Protein 9QC7 (pdb70)

Foldseek 3Di:
DWDFDDDFLPDDAPVPFWFWWQAQLNLPPDPTFIWGDRTQQEIEGEAAPCFQHDPVLLADDLWDFFAAAWFFHDNCQRDDSVNSRQVVVVVNLLLLLQCLALVSVVLVQLQNLLQFFQDDPPDDLAEGHNLDSFFKIKTWDDDPPDDTDIFIFGHQEYEYEYYSTRADKDKDFWDFPNHGQLQQQGAGHIYMYHHQWKWWKAFDLLDAQAQDLQHTQIFTFHSSLVVLLRSLVSSSRSRSLPHFDQWWAWDDPDLQAFHGDTHTLQNQLQADFLSNLLAFQVVVVVSVVSNVVSVVSNQSSLQNHDYYDQFPVDDNVVVSVSVCVSQVWDADPVGGTDDDVVRNLQVVLCSRQQNHSVVSCVVLVTDDDPHPLHFIDHIWGFPHQVDCVQQPSNRGQQDLVQLCVPPNVSGRCVRVVPGTGDDDPVRIAFAWEWEDECPIDIDTSSLGFTATDPSRHDDPQADEAEFFLDDDQDGDASHDDNVVVSVPGDPPDDDDDDGGIGGHHDRSRTDGDHGDIDRRYHYYYDNDCFQVNLQVLLDADPVDLAAAEDCDSVVSSPDRRYGYDLFDPVLRVLLRDADALVCLLVSLVVSLVVLLVRQLDKAADDPADQAGIGDFRLCCRTCAAPSCNDDGNVVVCVVPPLNRRFNDDDDADAHQRYYYDYDDDPQPLSRLVSSLVRVLVNLVSSQSSRLSSLSSNLVRHPVRRLSSSLVSVLSSSVSVLVVSLSSSVSSLVVDDPVSSVPHDDDSVLSSSSSSSSSSSSSSVSSSRSVSRSVSCCVPPGVVVRVVSSLVNLVVVLVVSLVSCVVCVVSCVVHSVVSNVVSVVSSPDDDDDDCVSSRVDDHLLRQFQFFFQQDDPQDTATPNSQGKDKDAFPLWDDDNVSKIKAFQDPRRKMKIFGDPPDDARFAWDFKKKKWKKFFFADDPVCVVCLQAWKWWFKDFDDPRFAWTWIDHRQKTKIKGAHPVGDIDIKIAGFAQADQDGPHRGAMWMWMWGDTCFKIWIDTLLHTGIIDGDNPRGTGDTHTMMMGHTGTPDDNPGMMMIGRITMGNHGDDSVSSNVVSFVVLDDQFAAFPRGHFDFAPAWWAKAWLQQRQWGWAQDPPFQFIFIDGFAKDPPDDPRHIYTDGPDHWIKGWAAPPPPDGTGHGAFGKIWIWTDDPHAIKTKWDAPDDPDQKDTIGIDHDDDDPGTFGIKGKHDLAPGRDNWIWIFTDPDPPDPDGDFTFFWDQPVHTIGRMGGNVVVVQSPDPPGDSNDRGIMGIHDDDPSDDD/DFDDPDFPPPDADVPAWAWFADFPDPDIFIWGAGDAQAIETLAADPQDDLDDDPQQDDFQFFGDPCPSVDSVVSRLVVVLVSQLLLLLVVFPVSLLLVLLQNLLAFAWPVVTAGLQWTAGSVNPATGGHAEYEYEHYNTRPDKDKDFQDDQCLALQRAGHIYIYARRWKWFADDQFIAFRSLVVVLRSLLSSSRSRSLDDDPPQKDFFFFPQVDPATKTFIDHLSCQQAAAFQLVCLQVDPPGQDDDVSVVVSQVSLVVSVVVLVVVLDDPFCLNSVSVVLNNVDGVVVSSNHYSLVVCVRLVGFDDHGSNLQVQQQDRTFMWTDGPPVQQGSNGGDVDGRPRDTHTDPSRVDGHHDAQEKEFAQEPVGDGLDIFGGHGSPGDMDNDDPQAADEGDQVGRPSSPSPSSVPRDRDDHGRHDPDSGDRDDDDTDGRDYYYYYDHADFLRRLLVQLDDDDLAAAEDCDPVCCSPPDVNRYGYDDLVQLNVVVVVCPPPDADQDLLVLLVVVLSNLLSLLCRLQDWDWDQDPLGIFTHNFCLCSNRPQCVPDDGDVVVCVVVHLLSRFDDRDDDHQYHYDDPLAPPAPDPLEPCVVVVLVVSLVSVLVSLVSSVSSLVSCLVRYPVSRLVSSLSSVLSSLVSVLVVSLSVSVVSLVVNVPHDDDPVSNVQSVVLSVVVNVVSVVSSVSSSVSSVRNSVSRSLVCCVVPSQVVSLVVVVVVQVVNLVSHLVNLVVHDSYDPVVSVVVSVVRHDDSVSSDDDDSVVVVVSVDRVSNVSVVVQDDFFPFWWDWDDDDVDTDTFGPNNNGWDKDWDPVFDWDDDQQGTWTKPQAAWTKMKTFDPPQFPWFAFWKKKKWKKAWAQQDADKWFFKDFADPQFAWGWIDHGAWIWIKHAAPVGDIDIDTDHDHHHGAMWIWMWTAASSQQWIWIDIQQDTDDIDGNVSRRTGGGHRMMMGHGHGIIMIMGGIIMGRHGDDNVVRNCVRLVSLPDFFAAFPRNHFDWAPDKKWKAAPVGRLWTWAWDCDDVWIFIFTAFPPVSVDDHWIKGWDAPDPPGITDTAFGKTWMWTDDPAIWTWAADDVFRFITIDRDPVRHAIWGKDDDSVPSNKIWTDDPNFTWFWDDDDPRGTTTGRDDDPVDDPSRGIMHID

B-factor: mean 72.14, std 57.05, range [3.31, 403.81]

Sequence (2404 aa):
PVTINNFNYNDPIDNNNIIMMEPPFARGTGRYYKAFKITDRIWIIPERYTFGYKPEDFNKSSGIFNRDVCEYYDPDYLNTNDKKNIFLQTMIKLFNRIKSKPLGEKLLEMIINGIPYLGDRRVPLEEFNTNIASVTVNKLISNPGEVERKKGIFANLIIFGPGPVLNENETIDIGIQNHFASREGFGGIMQMKFCPEYVSVFNNVQENKGASIFNRRGYFSDPALILMHQLIYVLHGLYGIKVDDLPIVPNEKKFFMQSTDAIQAEELYTFGGQDPSIITPSTDKSIYDKVLQNFRGIVDRLNKVLVCISDPNININIYKNKFKDKYKFVEDSEGKYSIDVESFDKLYKSLMFGFTETNIAENYKIKTRASYFSDSLPPVKIKNLLDNEIYTIEEGFNISDKDMEKEYRGQNKAINKQAYEEISKEHLAVYKIQMCKSICIDVDNEDLFFIADKNSFSDDLSKNERIEYNTQSNYIENDFPINELILDTDLISKIELPSENTESLTDFNVDVPVYEKQPAIKKIFTDENTIFQYLYSQTFPLDIRDISLTSSFDDALLFSNKVYSFFSMDYIKTANKVVEAGLFAGWVKQIVNDFVIEANKSNTMDKIADISLIVPYIGLALNVGNETAKGNFENAFEIAGASILLEFIPELLIPVVGAFLLESYIDNKNKIIKTIDNALTKRNEKWSDMYGLIVAQWLSTVNTQFYTIKEGMYKALNYQAQALEEIIKYRYNIYSEKEKSNINIDFNDINSKLNEGINQAIDNINNFINGCSVSYLMKKMIPLAVEKLLDFDNTLKKNLLNYIDENKLYLIGSAEYEKSKVNKYLKTIMPFDLSIYTNDTSEILNNIILNLRYKDNNLIDLSGYGAKVEVYDGVELNDKNQFKLTSSANSKIRVTQNQNIIFNSVFLDFSVSFWIRIPKYKNDGIQNYIHNEYTIINCMKNNSGWKISIRGNRIIWTLIDINGKTKSVFFEYNIREDISEYINRWFFVTITNNLNNAKIYINGKLESNTDIKDIREVIANGEIIFKLDGDIDRTQFIWMKYFSIFNTELSQSNIEERYKIQSYSEYLKDFWGNPLMYNKEYYMFNAGNKNSYIKLKKDSPVGEILTRSKYNQNSKYINYRDLYIGEKFIIRRKSNSQDDIVRKEDYIYLDFFNLNQEWRVYTYKYFKKEEEKLFLAPISDSDEFYNTIQIKEYDEQPTYSCQLLFKKDEESTDEIGLIGIHRFYYKDYFCISKWYLKEVKRKPYNLKLGCNWQFIPKDEGWTENINDNLSINSPVDNKNVVVVRARKTDTVFKAFKVAPNIWVAPERYYGESLSIDEEYKVDGGIYDSNFLSQDSEKDKFLQAIITLLKRINSTNAGEKLLSLISTAIPFPYGGYRETNYLSSEDNKSFYASNIVIFGPGANIVENNTVFYKKEDAENGMGTMTEIWFQPFLTYKYDEFYIDPAIELIKCLIKSLYFLYGIKPSDDLVIPYRLRSELENIEYSQLNIVDLLVSGGIDPKFINTDPYWFTDNYFSNAKKVFEDHRNIYETQIEGIGNDIKLRLKQKFRININDIWELNLNYFSKEFSIMMPDRFNNALKHFYRKQYYKIDYPENYSINGFVNGQINVQLSLSDRNQDIINKPEEIINLLNGNNVSLMRSNIYGDGLKSTVDDFYSNYKIPYNRLDNVNIGVIDNIPEIIDVNPYKENCDKFSPVQKITSTREINTNIPWPINYLQAQNTNNEKFSLSSDFVEVVSSKDKSLVYSFLSNVMFYLDSIKDNSPIDTDKKYYLWLREIFRNYSFDITATQEINTDCGINKVVTWFGKALNILNTSDSFVEEFQNLGPISLINKKENLSMPIIEIYGIPNMLGLPLNDLNEKLFNIYLKNILYFKKVYFNFLDQWWTEYYSQYFDLICMAKQSILAQEKLIKQIIQNKLQDLFKADISMDKLNLMNLATEKTFIDLSNESQIAINNINDFLNKSAICVFDTNIYPKFISFMEQCINSVNSNVTAFIQKCTNITEDEKLQLIKLNTFMNIDFEFFDIQSIKDLITSETDLIKEEKESDYNLFLFTLQEDNNKVIEDISGKNTLVKYSDSISLVYGVNGDALYLKEPDESVSFSNKAFENGLTNSFSICFWLRNLGEDIITSKLIENKADNCGWEIYFENNGLVFSIVDCNGNEENIYLSDVISKNWYYISISIDRLRNQLLIFINDKLIANQSIEQILNIYSSNTISLVNENNPIYIEGLSILNRSITSEEVVNNYFSYLNNSYIRDISGERLEYNKTYELYNYVFPENSLYEVTENNNIYLSIKDTNNLNIQGAKFKLINIDANKQYVQKWDEGVVCLLGDEEKYVDISSENNRIQLVNSKDTAKRIIFNNDIFMPNCLTFAYNNKYLSLSLRDRNYNWMICNNNDNIPKAAHLWALK

Structure (mmCIF, N/CA/C/O backbone):
data_9QC7
#
_entry.id   9QC7
#
_cell.length_a   1.00
_cell.length_b   1.00
_cell.length_c   1.00
_cell.angle_alpha   90.00
_cell.angle_beta   90.00
_cell.angle_gamma   90.00
#
_symmetry.space_group_name_H-M   'P 1'
#
loop_
_entity.id
_entity.type
_entity.pdbx_description
1 polymer 'Botulinum neurotoxin type B'
2 polymer 'Non-toxic non-hemagglutinin component'
#
loop_
_atom_site.group_PDB
_atom_site.id
_atom_site.type_symbol
_atom_site.label_atom_id
_atom_site.label_alt_id
_atom_site.label_comp_id
_atom_site.label_asym_id
_atom_site.label_entity_id
_atom_site.label_seq_id
_atom_site.pdbx_PDB_ins_code
_atom_site.Cartn_x
_atom_site.Cartn_y
_atom_site.Cartn_z
_atom_site.occupancy
_atom_site.B_iso_or_equiv
_atom_site.auth_seq_id
_atom_site.auth_comp_id
_atom_site.auth_asym_id
_atom_site.auth_atom_id
_atom_site.pdbx_PDB_model_num
ATOM 1 N N . PRO A 1 3 ? 130.999 154.329 104.539 1.00 63.76 3 PRO A N 1
ATOM 2 C CA . PRO A 1 3 ? 131.737 154.678 103.299 1.00 63.92 3 PRO A CA 1
ATOM 3 C C . PRO A 1 3 ? 132.523 153.523 102.657 1.00 60.99 3 PRO A C 1
ATOM 4 O O . PRO A 1 3 ? 132.512 153.415 101.450 1.00 68.41 3 PRO A O 1
ATOM 8 N N . VAL A 1 4 ? 133.125 152.659 103.463 1.00 56.14 4 VAL A N 1
ATOM 9 C CA . VAL A 1 4 ? 133.797 151.439 102.954 1.00 57.28 4 VAL A CA 1
ATOM 10 C C . VAL A 1 4 ? 132.751 150.335 102.835 1.00 55.12 4 VAL A C 1
ATOM 11 O O . VAL A 1 4 ? 132.018 150.072 103.806 1.00 50.73 4 VAL A O 1
ATOM 15 N N . THR A 1 5 ? 132.689 149.713 101.667 1.00 54.53 5 THR A N 1
ATOM 16 C CA . THR A 1 5 ? 131.730 148.629 101.383 1.00 56.30 5 THR A CA 1
ATOM 17 C C . THR A 1 5 ? 132.500 147.369 101.006 1.00 47.63 5 THR A C 1
ATOM 18 O O . THR A 1 5 ? 133.430 147.453 100.192 1.00 50.50 5 THR A O 1
ATOM 22 N N . ILE A 1 6 ? 132.074 146.236 101.536 1.00 40.28 6 ILE A N 1
ATOM 23 C CA . ILE A 1 6 ? 132.698 144.927 101.210 1.00 39.22 6 ILE A CA 1
ATOM 24 C C . ILE A 1 6 ? 131.729 144.164 100.313 1.00 39.40 6 ILE A C 1
ATOM 25 O O . ILE A 1 6 ? 130.540 144.032 100.669 1.00 43.91 6 ILE A O 1
ATOM 30 N N . ASN A 1 7 ? 132.234 143.661 99.200 1.00 36.28 7 ASN A N 1
ATOM 31 C CA . ASN A 1 7 ? 131.412 142.919 98.217 1.00 36.71 7 ASN A CA 1
ATOM 32 C C . ASN A 1 7 ? 131.245 141.461 98.649 1.00 38.15 7 ASN A C 1
ATOM 33 O O . ASN A 1 7 ? 131.878 141.035 99.625 1.00 39.82 7 ASN A O 1
ATOM 38 N N . ASN A 1 8 ? 130.414 140.719 97.923 1.00 38.53 8 ASN A N 1
ATOM 39 C CA . ASN A 1 8 ? 130.151 139.288 98.195 1.00 35.97 8 ASN A CA 1
ATOM 40 C C . ASN A 1 8 ? 130.283 138.486 96.914 1.00 34.27 8 ASN A C 1
ATOM 41 O O . ASN A 1 8 ? 129.929 138.979 95.851 1.00 34.09 8 ASN A O 1
ATOM 46 N N . PHE A 1 9 ? 130.791 137.271 97.025 1.00 35.83 9 PHE A N 1
ATOM 47 C CA . PHE A 1 9 ? 131.142 136.447 95.855 1.00 37.00 9 PHE A CA 1
ATOM 48 C C . PHE A 1 9 ? 131.024 134.972 96.204 1.00 36.88 9 PHE A C 1
ATOM 49 O O . PHE A 1 9 ? 130.966 134.591 97.377 1.00 41.94 9 PHE A O 1
ATOM 57 N N . ASN A 1 10 ? 131.049 134.155 95.163 1.00 35.35 10 ASN A N 1
ATOM 58 C CA . ASN A 1 10 ? 131.376 132.716 95.230 1.00 34.89 10 ASN A CA 1
ATOM 59 C C . ASN A 1 10 ? 132.339 132.408 94.099 1.00 30.07 10 ASN A C 1
ATOM 60 O O . ASN A 1 10 ? 132.168 132.929 92.997 1.00 28.07 10 ASN A O 1
ATOM 65 N N . TYR A 1 11 ? 133.291 131.525 94.348 1.00 29.12 11 TYR A N 1
ATOM 66 C CA . TYR A 1 11 ? 134.379 131.264 93.387 1.00 31.73 11 TYR A CA 1
ATOM 67 C C . TYR A 1 11 ? 133.832 130.812 92.038 1.00 37.04 11 TYR A C 1
ATOM 68 O O . TYR A 1 11 ? 134.518 131.010 91.032 1.00 39.37 11 TYR A O 1
ATOM 77 N N . ASN A 1 12 ? 132.631 130.250 91.997 1.00 47.29 12 ASN A N 1
ATOM 78 C CA . ASN A 1 12 ? 132.069 129.692 90.740 1.00 54.94 12 ASN A CA 1
ATOM 79 C C . ASN A 1 12 ? 131.220 130.707 89.968 1.00 54.00 12 ASN A C 1
ATOM 80 O O . ASN A 1 12 ? 130.623 130.300 88.950 1.00 56.69 12 ASN A O 1
ATOM 85 N N . ASP A 1 13 ? 131.195 131.967 90.381 1.00 54.85 13 ASP A N 1
ATOM 86 C CA . ASP A 1 13 ? 130.377 132.991 89.686 1.00 52.55 13 ASP A CA 1
ATOM 87 C C . ASP A 1 13 ? 130.973 133.280 88.320 1.00 53.22 13 ASP A C 1
ATOM 88 O O . ASP A 1 13 ? 132.178 133.171 88.134 1.00 54.73 13 ASP A O 1
ATOM 93 N N . PRO A 1 14 ? 130.153 133.625 87.314 1.00 57.88 14 PRO A N 1
ATOM 94 C CA . PRO A 1 14 ? 130.691 133.944 85.998 1.00 59.85 14 PRO A CA 1
ATOM 95 C C . PRO A 1 14 ? 131.488 135.254 85.989 1.00 59.42 14 PRO A C 1
ATOM 96 O O . PRO A 1 14 ? 131.300 136.115 86.841 1.00 55.35 14 PRO A O 1
ATOM 100 N N . ILE A 1 15 ? 132.356 135.374 84.996 1.00 62.12 15 ILE A N 1
ATOM 101 C CA . ILE A 1 15 ? 133.112 136.625 84.747 1.00 62.17 15 ILE A CA 1
ATOM 102 C C . ILE A 1 15 ? 132.134 137.684 84.243 1.00 63.86 15 ILE A C 1
ATOM 103 O O . ILE A 1 15 ? 131.407 137.427 83.274 1.00 70.92 15 ILE A O 1
ATOM 108 N N . ASP A 1 16 ? 132.144 138.847 84.877 1.00 66.03 16 ASP A N 1
ATOM 109 C CA . ASP A 1 16 ? 131.258 139.976 84.502 1.00 73.12 16 ASP A CA 1
ATOM 110 C C . ASP A 1 16 ? 132.066 141.183 84.002 1.00 70.51 16 ASP A C 1
ATOM 111 O O . ASP A 1 16 ? 131.440 142.183 83.605 1.00 66.72 16 ASP A O 1
ATOM 116 N N . ASN A 1 17 ? 133.395 141.149 84.112 1.00 66.88 17 ASN A N 1
ATOM 117 C CA . ASN A 1 17 ? 134.297 142.240 83.655 1.00 66.01 17 ASN A CA 1
ATOM 118 C C . ASN A 1 17 ? 134.060 143.528 84.452 1.00 63.71 17 ASN A C 1
ATOM 119 O O . ASN A 1 17 ? 134.485 144.602 83.981 1.00 61.68 17 ASN A O 1
ATOM 124 N N . ASN A 1 18 ? 133.422 143.451 85.609 1.00 61.28 18 ASN A N 1
ATOM 125 C CA . ASN A 1 18 ? 133.252 144.642 86.472 1.00 61.91 18 ASN A CA 1
ATOM 126 C C . ASN A 1 18 ? 133.749 144.333 87.884 1.00 55.31 18 ASN A C 1
ATOM 127 O O . ASN A 1 18 ? 134.393 145.190 88.503 1.00 56.82 18 ASN A O 1
ATOM 132 N N . ASN A 1 19 ? 133.406 143.162 88.407 1.00 48.56 19 ASN A N 1
ATOM 133 C CA . ASN A 1 19 ? 133.829 142.737 89.766 1.00 40.69 19 ASN A CA 1
ATOM 134 C C . ASN A 1 19 ? 134.532 141.385 89.750 1.00 33.73 19 ASN A C 1
ATOM 135 O O . ASN A 1 19 ? 135.196 141.069 90.739 1.00 37.75 19 ASN A O 1
ATOM 140 N N . ILE A 1 20 ? 134.413 140.615 88.680 1.00 24.83 20 ILE A N 1
ATOM 141 C CA . ILE A 1 20 ? 135.166 139.360 88.504 1.00 22.13 20 ILE A CA 1
ATOM 142 C C . ILE A 1 20 ? 135.803 139.426 87.136 1.00 20.88 20 ILE A C 1
ATOM 143 O O . ILE A 1 20 ? 135.077 139.573 86.151 1.00 22.95 20 ILE A O 1
ATOM 148 N N . ILE A 1 21 ? 137.115 139.284 87.082 1.00 22.28 21 ILE A N 1
ATOM 149 C CA . ILE A 1 21 ? 137.884 139.524 85.836 1.00 23.95 21 ILE A CA 1
ATOM 150 C C . ILE A 1 21 ? 138.949 138.459 85.685 1.00 24.11 21 ILE A C 1
ATOM 151 O O . ILE A 1 21 ? 139.149 137.638 86.591 1.00 24.76 21 ILE A O 1
ATOM 156 N N . MET A 1 22 ? 139.646 138.512 84.566 1.00 27.95 22 MET A N 1
ATOM 157 C CA . MET A 1 22 ? 140.899 137.755 84.372 1.00 31.40 22 MET A CA 1
ATOM 158 C C . MET A 1 22 ? 142.034 138.761 84.361 1.00 32.17 22 MET A C 1
ATOM 159 O O . MET A 1 22 ? 142.020 139.651 83.503 1.00 36.25 22 MET A O 1
ATOM 164 N N . MET A 1 23 ? 142.989 138.600 85.266 1.00 34.42 23 MET A N 1
ATOM 165 C CA . MET A 1 23 ? 144.058 139.604 85.475 1.00 35.34 23 MET A CA 1
ATOM 166 C C . MET A 1 23 ? 145.414 138.985 85.147 1.00 36.58 23 MET A C 1
ATOM 167 O O . MET A 1 23 ? 145.602 137.759 85.301 1.00 36.84 23 MET A O 1
ATOM 172 N N . GLU A 1 24 ? 146.344 139.831 84.724 1.00 40.64 24 GLU A N 1
ATOM 173 C CA . GLU A 1 24 ? 147.755 139.442 84.497 1.00 43.01 24 GLU A CA 1
ATOM 174 C C . GLU A 1 24 ? 148.617 140.197 85.492 1.00 38.75 24 GLU A C 1
ATOM 175 O O . GLU A 1 24 ? 148.938 141.366 85.285 1.00 38.13 24 GLU A O 1
ATOM 181 N N . PRO A 1 25 ? 149.021 139.576 86.615 1.00 41.14 25 PRO A N 1
ATOM 182 C CA . PRO A 1 25 ? 149.682 140.329 87.681 1.00 41.37 25 PRO A CA 1
ATOM 183 C C . PRO A 1 25 ? 151.028 140.901 87.240 1.00 40.10 25 PRO A C 1
ATOM 184 O O . PRO A 1 25 ? 151.572 140.499 86.220 1.00 39.24 25 PRO A O 1
ATOM 188 N N . PRO A 1 26 ? 151.574 141.892 87.968 1.00 38.96 26 PRO A N 1
ATOM 189 C CA . PRO A 1 26 ? 152.822 142.540 87.573 1.00 40.59 26 PRO A CA 1
ATOM 190 C C . PRO A 1 26 ? 154.012 141.613 87.281 1.00 44.89 26 PRO A C 1
ATOM 191 O O . PRO A 1 26 ? 154.700 141.833 86.289 1.00 50.50 26 PRO A O 1
ATOM 195 N N . PHE A 1 27 ? 154.227 140.574 88.080 1.00 42.73 27 PHE A N 1
ATOM 196 C CA . PHE A 1 27 ? 155.425 139.711 87.890 1.00 42.24 27 PHE A CA 1
ATOM 197 C C . PHE A 1 27 ? 155.192 138.645 86.823 1.00 44.49 27 PHE A C 1
ATOM 198 O O . PHE A 1 27 ? 156.050 137.763 86.680 1.00 43.64 27 PHE A O 1
ATOM 206 N N . ALA A 1 28 ? 154.101 138.711 86.070 1.00 52.96 28 ALA A N 1
ATOM 207 C CA . ALA A 1 28 ? 153.894 137.796 84.922 1.00 64.34 28 ALA A CA 1
ATOM 208 C C . ALA A 1 28 ? 154.647 138.321 83.692 1.00 78.76 28 ALA A C 1
ATOM 209 O O . ALA A 1 28 ? 154.744 137.575 82.707 1.00 88.01 28 ALA A O 1
ATOM 211 N N . ARG A 1 29 ? 155.133 139.568 83.720 1.00 93.78 29 ARG A N 1
ATOM 212 C CA . ARG A 1 29 ? 155.945 140.163 82.623 1.00 105.63 29 ARG A CA 1
ATOM 213 C C . ARG A 1 29 ? 155.179 140.125 81.293 1.00 103.37 29 ARG A C 1
ATOM 214 O O . ARG A 1 29 ? 155.824 140.141 80.227 1.00 101.98 29 ARG A O 1
ATOM 222 N N . GLY A 1 30 ? 153.850 140.094 81.331 1.00 103.43 30 GLY A N 1
ATOM 223 C CA . GLY A 1 30 ? 153.056 140.119 80.094 1.00 109.10 30 GLY A CA 1
ATOM 224 C C . GLY A 1 30 ? 153.220 138.862 79.252 1.00 112.04 30 GLY A C 1
ATOM 225 O O . GLY A 1 30 ? 152.966 138.936 78.045 1.00 112.86 30 GLY A O 1
ATOM 226 N N . THR A 1 31 ? 153.594 137.734 79.849 1.00 113.45 31 THR A N 1
ATOM 227 C CA . THR A 1 31 ? 153.805 136.469 79.102 1.00 114.63 31 THR A CA 1
ATOM 228 C C . THR A 1 31 ? 152.526 135.634 79.032 1.00 120.02 31 THR A C 1
ATOM 229 O O . THR A 1 31 ? 152.566 134.567 78.393 1.00 123.91 31 THR A O 1
ATOM 233 N N . GLY A 1 32 ? 151.445 136.069 79.682 1.00 119.82 32 GLY A N 1
ATOM 234 C CA . GLY A 1 32 ? 150.160 135.345 79.683 1.00 114.80 32 GLY A CA 1
ATOM 235 C C . GLY A 1 32 ? 149.865 134.708 81.027 1.00 108.70 32 GLY A C 1
ATOM 236 O O . GLY A 1 32 ? 150.239 135.274 82.074 1.00 106.84 32 GLY A O 1
ATOM 237 N N . ARG A 1 33 ? 149.170 133.575 81.014 1.00 101.06 33 ARG A N 1
ATOM 238 C CA . ARG A 1 33 ? 148.774 132.849 82.244 1.00 93.34 33 ARG A CA 1
ATOM 239 C C . ARG A 1 33 ? 147.933 133.778 83.129 1.00 84.47 33 ARG A C 1
ATOM 240 O O . ARG A 1 33 ? 148.368 134.150 84.238 1.00 88.79 33 ARG A O 1
ATOM 248 N N . TYR A 1 34 ? 146.754 134.146 82.656 1.00 68.45 34 TYR A N 1
ATOM 249 C CA . TYR A 1 34 ? 145.845 135.050 83.400 1.00 55.32 34 TYR A CA 1
ATOM 250 C C . TYR A 1 34 ? 145.256 134.317 84.602 1.00 46.65 34 TYR A C 1
ATOM 251 O O . TYR A 1 34 ? 145.103 133.089 84.582 1.00 51.07 34 TYR A O 1
ATOM 260 N N . TYR A 1 35 ? 144.916 135.076 85.630 1.00 40.99 35 TYR A N 1
ATOM 261 C CA . TYR A 1 35 ? 144.317 134.544 86.878 1.00 38.76 35 TYR A CA 1
ATOM 262 C C . TYR A 1 35 ? 142.933 135.160 87.052 1.00 34.89 35 TYR A C 1
ATOM 263 O O . TYR A 1 35 ? 142.659 136.270 86.554 1.00 37.32 35 TYR A O 1
ATOM 272 N N . LYS A 1 36 ? 142.073 134.482 87.793 1.00 30.31 36 LYS A N 1
ATOM 273 C CA . LYS A 1 36 ? 140.715 134.992 88.086 1.00 27.61 36 LYS A CA 1
ATOM 274 C C . LYS A 1 36 ? 140.741 135.760 89.406 1.00 24.36 36 LYS A C 1
ATOM 275 O O . LYS A 1 36 ? 141.255 135.248 90.414 1.00 24.64 36 LYS A O 1
ATOM 281 N N . ALA A 1 37 ? 140.221 136.970 89.399 1.00 22.86 37 ALA A N 1
ATOM 282 C CA . ALA A 1 37 ? 140.328 137.899 90.544 1.00 21.78 37 ALA A CA 1
ATOM 283 C C . ALA A 1 37 ? 138.952 138.420 90.943 1.00 18.75 37 ALA A C 1
ATOM 284 O O . ALA A 1 37 ? 138.045 138.467 90.117 1.00 18.01 37 ALA A O 1
ATOM 286 N N . PHE A 1 38 ? 138.841 138.839 92.187 1.00 16.93 38 PHE A N 1
ATOM 287 C CA . PHE A 1 38 ? 137.596 139.348 92.780 1.00 18.85 38 PHE A CA 1
ATOM 288 C C . PHE A 1 38 ? 137.879 140.688 93.429 1.00 20.18 38 PHE A C 1
ATOM 289 O O . PHE A 1 38 ? 138.873 140.820 94.121 1.00 23.82 38 PHE A O 1
ATOM 297 N N . LYS A 1 39 ? 137.004 141.657 93.229 1.00 23.41 39 LYS A N 1
ATOM 298 C CA . LYS A 1 39 ? 137.165 143.007 93.813 1.00 25.65 39 LYS A CA 1
ATOM 299 C C . LYS A 1 39 ? 136.504 143.043 95.177 1.00 21.65 39 LYS A C 1
ATOM 300 O O . LYS A 1 39 ? 135.324 143.279 95.252 1.00 21.43 39 LYS A O 1
ATOM 306 N N . ILE A 1 40 ? 137.280 142.834 96.219 1.00 24.54 40 ILE A N 1
ATOM 307 C CA . ILE A 1 40 ? 136.785 142.911 97.621 1.00 26.44 40 ILE A CA 1
ATOM 308 C C . ILE A 1 40 ? 136.274 144.322 97.884 1.00 24.52 40 ILE A C 1
ATOM 309 O O . ILE A 1 40 ? 135.303 144.473 98.587 1.00 21.34 40 ILE A O 1
ATOM 314 N N . THR A 1 41 ? 136.939 145.326 97.335 1.00 31.52 41 THR A N 1
ATOM 315 C CA . THR A 1 41 ? 136.593 146.750 97.549 1.00 36.24 41 THR A CA 1
ATOM 316 C C . THR A 1 41 ? 137.318 147.605 96.519 1.00 34.95 41 THR A C 1
ATOM 317 O O . THR A 1 41 ? 138.295 147.107 95.916 1.00 42.13 41 THR A O 1
ATOM 321 N N . ASP A 1 42 ? 136.859 148.829 96.324 1.00 36.91 42 ASP A N 1
ATOM 322 C CA . ASP A 1 42 ? 137.489 149.799 95.392 1.00 39.52 42 ASP A CA 1
ATOM 323 C C . ASP A 1 42 ? 139.008 149.749 95.487 1.00 32.76 42 ASP A C 1
ATOM 324 O O . ASP A 1 42 ? 139.556 149.962 96.578 1.00 36.06 42 ASP A O 1
ATOM 329 N N . ARG A 1 43 ? 139.649 149.417 94.374 1.00 25.83 43 ARG A N 1
ATOM 330 C CA . ARG A 1 43 ? 141.121 149.406 94.219 1.00 22.31 43 ARG A CA 1
ATOM 331 C C . ARG A 1 43 ? 141.776 148.255 95.002 1.00 18.90 43 ARG A C 1
ATOM 332 O O . ARG A 1 43 ? 142.994 148.286 95.130 1.00 21.00 43 ARG A O 1
ATOM 340 N N . ILE A 1 44 ? 141.041 147.264 95.491 1.00 16.47 44 ILE A N 1
ATOM 341 C CA . ILE A 1 44 ? 141.628 146.079 96.179 1.00 14.68 44 ILE A CA 1
ATOM 342 C C . ILE A 1 44 ? 141.103 144.801 95.539 1.00 17.28 44 ILE A C 1
ATOM 343 O O . ILE A 1 44 ? 139.885 144.706 95.298 1.00 22.76 44 ILE A O 1
ATOM 348 N N . TRP A 1 45 ? 141.993 143.856 95.245 1.00 17.13 45 TRP A N 1
ATOM 349 C CA . TRP A 1 45 ? 141.657 142.602 94.536 1.00 17.00 45 TRP A CA 1
ATOM 350 C C . TRP A 1 45 ? 142.185 141.388 95.273 1.00 16.53 45 TRP A C 1
ATOM 351 O O . TRP A 1 45 ? 143.078 141.547 96.106 1.00 18.71 45 TRP A O 1
ATOM 362 N N . ILE A 1 46 ? 141.602 140.219 95.021 1.00 15.45 46 ILE A N 1
ATOM 363 C CA . ILE A 1 46 ? 141.991 138.930 95.656 1.00 14.45 46 ILE A CA 1
ATOM 364 C C . ILE A 1 46 ? 142.119 137.846 94.597 1.00 13.64 46 ILE A C 1
ATOM 365 O O . ILE A 1 46 ? 141.228 137.725 93.765 1.00 14.03 46 ILE A O 1
ATOM 370 N N . ILE A 1 47 ? 143.214 137.109 94.630 1.00 13.72 47 ILE A N 1
ATOM 371 C CA . ILE A 1 47 ? 143.485 135.999 93.680 1.00 14.70 47 ILE A CA 1
ATOM 372 C C . ILE A 1 47 ? 143.752 134.737 94.480 1.00 16.57 47 ILE A C 1
ATOM 373 O O . ILE A 1 47 ? 144.848 134.544 94.984 1.00 17.85 47 ILE A O 1
ATOM 378 N N . PRO A 1 48 ? 142.761 133.843 94.660 1.00 20.46 48 PRO A N 1
ATOM 379 C CA . PRO A 1 48 ? 142.971 132.632 95.456 1.00 22.85 48 PRO A CA 1
ATOM 380 C C . PRO A 1 48 ? 143.863 131.595 94.746 1.00 24.07 48 PRO A C 1
ATOM 381 O O . PRO A 1 48 ? 143.404 130.677 94.113 1.00 25.55 48 PRO A O 1
ATOM 385 N N . GLU A 1 49 ? 145.161 131.791 94.855 1.00 26.75 49 GLU A N 1
ATOM 386 C CA . GLU A 1 49 ? 146.165 130.921 94.210 1.00 31.25 49 GLU A CA 1
ATOM 387 C C . GLU A 1 49 ? 147.410 130.872 95.089 1.00 31.37 49 GLU A C 1
ATOM 388 O O . GLU A 1 49 ? 147.565 131.728 95.986 1.00 31.81 49 GLU A O 1
ATOM 394 N N . ARG A 1 50 ? 148.310 129.949 94.785 1.00 29.18 50 ARG A N 1
ATOM 395 C CA . ARG A 1 50 ? 149.632 129.945 95.450 1.00 27.47 50 ARG A CA 1
ATOM 396 C C . ARG A 1 50 ? 150.534 130.981 94.782 1.00 27.27 50 ARG A C 1
ATOM 397 O O . ARG A 1 50 ? 150.603 131.019 93.554 1.00 29.90 50 ARG A O 1
ATOM 405 N N . TYR A 1 51 ? 151.229 131.765 95.591 1.00 28.23 51 TYR A N 1
ATOM 406 C CA . TYR A 1 51 ? 152.199 132.770 95.109 1.00 31.09 51 TYR A CA 1
ATOM 407 C C . TYR A 1 51 ? 153.448 132.040 94.612 1.00 29.45 51 TYR A C 1
ATOM 408 O O . TYR A 1 51 ? 154.325 131.711 95.427 1.00 37.16 51 TYR A O 1
ATOM 417 N N . THR A 1 52 ? 153.563 131.803 93.325 1.00 30.65 52 THR A N 1
ATOM 418 C CA . THR A 1 52 ? 154.664 130.963 92.792 1.00 36.54 52 THR A CA 1
ATOM 419 C C . THR A 1 52 ? 155.806 131.780 92.184 1.00 37.86 52 THR A C 1
ATOM 420 O O . THR A 1 52 ? 156.806 131.168 91.788 1.00 43.62 52 THR A O 1
ATOM 424 N N . PHE A 1 53 ? 155.677 133.091 92.096 1.00 42.23 53 PHE A N 1
ATOM 425 C CA . PHE A 1 53 ? 156.643 133.937 91.349 1.00 43.35 53 PHE A CA 1
ATOM 426 C C . PHE A 1 53 ? 157.998 133.894 92.050 1.00 46.83 53 PHE A C 1
ATOM 427 O O . PHE A 1 53 ? 158.076 134.278 93.252 1.00 49.56 53 PHE A O 1
ATOM 435 N N . GLY A 1 54 ? 159.011 133.401 91.333 1.00 45.56 54 GLY A N 1
ATOM 436 C CA . GLY A 1 54 ? 160.403 133.351 91.821 1.00 44.30 54 GLY A CA 1
ATOM 437 C C . GLY A 1 54 ? 160.689 132.169 92.739 1.00 42.02 54 GLY A C 1
ATOM 438 O O . GLY A 1 54 ? 161.792 132.113 93.257 1.00 45.98 54 GLY A O 1
ATOM 439 N N . TYR A 1 55 ? 159.781 131.215 92.885 1.00 38.62 55 TYR A N 1
ATOM 440 C CA . TYR A 1 55 ? 160.033 129.974 93.645 1.00 38.54 55 TYR A CA 1
ATOM 441 C C . TYR A 1 55 ? 160.134 128.811 92.664 1.00 50.93 55 TYR A C 1
ATOM 442 O O . TYR A 1 55 ? 159.370 128.750 91.676 1.00 55.41 55 TYR A O 1
ATOM 451 N N . LYS A 1 56 ? 161.037 127.884 92.944 1.00 62.42 56 LYS A N 1
ATOM 452 C CA . LYS A 1 56 ? 161.181 126.668 92.116 1.00 68.22 56 LYS A CA 1
ATOM 453 C C . LYS A 1 56 ? 159.996 125.753 92.393 1.00 68.80 56 LYS A C 1
ATOM 454 O O . LYS A 1 56 ? 159.492 125.702 93.518 1.00 72.55 56 LYS A O 1
ATOM 460 N N . PRO A 1 57 ? 159.489 125.011 91.388 1.00 66.17 57 PRO A N 1
ATOM 461 C CA . PRO A 1 57 ? 158.356 124.108 91.620 1.00 67.31 57 PRO A CA 1
ATOM 462 C C . PRO A 1 57 ? 158.587 123.054 92.716 1.00 71.12 57 PRO A C 1
ATOM 463 O O . PRO A 1 57 ? 157.671 122.747 93.441 1.00 68.41 57 PRO A O 1
ATOM 467 N N . GLU A 1 58 ? 159.821 122.590 92.866 1.00 78.72 58 GLU A N 1
ATOM 468 C CA . GLU A 1 58 ? 160.168 121.536 93.858 1.00 77.42 58 GLU A CA 1
ATOM 469 C C . GLU A 1 58 ? 160.284 122.133 95.262 1.00 63.98 58 GLU A C 1
ATOM 470 O O . GLU A 1 58 ? 160.351 121.353 96.218 1.00 58.82 58 GLU A O 1
ATOM 476 N N . ASP A 1 59 ? 160.307 123.455 95.402 1.00 56.57 59 ASP A N 1
ATOM 477 C CA . ASP A 1 59 ? 160.491 124.087 96.729 1.00 50.86 59 ASP A CA 1
ATOM 478 C C . ASP A 1 59 ? 159.237 123.948 97.580 1.00 42.65 59 ASP A C 1
ATOM 479 O O . ASP A 1 59 ? 159.311 124.277 98.768 1.00 44.08 59 ASP A O 1
ATOM 484 N N . PHE A 1 60 ? 158.133 123.454 97.035 1.00 39.55 60 PHE A N 1
ATOM 485 C CA . PHE A 1 60 ? 156.872 123.329 97.803 1.00 41.90 60 PHE A CA 1
ATOM 486 C C . PHE A 1 60 ? 156.876 122.091 98.697 1.00 44.16 60 PHE A C 1
ATOM 487 O O . PHE A 1 60 ? 155.935 121.948 99.502 1.00 44.09 60 PHE A O 1
ATOM 495 N N . ASN A 1 61 ? 157.876 121.222 98.565 1.00 46.95 61 ASN A N 1
ATOM 496 C CA . ASN A 1 61 ? 157.997 120.009 99.408 1.00 47.55 61 ASN A CA 1
ATOM 497 C C . ASN A 1 61 ? 159.067 120.234 100.464 1.00 46.53 61 ASN A C 1
ATOM 498 O O . ASN A 1 61 ? 160.119 120.826 100.130 1.00 42.44 61 ASN A O 1
ATOM 503 N N . LYS A 1 62 ? 158.838 119.730 101.672 1.00 47.00 62 LYS A N 1
ATOM 504 C CA . LYS A 1 62 ? 159.861 119.833 102.736 1.00 48.55 62 LYS A CA 1
ATOM 505 C C . LYS A 1 62 ? 161.114 119.054 102.325 1.00 52.85 62 LYS A C 1
ATOM 506 O O . LYS A 1 62 ? 161.012 117.997 101.659 1.00 54.75 62 LYS A O 1
ATOM 512 N N . SER A 1 63 ? 162.269 119.583 102.683 1.00 56.18 63 SER A N 1
ATOM 513 C CA . SER A 1 63 ? 163.567 118.952 102.363 1.00 61.92 63 SER A CA 1
ATOM 514 C C . SER A 1 63 ? 164.551 119.230 103.498 1.00 65.84 63 SER A C 1
ATOM 515 O O . SER A 1 63 ? 164.114 119.660 104.594 1.00 65.97 63 SER A O 1
ATOM 518 N N . SER A 1 64 ? 165.840 119.038 103.239 1.00 65.99 64 SER A N 1
ATOM 519 C CA . SER A 1 64 ? 166.918 119.341 104.209 1.00 67.47 64 SER A CA 1
ATOM 520 C C . SER A 1 64 ? 167.149 120.856 104.309 1.00 63.85 64 SER A C 1
ATOM 521 O O . SER A 1 64 ? 167.827 121.282 105.265 1.00 62.50 64 SER A O 1
ATOM 524 N N . GLY A 1 65 ? 166.633 121.641 103.356 1.00 56.09 65 GLY A N 1
ATOM 525 C CA . GLY A 1 65 ? 166.899 123.082 103.267 1.00 50.04 65 GLY A CA 1
ATOM 526 C C . GLY A 1 65 ? 166.028 123.896 104.201 1.00 42.06 65 GLY A C 1
ATOM 527 O O . GLY A 1 65 ? 165.258 123.346 105.004 1.00 38.24 65 GLY A O 1
ATOM 528 N N . ILE A 1 66 ? 166.138 125.205 104.048 1.00 42.26 66 ILE A N 1
ATOM 529 C CA . ILE A 1 66 ? 165.337 126.184 104.818 1.00 37.55 66 ILE A CA 1
ATOM 530 C C . ILE A 1 66 ? 165.406 127.530 104.099 1.00 35.74 66 ILE A C 1
ATOM 531 O O . ILE A 1 66 ? 166.373 127.789 103.370 1.00 31.38 66 ILE A O 1
ATOM 536 N N . PHE A 1 67 ? 164.417 128.371 104.326 1.00 34.57 67 PHE A N 1
ATOM 537 C CA . PHE A 1 67 ? 164.343 129.711 103.701 1.00 37.02 67 PHE A CA 1
ATOM 538 C C . PHE A 1 67 ? 164.747 130.793 104.706 1.00 40.93 67 PHE A C 1
ATOM 539 O O . PHE A 1 67 ? 165.568 131.663 104.362 1.00 48.24 67 PHE A O 1
ATOM 547 N N . ASN A 1 68 ? 164.165 130.773 105.891 1.00 41.44 68 ASN A N 1
ATOM 548 C CA . ASN A 1 68 ? 164.435 131.785 106.933 1.00 46.45 68 ASN A CA 1
ATOM 549 C C . ASN A 1 68 ? 165.143 131.112 108.109 1.00 42.18 68 ASN A C 1
ATOM 550 O O . ASN A 1 68 ? 164.912 129.920 108.379 1.00 41.49 68 ASN A O 1
ATOM 555 N N . ARG A 1 69 ? 165.944 131.889 108.819 1.00 41.80 69 ARG A N 1
ATOM 556 C CA . ARG A 1 69 ? 166.748 131.390 109.952 1.00 41.95 69 ARG A CA 1
ATOM 557 C C . ARG A 1 69 ? 166.159 131.782 111.308 1.00 38.48 69 ARG A C 1
ATOM 558 O O . ARG A 1 69 ? 166.855 131.573 112.303 1.00 40.27 69 ARG A O 1
ATOM 566 N N . ASP A 1 70 ? 164.938 132.303 111.377 1.00 39.48 70 ASP A N 1
ATOM 567 C CA . ASP A 1 70 ? 164.373 132.752 112.672 1.00 43.18 70 ASP A CA 1
ATOM 568 C C . ASP A 1 70 ? 162.919 132.329 112.811 1.00 42.85 70 ASP A C 1
ATOM 569 O O . ASP A 1 70 ? 162.177 133.004 113.532 1.00 47.04 70 ASP A O 1
ATOM 574 N N . VAL A 1 71 ? 162.526 131.228 112.190 1.00 44.52 71 VAL A N 1
ATOM 575 C CA . VAL A 1 71 ? 161.126 130.744 112.271 1.00 47.74 71 VAL A CA 1
ATOM 576 C C . VAL A 1 71 ? 161.096 129.246 112.029 1.00 40.20 71 VAL A C 1
ATOM 577 O O . VAL A 1 71 ? 161.941 128.734 111.296 1.00 36.43 71 VAL A O 1
ATOM 581 N N . CYS A 1 72 ? 160.106 128.585 112.606 1.00 42.97 72 CYS A N 1
ATOM 582 C CA . CYS A 1 72 ? 159.775 127.180 112.272 1.00 41.94 72 CYS A CA 1
ATOM 583 C C . CYS A 1 72 ? 158.890 127.209 111.030 1.00 34.53 72 CYS A C 1
ATOM 584 O O . CYS A 1 72 ? 157.819 127.844 111.072 1.00 34.75 72 CYS A O 1
ATOM 587 N N . GLU A 1 73 ? 159.317 126.544 109.967 1.00 28.50 73 GLU A N 1
ATOM 588 C CA . GLU A 1 73 ? 158.655 126.624 108.653 1.00 26.00 73 GLU A CA 1
ATOM 589 C C . GLU A 1 73 ? 157.789 125.387 108.422 1.00 25.21 73 GLU A C 1
ATOM 590 O O . GLU A 1 73 ? 158.288 124.272 108.597 1.00 26.18 73 GLU A O 1
ATOM 596 N N . TYR A 1 74 ? 156.538 125.580 108.011 1.00 24.59 74 TYR A N 1
ATOM 597 C CA . TYR A 1 74 ? 155.589 124.487 107.703 1.00 24.74 74 TYR A CA 1
ATOM 598 C C . TYR A 1 74 ? 155.353 124.404 106.200 1.00 23.11 74 TYR A C 1
ATOM 599 O O . TYR A 1 74 ? 155.082 125.427 105.580 1.00 24.82 74 TYR A O 1
ATOM 608 N N . TYR A 1 75 ? 155.437 123.214 105.635 1.00 24.23 75 TYR A N 1
ATOM 609 C CA . TYR A 1 75 ? 155.283 122.984 104.178 1.00 28.18 75 TYR A CA 1
ATOM 610 C C . TYR A 1 75 ? 154.060 122.107 103.942 1.00 33.66 75 TYR A C 1
ATOM 611 O O . TYR A 1 75 ? 153.889 121.109 104.644 1.00 43.47 75 TYR A O 1
ATOM 620 N N . ASP A 1 76 ? 153.259 122.417 102.932 1.00 40.25 76 ASP A N 1
ATOM 621 C CA . ASP A 1 76 ? 152.056 121.623 102.577 1.00 42.77 76 ASP A CA 1
ATOM 622 C C . ASP A 1 76 ? 151.702 121.903 101.130 1.00 37.66 76 ASP A C 1
ATOM 623 O O . ASP A 1 76 ? 151.117 122.938 100.826 1.00 43.21 76 ASP A O 1
ATOM 628 N N . PRO A 1 77 ? 152.102 121.042 100.180 1.00 36.34 77 PRO A N 1
ATOM 629 C CA . PRO A 1 77 ? 151.893 121.335 98.767 1.00 37.30 77 PRO A CA 1
ATOM 630 C C . PRO A 1 77 ? 150.468 121.116 98.250 1.00 41.15 77 PRO A C 1
ATOM 631 O O . PRO A 1 77 ? 150.243 121.365 97.083 1.00 44.88 77 PRO A O 1
ATOM 635 N N . ASP A 1 78 ? 149.543 120.690 99.099 1.00 49.14 78 ASP A N 1
ATOM 636 C CA . ASP A 1 78 ? 148.143 120.437 98.669 1.00 56.51 78 ASP A CA 1
ATOM 637 C C . ASP A 1 78 ? 147.190 121.545 99.105 1.00 51.29 78 ASP A C 1
ATOM 638 O O . ASP A 1 78 ? 146.055 121.534 98.625 1.00 54.24 78 ASP A O 1
ATOM 643 N N . TYR A 1 79 ? 147.610 122.469 99.959 1.00 43.61 79 TYR A N 1
ATOM 644 C CA . TYR A 1 79 ? 146.760 123.618 100.355 1.00 38.82 79 TYR A CA 1
ATOM 645 C C . TYR A 1 79 ? 146.352 124.400 99.099 1.00 40.24 79 TYR A C 1
ATOM 646 O O . TYR A 1 79 ? 147.226 124.687 98.224 1.00 44.42 79 TYR A O 1
ATOM 655 N N . LEU A 1 80 ? 145.059 124.715 98.989 1.00 35.93 80 LEU A N 1
ATOM 656 C CA . LEU A 1 80 ? 144.476 125.516 97.872 1.00 34.51 80 LEU A CA 1
ATOM 657 C C . LEU A 1 80 ? 144.769 124.839 96.533 1.00 39.77 80 LEU A C 1
ATOM 658 O O . LEU A 1 80 ? 145.548 125.390 95.725 1.00 50.63 80 LEU A O 1
ATOM 663 N N . ASN A 1 81 ? 144.226 123.658 96.303 1.00 45.32 81 ASN A N 1
ATOM 664 C CA . ASN A 1 81 ? 144.444 122.932 95.017 1.00 54.52 81 ASN A CA 1
ATOM 665 C C . ASN A 1 81 ? 143.130 122.455 94.373 1.00 56.99 81 ASN A C 1
ATOM 666 O O . ASN A 1 81 ? 143.194 121.722 93.381 1.00 53.84 81 ASN A O 1
ATOM 671 N N . THR A 1 82 ? 141.979 122.800 94.936 1.00 61.19 82 THR A N 1
ATOM 672 C CA . THR A 1 82 ? 140.659 122.448 94.362 1.00 58.44 82 THR A CA 1
ATOM 673 C C . THR A 1 82 ? 139.689 123.597 94.580 1.00 55.62 82 THR A C 1
ATOM 674 O O . THR A 1 82 ? 139.827 124.352 95.569 1.00 53.79 82 THR A O 1
ATOM 678 N N . ASN A 1 83 ? 138.712 123.704 93.695 1.00 55.08 83 ASN A N 1
ATOM 679 C CA . ASN A 1 83 ? 137.744 124.823 93.725 1.00 55.78 83 ASN A CA 1
ATOM 680 C C . ASN A 1 83 ? 137.030 124.862 95.072 1.00 52.80 83 ASN A C 1
ATOM 681 O O . ASN A 1 83 ? 136.747 125.963 95.555 1.00 54.50 83 ASN A O 1
ATOM 686 N N . ASP A 1 84 ? 136.740 123.712 95.653 1.00 57.20 84 ASP A N 1
ATOM 687 C CA . ASP A 1 84 ? 136.076 123.678 96.978 1.00 63.65 84 ASP A CA 1
ATOM 688 C C . ASP A 1 84 ? 136.968 124.391 97.998 1.00 55.02 84 ASP A C 1
ATOM 689 O O . ASP A 1 84 ? 136.470 125.251 98.735 1.00 56.03 84 ASP A O 1
ATOM 694 N N . LYS A 1 85 ? 138.246 124.035 98.051 1.00 49.54 85 LYS A N 1
ATOM 695 C CA . LYS A 1 85 ? 139.198 124.672 98.988 1.00 45.79 85 LYS A CA 1
ATOM 696 C C . LYS A 1 85 ? 139.350 126.136 98.584 1.00 38.99 85 LYS A C 1
ATOM 697 O O . LYS A 1 85 ? 139.351 127.024 99.468 1.00 35.11 85 LYS A O 1
ATOM 703 N N . LYS A 1 86 ? 139.462 126.380 97.285 1.00 31.12 86 LYS A N 1
ATOM 704 C CA . LYS A 1 86 ? 139.693 127.758 96.773 1.00 25.96 86 LYS A CA 1
ATOM 705 C C . LYS A 1 86 ? 138.537 128.683 97.169 1.00 24.05 86 LYS A C 1
ATOM 706 O O . LYS A 1 86 ? 138.765 129.832 97.436 1.00 24.86 86 LYS A O 1
ATOM 712 N N . ASN A 1 87 ? 137.323 128.176 97.244 1.00 23.90 87 ASN A N 1
ATOM 713 C CA . ASN A 1 87 ? 136.166 128.994 97.664 1.00 23.98 87 ASN A CA 1
ATOM 714 C C . ASN A 1 87 ? 136.212 129.239 99.175 1.00 22.33 87 ASN A C 1
ATOM 715 O O . ASN A 1 87 ? 135.742 130.279 99.612 1.00 19.02 87 ASN A O 1
ATOM 720 N N . ILE A 1 88 ? 136.748 128.303 99.942 1.00 24.08 88 ILE A N 1
ATOM 721 C CA . ILE A 1 88 ? 136.874 128.495 101.407 1.00 26.70 88 ILE A CA 1
ATOM 722 C C . ILE A 1 88 ? 137.805 129.684 101.680 1.00 25.32 88 ILE A C 1
ATOM 723 O O . ILE A 1 88 ? 137.576 130.421 102.661 1.00 24.05 88 ILE A O 1
ATOM 728 N N . PHE A 1 89 ? 138.802 129.888 100.831 1.00 22.46 89 PHE A N 1
ATOM 729 C CA . PHE A 1 89 ? 139.752 131.002 101.011 1.00 20.38 89 PHE A CA 1
ATOM 730 C C . PHE A 1 89 ? 139.032 132.348 100.895 1.00 18.49 89 PHE A C 1
ATOM 731 O O . PHE A 1 89 ? 139.259 133.222 101.757 1.00 17.64 89 PHE A O 1
ATOM 739 N N . LEU A 1 90 ? 138.186 132.516 99.882 1.00 16.39 90 LEU A N 1
ATOM 740 C CA . LEU A 1 90 ? 137.480 133.807 99.681 1.00 16.78 90 LEU A CA 1
ATOM 741 C C . LEU A 1 90 ? 136.546 134.096 100.864 1.00 17.59 90 LEU A C 1
ATOM 742 O O . LEU A 1 90 ? 136.516 135.233 101.356 1.00 17.95 90 LEU A O 1
ATOM 747 N N . GLN A 1 91 ? 135.812 133.101 101.324 1.00 17.66 91 GLN A N 1
ATOM 748 C CA . GLN A 1 91 ? 134.817 133.343 102.379 1.00 21.61 91 GLN A CA 1
ATOM 749 C C . GLN A 1 91 ? 135.517 133.801 103.657 1.00 20.27 91 GLN A C 1
ATOM 750 O O . GLN A 1 91 ? 135.001 134.722 104.320 1.00 21.16 91 GLN A O 1
ATOM 756 N N . THR A 1 92 ? 136.629 133.191 103.994 1.00 19.93 92 THR A N 1
ATOM 757 C CA . THR A 1 92 ? 137.370 133.599 105.198 1.00 22.09 92 THR A CA 1
ATOM 758 C C . THR A 1 92 ? 137.900 135.024 105.016 1.00 23.05 92 THR A C 1
ATOM 759 O O . THR A 1 92 ? 137.819 135.809 105.997 1.00 20.20 92 THR A O 1
ATOM 763 N N . MET A 1 93 ? 138.443 135.348 103.834 1.00 20.65 93 MET A N 1
ATOM 764 C CA . MET A 1 93 ? 138.999 136.708 103.591 1.00 19.78 93 MET A CA 1
ATOM 765 C C . MET A 1 93 ? 137.912 137.761 103.804 1.00 18.64 93 MET A C 1
ATOM 766 O O . MET A 1 93 ? 138.179 138.785 104.474 1.00 19.36 93 MET A O 1
ATOM 771 N N . ILE A 1 94 ? 136.720 137.532 103.270 1.00 16.63 94 ILE A N 1
ATOM 772 C CA . ILE A 1 94 ? 135.615 138.518 103.414 1.00 14.81 94 ILE A CA 1
ATOM 773 C C . ILE A 1 94 ? 135.276 138.677 104.890 1.00 12.77 94 ILE A C 1
ATOM 774 O O . ILE A 1 94 ? 134.996 139.804 105.297 1.00 12.39 94 ILE A O 1
ATOM 779 N N . LYS A 1 95 ? 135.321 137.596 105.655 1.00 11.59 95 LYS A N 1
ATOM 780 C CA . LYS A 1 95 ? 135.013 137.687 107.095 1.00 11.31 95 LYS A CA 1
ATOM 781 C C . LYS A 1 95 ? 136.052 138.571 107.806 1.00 11.76 95 LYS A C 1
ATOM 782 O O . LYS A 1 95 ? 135.656 139.397 108.637 1.00 10.11 95 LYS A O 1
ATOM 788 N N . LEU A 1 96 ? 137.332 138.422 107.473 1.00 11.96 96 LEU A N 1
ATOM 789 C CA . LEU A 1 96 ? 138.392 139.191 108.172 1.00 12.16 96 LEU A CA 1
ATOM 790 C C . LEU A 1 96 ? 138.258 140.682 107.848 1.00 13.73 96 LEU A C 1
ATOM 791 O O . LEU A 1 96 ? 138.382 141.503 108.796 1.00 12.92 96 LEU A O 1
ATOM 796 N N . PHE A 1 97 ? 137.944 141.033 106.603 1.00 14.01 97 PHE A N 1
ATOM 797 C CA . PHE A 1 97 ? 137.765 142.468 106.253 1.00 16.18 97 PHE A CA 1
ATOM 798 C C . PHE A 1 97 ? 136.574 143.080 106.996 1.00 16.78 97 PHE A C 1
ATOM 799 O O . PHE A 1 97 ? 136.661 144.213 107.470 1.00 15.41 97 PHE A O 1
ATOM 807 N N . ASN A 1 98 ? 135.499 142.324 107.133 1.00 18.01 98 ASN A N 1
ATOM 808 C CA . ASN A 1 98 ? 134.324 142.810 107.892 1.00 19.29 98 ASN A CA 1
ATOM 809 C C . ASN A 1 98 ? 134.703 143.041 109.354 1.00 17.22 98 ASN A C 1
ATOM 810 O O . ASN A 1 98 ? 134.170 144.002 109.942 1.00 17.83 98 ASN A O 1
ATOM 815 N N . ARG A 1 99 ? 135.583 142.225 109.913 1.00 14.94 99 ARG A N 1
ATOM 816 C CA . ARG A 1 99 ? 136.019 142.444 111.313 1.00 15.20 99 ARG A CA 1
ATOM 817 C C . ARG A 1 99 ? 136.881 143.718 111.390 1.00 16.07 99 ARG A C 1
ATOM 818 O O . ARG A 1 99 ? 136.727 144.472 112.385 1.00 14.63 99 ARG A O 1
ATOM 826 N N . ILE A 1 100 ? 137.726 143.968 110.392 1.00 13.44 100 ILE A N 1
ATOM 827 C CA . ILE A 1 100 ? 138.626 145.151 110.453 1.00 14.43 100 ILE A CA 1
ATOM 828 C C . ILE A 1 100 ? 137.787 146.429 110.501 1.00 16.21 100 ILE A C 1
ATOM 829 O O . ILE A 1 100 ? 138.064 147.287 111.329 1.00 16.86 100 ILE A O 1
ATOM 834 N N . LYS A 1 101 ? 136.786 146.548 109.649 1.00 19.18 101 LYS A N 1
ATOM 835 C CA . LYS A 1 101 ? 136.018 147.815 109.549 1.00 24.18 101 LYS A CA 1
ATOM 836 C C . LYS A 1 101 ? 134.935 147.895 110.620 1.00 22.46 101 LYS A C 1
ATOM 837 O O . LYS A 1 101 ? 134.059 148.737 110.475 1.00 23.25 101 LYS A O 1
ATOM 843 N N . SER A 1 102 ? 134.983 147.070 111.655 1.00 22.18 102 SER A N 1
ATOM 844 C CA . SER A 1 102 ? 133.976 147.108 112.738 1.00 22.84 102 SER A CA 1
ATOM 845 C C . SER A 1 102 ? 134.280 148.214 113.756 1.00 22.29 102 SER A C 1
ATOM 846 O O . SER A 1 102 ? 133.438 148.431 114.626 1.00 24.10 102 SER A O 1
ATOM 849 N N . LYS A 1 103 ? 135.434 148.869 113.690 1.00 24.13 103 LYS A N 1
ATOM 850 C CA . LYS A 1 103 ? 135.763 149.992 114.602 1.00 24.33 103 LYS A CA 1
ATOM 851 C C . LYS A 1 103 ? 136.312 151.166 113.810 1.00 22.84 103 LYS A C 1
ATOM 852 O O . LYS A 1 103 ? 136.828 151.001 112.702 1.00 25.80 103 LYS A O 1
ATOM 858 N N . PRO A 1 104 ? 136.176 152.403 114.320 1.00 21.55 104 PRO A N 1
ATOM 859 C CA . PRO A 1 104 ? 136.628 153.583 113.581 1.00 20.84 104 PRO A CA 1
ATOM 860 C C . PRO A 1 104 ? 138.106 153.520 113.191 1.00 19.90 104 PRO A C 1
ATOM 861 O O . PRO A 1 104 ? 138.443 153.914 112.102 1.00 23.15 104 PRO A O 1
ATOM 865 N N . LEU A 1 105 ? 138.967 153.022 114.059 1.00 19.22 105 LEU A N 1
ATOM 866 C CA . LEU A 1 105 ? 140.412 152.976 113.721 1.00 19.32 105 LEU A CA 1
ATOM 867 C C . LEU A 1 105 ? 140.632 152.097 112.493 1.00 18.65 105 LEU A C 1
ATOM 868 O O . LEU A 1 105 ? 141.413 152.468 111.635 1.00 20.41 105 LEU A O 1
ATOM 873 N N . GLY A 1 106 ? 139.979 150.944 112.416 1.00 19.19 106 GLY A N 1
ATOM 874 C CA . GLY A 1 106 ? 140.103 150.062 111.249 1.00 18.30 106 GLY A CA 1
ATOM 875 C C . GLY A 1 106 ? 139.542 150.719 110.005 1.00 20.53 106 GLY A C 1
ATOM 876 O O . GLY A 1 106 ? 140.134 150.555 108.937 1.00 20.11 106 GLY A O 1
ATOM 877 N N . GLU A 1 107 ? 138.441 151.456 110.117 1.00 22.69 107 GLU A N 1
ATOM 878 C CA . GLU A 1 107 ? 137.842 152.113 108.931 1.00 28.17 107 GLU A CA 1
ATOM 879 C C . GLU A 1 107 ? 138.794 153.171 108.370 1.00 24.63 107 GLU A C 1
ATOM 880 O O . GLU A 1 107 ? 138.913 153.261 107.138 1.00 21.81 107 GLU A O 1
ATOM 886 N N . LYS A 1 108 ? 139.479 153.903 109.241 1.00 21.63 108 LYS A N 1
ATOM 887 C CA . LYS A 1 108 ? 140.432 154.932 108.774 1.00 23.28 108 LYS A CA 1
ATOM 888 C C . LYS A 1 108 ? 141.580 154.288 107.996 1.00 20.91 108 LYS A C 1
ATOM 889 O O . LYS A 1 108 ? 141.962 154.812 106.942 1.00 21.30 108 LYS A O 1
ATOM 895 N N . LEU A 1 109 ? 142.078 153.164 108.478 1.00 18.26 109 LEU A N 1
ATOM 896 C CA . LEU A 1 109 ? 143.182 152.470 107.787 1.00 16.63 109 LEU A CA 1
ATOM 897 C C . LEU A 1 109 ? 142.719 152.062 106.404 1.00 15.32 109 LEU A C 1
ATOM 898 O O . LEU A 1 109 ? 143.485 152.266 105.453 1.00 17.78 109 LEU A O 1
ATOM 903 N N . LEU A 1 110 ? 141.522 151.515 106.276 1.00 16.64 110 LEU A N 1
ATOM 904 C CA . LEU A 1 110 ? 141.019 151.126 104.934 1.00 20.88 110 LEU A CA 1
ATOM 905 C C . LEU A 1 110 ? 140.767 152.369 104.097 1.00 22.73 110 LEU A C 1
ATOM 906 O O . LEU A 1 110 ? 141.061 152.330 102.888 1.00 24.48 110 LEU A O 1
ATOM 911 N N . GLU A 1 111 ? 140.266 153.427 104.713 1.00 26.60 111 GLU A N 1
ATOM 912 C CA . GLU A 1 111 ? 139.933 154.660 103.966 1.00 30.58 111 GLU A CA 1
ATOM 913 C C . GLU A 1 111 ? 141.207 155.251 103.368 1.00 25.57 111 GLU A C 1
ATOM 914 O O . GLU A 1 111 ? 141.175 155.662 102.207 1.00 26.91 111 GLU A O 1
ATOM 920 N N . MET A 1 112 ? 142.287 155.288 104.130 1.00 23.35 112 MET A N 1
ATOM 921 C CA . MET A 1 112 ? 143.566 155.860 103.646 1.00 22.43 112 MET A CA 1
ATOM 922 C C . MET A 1 112 ? 144.124 155.018 102.506 1.00 19.58 112 MET A C 1
ATOM 923 O O . MET A 1 112 ? 144.609 155.596 101.524 1.00 24.26 112 MET A O 1
ATOM 928 N N . ILE A 1 113 ? 144.006 153.715 102.593 1.00 18.15 113 ILE A N 1
ATOM 929 C CA . ILE A 1 113 ? 144.542 152.837 101.525 1.00 17.74 113 ILE A CA 1
ATOM 930 C C . ILE A 1 113 ? 143.786 153.110 100.233 1.00 17.49 113 ILE A C 1
ATOM 931 O O . ILE A 1 113 ? 144.431 153.167 99.176 1.00 17.52 113 ILE A O 1
ATOM 936 N N . ILE A 1 114 ? 142.471 153.252 100.296 1.00 19.06 114 ILE A N 1
ATOM 937 C CA . ILE A 1 114 ? 141.663 153.486 99.060 1.00 20.98 114 ILE A CA 1
ATOM 938 C C . ILE A 1 114 ? 142.023 154.852 98.462 1.00 22.66 114 ILE A C 1
ATOM 939 O O . ILE A 1 114 ? 142.238 154.941 97.235 1.00 21.86 114 ILE A O 1
ATOM 944 N N . ASN A 1 115 ? 142.128 155.876 99.299 1.00 23.38 115 ASN A N 1
ATOM 945 C CA . ASN A 1 115 ? 142.365 157.246 98.790 1.00 25.14 115 ASN A CA 1
ATOM 946 C C . ASN A 1 115 ? 143.810 157.408 98.321 1.00 24.58 115 ASN A C 1
ATOM 947 O O . ASN A 1 115 ? 144.055 158.259 97.452 1.00 26.12 115 ASN A O 1
ATOM 952 N N . GLY A 1 116 ? 144.740 156.640 98.878 1.00 22.92 116 GLY A N 1
ATOM 953 C CA . GLY A 1 116 ? 146.169 156.811 98.578 1.00 22.09 116 GLY A CA 1
ATOM 954 C C . GLY A 1 116 ? 146.533 156.330 97.188 1.00 20.19 116 GLY A C 1
ATOM 955 O O . GLY A 1 116 ? 147.357 155.410 97.079 1.00 19.79 116 GLY A O 1
ATOM 956 N N . ILE A 1 117 ? 145.952 156.906 96.154 1.00 20.28 117 ILE A N 1
ATOM 957 C CA . ILE A 1 117 ? 146.259 156.457 94.772 1.00 22.01 117 ILE A CA 1
ATOM 958 C C . ILE A 1 117 ? 147.734 156.713 94.499 1.00 21.70 117 ILE A C 1
ATOM 959 O O . ILE A 1 117 ? 148.265 157.744 94.892 1.00 23.94 117 ILE A O 1
ATOM 964 N N . PRO A 1 118 ? 148.458 155.819 93.821 1.00 22.33 118 PRO A N 1
ATOM 965 C CA . PRO A 1 118 ? 149.804 156.137 93.375 1.00 25.75 118 PRO A CA 1
ATOM 966 C C . PRO A 1 118 ? 149.836 157.310 92.384 1.00 29.64 118 PRO A C 1
ATOM 967 O O . PRO A 1 118 ? 148.950 157.450 91.563 1.00 34.81 118 PRO A O 1
ATOM 971 N N . TYR A 1 119 ? 150.848 158.152 92.512 1.00 30.35 119 TYR A N 1
ATOM 972 C CA . TYR A 1 119 ? 151.071 159.288 91.596 1.00 31.41 119 TYR A CA 1
ATOM 973 C C . TYR A 1 119 ? 151.284 158.753 90.185 1.00 36.97 119 TYR A C 1
ATOM 974 O O . TYR A 1 119 ? 152.051 157.781 89.995 1.00 38.66 119 TYR A O 1
ATOM 983 N N . LEU A 1 120 ? 150.649 159.383 89.208 1.00 42.52 120 LEU A N 1
ATOM 984 C CA . LEU A 1 120 ? 150.721 158.899 87.800 1.00 46.33 120 LEU A CA 1
ATOM 985 C C . LEU A 1 120 ? 152.061 159.316 87.199 1.00 52.54 120 LEU A C 1
ATOM 986 O O . LEU A 1 120 ? 152.073 160.089 86.228 1.00 55.41 120 LEU A O 1
ATOM 991 N N . GLY A 1 121 ? 153.155 158.813 87.750 1.00 62.87 121 GLY A N 1
ATOM 992 C CA . GLY A 1 121 ? 154.492 159.200 87.284 1.00 67.35 121 GLY A CA 1
ATOM 993 C C . GLY A 1 121 ? 155.567 158.353 87.905 1.00 73.09 121 GLY A C 1
ATOM 994 O O . GLY A 1 121 ? 155.256 157.420 88.671 1.00 74.76 121 GLY A O 1
ATOM 995 N N . ASP A 1 122 ? 156.803 158.697 87.591 1.00 86.27 122 ASP A N 1
ATOM 996 C CA . ASP A 1 122 ? 157.993 157.960 88.053 1.00 88.99 122 ASP A CA 1
ATOM 997 C C . ASP A 1 122 ? 159.200 158.873 87.886 1.00 89.80 122 ASP A C 1
ATOM 998 O O . ASP A 1 122 ? 159.126 159.863 87.126 1.00 96.74 122 ASP A O 1
ATOM 1003 N N . ARG A 1 123 ? 160.293 158.525 88.548 1.00 89.66 123 ARG A N 1
ATOM 1004 C CA . ARG A 1 123 ? 161.495 159.391 88.558 1.00 92.14 123 ARG A CA 1
ATOM 1005 C C . ARG A 1 123 ? 162.017 159.603 87.130 1.00 88.42 123 ARG A C 1
ATOM 1006 O O . ARG A 1 123 ? 162.708 160.604 86.914 1.00 89.65 123 ARG A O 1
ATOM 1014 N N . ARG A 1 124 ? 161.701 158.717 86.194 1.00 83.56 124 ARG A N 1
ATOM 1015 C CA . ARG A 1 124 ? 162.176 158.856 84.794 1.00 88.05 124 ARG A CA 1
ATOM 1016 C C . ARG A 1 124 ? 161.251 159.734 83.947 1.00 79.48 124 ARG A C 1
ATOM 1017 O O . ARG A 1 124 ? 161.550 159.893 82.755 1.00 76.59 124 ARG A O 1
ATOM 1025 N N . VAL A 1 125 ? 160.183 160.284 84.514 1.00 79.81 125 VAL A N 1
ATOM 1026 C CA . VAL A 1 125 ? 159.199 161.069 83.722 1.00 78.33 125 VAL A CA 1
ATOM 1027 C C . VAL A 1 125 ? 159.578 162.540 83.797 1.00 82.64 125 VAL A C 1
ATOM 1028 O O . VAL A 1 125 ? 160.039 163.002 84.837 1.00 95.65 125 VAL A O 1
ATOM 1032 N N . PRO A 1 126 ? 159.388 163.330 82.722 1.00 79.11 126 PRO A N 1
ATOM 1033 C CA . PRO A 1 126 ? 159.558 164.777 82.814 1.00 76.54 126 PRO A CA 1
ATOM 1034 C C . PRO A 1 126 ? 158.588 165.396 83.825 1.00 77.28 126 PRO A C 1
ATOM 1035 O O . PRO A 1 126 ? 157.503 164.877 84.050 1.00 89.72 126 PRO A O 1
ATOM 1039 N N . LEU A 1 127 ? 158.989 166.515 84.409 1.00 81.35 127 LEU A N 1
ATOM 1040 C CA . LEU A 1 127 ? 158.217 167.159 85.501 1.00 87.04 127 LEU A CA 1
ATOM 1041 C C . LEU A 1 127 ? 156.914 167.781 84.986 1.00 90.48 127 LEU A C 1
ATOM 1042 O O . LEU A 1 127 ? 156.092 168.173 85.824 1.00 91.39 127 LEU A O 1
ATOM 1047 N N . GLU A 1 128 ? 156.703 167.863 83.673 1.00 94.62 128 GLU A N 1
ATOM 1048 C CA . GLU A 1 128 ? 155.584 168.662 83.116 1.00 97.87 128 GLU A CA 1
ATOM 1049 C C . GLU A 1 128 ? 154.413 167.770 82.696 1.00 86.08 128 GLU A C 1
ATOM 1050 O O . GLU A 1 128 ? 153.519 168.280 81.994 1.00 86.96 128 GLU A O 1
ATOM 1056 N N . GLU A 1 129 ? 154.386 166.501 83.089 1.00 78.57 129 GLU A N 1
ATOM 1057 C CA . GLU A 1 129 ? 153.378 165.581 82.522 1.00 76.78 129 GLU A CA 1
ATOM 1058 C C . GLU A 1 129 ? 153.100 164.416 83.460 1.00 64.38 129 GLU A C 1
ATOM 1059 O O . GLU A 1 129 ? 153.875 164.162 84.381 1.00 61.06 129 GLU A O 1
ATOM 1065 N N . PHE A 1 130 ? 152.004 163.730 83.179 1.00 55.53 130 PHE A N 1
ATOM 1066 C CA . PHE A 1 130 ? 151.669 162.411 83.750 1.00 46.23 130 PHE A CA 1
ATOM 1067 C C . PHE A 1 130 ? 152.012 161.328 82.739 1.00 46.01 130 PHE A C 1
ATOM 1068 O O . PHE A 1 130 ? 152.220 161.606 81.544 1.00 48.46 130 PHE A O 1
ATOM 1076 N N . ASN A 1 131 ? 152.074 160.098 83.229 1.00 49.35 131 ASN A N 1
ATOM 1077 C CA . ASN A 1 131 ? 152.292 158.909 82.380 1.00 53.86 131 ASN A CA 1
ATOM 1078 C C . ASN A 1 131 ? 151.713 157.692 83.093 1.00 56.17 131 ASN A C 1
ATOM 1079 O O . ASN A 1 131 ? 151.730 157.646 84.337 1.00 58.37 131 ASN A O 1
ATOM 1084 N N . THR A 1 132 ? 151.238 156.724 82.319 1.00 54.96 132 THR A N 1
ATOM 1085 C CA . THR A 1 132 ? 150.531 155.544 82.873 1.00 55.42 132 THR A CA 1
ATOM 1086 C C . THR A 1 132 ? 151.020 154.225 82.285 1.00 50.81 132 THR A C 1
ATOM 1087 O O . THR A 1 132 ? 150.492 153.194 82.712 1.00 53.92 132 THR A O 1
ATOM 1091 N N . ASN A 1 133 ? 151.997 154.213 81.390 1.00 51.68 133 ASN A N 1
ATOM 1092 C CA . ASN A 1 133 ? 152.549 152.930 80.888 1.00 60.33 133 ASN A CA 1
ATOM 1093 C C . ASN A 1 133 ? 153.684 152.481 81.802 1.00 60.39 133 ASN A C 1
ATOM 1094 O O . ASN A 1 133 ? 154.793 152.232 81.303 1.00 70.02 133 ASN A O 1
ATOM 1099 N N . ILE A 1 134 ? 153.412 152.357 83.091 1.00 55.64 134 ILE A N 1
ATOM 1100 C CA . ILE A 1 134 ? 154.433 151.948 84.091 1.00 54.49 134 ILE A CA 1
ATOM 1101 C C . ILE A 1 134 ? 153.866 150.760 84.853 1.00 52.64 134 ILE A C 1
ATOM 1102 O O . ILE A 1 134 ? 152.704 150.820 85.304 1.00 52.11 134 ILE A O 1
ATOM 1107 N N . ALA A 1 135 ? 154.671 149.719 85.016 1.00 48.27 135 ALA A N 1
ATOM 1108 C CA . ALA A 1 135 ? 154.229 148.457 85.648 1.00 44.23 135 ALA A CA 1
ATOM 1109 C C . ALA A 1 135 ? 153.771 148.713 87.082 1.00 39.71 135 ALA A C 1
ATOM 1110 O O . ALA A 1 135 ? 153.063 147.855 87.611 1.00 42.62 135 ALA A O 1
ATOM 1112 N N . SER A 1 136 ? 154.148 149.833 87.690 1.00 36.96 136 SER A N 1
ATOM 1113 C CA . SER A 1 136 ? 153.795 150.137 89.096 1.00 39.41 136 SER A CA 1
ATOM 1114 C C . SER A 1 136 ? 152.470 150.904 89.206 1.00 39.55 136 SER A C 1
ATOM 1115 O O . SER A 1 136 ? 152.115 151.300 90.316 1.00 36.73 136 SER A O 1
ATOM 1118 N N . VAL A 1 137 ? 151.779 151.145 88.095 1.00 42.78 137 VAL A N 1
ATOM 1119 C CA . VAL A 1 137 ? 150.535 151.966 88.095 1.00 40.66 137 VAL A CA 1
ATOM 1120 C C . VAL A 1 137 ? 149.377 151.149 87.527 1.00 38.59 137 VAL A C 1
ATOM 1121 O O . VAL A 1 137 ? 148.284 151.219 88.106 1.00 36.71 137 VAL A O 1
ATOM 1125 N N . THR A 1 138 ? 149.590 150.447 86.413 1.00 34.53 138 THR A N 1
ATOM 1126 C CA . THR A 1 138 ? 148.502 149.811 85.650 1.00 33.03 138 THR A CA 1
ATOM 1127 C C . THR A 1 138 ? 148.672 148.297 85.634 1.00 32.27 138 THR A C 1
ATOM 1128 O O . THR A 1 138 ? 149.822 147.810 85.626 1.00 31.06 138 THR A O 1
ATOM 1132 N N . VAL A 1 139 ? 147.555 147.587 85.518 1.00 31.30 139 VAL A N 1
ATOM 1133 C CA . VAL A 1 139 ? 147.542 146.113 85.309 1.00 33.86 139 VAL A CA 1
ATOM 1134 C C . VAL A 1 139 ? 146.548 145.804 84.202 1.00 33.87 139 VAL A C 1
ATOM 1135 O O . VAL A 1 139 ? 145.485 146.428 84.142 1.00 32.18 139 VAL A O 1
ATOM 1139 N N . ASN A 1 140 ? 146.864 144.821 83.377 1.00 37.57 140 ASN A N 1
ATOM 1140 C CA . ASN A 1 140 ? 145.992 144.425 82.245 1.00 37.04 140 ASN A CA 1
ATOM 1141 C C . ASN A 1 140 ? 144.889 143.470 82.705 1.00 36.02 140 ASN A C 1
ATOM 1142 O O . ASN A 1 140 ? 145.091 142.691 83.660 1.00 36.62 140 ASN A O 1
ATOM 1147 N N . LYS A 1 141 ? 143.752 143.529 82.026 1.00 35.67 141 LYS A N 1
ATOM 1148 C CA . LYS A 1 141 ? 142.658 142.546 82.190 1.00 35.84 141 LYS A CA 1
ATOM 1149 C C . LYS A 1 141 ? 142.223 142.027 80.825 1.00 40.08 141 LYS A C 1
ATOM 1150 O O . LYS A 1 141 ? 142.351 142.755 79.812 1.00 42.00 141 LYS A O 1
ATOM 1156 N N . LEU A 1 142 ? 141.715 140.802 80.796 1.00 45.13 142 LEU A N 1
ATOM 1157 C CA . LEU A 1 142 ? 141.323 140.150 79.524 1.00 53.14 142 LEU A CA 1
ATOM 1158 C C . LEU A 1 142 ? 139.826 140.326 79.306 1.00 62.02 142 LEU A C 1
ATOM 1159 O O . LEU A 1 142 ? 139.037 140.076 80.243 1.00 59.99 142 LEU A O 1
ATOM 1164 N N . ILE A 1 143 ? 139.458 140.753 78.107 1.00 74.72 143 ILE A N 1
ATOM 1165 C CA . ILE A 1 143 ? 138.041 141.062 77.768 1.00 87.36 143 ILE A CA 1
ATOM 1166 C C . ILE A 1 143 ? 137.510 139.985 76.832 1.00 94.23 143 ILE A C 1
ATOM 1167 O O . ILE A 1 143 ? 136.325 139.621 76.962 1.00 89.42 143 ILE A O 1
ATOM 1172 N N . SER A 1 144 ? 138.342 139.516 75.909 1.00 105.41 144 SER A N 1
ATOM 1173 C CA . SER A 1 144 ? 137.926 138.532 74.890 1.00 115.64 144 SER A CA 1
ATOM 1174 C C . SER A 1 144 ? 137.455 137.246 75.570 1.00 134.61 144 SER A C 1
ATOM 1175 O O . SER A 1 144 ? 137.965 136.880 76.654 1.00 133.55 144 SER A O 1
ATOM 1178 N N . ASN A 1 145 ? 136.525 136.565 74.924 1.00 159.64 145 ASN A N 1
ATOM 1179 C CA . ASN A 1 145 ? 136.032 135.253 75.403 1.00 174.20 145 ASN A CA 1
ATOM 1180 C C . ASN A 1 145 ? 137.113 134.210 75.148 1.00 189.34 145 ASN A C 1
ATOM 1181 O O . ASN A 1 145 ? 138.011 134.412 74.330 1.00 193.08 145 ASN A O 1
ATOM 1186 N N . PRO A 1 146 ? 137.062 133.051 75.834 1.00 205.68 146 PRO A N 1
ATOM 1187 C CA . PRO A 1 146 ? 138.103 132.034 75.672 1.00 213.75 146 PRO A CA 1
ATOM 1188 C C . PRO A 1 146 ? 138.288 131.572 74.216 1.00 218.07 146 PRO A C 1
ATOM 1189 O O . PRO A 1 146 ? 139.406 131.299 73.815 1.00 210.50 146 PRO A O 1
ATOM 1193 N N . GLY A 1 147 ? 137.194 131.521 73.455 1.00 226.96 147 GLY A N 1
ATOM 1194 C CA . GLY A 1 147 ? 137.204 131.107 72.040 1.00 233.41 147 GLY A CA 1
ATOM 1195 C C . GLY A 1 147 ? 137.317 132.291 71.101 1.00 235.89 147 GLY A C 1
ATOM 1196 O O . GLY A 1 147 ? 136.656 132.263 70.050 1.00 238.61 147 GLY A O 1
ATOM 1197 N N . GLU A 1 148 ? 138.109 133.303 71.447 1.00 234.03 148 GLU A N 1
ATOM 1198 C CA . GLU A 1 148 ? 138.237 134.524 70.616 1.00 232.13 148 GLU A CA 1
ATOM 1199 C C . GLU A 1 148 ? 139.673 135.026 70.691 1.00 220.32 148 GLU A C 1
ATOM 1200 O O . GLU A 1 148 ? 140.379 134.742 71.680 1.00 219.70 148 GLU A O 1
ATOM 1206 N N . VAL A 1 149 ? 140.072 135.772 69.673 1.00 207.61 149 VAL A N 1
ATOM 1207 C CA . VAL A 1 149 ? 141.371 136.491 69.663 1.00 199.38 149 VAL A CA 1
ATOM 1208 C C . VAL A 1 149 ? 141.474 137.359 70.921 1.00 191.79 149 VAL A C 1
ATOM 1209 O O . VAL A 1 149 ? 140.466 137.954 71.355 1.00 194.11 149 VAL A O 1
ATOM 1213 N N . GLU A 1 150 ? 142.672 137.434 71.476 1.00 178.54 150 GLU A N 1
ATOM 1214 C CA . GLU A 1 150 ? 142.904 138.146 72.758 1.00 168.15 150 GLU A CA 1
ATOM 1215 C C . GLU A 1 150 ? 142.556 139.629 72.599 1.00 146.86 150 GLU A C 1
ATOM 1216 O O . GLU A 1 150 ? 142.908 140.237 71.576 1.00 143.37 150 GLU A O 1
ATOM 1222 N N . ARG A 1 151 ? 141.875 140.181 73.589 1.00 127.30 151 ARG A N 1
ATOM 1223 C CA . ARG A 1 151 ? 141.626 141.637 73.692 1.00 114.55 151 ARG A CA 1
ATOM 1224 C C . ARG A 1 151 ? 141.853 142.046 75.139 1.00 99.34 151 ARG A C 1
ATOM 1225 O O . ARG A 1 151 ? 141.324 141.380 76.055 1.00 104.32 151 ARG A O 1
ATOM 1233 N N . LYS A 1 152 ? 142.611 143.115 75.341 1.00 84.33 152 LYS A N 1
ATOM 1234 C CA . LYS A 1 152 ? 143.079 143.496 76.689 1.00 75.30 152 LYS A CA 1
ATOM 1235 C C . LYS A 1 152 ? 142.625 144.906 77.028 1.00 64.47 152 LYS A C 1
ATOM 1236 O O . LYS A 1 152 ? 142.360 145.714 76.120 1.00 67.83 152 LYS A O 1
ATOM 1242 N N . LYS A 1 153 ? 142.557 145.179 78.320 1.00 59.47 153 LYS A N 1
ATOM 1243 C CA . LYS A 1 153 ? 142.242 146.526 78.830 1.00 59.90 153 LYS A CA 1
ATOM 1244 C C . LYS A 1 153 ? 143.008 146.755 80.124 1.00 51.01 153 LYS A C 1
ATOM 1245 O O . LYS A 1 153 ? 143.323 145.774 80.838 1.00 56.54 153 LYS A O 1
ATOM 1251 N N . GLY A 1 154 ? 143.292 148.019 80.412 1.00 40.52 154 GLY A N 1
ATOM 1252 C CA . GLY A 1 154 ? 144.054 148.407 81.611 1.00 36.55 154 GLY A CA 1
ATOM 1253 C C . GLY A 1 154 ? 143.166 148.929 82.713 1.00 33.65 154 GLY A C 1
ATOM 1254 O O . GLY A 1 154 ? 142.056 149.423 82.430 1.00 38.35 154 GLY A O 1
ATOM 1255 N N . ILE A 1 155 ? 143.648 148.850 83.945 1.00 32.21 155 ILE A N 1
ATOM 1256 C CA . ILE A 1 155 ? 142.906 149.377 85.119 1.00 33.66 155 ILE A CA 1
ATOM 1257 C C . ILE A 1 155 ? 143.904 149.899 86.142 1.00 32.97 155 ILE A C 1
ATOM 1258 O O . ILE A 1 155 ? 145.045 149.438 86.176 1.00 33.22 155 ILE A O 1
ATOM 1263 N N . PHE A 1 156 ? 143.439 150.785 87.004 1.00 33.81 156 PHE A N 1
ATOM 1264 C CA . PHE A 1 156 ? 144.204 151.239 88.186 1.00 30.87 156 PHE A CA 1
ATOM 1265 C C . PHE A 1 156 ? 143.913 150.313 89.351 1.00 26.97 156 PHE A C 1
ATOM 1266 O O . PHE A 1 156 ? 142.805 149.802 89.486 1.00 30.40 156 PHE A O 1
ATOM 1274 N N . ALA A 1 157 ? 144.901 150.123 90.208 1.00 25.63 157 ALA A N 1
ATOM 1275 C CA . ALA A 1 157 ? 144.744 149.329 91.442 1.00 23.64 157 ALA A CA 1
ATOM 1276 C C . ALA A 1 157 ? 145.718 149.817 92.503 1.00 20.33 157 ALA A C 1
ATOM 1277 O O . ALA A 1 157 ? 146.664 150.544 92.185 1.00 24.25 157 ALA A O 1
ATOM 1279 N N . ASN A 1 158 ? 145.478 149.419 93.728 1.00 17.17 158 ASN A N 1
ATOM 1280 C CA . ASN A 1 158 ? 146.357 149.753 94.873 1.00 15.98 158 ASN A CA 1
ATOM 1281 C C . ASN A 1 158 ? 146.937 148.480 95.481 1.00 14.78 158 ASN A C 1
ATOM 1282 O O . ASN A 1 158 ? 148.125 148.471 95.756 1.00 16.63 158 ASN A O 1
ATOM 1287 N N . LEU A 1 159 ? 146.119 147.465 95.750 1.00 12.67 159 LEU A N 1
ATOM 1288 C CA . LEU A 1 159 ? 146.565 146.248 96.471 1.00 10.52 159 LEU A CA 1
ATOM 1289 C C . LEU A 1 159 ? 146.103 144.990 95.731 1.00 10.49 159 LEU A C 1
ATOM 1290 O O . LEU A 1 159 ? 145.029 144.992 95.177 1.00 11.32 159 LEU A O 1
ATOM 1295 N N . ILE A 1 160 ? 146.939 143.967 95.709 1.00 9.92 160 ILE A N 1
ATOM 1296 C CA . ILE A 1 160 ? 146.593 142.615 95.209 1.00 9.36 160 ILE A CA 1
ATOM 1297 C C . ILE A 1 160 ? 147.039 141.585 96.244 1.00 9.94 160 ILE A C 1
ATOM 1298 O O . ILE A 1 160 ? 148.185 141.653 96.710 1.00 10.83 160 ILE A O 1
ATOM 1303 N N . ILE A 1 161 ? 146.159 140.667 96.606 1.00 10.41 161 ILE A N 1
ATOM 1304 C CA . ILE A 1 161 ? 146.393 139.680 97.699 1.00 10.20 161 ILE A CA 1
ATOM 1305 C C . ILE A 1 161 ? 146.389 138.275 97.104 1.00 11.39 161 ILE A C 1
ATOM 1306 O O . ILE A 1 161 ? 145.459 137.921 96.377 1.00 14.61 161 ILE A O 1
ATOM 1311 N N . PHE A 1 162 ? 147.426 137.503 97.389 1.00 11.72 162 PHE A N 1
ATOM 1312 C CA . PHE A 1 162 ? 147.620 136.137 96.872 1.00 11.70 162 PHE A CA 1
ATOM 1313 C C . PHE A 1 162 ? 147.513 135.142 98.019 1.00 14.29 162 PHE A C 1
ATOM 1314 O O . PHE A 1 162 ? 147.274 135.538 99.192 1.00 13.82 162 PHE A O 1
ATOM 1322 N N . GLY A 1 163 ? 147.694 133.864 97.696 1.00 15.66 163 GLY A N 1
ATOM 1323 C CA . GLY A 1 163 ? 147.825 132.825 98.721 1.00 16.59 163 GLY A CA 1
ATOM 1324 C C . GLY A 1 163 ? 149.277 132.654 99.141 1.00 17.00 163 GLY A C 1
ATOM 1325 O O . GLY A 1 163 ? 150.196 133.264 98.591 1.00 19.68 163 GLY A O 1
ATOM 1326 N N . PRO A 1 164 ? 149.519 131.790 100.133 1.00 17.20 164 PRO A N 1
ATOM 1327 C CA . PRO A 1 164 ? 150.857 131.619 100.662 1.00 17.95 164 PRO A CA 1
ATOM 1328 C C . PRO A 1 164 ? 151.804 131.001 99.636 1.00 20.44 164 PRO A C 1
ATOM 1329 O O . PRO A 1 164 ? 151.384 130.291 98.743 1.00 22.16 164 PRO A O 1
ATOM 1333 N N . GLY A 1 165 ? 153.096 131.273 99.792 1.00 22.92 165 GLY A N 1
ATOM 1334 C CA . GLY A 1 165 ? 154.151 130.637 98.972 1.00 21.21 165 GLY A CA 1
ATOM 1335 C C . GLY A 1 165 ? 154.490 129.261 99.549 1.00 21.13 165 GLY A C 1
ATOM 1336 O O . GLY A 1 165 ? 153.635 128.574 100.117 1.00 23.93 165 GLY A O 1
ATOM 1337 N N . PRO A 1 166 ? 155.740 128.798 99.411 1.00 19.13 166 PRO A N 1
ATOM 1338 C CA . PRO A 1 166 ? 156.122 127.488 99.929 1.00 18.58 166 PRO A CA 1
ATOM 1339 C C . PRO A 1 166 ? 155.972 127.340 101.447 1.00 18.10 166 PRO A C 1
ATOM 1340 O O . PRO A 1 166 ? 155.639 126.277 101.886 1.00 20.35 166 PRO A O 1
ATOM 1344 N N . VAL A 1 167 ? 156.116 128.418 102.196 1.00 18.83 167 VAL A N 1
ATOM 1345 C CA . VAL A 1 167 ? 155.922 128.371 103.674 1.00 19.47 167 VAL A CA 1
ATOM 1346 C C . VAL A 1 167 ? 154.581 129.012 104.018 1.00 18.90 167 VAL A C 1
ATOM 1347 O O . VAL A 1 167 ? 154.331 130.138 103.581 1.00 23.74 167 VAL A O 1
ATOM 1351 N N . LEU A 1 168 ? 153.760 128.324 104.781 1.00 18.91 168 LEU A N 1
ATOM 1352 C CA . LEU A 1 168 ? 152.369 128.778 105.002 1.00 19.46 168 LEU A CA 1
ATOM 1353 C C . LEU A 1 168 ? 152.303 129.742 106.177 1.00 20.41 168 LEU A C 1
ATOM 1354 O O . LEU A 1 168 ? 151.345 130.534 106.204 1.00 25.27 168 LEU A O 1
ATOM 1359 N N . ASN A 1 169 ? 153.228 129.702 107.119 1.00 20.60 169 ASN A N 1
ATOM 1360 C CA . ASN A 1 169 ? 153.112 130.538 108.338 1.00 23.50 169 ASN A CA 1
ATOM 1361 C C . ASN A 1 169 ? 153.996 131.789 108.238 1.00 29.42 169 ASN A C 1
ATOM 1362 O O . ASN A 1 169 ? 154.262 132.404 109.297 1.00 34.67 169 ASN A O 1
ATOM 1367 N N . GLU A 1 170 ? 154.422 132.183 107.043 1.00 32.10 170 GLU A N 1
ATOM 1368 C CA . GLU A 1 170 ? 155.189 133.439 106.860 1.00 36.23 170 GLU A CA 1
ATOM 1369 C C . GLU A 1 170 ? 154.506 134.301 105.806 1.00 31.09 170 GLU A C 1
ATOM 1370 O O . GLU A 1 170 ? 154.202 133.803 104.734 1.00 36.18 170 GLU A O 1
ATOM 1376 N N . ASN A 1 171 ? 154.262 135.558 106.125 1.00 28.49 171 ASN A N 1
ATOM 1377 C CA . ASN A 1 171 ? 153.535 136.503 105.248 1.00 23.61 171 ASN A CA 1
ATOM 1378 C C . ASN A 1 171 ? 154.426 137.685 104.922 1.00 23.17 171 ASN A C 1
ATOM 1379 O O . ASN A 1 171 ? 155.302 138.036 105.717 1.00 27.42 171 ASN A O 1
ATOM 1384 N N . GLU A 1 172 ? 154.217 138.266 103.765 1.00 24.59 172 GLU A N 1
ATOM 1385 C CA . GLU A 1 172 ? 155.098 139.328 103.263 1.00 29.52 172 GLU A CA 1
ATOM 1386 C C . GLU A 1 172 ? 154.290 140.316 102.437 1.00 24.39 172 GLU A C 1
ATOM 1387 O O . GLU A 1 172 ? 153.225 140.002 101.932 1.00 23.27 172 GLU A O 1
ATOM 1393 N N . THR A 1 173 ? 154.851 141.498 102.295 1.00 21.81 173 THR A N 1
ATOM 1394 C CA . THR A 1 173 ? 154.378 142.528 101.366 1.00 19.60 173 THR A CA 1
ATOM 1395 C C . THR A 1 173 ? 155.531 142.865 100.454 1.00 18.30 173 THR A C 1
ATOM 1396 O O . THR A 1 173 ? 156.580 143.235 100.950 1.00 22.72 173 THR A O 1
ATOM 1400 N N . ILE A 1 174 ? 155.301 142.801 99.168 1.00 22.75 174 ILE A N 1
ATOM 1401 C CA . ILE A 1 174 ? 156.373 142.973 98.156 1.00 29.77 174 ILE A CA 1
ATOM 1402 C C . ILE A 1 174 ? 156.120 144.276 97.405 1.00 32.11 174 ILE A C 1
ATOM 1403 O O . ILE A 1 174 ? 154.995 144.553 97.033 1.00 33.56 174 ILE A O 1
ATOM 1408 N N . ASP A 1 175 ? 157.183 145.016 97.152 1.00 36.89 175 ASP A N 1
ATOM 1409 C CA . ASP A 1 175 ? 157.144 146.237 96.324 1.00 36.69 175 ASP A CA 1
ATOM 1410 C C . ASP A 1 175 ? 157.624 145.915 94.908 1.00 33.92 175 ASP A C 1
ATOM 1411 O O . ASP A 1 175 ? 158.272 144.877 94.684 1.00 35.65 175 ASP A O 1
ATOM 1416 N N . ILE A 1 176 ? 157.335 146.812 93.980 1.00 32.52 176 ILE A N 1
ATOM 1417 C CA . ILE A 1 176 ? 157.746 146.677 92.565 1.00 32.94 176 ILE A CA 1
ATOM 1418 C C . ILE A 1 176 ? 158.912 147.630 92.324 1.00 38.19 176 ILE A C 1
ATOM 1419 O O . ILE A 1 176 ? 158.751 148.860 92.551 1.00 36.55 176 ILE A O 1
ATOM 1424 N N . GLY A 1 177 ? 160.026 147.069 91.851 1.00 40.51 177 GLY A N 1
ATOM 1425 C CA . GLY A 1 177 ? 161.258 147.808 91.530 1.00 44.10 177 GLY A CA 1
ATOM 1426 C C . GLY A 1 177 ? 161.551 147.753 90.051 1.00 48.13 177 GLY A C 1
ATOM 1427 O O . GLY A 1 177 ? 161.564 146.640 89.508 1.00 47.49 177 GLY A O 1
ATOM 1428 N N . ILE A 1 178 ? 161.823 148.899 89.430 1.00 54.88 178 ILE A N 1
ATOM 1429 C CA . ILE A 1 178 ? 162.200 148.977 87.992 1.00 61.16 178 ILE A CA 1
ATOM 1430 C C . ILE A 1 178 ? 163.584 149.600 87.896 1.00 69.05 178 ILE A C 1
ATOM 1431 O O . ILE A 1 178 ? 163.809 150.670 88.492 1.00 80.34 178 ILE A O 1
ATOM 1436 N N . GLN A 1 179 ? 164.483 148.954 87.160 1.00 75.30 179 GLN A N 1
ATOM 1437 C CA . GLN A 1 179 ? 165.882 149.427 86.992 1.00 80.46 179 GLN A CA 1
ATOM 1438 C C . GLN A 1 179 ? 166.525 149.639 88.366 1.00 74.35 179 GLN A C 1
ATOM 1439 O O . GLN A 1 179 ? 167.276 150.614 88.546 1.00 76.70 179 GLN A O 1
ATOM 1445 N N . ASN A 1 180 ? 166.218 148.758 89.313 1.00 77.24 180 ASN A N 1
ATOM 1446 C CA . ASN A 1 180 ? 166.810 148.754 90.676 1.00 86.11 180 ASN A CA 1
ATOM 1447 C C . ASN A 1 180 ? 166.374 149.997 91.457 1.00 82.57 180 ASN A C 1
ATOM 1448 O O . ASN A 1 180 ? 167.055 150.351 92.433 1.00 84.30 180 ASN A O 1
ATOM 1453 N N . HIS A 1 181 ? 165.280 150.634 91.060 1.00 76.28 181 HIS A N 1
ATOM 1454 C CA . HIS A 1 181 ? 164.705 151.785 91.794 1.00 68.67 181 HIS A CA 1
ATOM 1455 C C . HIS A 1 181 ? 163.254 151.482 92.133 1.00 56.31 181 HIS A C 1
ATOM 1456 O O . HIS A 1 181 ? 162.526 150.929 91.298 1.00 58.46 181 HIS A O 1
ATOM 1463 N N . PHE A 1 182 ? 162.853 151.840 93.337 1.00 45.41 182 PHE A N 1
ATOM 1464 C CA . PHE A 1 182 ? 161.504 151.564 93.857 1.00 40.42 182 PHE A CA 1
ATOM 1465 C C . PHE A 1 182 ? 160.733 152.862 93.979 1.00 34.58 182 PHE A C 1
ATOM 1466 O O . PHE A 1 182 ? 161.190 153.752 94.684 1.00 36.75 182 PHE A O 1
ATOM 1474 N N . ALA A 1 183 ? 159.592 152.964 93.315 1.00 33.04 183 ALA A N 1
ATOM 1475 C CA . ALA A 1 183 ? 158.711 154.151 93.415 1.00 31.70 183 ALA A CA 1
ATOM 1476 C C . ALA A 1 183 ? 158.115 154.308 94.823 1.00 26.29 183 ALA A C 1
ATOM 1477 O O . ALA A 1 183 ? 157.744 155.428 95.159 1.00 22.88 183 ALA A O 1
ATOM 1479 N N . SER A 1 184 ? 158.046 153.250 95.615 1.00 27.03 184 SER A N 1
ATOM 1480 C CA . SER A 1 184 ? 157.496 153.321 96.991 1.00 30.02 184 SER A CA 1
ATOM 1481 C C . SER A 1 184 ? 158.508 153.903 97.981 1.00 34.71 184 SER A C 1
ATOM 1482 O O . SER A 1 184 ? 158.132 154.119 99.125 1.00 28.19 184 SER A O 1
ATOM 1485 N N . ARG A 1 185 ? 159.762 154.103 97.576 1.00 42.21 185 ARG A N 1
ATOM 1486 C CA . ARG A 1 185 ? 160.791 154.688 98.469 1.00 40.72 185 ARG A CA 1
ATOM 1487 C C . ARG A 1 185 ? 161.199 156.071 97.961 1.00 41.56 185 ARG A C 1
ATOM 1488 O O . ARG A 1 185 ? 162.269 156.547 98.363 1.00 49.68 185 ARG A O 1
ATOM 1496 N N . GLU A 1 186 ? 160.415 156.689 97.086 1.00 39.02 186 GLU A N 1
ATOM 1497 C CA . GLU A 1 186 ? 160.785 157.987 96.485 1.00 35.97 186 GLU A CA 1
ATOM 1498 C C . GLU A 1 186 ? 159.600 158.944 96.475 1.00 32.12 186 GLU A C 1
ATOM 1499 O O . GLU A 1 186 ? 159.658 159.898 95.698 1.00 37.90 186 GLU A O 1
ATOM 1505 N N . GLY A 1 187 ? 158.589 158.740 97.325 1.00 29.69 187 GLY A N 1
ATOM 1506 C CA . GLY A 1 187 ? 157.467 159.684 97.512 1.00 27.53 187 GLY A CA 1
ATOM 1507 C C . GLY A 1 187 ? 156.320 159.500 96.528 1.00 30.08 187 GLY A C 1
ATOM 1508 O O . GLY A 1 187 ? 155.295 160.133 96.756 1.00 30.03 187 GLY A O 1
ATOM 1509 N N . PHE A 1 188 ? 156.439 158.670 95.489 1.00 27.56 188 PHE A N 1
ATOM 1510 C CA . PHE A 1 188 ? 155.367 158.500 94.485 1.00 27.62 188 PHE A CA 1
ATOM 1511 C C . PHE A 1 188 ? 154.346 157.444 94.915 1.00 29.17 188 PHE A C 1
ATOM 1512 O O . PHE A 1 188 ? 153.157 157.713 94.897 1.00 34.17 188 PHE A O 1
ATOM 1520 N N . GLY A 1 189 ? 154.795 156.258 95.301 1.00 29.08 189 GLY A N 1
ATOM 1521 C CA . GLY A 1 189 ? 153.921 155.125 95.624 1.00 24.83 189 GLY A CA 1
ATOM 1522 C C . GLY A 1 189 ? 153.738 154.228 94.418 1.00 26.05 189 GLY A C 1
ATOM 1523 O O . GLY A 1 189 ? 154.124 154.585 93.277 1.00 29.47 189 GLY A O 1
ATOM 1524 N N . GLY A 1 190 ? 153.134 153.073 94.638 1.00 23.59 190 GLY A N 1
ATOM 1525 C CA . GLY A 1 190 ? 152.891 152.119 93.549 1.00 23.63 190 GLY A CA 1
ATOM 1526 C C . GLY A 1 190 ? 152.064 150.952 94.020 1.00 22.23 190 GLY A C 1
ATOM 1527 O O . GLY A 1 190 ? 151.840 150.811 95.232 1.00 21.83 190 GLY A O 1
ATOM 1528 N N . ILE A 1 191 ? 151.670 150.112 93.080 1.00 21.29 191 ILE A N 1
ATOM 1529 C CA . ILE A 1 191 ? 150.882 148.902 93.399 1.00 20.55 191 ILE A CA 1
ATOM 1530 C C . ILE A 1 191 ? 151.681 148.046 94.376 1.00 19.09 191 ILE A C 1
ATOM 1531 O O . ILE A 1 191 ? 152.906 147.881 94.209 1.00 24.80 191 ILE A O 1
ATOM 1536 N N . MET A 1 192 ? 150.997 147.479 95.341 1.00 15.27 192 MET A N 1
ATOM 1537 C CA . MET A 1 192 ? 151.624 146.590 96.333 1.00 14.83 192 MET A CA 1
ATOM 1538 C C . MET A 1 192 ? 151.017 145.194 96.230 1.00 14.03 192 MET A C 1
ATOM 1539 O O . MET A 1 192 ? 149.837 145.056 95.842 1.00 16.03 192 MET A O 1
ATOM 1544 N N . GLN A 1 193 ? 151.806 144.188 96.561 1.00 12.63 193 GLN A N 1
ATOM 1545 C CA . GLN A 1 193 ? 151.357 142.780 96.576 1.00 12.07 193 GLN A CA 1
ATOM 1546 C C . GLN A 1 193 ? 151.610 142.174 97.947 1.00 11.88 193 GLN A C 1
ATOM 1547 O O . GLN A 1 193 ? 152.547 142.587 98.654 1.00 12.53 193 GLN A O 1
ATOM 1553 N N . MET A 1 194 ? 150.777 141.224 98.320 1.00 12.16 194 MET A N 1
ATOM 1554 C CA . MET A 1 194 ? 150.880 140.566 99.643 1.00 12.77 194 MET A CA 1
ATOM 1555 C C . MET A 1 194 ? 150.554 139.091 99.500 1.00 12.29 194 MET A C 1
ATOM 1556 O O . MET A 1 194 ? 149.610 138.761 98.794 1.00 13.58 194 MET A O 1
ATOM 1561 N N . LYS A 1 195 ? 151.351 138.253 100.153 1.00 13.29 195 LYS A N 1
ATOM 1562 C CA . LYS A 1 195 ? 151.073 136.807 100.266 1.00 14.35 195 LYS A CA 1
ATOM 1563 C C . LYS A 1 195 ? 150.568 136.528 101.662 1.00 12.08 195 LYS A C 1
ATOM 1564 O O . LYS A 1 195 ? 151.195 136.929 102.601 1.00 11.42 195 LYS A O 1
ATOM 1570 N N . PHE A 1 196 ? 149.448 135.846 101.764 1.00 13.03 196 PHE A N 1
ATOM 1571 C CA . PHE A 1 196 ? 148.705 135.744 103.034 1.00 15.16 196 PHE A CA 1
ATOM 1572 C C . PHE A 1 196 ? 148.123 134.337 103.190 1.00 16.69 196 PHE A C 1
ATOM 1573 O O . PHE A 1 196 ? 147.686 133.736 102.228 1.00 17.32 196 PHE A O 1
ATOM 1581 N N . CYS A 1 197 ? 148.061 133.874 104.423 1.00 19.83 197 CYS A N 1
ATOM 1582 C CA . CYS A 1 197 ? 147.392 132.606 104.782 1.00 23.54 197 CYS A CA 1
ATOM 1583 C C . CYS A 1 197 ? 146.722 132.766 106.136 1.00 23.08 197 CYS A C 1
ATOM 1584 O O . CYS A 1 197 ? 147.401 132.914 107.147 1.00 26.98 197 CYS A O 1
ATOM 1587 N N . PRO A 1 198 ? 145.380 132.742 106.211 1.00 24.26 198 PRO A N 1
ATOM 1588 C CA . PRO A 1 198 ? 144.695 132.989 107.468 1.00 27.24 198 PRO A CA 1
ATOM 1589 C C . PRO A 1 198 ? 144.483 131.758 108.365 1.00 34.15 198 PRO A C 1
ATOM 1590 O O . PRO A 1 198 ? 143.876 131.906 109.412 1.00 37.48 198 PRO A O 1
ATOM 1594 N N . GLU A 1 199 ? 144.954 130.580 107.976 1.00 42.44 199 GLU A N 1
ATOM 1595 C CA . GLU A 1 199 ? 144.648 129.325 108.712 1.00 49.98 199 GLU A CA 1
ATOM 1596 C C . GLU A 1 199 ? 145.720 128.994 109.753 1.00 40.50 199 GLU A C 1
ATOM 1597 O O . GLU A 1 199 ? 145.346 128.721 110.897 1.00 40.84 199 GLU A O 1
ATOM 1603 N N . TYR A 1 200 ? 146.988 129.012 109.384 1.00 33.46 200 TYR A N 1
ATOM 1604 C CA . TYR A 1 200 ? 148.100 128.671 110.303 1.00 30.90 200 TYR A CA 1
ATOM 1605 C C . TYR A 1 200 ? 148.646 129.958 110.907 1.00 27.79 200 TYR A C 1
ATOM 1606 O O . TYR A 1 200 ? 148.976 130.900 110.169 1.00 33.16 200 TYR A O 1
ATOM 1615 N N . VAL A 1 201 ? 148.728 130.004 112.219 1.00 23.84 201 VAL A N 1
ATOM 1616 C CA . VAL A 1 201 ? 149.024 131.252 112.966 1.00 21.53 201 VAL A CA 1
ATOM 1617 C C . VAL A 1 201 ? 150.179 130.998 113.922 1.00 20.42 201 VAL A C 1
ATOM 1618 O O . VAL A 1 201 ? 150.465 129.838 114.262 1.00 22.64 201 VAL A O 1
ATOM 1622 N N . SER A 1 202 ? 150.777 132.080 114.378 1.00 19.90 202 SER A N 1
ATOM 1623 C CA . SER A 1 202 ? 151.977 132.038 115.236 1.00 18.95 202 SER A CA 1
ATOM 1624 C C . SER A 1 202 ? 151.561 131.928 116.695 1.00 16.32 202 SER A C 1
ATOM 1625 O O . SER A 1 202 ? 150.440 132.316 117.069 1.00 14.81 202 SER A O 1
ATOM 1628 N N . VAL A 1 203 ? 152.483 131.395 117.482 1.00 14.15 203 VAL A N 1
ATOM 1629 C CA . VAL A 1 203 ? 152.276 131.175 118.928 1.00 12.67 203 VAL A CA 1
ATOM 1630 C C . VAL A 1 203 ? 153.360 131.935 119.674 1.00 11.08 203 VAL A C 1
ATOM 1631 O O . VAL A 1 203 ? 154.530 131.875 119.263 1.00 10.98 203 VAL A O 1
ATOM 1635 N N . PHE A 1 204 ? 152.974 132.582 120.757 1.00 9.82 204 PHE A N 1
ATOM 1636 C CA . PHE A 1 204 ? 153.925 133.327 121.593 1.00 10.65 204 PHE A CA 1
ATOM 1637 C C . PHE A 1 204 ? 153.658 133.069 123.056 1.00 13.09 204 PHE A C 1
ATOM 1638 O O . PHE A 1 204 ? 152.835 132.250 123.400 1.00 15.73 204 PHE A O 1
ATOM 1646 N N . ASN A 1 205 ? 154.392 133.760 123.905 1.00 16.17 205 ASN A N 1
ATOM 1647 C CA . ASN A 1 205 ? 154.280 133.610 125.366 1.00 17.71 205 ASN A CA 1
ATOM 1648 C C . ASN A 1 205 ? 154.514 134.952 126.034 1.00 19.30 205 ASN A C 1
ATOM 1649 O O . ASN A 1 205 ? 155.043 135.880 125.390 1.00 25.63 205 ASN A O 1
ATOM 1654 N N . ASN A 1 206 ? 154.160 135.048 127.309 1.00 19.80 206 ASN A N 1
ATOM 1655 C CA . ASN A 1 206 ? 154.167 136.332 128.045 1.00 21.11 206 ASN A CA 1
ATOM 1656 C C . ASN A 1 206 ? 154.963 136.151 129.325 1.00 22.18 206 ASN A C 1
ATOM 1657 O O . ASN A 1 206 ? 154.497 136.552 130.403 1.00 19.19 206 ASN A O 1
ATOM 1662 N N . VAL A 1 207 ? 156.165 135.618 129.197 1.00 29.39 207 VAL A N 1
ATOM 1663 C CA . VAL A 1 207 ? 157.017 135.294 130.378 1.00 35.53 207 VAL A CA 1
ATOM 1664 C C . VAL A 1 207 ? 157.235 136.539 131.252 1.00 38.21 207 VAL A C 1
ATOM 1665 O O . VAL A 1 207 ? 157.371 136.396 132.451 1.00 37.93 207 VAL A O 1
ATOM 1669 N N . GLN A 1 208 ? 157.216 137.730 130.682 1.00 48.17 208 GLN A N 1
ATOM 1670 C CA . GLN A 1 208 ? 157.573 138.975 131.408 1.00 50.99 208 GLN A CA 1
ATOM 1671 C C . GLN A 1 208 ? 156.358 139.600 132.104 1.00 48.49 208 GLN A C 1
ATOM 1672 O O . GLN A 1 208 ? 156.525 140.658 132.719 1.00 48.21 208 GLN A O 1
ATOM 1678 N N . GLU A 1 209 ? 155.182 138.998 132.016 1.00 61.35 209 GLU A N 1
ATOM 1679 C CA . GLU A 1 209 ? 153.957 139.595 132.600 1.00 77.94 209 GLU A CA 1
ATOM 1680 C C . GLU A 1 209 ? 153.713 138.969 133.974 1.00 77.13 209 GLU A C 1
ATOM 1681 O O . GLU A 1 209 ? 153.640 137.729 134.084 1.00 76.97 209 GLU A O 1
ATOM 1687 N N . ASN A 1 210 ? 153.587 139.805 134.990 1.00 76.19 210 ASN A N 1
ATOM 1688 C CA . ASN A 1 210 ? 153.411 139.336 136.386 1.00 78.98 210 ASN A CA 1
ATOM 1689 C C . ASN A 1 210 ? 151.932 139.373 136.745 1.00 85.09 210 ASN A C 1
ATOM 1690 O O . ASN A 1 210 ? 151.320 140.452 136.657 1.00 101.10 210 ASN A O 1
ATOM 1695 N N . LYS A 1 211 ? 151.375 138.236 137.144 1.00 91.71 211 LYS A N 1
ATOM 1696 C CA . LYS A 1 211 ? 149.972 138.178 137.620 1.00 96.68 211 LYS A CA 1
ATOM 1697 C C . LYS A 1 211 ? 149.837 137.255 138.825 1.00 102.31 211 LYS A C 1
ATOM 1698 O O . LYS A 1 211 ? 148.708 136.832 139.121 1.00 105.44 211 LYS A O 1
ATOM 1704 N N . GLY A 1 212 ? 150.932 136.988 139.536 1.00 106.85 212 GLY A N 1
ATOM 1705 C CA . GLY A 1 212 ? 150.905 136.197 140.777 1.00 103.65 212 GLY A CA 1
ATOM 1706 C C . GLY A 1 212 ? 150.673 134.722 140.523 1.00 97.82 212 GLY A C 1
ATOM 1707 O O . GLY A 1 212 ? 150.818 134.242 139.373 1.00 106.90 212 GLY A O 1
ATOM 1708 N N . ALA A 1 213 ? 150.326 134.005 141.582 1.00 86.37 213 ALA A N 1
ATOM 1709 C CA . ALA A 1 213 ? 150.116 132.545 141.536 1.00 77.57 213 ALA A CA 1
ATOM 1710 C C . ALA A 1 213 ? 148.868 132.239 140.701 1.00 74.12 213 ALA A C 1
ATOM 1711 O O . ALA A 1 213 ? 147.753 132.416 141.209 1.00 83.60 213 ALA A O 1
ATOM 1713 N N . SER A 1 214 ? 149.042 131.824 139.455 1.00 67.15 214 SER A N 1
ATOM 1714 C CA . SER A 1 214 ? 147.914 131.524 138.543 1.00 68.63 214 SER A CA 1
ATOM 1715 C C . SER A 1 214 ? 148.174 130.197 137.843 1.00 62.22 214 SER A C 1
ATOM 1716 O O . SER A 1 214 ? 149.301 129.956 137.417 1.00 67.50 214 SER A O 1
ATOM 1719 N N . ILE A 1 215 ? 147.141 129.395 137.679 1.00 61.62 215 ILE A N 1
ATOM 1720 C CA . ILE A 1 215 ? 147.292 128.050 137.064 1.00 65.09 215 ILE A CA 1
ATOM 1721 C C . ILE A 1 215 ? 147.579 128.206 135.568 1.00 60.31 215 ILE A C 1
ATOM 1722 O O . ILE A 1 215 ? 148.400 127.459 135.044 1.00 57.09 215 ILE A O 1
ATOM 1727 N N . PHE A 1 216 ? 146.923 129.143 134.895 1.00 62.26 216 PHE A N 1
ATOM 1728 C CA . PHE A 1 216 ? 146.938 129.204 133.411 1.00 63.38 216 PHE A CA 1
ATOM 1729 C C . PHE A 1 216 ? 147.829 130.322 132.881 1.00 53.36 216 PHE A C 1
ATOM 1730 O O . PHE A 1 216 ? 148.009 130.387 131.657 1.00 46.29 216 PHE A O 1
ATOM 1738 N N . ASN A 1 217 ? 148.358 131.181 133.743 1.00 50.86 217 ASN A N 1
ATOM 1739 C CA . ASN A 1 217 ? 149.274 132.245 133.271 1.00 50.61 217 ASN A CA 1
ATOM 1740 C C . ASN A 1 217 ? 150.510 131.601 132.639 1.00 46.06 217 ASN A C 1
ATOM 1741 O O . ASN A 1 217 ? 150.999 130.584 133.146 1.00 59.55 217 ASN A O 1
ATOM 1746 N N . ARG A 1 218 ? 151.023 132.196 131.580 1.00 40.61 218 ARG A N 1
ATOM 1747 C CA . ARG A 1 218 ? 152.280 131.745 130.927 1.00 39.37 218 ARG A CA 1
ATOM 1748 C C . ARG A 1 218 ? 152.146 130.295 130.466 1.00 38.60 218 ARG A C 1
ATOM 1749 O O . ARG A 1 218 ? 152.884 129.437 130.949 1.00 46.23 218 ARG A O 1
ATOM 1757 N N . ARG A 1 219 ? 151.217 130.033 129.562 1.00 39.60 219 ARG A N 1
ATOM 1758 C CA . ARG A 1 219 ? 151.011 128.679 129.000 1.00 37.66 219 ARG A CA 1
ATOM 1759 C C . ARG A 1 219 ? 150.961 128.693 127.475 1.00 35.05 219 ARG A C 1
ATOM 1760 O O . ARG A 1 219 ? 150.788 127.590 126.911 1.00 38.36 219 ARG A O 1
ATOM 1768 N N . GLY A 1 220 ? 151.076 129.856 126.818 1.00 27.26 220 GLY A N 1
ATOM 1769 C CA . GLY A 1 220 ? 151.111 129.951 125.349 1.00 20.13 220 GLY A CA 1
ATOM 1770 C C . GLY A 1 220 ? 149.826 130.530 124.809 1.00 16.27 220 GLY A C 1
ATOM 1771 O O . GLY A 1 220 ? 148.733 130.200 125.291 1.00 16.84 220 GLY A O 1
ATOM 1772 N N . TYR A 1 221 ? 149.951 131.404 123.822 1.00 14.66 221 TYR A N 1
ATOM 1773 C CA . TYR A 1 221 ? 148.813 132.058 123.149 1.00 13.31 221 TYR A CA 1
ATOM 1774 C C . TYR A 1 221 ? 149.005 131.954 121.654 1.00 12.85 221 TYR A C 1
ATOM 1775 O O . TYR A 1 221 ? 150.143 132.020 121.173 1.00 14.85 221 TYR A O 1
ATOM 1784 N N . PHE A 1 222 ? 147.906 131.872 120.923 1.00 12.40 222 PHE A N 1
ATOM 1785 C CA . PHE A 1 222 ? 147.941 131.926 119.445 1.00 12.91 222 PHE A CA 1
ATOM 1786 C C . PHE A 1 222 ? 147.359 133.259 118.983 1.00 11.54 222 PHE A C 1
ATOM 1787 O O . PHE A 1 222 ? 146.507 133.817 119.614 1.00 9.12 222 PHE A O 1
ATOM 1795 N N . SER A 1 223 ? 147.860 133.723 117.854 1.00 12.95 223 SER A N 1
ATOM 1796 C CA . SER A 1 223 ? 147.545 135.049 117.274 1.00 14.76 223 SER A CA 1
ATOM 1797 C C . SER A 1 223 ? 146.137 135.054 116.670 1.00 16.20 223 SER A C 1
ATOM 1798 O O . SER A 1 223 ? 145.689 134.002 116.117 1.00 18.30 223 SER A O 1
ATOM 1801 N N . ASP A 1 224 ? 145.514 136.219 116.697 1.00 14.66 224 ASP A N 1
ATOM 1802 C CA . ASP A 1 224 ? 144.283 136.494 115.935 1.00 13.30 224 ASP A CA 1
ATOM 1803 C C . ASP A 1 224 ? 144.626 136.819 114.488 1.00 11.32 224 ASP A C 1
ATOM 1804 O O . ASP A 1 224 ? 145.346 137.780 114.218 1.00 11.02 224 ASP A O 1
ATOM 1809 N N . PRO A 1 225 ? 144.101 136.060 113.509 1.00 10.65 225 PRO A N 1
ATOM 1810 C CA . PRO A 1 225 ? 144.445 136.323 112.106 1.00 11.21 225 PRO A CA 1
ATOM 1811 C C . PRO A 1 225 ? 144.038 137.717 111.588 1.00 10.91 225 PRO A C 1
ATOM 1812 O O . PRO A 1 225 ? 144.664 138.207 110.679 1.00 10.52 225 PRO A O 1
ATOM 1816 N N . ALA A 1 226 ? 143.051 138.350 112.209 1.00 10.76 226 ALA A N 1
ATOM 1817 C CA . ALA A 1 226 ? 142.676 139.733 111.835 1.00 10.96 226 ALA A CA 1
ATOM 1818 C C . ALA A 1 226 ? 143.858 140.685 112.113 1.00 10.96 226 ALA A C 1
ATOM 1819 O O . ALA A 1 226 ? 144.142 141.532 111.272 1.00 9.98 226 ALA A O 1
ATOM 1821 N N . LEU A 1 227 ? 144.526 140.559 113.255 1.00 10.75 227 LEU A N 1
ATOM 1822 C CA . LEU A 1 227 ? 145.670 141.452 113.571 1.00 9.99 227 LEU A CA 1
ATOM 1823 C C . LEU A 1 227 ? 146.835 141.144 112.651 1.00 9.46 227 LEU A C 1
ATOM 1824 O O . LEU A 1 227 ? 147.576 142.058 112.324 1.00 9.80 227 LEU A O 1
ATOM 1829 N N . ILE A 1 228 ? 147.000 139.905 112.218 1.00 9.99 228 ILE A N 1
ATOM 1830 C CA . ILE A 1 228 ? 148.078 139.596 111.242 1.00 10.10 228 ILE A CA 1
ATOM 1831 C C . ILE A 1 228 ? 147.811 140.381 109.952 1.00 9.60 228 ILE A C 1
ATOM 1832 O O . ILE A 1 228 ? 148.774 140.960 109.381 1.00 10.28 228 ILE A O 1
ATOM 1837 N N . LEU A 1 229 ? 146.577 140.365 109.458 1.00 8.39 229 LEU A N 1
ATOM 1838 C CA . LEU A 1 229 ? 146.262 141.096 108.212 1.00 7.89 229 LEU A CA 1
ATOM 1839 C C . LEU A 1 229 ? 146.509 142.599 108.404 1.00 6.96 229 LEU A C 1
ATOM 1840 O O . LEU A 1 229 ? 147.106 143.208 107.550 1.00 6.41 229 LEU A O 1
ATOM 1845 N N . MET A 1 230 ? 146.056 143.179 109.502 1.00 7.91 230 MET A N 1
ATOM 1846 C CA . MET A 1 230 ? 146.242 144.632 109.758 1.00 9.78 230 MET A CA 1
ATOM 1847 C C . MET A 1 230 ? 147.730 144.979 109.786 1.00 10.41 230 MET A C 1
ATOM 1848 O O . MET A 1 230 ? 148.141 145.938 109.126 1.00 9.21 230 MET A O 1
ATOM 1853 N N . HIS A 1 231 ? 148.513 144.195 110.502 1.00 12.34 231 HIS A N 1
ATOM 1854 C CA . HIS A 1 231 ? 149.970 144.422 110.571 1.00 14.15 231 HIS A CA 1
ATOM 1855 C C . HIS A 1 231 ? 150.555 144.497 109.160 1.00 11.53 231 HIS A C 1
ATOM 1856 O O . HIS A 1 231 ? 151.419 145.327 108.927 1.00 11.50 231 HIS A O 1
ATOM 1863 N N . GLN A 1 232 ? 150.099 143.644 108.266 1.00 10.36 232 GLN A N 1
ATOM 1864 C CA . GLN A 1 232 ? 150.572 143.681 106.874 1.00 10.67 232 GLN A CA 1
ATOM 1865 C C . GLN A 1 232 ? 149.984 144.883 106.126 1.00 9.16 232 GLN A C 1
ATOM 1866 O O . GLN A 1 232 ? 150.608 145.346 105.185 1.00 8.25 232 GLN A O 1
ATOM 1872 N N . LEU A 1 233 ? 148.799 145.350 106.495 1.00 8.47 233 LEU A N 1
ATOM 1873 C CA . LEU A 1 233 ? 148.187 146.502 105.794 1.00 8.07 233 LEU A CA 1
ATOM 1874 C C . LEU A 1 233 ? 148.936 147.789 106.143 1.00 8.23 233 LEU A C 1
ATOM 1875 O O . LEU A 1 233 ? 148.947 148.680 105.304 1.00 8.48 233 LEU A O 1
ATOM 1880 N N . ILE A 1 234 ? 149.568 147.874 107.309 1.00 7.75 234 ILE A N 1
ATOM 1881 C CA . ILE A 1 234 ? 150.397 149.057 107.640 1.00 7.51 234 ILE A CA 1
ATOM 1882 C C . ILE A 1 234 ? 151.589 149.150 106.680 1.00 8.22 234 ILE A C 1
ATOM 1883 O O . ILE A 1 234 ? 151.922 150.242 106.254 1.00 7.72 234 ILE A O 1
ATOM 1888 N N . TYR A 1 235 ? 152.200 148.039 106.317 1.00 10.19 235 TYR A N 1
ATOM 1889 C CA . TYR A 1 235 ? 153.279 148.050 105.314 1.00 11.75 235 TYR A CA 1
ATOM 1890 C C . TYR A 1 235 ? 152.737 148.549 103.982 1.00 10.53 235 TYR A C 1
ATOM 1891 O O . TYR A 1 235 ? 153.465 149.246 103.272 1.00 11.33 235 TYR A O 1
ATOM 1900 N N . VAL A 1 236 ? 151.500 148.223 103.645 1.00 9.20 236 VAL A N 1
ATOM 1901 C CA . VAL A 1 236 ? 150.901 148.689 102.372 1.00 9.08 236 VAL A CA 1
ATOM 1902 C C . VAL A 1 236 ? 150.769 150.199 102.433 1.00 7.72 236 VAL A C 1
ATOM 1903 O O . VAL A 1 236 ? 151.081 150.858 101.431 1.00 6.54 236 VAL A O 1
ATOM 1907 N N . LEU A 1 237 ? 150.316 150.716 103.575 1.00 7.78 237 LEU A N 1
ATOM 1908 C CA . LEU A 1 237 ? 150.091 152.172 103.722 1.00 8.24 237 LEU A CA 1
ATOM 1909 C C . LEU A 1 237 ? 151.403 152.924 103.516 1.00 8.73 237 LEU A C 1
ATOM 1910 O O . LEU A 1 237 ? 151.389 153.934 102.800 1.00 9.96 237 LEU A O 1
ATOM 1915 N N . HIS A 1 238 ? 152.506 152.442 104.062 1.00 8.81 238 HIS A N 1
ATOM 1916 C CA . HIS A 1 238 ? 153.821 153.080 103.841 1.00 9.00 238 HIS A CA 1
ATOM 1917 C C . HIS A 1 238 ? 154.172 153.048 102.353 1.00 8.66 238 HIS A C 1
ATOM 1918 O O . HIS A 1 238 ? 154.646 154.079 101.833 1.00 8.23 238 HIS A O 1
ATOM 1925 N N . GLY A 1 239 ? 153.956 151.929 101.693 1.00 8.47 239 GLY A N 1
ATOM 1926 C CA . GLY A 1 239 ? 154.359 151.812 100.281 1.00 9.88 239 GLY A CA 1
ATOM 1927 C C . GLY A 1 239 ? 153.536 152.713 99.367 1.00 10.99 239 GLY A C 1
ATOM 1928 O O . GLY A 1 239 ? 154.064 153.242 98.421 1.00 11.12 239 GLY A O 1
ATOM 1929 N N . LEU A 1 240 ? 152.261 152.913 99.670 1.00 13.14 240 LEU A N 1
ATOM 1930 C CA . LEU A 1 240 ? 151.396 153.726 98.789 1.00 14.54 240 LEU A CA 1
ATOM 1931 C C . LEU A 1 240 ? 151.768 155.203 98.904 1.00 17.20 240 LEU A C 1
ATOM 1932 O O . LEU A 1 240 ? 151.736 155.894 97.875 1.00 17.30 240 LEU A O 1
ATOM 1937 N N . TYR A 1 241 ? 152.161 155.641 100.094 1.00 18.74 241 TYR A N 1
ATOM 1938 C CA . TYR A 1 241 ? 152.538 157.054 100.334 1.00 20.24 241 TYR A CA 1
ATOM 1939 C C . TYR A 1 241 ? 154.000 157.298 99.990 1.00 21.67 241 TYR A C 1
ATOM 1940 O O . TYR A 1 241 ? 154.430 158.444 100.086 1.00 25.98 241 TYR A O 1
ATOM 1949 N N . GLY A 1 242 ? 154.753 156.291 99.581 1.00 22.35 242 GLY A N 1
ATOM 1950 C CA . GLY A 1 242 ? 156.147 156.509 99.169 1.00 23.35 242 GLY A CA 1
ATOM 1951 C C . GLY A 1 242 ? 157.063 156.960 100.309 1.00 23.00 242 GLY A C 1
ATOM 1952 O O . GLY A 1 242 ? 157.898 157.824 100.070 1.00 25.84 242 GLY A O 1
ATOM 1953 N N . ILE A 1 243 ? 156.957 156.374 101.489 1.00 22.60 243 ILE A N 1
ATOM 1954 C CA . ILE A 1 243 ? 157.830 156.717 102.637 1.00 23.45 243 ILE A CA 1
ATOM 1955 C C . ILE A 1 243 ? 158.514 155.452 103.128 1.00 27.31 243 ILE A C 1
ATOM 1956 O O . ILE A 1 243 ? 158.820 155.363 104.313 1.00 27.92 243 ILE A O 1
ATOM 1961 N N . LYS A 1 244 ? 158.791 154.519 102.229 1.00 38.09 244 LYS A N 1
ATOM 1962 C CA . LYS A 1 244 ? 159.462 153.242 102.577 1.00 45.44 244 LYS A CA 1
ATOM 1963 C C . LYS A 1 244 ? 160.958 153.389 102.320 1.00 48.66 244 LYS A C 1
ATOM 1964 O O . LYS A 1 244 ? 161.535 152.587 101.560 1.00 55.08 244 LYS A O 1
ATOM 1970 N N . VAL A 1 245 ? 161.580 154.357 102.971 1.00 62.94 245 VAL A N 1
ATOM 1971 C CA . VAL A 1 245 ? 163.006 154.693 102.701 1.00 76.12 245 VAL A CA 1
ATOM 1972 C C . VAL A 1 245 ? 163.918 153.640 103.335 1.00 78.97 245 VAL A C 1
ATOM 1973 O O . VAL A 1 245 ? 163.526 152.961 104.302 1.00 78.01 245 VAL A O 1
ATOM 1977 N N . ASP A 1 246 ? 165.123 153.550 102.799 1.00 80.91 246 ASP A N 1
ATOM 1978 C CA . ASP A 1 246 ? 166.204 152.699 103.348 1.00 85.60 246 ASP A CA 1
ATOM 1979 C C . ASP A 1 246 ? 167.267 153.594 103.963 1.00 79.15 246 ASP A C 1
ATOM 1980 O O . ASP A 1 246 ? 167.588 154.639 103.380 1.00 84.69 246 ASP A O 1
ATOM 1985 N N . ASP A 1 247 ? 167.819 153.161 105.082 1.00 73.97 247 ASP A N 1
ATOM 1986 C CA . ASP A 1 247 ? 168.924 153.854 105.768 1.00 70.68 247 ASP A CA 1
ATOM 1987 C C . ASP A 1 247 ? 169.642 152.851 106.670 1.00 59.03 247 ASP A C 1
ATOM 1988 O O . ASP A 1 247 ? 169.544 151.642 106.423 1.00 68.87 247 ASP A O 1
ATOM 1993 N N . LEU A 1 248 ? 170.360 153.327 107.677 1.00 44.97 248 LEU A N 1
ATOM 1994 C CA . LEU A 1 248 ? 171.249 152.459 108.476 1.00 39.15 248 LEU A CA 1
ATOM 1995 C C . LEU A 1 248 ? 170.446 151.401 109.241 1.00 33.55 248 LEU A C 1
ATOM 1996 O O . LEU A 1 248 ? 169.599 151.732 110.076 1.00 34.48 248 LEU A O 1
ATOM 2001 N N . PRO A 1 249 ? 170.655 150.093 108.969 1.00 26.54 249 PRO A N 1
ATOM 2002 C CA . PRO A 1 249 ? 169.902 149.047 109.660 1.00 25.60 249 PRO A CA 1
ATOM 2003 C C . PRO A 1 249 ? 170.572 148.521 110.933 1.00 24.30 249 PRO A C 1
ATOM 2004 O O . PRO A 1 249 ? 171.675 148.872 111.230 1.00 24.74 249 PRO A O 1
ATOM 2008 N N . ILE A 1 250 ? 169.875 147.634 111.621 1.00 25.94 250 ILE A N 1
ATOM 2009 C CA . ILE A 1 250 ? 170.423 146.865 112.777 1.00 26.43 250 ILE A CA 1
ATOM 2010 C C . ILE A 1 250 ? 171.011 145.561 112.263 1.00 28.47 250 ILE A C 1
ATOM 2011 O O . ILE A 1 250 ? 170.321 144.831 111.547 1.00 34.17 250 ILE A O 1
ATOM 2016 N N . VAL A 1 251 ? 172.268 145.307 112.564 1.00 31.44 251 VAL A N 1
ATOM 2017 C CA . VAL A 1 251 ? 173.002 144.114 112.067 1.00 32.95 251 VAL A CA 1
ATOM 2018 C C . VAL A 1 251 ? 173.436 143.328 113.284 1.00 32.06 251 VAL A C 1
ATOM 2019 O O . VAL A 1 251 ? 174.077 143.880 114.179 1.00 38.87 251 VAL A O 1
ATOM 2023 N N . PRO A 1 252 ? 173.137 142.020 113.352 1.00 36.22 252 PRO A N 1
ATOM 2024 C CA . PRO A 1 252 ? 173.557 141.228 114.503 1.00 35.31 252 PRO A CA 1
ATOM 2025 C C . PRO A 1 252 ? 175.057 140.934 114.490 1.00 33.30 252 PRO A C 1
ATOM 2026 O O . PRO A 1 252 ? 175.722 141.029 113.456 1.00 33.74 252 PRO A O 1
ATOM 2030 N N . ASN A 1 253 ? 175.556 140.592 115.667 1.00 34.39 253 ASN A N 1
ATOM 2031 C CA . ASN A 1 253 ? 176.967 140.204 115.873 1.00 37.75 253 ASN A CA 1
ATOM 2032 C C . ASN A 1 253 ? 177.074 138.681 115.791 1.00 41.90 253 ASN A C 1
ATOM 2033 O O . ASN A 1 253 ? 176.278 137.978 116.474 1.00 41.92 253 ASN A O 1
ATOM 2038 N N . GLU A 1 254 ? 178.019 138.185 115.001 1.00 48.62 254 GLU A N 1
ATOM 2039 C CA . GLU A 1 254 ? 178.124 136.724 114.755 1.00 59.36 254 GLU A CA 1
ATOM 2040 C C . GLU A 1 254 ? 179.570 136.256 114.900 1.00 60.53 254 GLU A C 1
ATOM 2041 O O . GLU A 1 254 ? 180.008 135.438 114.087 1.00 65.20 254 GLU A O 1
ATOM 2047 N N . LYS A 1 255 ? 180.281 136.728 115.916 1.00 62.98 255 LYS A N 1
ATOM 2048 C CA . LYS A 1 255 ? 181.718 136.406 116.090 1.00 67.38 255 LYS A CA 1
ATOM 2049 C C . LYS A 1 255 ? 181.916 135.379 117.204 1.00 65.55 255 LYS A C 1
ATOM 2050 O O . LYS A 1 255 ? 183.075 135.139 117.576 1.00 72.25 255 LYS A O 1
ATOM 2056 N N . LYS A 1 256 ? 180.849 134.800 117.743 1.00 58.10 256 LYS A N 1
ATOM 2057 C CA . LYS A 1 256 ? 180.980 133.789 118.817 1.00 56.16 256 LYS A CA 1
ATOM 2058 C C . LYS A 1 256 ? 179.912 132.723 118.651 1.00 52.86 256 LYS A C 1
ATOM 2059 O O . LYS A 1 256 ? 178.867 132.985 118.035 1.00 54.95 256 LYS A O 1
ATOM 2065 N N . PHE A 1 257 ? 180.187 131.538 119.171 1.00 51.11 257 PHE A N 1
ATOM 2066 C CA . PHE A 1 257 ? 179.330 130.346 118.950 1.00 48.48 257 PHE A CA 1
ATOM 2067 C C . PHE A 1 257 ? 177.933 130.530 119.570 1.00 46.01 257 PHE A C 1
ATOM 2068 O O . PHE A 1 257 ? 177.014 129.862 119.093 1.00 43.70 257 PHE A O 1
ATOM 2076 N N . PHE A 1 258 ? 177.771 131.392 120.575 1.00 34.99 258 PHE A N 1
ATOM 2077 C CA . PHE A 1 258 ? 176.486 131.528 121.288 1.00 31.23 258 PHE A CA 1
ATOM 2078 C C . PHE A 1 258 ? 175.704 132.751 120.802 1.00 30.37 258 PHE A C 1
ATOM 2079 O O . PHE A 1 258 ? 174.734 133.116 121.475 1.00 25.18 258 PHE A O 1
ATOM 2087 N N . MET A 1 259 ? 176.066 133.344 119.664 1.00 29.46 259 MET A N 1
ATOM 2088 C CA . MET A 1 259 ? 175.320 134.497 119.108 1.00 26.90 259 MET A CA 1
ATOM 2089 C C . MET A 1 259 ? 174.236 134.000 118.151 1.00 23.74 259 MET A C 1
ATOM 2090 O O . MET A 1 259 ? 174.396 132.952 117.508 1.00 25.03 259 MET A O 1
ATOM 2095 N N . GLN A 1 260 ? 173.156 134.747 118.059 1.00 22.88 260 GLN A N 1
ATOM 2096 C CA . GLN A 1 260 ? 172.052 134.467 117.121 1.00 23.34 260 GLN A CA 1
ATOM 2097 C C . GLN A 1 260 ? 172.341 135.110 115.767 1.00 25.97 260 GLN A C 1
ATOM 2098 O O . GLN A 1 260 ? 172.852 136.233 115.696 1.00 26.51 260 GLN A O 1
ATOM 2104 N N . SER A 1 261 ? 172.030 134.399 114.705 1.00 33.22 261 SER A N 1
ATOM 2105 C CA . SER A 1 261 ? 172.304 134.814 113.306 1.00 39.82 261 SER A CA 1
ATOM 2106 C C . SER A 1 261 ? 170.996 135.204 112.634 1.00 44.43 261 SER A C 1
ATOM 2107 O O . SER A 1 261 ? 170.011 134.477 112.767 1.00 45.62 261 SER A O 1
ATOM 2110 N N . THR A 1 262 ? 170.988 136.328 111.938 1.00 54.98 262 THR A N 1
ATOM 2111 C CA . THR A 1 262 ? 169.767 136.871 111.305 1.00 59.65 262 THR A CA 1
ATOM 2112 C C . THR A 1 262 ? 170.157 137.867 110.224 1.00 56.89 262 THR A C 1
ATOM 2113 O O . THR A 1 262 ? 171.307 138.322 110.200 1.00 62.65 262 THR A O 1
ATOM 2117 N N . ASP A 1 263 ? 169.214 138.196 109.361 1.00 59.10 263 ASP A N 1
ATOM 2118 C CA . ASP A 1 263 ? 169.404 139.255 108.346 1.00 64.09 263 ASP A CA 1
ATOM 2119 C C . ASP A 1 263 ? 169.185 140.638 108.972 1.00 57.25 263 ASP A C 1
ATOM 2120 O O . ASP A 1 263 ? 168.614 140.750 110.083 1.00 52.94 263 ASP A O 1
ATOM 2125 N N . ALA A 1 264 ? 169.607 141.673 108.261 1.00 47.30 264 ALA A N 1
ATOM 2126 C CA . ALA A 1 264 ? 169.558 143.056 108.777 1.00 42.01 264 ALA A CA 1
ATOM 2127 C C . ALA A 1 264 ? 168.103 143.481 109.001 1.00 34.56 264 ALA A C 1
ATOM 2128 O O . ALA A 1 264 ? 167.204 143.045 108.264 1.00 36.44 264 ALA A O 1
ATOM 2130 N N . ILE A 1 265 ? 167.895 144.324 109.991 1.00 29.45 265 ILE A N 1
ATOM 2131 C CA . ILE A 1 265 ? 166.550 144.841 110.355 1.00 28.23 265 ILE A CA 1
ATOM 2132 C C . ILE A 1 265 ? 166.503 146.318 109.991 1.00 29.61 265 ILE A C 1
ATOM 2133 O O . ILE A 1 265 ? 167.420 147.075 110.363 1.00 33.89 265 ILE A O 1
ATOM 2138 N N . GLN A 1 266 ? 165.436 146.709 109.310 1.00 28.38 266 GLN A N 1
ATOM 2139 C CA . GLN A 1 266 ? 165.242 148.098 108.853 1.00 27.18 266 GLN A CA 1
ATOM 2140 C C . GLN A 1 266 ? 164.397 148.875 109.852 1.00 24.01 266 GLN A C 1
ATOM 2141 O O . GLN A 1 266 ? 163.543 148.292 110.512 1.00 23.20 266 GLN A O 1
ATOM 2147 N N . ALA A 1 267 ? 164.634 150.175 109.946 1.00 23.94 267 ALA A N 1
ATOM 2148 C CA . ALA A 1 267 ? 163.976 151.025 110.962 1.00 27.68 267 ALA A CA 1
ATOM 2149 C C . ALA A 1 267 ? 162.453 151.012 110.799 1.00 32.55 267 ALA A C 1
ATOM 2150 O O . ALA A 1 267 ? 161.751 151.120 111.804 1.00 25.88 267 ALA A O 1
ATOM 2152 N N . GLU A 1 268 ? 161.966 150.849 109.571 1.00 39.45 268 GLU A N 1
ATOM 2153 C CA . GLU A 1 268 ? 160.511 150.804 109.314 1.00 41.05 268 GLU A CA 1
ATOM 2154 C C . GLU A 1 268 ? 159.881 149.647 110.092 1.00 39.99 268 GLU A C 1
ATOM 2155 O O . GLU A 1 268 ? 158.810 149.856 110.678 1.00 43.38 268 GLU A O 1
ATOM 2161 N N . GLU A 1 269 ? 160.506 148.478 110.100 1.00 34.74 269 GLU A N 1
ATOM 2162 C CA . GLU A 1 269 ? 159.930 147.300 110.798 1.00 31.42 269 GLU A CA 1
ATOM 2163 C C . GLU A 1 269 ? 159.762 147.633 112.277 1.00 21.33 269 GLU A C 1
ATOM 2164 O O . GLU A 1 269 ? 158.761 147.233 112.860 1.00 21.18 269 GLU A O 1
ATOM 2170 N N . LEU A 1 270 ? 160.718 148.320 112.882 1.00 18.49 270 LEU A N 1
ATOM 2171 C CA . LEU A 1 270 ? 160.623 148.625 114.332 1.00 18.54 270 LEU A CA 1
ATOM 2172 C C . LEU A 1 270 ? 159.587 149.720 114.579 1.00 16.38 270 LEU A C 1
ATOM 2173 O O . LEU A 1 270 ? 158.880 149.646 115.580 1.00 12.53 270 LEU A O 1
ATOM 2178 N N . TYR A 1 271 ? 159.478 150.685 113.671 1.00 16.67 271 TYR A N 1
ATOM 2179 C CA . TYR A 1 271 ? 158.427 151.728 113.764 1.00 15.44 271 TYR A CA 1
ATOM 2180 C C . TYR A 1 271 ? 157.061 151.066 113.705 1.00 15.29 271 TYR A C 1
ATOM 2181 O O . TYR A 1 271 ? 156.195 151.430 114.521 1.00 15.07 271 TYR A O 1
ATOM 2190 N N . THR A 1 272 ? 156.880 150.123 112.790 1.00 15.52 272 THR A N 1
ATOM 2191 C CA . THR A 1 272 ? 155.574 149.471 112.571 1.00 16.54 272 THR A CA 1
ATOM 2192 C C . THR A 1 272 ? 155.137 148.713 113.816 1.00 15.06 272 THR A C 1
ATOM 2193 O O . THR A 1 272 ? 153.967 148.763 114.173 1.00 16.02 272 THR A O 1
ATOM 2197 N N . PHE A 1 273 ? 156.053 148.042 114.471 1.00 15.60 273 PHE A N 1
ATOM 2198 C CA . PHE A 1 273 ? 155.711 147.219 115.647 1.00 15.52 273 PHE A CA 1
ATOM 2199 C C . PHE A 1 273 ? 155.223 148.110 116.784 1.00 14.00 273 PHE A C 1
ATOM 2200 O O . PHE A 1 273 ? 154.269 147.775 117.468 1.00 13.24 273 PHE A O 1
ATOM 2208 N N . GLY A 1 274 ? 155.883 149.232 117.009 1.00 14.97 274 GLY A N 1
ATOM 2209 C CA . GLY A 1 274 ? 155.543 150.129 118.127 1.00 16.19 274 GLY A CA 1
ATOM 2210 C C . GLY A 1 274 ? 156.063 149.639 119.455 1.00 18.54 274 GLY A C 1
ATOM 2211 O O . GLY A 1 274 ? 156.941 148.765 119.508 1.00 19.02 274 GLY A O 1
ATOM 2212 N N . GLY A 1 275 ? 155.539 150.214 120.528 1.00 24.85 275 GLY A N 1
ATOM 2213 C CA . GLY A 1 275 ? 156.010 149.964 121.902 1.00 30.37 275 GLY A CA 1
ATOM 2214 C C . GLY A 1 275 ? 157.300 150.730 122.159 1.00 37.37 275 GLY A C 1
ATOM 2215 O O . GLY A 1 275 ? 157.379 151.919 121.761 1.00 41.63 275 GLY A O 1
ATOM 2216 N N . GLN A 1 276 ? 158.288 150.096 122.794 1.00 38.88 276 GLN A N 1
ATOM 2217 C CA . GLN A 1 276 ? 159.606 150.727 123.037 1.00 38.59 276 GLN A CA 1
ATOM 2218 C C . GLN A 1 276 ? 160.605 150.339 121.939 1.00 33.15 276 GLN A C 1
ATOM 2219 O O . GLN A 1 276 ? 161.783 150.707 122.031 1.00 32.88 276 GLN A O 1
ATOM 2225 N N . ASP A 1 277 ? 160.174 149.631 120.923 1.00 32.59 277 ASP A N 1
ATOM 2226 C CA . ASP A 1 277 ? 161.092 149.231 119.824 1.00 38.02 277 ASP A CA 1
ATOM 2227 C C . ASP A 1 277 ? 161.657 150.415 119.050 1.00 29.55 277 ASP A C 1
ATOM 2228 O O . ASP A 1 277 ? 162.852 150.430 118.766 1.00 29.12 277 ASP A O 1
ATOM 2233 N N . PRO A 1 278 ? 160.875 151.472 118.730 1.00 25.05 278 PRO A N 1
ATOM 2234 C CA . PRO A 1 278 ? 161.464 152.628 118.044 1.00 21.25 278 PRO A CA 1
ATOM 2235 C C . PRO A 1 278 ? 162.546 153.353 118.868 1.00 17.53 278 PRO A C 1
ATOM 2236 O O . PRO A 1 278 ? 163.325 154.065 118.293 1.00 17.01 278 PRO A O 1
ATOM 2240 N N . SER A 1 279 ? 162.623 153.088 120.172 1.00 13.84 279 SER A N 1
ATOM 2241 C CA . SER A 1 279 ? 163.729 153.586 121.017 1.00 12.25 279 SER A CA 1
ATOM 2242 C C . SER A 1 279 ? 165.057 152.959 120.628 1.00 11.26 279 SER A C 1
ATOM 2243 O O . SER A 1 279 ? 166.075 153.498 121.040 1.00 13.31 279 SER A O 1
ATOM 2246 N N . ILE A 1 280 ? 165.068 151.896 119.846 1.00 11.20 280 ILE A N 1
ATOM 2247 C CA . ILE A 1 280 ? 166.336 151.264 119.394 1.00 11.29 280 ILE A CA 1
ATOM 2248 C C . ILE A 1 280 ? 166.901 152.050 118.223 1.00 13.53 280 ILE A C 1
ATOM 2249 O O . ILE A 1 280 ? 168.069 151.826 117.868 1.00 16.25 280 ILE A O 1
ATOM 2254 N N . ILE A 1 281 ? 166.122 152.921 117.600 1.00 13.98 281 ILE A N 1
ATOM 2255 C CA . ILE A 1 281 ? 166.650 153.800 116.523 1.00 13.59 281 ILE A CA 1
ATOM 2256 C C . ILE A 1 281 ? 167.078 155.095 117.197 1.00 14.92 281 ILE A C 1
ATOM 2257 O O . ILE A 1 281 ? 166.227 155.797 117.817 1.00 14.70 281 ILE A O 1
ATOM 2262 N N . THR A 1 282 ? 168.344 155.448 117.042 1.00 15.81 282 THR A N 1
ATOM 2263 C CA . THR A 1 282 ? 168.912 156.650 117.708 1.00 13.99 282 THR A CA 1
ATOM 2264 C C . THR A 1 282 ? 168.261 157.885 117.125 1.00 14.21 282 THR A C 1
ATOM 2265 O O . THR A 1 282 ? 167.910 157.897 115.937 1.00 13.92 282 THR A O 1
ATOM 2269 N N . PRO A 1 283 ? 168.113 158.957 117.932 1.00 14.79 283 PRO A N 1
ATOM 2270 C CA . PRO A 1 283 ? 167.590 160.243 117.448 1.00 14.72 283 PRO A CA 1
ATOM 2271 C C . PRO A 1 283 ? 168.323 160.791 116.216 1.00 16.46 283 PRO A C 1
ATOM 2272 O O . PRO A 1 283 ? 167.723 161.476 115.445 1.00 15.65 283 PRO A O 1
ATOM 2276 N N . SER A 1 284 ? 169.587 160.440 116.034 1.00 20.67 284 SER A N 1
ATOM 2277 C CA . SER A 1 284 ? 170.346 160.888 114.857 1.00 27.07 284 SER A CA 1
ATOM 2278 C C . SER A 1 284 ? 169.707 160.304 113.604 1.00 26.74 284 SER A C 1
ATOM 2279 O O . SER A 1 284 ? 169.553 161.042 112.611 1.00 28.94 284 SER A O 1
ATOM 2282 N N . THR A 1 285 ? 169.356 159.031 113.629 1.00 25.52 285 THR A N 1
ATOM 2283 C CA . THR A 1 285 ? 168.754 158.373 112.441 1.00 25.74 285 THR A CA 1
ATOM 2284 C C . THR A 1 285 ? 167.284 158.789 112.308 1.00 21.85 285 THR A C 1
ATOM 2285 O O . THR A 1 285 ? 166.786 158.804 111.197 1.00 20.72 285 THR A O 1
ATOM 2289 N N . ASP A 1 286 ? 166.610 159.081 113.406 1.00 19.91 286 ASP A N 1
ATOM 2290 C CA . ASP A 1 286 ? 165.239 159.635 113.326 1.00 20.54 286 ASP A CA 1
ATOM 2291 C C . ASP A 1 286 ? 165.223 160.916 112.483 1.00 22.06 286 ASP A C 1
ATOM 2292 O O . ASP A 1 286 ? 164.340 161.075 111.631 1.00 24.20 286 ASP A O 1
ATOM 2297 N N . LYS A 1 287 ? 166.140 161.831 112.740 1.00 21.40 287 LYS A N 1
ATOM 2298 C CA . LYS A 1 287 ? 166.202 163.098 112.003 1.00 21.25 287 LYS A CA 1
ATOM 2299 C C . LYS A 1 287 ? 166.615 162.800 110.573 1.00 20.20 287 LYS A C 1
ATOM 2300 O O . LYS A 1 287 ? 166.212 163.575 109.674 1.00 24.17 287 LYS A O 1
ATOM 2306 N N . SER A 1 288 ? 167.444 161.790 110.349 1.00 16.82 288 SER A N 1
ATOM 2307 C CA . SER A 1 288 ? 167.905 161.458 108.980 1.00 15.84 288 SER A CA 1
ATOM 2308 C C . SER A 1 288 ? 166.718 161.030 108.113 1.00 14.09 288 SER A C 1
ATOM 2309 O O . SER A 1 288 ? 166.590 161.533 106.989 1.00 14.56 288 SER A O 1
ATOM 2312 N N . ILE A 1 289 ? 165.878 160.144 108.620 1.00 13.96 289 ILE A N 1
ATOM 2313 C CA . ILE A 1 289 ? 164.709 159.636 107.866 1.00 14.58 289 ILE A CA 1
ATOM 2314 C C . ILE A 1 289 ? 163.743 160.790 107.640 1.00 15.13 289 ILE A C 1
ATOM 2315 O O . ILE A 1 289 ? 163.261 160.944 106.506 1.00 14.02 289 ILE A O 1
ATOM 2320 N N . TYR A 1 290 ? 163.474 161.581 108.673 1.00 17.69 290 TYR A N 1
ATOM 2321 C CA . TYR A 1 290 ? 162.526 162.717 108.578 1.00 21.45 290 TYR A CA 1
ATOM 2322 C C . TYR A 1 290 ? 162.948 163.652 107.446 1.00 22.69 290 TYR A C 1
ATOM 2323 O O . TYR A 1 290 ? 162.098 164.207 106.778 1.00 23.19 290 TYR A O 1
ATOM 2332 N N . ASP A 1 291 ? 164.235 163.815 107.226 1.00 28.13 291 ASP A N 1
ATOM 2333 C CA . ASP A 1 291 ? 164.710 164.780 106.223 1.00 34.26 291 ASP A CA 1
ATOM 2334 C C . ASP A 1 291 ? 164.527 164.208 104.822 1.00 33.83 291 ASP A C 1
ATOM 2335 O O . ASP A 1 291 ? 164.131 164.960 103.916 1.00 33.29 291 ASP A O 1
ATOM 2340 N N . LYS A 1 292 ? 164.818 162.933 104.617 1.00 33.98 292 LYS A N 1
ATOM 2341 C CA . LYS A 1 292 ? 164.623 162.315 103.275 1.00 34.71 292 LYS A CA 1
ATOM 2342 C C . LYS A 1 292 ? 163.143 162.377 102.874 1.00 30.40 292 LYS A C 1
ATOM 2343 O O . LYS A 1 292 ? 162.850 162.716 101.728 1.00 30.69 292 LYS A O 1
ATOM 2349 N N . VAL A 1 293 ? 162.237 162.097 103.792 1.00 25.30 293 VAL A N 1
ATOM 2350 C CA . VAL A 1 293 ? 160.793 162.146 103.471 1.00 25.28 293 VAL A CA 1
ATOM 2351 C C . VAL A 1 293 ? 160.411 163.568 103.074 1.00 27.05 293 VAL A C 1
ATOM 2352 O O . VAL A 1 293 ? 159.672 163.735 102.087 1.00 36.65 293 VAL A O 1
ATOM 2356 N N . LEU A 1 294 ? 160.898 164.566 103.791 1.00 25.98 294 LEU A N 1
ATOM 2357 C CA . LEU A 1 294 ? 160.541 165.970 103.501 1.00 24.59 294 LEU A CA 1
ATOM 2358 C C . LEU A 1 294 ? 161.021 166.335 102.109 1.00 25.83 294 LEU A C 1
ATOM 2359 O O . LEU A 1 294 ? 160.253 166.980 101.384 1.00 29.66 294 LEU A O 1
ATOM 2364 N N . GLN A 1 295 ? 162.223 165.924 101.736 1.00 29.28 295 GLN A N 1
ATOM 2365 C CA . GLN A 1 295 ? 162.769 166.287 100.412 1.00 37.20 295 GLN A CA 1
ATOM 2366 C C . GLN A 1 295 ? 161.909 165.680 99.313 1.00 36.57 295 GLN A C 1
ATOM 2367 O O . GLN A 1 295 ? 161.665 166.357 98.302 1.00 40.41 295 GLN A O 1
ATOM 2373 N N . ASN A 1 296 ? 161.475 164.449 99.485 1.00 36.33 296 ASN A N 1
ATOM 2374 C CA . ASN A 1 296 ? 160.661 163.773 98.450 1.00 36.24 296 ASN A CA 1
ATOM 2375 C C . ASN A 1 296 ? 159.349 164.528 98.246 1.00 33.18 296 ASN A C 1
ATOM 2376 O O . ASN A 1 296 ? 158.960 164.735 97.089 1.00 28.36 296 ASN A O 1
ATOM 2381 N N . PHE A 1 297 ? 158.706 164.954 99.327 1.00 31.33 297 PHE A N 1
ATOM 2382 C CA . PHE A 1 297 ? 157.442 165.724 99.219 1.00 30.79 297 PHE A CA 1
ATOM 2383 C C . PHE A 1 297 ? 157.695 167.065 98.532 1.00 34.10 297 PHE A C 1
ATOM 2384 O O . PHE A 1 297 ? 156.861 167.486 97.725 1.00 38.73 297 PHE A O 1
ATOM 2392 N N . ARG A 1 298 ? 158.823 167.698 98.808 1.00 35.22 298 ARG A N 1
ATOM 2393 C CA . ARG A 1 298 ? 159.194 168.939 98.097 1.00 37.60 298 ARG A CA 1
ATOM 2394 C C . ARG A 1 298 ? 159.290 168.654 96.598 1.00 39.25 298 ARG A C 1
ATOM 2395 O O . ARG A 1 298 ? 158.938 169.549 95.805 1.00 43.46 298 ARG A O 1
ATOM 2403 N N . GLY A 1 299 ? 159.754 167.467 96.217 1.00 35.22 299 GLY A N 1
ATOM 2404 C CA . GLY A 1 299 ? 159.804 167.077 94.796 1.00 36.58 299 GLY A CA 1
ATOM 2405 C C . GLY A 1 299 ? 158.420 167.014 94.186 1.00 34.86 299 GLY A C 1
ATOM 2406 O O . GLY A 1 299 ? 158.244 167.497 93.058 1.00 41.34 299 GLY A O 1
ATOM 2407 N N . ILE A 1 300 ? 157.463 166.455 94.907 1.00 32.12 300 ILE A N 1
ATOM 2408 C CA . ILE A 1 300 ? 156.098 166.255 94.363 1.00 31.53 300 ILE A CA 1
ATOM 2409 C C . ILE A 1 300 ? 155.466 167.621 94.133 1.00 34.09 300 ILE A C 1
ATOM 2410 O O . ILE A 1 300 ? 154.854 167.817 93.067 1.00 37.42 300 ILE A O 1
ATOM 2415 N N . VAL A 1 301 ? 155.625 168.544 95.070 1.00 38.15 301 VAL A N 1
ATOM 2416 C CA . VAL A 1 301 ? 154.993 169.887 94.942 1.00 41.16 301 VAL A CA 1
ATOM 2417 C C . VAL A 1 301 ? 155.482 170.547 93.650 1.00 40.14 301 VAL A C 1
ATOM 2418 O O . VAL A 1 301 ? 154.664 171.141 92.929 1.00 40.93 301 VAL A O 1
ATOM 2422 N N . ASP A 1 302 ? 156.761 170.423 93.349 1.00 44.26 302 ASP A N 1
ATOM 2423 C CA . ASP A 1 302 ? 157.309 171.055 92.134 1.00 56.51 302 ASP A CA 1
ATOM 2424 C C . ASP A 1 302 ? 156.544 170.558 90.905 1.00 56.15 302 ASP A C 1
ATOM 2425 O O . ASP A 1 302 ? 156.297 171.352 89.983 1.00 61.84 302 ASP A O 1
ATOM 2430 N N . ARG A 1 303 ? 156.192 169.283 90.871 1.00 51.12 303 ARG A N 1
ATOM 2431 C CA . ARG A 1 303 ? 155.482 168.721 89.699 1.00 46.89 303 ARG A CA 1
ATOM 2432 C C . ARG A 1 303 ? 154.053 169.258 89.619 1.00 40.56 303 ARG A C 1
ATOM 2433 O O . ARG A 1 303 ? 153.635 169.631 88.511 1.00 39.51 303 ARG A O 1
ATOM 2441 N N . LEU A 1 304 ? 153.344 169.342 90.743 1.00 36.64 304 LEU A N 1
ATOM 2442 C CA . LEU A 1 304 ? 151.926 169.794 90.725 1.00 38.75 304 LEU A CA 1
ATOM 2443 C C . LEU A 1 304 ? 151.838 171.237 90.217 1.00 47.63 304 LEU A C 1
ATOM 2444 O O . LEU A 1 304 ? 150.794 171.611 89.678 1.00 50.54 304 LEU A O 1
ATOM 2449 N N . ASN A 1 305 ? 152.908 172.011 90.346 1.00 49.81 305 ASN A N 1
ATOM 2450 C CA . ASN A 1 305 ? 152.934 173.401 89.845 1.00 50.04 305 ASN A CA 1
ATOM 2451 C C . ASN A 1 305 ? 153.368 173.455 88.381 1.00 55.24 305 ASN A C 1
ATOM 2452 O O . ASN A 1 305 ? 153.447 174.576 87.846 1.00 60.64 305 ASN A O 1
ATOM 2457 N N . LYS A 1 306 ? 153.665 172.319 87.755 1.00 55.42 306 LYS A N 1
ATOM 2458 C CA . LYS A 1 306 ? 154.249 172.322 86.393 1.00 61.44 306 LYS A CA 1
ATOM 2459 C C . LYS A 1 306 ? 153.574 171.314 85.465 1.00 64.28 306 LYS A C 1
ATOM 2460 O O . LYS A 1 306 ? 153.972 171.255 84.290 1.00 64.17 306 LYS A O 1
ATOM 2466 N N . VAL A 1 307 ? 152.595 170.556 85.946 1.00 70.22 307 VAL A N 1
ATOM 2467 C CA . VAL A 1 307 ? 151.938 169.513 85.116 1.00 73.68 307 VAL A CA 1
ATOM 2468 C C . VAL A 1 307 ? 150.912 170.199 84.220 1.00 74.71 307 VAL A C 1
ATOM 2469 O O . VAL A 1 307 ? 150.052 170.930 84.731 1.00 76.62 307 VAL A O 1
ATOM 2473 N N . LEU A 1 308 ? 151.007 169.969 82.922 1.00 85.75 308 LEU A N 1
ATOM 2474 C CA . LEU A 1 308 ? 150.113 170.638 81.939 1.00 101.30 308 LEU A CA 1
ATOM 2475 C C . LEU A 1 308 ? 149.464 169.631 80.990 1.00 105.90 308 LEU A C 1
ATOM 2476 O O . LEU A 1 308 ? 148.332 169.892 80.552 1.00 106.08 308 LEU A O 1
ATOM 2481 N N . VAL A 1 309 ? 150.151 168.550 80.640 1.00 115.11 309 VAL A N 1
ATOM 2482 C CA . VAL A 1 309 ? 149.676 167.626 79.577 1.00 124.04 309 VAL A CA 1
ATOM 2483 C C . VAL A 1 309 ? 149.755 166.184 80.067 1.00 126.92 309 VAL A C 1
ATOM 2484 O O . VAL A 1 309 ? 150.536 165.873 80.989 1.00 133.32 309 VAL A O 1
ATOM 2488 N N . CYS A 1 310 ? 148.987 165.330 79.414 1.00 133.20 310 CYS A N 1
ATOM 2489 C CA . CYS A 1 310 ? 149.029 163.867 79.608 1.00 137.96 310 CYS A CA 1
ATOM 2490 C C . CYS A 1 310 ? 149.228 163.205 78.250 1.00 143.82 310 CYS A C 1
ATOM 2491 O O . CYS A 1 310 ? 148.600 163.631 77.264 1.00 146.20 310 CYS A O 1
ATOM 2494 N N . ILE A 1 311 ? 150.048 162.167 78.218 1.00 151.13 311 ILE A N 1
ATOM 2495 C CA . ILE A 1 311 ? 150.443 161.493 76.953 1.00 162.91 311 ILE A CA 1
ATOM 2496 C C . ILE A 1 311 ? 149.773 160.123 76.868 1.00 171.69 311 ILE A C 1
ATOM 2497 O O . ILE A 1 311 ? 149.244 159.796 75.789 1.00 171.46 311 ILE A O 1
ATOM 2502 N N . SER A 1 312 ? 149.828 159.337 77.942 1.00 179.83 312 SER A N 1
ATOM 2503 C CA . SER A 1 312 ? 149.380 157.920 77.929 1.00 178.03 312 SER A CA 1
ATOM 2504 C C . SER A 1 312 ? 147.882 157.854 77.615 1.00 177.35 312 SER A C 1
ATOM 2505 O O . SER A 1 312 ? 147.486 157.088 76.717 1.00 177.35 312 SER A O 1
ATOM 2508 N N . ASP A 1 313 ? 147.081 158.654 78.311 1.00 175.77 313 ASP A N 1
ATOM 2509 C CA . ASP A 1 313 ? 145.606 158.560 78.235 1.00 173.42 313 ASP A CA 1
ATOM 2510 C C . ASP A 1 313 ? 145.028 159.957 78.071 1.00 168.31 313 ASP A C 1
ATOM 2511 O O . ASP A 1 313 ? 145.130 160.780 78.980 1.00 171.26 313 ASP A O 1
ATOM 2516 N N . PRO A 1 314 ? 144.367 160.262 76.934 1.00 165.60 314 PRO A N 1
ATOM 2517 C CA . PRO A 1 314 ? 143.721 161.565 76.779 1.00 165.02 314 PRO A CA 1
ATOM 2518 C C . PRO A 1 314 ? 142.439 161.733 77.610 1.00 153.92 314 PRO A C 1
ATOM 2519 O O . PRO A 1 314 ? 141.963 162.849 77.717 1.00 147.11 314 PRO A O 1
ATOM 2523 N N . ASN A 1 315 ? 141.927 160.653 78.196 1.00 140.25 315 ASN A N 1
ATOM 2524 C CA . ASN A 1 315 ? 140.684 160.704 79.009 1.00 131.42 315 ASN A CA 1
ATOM 2525 C C . ASN A 1 315 ? 140.965 161.258 80.406 1.00 114.12 315 ASN A C 1
ATOM 2526 O O . ASN A 1 315 ? 139.985 161.538 81.126 1.00 111.62 315 ASN A O 1
ATOM 2531 N N . ILE A 1 316 ? 142.232 161.406 80.784 1.00 98.64 316 ILE A N 1
ATOM 2532 C CA . ILE A 1 316 ? 142.582 161.889 82.144 1.00 89.44 316 ILE A CA 1
ATOM 2533 C C . ILE A 1 316 ? 142.261 163.378 82.241 1.00 76.42 316 ILE A C 1
ATOM 2534 O O . ILE A 1 316 ? 142.752 164.160 81.420 1.00 76.13 316 ILE A O 1
ATOM 2539 N N . ASN A 1 317 ? 141.485 163.742 83.247 1.00 69.72 317 ASN A N 1
ATOM 2540 C CA . ASN A 1 317 ? 141.209 165.156 83.575 1.00 71.44 317 ASN A CA 1
ATOM 2541 C C . ASN A 1 317 ? 142.270 165.614 84.576 1.00 66.14 317 ASN A C 1
ATOM 2542 O O . ASN A 1 317 ? 142.246 165.178 85.743 1.00 63.89 317 ASN A O 1
ATOM 2547 N N . ILE A 1 318 ? 143.161 166.486 84.144 1.00 62.15 318 ILE A N 1
ATOM 2548 C CA . ILE A 1 318 ? 144.292 166.925 85.004 1.00 63.38 318 ILE A CA 1
ATOM 2549 C C . ILE A 1 318 ? 143.755 167.647 86.238 1.00 62.76 318 ILE A C 1
ATOM 2550 O O . ILE A 1 318 ? 144.252 167.388 87.340 1.00 67.02 318 ILE A O 1
ATOM 2555 N N . ASN A 1 319 ? 142.782 168.525 86.074 1.00 70.25 319 ASN A N 1
ATOM 2556 C CA . ASN A 1 319 ? 142.253 169.300 87.227 1.00 79.40 319 ASN A CA 1
ATOM 2557 C C . ASN A 1 319 ? 141.672 168.360 88.285 1.00 71.93 319 ASN A C 1
ATOM 2558 O O . ASN A 1 319 ? 141.860 168.634 89.478 1.00 65.98 319 ASN A O 1
ATOM 2563 N N . ILE A 1 320 ? 141.011 167.291 87.869 1.00 69.20 320 ILE A N 1
ATOM 2564 C CA . ILE A 1 320 ? 140.432 166.316 88.834 1.00 69.81 320 ILE A CA 1
ATOM 2565 C C . ILE A 1 320 ? 141.564 165.669 89.629 1.00 59.72 320 ILE A C 1
ATOM 2566 O O . ILE A 1 320 ? 141.452 165.610 90.870 1.00 53.08 320 ILE A O 1
ATOM 2571 N N . TYR A 1 321 ? 142.604 165.211 88.940 1.00 52.28 321 TYR A N 1
ATOM 2572 C CA . TYR A 1 321 ? 143.719 164.483 89.588 1.00 43.77 321 TYR A CA 1
ATOM 2573 C C . TYR A 1 321 ? 144.474 165.413 90.527 1.00 42.86 321 TYR A C 1
ATOM 2574 O O . TYR A 1 321 ? 144.793 165.001 91.663 1.00 48.85 321 TYR A O 1
ATOM 2583 N N . LYS A 1 322 ? 144.732 166.638 90.090 1.00 40.82 322 LYS A N 1
ATOM 2584 C CA . LYS A 1 322 ? 145.547 167.582 90.895 1.00 40.95 322 LYS A CA 1
ATOM 2585 C C . LYS A 1 322 ? 144.925 167.730 92.278 1.00 39.09 322 LYS A C 1
ATOM 2586 O O . LYS A 1 322 ? 145.680 167.824 93.260 1.00 39.85 322 LYS A O 1
ATOM 2592 N N . ASN A 1 323 ? 143.604 167.752 92.356 1.00 42.12 323 ASN A N 1
ATOM 2593 C CA . ASN A 1 323 ? 142.922 167.917 93.657 1.00 51.69 323 ASN A CA 1
ATOM 2594 C C . ASN A 1 323 ? 143.078 166.656 94.500 1.00 43.59 323 ASN A C 1
ATOM 2595 O O . ASN A 1 323 ? 143.164 166.778 95.727 1.00 42.05 323 ASN A O 1
ATOM 2600 N N . LYS A 1 324 ? 143.096 165.490 93.880 1.00 42.37 324 LYS A N 1
ATOM 2601 C CA . LYS A 1 324 ? 143.254 164.229 94.643 1.00 45.75 324 LYS A CA 1
ATOM 2602 C C . LYS A 1 324 ? 144.613 164.219 95.339 1.00 40.43 324 LYS A C 1
ATOM 2603 O O . LYS A 1 324 ? 144.657 163.953 96.560 1.00 36.29 324 LYS A O 1
ATOM 2609 N N . PHE A 1 325 ? 145.679 164.515 94.599 1.00 35.25 325 PHE A N 1
ATOM 2610 C CA . PHE A 1 325 ? 147.047 164.518 95.169 1.00 32.25 325 PHE A CA 1
ATOM 2611 C C . PHE A 1 325 ? 147.178 165.627 96.201 1.00 32.79 325 PHE A C 1
ATOM 2612 O O . PHE A 1 325 ? 147.808 165.413 97.236 1.00 35.18 325 PHE A O 1
ATOM 2620 N N . LYS A 1 326 ? 146.570 166.771 95.947 1.00 36.58 326 LYS A N 1
ATOM 2621 C CA . LYS A 1 326 ? 146.589 167.876 96.932 1.00 41.23 326 LYS A CA 1
ATOM 2622 C C . LYS A 1 326 ? 146.021 167.379 98.265 1.00 39.21 326 LYS A C 1
ATOM 2623 O O . LYS A 1 326 ? 146.575 167.739 99.315 1.00 38.87 326 LYS A O 1
ATOM 2629 N N . ASP A 1 327 ? 144.970 166.574 98.222 1.00 40.75 327 ASP A N 1
ATOM 2630 C CA . ASP A 1 327 ? 144.372 166.025 99.454 1.00 44.48 327 ASP A CA 1
ATOM 2631 C C . ASP A 1 327 ? 145.252 164.896 99.996 1.00 37.90 327 ASP A C 1
ATOM 2632 O O . ASP A 1 327 ? 145.344 164.777 101.241 1.00 34.96 327 ASP A O 1
ATOM 2637 N N . LYS A 1 328 ? 145.850 164.085 99.117 1.00 27.61 328 LYS A N 1
ATOM 2638 C CA . LYS A 1 328 ? 146.638 162.914 99.565 1.00 20.93 328 LYS A CA 1
ATOM 2639 C C . LYS A 1 328 ? 147.809 163.374 100.431 1.00 20.90 328 LYS A C 1
ATOM 2640 O O . LYS A 1 328 ? 147.964 162.866 101.558 1.00 20.73 328 LYS A O 1
ATOM 2646 N N . TYR A 1 329 ? 148.573 164.346 99.953 1.00 20.89 329 TYR A N 1
ATOM 2647 C CA . TYR A 1 329 ? 149.794 164.817 100.638 1.00 21.10 329 TYR A CA 1
ATOM 2648 C C . TYR A 1 329 ? 149.507 166.015 101.528 1.00 23.68 329 TYR A C 1
ATOM 2649 O O . TYR A 1 329 ? 150.465 166.525 102.128 1.00 26.75 329 TYR A O 1
ATOM 2658 N N . LYS A 1 330 ? 148.256 166.467 101.617 1.00 29.66 330 LYS A N 1
ATOM 2659 C CA . LYS A 1 330 ? 147.857 167.577 102.531 1.00 30.98 330 LYS A CA 1
ATOM 2660 C C . LYS A 1 330 ? 148.635 168.859 102.205 1.00 28.40 330 LYS A C 1
ATOM 2661 O O . LYS A 1 330 ? 148.998 169.576 103.127 1.00 25.63 330 LYS A O 1
ATOM 2667 N N . PHE A 1 331 ? 148.850 169.145 100.926 1.00 30.26 331 PHE A N 1
ATOM 2668 C CA . PHE A 1 331 ? 149.424 170.436 100.500 1.00 33.63 331 PHE A CA 1
ATOM 2669 C C . PHE A 1 331 ? 148.445 171.567 100.804 1.00 43.14 331 PHE A C 1
ATOM 2670 O O . PHE A 1 331 ? 147.298 171.347 101.257 1.00 42.87 331 PHE A O 1
ATOM 2678 N N . VAL A 1 332 ? 148.928 172.787 100.605 1.00 51.70 332 VAL A N 1
ATOM 2679 C CA . VAL A 1 332 ? 148.122 174.019 100.797 1.00 57.58 332 VAL A CA 1
ATOM 2680 C C . VAL A 1 332 ? 148.104 174.785 99.486 1.00 65.08 332 VAL A C 1
ATOM 2681 O O . VAL A 1 332 ? 149.099 174.753 98.740 1.00 63.33 332 VAL A O 1
ATOM 2685 N N . GLU A 1 333 ? 146.999 175.473 99.233 1.00 84.38 333 GLU A N 1
ATOM 2686 C CA . GLU A 1 333 ? 146.779 176.203 97.967 1.00 100.64 333 GLU A CA 1
ATOM 2687 C C . GLU A 1 333 ? 146.534 177.679 98.261 1.00 105.41 333 GLU A C 1
ATOM 2688 O O . GLU A 1 333 ? 145.805 177.997 99.210 1.00 99.35 333 GLU A O 1
ATOM 2694 N N . ASP A 1 334 ? 147.085 178.541 97.419 1.00 120.92 334 ASP A N 1
ATOM 2695 C CA . ASP A 1 334 ? 146.881 180.008 97.511 1.00 132.82 334 ASP A CA 1
ATOM 2696 C C . ASP A 1 334 ? 145.932 180.458 96.398 1.00 143.62 334 ASP A C 1
ATOM 2697 O O . ASP A 1 334 ? 145.608 179.658 95.484 1.00 146.66 334 ASP A O 1
ATOM 2702 N N . SER A 1 335 ? 145.544 181.726 96.441 1.00 151.85 335 SER A N 1
ATOM 2703 C CA . SER A 1 335 ? 144.594 182.328 95.471 1.00 155.73 335 SER A CA 1
ATOM 2704 C C . SER A 1 335 ? 145.153 182.217 94.049 1.00 153.06 335 SER A C 1
ATOM 2705 O O . SER A 1 335 ? 144.404 181.809 93.143 1.00 151.46 335 SER A O 1
ATOM 2708 N N . GLU A 1 336 ? 146.439 182.507 93.875 1.00 153.79 336 GLU A N 1
ATOM 2709 C CA . GLU A 1 336 ? 147.067 182.561 92.532 1.00 158.09 336 GLU A CA 1
ATOM 2710 C C . GLU A 1 336 ? 147.022 181.179 91.875 1.00 150.30 336 GLU A C 1
ATOM 2711 O O . GLU A 1 336 ? 147.029 181.130 90.637 1.00 142.00 336 GLU A O 1
ATOM 2717 N N . GLY A 1 337 ? 146.978 180.104 92.656 1.00 141.75 337 GLY A N 1
ATOM 2718 C CA . GLY A 1 337 ? 146.932 178.736 92.107 1.00 128.63 337 GLY A CA 1
ATOM 2719 C C . GLY A 1 337 ? 148.259 178.019 92.265 1.00 112.47 337 GLY A C 1
ATOM 2720 O O . GLY A 1 337 ? 148.592 177.175 91.414 1.00 105.62 337 GLY A O 1
ATOM 2721 N N . LYS A 1 338 ? 148.987 178.313 93.338 1.00 96.31 338 LYS A N 1
ATOM 2722 C CA . LYS A 1 338 ? 150.296 177.698 93.622 1.00 85.68 338 LYS A CA 1
ATOM 2723 C C . LYS A 1 338 ? 150.179 176.836 94.873 1.00 75.95 338 LYS A C 1
ATOM 2724 O O . LYS A 1 338 ? 149.691 177.309 95.908 1.00 75.80 338 LYS A O 1
ATOM 2730 N N . TYR A 1 339 ? 150.640 175.599 94.782 1.00 68.86 339 TYR A N 1
ATOM 2731 C CA . TYR A 1 339 ? 150.672 174.672 95.931 1.00 67.37 339 TYR A CA 1
ATOM 2732 C C . TYR A 1 339 ? 151.965 174.877 96.712 1.00 65.62 339 TYR A C 1
ATOM 2733 O O . TYR A 1 339 ? 152.999 175.247 96.149 1.00 65.87 339 TYR A O 1
ATOM 2742 N N . SER A 1 340 ? 151.912 174.611 98.006 1.00 59.84 340 SER A N 1
ATOM 2743 C CA . SER A 1 340 ? 153.093 174.730 98.886 1.00 60.76 340 SER A CA 1
ATOM 2744 C C . SER A 1 340 ? 152.959 173.783 100.076 1.00 58.06 340 SER A C 1
ATOM 2745 O O . SER A 1 340 ? 151.849 173.319 100.372 1.00 52.92 340 SER A O 1
ATOM 2748 N N . ILE A 1 341 ? 154.066 173.582 100.775 1.00 54.89 341 ILE A N 1
ATOM 2749 C CA . ILE A 1 341 ? 154.118 172.771 102.018 1.00 51.69 341 ILE A CA 1
ATOM 2750 C C . ILE A 1 341 ? 154.139 173.713 103.214 1.00 56.79 341 ILE A C 1
ATOM 2751 O O . ILE A 1 341 ? 154.962 174.651 103.240 1.00 61.30 341 ILE A O 1
ATOM 2756 N N . ASP A 1 342 ? 153.299 173.426 104.191 1.00 60.98 342 ASP A N 1
ATOM 2757 C CA . ASP A 1 342 ? 153.380 174.079 105.520 1.00 70.01 342 ASP A CA 1
ATOM 2758 C C . ASP A 1 342 ? 153.863 173.033 106.512 1.00 65.89 342 ASP A C 1
ATOM 2759 O O . ASP A 1 342 ? 153.272 171.953 106.584 1.00 75.21 342 ASP A O 1
ATOM 2764 N N . VAL A 1 343 ? 154.912 173.350 107.245 1.00 67.51 343 VAL A N 1
ATOM 2765 C CA . VAL A 1 343 ? 155.595 172.359 108.121 1.00 70.82 343 VAL A CA 1
ATOM 2766 C C . VAL A 1 343 ? 154.615 171.804 109.159 1.00 64.06 343 VAL A C 1
ATOM 2767 O O . VAL A 1 343 ? 154.682 170.603 109.448 1.00 60.65 343 VAL A O 1
ATOM 2771 N N . GLU A 1 344 ? 153.712 172.628 109.668 1.00 68.52 344 GLU A N 1
ATOM 2772 C CA . GLU A 1 344 ? 152.753 172.172 110.704 1.00 80.42 344 GLU A CA 1
ATOM 2773 C C . GLU A 1 344 ? 151.906 171.030 110.139 1.00 70.72 344 GLU A C 1
ATOM 2774 O O . GLU A 1 344 ? 151.698 170.026 110.848 1.00 72.43 344 GLU A O 1
ATOM 2780 N N . SER A 1 345 ? 151.416 171.178 108.915 1.00 62.85 345 SER A N 1
ATOM 2781 C CA . SER A 1 345 ? 150.579 170.137 108.277 1.00 58.61 345 SER A CA 1
ATOM 2782 C C . SER A 1 345 ? 151.429 168.890 108.029 1.00 50.29 345 SER A C 1
ATOM 2783 O O . SER A 1 345 ? 150.978 167.779 108.372 1.00 46.60 345 SER A O 1
ATOM 2786 N N . PHE A 1 346 ? 152.613 169.062 107.451 1.00 42.84 346 PHE A N 1
ATOM 2787 C CA . PHE A 1 346 ? 153.499 167.920 107.107 1.00 38.65 346 PHE A CA 1
ATOM 2788 C C . PHE A 1 346 ? 153.884 167.163 108.384 1.00 37.39 346 PHE A C 1
ATOM 2789 O O . PHE A 1 346 ? 153.919 165.934 108.382 1.00 38.00 346 PHE A O 1
ATOM 2797 N N . ASP A 1 347 ? 154.129 167.889 109.461 1.00 38.35 347 ASP A N 1
ATOM 2798 C CA . ASP A 1 347 ? 154.562 167.263 110.727 1.00 41.76 347 ASP A CA 1
ATOM 2799 C C . ASP A 1 347 ? 153.464 166.334 111.238 1.00 42.09 347 ASP A C 1
ATOM 2800 O O . ASP A 1 347 ? 153.776 165.210 111.654 1.00 42.46 347 ASP A O 1
ATOM 2805 N N . LYS A 1 348 ? 152.218 166.783 111.219 1.00 44.50 348 LYS A N 1
ATOM 2806 C CA . LYS A 1 348 ? 151.096 165.952 111.715 1.00 44.93 348 LYS A CA 1
ATOM 2807 C C . LYS A 1 348 ? 150.916 164.736 110.802 1.00 36.23 348 LYS A C 1
ATOM 2808 O O . LYS A 1 348 ? 150.655 163.635 111.312 1.00 34.00 348 LYS A O 1
ATOM 2814 N N . LEU A 1 349 ? 151.069 164.916 109.500 1.00 26.21 349 LEU A N 1
ATOM 2815 C CA . LEU A 1 349 ? 150.899 163.780 108.578 1.00 24.59 349 LEU A CA 1
ATOM 2816 C C . LEU A 1 349 ? 151.983 162.747 108.879 1.00 24.32 349 LEU A C 1
ATOM 2817 O O . LEU A 1 349 ? 151.667 161.551 108.997 1.00 24.66 349 LEU A O 1
ATOM 2822 N N . TYR A 1 350 ? 153.233 163.179 108.961 1.00 23.11 350 TYR A N 1
ATOM 2823 C CA . TYR A 1 350 ? 154.369 162.242 109.092 1.00 21.12 350 TYR A CA 1
ATOM 2824 C C . TYR A 1 350 ? 154.223 161.445 110.391 1.00 19.59 350 TYR A C 1
ATOM 2825 O O . TYR A 1 350 ? 154.406 160.242 110.403 1.00 19.61 350 TYR A O 1
ATOM 2834 N N . LYS A 1 351 ? 153.919 162.110 111.481 1.00 20.89 351 LYS A N 1
ATOM 2835 C CA . LYS A 1 351 ? 153.846 161.423 112.788 1.00 24.22 351 LYS A CA 1
ATOM 2836 C C . LYS A 1 351 ? 152.652 160.468 112.844 1.00 24.54 351 LYS A C 1
ATOM 2837 O O . LYS A 1 351 ? 152.713 159.498 113.610 1.00 24.98 351 LYS A O 1
ATOM 2843 N N . SER A 1 352 ? 151.599 160.712 112.076 1.00 26.88 352 SER A N 1
ATOM 2844 C CA . SER A 1 352 ? 150.405 159.830 112.068 1.00 26.98 352 SER A CA 1
ATOM 2845 C C . SER A 1 352 ? 150.787 158.505 111.410 1.00 24.95 352 SER A C 1
ATOM 2846 O O . SER A 1 352 ? 150.454 157.434 111.965 1.00 25.70 352 SER A O 1
ATOM 2849 N N . LEU A 1 353 ? 151.456 158.577 110.264 1.00 20.13 353 LEU A N 1
ATOM 2850 C CA . LEU A 1 353 ? 151.793 157.366 109.490 1.00 18.84 353 LEU A CA 1
ATOM 2851 C C . LEU A 1 353 ? 152.845 156.552 110.238 1.00 20.18 353 LEU A C 1
ATOM 2852 O O . LEU A 1 353 ? 152.753 155.322 110.222 1.00 27.85 353 LEU A O 1
ATOM 2857 N N . MET A 1 354 ? 153.815 157.177 110.877 1.00 20.42 354 MET A N 1
ATOM 2858 C CA . MET A 1 354 ? 154.967 156.428 111.442 1.00 21.25 354 MET A CA 1
ATOM 2859 C C . MET A 1 354 ? 154.642 155.956 112.865 1.00 18.31 354 MET A C 1
ATOM 2860 O O . MET A 1 354 ? 154.768 154.778 113.143 1.00 19.95 354 MET A O 1
ATOM 2865 N N . PHE A 1 355 ? 154.196 156.832 113.733 1.00 17.94 355 PHE A N 1
ATOM 2866 C CA . PHE A 1 355 ? 153.998 156.503 115.163 1.00 19.20 355 PHE A CA 1
ATOM 2867 C C . PHE A 1 355 ? 152.522 156.382 115.529 1.00 16.66 355 PHE A C 1
ATOM 2868 O O . PHE A 1 355 ? 152.261 155.996 116.683 1.00 14.46 355 PHE A O 1
ATOM 2876 N N . GLY A 1 356 ? 151.610 156.692 114.607 1.00 16.65 356 GLY A N 1
ATOM 2877 C CA . GLY A 1 356 ? 150.175 156.551 114.879 1.00 15.90 356 GLY A CA 1
ATOM 2878 C C . GLY A 1 356 ? 149.722 155.113 114.703 1.00 16.12 356 GLY A C 1
ATOM 2879 O O . GLY A 1 356 ? 149.236 154.512 115.658 1.00 14.96 356 GLY A O 1
ATOM 2880 N N . PHE A 1 357 ? 149.804 154.594 113.486 1.00 15.25 357 PHE A N 1
ATOM 2881 C CA . PHE A 1 357 ? 149.365 153.215 113.180 1.00 14.63 357 PHE A CA 1
ATOM 2882 C C . PHE A 1 357 ? 150.481 152.234 113.503 1.00 14.08 357 PHE A C 1
ATOM 2883 O O . PHE A 1 357 ? 151.523 152.238 112.809 1.00 14.37 357 PHE A O 1
ATOM 2891 N N . THR A 1 358 ? 150.319 151.489 114.580 1.00 14.18 358 THR A N 1
ATOM 2892 C CA . THR A 1 358 ? 151.325 150.516 115.056 1.00 13.77 358 THR A CA 1
ATOM 2893 C C . THR A 1 358 ? 150.608 149.307 115.597 1.00 15.65 358 THR A C 1
ATOM 2894 O O . THR A 1 358 ? 149.501 149.458 116.184 1.00 16.68 358 THR A O 1
ATOM 2898 N N . GLU A 1 359 ? 151.230 148.148 115.455 1.00 19.38 359 GLU A N 1
ATOM 2899 C CA . GLU A 1 359 ? 150.635 146.872 115.921 1.00 22.72 359 GLU A CA 1
ATOM 2900 C C . GLU A 1 359 ? 150.244 146.992 117.389 1.00 16.75 359 GLU A C 1
ATOM 2901 O O . GLU A 1 359 ? 149.259 146.392 117.772 1.00 15.38 359 GLU A O 1
ATOM 2907 N N . THR A 1 360 ? 151.015 147.714 118.177 1.00 16.08 360 THR A N 1
ATOM 2908 C CA . THR A 1 360 ? 150.730 147.844 119.612 1.00 16.15 360 THR A CA 1
ATOM 2909 C C . THR A 1 360 ? 149.491 148.709 119.832 1.00 15.59 360 THR A C 1
ATOM 2910 O O . THR A 1 360 ? 148.695 148.397 120.730 1.00 14.64 360 THR A O 1
ATOM 2914 N N . ASN A 1 361 ? 149.329 149.769 119.056 1.00 16.76 361 ASN A N 1
ATOM 2915 C CA . ASN A 1 361 ? 148.125 150.633 119.171 1.00 16.20 361 ASN A CA 1
ATOM 2916 C C . ASN A 1 361 ? 146.902 149.886 118.649 1.00 16.09 361 ASN A C 1
ATOM 2917 O O . ASN A 1 361 ? 145.859 149.934 119.329 1.00 16.04 361 ASN A O 1
ATOM 2922 N N . ILE A 1 362 ? 147.033 149.206 117.519 1.00 14.84 362 ILE A N 1
ATOM 2923 C CA . ILE A 1 362 ? 145.869 148.524 116.904 1.00 14.10 362 ILE A CA 1
ATOM 2924 C C . ILE A 1 362 ? 145.393 147.451 117.875 1.00 12.50 362 ILE A C 1
ATOM 2925 O O . ILE A 1 362 ? 144.185 147.327 118.070 1.00 12.07 362 ILE A O 1
ATOM 2930 N N . ALA A 1 363 ? 146.304 146.659 118.423 1.00 12.76 363 ALA A N 1
ATOM 2931 C CA . ALA A 1 363 ? 145.944 145.530 119.311 1.00 13.77 363 ALA A CA 1
ATOM 2932 C C . ALA A 1 363 ? 145.224 146.039 120.546 1.00 14.58 363 ALA A C 1
ATOM 2933 O O . ALA A 1 363 ? 144.216 145.411 120.953 1.00 15.11 363 ALA A O 1
ATOM 2935 N N . GLU A 1 364 ? 145.709 147.135 121.105 1.00 19.68 364 GLU A N 1
ATOM 2936 C CA . GLU A 1 364 ? 145.105 147.709 122.335 1.00 24.52 364 GLU A CA 1
ATOM 2937 C C . GLU A 1 364 ? 143.653 148.109 122.054 1.00 22.26 364 GLU A C 1
ATOM 2938 O O . GLU A 1 364 ? 142.751 147.678 122.784 1.00 22.28 364 GLU A O 1
ATOM 2944 N N . ASN A 1 365 ? 143.431 148.813 120.967 1.00 22.04 365 ASN A N 1
ATOM 2945 C CA . ASN A 1 365 ? 142.082 149.313 120.601 1.00 23.28 365 ASN A CA 1
ATOM 2946 C C . ASN A 1 365 ? 141.097 148.159 120.397 1.00 21.98 365 ASN A C 1
ATOM 2947 O O . ASN A 1 365 ? 139.985 148.236 120.955 1.00 22.51 365 ASN A O 1
ATOM 2952 N N . TYR A 1 366 ? 141.508 147.100 119.708 1.00 20.00 366 TYR A N 1
ATOM 2953 C CA . TYR A 1 366 ? 140.627 145.940 119.418 1.00 18.10 366 TYR A CA 1
ATOM 2954 C C . TYR A 1 366 ? 140.572 144.960 120.590 1.00 18.62 366 TYR A C 1
ATOM 2955 O O . TYR A 1 366 ? 139.791 143.984 120.487 1.00 18.70 366 TYR A O 1
ATOM 2964 N N . LYS A 1 367 ? 141.377 145.158 121.635 1.00 20.52 367 LYS A N 1
ATOM 2965 C CA . LYS A 1 367 ? 141.454 144.195 122.771 1.00 23.07 367 LYS A CA 1
ATOM 2966 C C . LYS A 1 367 ? 141.865 142.803 122.270 1.00 17.80 367 LYS A C 1
ATOM 2967 O O . LYS A 1 367 ? 141.129 141.844 122.432 1.00 16.89 367 LYS A O 1
ATOM 2973 N N . ILE A 1 368 ? 143.044 142.730 121.682 1.00 14.27 368 ILE A N 1
ATOM 2974 C CA . ILE A 1 368 ? 143.702 141.470 121.278 1.00 12.61 368 ILE A CA 1
ATOM 2975 C C . ILE A 1 368 ? 145.040 141.385 122.000 1.00 13.58 368 ILE A C 1
ATOM 2976 O O . ILE A 1 368 ? 145.604 142.411 122.393 1.00 19.85 368 ILE A O 1
ATOM 2981 N N . LYS A 1 369 ? 145.547 140.193 122.180 1.00 13.39 369 LYS A N 1
ATOM 2982 C CA . LYS A 1 369 ? 146.858 139.975 122.803 1.00 14.34 369 LYS A CA 1
ATOM 2983 C C . LYS A 1 369 ? 147.906 139.769 121.721 1.00 13.04 369 LYS A C 1
ATOM 2984 O O . LYS A 1 369 ? 147.640 138.974 120.772 1.00 14.31 369 LYS A O 1
ATOM 2990 N N . THR A 1 370 ? 149.071 140.373 121.881 1.00 11.94 370 THR A N 1
ATOM 2991 C CA . THR A 1 370 ? 150.168 140.162 120.909 1.00 13.70 370 THR A CA 1
ATOM 2992 C C . THR A 1 370 ? 151.503 140.095 121.639 1.00 14.34 370 THR A C 1
ATOM 2993 O O . THR A 1 370 ? 151.520 140.289 122.865 1.00 12.47 370 THR A O 1
ATOM 2997 N N . ARG A 1 371 ? 152.569 139.881 120.873 1.00 18.48 371 ARG A N 1
ATOM 2998 C CA . ARG A 1 371 ? 153.949 139.795 121.416 1.00 23.01 371 ARG A CA 1
ATOM 2999 C C . ARG A 1 371 ? 154.340 141.088 122.126 1.00 23.84 371 ARG A C 1
ATOM 3000 O O . ARG A 1 371 ? 153.889 142.169 121.740 1.00 26.76 371 ARG A O 1
ATOM 3008 N N . ALA A 1 372 ? 155.179 140.965 123.141 1.00 26.42 372 ALA A N 1
ATOM 3009 C CA . ALA A 1 372 ? 155.669 142.115 123.930 1.00 27.51 372 ALA A CA 1
ATOM 3010 C C . ALA A 1 372 ? 156.668 142.940 123.119 1.00 25.77 372 ALA A C 1
ATOM 3011 O O . ALA A 1 372 ? 156.703 144.138 123.319 1.00 30.32 372 ALA A O 1
ATOM 3013 N N . SER A 1 373 ? 157.490 142.324 122.286 1.00 26.36 373 SER A N 1
ATOM 3014 C CA . SER A 1 373 ? 158.580 143.023 121.577 1.00 28.02 373 SER A CA 1
ATOM 3015 C C . SER A 1 373 ? 158.918 142.299 120.287 1.00 26.61 373 SER A C 1
ATOM 3016 O O . SER A 1 373 ? 158.565 141.147 120.118 1.00 29.20 373 SER A O 1
ATOM 3019 N N . TYR A 1 374 ? 159.632 142.976 119.416 1.00 25.94 374 TYR A N 1
ATOM 3020 C CA . TYR A 1 374 ? 160.081 142.411 118.128 1.00 26.84 374 TYR A CA 1
ATOM 3021 C C . TYR A 1 374 ? 161.044 141.232 118.348 1.00 28.19 374 TYR A C 1
ATOM 3022 O O . TYR A 1 374 ? 161.063 140.329 117.521 1.00 28.09 374 TYR A O 1
ATOM 3031 N N . PHE A 1 375 ? 161.816 141.236 119.424 1.00 31.31 375 PHE A N 1
ATOM 3032 C CA . PHE A 1 375 ? 162.875 140.237 119.672 1.00 34.75 375 PHE A CA 1
ATOM 3033 C C . PHE A 1 375 ? 162.383 139.125 120.600 1.00 38.22 375 PHE A C 1
ATOM 3034 O O . PHE A 1 375 ? 163.199 138.240 120.949 1.00 43.64 375 PHE A O 1
ATOM 3042 N N . SER A 1 376 ? 161.124 139.151 121.032 1.00 39.91 376 SER A N 1
ATOM 3043 C CA . SER A 1 376 ? 160.599 138.114 121.957 1.00 40.10 376 SER A CA 1
ATOM 3044 C C . SER A 1 376 ? 160.600 136.753 121.258 1.00 42.20 376 SER A C 1
ATOM 3045 O O . SER A 1 376 ? 160.619 136.682 120.008 1.00 41.07 376 SER A O 1
ATOM 3048 N N . ASP A 1 377 ? 160.594 135.694 122.049 1.00 53.29 377 ASP A N 1
ATOM 3049 C CA . ASP A 1 377 ? 160.695 134.305 121.549 1.00 60.85 377 ASP A CA 1
ATOM 3050 C C . ASP A 1 377 ? 159.372 133.880 120.905 1.00 59.30 377 ASP A C 1
ATOM 3051 O O . ASP A 1 377 ? 158.299 134.424 121.265 1.00 62.75 377 ASP A O 1
ATOM 3056 N N . SER A 1 378 ? 159.442 132.885 120.031 1.00 56.74 378 SER A N 1
ATOM 3057 C CA . SER A 1 378 ? 158.250 132.335 119.333 1.00 55.63 378 SER A CA 1
ATOM 3058 C C . SER A 1 378 ? 158.211 130.811 119.453 1.00 50.68 378 SER A C 1
ATOM 3059 O O . SER A 1 378 ? 159.255 130.192 119.699 1.00 62.43 378 SER A O 1
ATOM 3062 N N . LEU A 1 379 ? 157.036 130.230 119.270 1.00 47.81 379 LEU A N 1
ATOM 3063 C CA . LEU A 1 379 ? 156.824 128.768 119.408 1.00 44.42 379 LEU A CA 1
ATOM 3064 C C . LEU A 1 379 ? 156.265 128.207 118.108 1.00 41.25 379 LEU A C 1
ATOM 3065 O O . LEU A 1 379 ? 155.927 128.975 117.207 1.00 45.76 379 LEU A O 1
ATOM 3070 N N . PRO A 1 380 ? 156.174 126.869 117.935 1.00 35.63 380 PRO A N 1
ATOM 3071 C CA . PRO A 1 380 ? 155.709 126.315 116.662 1.00 30.28 380 PRO A CA 1
ATOM 3072 C C . PRO A 1 380 ? 154.264 126.714 116.380 1.00 26.72 380 PRO A C 1
ATOM 3073 O O . PRO A 1 380 ? 153.474 126.934 117.309 1.00 24.32 380 PRO A O 1
ATOM 3077 N N . PRO A 1 381 ? 153.893 126.887 115.096 1.00 22.77 381 PRO A N 1
ATOM 3078 C CA . PRO A 1 381 ? 152.550 127.328 114.743 1.00 22.04 381 PRO A CA 1
ATOM 3079 C C . PRO A 1 381 ? 151.493 126.247 114.958 1.00 22.18 381 PRO A C 1
ATOM 3080 O O . PRO A 1 381 ? 151.829 125.071 115.206 1.00 27.10 381 PRO A O 1
ATOM 3084 N N . VAL A 1 382 ? 150.237 126.659 114.875 1.00 19.86 382 VAL A N 1
ATOM 3085 C CA . VAL A 1 382 ? 149.085 125.727 115.004 1.00 21.45 382 VAL A CA 1
ATOM 3086 C C . VAL A 1 382 ? 148.119 125.977 113.856 1.00 23.75 382 VAL A C 1
ATOM 3087 O O . VAL A 1 382 ? 148.228 127.002 113.198 1.00 25.69 382 VAL A O 1
ATOM 3091 N N . LYS A 1 383 ? 147.190 125.055 113.655 1.00 27.43 383 LYS A N 1
ATOM 3092 C CA . LYS A 1 383 ? 146.105 125.214 112.661 1.00 30.18 383 LYS A CA 1
ATOM 3093 C C . LYS A 1 383 ? 144.808 125.563 113.375 1.00 25.76 383 LYS A C 1
ATOM 3094 O O . LYS A 1 383 ? 144.468 124.898 114.361 1.00 31.39 383 LYS A O 1
ATOM 3100 N N . ILE A 1 384 ? 144.104 126.559 112.879 1.00 26.43 384 ILE A N 1
ATOM 3101 C CA . ILE A 1 384 ? 142.749 126.892 113.395 1.00 29.53 384 ILE A CA 1
ATOM 3102 C C . ILE A 1 384 ? 141.757 126.022 112.635 1.00 35.27 384 ILE A C 1
ATOM 3103 O O . ILE A 1 384 ? 141.765 126.032 111.387 1.00 34.18 384 ILE A O 1
ATOM 3108 N N . LYS A 1 385 ? 140.929 125.294 113.369 1.00 47.89 385 LYS A N 1
ATOM 3109 C CA . LYS A 1 385 ? 140.062 124.253 112.770 1.00 60.63 385 LYS A CA 1
ATOM 3110 C C . LYS A 1 385 ? 139.084 124.904 111.789 1.00 61.09 385 LYS A C 1
ATOM 3111 O O . LYS A 1 385 ? 139.006 124.445 110.634 1.00 61.90 385 LYS A O 1
ATOM 3117 N N . ASN A 1 386 ? 138.365 125.937 112.219 1.00 55.16 386 ASN A N 1
ATOM 3118 C CA . ASN A 1 386 ? 137.349 126.557 111.343 1.00 53.77 386 ASN A CA 1
ATOM 3119 C C . ASN A 1 386 ? 137.067 127.978 111.805 1.00 47.23 386 ASN A C 1
ATOM 3120 O O . ASN A 1 386 ? 136.575 128.153 112.925 1.00 44.71 386 ASN A O 1
ATOM 3125 N N . LEU A 1 387 ? 137.372 128.956 110.961 1.00 44.36 387 LEU A N 1
ATOM 3126 C CA . LEU A 1 387 ? 137.113 130.383 111.276 1.00 42.40 387 LEU A CA 1
ATOM 3127 C C . LEU A 1 387 ? 135.670 130.757 110.948 1.00 41.80 387 LEU A C 1
ATOM 3128 O O . LEU A 1 387 ? 135.133 131.657 111.617 1.00 41.14 387 LEU A O 1
ATOM 3133 N N . LEU A 1 388 ? 135.049 130.098 109.978 1.00 39.73 388 LEU A N 1
ATOM 3134 C CA . LEU A 1 388 ? 133.685 130.471 109.538 1.00 42.72 388 LEU A CA 1
ATOM 3135 C C . LEU A 1 388 ? 132.633 130.087 110.587 1.00 43.56 388 LEU A C 1
ATOM 3136 O O . LEU A 1 388 ? 131.488 130.547 110.451 1.00 43.63 388 LEU A O 1
ATOM 3141 N N . ASP A 1 389 ? 132.994 129.283 111.582 1.00 48.57 389 ASP A N 1
ATOM 3142 C CA . ASP A 1 389 ? 132.061 128.883 112.656 1.00 55.61 389 ASP A CA 1
ATOM 3143 C C . ASP A 1 389 ? 131.904 130.037 113.649 1.00 46.46 389 ASP A C 1
ATOM 3144 O O . ASP A 1 389 ? 132.855 130.336 114.379 1.00 41.53 389 ASP A O 1
ATOM 3149 N N . ASN A 1 390 ? 130.712 130.608 113.715 1.00 45.01 390 ASN A N 1
ATOM 3150 C CA . ASN A 1 390 ? 130.441 131.748 114.624 1.00 49.20 390 ASN A CA 1
ATOM 3151 C C . ASN A 1 390 ? 130.521 131.332 116.088 1.00 45.98 390 ASN A C 1
ATOM 3152 O O . ASN A 1 390 ? 130.592 132.223 116.932 1.00 44.04 390 ASN A O 1
ATOM 3157 N N . GLU A 1 391 ? 130.549 130.043 116.385 1.00 49.66 391 GLU A N 1
ATOM 3158 C CA . GLU A 1 391 ? 130.703 129.586 117.787 1.00 54.00 391 GLU A CA 1
ATOM 3159 C C . GLU A 1 391 ? 132.135 129.800 118.264 1.00 45.92 391 GLU A C 1
ATOM 3160 O O . GLU A 1 391 ? 132.335 129.887 119.480 1.00 46.32 391 GLU A O 1
ATOM 3166 N N . ILE A 1 392 ? 133.090 129.864 117.345 1.00 40.72 392 ILE A N 1
ATOM 3167 C CA . ILE A 1 392 ? 134.530 129.985 117.694 1.00 37.02 392 ILE A CA 1
ATOM 3168 C C . ILE A 1 392 ? 135.006 131.415 117.449 1.00 33.11 392 ILE A C 1
ATOM 3169 O O . ILE A 1 392 ? 135.671 131.964 118.343 1.00 33.24 392 ILE A O 1
ATOM 3174 N N . TYR A 1 393 ? 134.700 131.990 116.284 1.00 27.44 393 TYR A N 1
ATOM 3175 C CA . TYR A 1 393 ? 135.274 133.277 115.831 1.00 22.64 393 TYR A CA 1
ATOM 3176 C C . TYR A 1 393 ? 134.138 134.186 115.372 1.00 20.58 393 TYR A C 1
ATOM 3177 O O . TYR A 1 393 ? 133.545 133.906 114.330 1.00 23.46 393 TYR A O 1
ATOM 3186 N N . THR A 1 394 ? 133.869 135.265 116.081 1.00 19.26 394 THR A N 1
ATOM 3187 C CA . THR A 1 394 ? 132.829 136.247 115.710 1.00 22.59 394 THR A CA 1
ATOM 3188 C C . THR A 1 394 ? 133.441 137.551 115.215 1.00 23.01 394 THR A C 1
ATOM 3189 O O . THR A 1 394 ? 134.553 137.888 115.625 1.00 24.88 394 THR A O 1
ATOM 3193 N N . ILE A 1 395 ? 132.706 138.273 114.376 1.00 25.01 395 ILE A N 1
ATOM 3194 C CA . ILE A 1 395 ? 133.173 139.565 113.800 1.00 27.71 395 ILE A CA 1
ATOM 3195 C C . ILE A 1 395 ? 133.376 140.588 114.919 1.00 31.99 395 ILE A C 1
ATOM 3196 O O . ILE A 1 395 ? 134.385 141.294 114.913 1.00 36.51 395 ILE A O 1
ATOM 3201 N N . GLU A 1 396 ? 132.456 140.666 115.857 1.00 35.57 396 GLU A N 1
ATOM 3202 C CA . GLU A 1 396 ? 132.489 141.773 116.839 1.00 39.60 396 GLU A CA 1
ATOM 3203 C C . GLU A 1 396 ? 133.674 141.590 117.792 1.00 34.06 396 GLU A C 1
ATOM 3204 O O . GLU A 1 396 ? 134.326 142.603 118.086 1.00 37.48 396 GLU A O 1
ATOM 3210 N N . GLU A 1 397 ? 133.973 140.377 118.244 1.00 27.97 397 GLU A N 1
ATOM 3211 C CA . GLU A 1 397 ? 135.020 140.205 119.290 1.00 26.24 397 GLU A CA 1
ATOM 3212 C C . GLU A 1 397 ? 135.934 139.003 119.068 1.00 19.58 397 GLU A C 1
ATOM 3213 O O . GLU A 1 397 ? 136.599 138.602 120.032 1.00 16.44 397 GLU A O 1
ATOM 3219 N N . GLY A 1 398 ? 136.016 138.464 117.851 1.00 15.67 398 GLY A N 1
ATOM 3220 C CA . GLY A 1 398 ? 137.015 137.427 117.506 1.00 13.29 398 GLY A CA 1
ATOM 3221 C C . GLY A 1 398 ? 136.952 136.238 118.457 1.00 12.47 398 GLY A C 1
ATOM 3222 O O . GLY A 1 398 ? 135.843 135.813 118.851 1.00 14.62 398 GLY A O 1
ATOM 3223 N N . PHE A 1 399 ? 138.084 135.721 118.880 1.00 11.14 399 PHE A N 1
ATOM 3224 C CA . PHE A 1 399 ? 138.129 134.552 119.785 1.00 9.83 399 PHE A CA 1
ATOM 3225 C C . PHE A 1 399 ? 137.604 134.926 121.172 1.00 11.45 399 PHE A C 1
ATOM 3226 O O . PHE A 1 399 ? 136.958 134.085 121.805 1.00 14.21 399 PHE A O 1
ATOM 3234 N N . ASN A 1 400 ? 137.787 136.148 121.635 1.00 11.98 400 ASN A N 1
ATOM 3235 C CA . ASN A 1 400 ? 137.457 136.503 123.038 1.00 15.39 400 ASN A CA 1
ATOM 3236 C C . ASN A 1 400 ? 135.961 136.777 123.200 1.00 16.98 400 ASN A C 1
ATOM 3237 O O . ASN A 1 400 ? 135.563 137.895 123.570 1.00 16.09 400 ASN A O 1
ATOM 3242 N N . ILE A 1 401 ? 135.150 135.778 122.914 1.00 21.12 401 ILE A N 1
ATOM 3243 C CA . ILE A 1 401 ? 133.676 135.915 122.990 1.00 27.00 401 ILE A CA 1
ATOM 3244 C C . ILE A 1 401 ? 133.250 135.988 124.456 1.00 31.95 401 ILE A C 1
ATOM 3245 O O . ILE A 1 401 ? 133.564 135.069 125.227 1.00 33.15 401 ILE A O 1
ATOM 3250 N N . SER A 1 402 ? 132.587 137.065 124.838 1.00 44.51 402 SER A N 1
ATOM 3251 C CA . SER A 1 402 ? 132.215 137.308 126.259 1.00 62.85 402 SER A CA 1
ATOM 3252 C C . SER A 1 402 ? 131.105 136.343 126.688 1.00 76.08 402 SER A C 1
ATOM 3253 O O . SER A 1 402 ? 131.093 135.949 127.870 1.00 79.02 402 SER A O 1
ATOM 3256 N N . ASP A 1 403 ? 130.216 135.969 125.768 1.00 87.18 403 ASP A N 1
ATOM 3257 C CA . ASP A 1 403 ? 129.081 135.070 126.090 1.00 87.56 403 ASP A CA 1
ATOM 3258 C C . ASP A 1 403 ? 129.597 133.740 126.654 1.00 75.45 403 ASP A C 1
ATOM 3259 O O . ASP A 1 403 ? 128.979 133.208 127.581 1.00 73.45 403 ASP A O 1
ATOM 3264 N N . LYS A 1 404 ? 130.715 133.246 126.139 1.00 69.86 404 LYS A N 1
ATOM 3265 C CA . LYS A 1 404 ? 131.258 131.920 126.522 1.00 64.21 404 LYS A CA 1
ATOM 3266 C C . LYS A 1 404 ? 132.205 132.058 127.716 1.00 56.97 404 LYS A C 1
ATOM 3267 O O . LYS A 1 404 ? 132.797 131.029 128.106 1.00 47.27 404 LYS A O 1
ATOM 3273 N N . ASP A 1 405 ? 132.365 133.258 128.279 1.00 55.22 405 ASP A N 1
ATOM 3274 C CA . ASP A 1 405 ? 133.308 133.488 129.406 1.00 60.92 405 ASP A CA 1
ATOM 3275 C C . ASP A 1 405 ? 134.744 133.316 128.903 1.00 50.45 405 ASP A C 1
ATOM 3276 O O . ASP A 1 405 ? 135.568 132.687 129.611 1.00 48.17 405 ASP A O 1
ATOM 3281 N N . MET A 1 406 ? 135.046 133.881 127.737 1.00 37.24 406 MET A N 1
ATOM 3282 C CA . MET A 1 406 ? 136.401 133.792 127.162 1.00 32.76 406 MET A CA 1
ATOM 3283 C C . MET A 1 406 ? 137.026 135.174 127.007 1.00 35.85 406 MET A C 1
ATOM 3284 O O . MET A 1 406 ? 138.146 135.242 126.454 1.00 33.71 406 MET A O 1
ATOM 3289 N N . GLU A 1 407 ? 136.395 136.225 127.520 1.00 41.77 407 GLU A N 1
ATOM 3290 C CA . GLU A 1 407 ? 136.910 137.608 127.340 1.00 50.59 407 GLU A CA 1
ATOM 3291 C C . GLU A 1 407 ? 137.893 138.006 128.436 1.00 50.98 407 GLU A C 1
ATOM 3292 O O . GLU A 1 407 ? 138.801 138.807 128.139 1.00 55.79 407 GLU A O 1
ATOM 3298 N N . LYS A 1 408 ? 137.718 137.506 129.648 1.00 57.73 408 LYS A N 1
ATOM 3299 C CA . LYS A 1 408 ? 138.577 137.930 130.771 1.00 62.15 408 LYS A CA 1
ATOM 3300 C C . LYS A 1 408 ? 140.006 137.449 130.523 1.00 60.44 408 LYS A C 1
ATOM 3301 O O . LYS A 1 408 ? 140.196 136.243 130.202 1.00 67.27 408 LYS A O 1
ATOM 3307 N N . GLU A 1 409 ? 140.976 138.354 130.653 1.00 55.68 409 GLU A N 1
ATOM 3308 C CA . GLU A 1 409 ? 142.423 138.014 130.595 1.00 54.79 409 GLU A CA 1
ATOM 3309 C C . GLU A 1 409 ? 142.770 137.423 129.225 1.00 46.47 409 GLU A C 1
ATOM 3310 O O . GLU A 1 409 ? 143.858 136.866 129.070 1.00 49.17 409 GLU A O 1
ATOM 3316 N N . TYR A 1 410 ? 141.917 137.586 128.227 1.00 39.79 410 TYR A N 1
ATOM 3317 C CA . TYR A 1 410 ? 142.149 136.984 126.893 1.00 33.29 410 TYR A CA 1
ATOM 3318 C C . TYR A 1 410 ? 142.163 135.463 126.993 1.00 27.92 410 TYR A C 1
ATOM 3319 O O . TYR A 1 410 ? 142.968 134.827 126.301 1.00 27.48 410 TYR A O 1
ATOM 3328 N N . ARG A 1 411 ? 141.247 134.898 127.769 1.00 26.35 411 ARG A N 1
ATOM 3329 C CA . ARG A 1 411 ? 141.136 133.430 127.885 1.00 26.55 411 ARG A CA 1
ATOM 3330 C C . ARG A 1 411 ? 140.880 132.842 126.502 1.00 22.71 411 ARG A C 1
ATOM 3331 O O . ARG A 1 411 ? 141.170 131.659 126.313 1.00 25.01 411 ARG A O 1
ATOM 3339 N N . GLY A 1 412 ? 140.278 133.593 125.583 1.00 17.75 412 GLY A N 1
ATOM 3340 C CA . GLY A 1 412 ? 139.955 133.063 124.251 1.00 14.95 412 GLY A CA 1
ATOM 3341 C C . GLY A 1 412 ? 141.185 132.589 123.491 1.00 13.91 412 GLY A C 1
ATOM 3342 O O . GLY A 1 412 ? 141.093 131.583 122.748 1.00 12.36 412 GLY A O 1
ATOM 3343 N N . GLN A 1 413 ? 142.331 133.249 123.679 1.00 13.03 413 GLN A N 1
ATOM 3344 C CA . GLN A 1 413 ? 143.558 132.882 122.926 1.00 12.21 413 GLN A CA 1
ATOM 3345 C C . GLN A 1 413 ? 144.503 132.023 123.759 1.00 12.05 413 GLN A C 1
ATOM 3346 O O . GLN A 1 413 ? 145.608 131.784 123.325 1.00 11.78 413 GLN A O 1
ATOM 3352 N N . ASN A 1 414 ? 144.084 131.548 124.923 1.00 14.20 414 ASN A N 1
ATOM 3353 C CA . ASN A 1 414 ? 144.960 130.736 125.805 1.00 15.01 414 ASN A CA 1
ATOM 3354 C C . ASN A 1 414 ? 144.952 129.272 125.354 1.00 14.71 414 ASN A C 1
ATOM 3355 O O . ASN A 1 414 ? 143.878 128.669 125.204 1.00 12.36 414 ASN A O 1
ATOM 3360 N N . LYS A 1 415 ? 146.128 128.752 125.051 1.00 18.31 415 LYS A N 1
ATOM 3361 C CA . LYS A 1 415 ? 146.264 127.388 124.499 1.00 22.42 415 LYS A CA 1
ATOM 3362 C C . LYS A 1 415 ? 145.699 126.359 125.483 1.00 27.90 415 LYS A C 1
ATOM 3363 O O . LYS A 1 415 ? 145.023 125.412 125.034 1.00 31.60 415 LYS A O 1
ATOM 3369 N N . ALA A 1 416 ? 145.941 126.532 126.776 1.00 27.81 416 ALA A N 1
ATOM 3370 C CA . ALA A 1 416 ? 145.555 125.524 127.778 1.00 28.74 416 ALA A CA 1
ATOM 3371 C C . ALA A 1 416 ? 144.034 125.503 127.938 1.00 30.92 416 ALA A C 1
ATOM 3372 O O . ALA A 1 416 ? 143.501 124.443 128.291 1.00 40.99 416 ALA A O 1
ATOM 3374 N N . ILE A 1 417 ? 143.349 126.618 127.724 1.00 28.67 417 ILE A N 1
ATOM 3375 C CA . ILE A 1 417 ? 141.891 126.719 128.007 1.00 26.32 417 ILE A CA 1
ATOM 3376 C C . ILE A 1 417 ? 141.112 126.379 126.736 1.00 28.24 417 ILE A C 1
ATOM 3377 O O . ILE A 1 417 ? 140.358 125.411 126.742 1.00 38.93 417 ILE A O 1
ATOM 3382 N N . ASN A 1 418 ? 141.250 127.185 125.698 1.00 27.49 418 ASN A N 1
ATOM 3383 C CA . ASN A 1 418 ? 140.426 127.063 124.481 1.00 27.55 418 ASN A CA 1
ATOM 3384 C C . ASN A 1 418 ? 141.080 126.002 123.610 1.00 32.49 418 ASN A C 1
ATOM 3385 O O . ASN A 1 418 ? 141.658 126.316 122.549 1.00 32.99 418 ASN A O 1
ATOM 3390 N N . LYS A 1 419 ? 140.943 124.752 124.033 1.00 42.81 419 LYS A N 1
ATOM 3391 C CA . LYS A 1 419 ? 141.669 123.614 123.418 1.00 47.05 419 LYS A CA 1
ATOM 3392 C C . LYS A 1 419 ? 140.872 123.030 122.253 1.00 38.31 419 LYS A C 1
ATOM 3393 O O . LYS A 1 419 ? 141.298 122.005 121.722 1.00 40.64 419 LYS A O 1
ATOM 3399 N N . GLN A 1 420 ? 139.776 123.650 121.855 1.00 37.48 420 GLN A N 1
ATOM 3400 C CA . GLN A 1 420 ? 138.888 123.095 120.805 1.00 44.63 420 GLN A CA 1
ATOM 3401 C C . GLN A 1 420 ? 139.025 123.901 119.510 1.00 40.93 420 GLN A C 1
ATOM 3402 O O . GLN A 1 420 ? 138.471 123.459 118.488 1.00 37.07 420 GLN A O 1
ATOM 3408 N N . ALA A 1 421 ? 139.724 125.036 119.538 1.00 34.05 421 ALA A N 1
ATOM 3409 C CA . ALA A 1 421 ? 139.810 125.957 118.390 1.00 27.02 421 ALA A CA 1
ATOM 3410 C C . ALA A 1 421 ? 141.036 125.664 117.542 1.00 23.59 421 ALA A C 1
ATOM 3411 O O . ALA A 1 421 ? 141.115 126.270 116.460 1.00 25.39 421 ALA A O 1
ATOM 3413 N N . TYR A 1 422 ? 141.956 124.809 117.979 1.00 23.00 422 TYR A N 1
ATOM 3414 C CA . TYR A 1 422 ? 143.222 124.625 117.235 1.00 25.36 422 TYR A CA 1
ATOM 3415 C C . TYR A 1 422 ? 143.626 123.167 117.221 1.00 27.12 422 TYR A C 1
ATOM 3416 O O . TYR A 1 422 ? 143.060 122.363 117.954 1.00 30.89 422 TYR A O 1
ATOM 3425 N N . GLU A 1 423 ? 144.617 122.864 116.407 1.00 32.41 423 GLU A N 1
ATOM 3426 C CA . GLU A 1 423 ? 145.160 121.500 116.284 1.00 41.28 423 GLU A CA 1
ATOM 3427 C C . GLU A 1 423 ? 146.680 121.577 116.164 1.00 40.56 423 GLU A C 1
ATOM 3428 O O . GLU A 1 423 ? 147.172 122.311 115.301 1.00 40.34 423 GLU A O 1
ATOM 3434 N N . GLU A 1 424 ? 147.381 120.796 116.968 1.00 42.41 424 GLU A N 1
ATOM 3435 C CA . GLU A 1 424 ? 148.860 120.762 116.969 1.00 42.96 424 GLU A CA 1
ATOM 3436 C C . GLU A 1 424 ? 149.375 120.221 115.641 1.00 39.07 424 GLU A C 1
ATOM 3437 O O . GLU A 1 424 ? 148.752 119.334 115.052 1.00 39.61 424 GLU A O 1
ATOM 3443 N N . ILE A 1 425 ? 150.485 120.764 115.181 1.00 45.82 425 ILE A N 1
ATOM 3444 C CA . ILE A 1 425 ? 151.079 120.363 113.875 1.00 48.67 425 ILE A CA 1
ATOM 3445 C C . ILE A 1 425 ? 151.941 119.120 114.081 1.00 56.21 425 ILE A C 1
ATOM 3446 O O . ILE A 1 425 ? 152.602 118.994 115.145 1.00 49.67 425 ILE A O 1
ATOM 3451 N N . SER A 1 426 ? 151.960 118.259 113.068 1.00 66.03 426 SER A N 1
ATOM 3452 C CA . SER A 1 426 ? 152.820 117.052 113.037 1.00 76.90 426 SER A CA 1
ATOM 3453 C C . SER A 1 426 ? 154.275 117.477 112.859 1.00 81.34 426 SER A C 1
ATOM 3454 O O . SER A 1 426 ? 154.584 118.097 111.835 1.00 78.92 426 SER A O 1
ATOM 3457 N N . LYS A 1 427 ? 155.140 117.104 113.798 1.00 87.30 427 LYS A N 1
ATOM 3458 C CA . LYS A 1 427 ? 156.569 117.498 113.796 1.00 91.01 427 LYS A CA 1
ATOM 3459 C C . LYS A 1 427 ? 157.248 117.102 112.479 1.00 86.63 427 LYS A C 1
ATOM 3460 O O . LYS A 1 427 ? 158.335 117.614 112.212 1.00 81.71 427 LYS A O 1
ATOM 3466 N N . GLU A 1 428 ? 156.646 116.209 111.699 1.00 94.97 428 GLU A N 1
ATOM 3467 C CA . GLU A 1 428 ? 157.242 115.714 110.436 1.00 105.55 428 GLU A CA 1
ATOM 3468 C C . GLU A 1 428 ? 157.499 116.869 109.465 1.00 98.65 428 GLU A C 1
ATOM 3469 O O . GLU A 1 428 ? 158.589 116.898 108.870 1.00 95.02 428 GLU A O 1
ATOM 3475 N N . HIS A 1 429 ? 156.555 117.790 109.316 1.00 94.75 429 HIS A N 1
ATOM 3476 C CA . HIS A 1 429 ? 156.601 118.802 108.229 1.00 89.05 429 HIS A CA 1
ATOM 3477 C C . HIS A 1 429 ? 157.351 120.063 108.652 1.00 71.17 429 HIS A C 1
ATOM 3478 O O . HIS A 1 429 ? 157.544 120.933 107.762 1.00 66.83 429 HIS A O 1
ATOM 3485 N N . LEU A 1 430 ? 157.731 120.203 109.923 1.00 51.33 430 LEU A N 1
ATOM 3486 C CA . LEU A 1 430 ? 158.409 121.447 110.366 1.00 42.86 430 LEU A CA 1
ATOM 3487 C C . LEU A 1 430 ? 159.899 121.349 110.076 1.00 41.30 430 LEU A C 1
ATOM 3488 O O . LEU A 1 430 ? 160.506 120.299 110.361 1.00 49.60 430 LEU A O 1
ATOM 3493 N N . ALA A 1 431 ? 160.470 122.433 109.562 1.00 33.12 431 ALA A N 1
ATOM 3494 C CA . ALA A 1 431 ? 161.920 122.596 109.369 1.00 28.98 431 ALA A CA 1
ATOM 3495 C C . ALA A 1 431 ? 162.416 123.718 110.279 1.00 28.93 431 ALA A C 1
ATOM 3496 O O . ALA A 1 431 ? 161.790 124.765 110.341 1.00 29.96 431 ALA A O 1
ATOM 3498 N N . VAL A 1 432 ? 163.530 123.500 110.954 1.00 32.04 432 VAL A N 1
ATOM 3499 C CA . VAL A 1 432 ? 164.147 124.532 111.826 1.00 31.29 432 VAL A CA 1
ATOM 3500 C C . VAL A 1 432 ? 165.640 124.565 111.563 1.00 29.56 432 VAL A C 1
ATOM 3501 O O . VAL A 1 432 ? 166.243 123.536 111.248 1.00 34.36 432 VAL A O 1
ATOM 3505 N N . TYR A 1 433 ? 166.222 125.733 111.722 1.00 30.18 433 TYR A N 1
ATOM 3506 C CA . TYR A 1 433 ? 167.685 125.919 111.669 1.00 29.30 433 TYR A CA 1
ATOM 3507 C C . TYR A 1 433 ? 168.254 125.545 113.034 1.00 33.09 433 TYR A C 1
ATOM 3508 O O . TYR A 1 433 ? 167.826 126.104 114.074 1.00 30.20 433 TYR A O 1
ATOM 3517 N N . LYS A 1 434 ? 169.210 124.623 113.032 1.00 37.15 434 LYS A N 1
ATOM 3518 C CA . LYS A 1 434 ? 169.766 124.074 114.286 1.00 41.54 434 LYS A CA 1
ATOM 3519 C C . LYS A 1 434 ? 171.269 124.291 114.344 1.00 38.69 434 LYS A C 1
ATOM 3520 O O . LYS A 1 434 ? 171.944 124.265 113.314 1.00 38.39 434 LYS A O 1
ATOM 3526 N N . ILE A 1 435 ? 171.760 124.476 115.554 1.00 40.44 435 ILE A N 1
ATOM 3527 C CA . ILE A 1 435 ? 173.213 124.523 115.852 1.00 40.26 435 ILE A CA 1
ATOM 3528 C C . ILE A 1 435 ? 173.558 123.256 116.616 1.00 40.13 435 ILE A C 1
ATOM 3529 O O . ILE A 1 435 ? 172.964 122.992 117.684 1.00 43.76 435 ILE A O 1
ATOM 3534 N N . GLN A 1 436 ? 174.490 122.495 116.080 1.00 44.99 436 GLN A N 1
ATOM 3535 C CA . GLN A 1 436 ? 174.924 121.214 116.678 1.00 50.37 436 GLN A CA 1
ATOM 3536 C C . GLN A 1 436 ? 176.326 121.418 117.247 1.00 50.93 436 GLN A C 1
ATOM 3537 O O . GLN A 1 436 ? 177.289 121.535 116.459 1.00 52.05 436 GLN A O 1
ATOM 3543 N N . MET A 1 437 ? 176.430 121.433 118.569 1.00 48.24 437 MET A N 1
ATOM 3544 C CA . MET A 1 437 ? 177.711 121.734 119.251 1.00 53.58 437 MET A CA 1
ATOM 3545 C C . MET A 1 437 ? 178.234 120.482 119.942 1.00 49.19 437 MET A C 1
ATOM 3546 O O . MET A 1 437 ? 177.592 119.998 120.858 1.00 45.88 437 MET A O 1
ATOM 3551 N N . CYS A 1 438 ? 179.343 119.949 119.449 1.00 57.14 438 CYS A N 1
ATOM 3552 C CA . CYS A 1 438 ? 179.954 118.692 119.933 1.00 65.74 438 CYS A CA 1
ATOM 3553 C C . CYS A 1 438 ? 181.180 119.022 120.771 1.00 68.94 438 CYS A C 1
ATOM 3554 O O . CYS A 1 438 ? 181.951 119.924 120.408 1.00 67.69 438 CYS A O 1
ATOM 3557 N N . LYS A 1 439 ? 181.384 118.265 121.840 1.00 80.77 439 LYS A N 1
ATOM 3558 C CA . LYS A 1 439 ? 182.517 118.489 122.772 1.00 83.94 439 LYS A CA 1
ATOM 3559 C C . LYS A 1 439 ? 183.821 118.138 122.060 1.00 95.68 439 LYS A C 1
ATOM 3560 O O . LYS A 1 439 ? 183.793 117.512 120.972 1.00 96.13 439 LYS A O 1
ATOM 3566 N N . SER A 1 440 ? 184.938 118.550 122.652 1.00 122.45 440 SER A N 1
ATOM 3567 C CA . SER A 1 440 ? 186.313 118.276 122.151 1.00 139.95 440 SER A CA 1
ATOM 3568 C C . SER A 1 440 ? 186.532 118.957 120.789 1.00 147.75 440 SER A C 1
ATOM 3569 O O . SER A 1 440 ? 186.693 118.226 119.773 1.00 152.41 440 SER A O 1
ATOM 3572 N N . ILE A 1 446 ? 179.868 113.170 122.966 1.00 133.63 446 ILE A N 1
ATOM 3573 C CA . ILE A 1 446 ? 178.553 113.829 123.229 1.00 138.87 446 ILE A CA 1
ATOM 3574 C C . ILE A 1 446 ? 178.371 114.983 122.242 1.00 132.77 446 ILE A C 1
ATOM 3575 O O . ILE A 1 446 ? 179.381 115.650 121.884 1.00 137.18 446 ILE A O 1
ATOM 3580 N N . CYS A 1 447 ? 177.126 115.224 121.847 1.00 116.14 447 CYS A N 1
ATOM 3581 C CA . CYS A 1 447 ? 176.746 116.386 121.019 1.00 100.23 447 CYS A CA 1
ATOM 3582 C C . CYS A 1 447 ? 175.261 116.673 121.205 1.00 78.37 447 CYS A C 1
ATOM 3583 O O . CYS A 1 447 ? 174.478 115.725 121.288 1.00 82.48 447 CYS A O 1
ATOM 3586 N N . ILE A 1 448 ? 174.904 117.944 121.255 1.00 67.20 448 ILE A N 1
ATOM 3587 C CA . ILE A 1 448 ? 173.501 118.381 121.480 1.00 63.49 448 ILE A CA 1
ATOM 3588 C C . ILE A 1 448 ? 173.094 119.356 120.381 1.00 61.72 448 ILE A C 1
ATOM 3589 O O . ILE A 1 448 ? 173.961 119.989 119.755 1.00 64.43 448 ILE A O 1
ATOM 3594 N N . ASP A 1 449 ? 171.794 119.495 120.177 1.00 60.60 449 ASP A N 1
ATOM 3595 C CA . ASP A 1 449 ? 171.228 120.372 119.124 1.00 61.46 449 ASP A CA 1
ATOM 3596 C C . ASP A 1 449 ? 170.457 121.508 119.782 1.00 52.97 449 ASP A C 1
ATOM 3597 O O . ASP A 1 449 ? 169.613 121.236 120.662 1.00 51.81 449 ASP A O 1
ATOM 3602 N N . VAL A 1 450 ? 170.731 122.732 119.357 1.00 44.51 450 VAL A N 1
ATOM 3603 C CA . VAL A 1 450 ? 170.037 123.928 119.897 1.00 45.45 450 VAL A CA 1
ATOM 3604 C C . VAL A 1 450 ? 169.481 124.716 118.722 1.00 42.42 450 VAL A C 1
ATOM 3605 O O . VAL A 1 450 ? 170.249 125.006 117.783 1.00 37.35 450 VAL A O 1
ATOM 3609 N N . ASP A 1 451 ? 168.209 125.086 118.812 1.00 42.69 451 ASP A N 1
ATOM 3610 C CA . ASP A 1 451 ? 167.555 125.907 117.767 1.00 45.51 451 ASP A CA 1
ATOM 3611 C C . ASP A 1 451 ? 168.194 127.286 117.746 1.00 40.54 451 ASP A C 1
ATOM 3612 O O . ASP A 1 451 ? 168.472 127.838 118.814 1.00 37.38 451 ASP A O 1
ATOM 3617 N N . ASN A 1 452 ? 168.397 127.830 116.555 1.00 34.75 452 ASN A N 1
ATOM 3618 C CA . ASN A 1 452 ? 169.029 129.155 116.415 1.00 31.65 452 ASN A CA 1
ATOM 3619 C C . ASN A 1 452 ? 168.183 130.240 117.094 1.00 39.12 452 ASN A C 1
ATOM 3620 O O . ASN A 1 452 ? 168.726 131.315 117.393 1.00 40.46 452 ASN A O 1
ATOM 3625 N N . GLU A 1 453 ? 166.907 129.988 117.353 1.00 45.19 453 GLU A N 1
ATOM 3626 C CA . GLU A 1 453 ? 166.065 130.962 118.091 1.00 48.73 453 GLU A CA 1
ATOM 3627 C C . GLU A 1 453 ? 166.422 131.009 119.575 1.00 44.46 453 GLU A C 1
ATOM 3628 O O . GLU A 1 453 ? 165.957 131.935 120.237 1.00 45.08 453 GLU A O 1
ATOM 3634 N N . ASP A 1 454 ? 167.188 130.054 120.088 1.00 47.10 454 ASP A N 1
ATOM 3635 C CA . ASP A 1 454 ? 167.459 129.961 121.547 1.00 50.73 454 ASP A CA 1
ATOM 3636 C C . ASP A 1 454 ? 168.746 130.683 121.944 1.00 38.59 454 ASP A C 1
ATOM 3637 O O . ASP A 1 454 ? 168.957 130.806 123.162 1.00 37.52 454 ASP A O 1
ATOM 3642 N N . LEU A 1 455 ? 169.538 131.179 120.999 1.00 28.05 455 LEU A N 1
ATOM 3643 C CA . LEU A 1 455 ? 170.816 131.825 121.347 1.00 25.40 455 LEU A CA 1
ATOM 3644 C C . LEU A 1 455 ? 170.571 133.281 121.768 1.00 28.57 455 LEU A C 1
ATOM 3645 O O . LEU A 1 455 ? 169.404 133.738 121.849 1.00 33.69 455 LEU A O 1
ATOM 3650 N N . PHE A 1 456 ? 171.638 134.031 121.997 1.00 26.75 456 PHE A N 1
ATOM 3651 C CA . PHE A 1 456 ? 171.557 135.468 122.337 1.00 25.06 456 PHE A CA 1
ATOM 3652 C C . PHE A 1 456 ? 171.552 136.306 121.061 1.00 24.40 456 PHE A C 1
ATOM 3653 O O . PHE A 1 456 ? 172.170 135.917 120.061 1.00 27.52 456 PHE A O 1
ATOM 3661 N N . PHE A 1 457 ? 170.884 137.452 121.109 1.00 22.99 457 PHE A N 1
ATOM 3662 C CA . PHE A 1 457 ? 170.953 138.483 120.042 1.00 20.54 457 PHE A CA 1
ATOM 3663 C C . PHE A 1 457 ? 171.741 139.681 120.557 1.00 19.28 457 PHE A C 1
ATOM 3664 O O . PHE A 1 457 ? 171.384 140.230 121.608 1.00 17.72 457 PHE A O 1
ATOM 3672 N N . ILE A 1 458 ? 172.788 140.064 119.833 1.00 19.06 458 ILE A N 1
ATOM 3673 C CA . ILE A 1 458 ? 173.660 141.205 120.225 1.00 17.94 458 ILE A CA 1
ATOM 3674 C C . ILE A 1 458 ? 173.964 142.010 118.987 1.00 16.79 458 ILE A C 1
ATOM 3675 O O . ILE A 1 458 ? 174.598 141.478 118.045 1.00 18.37 458 ILE A O 1
ATOM 3680 N N . ALA A 1 459 ? 173.558 143.269 118.987 1.00 17.30 459 ALA A N 1
ATOM 3681 C CA . ALA A 1 459 ? 173.753 144.159 117.816 1.00 16.90 459 ALA A CA 1
ATOM 3682 C C . ALA A 1 459 ? 175.221 144.500 117.677 1.00 17.39 459 ALA A C 1
ATOM 3683 O O . ALA A 1 459 ? 175.952 144.552 118.667 1.00 17.13 459 ALA A O 1
ATOM 3685 N N . ASP A 1 460 ? 175.639 144.694 116.448 1.00 25.99 460 ASP A N 1
ATOM 3686 C CA . ASP A 1 460 ? 177.039 145.042 116.139 1.00 33.82 460 ASP A CA 1
ATOM 3687 C C . ASP A 1 460 ? 177.262 146.541 116.345 1.00 38.46 460 ASP A C 1
ATOM 3688 O O . ASP A 1 460 ? 176.304 147.310 116.376 1.00 42.28 460 ASP A O 1
ATOM 3693 N N . LYS A 1 461 ? 178.522 146.936 116.433 1.00 47.22 461 LYS A N 1
ATOM 3694 C CA . LYS A 1 461 ? 178.931 148.347 116.596 1.00 49.94 461 LYS A CA 1
ATOM 3695 C C . LYS A 1 461 ? 178.594 149.163 115.346 1.00 45.46 461 LYS A C 1
ATOM 3696 O O . LYS A 1 461 ? 178.610 150.388 115.451 1.00 51.44 461 LYS A O 1
ATOM 3702 N N . ASN A 1 462 ? 178.317 148.534 114.212 1.00 43.13 462 ASN A N 1
ATOM 3703 C CA . ASN A 1 462 ? 178.081 149.265 112.948 1.00 45.80 462 ASN A CA 1
ATOM 3704 C C . ASN A 1 462 ? 176.628 149.728 112.829 1.00 38.14 462 ASN A C 1
ATOM 3705 O O . ASN A 1 462 ? 176.324 150.432 111.859 1.00 49.72 462 ASN A O 1
ATOM 3710 N N . SER A 1 463 ? 175.766 149.373 113.760 1.00 30.75 463 SER A N 1
ATOM 3711 C CA . SER A 1 463 ? 174.318 149.637 113.649 1.00 29.78 463 SER A CA 1
ATOM 3712 C C . SER A 1 463 ? 173.909 150.968 114.288 1.00 28.18 463 SER A C 1
ATOM 3713 O O . SER A 1 463 ? 172.698 151.228 114.362 1.00 28.12 463 SER A O 1
ATOM 3716 N N . PHE A 1 464 ? 174.850 151.769 114.774 1.00 28.74 464 PHE A N 1
ATOM 3717 C CA . PHE A 1 464 ? 174.556 153.075 115.413 1.00 27.92 464 PHE A CA 1
ATOM 3718 C C . PHE A 1 464 ? 175.344 154.165 114.709 1.00 35.93 464 PHE A C 1
ATOM 3719 O O . PHE A 1 464 ? 176.525 153.954 114.345 1.00 43.07 464 PHE A O 1
ATOM 3727 N N . SER A 1 465 ? 174.714 155.317 114.505 1.00 40.98 465 SER A N 1
ATOM 3728 C CA . SER A 1 465 ? 175.321 156.430 113.735 1.00 44.62 465 SER A CA 1
ATOM 3729 C C . SER A 1 465 ? 176.132 157.325 114.662 1.00 51.74 465 SER A C 1
ATOM 3730 O O . SER A 1 465 ? 175.856 157.383 115.869 1.00 50.22 465 SER A O 1
ATOM 3733 N N . ASP A 1 466 ? 177.060 158.062 114.073 1.00 66.75 466 ASP A N 1
ATOM 3734 C CA . ASP A 1 466 ? 177.980 158.971 114.803 1.00 75.03 466 ASP A CA 1
ATOM 3735 C C . ASP A 1 466 ? 177.897 160.370 114.188 1.00 70.28 466 ASP A C 1
ATOM 3736 O O . ASP A 1 466 ? 178.931 160.997 113.956 1.00 68.92 466 ASP A O 1
ATOM 3741 N N . ASP A 1 467 ? 176.694 160.860 113.953 1.00 67.28 467 ASP A N 1
ATOM 3742 C CA . ASP A 1 467 ? 176.505 162.227 113.422 1.00 66.44 467 ASP A CA 1
ATOM 3743 C C . ASP A 1 467 ? 176.733 163.267 114.520 1.00 57.12 467 ASP A C 1
ATOM 3744 O O . ASP A 1 467 ? 176.812 164.459 114.179 1.00 52.71 467 ASP A O 1
ATOM 3749 N N . LEU A 1 468 ? 176.825 162.866 115.786 1.00 52.86 468 LEU A N 1
ATOM 3750 C CA . LEU A 1 468 ? 177.064 163.839 116.886 1.00 48.83 468 LEU A CA 1
ATOM 3751 C C . LEU A 1 468 ? 178.408 164.543 116.687 1.00 44.26 468 LEU A C 1
ATOM 3752 O O . LEU A 1 468 ? 178.521 165.718 117.082 1.00 44.04 468 LEU A O 1
ATOM 3757 N N . SER A 1 469 ? 179.384 163.859 116.103 1.00 43.22 469 SER A N 1
ATOM 3758 C CA . SER A 1 469 ? 180.774 164.356 116.031 1.00 50.72 469 SER A CA 1
ATOM 3759 C C . SER A 1 469 ? 181.003 165.251 114.801 1.00 58.09 469 SER A C 1
ATOM 3760 O O . SER A 1 469 ? 182.159 165.367 114.381 1.00 64.59 469 SER A O 1
ATOM 3763 N N . LYS A 1 470 ? 179.970 165.885 114.249 1.00 64.92 470 LYS A N 1
ATOM 3764 C CA . LYS A 1 470 ? 180.117 166.773 113.071 1.00 73.38 470 LYS A CA 1
ATOM 3765 C C . LYS A 1 470 ? 179.865 168.220 113.480 1.00 72.85 470 LYS A C 1
ATOM 3766 O O . LYS A 1 470 ? 179.043 168.472 114.383 1.00 77.08 470 LYS A O 1
ATOM 3772 N N . ASN A 1 471 ? 180.527 169.141 112.797 1.00 70.29 471 ASN A N 1
ATOM 3773 C CA . ASN A 1 471 ? 180.508 170.574 113.173 1.00 69.20 471 ASN A CA 1
ATOM 3774 C C . ASN A 1 471 ? 179.147 171.191 112.862 1.00 66.37 471 ASN A C 1
ATOM 3775 O O . ASN A 1 471 ? 178.426 170.703 111.986 1.00 70.38 471 ASN A O 1
ATOM 3780 N N . GLU A 1 472 ? 178.830 172.259 113.573 1.00 70.94 472 GLU A N 1
ATOM 3781 C CA . GLU A 1 472 ? 177.563 173.007 113.415 1.00 77.55 472 GLU A CA 1
ATOM 3782 C C . GLU A 1 472 ? 177.850 174.438 112.965 1.00 73.92 472 GLU A C 1
ATOM 3783 O O . GLU A 1 472 ? 178.941 174.983 113.247 1.00 81.80 472 GLU A O 1
ATOM 3789 N N . ARG A 1 473 ? 176.865 175.037 112.315 1.00 66.81 473 ARG A N 1
ATOM 3790 C CA . ARG A 1 473 ? 176.881 176.470 111.968 1.00 67.56 473 ARG A CA 1
ATOM 3791 C C . ARG A 1 473 ? 175.686 177.125 112.634 1.00 61.94 473 ARG A C 1
ATOM 3792 O O . ARG A 1 473 ? 174.547 176.742 112.327 1.00 60.51 473 ARG A O 1
ATOM 3800 N N . ILE A 1 474 ? 175.945 178.087 113.508 1.00 59.93 474 ILE A N 1
ATOM 3801 C CA . ILE A 1 474 ? 174.873 178.782 114.271 1.00 55.74 474 ILE A CA 1
ATOM 3802 C C . ILE A 1 474 ? 174.631 180.139 113.627 1.00 61.01 474 ILE A C 1
ATOM 3803 O O . ILE A 1 474 ? 175.592 180.866 113.368 1.00 63.71 474 ILE A O 1
ATOM 3808 N N . GLU A 1 475 ? 173.373 180.439 113.353 1.00 61.91 475 GLU A N 1
ATOM 3809 C CA . GLU A 1 475 ? 172.972 181.689 112.670 1.00 63.50 475 GLU A CA 1
ATOM 3810 C C . GLU A 1 475 ? 171.802 182.299 113.426 1.00 62.70 475 GLU A C 1
ATOM 3811 O O . GLU A 1 475 ? 171.233 181.655 114.322 1.00 68.97 475 GLU A O 1
ATOM 3817 N N . TYR A 1 476 ? 171.437 183.515 113.061 1.00 66.14 476 TYR A N 1
ATOM 3818 C CA . TYR A 1 476 ? 170.431 184.300 113.814 1.00 72.49 476 TYR A CA 1
ATOM 3819 C C . TYR A 1 476 ? 169.051 183.634 113.719 1.00 76.68 476 TYR A C 1
ATOM 3820 O O . TYR A 1 476 ? 168.173 184.007 114.500 1.00 72.79 476 TYR A O 1
ATOM 3829 N N . ASN A 1 477 ? 168.850 182.693 112.798 1.00 78.86 477 ASN A N 1
ATOM 3830 C CA . ASN A 1 477 ? 167.524 182.064 112.579 1.00 84.05 477 ASN A CA 1
ATOM 3831 C C . ASN A 1 477 ? 167.659 180.540 112.574 1.00 88.64 477 ASN A C 1
ATOM 3832 O O . ASN A 1 477 ? 167.093 179.877 111.694 1.00 88.68 477 ASN A O 1
ATOM 3837 N N . THR A 1 478 ? 168.379 179.994 113.539 1.00 91.95 478 THR A N 1
ATOM 3838 C CA . THR A 1 478 ? 168.580 178.536 113.666 1.00 85.83 478 THR A CA 1
ATOM 3839 C C . THR A 1 478 ? 167.561 177.973 114.651 1.00 85.67 478 THR A C 1
ATOM 3840 O O . THR A 1 478 ? 167.424 178.510 115.755 1.00 77.75 478 THR A O 1
ATOM 3844 N N . GLN A 1 479 ? 166.887 176.903 114.254 1.00 94.46 479 GLN A N 1
ATOM 3845 C CA . GLN A 1 479 ? 165.833 176.264 115.080 1.00 102.01 479 GLN A CA 1
ATOM 3846 C C . GLN A 1 479 ? 166.325 174.910 115.576 1.00 98.02 479 GLN A C 1
ATOM 3847 O O . GLN A 1 479 ? 167.058 174.215 114.843 1.00 94.42 479 GLN A O 1
ATOM 3853 N N . SER A 1 480 ? 165.904 174.539 116.777 1.00 95.52 480 SER A N 1
ATOM 3854 C CA . SER A 1 480 ? 166.263 173.245 117.396 1.00 97.36 480 SER A CA 1
ATOM 3855 C C . SER A 1 480 ? 165.203 172.218 117.011 1.00 94.59 480 SER A C 1
ATOM 3856 O O . SER A 1 480 ? 164.222 172.048 117.762 1.00 93.92 480 SER A O 1
ATOM 3859 N N . ASN A 1 481 ? 165.397 171.556 115.878 1.00 94.51 481 ASN A N 1
ATOM 3860 C CA . ASN A 1 481 ? 164.495 170.463 115.443 1.00 95.17 481 ASN A CA 1
ATOM 3861 C C . ASN A 1 481 ? 164.623 169.278 116.405 1.00 84.57 481 ASN A C 1
ATOM 3862 O O . ASN A 1 481 ? 165.734 168.967 116.860 1.00 84.79 481 ASN A O 1
ATOM 3867 N N . TYR A 1 482 ? 163.509 168.640 116.709 1.00 74.36 482 TYR A N 1
ATOM 3868 C CA . TYR A 1 482 ? 163.483 167.451 117.583 1.00 67.79 482 TYR A CA 1
ATOM 3869 C C . TYR A 1 482 ? 162.226 166.650 117.268 1.00 60.63 482 TYR A C 1
ATOM 3870 O O . TYR A 1 482 ? 161.124 167.197 117.359 1.00 67.44 482 TYR A O 1
ATOM 3879 N N . ILE A 1 483 ? 162.398 165.381 116.947 1.00 53.65 483 ILE A N 1
ATOM 3880 C CA . ILE A 1 483 ? 161.275 164.485 116.566 1.00 50.75 483 ILE A CA 1
ATOM 3881 C C . ILE A 1 483 ? 160.933 163.612 117.763 1.00 46.47 483 ILE A C 1
ATOM 3882 O O . ILE A 1 483 ? 161.797 162.855 118.228 1.00 58.53 483 ILE A O 1
ATOM 3887 N N . GLU A 1 484 ? 159.701 163.705 118.220 1.00 45.82 484 GLU A N 1
ATOM 3888 C CA . GLU A 1 484 ? 159.184 162.842 119.299 1.00 50.80 484 GLU A CA 1
ATOM 3889 C C . GLU A 1 484 ? 158.644 161.560 118.674 1.00 51.76 484 GLU A C 1
ATOM 3890 O O . GLU A 1 484 ? 157.901 161.630 117.668 1.00 53.06 484 GLU A O 1
ATOM 3896 N N . ASN A 1 485 ? 158.969 160.421 119.266 1.00 50.37 485 ASN A N 1
ATOM 3897 C CA . ASN A 1 485 ? 158.464 159.117 118.765 1.00 50.65 485 ASN A CA 1
ATOM 3898 C C . ASN A 1 485 ? 157.134 158.821 119.455 1.00 49.79 485 ASN A C 1
ATOM 3899 O O . ASN A 1 485 ? 157.054 157.889 120.269 1.00 54.59 485 ASN A O 1
ATOM 3904 N N . ASP A 1 486 ? 156.116 159.596 119.118 1.00 52.52 486 ASP A N 1
ATOM 3905 C CA . ASP A 1 486 ? 154.768 159.419 119.693 1.00 54.36 486 ASP A CA 1
ATOM 3906 C C . ASP A 1 486 ? 153.748 160.215 118.880 1.00 47.93 486 ASP A C 1
ATOM 3907 O O . ASP A 1 486 ? 154.095 161.225 118.284 1.00 51.21 486 ASP A O 1
ATOM 3912 N N . PHE A 1 487 ? 152.516 159.734 118.876 1.00 43.31 487 PHE A N 1
ATOM 3913 C CA . PHE A 1 487 ? 151.338 160.452 118.356 1.00 38.53 487 PHE A CA 1
ATOM 3914 C C . PHE A 1 487 ? 150.103 159.933 119.063 1.00 36.18 487 PHE A C 1
ATOM 3915 O O . PHE A 1 487 ? 149.800 158.747 118.969 1.00 34.58 487 PHE A O 1
ATOM 3923 N N . PRO A 1 488 ? 149.349 160.795 119.786 1.00 38.11 488 PRO A N 1
ATOM 3924 C CA . PRO A 1 488 ? 148.225 160.310 120.588 1.00 35.23 488 PRO A CA 1
ATOM 3925 C C . PRO A 1 488 ? 147.180 159.595 119.718 1.00 33.97 488 PRO A C 1
ATOM 3926 O O . PRO A 1 488 ? 146.864 160.039 118.623 1.00 31.91 488 PRO A O 1
ATOM 3930 N N . ILE A 1 489 ? 146.744 158.434 120.176 1.00 32.20 489 ILE A N 1
ATOM 3931 C CA . ILE A 1 489 ? 145.834 157.576 119.374 1.00 31.74 489 ILE A CA 1
ATOM 3932 C C . ILE A 1 489 ? 144.460 158.252 119.275 1.00 29.51 489 ILE A C 1
ATOM 3933 O O . ILE A 1 489 ? 143.852 158.199 118.189 1.00 26.09 489 ILE A O 1
ATOM 3938 N N . ASN A 1 490 ? 143.976 158.847 120.363 1.00 24.34 490 ASN A N 1
ATOM 3939 C CA . ASN A 1 490 ? 142.606 159.406 120.378 1.00 22.64 490 ASN A CA 1
ATOM 3940 C C . ASN A 1 490 ? 142.471 160.522 119.343 1.00 21.82 490 ASN A C 1
ATOM 3941 O O . ASN A 1 490 ? 141.445 160.592 118.668 1.00 22.20 490 ASN A O 1
ATOM 3946 N N . GLU A 1 491 ? 143.489 161.330 119.170 1.00 24.70 491 GLU A N 1
ATOM 3947 C CA . GLU A 1 491 ? 143.464 162.367 118.112 1.00 31.73 491 GLU A CA 1
ATOM 3948 C C . GLU A 1 491 ? 143.284 161.734 116.730 1.00 26.84 491 GLU A C 1
ATOM 3949 O O . GLU A 1 491 ? 142.619 162.339 115.896 1.00 25.22 491 GLU A O 1
ATOM 3955 N N . LEU A 1 492 ? 143.844 160.558 116.502 1.00 28.17 492 LEU A N 1
ATOM 3956 C CA . LEU A 1 492 ? 143.701 159.864 115.195 1.00 29.10 492 LEU A CA 1
ATOM 3957 C C . LEU A 1 492 ? 142.260 159.372 115.038 1.00 24.90 492 LEU A C 1
ATOM 3958 O O . LEU A 1 492 ? 141.699 159.516 113.948 1.00 22.81 492 LEU A O 1
ATOM 3963 N N . ILE A 1 493 ? 141.682 158.812 116.091 1.00 20.13 493 ILE A N 1
ATOM 3964 C CA . ILE A 1 493 ? 140.318 158.240 115.990 1.00 19.23 493 ILE A CA 1
ATOM 3965 C C . ILE A 1 493 ? 139.311 159.352 115.702 1.00 21.08 493 ILE A C 1
ATOM 3966 O O . ILE A 1 493 ? 138.490 159.154 114.784 1.00 23.53 493 ILE A O 1
ATOM 3971 N N . LEU A 1 494 ? 139.370 160.463 116.428 1.00 20.32 494 LEU A N 1
ATOM 3972 C CA . LEU A 1 494 ? 138.393 161.566 116.259 1.00 22.50 494 LEU A CA 1
ATOM 3973 C C . LEU A 1 494 ? 138.512 162.183 114.868 1.00 24.32 494 LEU A C 1
ATOM 3974 O O . LEU A 1 494 ? 137.554 162.866 114.461 1.00 23.88 494 LEU A O 1
ATOM 3979 N N . ASP A 1 495 ? 139.617 161.951 114.167 1.00 30.40 495 ASP A N 1
ATOM 3980 C CA . ASP A 1 495 ? 139.834 162.573 112.846 1.00 36.80 495 ASP A CA 1
ATOM 3981 C C . ASP A 1 495 ? 139.102 161.824 111.726 1.00 34.56 495 ASP A C 1
ATOM 3982 O O . ASP A 1 495 ? 139.100 162.334 110.601 1.00 38.43 495 ASP A O 1
ATOM 3987 N N . THR A 1 496 ? 138.530 160.655 111.984 1.00 34.72 496 THR A N 1
ATOM 3988 C CA . THR A 1 496 ? 137.857 159.868 110.929 1.00 40.77 496 THR A CA 1
ATOM 3989 C C . THR A 1 496 ? 136.418 160.345 110.740 1.00 41.88 496 THR A C 1
ATOM 3990 O O . THR A 1 496 ? 135.772 160.701 111.750 1.00 52.21 496 THR A O 1
ATOM 3994 N N . ASP A 1 497 ? 135.920 160.300 109.521 1.00 47.93 497 ASP A N 1
ATOM 3995 C CA . ASP A 1 497 ? 134.505 160.653 109.246 1.00 58.07 497 ASP A CA 1
ATOM 3996 C C . ASP A 1 497 ? 133.793 159.431 108.677 1.00 54.09 497 ASP A C 1
ATOM 3997 O O . ASP A 1 497 ? 134.177 158.944 107.624 1.00 52.30 497 ASP A O 1
ATOM 4002 N N . LEU A 1 498 ? 132.744 159.001 109.358 1.00 55.62 498 LEU A N 1
ATOM 4003 C CA . LEU A 1 498 ? 131.987 157.778 109.024 1.00 55.91 498 LEU A CA 1
ATOM 4004 C C . LEU A 1 498 ? 130.789 158.101 108.131 1.00 62.91 498 LEU A C 1
ATOM 4005 O O . LEU A 1 498 ? 130.034 157.158 107.836 1.00 67.70 498 LEU A O 1
ATOM 4010 N N . ILE A 1 499 ? 130.605 159.343 107.705 1.00 69.89 499 ILE A N 1
ATOM 4011 C CA . ILE A 1 499 ? 129.366 159.734 106.974 1.00 76.50 499 ILE A CA 1
ATOM 4012 C C . ILE A 1 499 ? 129.725 160.329 105.620 1.00 73.62 499 ILE A C 1
ATOM 4013 O O . ILE A 1 499 ? 128.921 160.182 104.692 1.00 76.56 499 ILE A O 1
ATOM 4018 N N . SER A 1 500 ? 130.858 161.012 105.504 1.00 76.88 500 SER A N 1
ATOM 4019 C CA . SER A 1 500 ? 131.277 161.639 104.228 1.00 82.67 500 SER A CA 1
ATOM 4020 C C . SER A 1 500 ? 131.442 160.548 103.170 1.00 83.22 500 SER A C 1
ATOM 4021 O O . SER A 1 500 ? 131.929 159.448 103.488 1.00 83.98 500 SER A O 1
ATOM 4024 N N . LYS A 1 501 ? 131.049 160.849 101.943 1.00 94.64 501 LYS A N 1
ATOM 4025 C CA . LYS A 1 501 ? 131.131 159.888 100.822 1.00 96.50 501 LYS A CA 1
ATOM 4026 C C . LYS A 1 501 ? 132.574 159.747 100.337 1.00 89.33 501 LYS A C 1
ATOM 4027 O O . LYS A 1 501 ? 133.428 160.601 100.652 1.00 91.65 501 LYS A O 1
ATOM 4033 N N . ILE A 1 502 ? 132.824 158.700 99.563 1.00 91.20 502 ILE A N 1
ATOM 4034 C CA . ILE A 1 502 ? 134.151 158.442 98.947 1.00 90.82 502 ILE A CA 1
ATOM 4035 C C . ILE A 1 502 ? 133.989 158.463 97.434 1.00 90.89 502 ILE A C 1
ATOM 4036 O O . ILE A 1 502 ? 133.075 157.814 96.916 1.00 92.76 502 ILE A O 1
ATOM 4041 N N . GLU A 1 503 ? 134.852 159.195 96.752 1.00 96.13 503 GLU A N 1
ATOM 4042 C CA . GLU A 1 503 ? 134.747 159.403 95.285 1.00 100.19 503 GLU A CA 1
ATOM 4043 C C . GLU A 1 503 ? 136.144 159.311 94.688 1.00 83.46 503 GLU A C 1
ATOM 4044 O O . GLU A 1 503 ? 137.093 159.878 95.252 1.00 85.86 503 GLU A O 1
ATOM 4050 N N . LEU A 1 504 ? 136.262 158.591 93.584 1.00 69.49 504 LEU A N 1
ATOM 4051 C CA . LEU A 1 504 ? 137.550 158.382 92.892 1.00 61.71 504 LEU A CA 1
ATOM 4052 C C . LEU A 1 504 ? 137.311 158.505 91.400 1.00 59.35 504 LEU A C 1
ATOM 4053 O O . LEU A 1 504 ? 136.203 158.286 90.911 1.00 63.37 504 LEU A O 1
ATOM 4058 N N . PRO A 1 505 ? 138.356 158.821 90.624 1.00 55.64 505 PRO A N 1
ATOM 4059 C CA . PRO A 1 505 ? 138.255 158.760 89.176 1.00 59.40 505 PRO A CA 1
ATOM 4060 C C . PRO A 1 505 ? 137.953 157.338 88.686 1.00 62.44 505 PRO A C 1
ATOM 4061 O O . PRO A 1 505 ? 138.000 156.386 89.446 1.00 67.47 505 PRO A O 1
ATOM 4065 N N . SER A 1 506 ? 137.625 157.215 87.409 1.00 63.25 506 SER A N 1
ATOM 4066 C CA . SER A 1 506 ? 137.369 155.896 86.783 1.00 66.50 506 SER A CA 1
ATOM 4067 C C . SER A 1 506 ? 138.666 155.082 86.762 1.00 65.40 506 SER A C 1
ATOM 4068 O O . SER A 1 506 ? 139.748 155.654 86.548 1.00 60.46 506 SER A O 1
ATOM 4071 N N . GLU A 1 507 ? 138.559 153.783 86.998 1.00 62.71 507 GLU A N 1
ATOM 4072 C CA . GLU A 1 507 ? 139.739 152.887 86.992 1.00 63.57 507 GLU A CA 1
ATOM 4073 C C . GLU A 1 507 ? 140.091 152.470 85.564 1.00 61.03 507 GLU A C 1
ATOM 4074 O O . GLU A 1 507 ? 141.276 152.229 85.302 1.00 64.81 507 GLU A O 1
ATOM 4080 N N . ASN A 1 508 ? 139.110 152.366 84.680 1.00 64.10 508 ASN A N 1
ATOM 4081 C CA . ASN A 1 508 ? 139.357 151.885 83.301 1.00 69.38 508 ASN A CA 1
ATOM 4082 C C . ASN A 1 508 ? 140.289 152.850 82.575 1.00 62.16 508 ASN A C 1
ATOM 4083 O O . ASN A 1 508 ? 140.167 154.074 82.756 1.00 58.86 508 ASN A O 1
ATOM 4088 N N . THR A 1 509 ? 141.202 152.302 81.791 1.00 60.39 509 THR A N 1
ATOM 4089 C CA . THR A 1 509 ? 142.190 153.110 81.048 1.00 65.33 509 THR A CA 1
ATOM 4090 C C . THR A 1 509 ? 142.822 152.257 79.956 1.00 62.02 509 THR A C 1
ATOM 4091 O O . THR A 1 509 ? 142.362 151.126 79.724 1.00 63.31 509 THR A O 1
ATOM 4095 N N . GLU A 1 510 ? 143.863 152.787 79.328 1.00 67.04 510 GLU A N 1
ATOM 4096 C CA . GLU A 1 510 ? 144.557 152.089 78.227 1.00 74.38 510 GLU A CA 1
ATOM 4097 C C . GLU A 1 510 ? 145.334 150.894 78.769 1.00 69.74 510 GLU A C 1
ATOM 4098 O O . GLU A 1 510 ? 145.717 150.882 79.956 1.00 75.10 510 GLU A O 1
ATOM 4104 N N . SER A 1 511 ? 145.594 149.935 77.893 1.00 67.48 511 SER A N 1
ATOM 4105 C CA . SER A 1 511 ? 146.338 148.707 78.245 1.00 64.17 511 SER A CA 1
ATOM 4106 C C . SER A 1 511 ? 147.817 149.038 78.445 1.00 61.50 511 SER A C 1
ATOM 4107 O O . SER A 1 511 ? 148.335 150.009 77.852 1.00 61.62 511 SER A O 1
ATOM 4110 N N . LEU A 1 512 ? 148.489 148.208 79.229 1.00 63.63 512 LEU A N 1
ATOM 4111 C CA . LEU A 1 512 ? 149.947 148.335 79.463 1.00 62.26 512 LEU A CA 1
ATOM 4112 C C . LEU A 1 512 ? 150.704 147.800 78.249 1.00 65.54 512 LEU A C 1
ATOM 4113 O O . LEU A 1 512 ? 150.221 146.871 77.584 1.00 67.40 512 LEU A O 1
ATOM 4118 N N . THR A 1 513 ? 151.863 148.367 77.973 1.00 78.89 513 THR A N 1
ATOM 4119 C CA . THR A 1 513 ? 152.702 147.935 76.821 1.00 87.14 513 THR A CA 1
ATOM 4120 C C . THR A 1 513 ? 154.145 147.713 77.253 1.00 90.73 513 THR A C 1
ATOM 4121 O O . THR A 1 513 ? 154.825 146.884 76.630 1.00 90.71 513 THR A O 1
ATOM 4125 N N . ASP A 1 514 ? 154.607 148.441 78.265 1.00 99.94 514 ASP A N 1
ATOM 4126 C CA . ASP A 1 514 ? 155.978 148.293 78.795 1.00 106.04 514 ASP A CA 1
ATOM 4127 C C . ASP A 1 514 ? 155.944 147.360 80.005 1.00 103.65 514 ASP A C 1
ATOM 4128 O O . ASP A 1 514 ? 155.294 147.697 81.012 1.00 100.19 514 ASP A O 1
ATOM 4133 N N . PHE A 1 515 ? 156.641 146.236 79.916 1.00 102.49 515 PHE A N 1
ATOM 4134 C CA . PHE A 1 515 ? 156.616 145.194 80.971 1.00 104.12 515 PHE A CA 1
ATOM 4135 C C . PHE A 1 515 ? 157.938 145.123 81.733 1.00 102.30 515 PHE A C 1
ATOM 4136 O O . PHE A 1 515 ? 158.148 144.119 82.430 1.00 109.78 515 PHE A O 1
ATOM 4144 N N . ASN A 1 516 ? 158.789 146.139 81.635 1.00 95.52 516 ASN A N 1
ATOM 4145 C CA . ASN A 1 516 ? 160.097 146.129 82.326 1.00 93.66 516 ASN A CA 1
ATOM 4146 C C . ASN A 1 516 ? 159.850 146.084 83.837 1.00 78.12 516 ASN A C 1
ATOM 4147 O O . ASN A 1 516 ? 159.165 146.974 84.370 1.00 71.89 516 ASN A O 1
ATOM 4152 N N . VAL A 1 517 ? 160.398 145.076 84.500 1.00 67.63 517 VAL A N 1
ATOM 4153 C CA . VAL A 1 517 ? 160.208 144.899 85.960 1.00 60.71 517 VAL A CA 1
ATOM 4154 C C . VAL A 1 517 ? 161.228 143.890 86.475 1.00 56.06 517 VAL A C 1
ATOM 4155 O O . VAL A 1 517 ? 161.676 143.027 85.717 1.00 59.27 517 VAL A O 1
ATOM 4159 N N . ASP A 1 518 ? 161.573 144.012 87.744 1.00 60.28 518 ASP A N 1
ATOM 4160 C CA . ASP A 1 518 ? 162.564 143.127 88.401 1.00 71.70 518 ASP A CA 1
ATOM 4161 C C . ASP A 1 518 ? 161.825 142.141 89.300 1.00 66.81 518 ASP A C 1
ATOM 4162 O O . ASP A 1 518 ? 161.026 142.569 90.145 1.00 61.31 518 ASP A O 1
ATOM 4167 N N . VAL A 1 519 ? 162.097 140.858 89.120 1.00 62.45 519 VAL A N 1
ATOM 4168 C CA . VAL A 1 519 ? 161.426 139.774 89.882 1.00 56.47 519 VAL A CA 1
ATOM 4169 C C . VAL A 1 519 ? 162.446 139.179 90.832 1.00 53.27 519 VAL A C 1
ATOM 4170 O O . VAL A 1 519 ? 163.492 138.717 90.383 1.00 62.83 519 VAL A O 1
ATOM 4174 N N . PRO A 1 520 ? 162.194 139.173 92.152 1.00 51.77 520 PRO A N 1
ATOM 4175 C CA . PRO A 1 520 ? 163.124 138.538 93.075 1.00 52.18 520 PRO A CA 1
ATOM 4176 C C . PRO A 1 520 ? 163.275 137.037 92.813 1.00 48.09 520 PRO A C 1
ATOM 4177 O O . PRO A 1 520 ? 162.410 136.420 92.208 1.00 50.56 520 PRO A O 1
ATOM 4181 N N . VAL A 1 521 ? 164.392 136.484 93.280 1.00 49.49 521 VAL A N 1
ATOM 4182 C CA . VAL A 1 521 ? 164.662 135.024 93.213 1.00 50.16 521 VAL A CA 1
ATOM 4183 C C . VAL A 1 521 ? 165.027 134.529 94.606 1.00 49.41 521 VAL A C 1
ATOM 4184 O O . VAL A 1 521 ? 165.743 135.233 95.327 1.00 53.72 521 VAL A O 1
ATOM 4188 N N . TYR A 1 522 ? 164.554 133.341 94.951 1.00 48.73 522 TYR A N 1
ATOM 4189 C CA . TYR A 1 522 ? 164.769 132.734 96.285 1.00 51.67 522 TYR A CA 1
ATOM 4190 C C . TYR A 1 522 ? 165.459 131.389 96.128 1.00 53.28 522 TYR A C 1
ATOM 4191 O O . TYR A 1 522 ? 165.219 130.670 95.146 1.00 57.51 522 TYR A O 1
ATOM 4200 N N . GLU A 1 523 ? 166.303 131.051 97.094 1.00 56.94 523 GLU A N 1
ATOM 4201 C CA . GLU A 1 523 ? 166.979 129.733 97.141 1.00 60.44 523 GLU A CA 1
ATOM 4202 C C . GLU A 1 523 ? 167.004 129.258 98.587 1.00 51.39 523 GLU A C 1
ATOM 4203 O O . GLU A 1 523 ? 167.008 130.099 99.506 1.00 52.46 523 GLU A O 1
ATOM 4209 N N . LYS A 1 524 ? 167.056 127.949 98.777 1.00 48.47 524 LYS A N 1
ATOM 4210 C CA . LYS A 1 524 ? 167.170 127.369 100.131 1.00 52.84 524 LYS A CA 1
ATOM 4211 C C . LYS A 1 524 ? 168.636 127.317 100.559 1.00 57.12 524 LYS A C 1
ATOM 4212 O O . LYS A 1 524 ? 169.544 127.477 99.714 1.00 63.74 524 LYS A O 1
ATOM 4218 N N . GLN A 1 525 ? 168.856 127.086 101.847 1.00 55.66 525 GLN A N 1
ATOM 4219 C CA . GLN A 1 525 ? 170.213 126.962 102.416 1.00 53.53 525 GLN A CA 1
ATOM 4220 C C . GLN A 1 525 ? 170.219 125.783 103.370 1.00 56.09 525 GLN A C 1
ATOM 4221 O O . GLN A 1 525 ? 169.175 125.370 103.874 1.00 55.07 525 GLN A O 1
ATOM 4227 N N . PRO A 1 526 ? 171.405 125.221 103.670 1.00 59.27 526 PRO A N 1
ATOM 4228 C CA . PRO A 1 526 ? 171.484 124.098 104.603 1.00 55.27 526 PRO A CA 1
ATOM 4229 C C . PRO A 1 526 ? 170.942 124.477 105.984 1.00 47.52 526 PRO A C 1
ATOM 4230 O O . PRO A 1 526 ? 171.125 125.607 106.427 1.00 50.62 526 PRO A O 1
ATOM 4234 N N . ALA A 1 527 ? 170.260 123.536 106.620 1.00 45.88 527 ALA A N 1
ATOM 4235 C CA . ALA A 1 527 ? 169.523 123.774 107.879 1.00 49.49 527 ALA A CA 1
ATOM 4236 C C . ALA A 1 527 ? 170.273 123.222 109.092 1.00 54.69 527 ALA A C 1
ATOM 4237 O O . ALA A 1 527 ? 169.661 123.122 110.162 1.00 55.45 527 ALA A O 1
ATOM 4239 N N . ILE A 1 528 ? 171.536 122.847 108.949 1.00 63.19 528 ILE A N 1
ATOM 4240 C CA . ILE A 1 528 ? 172.334 122.324 110.087 1.00 66.15 528 ILE A CA 1
ATOM 4241 C C . ILE A 1 528 ? 173.721 122.953 110.042 1.00 64.15 528 ILE A C 1
ATOM 4242 O O . ILE A 1 528 ? 174.304 123.081 108.950 1.00 64.60 528 ILE A O 1
ATOM 4247 N N . LYS A 1 529 ? 174.232 123.307 111.207 1.00 61.58 529 LYS A N 1
ATOM 4248 C CA . LYS A 1 529 ? 175.588 123.875 111.347 1.00 63.16 529 LYS A CA 1
ATOM 4249 C C . LYS A 1 529 ? 176.280 123.186 112.514 1.00 64.20 529 LYS A C 1
ATOM 4250 O O . LYS A 1 529 ? 175.666 123.022 113.589 1.00 63.82 529 LYS A O 1
ATOM 4256 N N . LYS A 1 530 ? 177.538 122.819 112.316 1.00 68.46 530 LYS A N 1
ATOM 4257 C CA . LYS A 1 530 ? 178.293 122.030 113.314 1.00 71.01 530 LYS A CA 1
ATOM 4258 C C . LYS A 1 530 ? 179.451 122.868 113.844 1.00 65.46 530 LYS A C 1
ATOM 4259 O O . LYS A 1 530 ? 180.185 123.472 113.036 1.00 67.60 530 LYS A O 1
ATOM 4265 N N . ILE A 1 531 ? 179.603 122.895 115.157 1.00 61.53 531 ILE A N 1
ATOM 4266 C CA . ILE A 1 531 ? 180.694 123.658 115.817 1.00 68.62 531 ILE A CA 1
ATOM 4267 C C . ILE A 1 531 ? 181.313 122.796 116.909 1.00 76.16 531 ILE A C 1
ATOM 4268 O O . ILE A 1 531 ? 180.694 121.813 117.347 1.00 83.03 531 ILE A O 1
ATOM 4273 N N . PHE A 1 532 ? 182.507 123.176 117.335 1.00 77.73 532 PHE A N 1
ATOM 4274 C CA . PHE A 1 532 ? 183.243 122.478 118.411 1.00 77.64 532 PHE A CA 1
ATOM 4275 C C . PHE A 1 532 ? 183.538 123.471 119.524 1.00 76.26 532 PHE A C 1
ATOM 4276 O O . PHE A 1 532 ? 184.098 124.552 119.260 1.00 74.35 532 PHE A O 1
ATOM 4284 N N . THR A 1 533 ? 183.180 123.100 120.744 1.00 75.91 533 THR A N 1
ATOM 4285 C CA . THR A 1 533 ? 183.392 123.937 121.943 1.00 81.94 533 THR A CA 1
ATOM 4286 C C . THR A 1 533 ? 183.419 123.031 123.164 1.00 84.06 533 THR A C 1
ATOM 4287 O O . THR A 1 533 ? 182.708 122.003 123.183 1.00 92.92 533 THR A O 1
ATOM 4291 N N . ASP A 1 534 ? 184.172 123.439 124.173 1.00 85.52 534 ASP A N 1
ATOM 4292 C CA . ASP A 1 534 ? 184.344 122.636 125.407 1.00 90.64 534 ASP A CA 1
ATOM 4293 C C . ASP A 1 534 ? 183.773 123.362 126.617 1.00 87.83 534 ASP A C 1
ATOM 4294 O O . ASP A 1 534 ? 183.965 122.860 127.732 1.00 91.98 534 ASP A O 1
ATOM 4299 N N . GLU A 1 535 ? 183.068 124.469 126.418 1.00 83.75 535 GLU A N 1
ATOM 4300 C CA . GLU A 1 535 ? 182.506 125.239 127.547 1.00 82.00 535 GLU A CA 1
ATOM 4301 C C . GLU A 1 535 ? 181.169 124.630 127.968 1.00 70.18 535 GLU A C 1
ATOM 4302 O O . GLU A 1 535 ? 180.363 124.239 127.098 1.00 71.11 535 GLU A O 1
ATOM 4308 N N . ASN A 1 536 ? 180.937 124.585 129.272 1.00 60.86 536 ASN A N 1
ATOM 4309 C CA . ASN A 1 536 ? 179.666 124.087 129.845 1.00 58.57 536 ASN A CA 1
ATOM 4310 C C . ASN A 1 536 ? 178.826 125.297 130.230 1.00 50.82 536 ASN A C 1
ATOM 4311 O O . ASN A 1 536 ? 178.801 125.692 131.398 1.00 41.42 536 ASN A O 1
ATOM 4316 N N . THR A 1 537 ? 178.143 125.851 129.251 1.00 51.50 537 THR A N 1
ATOM 4317 C CA . THR A 1 537 ? 177.343 127.086 129.419 1.00 52.84 537 THR A CA 1
ATOM 4318 C C . THR A 1 537 ? 175.859 126.731 129.544 1.00 46.91 537 THR A C 1
ATOM 4319 O O . THR A 1 537 ? 175.496 125.550 129.627 1.00 47.23 537 THR A O 1
ATOM 4323 N N . ILE A 1 538 ? 175.013 127.749 129.482 1.00 41.04 538 ILE A N 1
ATOM 4324 C CA . ILE A 1 538 ? 173.537 127.612 129.654 1.00 36.22 538 ILE A CA 1
ATOM 4325 C C . ILE A 1 538 ? 172.971 126.474 128.794 1.00 32.81 538 ILE A C 1
ATOM 4326 O O . ILE A 1 538 ? 172.109 125.759 129.258 1.00 31.65 538 ILE A O 1
ATOM 4331 N N . PHE A 1 539 ? 173.466 126.284 127.589 1.00 35.34 539 PHE A N 1
ATOM 4332 C CA . PHE A 1 539 ? 172.916 125.243 126.693 1.00 37.44 539 PHE A CA 1
ATOM 4333 C C . PHE A 1 539 ? 173.171 123.854 127.276 1.00 37.67 539 PHE A C 1
ATOM 4334 O O . PHE A 1 539 ? 172.264 123.008 127.245 1.00 39.97 539 PHE A O 1
ATOM 4342 N N . GLN A 1 540 ? 174.350 123.641 127.840 1.00 34.88 540 GLN A N 1
ATOM 4343 C CA . GLN A 1 540 ? 174.740 122.313 128.359 1.00 32.94 540 GLN A CA 1
ATOM 4344 C C . GLN A 1 540 ? 174.025 122.035 129.688 1.00 29.99 540 GLN A C 1
ATOM 4345 O O . GLN A 1 540 ? 173.703 120.888 129.956 1.00 30.05 540 GLN A O 1
ATOM 4351 N N . TYR A 1 541 ? 173.785 123.050 130.495 1.00 25.93 541 TYR A N 1
ATOM 4352 C CA . TYR A 1 541 ? 173.233 122.877 131.850 1.00 25.24 541 TYR A CA 1
ATOM 4353 C C . TYR A 1 541 ? 171.746 122.590 131.781 1.00 25.07 541 TYR A C 1
ATOM 4354 O O . TYR A 1 541 ? 171.252 122.101 132.770 1.00 31.19 541 TYR A O 1
ATOM 4363 N N . LEU A 1 542 ? 171.081 122.829 130.657 1.00 25.91 542 LEU A N 1
ATOM 4364 C CA . LEU A 1 542 ? 169.618 122.590 130.501 1.00 26.99 542 LEU A CA 1
ATOM 4365 C C . LEU A 1 542 ? 169.446 121.197 129.916 1.00 26.04 542 LEU A C 1
ATOM 4366 O O . LEU A 1 542 ? 168.552 120.505 130.343 1.00 26.67 542 LEU A O 1
ATOM 4371 N N . TYR A 1 543 ? 170.319 120.786 129.010 1.00 28.80 543 TYR A N 1
ATOM 4372 C CA . TYR A 1 543 ? 170.242 119.434 128.428 1.00 33.03 543 TYR A CA 1
ATOM 4373 C C . TYR A 1 543 ? 170.443 118.377 129.504 1.00 33.06 543 TYR A C 1
ATOM 4374 O O . TYR A 1 543 ? 169.922 117.262 129.352 1.00 37.61 543 TYR A O 1
ATOM 4383 N N . SER A 1 544 ? 171.172 118.706 130.567 1.00 31.92 544 SER A N 1
ATOM 4384 C CA . SER A 1 544 ? 171.438 117.745 131.665 1.00 29.62 544 SER A CA 1
ATOM 4385 C C . SER A 1 544 ? 170.182 117.498 132.505 1.00 29.21 544 SER A C 1
ATOM 4386 O O . SER A 1 544 ? 170.141 116.453 133.179 1.00 31.72 544 SER A O 1
ATOM 4389 N N . GLN A 1 545 ? 169.178 118.373 132.432 1.00 24.07 545 GLN A N 1
ATOM 4390 C CA . GLN A 1 545 ? 167.937 118.218 133.230 1.00 22.18 545 GLN A CA 1
ATOM 4391 C C . GLN A 1 545 ? 166.853 117.538 132.394 1.00 23.71 545 GLN A C 1
ATOM 4392 O O . GLN A 1 545 ? 165.672 117.806 132.624 1.00 23.29 545 GLN A O 1
ATOM 4398 N N . THR A 1 546 ? 167.222 116.662 131.475 1.00 32.24 546 THR A N 1
ATOM 4399 C CA . THR A 1 546 ? 166.248 115.944 130.615 1.00 42.39 546 THR A CA 1
ATOM 4400 C C . THR A 1 546 ? 166.528 114.450 130.655 1.00 45.06 546 THR A C 1
ATOM 4401 O O . THR A 1 546 ? 167.650 114.055 130.963 1.00 56.25 546 THR A O 1
ATOM 4405 N N . PHE A 1 547 ? 165.528 113.656 130.327 1.00 47.34 547 PHE A N 1
ATOM 4406 C CA . PHE A 1 547 ? 165.660 112.187 130.220 1.00 49.99 547 PHE A CA 1
ATOM 4407 C C . PHE A 1 547 ? 164.894 111.736 128.994 1.00 56.06 547 PHE A C 1
ATOM 4408 O O . PHE A 1 547 ? 163.878 112.335 128.646 1.00 59.66 547 PHE A O 1
ATOM 4416 N N . PRO A 1 548 ? 165.321 110.646 128.326 1.00 68.16 548 PRO A N 1
ATOM 4417 C CA . PRO A 1 548 ? 164.538 110.099 127.225 1.00 77.23 548 PRO A CA 1
ATOM 4418 C C . PRO A 1 548 ? 163.173 109.611 127.727 1.00 99.80 548 PRO A C 1
ATOM 4419 O O . PRO A 1 548 ? 163.057 109.132 128.847 1.00 115.40 548 PRO A O 1
ATOM 4423 N N . LEU A 1 549 ? 162.158 109.755 126.887 1.00 119.86 549 LEU A N 1
ATOM 4424 C CA . LEU A 1 549 ? 160.786 109.264 127.186 1.00 133.23 549 LEU A CA 1
ATOM 4425 C C . LEU A 1 549 ? 160.748 107.734 127.306 1.00 132.78 549 LEU A C 1
ATOM 4426 O O . LEU A 1 549 ? 159.759 107.233 127.834 1.00 128.96 549 LEU A O 1
ATOM 4431 N N . ASP A 1 550 ? 161.779 107.023 126.869 1.00 136.88 550 ASP A N 1
ATOM 4432 C CA . ASP A 1 550 ? 161.808 105.538 126.908 1.00 138.00 550 ASP A CA 1
ATOM 4433 C C . ASP A 1 550 ? 162.176 105.031 128.304 1.00 125.83 550 ASP A C 1
ATOM 4434 O O . ASP A 1 550 ? 161.912 103.850 128.586 1.00 122.86 550 ASP A O 1
ATOM 4439 N N . ILE A 1 551 ? 162.776 105.873 129.138 1.00 118.32 551 ILE A N 1
ATOM 4440 C CA . ILE A 1 551 ? 163.261 105.452 130.479 1.00 114.73 551 ILE A CA 1
ATOM 4441 C C . ILE A 1 551 ? 162.208 105.832 131.513 1.00 118.75 551 ILE A C 1
ATOM 4442 O O . ILE A 1 551 ? 161.721 106.971 131.494 1.00 118.24 551 ILE A O 1
ATOM 4447 N N . ARG A 1 552 ? 161.886 104.902 132.400 1.00 121.68 552 ARG A N 1
ATOM 4448 C CA . ARG A 1 552 ? 160.869 105.123 133.457 1.00 118.59 552 ARG A CA 1
ATOM 4449 C C . ARG A 1 552 ? 161.521 105.264 134.833 1.00 100.88 552 ARG A C 1
ATOM 4450 O O . ARG A 1 552 ? 160.885 105.875 135.704 1.00 92.40 552 ARG A O 1
ATOM 4458 N N . ASP A 1 553 ? 162.707 104.696 135.043 1.00 95.22 553 ASP A N 1
ATOM 4459 C CA . ASP A 1 553 ? 163.388 104.744 136.356 1.00 93.23 553 ASP A CA 1
ATOM 4460 C C . ASP A 1 553 ? 164.487 105.803 136.308 1.00 78.26 553 ASP A C 1
ATOM 4461 O O . ASP A 1 553 ? 165.420 105.668 135.500 1.00 79.08 553 ASP A O 1
ATOM 4466 N N . ILE A 1 554 ? 164.381 106.817 137.157 1.00 64.75 554 ILE A N 1
ATOM 4467 C CA . ILE A 1 554 ? 165.366 107.931 137.198 1.00 59.07 554 ILE A CA 1
ATOM 4468 C C . ILE A 1 554 ? 165.596 108.346 138.644 1.00 56.84 554 ILE A C 1
ATOM 4469 O O . ILE A 1 554 ? 164.805 107.970 139.529 1.00 57.91 554 ILE A O 1
ATOM 4474 N N . SER A 1 555 ? 166.630 109.142 138.864 1.00 54.03 555 SER A N 1
ATOM 4475 C CA . SER A 1 555 ? 166.977 109.640 140.212 1.00 55.69 555 SER A CA 1
ATOM 4476 C C . SER A 1 555 ? 167.649 111.003 140.103 1.00 49.59 555 SER A C 1
ATOM 4477 O O . SER A 1 555 ? 168.474 111.196 139.181 1.00 49.36 555 SER A O 1
ATOM 4480 N N . LEU A 1 556 ? 167.356 111.882 141.047 1.00 40.76 556 LEU A N 1
ATOM 4481 C CA . LEU A 1 556 ? 167.951 113.239 141.087 1.00 43.02 556 LEU A CA 1
ATOM 4482 C C . LEU A 1 556 ? 169.396 113.174 141.579 1.00 44.02 556 LEU A C 1
ATOM 4483 O O . LEU A 1 556 ? 169.732 112.319 142.404 1.00 53.53 556 LEU A O 1
ATOM 4488 N N . THR A 1 557 ? 170.233 114.065 141.077 1.00 45.31 557 THR A N 1
ATOM 4489 C CA . THR A 1 557 ? 171.637 114.202 141.523 1.00 46.38 557 THR A CA 1
ATOM 4490 C C . THR A 1 557 ? 172.042 115.664 141.509 1.00 50.22 557 THR A C 1
ATOM 4491 O O . THR A 1 557 ? 171.505 116.434 140.706 1.00 56.67 557 THR A O 1
ATOM 4495 N N . SER A 1 558 ? 172.976 116.024 142.380 1.00 50.44 558 SER A N 1
ATOM 4496 C CA . SER A 1 558 ? 173.588 117.376 142.426 1.00 46.99 558 SER A CA 1
ATOM 4497 C C . SER A 1 558 ? 174.888 117.399 141.626 1.00 45.29 558 SER A C 1
ATOM 4498 O O . SER A 1 558 ? 175.506 118.461 141.563 1.00 51.19 558 SER A O 1
ATOM 4501 N N . SER A 1 559 ? 175.304 116.277 141.057 1.00 47.98 559 SER A N 1
ATOM 4502 C CA . SER A 1 559 ? 176.561 116.181 140.285 1.00 52.40 559 SER A CA 1
ATOM 4503 C C . SER A 1 559 ? 176.246 116.492 138.827 1.00 55.39 559 SER A C 1
ATOM 4504 O O . SER A 1 559 ? 175.586 115.662 138.165 1.00 61.18 559 SER A O 1
ATOM 4507 N N . PHE A 1 560 ? 176.719 117.626 138.333 1.00 50.23 560 PHE A N 1
ATOM 4508 C CA . PHE A 1 560 ? 176.477 118.010 136.931 1.00 49.04 560 PHE A CA 1
ATOM 4509 C C . PHE A 1 560 ? 177.037 116.927 136.010 1.00 48.87 560 PHE A C 1
ATOM 4510 O O . PHE A 1 560 ? 176.344 116.492 135.078 1.00 50.68 560 PHE A O 1
ATOM 4518 N N . ASP A 1 561 ? 178.270 116.512 136.247 1.00 58.00 561 ASP A N 1
ATOM 4519 C CA . ASP A 1 561 ? 178.942 115.523 135.362 1.00 71.37 561 ASP A CA 1
ATOM 4520 C C . ASP A 1 561 ? 178.215 114.181 135.420 1.00 72.65 561 ASP A C 1
ATOM 4521 O O . ASP A 1 561 ? 178.026 113.559 134.360 1.00 67.84 561 ASP A O 1
ATOM 4526 N N . ASP A 1 562 ? 177.803 113.762 136.609 1.00 77.02 562 ASP A N 1
ATOM 4527 C CA . ASP A 1 562 ? 177.150 112.444 136.773 1.00 80.63 562 ASP A CA 1
ATOM 4528 C C . ASP A 1 562 ? 175.833 112.415 135.992 1.00 70.85 562 ASP A C 1
ATOM 4529 O O . ASP A 1 562 ? 175.576 111.416 135.290 1.00 64.02 562 ASP A O 1
ATOM 4534 N N . ALA A 1 563 ? 175.035 113.473 136.093 1.00 66.27 563 ALA A N 1
ATOM 4535 C CA . ALA A 1 563 ? 173.758 113.563 135.345 1.00 62.37 563 ALA A CA 1
ATOM 4536 C C . ALA A 1 563 ? 174.040 113.554 133.835 1.00 61.20 563 ALA A C 1
ATOM 4537 O O . ALA A 1 563 ? 173.301 112.886 133.090 1.00 58.08 563 ALA A O 1
ATOM 4539 N N . LEU A 1 564 ? 175.098 114.235 133.403 1.00 61.91 564 LEU A N 1
ATOM 4540 C CA . LEU A 1 564 ? 175.445 114.338 131.964 1.00 65.30 564 LEU A CA 1
ATOM 4541 C C . LEU A 1 564 ? 175.979 113.001 131.440 1.00 66.69 564 LEU A C 1
ATOM 4542 O O . LEU A 1 564 ? 176.042 112.852 130.209 1.00 60.80 564 LEU A O 1
ATOM 4547 N N . LEU A 1 565 ? 176.354 112.066 132.317 1.00 76.26 565 LEU A N 1
ATOM 4548 C CA . LEU A 1 565 ? 176.986 110.787 131.890 1.00 78.86 565 LEU A CA 1
ATOM 4549 C C . LEU A 1 565 ? 175.965 109.644 131.831 1.00 77.68 565 LEU A C 1
ATOM 4550 O O . LEU A 1 565 ? 176.041 108.850 130.887 1.00 74.33 565 LEU A O 1
ATOM 4555 N N . PHE A 1 566 ? 175.082 109.529 132.816 1.00 83.41 566 PHE A N 1
ATOM 4556 C CA . PHE A 1 566 ? 174.116 108.406 132.897 1.00 90.93 566 PHE A CA 1
ATOM 4557 C C . PHE A 1 566 ? 172.769 108.835 132.324 1.00 84.47 566 PHE A C 1
ATOM 4558 O O . PHE A 1 566 ? 172.262 109.919 132.677 1.00 86.52 566 PHE A O 1
ATOM 4566 N N . SER A 1 567 ? 172.187 107.972 131.499 1.00 78.39 567 SER A N 1
ATOM 4567 C CA . SER A 1 567 ? 170.881 108.210 130.838 1.00 73.35 567 SER A CA 1
ATOM 4568 C C . SER A 1 567 ? 169.748 108.301 131.863 1.00 67.49 567 SER A C 1
ATOM 4569 O O . SER A 1 567 ? 168.755 108.966 131.562 1.00 67.35 567 SER A O 1
ATOM 4572 N N . ASN A 1 568 ? 169.883 107.672 133.028 1.00 69.02 568 ASN A N 1
ATOM 4573 C CA . ASN A 1 568 ? 168.767 107.569 134.000 1.00 67.73 568 ASN A CA 1
ATOM 4574 C C . ASN A 1 568 ? 168.969 108.550 135.153 1.00 59.40 568 ASN A C 1
ATOM 4575 O O . ASN A 1 568 ? 168.184 108.481 136.101 1.00 62.60 568 ASN A O 1
ATOM 4580 N N . LYS A 1 569 ? 169.996 109.392 135.107 1.00 52.08 569 LYS A N 1
ATOM 4581 C CA . LYS A 1 569 ? 170.248 110.361 136.199 1.00 51.30 569 LYS A CA 1
ATOM 4582 C C . LYS A 1 569 ? 169.927 111.774 135.725 1.00 43.23 569 LYS A C 1
ATOM 4583 O O . LYS A 1 569 ? 170.278 112.119 134.590 1.00 46.63 569 LYS A O 1
ATOM 4589 N N . VAL A 1 570 ? 169.295 112.554 136.588 1.00 32.55 570 VAL A N 1
ATOM 4590 C CA . VAL A 1 570 ? 168.812 113.910 136.243 1.00 30.67 570 VAL A CA 1
ATOM 4591 C C . VAL A 1 570 ? 169.425 114.914 137.213 1.00 30.08 570 VAL A C 1
ATOM 4592 O O . VAL A 1 570 ? 169.389 114.704 138.431 1.00 31.97 570 VAL A O 1
ATOM 4596 N N . TYR A 1 571 ? 169.962 115.989 136.675 1.00 27.79 571 TYR A N 1
ATOM 4597 C CA . TYR A 1 571 ? 170.560 117.064 137.492 1.00 27.84 571 TYR A CA 1
ATOM 4598 C C . TYR A 1 571 ? 169.449 117.880 138.157 1.00 23.86 571 TYR A C 1
ATOM 4599 O O . TYR A 1 571 ? 168.370 118.024 137.613 1.00 24.33 571 TYR A O 1
ATOM 4608 N N . SER A 1 572 ? 169.735 118.407 139.334 1.00 22.36 572 SER A N 1
ATOM 4609 C CA . SER A 1 572 ? 168.805 119.261 140.097 1.00 22.14 572 SER A CA 1
ATOM 4610 C C . SER A 1 572 ? 169.578 120.300 140.887 1.00 22.27 572 SER A C 1
ATOM 4611 O O . SER A 1 572 ? 170.579 119.974 141.500 1.00 25.17 572 SER A O 1
ATOM 4614 N N . PHE A 1 573 ? 169.089 121.524 140.881 1.00 24.52 573 PHE A N 1
ATOM 4615 C CA . PHE A 1 573 ? 169.784 122.687 141.472 1.00 25.73 573 PHE A CA 1
ATOM 4616 C C . PHE A 1 573 ? 169.137 123.076 142.786 1.00 28.30 573 PHE A C 1
ATOM 4617 O O . PHE A 1 573 ? 169.479 124.122 143.322 1.00 26.80 573 PHE A O 1
ATOM 4625 N N . PHE A 1 574 ? 168.231 122.263 143.306 1.00 38.86 574 PHE A N 1
ATOM 4626 C CA . PHE A 1 574 ? 167.589 122.556 144.609 1.00 50.12 574 PHE A CA 1
ATOM 4627 C C . PHE A 1 574 ? 168.501 122.078 145.743 1.00 58.79 574 PHE A C 1
ATOM 4628 O O . PHE A 1 574 ? 169.652 121.656 145.507 1.00 61.55 574 PHE A O 1
ATOM 4636 N N . SER A 1 575 ? 167.990 122.138 146.966 1.00 68.76 575 SER A N 1
ATOM 4637 C CA . SER A 1 575 ? 168.724 121.722 148.181 1.00 77.36 575 SER A CA 1
ATOM 4638 C C . SER A 1 575 ? 168.998 120.214 148.179 1.00 79.65 575 SER A C 1
ATOM 4639 O O . SER A 1 575 ? 168.290 119.440 147.490 1.00 71.53 575 SER A O 1
ATOM 4642 N N . MET A 1 576 ? 170.008 119.825 148.942 1.00 86.27 576 MET A N 1
ATOM 4643 C CA . MET A 1 576 ? 170.325 118.399 149.184 1.00 87.92 576 MET A CA 1
ATOM 4644 C C . MET A 1 576 ? 169.135 117.742 149.892 1.00 77.41 576 MET A C 1
ATOM 4645 O O . MET A 1 576 ? 168.733 116.627 149.486 1.00 82.59 576 MET A O 1
ATOM 4650 N N . ASP A 1 577 ? 168.554 118.434 150.865 1.00 68.99 577 ASP A N 1
ATOM 4651 C CA . ASP A 1 577 ? 167.358 117.939 151.589 1.00 67.32 577 ASP A CA 1
ATOM 4652 C C . ASP A 1 577 ? 166.298 117.480 150.581 1.00 59.66 577 ASP A C 1
ATOM 4653 O O . ASP A 1 577 ? 165.790 116.354 150.713 1.00 55.67 577 ASP A O 1
ATOM 4658 N N . TYR A 1 578 ? 165.985 118.324 149.602 1.00 51.80 578 TYR A N 1
ATOM 4659 C CA . TYR A 1 578 ? 164.938 118.039 148.597 1.00 41.34 578 TYR A CA 1
ATOM 4660 C C . TYR A 1 578 ? 165.362 116.818 147.788 1.00 32.22 578 TYR A C 1
ATOM 4661 O O . TYR A 1 578 ? 164.545 115.954 147.519 1.00 30.57 578 TYR A O 1
ATOM 4670 N N . ILE A 1 579 ? 166.613 116.772 147.387 1.00 36.48 579 ILE A N 1
ATOM 4671 C CA . ILE A 1 579 ? 167.106 115.647 146.550 1.00 46.51 579 ILE A CA 1
ATOM 4672 C C . ILE A 1 579 ? 167.017 114.360 147.361 1.00 52.23 579 ILE A C 1
ATOM 4673 O O . ILE A 1 579 ? 166.606 113.322 146.802 1.00 53.25 579 ILE A O 1
ATOM 4678 N N . LYS A 1 580 ? 167.430 114.405 148.620 1.00 67.11 580 LYS A N 1
ATOM 4679 C CA . LYS A 1 580 ? 167.437 113.191 149.476 1.00 72.88 580 LYS A CA 1
ATOM 4680 C C . LYS A 1 580 ? 166.010 112.646 149.588 1.00 65.14 580 LYS A C 1
ATOM 4681 O O . LYS A 1 580 ? 165.841 111.415 149.442 1.00 64.89 580 LYS A O 1
ATOM 4687 N N . THR A 1 581 ? 165.035 113.513 149.849 1.00 51.51 581 THR A N 1
ATOM 4688 C CA . THR A 1 581 ? 163.626 113.084 150.010 1.00 45.38 581 THR A CA 1
ATOM 4689 C C . THR A 1 581 ? 163.096 112.475 148.707 1.00 45.77 581 THR A C 1
ATOM 4690 O O . THR A 1 581 ? 162.417 111.451 148.765 1.00 51.85 581 THR A O 1
ATOM 4694 N N . ALA A 1 582 ? 163.395 113.073 147.565 1.00 48.17 582 ALA A N 1
ATOM 4695 C CA . ALA A 1 582 ? 162.782 112.666 146.282 1.00 47.53 582 ALA A CA 1
ATOM 4696 C C . ALA A 1 582 ? 163.195 111.239 145.933 1.00 49.50 582 ALA A C 1
ATOM 4697 O O . ALA A 1 582 ? 162.353 110.464 145.493 1.00 51.42 582 ALA A O 1
ATOM 4699 N N . ASN A 1 583 ? 164.450 110.879 146.167 1.00 57.68 583 ASN A N 1
ATOM 4700 C CA . ASN A 1 583 ? 164.956 109.533 145.797 1.00 64.29 583 ASN A CA 1
ATOM 4701 C C . ASN A 1 583 ? 164.403 108.465 146.742 1.00 69.24 583 ASN A C 1
ATOM 4702 O O . ASN A 1 583 ? 164.582 107.270 146.423 1.00 67.50 583 ASN A O 1
ATOM 4707 N N . LYS A 1 584 ? 163.775 108.857 147.849 1.00 70.81 584 LYS A N 1
ATOM 4708 C CA . LYS A 1 584 ? 163.354 107.895 148.890 1.00 81.29 584 LYS A CA 1
ATOM 4709 C C . LYS A 1 584 ? 162.313 106.915 148.340 1.00 87.71 584 LYS A C 1
ATOM 4710 O O . LYS A 1 584 ? 161.618 107.226 147.346 1.00 98.87 584 LYS A O 1
ATOM 4716 N N . VAL A 1 585 ? 162.207 105.765 148.991 1.00 86.11 585 VAL A N 1
ATOM 4717 C CA . VAL A 1 585 ? 161.166 104.749 148.680 1.00 88.63 585 VAL A CA 1
ATOM 4718 C C . VAL A 1 585 ? 160.412 104.424 149.964 1.00 93.04 585 VAL A C 1
ATOM 4719 O O . VAL A 1 585 ? 161.063 104.197 150.994 1.00 101.32 585 VAL A O 1
ATOM 4723 N N . VAL A 1 586 ? 159.089 104.378 149.894 1.00 90.92 586 VAL A N 1
ATOM 4724 C CA . VAL A 1 586 ? 158.224 104.192 151.091 1.00 95.18 586 VAL A CA 1
ATOM 4725 C C . VAL A 1 586 ? 157.157 103.145 150.786 1.00 103.36 586 VAL A C 1
ATOM 4726 O O . VAL A 1 586 ? 157.088 102.646 149.657 1.00 98.66 586 VAL A O 1
ATOM 4730 N N . GLU A 1 587 ? 156.329 102.854 151.780 1.00 121.94 587 GLU A N 1
ATOM 4731 C CA . GLU A 1 587 ? 155.270 101.823 151.707 1.00 132.02 587 GLU A CA 1
ATOM 4732 C C . GLU A 1 587 ? 153.914 102.471 151.420 1.00 128.33 587 GLU A C 1
ATOM 4733 O O . GLU A 1 587 ? 153.772 103.719 151.479 1.00 133.33 587 GLU A O 1
ATOM 4739 N N . ALA A 1 588 ? 152.923 101.630 151.141 1.00 110.25 588 ALA A N 1
ATOM 4740 C CA . ALA A 1 588 ? 151.560 102.059 150.764 1.00 96.89 588 ALA A CA 1
ATOM 4741 C C . ALA A 1 588 ? 150.937 102.893 151.883 1.00 90.22 588 ALA A C 1
ATOM 4742 O O . ALA A 1 588 ? 150.057 103.702 151.577 1.00 94.72 588 ALA A O 1
ATOM 4744 N N . GLY A 1 589 ? 151.381 102.700 153.125 1.00 93.12 589 GLY A N 1
ATOM 4745 C CA . GLY A 1 589 ? 150.859 103.442 154.284 1.00 98.42 589 GLY A CA 1
ATOM 4746 C C . GLY A 1 589 ? 151.334 104.880 154.315 1.00 100.28 589 GLY A C 1
ATOM 4747 O O . GLY A 1 589 ? 150.749 105.676 155.073 1.00 98.60 589 GLY A O 1
ATOM 4748 N N . LEU A 1 590 ? 152.397 105.207 153.577 1.00 104.23 590 LEU A N 1
ATOM 4749 C CA . LEU A 1 590 ? 153.036 106.547 153.660 1.00 102.01 590 LEU A CA 1
ATOM 4750 C C . LEU A 1 590 ? 153.114 107.215 152.285 1.00 88.89 590 LEU A C 1
ATOM 4751 O O . LEU A 1 590 ? 153.647 108.339 152.217 1.00 98.34 590 LEU A O 1
ATOM 4756 N N . PHE A 1 591 ? 152.617 106.579 151.229 1.00 74.46 591 PHE A N 1
ATOM 4757 C CA . PHE A 1 591 ? 152.654 107.180 149.878 1.00 70.40 591 PHE A CA 1
ATOM 4758 C C . PHE A 1 591 ? 151.797 108.449 149.839 1.00 73.37 591 PHE A C 1
ATOM 4759 O O . PHE A 1 591 ? 152.227 109.457 149.257 1.00 82.89 591 PHE A O 1
ATOM 4767 N N . ALA A 1 592 ? 150.615 108.427 150.445 1.00 64.71 592 ALA A N 1
ATOM 4768 C CA . ALA A 1 592 ? 149.697 109.582 150.358 1.00 58.54 592 ALA A CA 1
ATOM 4769 C C . ALA A 1 592 ? 150.225 110.738 151.210 1.00 53.39 592 ALA A C 1
ATOM 4770 O O . ALA A 1 592 ? 149.746 111.849 151.033 1.00 59.76 592 ALA A O 1
ATOM 4772 N N . GLY A 1 593 ? 151.150 110.490 152.126 1.00 49.27 593 GLY A N 1
ATOM 4773 C CA . GLY A 1 593 ? 151.741 111.565 152.945 1.00 49.90 593 GLY A CA 1
ATOM 4774 C C . GLY A 1 593 ? 153.048 112.029 152.354 1.00 49.14 593 GLY A C 1
ATOM 4775 O O . GLY A 1 593 ? 153.343 113.219 152.443 1.00 52.01 593 GLY A O 1
ATOM 4776 N N . TRP A 1 594 ? 153.813 111.115 151.774 1.00 52.30 594 TRP A N 1
ATOM 4777 C CA . TRP A 1 594 ? 155.081 111.463 151.092 1.00 51.10 594 TRP A CA 1
ATOM 4778 C C . TRP A 1 594 ? 154.775 112.390 149.920 1.00 51.46 594 TRP A C 1
ATOM 4779 O O . TRP A 1 594 ? 155.518 113.367 149.730 1.00 54.34 594 TRP A O 1
ATOM 4790 N N . VAL A 1 595 ? 153.722 112.089 149.168 1.00 47.31 595 VAL A N 1
ATOM 4791 C CA . VAL A 1 595 ? 153.386 112.876 147.958 1.00 44.03 595 VAL A CA 1
ATOM 4792 C C . VAL A 1 595 ? 153.102 114.318 148.376 1.00 45.45 595 VAL A C 1
ATOM 4793 O O . VAL A 1 595 ? 153.651 115.240 147.749 1.00 50.34 595 VAL A O 1
ATOM 4797 N N . LYS A 1 596 ? 152.275 114.517 149.387 1.00 47.29 596 LYS A N 1
ATOM 4798 C CA . LYS A 1 596 ? 151.916 115.885 149.832 1.00 51.74 596 LYS A CA 1
ATOM 4799 C C . LYS A 1 596 ? 153.165 116.579 150.387 1.00 52.51 596 LYS A C 1
ATOM 4800 O O . LYS A 1 596 ? 153.321 117.774 150.183 1.00 57.43 596 LYS A O 1
ATOM 4806 N N . GLN A 1 597 ? 154.036 115.859 151.072 1.00 54.86 597 GLN A N 1
ATOM 4807 C CA . GLN A 1 597 ? 155.233 116.480 151.690 1.00 53.73 597 GLN A CA 1
ATOM 4808 C C . GLN A 1 597 ? 156.153 116.996 150.580 1.00 45.21 597 GLN A C 1
ATOM 4809 O O . GLN A 1 597 ? 156.553 118.161 150.628 1.00 46.07 597 GLN A O 1
ATOM 4815 N N . ILE A 1 598 ? 156.514 116.143 149.636 1.00 42.15 598 ILE A N 1
ATOM 4816 C CA . ILE A 1 598 ? 157.542 116.498 148.627 1.00 40.12 598 ILE A CA 1
ATOM 4817 C C . ILE A 1 598 ? 157.007 117.648 147.787 1.00 40.23 598 ILE A C 1
ATOM 4818 O O . ILE A 1 598 ? 157.765 118.590 147.506 1.00 46.96 598 ILE A O 1
ATOM 4823 N N . VAL A 1 599 ? 155.752 117.573 147.362 1.00 34.78 599 VAL A N 1
ATOM 4824 C CA . VAL A 1 599 ? 155.221 118.587 146.421 1.00 32.28 599 VAL A CA 1
ATOM 4825 C C . VAL A 1 599 ? 155.232 119.952 147.110 1.00 31.33 599 VAL A C 1
ATOM 4826 O O . VAL A 1 599 ? 155.506 120.955 146.435 1.00 37.84 599 VAL A O 1
ATOM 4830 N N . ASN A 1 600 ? 154.985 120.004 148.393 1.00 30.92 600 ASN A N 1
ATOM 4831 C CA . ASN A 1 600 ? 155.103 121.285 149.132 1.00 38.11 600 ASN A CA 1
ATOM 4832 C C . ASN A 1 600 ? 156.572 121.734 149.212 1.00 39.54 600 ASN A C 1
ATOM 4833 O O . ASN A 1 600 ? 156.832 122.947 149.155 1.00 36.86 600 ASN A O 1
ATOM 4838 N N . ASP A 1 601 ? 157.505 120.800 149.339 1.00 43.08 601 ASP A N 1
ATOM 4839 C CA . ASP A 1 601 ? 158.952 121.138 149.387 1.00 49.00 601 ASP A CA 1
ATOM 4840 C C . ASP A 1 601 ? 159.387 121.776 148.072 1.00 43.99 601 ASP A C 1
ATOM 4841 O O . ASP A 1 601 ? 160.118 122.780 148.117 1.00 48.30 601 ASP A O 1
ATOM 4846 N N . PHE A 1 602 ? 158.928 121.239 146.947 1.00 38.53 602 PHE A N 1
ATOM 4847 C CA . PHE A 1 602 ? 159.245 121.816 145.619 1.00 32.27 602 PHE A CA 1
ATOM 4848 C C . PHE A 1 602 ? 158.781 123.268 145.580 1.00 30.16 602 PHE A C 1
ATOM 4849 O O . PHE A 1 602 ? 159.536 124.125 145.143 1.00 30.73 602 PHE A O 1
ATOM 4857 N N . VAL A 1 603 ? 157.575 123.539 146.046 1.00 27.38 603 VAL A N 1
ATOM 4858 C CA . VAL A 1 603 ? 157.023 124.915 146.000 1.00 28.38 603 VAL A CA 1
ATOM 4859 C C . VAL A 1 603 ? 157.806 125.798 146.961 1.00 30.03 603 VAL A C 1
ATOM 4860 O O . VAL A 1 603 ? 157.990 126.968 146.650 1.00 36.34 603 VAL A O 1
ATOM 4864 N N . ILE A 1 604 ? 158.275 125.264 148.071 1.00 37.13 604 ILE A N 1
ATOM 4865 C CA . ILE A 1 604 ? 159.062 126.077 149.048 1.00 39.64 604 ILE A CA 1
ATOM 4866 C C . ILE A 1 604 ? 160.500 126.217 148.549 1.00 36.41 604 ILE A C 1
ATOM 4867 O O . ILE A 1 604 ? 161.085 127.277 148.763 1.00 32.42 604 ILE A O 1
ATOM 4872 N N . GLU A 1 605 ? 161.058 125.178 147.938 1.00 44.27 605 GLU A N 1
ATOM 4873 C CA . GLU A 1 605 ? 162.427 125.254 147.369 1.00 50.30 605 GLU A CA 1
ATOM 4874 C C . GLU A 1 605 ? 162.485 126.390 146.346 1.00 46.42 605 GLU A C 1
ATOM 4875 O O . GLU A 1 605 ? 163.361 127.228 146.457 1.00 48.36 605 GLU A O 1
ATOM 4881 N N . ALA A 1 606 ? 161.596 126.398 145.363 1.00 44.08 606 ALA A N 1
ATOM 4882 C CA . ALA A 1 606 ? 161.431 127.556 144.459 1.00 42.07 606 ALA A CA 1
ATOM 4883 C C . ALA A 1 606 ? 160.831 128.669 145.311 1.00 42.21 606 ALA A C 1
ATOM 4884 O O . ALA A 1 606 ? 160.464 128.354 146.420 1.00 45.12 606 ALA A O 1
ATOM 4886 N N . ASN A 1 607 ? 160.742 129.913 144.876 1.00 41.41 607 ASN A N 1
ATOM 4887 C CA . ASN A 1 607 ? 160.083 130.955 145.716 1.00 43.14 607 ASN A CA 1
ATOM 4888 C C . ASN A 1 607 ? 160.904 131.322 146.960 1.00 41.35 607 ASN A C 1
ATOM 4889 O O . ASN A 1 607 ? 160.329 132.001 147.844 1.00 47.04 607 ASN A O 1
ATOM 4894 N N . LYS A 1 608 ? 162.181 130.945 147.025 1.00 42.96 608 LYS A N 1
ATOM 4895 C CA . LYS A 1 608 ? 163.135 131.422 148.059 1.00 53.19 608 LYS A CA 1
ATOM 4896 C C . LYS A 1 608 ? 163.769 132.712 147.546 1.00 63.07 608 LYS A C 1
ATOM 4897 O O . LYS A 1 608 ? 164.179 132.705 146.383 1.00 64.50 608 LYS A O 1
ATOM 4899 N N . SER A 1 609 ? 163.822 133.760 148.360 1.00 69.85 609 SER A N 1
ATOM 4900 C CA . SER A 1 609 ? 164.321 135.083 147.934 1.00 74.25 609 SER A CA 1
ATOM 4901 C C . SER A 1 609 ? 165.026 135.729 149.109 1.00 78.17 609 SER A C 1
ATOM 4902 O O . SER A 1 609 ? 164.794 135.316 150.256 1.00 91.16 609 SER A O 1
ATOM 4905 N N . ASN A 1 610 ? 165.836 136.730 148.809 1.00 83.33 610 ASN A N 1
ATOM 4906 C CA . ASN A 1 610 ? 166.564 137.522 149.823 1.00 83.95 610 ASN A CA 1
ATOM 4907 C C . ASN A 1 610 ? 166.496 138.994 149.440 1.00 81.33 610 ASN A C 1
ATOM 4908 O O . ASN A 1 610 ? 166.601 139.314 148.236 1.00 78.98 610 ASN A O 1
ATOM 4913 N N . THR A 1 611 ? 166.391 139.876 150.427 1.00 86.67 611 THR A N 1
ATOM 4914 C CA . THR A 1 611 ? 166.253 141.334 150.165 1.00 94.87 611 THR A CA 1
ATOM 4915 C C . THR A 1 611 ? 167.623 141.986 149.984 1.00 92.20 611 THR A C 1
ATOM 4916 O O . THR A 1 611 ? 168.620 141.492 150.544 1.00 97.72 611 THR A O 1
ATOM 4920 N N . MET A 1 612 ? 167.645 143.076 149.235 1.00 87.75 612 MET A N 1
ATOM 4921 C CA . MET A 1 612 ? 168.859 143.888 149.020 1.00 91.98 612 MET A CA 1
ATOM 4922 C C . MET A 1 612 ? 168.642 145.262 149.644 1.00 98.99 612 MET A C 1
ATOM 4923 O O . MET A 1 612 ? 167.525 145.805 149.578 1.00 103.72 612 MET A O 1
ATOM 4928 N N . ASP A 1 613 ? 169.691 145.820 150.226 1.00 100.53 613 ASP A N 1
ATOM 4929 C CA . ASP A 1 613 ? 169.594 147.069 151.027 1.00 100.05 613 ASP A CA 1
ATOM 4930 C C . ASP A 1 613 ? 170.626 148.088 150.548 1.00 84.70 613 ASP A C 1
ATOM 4931 O O . ASP A 1 613 ? 170.321 149.283 150.538 1.00 76.77 613 ASP A O 1
ATOM 4936 N N . LYS A 1 614 ? 171.829 147.641 150.211 1.00 79.84 614 LYS A N 1
ATOM 4937 C CA . LYS A 1 614 ? 172.979 148.550 149.995 1.00 80.44 614 LYS A CA 1
ATOM 4938 C C . LYS A 1 614 ? 173.151 148.923 148.522 1.00 75.24 614 LYS A C 1
ATOM 4939 O O . LYS A 1 614 ? 174.092 149.676 148.241 1.00 76.31 614 LYS A O 1
ATOM 4945 N N . ILE A 1 615 ? 172.309 148.431 147.620 1.00 79.90 615 ILE A N 1
ATOM 4946 C CA . ILE A 1 615 ? 172.380 148.827 146.184 1.00 81.56 615 ILE A CA 1
ATOM 4947 C C . ILE A 1 615 ? 171.154 149.678 145.872 1.00 81.09 615 ILE A C 1
ATOM 4948 O O . ILE A 1 615 ? 170.037 149.305 146.294 1.00 76.41 615 ILE A O 1
ATOM 4953 N N . ALA A 1 616 ? 171.365 150.756 145.118 1.00 88.26 616 ALA A N 1
ATOM 4954 C CA . ALA A 1 616 ? 170.374 151.829 144.874 1.00 88.69 616 ALA A CA 1
ATOM 4955 C C . ALA A 1 616 ? 169.138 151.299 144.138 1.00 90.34 616 ALA A C 1
ATOM 4956 O O . ALA A 1 616 ? 168.025 151.685 144.518 1.00 102.75 616 ALA A O 1
ATOM 4958 N N . ASP A 1 617 ? 169.307 150.452 143.129 1.00 84.33 617 ASP A N 1
ATOM 4959 C CA . ASP A 1 617 ? 168.218 150.177 142.157 1.00 90.58 617 ASP A CA 1
ATOM 4960 C C . ASP A 1 617 ? 167.566 148.809 142.394 1.00 80.76 617 ASP A C 1
ATOM 4961 O O . ASP A 1 617 ? 166.371 148.671 142.112 1.00 77.49 617 ASP A O 1
ATOM 4966 N N . ILE A 1 618 ? 168.316 147.819 142.853 1.00 68.05 618 ILE A N 1
ATOM 4967 C CA . ILE A 1 618 ? 167.785 146.443 143.039 1.00 59.98 618 ILE A CA 1
ATOM 4968 C C . ILE A 1 618 ? 167.152 146.362 144.425 1.00 58.10 618 ILE A C 1
ATOM 4969 O O . ILE A 1 618 ? 167.552 147.116 145.328 1.00 63.25 618 ILE A O 1
ATOM 4974 N N . SER A 1 619 ? 166.182 145.475 144.582 1.00 55.92 619 SER A N 1
ATOM 4975 C CA . SER A 1 619 ? 165.398 145.341 145.834 1.00 58.47 619 SER A CA 1
ATOM 4976 C C . SER A 1 619 ? 165.440 143.920 146.412 1.00 56.74 619 SER A C 1
ATOM 4977 O O . SER A 1 619 ? 165.303 143.790 147.639 1.00 58.47 619 SER A O 1
ATOM 4980 N N . LEU A 1 620 ? 165.573 142.882 145.592 1.00 50.97 620 LEU A N 1
ATOM 4981 C CA . LEU A 1 620 ? 165.609 141.493 146.108 1.00 45.27 620 LEU A CA 1
ATOM 4982 C C . LEU A 1 620 ? 166.428 140.636 145.158 1.00 42.64 620 LEU A C 1
ATOM 4983 O O . LEU A 1 620 ? 166.616 141.018 143.971 1.00 42.26 620 LEU A O 1
ATOM 4988 N N . ILE A 1 621 ? 166.881 139.497 145.664 1.00 37.02 621 ILE A N 1
ATOM 4989 C CA . ILE A 1 621 ? 167.761 138.588 144.887 1.00 38.05 621 ILE A CA 1
ATOM 4990 C C . ILE A 1 621 ? 167.261 137.155 145.021 1.00 34.31 621 ILE A C 1
ATOM 4991 O O . ILE A 1 621 ? 166.828 136.769 146.109 1.00 34.32 621 ILE A O 1
ATOM 4996 N N . VAL A 1 622 ? 167.385 136.397 143.942 1.00 34.52 622 VAL A N 1
ATOM 4997 C CA . VAL A 1 622 ? 167.102 134.940 143.931 1.00 35.03 622 VAL A CA 1
ATOM 4998 C C . VAL A 1 622 ? 168.442 134.227 143.888 1.00 40.61 622 VAL A C 1
ATOM 4999 O O . VAL A 1 622 ? 169.254 134.469 142.990 1.00 39.08 622 VAL A O 1
ATOM 5003 N N . PRO A 1 623 ? 168.724 133.335 144.861 1.00 47.19 623 PRO A N 1
ATOM 5004 C CA . PRO A 1 623 ? 170.082 132.818 145.026 1.00 49.01 623 PRO A CA 1
ATOM 5005 C C . PRO A 1 623 ? 170.467 131.610 144.157 1.00 47.69 623 PRO A C 1
ATOM 5006 O O . PRO A 1 623 ? 171.649 131.346 144.026 1.00 52.14 623 PRO A O 1
ATOM 5010 N N . TYR A 1 624 ? 169.504 130.919 143.558 1.00 39.87 624 TYR A N 1
ATOM 5011 C CA . TYR A 1 624 ? 169.806 129.660 142.835 1.00 35.21 624 TYR A CA 1
ATOM 5012 C C . TYR A 1 624 ? 169.924 129.879 141.335 1.00 31.60 624 TYR A C 1
ATOM 5013 O O . TYR A 1 624 ? 169.992 128.863 140.639 1.00 30.11 624 TYR A O 1
ATOM 5022 N N . ILE A 1 625 ? 169.947 131.116 140.846 1.00 27.66 625 ILE A N 1
ATOM 5023 C CA . ILE A 1 625 ? 170.032 131.336 139.375 1.00 25.07 625 ILE A CA 1
ATOM 5024 C C . ILE A 1 625 ? 171.368 130.810 138.865 1.00 21.91 625 ILE A C 1
ATOM 5025 O O . ILE A 1 625 ? 171.408 130.272 137.755 1.00 21.73 625 ILE A O 1
ATOM 5030 N N . GLY A 1 626 ? 172.435 131.006 139.626 1.00 22.55 626 GLY A N 1
ATOM 5031 C CA . GLY A 1 626 ? 173.776 130.512 139.240 1.00 22.60 626 GLY A CA 1
ATOM 5032 C C . GLY A 1 626 ? 173.849 128.999 139.058 1.00 19.84 626 GLY A C 1
ATOM 5033 O O . GLY A 1 626 ? 174.386 128.534 138.068 1.00 15.33 626 GLY A O 1
ATOM 5034 N N . LEU A 1 627 ? 173.304 128.253 140.006 1.00 23.90 627 LEU A N 1
ATOM 5035 C CA . LEU A 1 627 ? 173.336 126.765 139.952 1.00 25.81 627 LEU A CA 1
ATOM 5036 C C . LEU A 1 627 ? 172.497 126.255 138.777 1.00 22.25 627 LEU A C 1
ATOM 5037 O O . LEU A 1 627 ? 172.936 125.316 138.127 1.00 21.14 627 LEU A O 1
ATOM 5042 N N . ALA A 1 628 ? 171.353 126.878 138.500 1.00 18.99 628 ALA A N 1
ATOM 5043 C CA . ALA A 1 628 ? 170.435 126.387 137.444 1.00 16.75 628 ALA A CA 1
ATOM 5044 C C . ALA A 1 628 ? 171.094 126.491 136.069 1.00 16.28 628 ALA A C 1
ATOM 5045 O O . ALA A 1 628 ? 170.995 125.530 135.314 1.00 15.16 628 ALA A O 1
ATOM 5047 N N . LEU A 1 629 ? 171.771 127.605 135.773 1.00 16.65 629 LEU A N 1
ATOM 5048 C CA . LEU A 1 629 ? 172.207 127.901 134.385 1.00 17.60 629 LEU A CA 1
ATOM 5049 C C . LEU A 1 629 ? 173.712 127.997 134.265 1.00 20.69 629 LEU A C 1
ATOM 5050 O O . LEU A 1 629 ? 174.194 127.676 133.184 1.00 20.31 629 LEU A O 1
ATOM 5055 N N . ASN A 1 630 ? 174.440 128.458 135.281 1.00 25.39 630 ASN A N 1
ATOM 5056 C CA . ASN A 1 630 ? 175.926 128.603 135.189 1.00 29.39 630 ASN A CA 1
ATOM 5057 C C . ASN A 1 630 ? 176.280 129.556 134.037 1.00 32.83 630 ASN A C 1
ATOM 5058 O O . ASN A 1 630 ? 177.186 129.280 133.240 1.00 33.63 630 ASN A O 1
ATOM 5063 N N . VAL A 1 631 ? 175.528 130.632 133.925 1.00 39.04 631 VAL A N 1
ATOM 5064 C CA . VAL A 1 631 ? 175.726 131.624 132.842 1.00 44.91 631 VAL A CA 1
ATOM 5065 C C . VAL A 1 631 ? 176.631 132.738 133.366 1.00 50.08 631 VAL A C 1
ATOM 5066 O O . VAL A 1 631 ? 176.501 133.136 134.539 1.00 54.22 631 VAL A O 1
ATOM 5070 N N . GLY A 1 632 ? 177.502 133.242 132.502 1.00 50.97 632 GLY A N 1
ATOM 5071 C CA . GLY A 1 632 ? 178.437 134.327 132.849 1.00 54.79 632 GLY A CA 1
ATOM 5072 C C . GLY A 1 632 ? 179.797 133.792 133.239 1.00 67.06 632 GLY A C 1
ATOM 5073 O O . GLY A 1 632 ? 180.322 132.907 132.528 1.00 72.33 632 GLY A O 1
ATOM 5074 N N . ASN A 1 633 ? 180.375 134.309 134.323 1.00 83.95 633 ASN A N 1
ATOM 5075 C CA . ASN A 1 633 ? 181.737 133.909 134.766 1.00 103.31 633 ASN A CA 1
ATOM 5076 C C . ASN A 1 633 ? 181.618 132.756 135.760 1.00 102.59 633 ASN A C 1
ATOM 5077 O O . ASN A 1 633 ? 181.966 132.915 136.951 1.00 99.48 633 ASN A O 1
ATOM 5082 N N . GLU A 1 634 ? 181.147 131.616 135.264 1.00 102.84 634 GLU A N 1
ATOM 5083 C CA . GLU A 1 634 ? 181.023 130.372 136.067 1.00 103.75 634 GLU A CA 1
ATOM 5084 C C . GLU A 1 634 ? 180.342 130.701 137.396 1.00 86.82 634 GLU A C 1
ATOM 5085 O O . GLU A 1 634 ? 180.937 130.496 138.467 1.00 83.53 634 GLU A O 1
ATOM 5091 N N . THR A 1 635 ? 179.115 131.189 137.318 1.00 75.45 635 THR A N 1
ATOM 5092 C CA . THR A 1 635 ? 178.327 131.574 138.505 1.00 72.47 635 THR A CA 1
ATOM 5093 C C . THR A 1 635 ? 177.954 130.346 139.333 1.00 70.99 635 THR A C 1
ATOM 5094 O O . THR A 1 635 ? 177.528 130.545 140.484 1.00 67.55 635 THR A O 1
ATOM 5098 N N . ALA A 1 636 ? 178.106 129.133 138.797 1.00 71.89 636 ALA A N 1
ATOM 5099 C CA . ALA A 1 636 ? 177.740 127.895 139.524 1.00 76.30 636 ALA A CA 1
ATOM 5100 C C . ALA A 1 636 ? 178.673 127.665 140.718 1.00 91.54 636 ALA A C 1
ATOM 5101 O O . ALA A 1 636 ? 178.271 126.963 141.652 1.00 100.15 636 ALA A O 1
ATOM 5103 N N . LYS A 1 637 ? 179.883 128.222 140.700 1.00 101.40 637 LYS A N 1
ATOM 5104 C CA . LYS A 1 637 ? 180.888 127.954 141.758 1.00 102.49 637 LYS A CA 1
ATOM 5105 C C . LYS A 1 637 ? 180.721 128.940 142.907 1.00 94.87 637 LYS A C 1
ATOM 5106 O O . LYS A 1 637 ? 180.320 130.100 142.679 1.00 92.39 637 LYS A O 1
ATOM 5112 N N . GLY A 1 638 ? 181.028 128.462 144.108 1.00 94.58 638 GLY A N 1
ATOM 5113 C CA . GLY A 1 638 ? 180.988 129.253 145.349 1.00 93.95 638 GLY A CA 1
ATOM 5114 C C . GLY A 1 638 ? 179.604 129.799 145.640 1.00 87.15 638 GLY A C 1
ATOM 5115 O O . GLY A 1 638 ? 178.607 129.221 145.173 1.00 93.70 638 GLY A O 1
ATOM 5116 N N . ASN A 1 639 ? 179.542 130.877 146.403 1.00 83.51 639 ASN A N 1
ATOM 5117 C CA . ASN A 1 639 ? 178.256 131.461 146.840 1.00 84.65 639 ASN A CA 1
ATOM 5118 C C . ASN A 1 639 ? 177.863 132.541 145.839 1.00 83.46 639 ASN A C 1
ATOM 5119 O O . ASN A 1 639 ? 178.630 133.505 145.668 1.00 82.25 639 ASN A O 1
ATOM 5124 N N . PHE A 1 640 ? 176.697 132.389 145.225 1.00 82.58 640 PHE A N 1
ATOM 5125 C CA . PHE A 1 640 ? 176.208 133.323 144.186 1.00 76.24 640 PHE A CA 1
ATOM 5126 C C . PHE A 1 640 ? 176.009 134.718 144.784 1.00 75.96 640 PHE A C 1
ATOM 5127 O O . PHE A 1 640 ? 176.430 135.701 144.165 1.00 81.07 640 PHE A O 1
ATOM 5135 N N . GLU A 1 641 ? 175.397 134.804 145.955 1.00 77.84 641 GLU A N 1
ATOM 5136 C CA . GLU A 1 641 ? 175.026 136.119 146.541 1.00 88.09 641 GLU A CA 1
ATOM 5137 C C . GLU A 1 641 ? 176.287 136.909 146.903 1.00 85.96 641 GLU A C 1
ATOM 5138 O O . GLU A 1 641 ? 176.323 138.119 146.647 1.00 89.01 641 GLU A O 1
ATOM 5144 N N . ASN A 1 642 ? 177.295 136.247 147.455 1.00 86.43 642 ASN A N 1
ATOM 5145 C CA . ASN A 1 642 ? 178.545 136.938 147.860 1.00 86.02 642 ASN A CA 1
ATOM 5146 C C . ASN A 1 642 ? 179.211 137.544 146.624 1.00 78.77 642 ASN A C 1
ATOM 5147 O O . ASN A 1 642 ? 179.621 138.716 146.678 1.00 78.66 642 ASN A O 1
ATOM 5152 N N . ALA A 1 643 ? 179.306 136.781 145.540 1.00 71.55 643 ALA A N 1
ATOM 5153 C CA . ALA A 1 643 ? 179.957 137.260 144.299 1.00 65.82 643 ALA A CA 1
ATOM 5154 C C . ALA A 1 643 ? 179.183 138.464 143.752 1.00 62.05 643 ALA A C 1
ATOM 5155 O O . ALA A 1 643 ? 179.819 139.374 143.202 1.00 61.22 643 ALA A O 1
ATOM 5157 N N . PHE A 1 644 ? 177.863 138.471 143.887 1.00 60.59 644 PHE A N 1
ATOM 5158 C CA . PHE A 1 644 ? 177.027 139.553 143.321 1.00 65.36 644 PHE A CA 1
ATOM 5159 C C . PHE A 1 644 ? 177.374 140.885 143.990 1.00 74.78 644 PHE A C 1
ATOM 5160 O O . PHE A 1 644 ? 177.511 141.897 143.288 1.00 74.62 644 PHE A O 1
ATOM 5168 N N . GLU A 1 645 ? 177.522 140.881 145.310 1.00 88.45 645 GLU A N 1
ATOM 5169 C CA . GLU A 1 645 ? 177.737 142.140 146.078 1.00 103.05 645 GLU A CA 1
ATOM 5170 C C . GLU A 1 645 ? 179.039 142.825 145.643 1.00 98.47 645 GLU A C 1
ATOM 5171 O O . GLU A 1 645 ? 179.029 144.057 145.459 1.00 97.47 645 GLU A O 1
ATOM 5177 N N . ILE A 1 646 ? 180.099 142.058 145.437 1.00 92.90 646 ILE A N 1
ATOM 5178 C CA . ILE A 1 646 ? 181.444 142.636 145.159 1.00 98.04 646 ILE A CA 1
ATOM 5179 C C . ILE A 1 646 ? 181.566 143.056 143.692 1.00 98.37 646 ILE A C 1
ATOM 5180 O O . ILE A 1 646 ? 182.517 143.790 143.392 1.00 104.27 646 ILE A O 1
ATOM 5185 N N . ALA A 1 647 ? 180.712 142.559 142.796 1.00 91.96 647 ALA A N 1
ATOM 5186 C CA . ALA A 1 647 ? 180.885 142.774 141.337 1.00 87.40 647 ALA A CA 1
ATOM 5187 C C . ALA A 1 647 ? 179.659 143.412 140.676 1.00 86.92 647 ALA A C 1
ATOM 5188 O O . ALA A 1 647 ? 179.821 143.946 139.557 1.00 89.44 647 ALA A O 1
ATOM 5190 N N . GLY A 1 648 ? 178.472 143.318 141.277 1.00 78.00 648 GLY A N 1
ATOM 5191 C CA . GLY A 1 648 ? 177.236 143.843 140.671 1.00 71.82 648 GLY A CA 1
ATOM 5192 C C . GLY A 1 648 ? 176.767 142.986 139.509 1.00 63.60 648 GLY A C 1
ATOM 5193 O O . GLY A 1 648 ? 177.154 141.788 139.400 1.00 59.24 648 GLY A O 1
ATOM 5194 N N . ALA A 1 649 ? 175.934 143.570 138.655 1.00 57.89 649 ALA A N 1
ATOM 5195 C CA . ALA A 1 649 ? 175.193 142.838 137.606 1.00 53.01 649 ALA A CA 1
ATOM 5196 C C . ALA A 1 649 ? 176.142 142.317 136.527 1.00 47.79 649 ALA A C 1
ATOM 5197 O O . ALA A 1 649 ? 175.728 141.434 135.773 1.00 47.17 649 ALA A O 1
ATOM 5199 N N . SER A 1 650 ? 177.383 142.793 136.483 1.00 50.67 650 SER A N 1
ATOM 5200 C CA . SER A 1 650 ? 178.338 142.402 135.418 1.00 49.79 650 SER A CA 1
ATOM 5201 C C . SER A 1 650 ? 178.552 140.883 135.406 1.00 49.95 650 SER A C 1
ATOM 5202 O O . SER A 1 650 ? 178.823 140.332 134.332 1.00 49.76 650 SER A O 1
ATOM 5205 N N . ILE A 1 651 ? 178.435 140.221 136.547 1.00 50.24 651 ILE A N 1
ATOM 5206 C CA . ILE A 1 651 ? 178.737 138.767 136.627 1.00 52.44 651 ILE A CA 1
ATOM 5207 C C . ILE A 1 651 ? 177.751 137.975 135.769 1.00 46.55 651 ILE A C 1
ATOM 5208 O O . ILE A 1 651 ? 178.139 136.910 135.260 1.00 44.41 651 ILE A O 1
ATOM 5213 N N . LEU A 1 652 ? 176.517 138.449 135.625 1.00 43.67 652 LEU A N 1
ATOM 5214 C CA . LEU A 1 652 ? 175.492 137.667 134.890 1.00 38.85 652 LEU A CA 1
ATOM 5215 C C . LEU A 1 652 ? 175.688 137.782 133.384 1.00 36.91 652 LEU A C 1
ATOM 5216 O O . LEU A 1 652 ? 175.399 136.798 132.699 1.00 40.04 652 LEU A O 1
ATOM 5221 N N . LEU A 1 653 ? 176.160 138.915 132.882 1.00 34.40 653 LEU A N 1
ATOM 5222 C CA . LEU A 1 653 ? 176.319 139.092 131.415 1.00 34.94 653 LEU A CA 1
ATOM 5223 C C . LEU A 1 653 ? 177.264 138.028 130.871 1.00 31.02 653 LEU A C 1
ATOM 5224 O O . LEU A 1 653 ? 178.352 137.840 131.448 1.00 32.39 653 LEU A O 1
ATOM 5229 N N . GLU A 1 654 ? 176.883 137.404 129.776 1.00 32.44 654 GLU A N 1
ATOM 5230 C CA . GLU A 1 654 ? 177.754 136.444 129.065 1.00 41.39 654 GLU A CA 1
ATOM 5231 C C . GLU A 1 654 ? 178.793 137.172 128.210 1.00 41.52 654 GLU A C 1
ATOM 5232 O O . GLU A 1 654 ? 179.777 136.541 127.809 1.00 48.99 654 GLU A O 1
ATOM 5238 N N . PHE A 1 655 ? 178.590 138.445 127.906 1.00 43.52 655 PHE A N 1
ATOM 5239 C CA . PHE A 1 655 ? 179.466 139.189 126.982 1.00 43.21 655 PHE A CA 1
ATOM 5240 C C . PHE A 1 655 ? 179.365 140.672 127.313 1.00 44.69 655 PHE A C 1
ATOM 5241 O O . PHE A 1 655 ? 178.287 141.235 127.192 1.00 51.07 655 PHE A O 1
ATOM 5249 N N . ILE A 1 656 ? 180.471 141.284 127.699 1.00 46.56 656 ILE A N 1
ATOM 5250 C CA . ILE A 1 656 ? 180.510 142.739 127.997 1.00 47.06 656 ILE A CA 1
ATOM 5251 C C . ILE A 1 656 ? 180.782 143.448 126.684 1.00 49.78 656 ILE A C 1
ATOM 5252 O O . ILE A 1 656 ? 181.813 143.220 126.055 1.00 54.79 656 ILE A O 1
ATOM 5257 N N . PRO A 1 657 ? 179.870 144.326 126.218 1.00 55.83 657 PRO A N 1
ATOM 5258 C CA . PRO A 1 657 ? 180.058 144.991 124.931 1.00 57.81 657 PRO A CA 1
ATOM 5259 C C . PRO A 1 657 ? 180.884 146.275 125.020 1.00 59.40 657 PRO A C 1
ATOM 5260 O O . PRO A 1 657 ? 180.975 146.893 126.071 1.00 60.23 657 PRO A O 1
ATOM 5264 N N . GLU A 1 658 ? 181.482 146.646 123.899 1.00 63.76 658 GLU A N 1
ATOM 5265 C CA . GLU A 1 658 ? 182.255 147.914 123.816 1.00 74.41 658 GLU A CA 1
ATOM 5266 C C . GLU A 1 658 ? 181.290 149.038 123.450 1.00 65.73 658 GLU A C 1
ATOM 5267 O O . GLU A 1 658 ? 180.557 148.896 122.470 1.00 68.00 658 GLU A O 1
ATOM 5273 N N . LEU A 1 659 ? 181.303 150.119 124.219 1.00 60.10 659 LEU A N 1
ATOM 5274 C CA . LEU A 1 659 ? 180.293 151.194 124.116 1.00 55.11 659 LEU A CA 1
ATOM 5275 C C . LEU A 1 659 ? 180.822 152.301 123.203 1.00 54.76 659 LEU A C 1
ATOM 5276 O O . LEU A 1 659 ? 181.973 152.748 123.378 1.00 65.75 659 LEU A O 1
ATOM 5281 N N . LEU A 1 660 ? 179.991 152.742 122.273 1.00 49.09 660 LEU A N 1
ATOM 5282 C CA . LEU A 1 660 ? 180.339 153.852 121.349 1.00 47.31 660 LEU A CA 1
ATOM 5283 C C . LEU A 1 660 ? 179.911 155.184 121.979 1.00 45.79 660 LEU A C 1
ATOM 5284 O O . LEU A 1 660 ? 178.738 155.338 122.349 1.00 45.98 660 LEU A O 1
ATOM 5289 N N . ILE A 1 661 ? 180.847 156.113 122.121 1.00 43.48 661 ILE A N 1
ATOM 5290 C CA . ILE A 1 661 ? 180.563 157.460 122.689 1.00 39.93 661 ILE A CA 1
ATOM 5291 C C . ILE A 1 661 ? 181.330 158.481 121.873 1.00 43.20 661 ILE A C 1
ATOM 5292 O O . ILE A 1 661 ? 182.531 158.644 122.056 1.00 49.53 661 ILE A O 1
ATOM 5297 N N . PRO A 1 662 ? 180.687 159.186 120.929 1.00 46.91 662 PRO A N 1
ATOM 5298 C CA . PRO A 1 662 ? 181.395 160.155 120.101 1.00 48.62 662 PRO A CA 1
ATOM 5299 C C . PRO A 1 662 ? 181.897 161.364 120.901 1.00 50.44 662 PRO A C 1
ATOM 5300 O O . PRO A 1 662 ? 181.466 161.604 122.017 1.00 52.25 662 PRO A O 1
ATOM 5304 N N . VAL A 1 663 ? 182.784 162.127 120.284 1.00 51.71 663 VAL A N 1
ATOM 5305 C CA . VAL A 1 663 ? 183.182 163.463 120.789 1.00 53.58 663 VAL A CA 1
ATOM 5306 C C . VAL A 1 663 ? 182.323 164.499 120.077 1.00 47.65 663 VAL A C 1
ATOM 5307 O O . VAL A 1 663 ? 182.435 164.615 118.837 1.00 44.58 663 VAL A O 1
ATOM 5311 N N . VAL A 1 664 ? 181.548 165.255 120.837 1.00 43.21 664 VAL A N 1
ATOM 5312 C CA . VAL A 1 664 ? 180.601 166.225 120.234 1.00 40.84 664 VAL A CA 1
ATOM 5313 C C . VAL A 1 664 ? 181.404 167.287 119.489 1.00 42.51 664 VAL A C 1
ATOM 5314 O O . VAL A 1 664 ? 182.391 167.815 120.036 1.00 42.67 664 VAL A O 1
ATOM 5318 N N . GLY A 1 665 ? 180.990 167.569 118.259 1.00 49.98 665 GLY A N 1
ATOM 5319 C CA . GLY A 1 665 ? 181.681 168.509 117.364 1.00 54.99 665 GLY A CA 1
ATOM 5320 C C . GLY A 1 665 ? 181.593 169.943 117.852 1.00 59.44 665 GLY A C 1
ATOM 5321 O O . GLY A 1 665 ? 180.731 170.263 118.715 1.00 63.89 665 GLY A O 1
ATOM 5322 N N . ALA A 1 666 ? 182.434 170.798 117.280 1.00 57.09 666 ALA A N 1
ATOM 5323 C CA . ALA A 1 666 ? 182.540 172.223 117.653 1.00 53.23 666 ALA A CA 1
ATOM 5324 C C . ALA A 1 666 ? 181.461 173.043 116.952 1.00 49.09 666 ALA A C 1
ATOM 5325 O O . ALA A 1 666 ? 181.023 172.686 115.843 1.00 51.97 666 ALA A O 1
ATOM 5327 N N . PHE A 1 667 ? 181.082 174.151 117.569 1.00 48.62 667 PHE A N 1
ATOM 5328 C CA . PHE A 1 667 ? 180.129 175.117 116.970 1.00 48.44 667 PHE A CA 1
ATOM 5329 C C . PHE A 1 667 ? 180.903 176.204 116.240 1.00 54.95 667 PHE A C 1
ATOM 5330 O O . PHE A 1 667 ? 181.949 176.649 116.737 1.00 61.54 667 PHE A O 1
ATOM 5338 N N . LEU A 1 668 ? 180.398 176.612 115.083 1.00 62.34 668 LEU A N 1
ATOM 5339 C CA . LEU A 1 668 ? 180.954 177.757 114.318 1.00 64.48 668 LEU A CA 1
ATOM 5340 C C . LEU A 1 668 ? 179.902 178.855 114.290 1.00 66.29 668 LEU A C 1
ATOM 5341 O O . LEU A 1 668 ? 178.781 178.614 113.770 1.00 74.29 668 LEU A O 1
ATOM 5346 N N . LEU A 1 669 ? 180.225 180.014 114.854 1.00 67.65 669 LEU A N 1
ATOM 5347 C CA . LEU A 1 669 ? 179.227 181.103 115.000 1.00 72.59 669 LEU A CA 1
ATOM 5348 C C . LEU A 1 669 ? 179.469 182.165 113.937 1.00 81.02 669 LEU A C 1
ATOM 5349 O O . LEU A 1 669 ? 180.633 182.523 113.685 1.00 90.93 669 LEU A O 1
ATOM 5354 N N . GLU A 1 670 ? 178.383 182.665 113.360 1.00 96.95 670 GLU A N 1
ATOM 5355 C CA . GLU A 1 670 ? 178.436 183.659 112.266 1.00 103.99 670 GLU A CA 1
ATOM 5356 C C . GLU A 1 670 ? 178.850 185.025 112.811 1.00 104.86 670 GLU A C 1
ATOM 5357 O O . GLU A 1 670 ? 178.809 185.254 114.033 1.00 97.64 670 GLU A O 1
ATOM 5363 N N . SER A 1 671 ? 179.234 185.907 111.896 1.00 112.28 671 SER A N 1
ATOM 5364 C CA . SER A 1 671 ? 179.710 187.271 112.210 1.00 113.17 671 SER A CA 1
ATOM 5365 C C . SER A 1 671 ? 178.822 188.283 111.492 1.00 110.86 671 SER A C 1
ATOM 5366 O O . SER A 1 671 ? 178.931 188.423 110.271 1.00 103.52 671 SER A O 1
ATOM 5369 N N . TYR A 1 672 ? 177.970 188.968 112.241 1.00 120.63 672 TYR A N 1
ATOM 5370 C CA . TYR A 1 672 ? 177.171 190.101 111.722 1.00 129.72 672 TYR A CA 1
ATOM 5371 C C . TYR A 1 672 ? 177.861 191.399 112.121 1.00 141.78 672 TYR A C 1
ATOM 5372 O O . TYR A 1 672 ? 178.369 191.515 113.255 1.00 153.32 672 TYR A O 1
ATOM 5381 N N . ILE A 1 673 ? 177.863 192.365 111.216 1.00 147.77 673 ILE A N 1
ATOM 5382 C CA . ILE A 1 673 ? 178.706 193.581 111.367 1.00 148.90 673 ILE A CA 1
ATOM 5383 C C . ILE A 1 673 ? 178.100 194.500 112.430 1.00 147.70 673 ILE A C 1
ATOM 5384 O O . ILE A 1 673 ? 178.774 194.747 113.440 1.00 141.48 673 ILE A O 1
ATOM 5389 N N . ASP A 1 674 ? 176.892 195.005 112.213 1.00 152.77 674 ASP A N 1
ATOM 5390 C CA . ASP A 1 674 ? 176.361 196.099 113.065 1.00 162.62 674 ASP A CA 1
ATOM 5391 C C . ASP A 1 674 ? 175.021 195.763 113.720 1.00 148.55 674 ASP A C 1
ATOM 5392 O O . ASP A 1 674 ? 174.620 196.544 114.605 1.00 148.94 674 ASP A O 1
ATOM 5397 N N . ASN A 1 675 ? 174.343 194.692 113.312 1.00 134.06 675 ASN A N 1
ATOM 5398 C CA . ASN A 1 675 ? 173.045 194.311 113.920 1.00 126.81 675 ASN A CA 1
ATOM 5399 C C . ASN A 1 675 ? 173.285 193.845 115.354 1.00 119.41 675 ASN A C 1
ATOM 5400 O O . ASN A 1 675 ? 173.671 192.681 115.554 1.00 120.78 675 ASN A O 1
ATOM 5405 N N . LYS A 1 676 ? 173.068 194.726 116.320 1.00 116.61 676 LYS A N 1
ATOM 5406 C CA . LYS A 1 676 ? 173.189 194.350 117.744 1.00 119.62 676 LYS A CA 1
ATOM 5407 C C . LYS A 1 676 ? 172.207 193.215 118.037 1.00 121.89 676 LYS A C 1
ATOM 5408 O O . LYS A 1 676 ? 172.599 192.252 118.725 1.00 134.33 676 LYS A O 1
ATOM 5414 N N . ASN A 1 677 ? 170.975 193.331 117.561 1.00 117.69 677 ASN A N 1
ATOM 5415 C CA . ASN A 1 677 ? 169.939 192.301 117.822 1.00 120.05 677 ASN A CA 1
ATOM 5416 C C . ASN A 1 677 ? 170.403 190.947 117.272 1.00 104.61 677 ASN A C 1
ATOM 5417 O O . ASN A 1 677 ? 170.236 189.931 117.964 1.00 104.22 677 ASN A O 1
ATOM 5422 N N . LYS A 1 678 ? 170.966 190.926 116.071 1.00 85.12 678 LYS A N 1
ATOM 5423 C CA . LYS A 1 678 ? 171.373 189.652 115.440 1.00 80.41 678 LYS A CA 1
ATOM 5424 C C . LYS A 1 678 ? 172.487 188.994 116.253 1.00 76.01 678 LYS A C 1
ATOM 5425 O O . LYS A 1 678 ? 172.458 187.757 116.394 1.00 82.58 678 LYS A O 1
ATOM 5431 N N . ILE A 1 679 ? 173.399 189.777 116.803 1.00 67.26 679 ILE A N 1
ATOM 5432 C CA . ILE A 1 679 ? 174.488 189.204 117.641 1.00 62.40 679 ILE A CA 1
ATOM 5433 C C . ILE A 1 679 ? 173.865 188.522 118.858 1.00 51.32 679 ILE A C 1
ATOM 5434 O O . ILE A 1 679 ? 174.297 187.411 119.206 1.00 46.27 679 ILE A O 1
ATOM 5439 N N . ILE A 1 680 ? 172.877 189.152 119.464 1.00 53.62 680 ILE A N 1
ATOM 5440 C CA . ILE A 1 680 ? 172.227 188.578 120.666 1.00 60.33 680 ILE A CA 1
ATOM 5441 C C . ILE A 1 680 ? 171.556 187.267 120.261 1.00 62.10 680 ILE A C 1
ATOM 5442 O O . ILE A 1 680 ? 171.657 186.284 121.018 1.00 65.54 680 ILE A O 1
ATOM 5447 N N . LYS A 1 681 ? 170.877 187.248 119.121 1.00 65.28 681 LYS A N 1
ATOM 5448 C CA . LYS A 1 681 ? 170.095 186.054 118.713 1.00 64.99 681 LYS A CA 1
ATOM 5449 C C . LYS A 1 681 ? 171.029 184.866 118.476 1.00 55.74 681 LYS A C 1
ATOM 5450 O O . LYS A 1 681 ? 170.680 183.745 118.878 1.00 61.42 681 LYS A O 1
ATOM 5456 N N . THR A 1 682 ? 172.182 185.094 117.873 1.00 42.55 682 THR A N 1
ATOM 5457 C CA . THR A 1 682 ? 173.127 183.991 117.610 1.00 39.88 682 THR A CA 1
ATOM 5458 C C . THR A 1 682 ? 173.578 183.354 118.932 1.00 41.47 682 THR A C 1
ATOM 5459 O O . THR A 1 682 ? 173.669 182.126 119.009 1.00 41.33 682 THR A O 1
ATOM 5463 N N . ILE A 1 683 ? 173.846 184.153 119.950 1.00 45.36 683 ILE A N 1
ATOM 5464 C CA . ILE A 1 683 ? 174.223 183.603 121.283 1.00 50.33 683 ILE A CA 1
ATOM 5465 C C . ILE A 1 683 ? 173.062 182.755 121.812 1.00 48.74 683 ILE A C 1
ATOM 5466 O O . ILE A 1 683 ? 173.305 181.647 122.312 1.00 44.85 683 ILE A O 1
ATOM 5471 N N . ASP A 1 684 ? 171.842 183.257 121.707 1.00 50.24 684 ASP A N 1
ATOM 5472 C CA . ASP A 1 684 ? 170.673 182.516 122.227 1.00 58.35 684 ASP A CA 1
ATOM 5473 C C . ASP A 1 684 ? 170.524 181.190 121.482 1.00 49.79 684 ASP A C 1
ATOM 5474 O O . ASP A 1 684 ? 170.234 180.162 122.118 1.00 44.98 684 ASP A O 1
ATOM 5479 N N . ASN A 1 685 ? 170.695 181.209 120.172 1.00 42.40 685 ASN A N 1
ATOM 5480 C CA . ASN A 1 685 ? 170.524 179.982 119.360 1.00 38.36 685 ASN A CA 1
ATOM 5481 C C . ASN A 1 685 ? 171.568 178.940 119.762 1.00 33.75 685 ASN A C 1
ATOM 5482 O O . ASN A 1 685 ? 171.232 177.751 119.803 1.00 39.21 685 ASN A O 1
ATOM 5487 N N . ALA A 1 686 ? 172.792 179.356 120.041 1.00 29.27 686 ALA A N 1
ATOM 5488 C CA . ALA A 1 686 ? 173.857 178.408 120.450 1.00 28.50 686 ALA A CA 1
ATOM 5489 C C . ALA A 1 686 ? 173.495 177.750 121.796 1.00 28.31 686 ALA A C 1
ATOM 5490 O O . ALA A 1 686 ? 173.664 176.550 121.955 1.00 25.41 686 ALA A O 1
ATOM 5492 N N . LEU A 1 687 ? 172.974 178.514 122.738 1.00 30.96 687 LEU A N 1
ATOM 5493 C CA . LEU A 1 687 ? 172.671 177.972 124.083 1.00 32.60 687 LEU A CA 1
ATOM 5494 C C . LEU A 1 687 ? 171.548 176.943 123.961 1.00 38.05 687 LEU A C 1
ATOM 5495 O O . LEU A 1 687 ? 171.644 175.879 124.609 1.00 45.76 687 LEU A O 1
ATOM 5500 N N . THR A 1 688 ? 170.529 177.222 123.161 1.00 38.27 688 THR A N 1
ATOM 5501 C CA . THR A 1 688 ? 169.409 176.269 122.982 1.00 38.83 688 THR A CA 1
ATOM 5502 C C . THR A 1 688 ? 169.915 175.032 122.248 1.00 33.64 688 THR A C 1
ATOM 5503 O O . THR A 1 688 ? 169.544 173.911 122.637 1.00 36.03 688 THR A O 1
ATOM 5507 N N . LYS A 1 689 ? 170.753 175.232 121.251 1.00 28.24 689 LYS A N 1
ATOM 5508 C CA . LYS A 1 689 ? 171.275 174.106 120.454 1.00 25.79 689 LYS A CA 1
ATOM 5509 C C . LYS A 1 689 ? 172.069 173.175 121.358 1.00 24.17 689 LYS A C 1
ATOM 5510 O O . LYS A 1 689 ? 172.115 171.972 121.063 1.00 27.94 689 LYS A O 1
ATOM 5516 N N . ARG A 1 690 ? 172.674 173.691 122.419 1.00 22.61 690 ARG A N 1
ATOM 5517 C CA . ARG A 1 690 ? 173.475 172.849 123.342 1.00 21.62 690 ARG A CA 1
ATOM 5518 C C . ARG A 1 690 ? 172.578 171.846 124.060 1.00 20.59 690 ARG A C 1
ATOM 5519 O O . ARG A 1 690 ? 172.978 170.692 124.197 1.00 19.45 690 ARG A O 1
ATOM 5527 N N . ASN A 1 691 ? 171.400 172.259 124.477 1.00 24.33 691 ASN A N 1
ATOM 5528 C CA . ASN A 1 691 ? 170.468 171.336 125.167 1.00 27.76 691 ASN A CA 1
ATOM 5529 C C . ASN A 1 691 ? 170.053 170.221 124.207 1.00 28.64 691 ASN A C 1
ATOM 5530 O O . ASN A 1 691 ? 169.718 169.137 124.681 1.00 33.24 691 ASN A O 1
ATOM 5535 N N . GLU A 1 692 ? 170.079 170.459 122.909 1.00 29.50 692 GLU A N 1
ATOM 5536 C CA . GLU A 1 692 ? 169.737 169.399 121.938 1.00 33.16 692 GLU A CA 1
ATOM 5537 C C . GLU A 1 692 ? 170.804 168.303 121.961 1.00 28.87 692 GLU A C 1
ATOM 5538 O O . GLU A 1 692 ? 170.440 167.126 121.861 1.00 30.13 692 GLU A O 1
ATOM 5544 N N . LYS A 1 693 ? 172.070 168.660 122.101 1.00 25.51 693 LYS A N 1
ATOM 5545 C CA . LYS A 1 693 ? 173.158 167.650 122.062 1.00 24.26 693 LYS A CA 1
ATOM 5546 C C . LYS A 1 693 ? 173.068 166.757 123.306 1.00 21.30 693 LYS A C 1
ATOM 5547 O O . LYS A 1 693 ? 173.465 165.600 123.220 1.00 21.74 693 LYS A O 1
ATOM 5553 N N . TRP A 1 694 ? 172.557 167.263 124.410 1.00 18.66 694 TRP A N 1
ATOM 5554 C CA . TRP A 1 694 ? 172.442 166.450 125.638 1.00 18.88 694 TRP A CA 1
ATOM 5555 C C . TRP A 1 694 ? 171.459 165.313 125.395 1.00 18.21 694 TRP A C 1
ATOM 5556 O O . TRP A 1 694 ? 171.719 164.187 125.840 1.00 20.95 694 TRP A O 1
ATOM 5567 N N . SER A 1 695 ? 170.335 165.582 124.753 1.00 17.72 695 SER A N 1
ATOM 5568 C CA . SER A 1 695 ? 169.295 164.545 124.543 1.00 17.90 695 SER A CA 1
ATOM 5569 C C . SER A 1 695 ? 169.729 163.592 123.425 1.00 16.60 695 SER A C 1
ATOM 5570 O O . SER A 1 695 ? 169.388 162.413 123.464 1.00 15.94 695 SER A O 1
ATOM 5573 N N . ASP A 1 696 ? 170.477 164.079 122.462 1.00 18.54 696 ASP A N 1
ATOM 5574 C CA . ASP A 1 696 ? 171.000 163.211 121.385 1.00 22.43 696 ASP A CA 1
ATOM 5575 C C . ASP A 1 696 ? 171.985 162.201 121.956 1.00 20.36 696 ASP A C 1
ATOM 5576 O O . ASP A 1 696 ? 172.046 161.070 121.426 1.00 24.85 696 ASP A O 1
ATOM 5581 N N . MET A 1 697 ? 172.732 162.564 122.994 1.00 16.51 697 MET A N 1
ATOM 5582 C CA . MET A 1 697 ? 173.714 161.638 123.583 1.00 14.20 697 MET A CA 1
ATOM 5583 C C . MET A 1 697 ? 172.977 160.607 124.438 1.00 11.43 697 MET A C 1
ATOM 5584 O O . MET A 1 697 ? 173.316 159.410 124.403 1.00 10.61 697 MET A O 1
ATOM 5589 N N . TYR A 1 698 ? 171.996 161.027 125.187 1.00 10.08 698 TYR A N 1
ATOM 5590 C CA . TYR A 1 698 ? 171.254 160.090 126.051 1.00 9.78 698 TYR A CA 1
ATOM 5591 C C . TYR A 1 698 ? 170.537 159.058 125.179 1.00 10.78 698 TYR A C 1
ATOM 5592 O O . TYR A 1 698 ? 170.499 157.859 125.550 1.00 13.29 698 TYR A O 1
ATOM 5601 N N . GLY A 1 699 ? 169.969 159.483 124.048 1.00 9.32 699 GLY A N 1
ATOM 5602 C CA . GLY A 1 699 ? 169.308 158.549 123.125 1.00 7.60 699 GLY A CA 1
ATOM 5603 C C . GLY A 1 699 ? 170.274 157.533 122.561 1.00 6.63 699 GLY A C 1
ATOM 5604 O O . GLY A 1 699 ? 169.889 156.382 122.384 1.00 6.83 699 GLY A O 1
ATOM 5605 N N . LEU A 1 700 ? 171.502 157.936 122.304 1.00 6.63 700 LEU A N 1
ATOM 5606 C CA . LEU A 1 700 ? 172.504 157.033 121.710 1.00 7.00 700 LEU A CA 1
ATOM 5607 C C . LEU A 1 700 ? 172.850 155.929 122.723 1.00 6.95 700 LEU A C 1
ATOM 5608 O O . LEU A 1 700 ? 173.054 154.779 122.315 1.00 7.15 700 LEU A O 1
ATOM 5613 N N . ILE A 1 701 ? 172.911 156.244 123.998 1.00 5.88 701 ILE A N 1
ATOM 5614 C CA . ILE A 1 701 ? 173.270 155.221 124.997 1.00 5.42 701 ILE A CA 1
ATOM 5615 C C . ILE A 1 701 ? 172.091 154.267 125.154 1.00 5.06 701 ILE A C 1
ATOM 5616 O O . ILE A 1 701 ? 172.296 153.048 125.225 1.00 5.80 701 ILE A O 1
ATOM 5621 N N . VAL A 1 702 ? 170.889 154.777 125.261 1.00 4.33 702 VAL A N 1
ATOM 5622 C CA . VAL A 1 702 ? 169.712 153.903 125.517 1.00 4.00 702 VAL A CA 1
ATOM 5623 C C . VAL A 1 702 ? 169.556 152.903 124.353 1.00 3.72 702 VAL A C 1
ATOM 5624 O O . VAL A 1 702 ? 169.178 151.761 124.580 1.00 3.81 702 VAL A O 1
ATOM 5628 N N . ALA A 1 703 ? 169.835 153.312 123.144 1.00 3.81 703 ALA A N 1
ATOM 5629 C CA . ALA A 1 703 ? 169.704 152.414 121.988 1.00 4.50 703 ALA A CA 1
ATOM 5630 C C . ALA A 1 703 ? 170.677 151.247 122.169 1.00 5.81 703 ALA A C 1
ATOM 5631 O O . ALA A 1 703 ? 170.309 150.089 121.849 1.00 6.25 703 ALA A O 1
ATOM 5633 N N . GLN A 1 704 ? 171.913 151.524 122.590 1.00 6.28 704 GLN A N 1
ATOM 5634 C CA . GLN A 1 704 ? 172.928 150.462 122.754 1.00 6.57 704 GLN A CA 1
ATOM 5635 C C . GLN A 1 704 ? 172.537 149.539 123.906 1.00 6.17 704 GLN A C 1
ATOM 5636 O O . GLN A 1 704 ? 172.820 148.340 123.861 1.00 6.72 704 GLN A O 1
ATOM 5642 N N . TRP A 1 705 ? 171.930 150.077 124.925 1.00 5.86 705 TRP A N 1
ATOM 5643 C CA . TRP A 1 705 ? 171.539 149.264 126.096 1.00 5.77 705 TRP A CA 1
ATOM 5644 C C . TRP A 1 705 ? 170.430 148.301 125.695 1.00 6.95 705 TRP A C 1
ATOM 5645 O O . TRP A 1 705 ? 170.450 147.146 126.160 1.00 8.00 705 TRP A O 1
ATOM 5656 N N . LEU A 1 706 ? 169.478 148.741 124.877 1.00 8.22 706 LEU A N 1
ATOM 5657 C CA . LEU A 1 706 ? 168.282 147.907 124.551 1.00 9.07 706 LEU A CA 1
ATOM 5658 C C . LEU A 1 706 ? 168.638 146.735 123.636 1.00 9.19 706 LEU A C 1
ATOM 5659 O O . LEU A 1 706 ? 167.995 145.712 123.742 1.00 10.43 706 LEU A O 1
ATOM 5664 N N . SER A 1 707 ? 169.629 146.878 122.793 1.00 10.47 707 SER A N 1
ATOM 5665 C CA . SER A 1 707 ? 169.931 145.890 121.737 1.00 11.93 707 SER A CA 1
ATOM 5666 C C . SER A 1 707 ? 171.173 145.055 122.078 1.00 13.79 707 SER A C 1
ATOM 5667 O O . SER A 1 707 ? 171.492 144.161 121.277 1.00 13.70 707 SER A O 1
ATOM 5670 N N . THR A 1 708 ? 171.861 145.308 123.188 1.00 14.56 708 THR A N 1
ATOM 5671 C CA . THR A 1 708 ? 173.085 144.529 123.510 1.00 15.39 708 THR A CA 1
ATOM 5672 C C . THR A 1 708 ? 173.035 143.989 124.934 1.00 14.18 708 THR A C 1
ATOM 5673 O O . THR A 1 708 ? 173.530 142.886 125.145 1.00 16.81 708 THR A O 1
ATOM 5677 N N . VAL A 1 709 ? 172.500 144.726 125.885 1.00 11.23 709 VAL A N 1
ATOM 5678 C CA . VAL A 1 709 ? 172.532 144.297 127.308 1.00 9.98 709 VAL A CA 1
ATOM 5679 C C . VAL A 1 709 ? 171.154 143.796 127.712 1.00 10.18 709 VAL A C 1
ATOM 5680 O O . VAL A 1 709 ? 171.062 142.761 128.344 1.00 10.74 709 VAL A O 1
ATOM 5684 N N . ASN A 1 710 ? 170.108 144.544 127.419 1.00 10.92 710 ASN A N 1
ATOM 5685 C CA . ASN A 1 710 ? 168.745 144.128 127.798 1.00 11.26 710 ASN A CA 1
ATOM 5686 C C . ASN A 1 710 ? 168.340 142.821 127.076 1.00 11.11 710 ASN A C 1
ATOM 5687 O O . ASN A 1 710 ? 167.512 142.085 127.599 1.00 12.66 710 ASN A O 1
ATOM 5692 N N . THR A 1 711 ? 168.879 142.529 125.918 1.00 10.61 711 THR A N 1
ATOM 5693 C CA . THR A 1 711 ? 168.539 141.289 125.209 1.00 11.23 711 THR A CA 1
ATOM 5694 C C . THR A 1 711 ? 169.164 140.098 125.930 1.00 11.86 711 THR A C 1
ATOM 5695 O O . THR A 1 711 ? 168.534 139.028 125.959 1.00 12.74 711 THR A O 1
ATOM 5699 N N . GLN A 1 712 ? 170.385 140.238 126.425 1.00 12.73 712 GLN A N 1
ATOM 5700 C CA . GLN A 1 712 ? 171.055 139.129 127.140 1.00 13.23 712 GLN A CA 1
ATOM 5701 C C . GLN A 1 712 ? 170.242 138.756 128.390 1.00 13.50 712 GLN A C 1
ATOM 5702 O O . GLN A 1 712 ? 170.091 137.550 128.676 1.00 12.51 712 GLN A O 1
ATOM 5708 N N . PHE A 1 713 ? 169.740 139.744 129.110 1.00 12.75 713 PHE A N 1
ATOM 5709 C CA . PHE A 1 713 ? 168.950 139.466 130.313 1.00 13.84 713 PHE A CA 1
ATOM 5710 C C . PHE A 1 713 ? 167.652 138.763 129.951 1.00 14.41 713 PHE A C 1
ATOM 5711 O O . PHE A 1 713 ? 167.192 137.903 130.715 1.00 18.08 713 PHE A O 1
ATOM 5719 N N . TYR A 1 714 ? 167.038 139.101 128.837 1.00 15.48 714 TYR A N 1
ATOM 5720 C CA . TYR A 1 714 ? 165.777 138.441 128.411 1.00 16.11 714 TYR A CA 1
ATOM 5721 C C . TYR A 1 714 ? 166.002 136.945 128.191 1.00 14.02 714 TYR A C 1
ATOM 5722 O O . TYR A 1 714 ? 165.195 136.150 128.652 1.00 14.12 714 TYR A O 1
ATOM 5731 N N . THR A 1 715 ? 167.086 136.581 127.541 1.00 14.47 715 THR A N 1
ATOM 5732 C CA . THR A 1 715 ? 167.418 135.161 127.321 1.00 16.93 715 THR A CA 1
ATOM 5733 C C . THR A 1 715 ? 167.567 134.444 128.673 1.00 19.22 715 THR A C 1
ATOM 5734 O O . THR A 1 715 ? 167.270 133.250 128.754 1.00 20.98 715 THR A O 1
ATOM 5738 N N . ILE A 1 716 ? 168.064 135.122 129.692 1.00 18.96 716 ILE A N 1
ATOM 5739 C CA . ILE A 1 716 ? 168.232 134.475 131.006 1.00 20.04 716 ILE A CA 1
ATOM 5740 C C . ILE A 1 716 ? 166.852 134.211 131.601 1.00 21.15 716 ILE A C 1
ATOM 5741 O O . ILE A 1 716 ? 166.689 133.182 132.262 1.00 23.06 716 ILE A O 1
ATOM 5746 N N . LYS A 1 717 ? 165.902 135.110 131.428 1.00 20.35 717 LYS A N 1
ATOM 5747 C CA . LYS A 1 717 ? 164.545 134.861 131.960 1.00 22.14 717 LYS A CA 1
ATOM 5748 C C . LYS A 1 717 ? 163.916 133.637 131.276 1.00 20.71 717 LYS A C 1
ATOM 5749 O O . LYS A 1 717 ? 163.323 132.813 131.941 1.00 23.04 717 LYS A O 1
ATOM 5755 N N . GLU A 1 718 ? 164.081 133.487 129.988 1.00 20.01 718 GLU A N 1
ATOM 5756 C CA . GLU A 1 718 ? 163.517 132.327 129.275 1.00 22.38 718 GLU A CA 1
ATOM 5757 C C . GLU A 1 718 ? 164.177 131.039 129.752 1.00 19.03 718 GLU A C 1
ATOM 5758 O O . GLU A 1 718 ? 163.466 130.022 129.883 1.00 20.71 718 GLU A O 1
ATOM 5764 N N . GLY A 1 719 ? 165.494 131.061 129.959 1.00 18.06 719 GLY A N 1
ATOM 5765 C CA . GLY A 1 719 ? 166.244 129.875 130.409 1.00 16.54 719 GLY A CA 1
ATOM 5766 C C . GLY A 1 719 ? 165.681 129.392 131.740 1.00 16.76 719 GLY A C 1
ATOM 5767 O O . GLY A 1 719 ? 165.498 128.171 131.909 1.00 16.23 719 GLY A O 1
ATOM 5768 N N . MET A 1 720 ? 165.417 130.316 132.658 1.00 14.19 720 MET A N 1
ATOM 5769 C CA . MET A 1 720 ? 164.974 129.942 133.999 1.00 15.53 720 MET A CA 1
ATOM 5770 C C . MET A 1 720 ? 163.592 129.325 133.922 1.00 16.47 720 MET A C 1
ATOM 5771 O O . MET A 1 720 ? 163.340 128.306 134.583 1.00 21.87 720 MET A O 1
ATOM 5776 N N . TYR A 1 721 ? 162.711 129.895 133.148 1.00 19.00 721 TYR A N 1
ATOM 5777 C CA . TYR A 1 721 ? 161.344 129.346 132.984 1.00 20.36 721 TYR A CA 1
ATOM 5778 C C . TYR A 1 721 ? 161.430 127.937 132.385 1.00 15.92 721 TYR A C 1
ATOM 5779 O O . TYR A 1 721 ? 160.732 127.057 132.826 1.00 14.92 721 TYR A O 1
ATOM 5788 N N . LYS A 1 722 ? 162.266 127.754 131.391 1.00 16.53 722 LYS A N 1
ATOM 5789 C CA . LYS A 1 722 ? 162.492 126.421 130.799 1.00 19.12 722 LYS A CA 1
ATOM 5790 C C . LYS A 1 722 ? 163.099 125.483 131.851 1.00 17.46 722 LYS A C 1
ATOM 5791 O O . LYS A 1 722 ? 162.692 124.310 131.901 1.00 14.48 722 LYS A O 1
ATOM 5797 N N . ALA A 1 723 ? 164.044 125.976 132.651 1.00 16.64 723 ALA A N 1
ATOM 5798 C CA . ALA A 1 723 ? 164.752 125.155 133.655 1.00 15.37 723 ALA A CA 1
ATOM 5799 C C . ALA A 1 723 ? 163.767 124.700 134.740 1.00 15.76 723 ALA A C 1
ATOM 5800 O O . ALA A 1 723 ? 163.790 123.493 135.098 1.00 16.07 723 ALA A O 1
ATOM 5802 N N . LEU A 1 724 ? 162.889 125.580 135.189 1.00 13.52 724 LEU A N 1
ATOM 5803 C CA . LEU A 1 724 ? 161.952 125.188 136.257 1.00 15.78 724 LEU A CA 1
ATOM 5804 C C . LEU A 1 724 ? 161.007 124.099 135.757 1.00 17.18 724 LEU A C 1
ATOM 5805 O O . LEU A 1 724 ? 160.754 123.139 136.486 1.00 25.12 724 LEU A O 1
ATOM 5810 N N . ASN A 1 725 ? 160.482 124.213 134.563 1.00 17.74 725 ASN A N 1
ATOM 5811 C CA . ASN A 1 725 ? 159.523 123.207 134.056 1.00 20.30 725 ASN A CA 1
ATOM 5812 C C . ASN A 1 725 ? 160.208 121.852 133.959 1.00 19.91 725 ASN A C 1
ATOM 5813 O O . ASN A 1 725 ? 159.565 120.840 134.171 1.00 23.45 725 ASN A O 1
ATOM 5818 N N . TYR A 1 726 ? 161.473 121.818 133.589 1.00 25.87 726 TYR A N 1
ATOM 5819 C CA . TYR A 1 726 ? 162.214 120.542 133.522 1.00 26.62 726 TYR A CA 1
ATOM 5820 C C . TYR A 1 726 ? 162.210 119.865 134.892 1.00 24.73 726 TYR A C 1
ATOM 5821 O O . TYR A 1 726 ? 162.081 118.622 134.943 1.00 23.31 726 TYR A O 1
ATOM 5830 N N . GLN A 1 727 ? 162.367 120.638 135.951 1.00 19.94 727 GLN A N 1
ATOM 5831 C CA . GLN A 1 727 ? 162.353 120.068 137.300 1.00 21.50 727 GLN A CA 1
ATOM 5832 C C . GLN A 1 727 ? 160.971 119.479 137.576 1.00 23.97 727 GLN A C 1
ATOM 5833 O O . GLN A 1 727 ? 160.910 118.348 138.150 1.00 33.40 727 GLN A O 1
ATOM 5839 N N . ALA A 1 728 ? 159.897 120.190 137.268 1.00 20.03 728 ALA A N 1
ATOM 5840 C CA . ALA A 1 728 ? 158.536 119.697 137.583 1.00 20.88 728 ALA A CA 1
ATOM 5841 C C . ALA A 1 728 ? 158.232 118.408 136.798 1.00 20.60 728 ALA A C 1
ATOM 5842 O O . ALA A 1 728 ? 157.695 117.460 137.369 1.00 24.82 728 ALA A O 1
ATOM 5844 N N . GLN A 1 729 ? 158.602 118.340 135.548 1.00 23.66 729 GLN A N 1
ATOM 5845 C CA . GLN A 1 729 ? 158.383 117.115 134.753 1.00 32.57 729 GLN A CA 1
ATOM 5846 C C . GLN A 1 729 ? 159.065 115.921 135.434 1.00 31.91 729 GLN A C 1
ATOM 5847 O O . GLN A 1 729 ? 158.462 114.835 135.488 1.00 29.09 729 GLN A O 1
ATOM 5853 N N . ALA A 1 730 ? 160.305 116.091 135.882 1.00 33.94 730 ALA A N 1
ATOM 5854 C CA . ALA A 1 730 ? 161.097 114.996 136.474 1.00 31.75 730 ALA A CA 1
ATOM 5855 C C . ALA A 1 730 ? 160.397 114.542 137.738 1.00 32.64 730 ALA A C 1
ATOM 5856 O O . ALA A 1 730 ? 160.320 113.298 137.942 1.00 36.62 730 ALA A O 1
ATOM 5858 N N . LEU A 1 731 ? 159.892 115.485 138.537 1.00 29.98 731 LEU A N 1
ATOM 5859 C CA . LEU A 1 731 ? 159.275 115.123 139.836 1.00 30.40 731 LEU A CA 1
ATOM 5860 C C . LEU A 1 731 ? 158.043 114.247 139.593 1.00 32.84 731 LEU A C 1
ATOM 5861 O O . LEU A 1 731 ? 157.893 113.215 140.271 1.00 41.23 731 LEU A O 1
ATOM 5866 N N . GLU A 1 732 ? 157.186 114.632 138.668 1.00 37.89 732 GLU A N 1
ATOM 5867 C CA . GLU A 1 732 ? 155.942 113.867 138.391 1.00 41.56 732 GLU A CA 1
ATOM 5868 C C . GLU A 1 732 ? 156.291 112.466 137.872 1.00 37.53 732 GLU A C 1
ATOM 5869 O O . GLU A 1 732 ? 155.654 111.504 138.271 1.00 37.60 732 GLU A O 1
ATOM 5875 N N . GLU A 1 733 ? 157.290 112.349 137.015 1.00 45.60 733 GLU A N 1
ATOM 5876 C CA . GLU A 1 733 ? 157.668 111.033 136.459 1.00 53.76 733 GLU A CA 1
ATOM 5877 C C . GLU A 1 733 ? 158.133 110.115 137.587 1.00 53.33 733 GLU A C 1
ATOM 5878 O O . GLU A 1 733 ? 157.822 108.904 137.542 1.00 54.70 733 GLU A O 1
ATOM 5884 N N . ILE A 1 734 ? 158.845 110.659 138.564 1.00 48.19 734 ILE A N 1
ATOM 5885 C CA . ILE A 1 734 ? 159.297 109.843 139.719 1.00 47.96 734 ILE A CA 1
ATOM 5886 C C . ILE A 1 734 ? 158.068 109.388 140.507 1.00 48.34 734 ILE A C 1
ATOM 5887 O O . ILE A 1 734 ? 158.029 108.182 140.875 1.00 51.22 734 ILE A O 1
ATOM 5892 N N . ILE A 1 735 ? 157.123 110.288 140.769 1.00 39.95 735 ILE A N 1
ATOM 5893 C CA . ILE A 1 735 ? 155.895 109.921 141.534 1.00 41.04 735 ILE A CA 1
ATOM 5894 C C . ILE A 1 735 ? 155.123 108.843 140.764 1.00 45.86 735 ILE A C 1
ATOM 5895 O O . ILE A 1 735 ? 154.735 107.822 141.353 1.00 52.92 735 ILE A O 1
ATOM 5900 N N . LYS A 1 736 ? 154.920 109.040 139.475 1.00 54.25 736 LYS A N 1
ATOM 5901 C CA . LYS A 1 736 ? 154.074 108.121 138.680 1.00 59.47 736 LYS A CA 1
ATOM 5902 C C . LYS A 1 736 ? 154.701 106.726 138.658 1.00 53.79 736 LYS A C 1
ATOM 5903 O O . LYS A 1 736 ? 153.964 105.746 138.554 1.00 56.68 736 LYS A O 1
ATOM 5909 N N . TYR A 1 737 ? 156.015 106.633 138.756 1.00 54.54 737 TYR A N 1
ATOM 5910 C CA . TYR A 1 737 ? 156.682 105.318 138.719 1.00 57.90 737 TYR A CA 1
ATOM 5911 C C . TYR A 1 737 ? 156.438 104.582 140.033 1.00 59.93 737 TYR A C 1
ATOM 5912 O O . TYR A 1 737 ? 156.071 103.394 139.998 1.00 70.15 737 TYR A O 1
ATOM 5921 N N . ARG A 1 738 ? 156.626 105.253 141.158 1.00 58.73 738 ARG A N 1
ATOM 5922 C CA . ARG A 1 738 ? 156.464 104.606 142.483 1.00 65.30 738 ARG A CA 1
ATOM 5923 C C . ARG A 1 738 ? 155.019 104.137 142.658 1.00 70.91 738 ARG A C 1
ATOM 5924 O O . ARG A 1 738 ? 154.793 103.203 143.446 1.00 77.52 738 ARG A O 1
ATOM 5932 N N . TYR A 1 739 ? 154.075 104.742 141.950 1.00 74.47 739 TYR A N 1
ATOM 5933 C CA . TYR A 1 739 ? 152.649 104.363 142.085 1.00 77.38 739 TYR A CA 1
ATOM 5934 C C . TYR A 1 739 ? 152.379 103.026 141.385 1.00 79.79 739 TYR A C 1
ATOM 5935 O O . TYR A 1 739 ? 151.618 102.210 141.920 1.00 83.36 739 TYR A O 1
ATOM 5944 N N . ASN A 1 740 ? 152.985 102.804 140.225 1.00 82.60 740 ASN A N 1
ATOM 5945 C CA . ASN A 1 740 ? 152.717 101.593 139.409 1.00 86.13 740 ASN A CA 1
ATOM 5946 C C . ASN A 1 740 ? 153.419 100.365 139.989 1.00 86.94 740 ASN A C 1
ATOM 5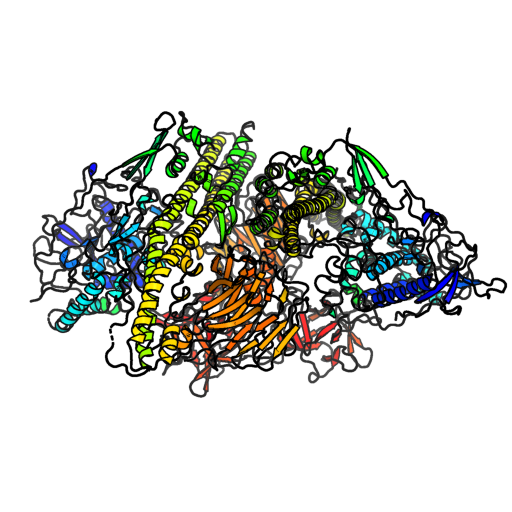947 O O . ASN A 1 740 ? 153.016 99.245 139.631 1.00 83.01 740 ASN A O 1
ATOM 5952 N N . ILE A 1 741 ? 154.419 100.546 140.839 1.00 91.59 741 ILE A N 1
ATOM 5953 C CA . ILE A 1 741 ? 155.154 99.385 141.410 1.00 98.65 741 ILE A CA 1
ATOM 5954 C C . ILE A 1 741 ? 154.237 98.626 142.371 1.00 103.27 741 ILE A C 1
ATOM 5955 O O . ILE A 1 741 ? 154.309 97.383 142.386 1.00 111.74 741 ILE A O 1
ATOM 5960 N N . TYR A 1 742 ? 153.412 99.331 143.138 1.00 96.58 742 TYR A N 1
ATOM 5961 C CA . TYR A 1 742 ? 152.536 98.678 144.138 1.00 97.55 742 TYR A CA 1
ATOM 5962 C C . TYR A 1 742 ? 151.586 97.702 143.448 1.00 109.18 742 TYR A C 1
ATOM 5963 O O . TYR A 1 742 ? 151.110 97.968 142.330 1.00 106.30 742 TYR A O 1
ATOM 5972 N N . SER A 1 743 ? 151.324 96.583 144.111 1.00 126.18 743 SER A N 1
ATOM 5973 C CA . SER A 1 743 ? 150.351 95.570 143.636 1.00 135.88 743 SER A CA 1
ATOM 5974 C C . SER A 1 743 ? 148.951 96.188 143.545 1.00 142.84 743 SER A C 1
ATOM 5975 O O . SER A 1 743 ? 148.634 97.150 144.289 1.00 144.01 743 SER A O 1
ATOM 5978 N N . GLU A 1 744 ? 148.142 95.651 142.645 1.00 150.29 744 GLU A N 1
ATOM 5979 C CA . GLU A 1 744 ? 146.789 96.187 142.368 1.00 158.86 744 GLU A CA 1
ATOM 5980 C C . GLU A 1 744 ? 146.035 96.237 143.692 1.00 155.77 744 GLU A C 1
ATOM 5981 O O . GLU A 1 744 ? 145.467 97.282 144.023 1.00 152.58 744 GLU A O 1
ATOM 5987 N N . LYS A 1 745 ? 146.072 95.147 144.445 1.00 167.67 745 LYS A N 1
ATOM 5988 C CA . LYS A 1 745 ? 145.358 95.087 145.740 1.00 180.31 745 LYS A CA 1
ATOM 5989 C C . LYS A 1 745 ? 145.766 96.295 146.589 1.00 167.84 745 LYS A C 1
ATOM 5990 O O . LYS A 1 745 ? 144.896 97.122 146.954 1.00 155.82 745 LYS A O 1
ATOM 5996 N N . GLU A 1 746 ? 147.060 96.428 146.827 1.00 161.20 746 GLU A N 1
ATOM 5997 C CA . GLU A 1 746 ? 147.632 97.526 147.636 1.00 154.57 746 GLU A CA 1
ATOM 5998 C C . GLU A 1 746 ? 147.408 98.898 146.981 1.00 142.16 746 GLU A C 1
ATOM 5999 O O . GLU A 1 746 ? 147.309 99.897 147.738 1.00 131.69 746 GLU A O 1
ATOM 6005 N N . LYS A 1 747 ? 147.393 98.975 145.652 1.00 135.37 747 LYS A N 1
ATOM 6006 C CA . LYS A 1 747 ? 147.243 100.271 144.941 1.00 130.00 747 LYS A CA 1
ATOM 6007 C C . LYS A 1 747 ? 145.837 100.837 145.162 1.00 130.90 747 LYS A C 1
ATOM 6008 O O . LYS A 1 747 ? 145.699 102.063 145.223 1.00 130.05 747 LYS A O 1
ATOM 6014 N N . SER A 1 748 ? 144.823 99.986 145.284 1.00 139.72 748 SER A N 1
ATOM 6015 C CA . SER A 1 748 ? 143.409 100.435 145.357 1.00 143.57 748 SER A CA 1
ATOM 6016 C C . SER A 1 748 ? 143.184 101.299 146.601 1.00 140.25 748 SER A C 1
ATOM 6017 O O . SER A 1 748 ? 142.181 102.012 146.644 1.00 133.98 748 SER A O 1
ATOM 6020 N N . ASN A 1 749 ? 144.082 101.240 147.581 1.00 140.47 749 ASN A N 1
ATOM 6021 C CA . ASN A 1 749 ? 143.925 101.999 148.845 1.00 150.26 749 ASN A CA 1
ATOM 6022 C C . ASN A 1 749 ? 144.662 103.338 148.787 1.00 150.56 749 ASN A C 1
ATOM 6023 O O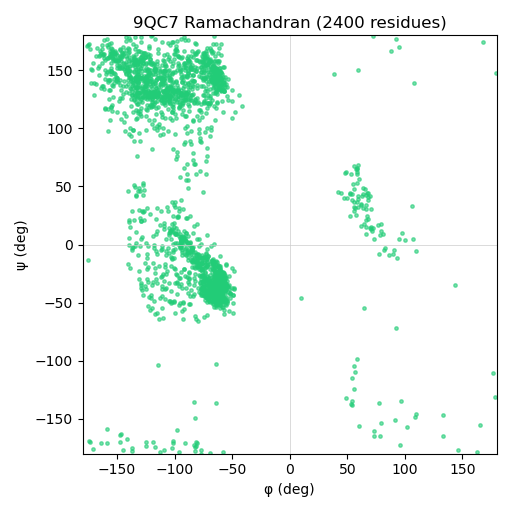 . ASN A 1 749 ? 144.658 104.055 149.805 1.00 151.14 749 ASN A O 1
ATOM 6028 N N . ILE A 1 750 ? 145.273 103.681 147.658 1.00 140.15 750 ILE A N 1
ATOM 6029 C CA . ILE A 1 750 ? 145.981 104.979 147.496 1.00 131.83 750 ILE A CA 1
ATOM 6030 C C . ILE A 1 750 ? 145.111 105.871 146.616 1.00 140.86 750 ILE A C 1
ATOM 6031 O O . ILE A 1 750 ? 144.867 105.528 145.449 1.00 138.21 750 ILE A O 1
ATOM 6036 N N . ASN A 1 751 ? 144.653 106.981 147.175 1.00 156.83 751 ASN A N 1
ATOM 6037 C CA . ASN A 1 751 ? 143.785 107.945 146.453 1.00 167.29 751 ASN A CA 1
ATOM 6038 C C . ASN A 1 751 ? 144.589 109.216 146.193 1.00 160.81 751 ASN A C 1
ATOM 6039 O O . ASN A 1 751 ? 144.717 110.040 147.120 1.00 170.78 751 ASN A O 1
ATOM 6044 N N . ILE A 1 752 ? 145.107 109.365 144.983 1.00 137.03 752 ILE A N 1
ATOM 6045 C CA . ILE A 1 752 ? 145.852 110.591 144.592 1.00 122.83 752 ILE A CA 1
ATOM 6046 C C . ILE A 1 752 ? 145.347 111.044 143.232 1.00 120.43 752 ILE A C 1
ATOM 6047 O O . ILE A 1 752 ? 145.214 110.209 142.323 1.00 119.65 752 ILE A O 1
ATOM 6052 N N . ASP A 1 753 ? 145.092 112.338 143.107 1.00 120.80 753 ASP A N 1
ATOM 6053 C CA . ASP A 1 753 ? 144.586 112.935 141.853 1.00 124.81 753 ASP A CA 1
ATOM 6054 C C . ASP A 1 753 ? 145.767 113.557 141.110 1.00 106.25 753 ASP A C 1
ATOM 6055 O O . ASP A 1 753 ? 146.285 114.597 141.545 1.00 107.16 753 ASP A O 1
ATOM 6060 N N . PHE A 1 754 ? 146.171 112.954 140.007 1.00 92.85 754 PHE A N 1
ATOM 6061 C CA . PHE A 1 754 ? 147.322 113.459 139.224 1.00 96.24 754 PHE A CA 1
ATOM 6062 C C . PHE A 1 754 ? 147.055 114.871 138.704 1.00 97.24 754 PHE A C 1
ATOM 6063 O O . PHE A 1 754 ? 148.015 115.647 138.566 1.00 107.26 754 PHE A O 1
ATOM 6071 N N . ASN A 1 755 ? 145.801 115.201 138.427 1.00 97.83 755 ASN A N 1
ATOM 6072 C CA . ASN A 1 755 ? 145.450 116.556 137.929 1.00 101.06 755 ASN A CA 1
ATOM 6073 C C . ASN A 1 755 ? 145.751 117.594 139.011 1.00 89.92 755 ASN A C 1
ATOM 6074 O O . ASN A 1 755 ? 146.289 118.654 138.684 1.00 93.23 755 ASN A O 1
ATOM 6079 N N . ASP A 1 756 ? 145.437 117.289 140.256 1.00 79.62 756 ASP A N 1
ATOM 6080 C CA . ASP A 1 756 ? 145.717 118.219 141.374 1.00 79.19 756 ASP A CA 1
ATOM 6081 C C . ASP A 1 756 ? 147.232 118.381 141.546 1.00 69.21 756 ASP A C 1
ATOM 6082 O O . ASP A 1 756 ? 147.678 119.499 141.847 1.00 71.56 756 ASP A O 1
ATOM 6087 N N . ILE A 1 757 ? 147.996 117.323 141.339 1.00 61.82 757 ILE A N 1
ATOM 6088 C CA . ILE A 1 757 ? 149.480 117.397 141.472 1.00 58.24 757 ILE A CA 1
ATOM 6089 C C . ILE A 1 757 ? 150.016 118.356 140.410 1.00 54.20 757 ILE A C 1
ATOM 6090 O O . ILE A 1 757 ? 150.811 119.246 140.746 1.00 56.93 757 ILE A O 1
ATOM 6095 N N . ASN A 1 758 ? 149.560 118.211 139.179 1.00 52.74 758 ASN A N 1
ATOM 6096 C CA . ASN A 1 758 ? 150.105 119.010 138.062 1.00 52.33 758 ASN A CA 1
ATOM 6097 C C . ASN A 1 758 ? 149.822 120.506 138.254 1.00 49.84 758 ASN A C 1
ATOM 6098 O O . ASN A 1 758 ? 150.738 121.318 138.006 1.00 59.78 758 ASN A O 1
ATOM 6103 N N . SER A 1 759 ? 148.605 120.887 138.623 1.00 44.10 759 SER A N 1
ATOM 6104 C CA . SER A 1 759 ? 148.231 122.319 138.788 1.00 44.39 759 SER A CA 1
ATOM 6105 C C . SER A 1 759 ? 148.888 122.939 140.022 1.00 40.19 759 SER A C 1
ATOM 6106 O O . SER A 1 759 ? 149.146 124.174 140.019 1.00 46.34 759 SER A O 1
ATOM 6109 N N . LYS A 1 760 ? 149.092 122.145 141.066 1.00 37.22 760 LYS A N 1
ATOM 6110 C CA . LYS A 1 760 ? 149.702 122.679 142.309 1.00 33.13 760 LYS A CA 1
ATOM 6111 C C . LYS A 1 760 ? 151.112 123.131 141.935 1.00 29.45 760 LYS A C 1
ATOM 6112 O O . LYS A 1 760 ? 151.509 124.211 142.337 1.00 27.24 760 LYS A O 1
ATOM 6118 N N . LEU A 1 761 ? 151.807 122.331 141.136 1.00 28.82 761 LEU A N 1
ATOM 6119 C CA . LEU A 1 761 ? 153.186 122.660 140.754 1.00 29.47 761 LEU A CA 1
ATOM 6120 C C . LEU A 1 761 ? 153.180 123.897 139.861 1.00 32.43 761 LEU A C 1
ATOM 6121 O O . LEU A 1 761 ? 154.032 124.774 140.073 1.00 39.24 761 LEU A O 1
ATOM 6126 N N . ASN A 1 762 ? 152.281 123.980 138.893 1.00 35.82 762 ASN A N 1
ATOM 6127 C CA . ASN A 1 762 ? 152.257 125.132 137.951 1.00 39.84 762 ASN A CA 1
ATOM 6128 C C . ASN A 1 762 ? 152.040 126.433 138.714 1.00 35.36 762 ASN A C 1
ATOM 6129 O O . ASN A 1 762 ? 152.658 127.440 138.357 1.00 39.61 762 ASN A O 1
ATOM 6134 N N . GLU A 1 763 ? 151.229 126.395 139.750 1.00 35.23 763 GLU A N 1
ATOM 6135 C CA . GLU A 1 763 ? 150.981 127.604 140.564 1.00 40.41 763 GLU A CA 1
ATOM 6136 C C . GLU A 1 763 ? 152.289 128.035 141.240 1.00 37.73 763 GLU A C 1
ATOM 6137 O O . GLU A 1 763 ? 152.568 129.223 141.334 1.00 41.22 763 GLU A O 1
ATOM 6143 N N . GLY A 1 764 ? 153.092 127.096 141.709 1.00 33.33 764 GLY A N 1
ATOM 6144 C CA . GLY A 1 764 ? 154.354 127.446 142.375 1.00 29.77 764 GLY A CA 1
ATOM 6145 C C . GLY A 1 764 ? 155.344 128.028 141.400 1.00 26.11 764 GLY A C 1
ATOM 6146 O O . GLY A 1 764 ? 156.059 128.969 141.774 1.00 26.41 764 GLY A O 1
ATOM 6147 N N . ILE A 1 765 ? 155.404 127.486 140.192 1.00 23.97 765 ILE A N 1
ATOM 6148 C CA . ILE A 1 765 ? 156.383 127.960 139.183 1.00 22.70 765 ILE A CA 1
ATOM 6149 C C . ILE A 1 765 ? 156.068 129.413 138.839 1.00 24.78 765 ILE A C 1
ATOM 6150 O O . ILE A 1 765 ? 157.005 130.204 138.713 1.00 25.73 765 ILE A O 1
ATOM 6155 N N . ASN A 1 766 ? 154.800 129.767 138.711 1.00 24.80 766 ASN A N 1
ATOM 6156 C CA . ASN A 1 766 ? 154.437 131.164 138.381 1.00 27.89 766 ASN A CA 1
ATOM 6157 C C . ASN A 1 766 ? 154.917 132.129 139.463 1.00 29.63 766 ASN A C 1
ATOM 6158 O O . ASN A 1 766 ? 155.393 133.218 139.111 1.00 31.40 766 ASN A O 1
ATOM 6163 N N . GLN A 1 767 ? 154.814 131.747 140.725 1.00 32.16 767 GLN A N 1
ATOM 6164 C CA . GLN A 1 767 ? 155.323 132.601 141.829 1.00 35.37 767 GLN A CA 1
ATOM 6165 C C . GLN A 1 767 ? 156.840 132.792 141.700 1.00 31.71 767 GLN A C 1
ATOM 6166 O O . GLN A 1 767 ? 157.317 133.907 141.901 1.00 26.59 767 GLN A O 1
ATOM 6172 N N . ALA A 1 768 ? 157.573 131.732 141.383 1.00 28.71 768 ALA A N 1
ATOM 6173 C CA . ALA A 1 768 ? 159.042 131.808 141.256 1.00 28.35 768 ALA A CA 1
ATOM 6174 C C . ALA A 1 768 ? 159.423 132.779 140.132 1.00 28.23 768 ALA A C 1
ATOM 6175 O O . ALA A 1 768 ? 160.370 133.552 140.295 1.00 27.83 768 ALA A O 1
ATOM 6177 N N . ILE A 1 769 ? 158.707 132.734 139.020 1.00 28.86 769 ILE A N 1
ATOM 6178 C CA . ILE A 1 769 ? 159.070 133.550 137.839 1.00 27.18 769 ILE A CA 1
ATOM 6179 C C . ILE A 1 769 ? 158.842 135.020 138.171 1.00 29.37 769 ILE A C 1
ATOM 6180 O O . ILE A 1 769 ? 159.649 135.848 137.710 1.00 35.12 769 ILE A O 1
ATOM 6185 N N . ASP A 1 770 ? 157.832 135.339 138.960 1.00 29.29 770 ASP A N 1
ATOM 6186 C CA . ASP A 1 770 ? 157.583 136.754 139.334 1.00 33.96 770 ASP A CA 1
ATOM 6187 C C . ASP A 1 770 ? 158.791 137.348 140.061 1.00 34.44 770 ASP A C 1
ATOM 6188 O O . ASP A 1 770 ? 159.194 138.472 139.713 1.00 36.82 770 ASP A O 1
ATOM 6193 N N . ASN A 1 771 ? 159.356 136.621 141.016 1.00 30.95 771 ASN A N 1
ATOM 6194 C CA . ASN A 1 771 ? 160.539 137.109 141.754 1.00 27.28 771 ASN A CA 1
ATOM 6195 C C . ASN A 1 771 ? 161.700 137.273 140.781 1.00 21.93 771 ASN A C 1
ATOM 6196 O O . ASN A 1 771 ? 162.421 138.268 140.891 1.00 22.81 771 ASN A O 1
ATOM 6201 N N . ILE A 1 772 ? 161.872 136.339 139.863 1.00 19.36 772 ILE A N 1
ATOM 6202 C CA . ILE A 1 772 ? 163.029 136.390 138.933 1.00 21.62 772 ILE A CA 1
ATOM 6203 C C . ILE A 1 772 ? 162.905 137.614 138.018 1.00 21.56 772 ILE A C 1
ATOM 6204 O O . ILE A 1 772 ? 163.928 138.227 137.703 1.00 20.35 772 ILE A O 1
ATOM 6209 N N . ASN A 1 773 ? 161.697 137.960 137.625 1.00 23.78 773 ASN A N 1
ATOM 6210 C CA . ASN A 1 773 ? 161.484 139.167 136.793 1.00 26.01 773 ASN A CA 1
ATOM 6211 C C . ASN A 1 773 ? 161.947 140.416 137.540 1.00 24.58 773 ASN A C 1
ATOM 6212 O O . ASN A 1 773 ? 162.713 141.217 136.946 1.00 27.09 773 ASN A O 1
ATOM 6217 N N . ASN A 1 774 ? 161.489 140.589 138.769 1.00 23.97 774 ASN A N 1
ATOM 6218 C CA . ASN A 1 774 ? 161.842 141.788 139.567 1.00 28.54 774 ASN A CA 1
ATOM 6219 C C . ASN A 1 774 ? 163.363 141.870 139.730 1.00 27.57 774 ASN A C 1
ATOM 6220 O O . ASN A 1 774 ? 163.939 142.974 139.569 1.00 34.47 774 ASN A O 1
ATOM 6225 N N . PHE A 1 775 ? 163.994 140.752 140.020 1.00 21.35 775 PHE A N 1
ATOM 6226 C CA . PHE A 1 775 ? 165.444 140.732 140.240 1.00 19.06 775 PHE A CA 1
ATOM 6227 C C . PHE A 1 775 ? 166.153 141.142 138.944 1.00 18.59 775 PHE A C 1
ATOM 6228 O O . PHE A 1 775 ? 167.050 142.006 138.955 1.00 17.75 775 PHE A O 1
ATOM 6236 N N . ILE A 1 776 ? 165.805 140.496 137.851 1.00 19.77 776 ILE A N 1
ATOM 6237 C CA . ILE A 1 776 ? 166.544 140.694 136.577 1.00 21.19 776 ILE A CA 1
ATOM 6238 C C . ILE A 1 776 ? 166.270 142.108 136.031 1.00 20.19 776 ILE A C 1
ATOM 6239 O O . ILE A 1 776 ? 167.179 142.735 135.499 1.00 19.16 776 ILE A O 1
ATOM 6244 N N . ASN A 1 777 ? 165.061 142.593 136.175 1.00 21.03 777 ASN A N 1
ATOM 6245 C CA . ASN A 1 777 ? 164.734 143.953 135.696 1.00 23.71 777 ASN A CA 1
ATOM 6246 C C . ASN A 1 777 ? 165.576 144.995 136.435 1.00 23.53 777 ASN A C 1
ATOM 6247 O O . ASN A 1 777 ? 166.061 145.950 135.798 1.00 22.91 777 ASN A O 1
ATOM 6252 N N . GLY A 1 778 ? 165.732 144.839 137.743 1.00 23.99 778 GLY A N 1
ATOM 6253 C CA . GLY A 1 778 ? 166.611 145.732 138.523 1.00 21.05 778 GLY A CA 1
ATOM 6254 C C . GLY A 1 778 ? 168.047 145.640 138.043 1.00 19.77 778 GLY A C 1
ATOM 6255 O O . GLY A 1 778 ? 168.701 146.668 137.906 1.00 21.40 778 GLY A O 1
ATOM 6256 N N . CYS A 1 779 ? 168.540 144.435 137.812 1.00 22.13 779 CYS A N 1
ATOM 6257 C CA . CYS A 1 779 ? 169.941 144.229 137.382 1.00 25.59 779 CYS A CA 1
ATOM 6258 C C . CYS A 1 779 ? 170.165 144.977 136.071 1.00 24.72 779 CYS A C 1
ATOM 6259 O O . CYS A 1 779 ? 171.206 145.609 135.884 1.00 26.57 779 CYS A O 1
ATOM 6262 N N . SER A 1 780 ? 169.226 144.872 135.147 1.00 24.04 780 SER A N 1
ATOM 6263 C CA . SER A 1 780 ? 169.372 145.468 133.795 1.00 19.18 780 SER A CA 1
ATOM 6264 C C . SER A 1 780 ? 169.466 146.989 133.924 1.00 17.34 780 SER A C 1
ATOM 6265 O O . SER A 1 780 ? 170.398 147.580 133.383 1.00 14.53 780 SER A O 1
ATOM 6268 N N . VAL A 1 781 ? 168.536 147.600 134.637 1.00 17.75 781 VAL A N 1
ATOM 6269 C CA . VAL A 1 781 ? 168.511 149.079 134.769 1.00 19.58 781 VAL A CA 1
ATOM 6270 C C . VAL A 1 781 ? 169.738 149.514 135.562 1.00 19.38 781 VAL A C 1
ATOM 6271 O O . VAL A 1 781 ? 170.414 150.459 135.158 1.00 17.44 781 VAL A O 1
ATOM 6275 N N . SER A 1 782 ? 170.040 148.792 136.630 1.00 20.95 782 SER A N 1
ATOM 6276 C CA . SER A 1 782 ? 171.192 149.134 137.491 1.00 20.19 782 SER A CA 1
ATOM 6277 C C . SER A 1 782 ? 172.443 149.253 136.609 1.00 16.58 782 SER A C 1
ATOM 6278 O O . SER A 1 782 ? 173.238 150.163 136.820 1.00 17.56 782 SER A O 1
ATOM 6281 N N . TYR A 1 783 ? 172.587 148.397 135.618 1.00 13.76 783 TYR A N 1
ATOM 6282 C CA . TYR A 1 783 ? 173.763 148.428 134.737 1.00 14.80 783 TYR A CA 1
ATOM 6283 C C . TYR A 1 783 ? 173.809 149.731 133.926 1.00 16.03 783 TYR A C 1
ATOM 6284 O O . TYR A 1 783 ? 174.892 150.319 133.748 1.00 14.24 783 TYR A O 1
ATOM 6293 N N . LEU A 1 784 ? 172.667 150.161 133.401 1.00 18.10 784 LEU A N 1
ATOM 6294 C CA . LEU A 1 784 ? 172.589 151.393 132.571 1.00 16.78 784 LEU A CA 1
ATOM 6295 C C . LEU A 1 784 ? 172.999 152.603 133.426 1.00 18.25 784 LEU A C 1
ATOM 6296 O O . LEU A 1 784 ? 173.847 153.378 132.995 1.00 17.47 784 LEU A O 1
ATOM 6301 N N . MET A 1 785 ? 172.429 152.748 134.599 1.00 21.33 785 MET A N 1
ATOM 6302 C CA . MET A 1 785 ? 172.666 153.956 135.419 1.00 26.84 785 MET A CA 1
ATOM 6303 C C . MET A 1 785 ? 174.136 154.016 135.864 1.00 28.70 785 MET A C 1
ATOM 6304 O O . MET A 1 785 ? 174.695 155.114 135.896 1.00 32.80 785 MET A O 1
ATOM 6309 N N . LYS A 1 786 ? 174.752 152.894 136.206 1.00 29.86 786 LYS A N 1
ATOM 6310 C CA . LYS A 1 786 ? 176.048 152.905 136.923 1.00 32.37 786 LYS A CA 1
ATOM 6311 C C . LYS A 1 786 ? 177.234 152.611 136.014 1.00 29.97 786 LYS A C 1
ATOM 6312 O O . LYS A 1 786 ? 178.361 152.791 136.479 1.00 30.69 786 LYS A O 1
ATOM 6318 N N . LYS A 1 787 ? 177.029 152.155 134.787 1.00 31.46 787 LYS A N 1
ATOM 6319 C CA . LYS A 1 787 ? 178.179 151.755 133.933 1.00 33.00 787 LYS A CA 1
ATOM 6320 C C . LYS A 1 787 ? 178.076 152.250 132.498 1.00 30.64 787 LYS A C 1
ATOM 6321 O O . LYS A 1 787 ? 179.028 151.982 131.748 1.00 31.81 787 LYS A O 1
ATOM 6327 N N . MET A 1 788 ? 177.005 152.932 132.113 1.00 28.59 788 MET A N 1
ATOM 6328 C CA . MET A 1 788 ? 176.876 153.471 130.736 1.00 24.88 788 MET A CA 1
ATOM 6329 C C . MET A 1 788 ? 176.646 154.980 130.785 1.00 20.60 788 MET A C 1
ATOM 6330 O O . MET A 1 788 ? 177.355 155.691 130.100 1.00 19.62 788 MET A O 1
ATOM 6335 N N . ILE A 1 789 ? 175.668 155.456 131.531 1.00 21.25 789 ILE A N 1
ATOM 6336 C CA . ILE A 1 789 ? 175.330 156.908 131.563 1.00 23.38 789 ILE A CA 1
ATOM 6337 C C . ILE A 1 789 ? 176.501 157.734 132.096 1.00 28.17 789 ILE A C 1
ATOM 6338 O O . ILE A 1 789 ? 176.879 158.697 131.445 1.00 29.41 789 ILE A O 1
ATOM 6343 N N . PRO A 1 790 ? 177.137 157.418 133.252 1.00 30.94 790 PRO A N 1
ATOM 6344 C CA . PRO A 1 790 ? 178.252 158.227 133.740 1.00 30.55 790 PRO A CA 1
ATOM 6345 C C . PRO A 1 790 ? 179.402 158.411 132.732 1.00 33.00 790 PRO A C 1
ATOM 6346 O O . PRO A 1 790 ? 179.972 159.493 132.652 1.00 33.70 790 PRO A O 1
ATOM 6350 N N . LEU A 1 791 ? 179.691 157.393 131.936 1.00 33.18 791 LEU A N 1
ATOM 6351 C CA . LEU A 1 791 ? 180.760 157.511 130.924 1.00 37.67 791 LEU A CA 1
ATOM 6352 C C . LEU A 1 791 ? 180.357 158.547 129.873 1.00 38.88 791 LEU A C 1
ATOM 6353 O O . LEU A 1 791 ? 181.238 159.113 129.228 1.00 37.75 791 LEU A O 1
ATOM 6358 N N . ALA A 1 792 ? 179.066 158.766 129.671 1.00 38.15 792 ALA A N 1
ATOM 6359 C CA . ALA A 1 792 ? 178.582 159.728 128.657 1.00 38.62 792 ALA A CA 1
ATOM 6360 C C . ALA A 1 792 ? 178.537 161.136 129.247 1.00 34.70 792 ALA A C 1
ATOM 6361 O O . ALA A 1 792 ? 178.850 162.085 128.529 1.00 34.15 792 ALA A O 1
ATOM 6363 N N . VAL A 1 793 ? 178.138 161.286 130.499 1.00 30.83 793 VAL A N 1
ATOM 6364 C CA . VAL A 1 793 ? 178.063 162.635 131.118 1.00 30.50 793 VAL A CA 1
ATOM 6365 C C . VAL A 1 793 ? 179.459 163.269 131.136 1.00 31.35 793 VAL A C 1
ATOM 6366 O O . VAL A 1 793 ? 179.565 164.479 130.921 1.00 31.02 793 VAL A O 1
ATOM 6370 N N . GLU A 1 794 ? 180.492 162.467 131.332 1.00 35.75 794 GLU A N 1
ATOM 6371 C CA . GLU A 1 794 ? 181.885 162.969 131.362 1.00 43.25 794 GLU A CA 1
ATOM 6372 C C . GLU A 1 794 ? 182.275 163.722 130.079 1.00 42.43 794 GLU A C 1
ATOM 6373 O O . GLU A 1 794 ? 182.864 164.816 130.230 1.00 47.56 794 GLU A O 1
ATOM 6379 N N . LYS A 1 795 ? 182.010 163.177 128.898 1.00 36.95 795 LYS A N 1
ATOM 6380 C CA . LYS A 1 795 ? 182.389 163.809 127.603 1.00 37.07 795 LYS A CA 1
ATOM 6381 C C . LYS A 1 795 ? 181.425 164.923 127.220 1.00 31.66 795 LYS A C 1
ATOM 6382 O O . LYS A 1 795 ? 181.737 165.690 126.284 1.00 33.42 795 LYS A O 1
ATOM 6388 N N . LEU A 1 796 ? 180.259 164.975 127.846 1.00 32.50 796 LEU A N 1
ATOM 6389 C CA . LEU A 1 796 ? 179.323 166.089 127.578 1.00 33.04 796 LEU A CA 1
ATOM 6390 C C . LEU A 1 796 ? 179.888 167.274 128.347 1.00 36.69 796 LEU A C 1
ATOM 6391 O O . LEU A 1 796 ? 179.965 168.352 127.781 1.00 37.34 796 LEU A O 1
ATOM 6396 N N . LEU A 1 797 ? 180.331 167.052 129.583 1.00 34.91 797 LEU A N 1
ATOM 6397 C CA . LEU A 1 797 ? 180.904 168.149 130.399 1.00 32.44 797 LEU A CA 1
ATOM 6398 C C . LEU A 1 797 ? 182.161 168.716 129.731 1.00 34.59 797 LEU A C 1
ATOM 6399 O O . LEU A 1 797 ? 182.371 169.943 129.842 1.00 37.15 797 LEU A O 1
ATOM 6404 N N . ASP A 1 798 ? 182.914 167.887 129.023 1.00 33.92 798 ASP A N 1
ATOM 6405 C CA . ASP A 1 798 ? 184.050 168.402 128.230 1.00 43.70 798 ASP A CA 1
ATOM 6406 C C . ASP A 1 798 ? 183.535 169.331 127.133 1.00 41.69 798 ASP A C 1
ATOM 6407 O O . ASP A 1 798 ? 184.147 170.392 126.884 1.00 48.31 798 ASP A O 1
ATOM 6412 N N . PHE A 1 799 ? 182.448 168.953 126.488 1.00 40.11 799 PHE A N 1
ATOM 6413 C CA . PHE A 1 799 ? 181.877 169.764 125.393 1.00 39.21 799 PHE A CA 1
ATOM 6414 C C . PHE A 1 799 ? 181.418 171.110 125.955 1.00 38.05 799 PHE A C 1
ATOM 6415 O O . PHE A 1 799 ? 181.586 172.132 125.290 1.00 42.14 799 PHE A O 1
ATOM 6423 N N . ASP A 1 800 ? 180.836 171.108 127.141 1.00 39.41 800 ASP A N 1
ATOM 6424 C CA . ASP A 1 800 ? 180.363 172.366 127.765 1.00 45.26 800 ASP A CA 1
ATOM 6425 C C . ASP A 1 800 ? 181.532 173.334 127.969 1.00 45.47 800 ASP A C 1
ATOM 6426 O O . ASP A 1 800 ? 181.385 174.530 127.641 1.00 44.39 800 ASP A O 1
ATOM 6431 N N . ASN A 1 801 ? 182.649 172.842 128.483 1.00 46.01 801 ASN A N 1
ATOM 6432 C CA . ASN A 1 801 ? 183.808 173.710 128.788 1.00 49.58 801 ASN A CA 1
ATOM 6433 C C . ASN A 1 801 ? 184.307 174.336 127.495 1.00 46.42 801 ASN A C 1
ATOM 6434 O O . ASN A 1 801 ? 184.589 175.557 127.492 1.00 47.85 801 ASN A O 1
ATOM 6439 N N . THR A 1 802 ? 184.450 173.536 126.446 1.00 42.12 802 THR A N 1
ATOM 6440 C CA . THR A 1 802 ? 184.966 174.036 125.149 1.00 40.96 802 THR A CA 1
ATOM 6441 C C . THR A 1 802 ? 184.024 175.112 124.603 1.00 36.87 802 THR A C 1
ATOM 6442 O O . THR A 1 802 ? 184.519 176.119 124.087 1.00 36.03 802 THR A O 1
ATOM 6446 N N . LEU A 1 803 ? 182.721 174.900 124.715 1.00 38.68 803 LEU A N 1
ATOM 6447 C CA . LEU A 1 803 ? 181.731 175.880 124.211 1.00 40.91 803 LEU A CA 1
ATOM 6448 C C . LEU A 1 803 ? 181.882 177.195 124.975 1.00 40.47 803 LEU A C 1
ATOM 6449 O O . LEU A 1 803 ? 181.807 178.258 124.343 1.00 39.13 803 LEU A O 1
ATOM 6454 N N . LYS A 1 804 ? 182.086 177.131 126.284 1.00 47.62 804 LYS A N 1
ATOM 6455 C CA . LYS A 1 804 ? 182.170 178.359 127.111 1.00 49.15 804 LYS A CA 1
ATOM 6456 C C . LYS A 1 804 ? 183.310 179.246 126.603 1.00 49.86 804 LYS A C 1
ATOM 6457 O O . LYS A 1 804 ? 183.085 180.468 126.462 1.00 55.29 804 LYS A O 1
ATOM 6463 N N . LYS A 1 805 ? 184.474 178.669 126.324 1.00 50.85 805 LYS A N 1
ATOM 6464 C CA . LYS A 1 805 ? 185.599 179.460 125.767 1.00 59.51 805 LYS A CA 1
ATOM 6465 C C . LYS A 1 805 ? 185.171 180.096 124.442 1.00 57.53 805 LYS A C 1
ATOM 6466 O O . LYS A 1 805 ? 185.453 181.289 124.230 1.00 59.79 805 LYS A O 1
ATOM 6472 N N . ASN A 1 806 ? 184.523 179.328 123.577 1.00 56.35 806 ASN A N 1
ATOM 6473 C CA . ASN A 1 806 ? 184.131 179.817 122.236 1.00 52.40 806 ASN A CA 1
ATOM 6474 C C . ASN A 1 806 ? 183.165 180.997 122.389 1.00 45.50 806 ASN A C 1
ATOM 6475 O O . ASN A 1 806 ? 183.325 181.991 121.676 1.00 40.92 806 ASN A O 1
ATOM 6480 N N . LEU A 1 807 ? 182.182 180.883 123.274 1.00 46.05 807 LEU A N 1
ATOM 6481 C CA . LEU A 1 807 ? 181.148 181.944 123.416 1.00 47.77 807 LEU A CA 1
ATOM 6482 C C . LEU A 1 807 ? 181.789 183.211 123.984 1.00 52.12 807 LEU A C 1
ATOM 6483 O O . LEU A 1 807 ? 181.558 184.300 123.429 1.00 51.74 807 LEU A O 1
ATOM 6488 N N . LEU A 1 808 ? 182.560 183.086 125.057 1.00 53.52 808 LEU A N 1
ATOM 6489 C CA . LEU A 1 808 ? 183.135 184.283 125.718 1.00 50.22 808 LEU A CA 1
ATOM 6490 C C . LEU A 1 808 ? 184.066 184.989 124.736 1.00 53.86 808 LEU A C 1
ATOM 6491 O O . LEU A 1 808 ? 184.005 186.231 124.667 1.00 59.72 808 LEU A O 1
ATOM 6496 N N . ASN A 1 809 ? 184.879 184.238 124.001 1.00 51.59 809 ASN A N 1
ATOM 6497 C CA . ASN A 1 809 ? 185.766 184.836 122.971 1.00 55.74 809 ASN A CA 1
ATOM 6498 C C . ASN A 1 809 ? 184.921 185.517 121.883 1.00 53.13 809 ASN A C 1
ATOM 6499 O O . ASN A 1 809 ? 185.317 186.566 121.380 1.00 54.23 809 ASN A O 1
ATOM 6504 N N . TYR A 1 810 ? 183.785 184.941 121.535 1.00 53.90 810 TYR A N 1
ATOM 6505 C CA . TYR A 1 810 ? 182.891 185.525 120.507 1.00 49.86 810 TYR A CA 1
ATOM 6506 C C . TYR A 1 810 ? 182.400 186.896 120.977 1.00 48.33 810 TYR A C 1
ATOM 6507 O O . TYR A 1 810 ? 182.339 187.816 120.166 1.00 47.40 810 TYR A O 1
ATOM 6516 N N . ILE A 1 811 ? 182.047 187.023 122.249 1.00 53.58 811 ILE A N 1
ATOM 6517 C CA . ILE A 1 811 ? 181.519 188.311 122.779 1.00 64.83 811 ILE A CA 1
ATOM 6518 C C . ILE A 1 811 ? 182.601 189.387 122.657 1.00 72.03 811 ILE A C 1
ATOM 6519 O O . ILE A 1 811 ? 182.281 190.509 122.223 1.00 80.76 811 ILE A O 1
ATOM 6524 N N . ASP A 1 812 ? 183.832 189.064 123.021 1.00 75.69 812 ASP A N 1
ATOM 6525 C CA . ASP A 1 812 ? 184.916 190.078 123.065 1.00 82.74 812 ASP A CA 1
ATOM 6526 C C . ASP A 1 812 ? 185.194 190.629 121.666 1.00 84.87 812 ASP A C 1
ATOM 6527 O O . ASP A 1 812 ? 185.289 191.860 121.519 1.00 91.07 812 ASP A O 1
ATOM 6532 N N . GLU A 1 813 ? 185.272 189.765 120.662 1.00 83.53 813 GLU A N 1
ATOM 6533 C CA . GLU A 1 813 ? 185.581 190.214 119.278 1.00 86.00 813 GLU A CA 1
ATOM 6534 C C . GLU A 1 813 ? 184.501 191.182 118.788 1.00 82.52 813 GLU A C 1
ATOM 6535 O O . GLU A 1 813 ? 184.820 192.051 117.968 1.00 84.63 813 GLU A O 1
ATOM 6541 N N . ASN A 1 814 ? 183.279 191.056 119.290 1.00 84.64 814 ASN A N 1
ATOM 6542 C CA . ASN A 1 814 ? 182.175 191.979 118.939 1.00 88.95 814 ASN A CA 1
ATOM 6543 C C . ASN A 1 814 ? 181.890 192.929 120.101 1.00 97.74 814 ASN A C 1
ATOM 6544 O O . ASN A 1 814 ? 180.742 193.384 120.225 1.00 105.48 814 ASN A O 1
ATOM 6549 N N . LYS A 1 815 ? 182.885 193.237 120.922 1.00 109.35 815 LYS A N 1
ATOM 6550 C CA . LYS A 1 815 ? 182.640 194.014 122.163 1.00 119.77 815 LYS A CA 1
ATOM 6551 C C . LYS A 1 815 ? 182.084 195.400 121.824 1.00 113.35 815 LYS A C 1
ATOM 6552 O O . LYS A 1 815 ? 181.158 195.852 122.515 1.00 109.95 815 LYS A O 1
ATOM 6558 N N . LEU A 1 816 ? 182.643 196.056 120.817 1.00 115.03 816 LEU A N 1
ATOM 6559 C CA . LEU A 1 816 ? 182.221 197.433 120.454 1.00 122.08 816 LEU A CA 1
ATOM 6560 C C . LEU A 1 816 ? 180.732 197.467 120.102 1.00 114.85 816 LEU A C 1
ATOM 6561 O O . LEU A 1 816 ? 180.059 198.423 120.516 1.00 118.12 816 LEU A O 1
ATOM 6566 N N . TYR A 1 817 ? 180.223 196.460 119.406 1.00 106.75 817 TYR A N 1
ATOM 6567 C CA . TYR A 1 817 ? 178.804 196.455 118.968 1.00 104.14 817 TYR A CA 1
ATOM 6568 C C . TYR A 1 817 ? 177.870 196.194 120.153 1.00 102.30 817 TYR A C 1
ATOM 6569 O O . TYR A 1 817 ? 176.681 196.521 120.034 1.00 98.47 817 TYR A O 1
ATOM 6578 N N . LEU A 1 818 ? 178.367 195.616 121.248 1.00 110.94 818 LEU A N 1
ATOM 6579 C CA . LEU A 1 818 ? 177.517 195.223 122.405 1.00 119.73 818 LEU A CA 1
ATOM 6580 C C . LEU A 1 818 ? 177.611 196.273 123.514 1.00 135.48 818 LEU A C 1
ATOM 6581 O O . LEU A 1 818 ? 177.564 195.893 124.706 1.00 141.03 818 LEU A O 1
ATOM 6586 N N . ILE A 1 819 ? 177.712 197.549 123.149 1.00 143.54 819 ILE A N 1
ATOM 6587 C CA . ILE A 1 819 ? 177.808 198.652 124.140 1.00 145.25 819 ILE A CA 1
ATOM 6588 C C . ILE A 1 819 ? 176.679 198.492 125.159 1.00 145.67 819 ILE A C 1
ATOM 6589 O O . ILE A 1 819 ? 175.503 198.424 124.761 1.00 142.07 819 ILE A O 1
ATOM 6594 N N . GLY A 1 820 ? 177.054 198.406 126.429 1.00 146.14 820 GLY A N 1
ATOM 6595 C CA . GLY A 1 820 ? 176.115 198.259 127.554 1.00 145.77 820 GLY A CA 1
ATOM 6596 C C . GLY A 1 820 ? 175.466 196.884 127.628 1.00 144.18 820 GLY A C 1
ATOM 6597 O O . GLY A 1 820 ? 174.527 196.740 128.428 1.00 146.03 820 GLY A O 1
ATOM 6598 N N . SER A 1 821 ? 175.939 195.894 126.870 1.00 135.27 821 SER A N 1
ATOM 6599 C CA . SER A 1 821 ? 175.353 194.528 126.877 1.00 127.46 821 SER A CA 1
ATOM 6600 C C . SER A 1 821 ? 176.408 193.430 127.036 1.00 121.38 821 SER A C 1
ATOM 6601 O O . SER A 1 821 ? 176.021 192.321 127.457 1.00 131.35 821 SER A O 1
ATOM 6604 N N . ALA A 1 822 ? 177.676 193.676 126.709 1.00 107.40 822 ALA A N 1
ATOM 6605 C CA . ALA A 1 822 ? 178.729 192.639 126.821 1.00 104.95 822 ALA A CA 1
ATOM 6606 C C . ALA A 1 822 ? 178.762 192.078 128.248 1.00 102.53 822 ALA A C 1
ATOM 6607 O O . ALA A 1 822 ? 178.802 190.852 128.416 1.00 104.11 822 ALA A O 1
ATOM 6609 N N . GLU A 1 823 ? 178.741 192.949 129.244 1.00 112.42 823 GLU A N 1
ATOM 6610 C CA . GLU A 1 823 ? 178.743 192.521 130.666 1.00 116.98 823 GLU A CA 1
ATOM 6611 C C . GLU A 1 823 ? 177.523 191.639 130.940 1.00 102.74 823 GLU A C 1
ATOM 6612 O O . GLU A 1 823 ? 177.641 190.712 131.751 1.00 96.70 823 GLU A O 1
ATOM 6618 N N . TYR A 1 824 ? 176.392 191.904 130.300 1.00 98.23 824 TYR A N 1
ATOM 6619 C CA . TYR A 1 824 ? 175.153 191.152 130.588 1.00 98.32 824 TYR A CA 1
ATOM 6620 C C . TYR A 1 824 ? 175.237 189.768 129.944 1.00 92.57 824 TYR A C 1
ATOM 6621 O O . TYR A 1 824 ? 174.864 188.772 130.593 1.00 92.33 824 TYR A O 1
ATOM 6630 N N . GLU A 1 825 ? 175.709 189.699 128.706 1.00 80.04 825 GLU A N 1
ATOM 6631 C CA . GLU A 1 825 ? 175.820 188.399 127.996 1.00 72.81 825 GLU A CA 1
ATOM 6632 C C . GLU A 1 825 ? 176.813 187.499 128.733 1.00 69.61 825 GLU A C 1
ATOM 6633 O O . GLU A 1 825 ? 176.514 186.304 128.916 1.00 80.02 825 GLU A O 1
ATOM 6639 N N . LYS A 1 826 ? 177.949 188.042 129.153 1.00 66.69 826 LYS A N 1
ATOM 6640 C CA . LYS A 1 826 ? 178.999 187.227 129.816 1.00 65.56 826 LYS A CA 1
ATOM 6641 C C . LYS A 1 826 ? 178.416 186.574 131.069 1.00 58.42 826 LYS A C 1
ATOM 6642 O O . LYS A 1 826 ? 178.716 185.400 131.329 1.00 48.96 826 LYS A O 1
ATOM 6648 N N . SER A 1 827 ? 177.602 187.305 131.812 1.00 66.63 827 SER A N 1
ATOM 6649 C CA . SER A 1 827 ? 176.941 186.750 133.016 1.00 73.84 827 SER A CA 1
ATOM 6650 C C . SER A 1 827 ? 176.012 185.621 132.578 1.00 67.45 827 SER A C 1
ATOM 6651 O O . SER A 1 827 ? 175.983 184.572 133.259 1.00 73.81 827 SER A O 1
ATOM 6654 N N . LYS A 1 828 ? 175.259 185.838 131.503 1.00 62.20 828 LYS A N 1
ATOM 6655 C CA . LYS A 1 828 ? 174.242 184.853 131.060 1.00 61.78 828 LYS A CA 1
ATOM 6656 C C . LYS A 1 828 ? 174.933 183.541 130.672 1.00 58.57 828 LYS A C 1
ATOM 6657 O O . LYS A 1 828 ? 174.461 182.475 131.103 1.00 61.49 828 LYS A O 1
ATOM 6663 N N . VAL A 1 829 ? 176.018 183.620 129.916 1.00 49.44 829 VAL A N 1
ATOM 6664 C CA . VAL A 1 829 ? 176.712 182.400 129.431 1.00 40.75 829 VAL A CA 1
ATOM 6665 C C . VAL A 1 829 ? 177.263 181.632 130.634 1.00 44.75 829 VAL A C 1
ATOM 6666 O O . VAL A 1 829 ? 177.106 180.408 130.674 1.00 49.92 829 VAL A O 1
ATOM 6670 N N . ASN A 1 830 ? 177.895 182.315 131.581 1.00 51.80 830 ASN A N 1
ATOM 6671 C CA . ASN A 1 830 ? 178.504 181.633 132.751 1.00 58.74 830 ASN A CA 1
ATOM 6672 C C . ASN A 1 830 ? 177.422 180.881 133.528 1.00 61.68 830 ASN A C 1
ATOM 6673 O O . ASN A 1 830 ? 177.648 179.708 133.890 1.00 62.38 830 ASN A O 1
ATOM 6678 N N . LYS A 1 831 ? 176.294 181.536 133.778 1.00 64.42 831 LYS A N 1
ATOM 6679 C CA . LYS A 1 831 ? 175.199 180.928 134.563 1.00 68.70 831 LYS A CA 1
ATOM 6680 C C . LYS A 1 831 ? 174.629 179.758 133.763 1.00 69.28 831 LYS A C 1
ATOM 6681 O O . LYS A 1 831 ? 174.336 178.700 134.373 1.00 79.01 831 LYS A O 1
ATOM 6687 N N . TYR A 1 832 ? 174.452 179.937 132.455 1.00 59.84 832 TYR A N 1
ATOM 6688 C CA . TYR A 1 832 ? 173.707 178.969 131.618 1.00 50.92 832 TYR A CA 1
ATOM 6689 C C . TYR A 1 832 ? 174.471 177.647 131.579 1.00 42.32 832 TYR A C 1
ATOM 6690 O O . TYR A 1 832 ? 173.876 176.606 131.819 1.00 48.12 832 TYR A O 1
ATOM 6699 N N . LEU A 1 833 ? 175.763 177.673 131.289 1.00 36.60 833 LEU A N 1
ATOM 6700 C CA . LEU A 1 833 ? 176.521 176.435 130.972 1.00 36.42 833 LEU A CA 1
ATOM 6701 C C . LEU A 1 833 ? 177.105 175.805 132.229 1.00 37.65 833 LEU A C 1
ATOM 6702 O O . LEU A 1 833 ? 178.103 175.072 132.101 1.00 37.09 833 LEU A O 1
ATOM 6707 N N . LYS A 1 834 ? 176.543 176.079 133.400 1.00 43.61 834 LYS A N 1
ATOM 6708 C CA . LYS A 1 834 ? 177.040 175.459 134.654 1.00 51.02 834 LYS A CA 1
ATOM 6709 C C . LYS A 1 834 ? 176.161 174.270 135.030 1.00 46.77 834 LYS A C 1
ATOM 6710 O O . LYS A 1 834 ? 176.655 173.376 135.717 1.00 51.16 834 LYS A O 1
ATOM 6716 N N . THR A 1 835 ? 174.907 174.260 134.603 1.00 41.74 835 THR A N 1
ATOM 6717 C CA . THR A 1 835 ? 173.942 173.213 134.983 1.00 38.81 835 THR A CA 1
ATOM 6718 C C . THR A 1 835 ? 174.001 172.027 134.024 1.00 34.21 835 THR A C 1
ATOM 6719 O O . THR A 1 835 ? 174.427 172.171 132.877 1.00 35.27 835 THR A O 1
ATOM 6723 N N . ILE A 1 836 ? 173.543 170.884 134.490 1.00 33.20 836 ILE A N 1
ATOM 6724 C CA . ILE A 1 836 ? 173.391 169.656 133.657 1.00 31.79 836 ILE A CA 1
ATOM 6725 C C . ILE A 1 836 ? 171.906 169.419 133.394 1.00 26.88 836 ILE A C 1
ATOM 6726 O O . ILE A 1 836 ? 171.044 169.791 134.219 1.00 25.35 836 ILE A O 1
ATOM 6731 N N . MET A 1 837 ? 171.614 168.753 132.305 1.00 24.85 837 MET A N 1
ATOM 6732 C CA . MET A 1 837 ? 170.226 168.352 131.990 1.00 25.15 837 MET A CA 1
ATOM 6733 C C . MET A 1 837 ? 170.065 166.924 132.479 1.00 19.46 837 MET A C 1
ATOM 6734 O O . MET A 1 837 ? 170.757 166.014 132.022 1.00 22.30 837 MET A O 1
ATOM 6739 N N . PRO A 1 838 ? 169.184 166.651 133.440 1.00 16.68 838 PRO A N 1
ATOM 6740 C CA . PRO A 1 838 ? 169.156 165.327 134.047 1.00 17.41 838 PRO A CA 1
ATOM 6741 C C . PRO A 1 838 ? 168.527 164.278 133.121 1.00 19.44 838 PRO A C 1
ATOM 6742 O O . PRO A 1 838 ? 167.768 164.608 132.241 1.00 20.44 838 PRO A O 1
ATOM 6746 N N . PHE A 1 839 ? 168.918 163.034 133.300 1.00 23.95 839 PHE A N 1
ATOM 6747 C CA . PHE A 1 839 ? 168.501 161.910 132.431 1.00 28.67 839 PHE A CA 1
ATOM 6748 C C . PHE A 1 839 ? 167.198 161.304 132.961 1.00 34.57 839 PHE A C 1
ATOM 6749 O O . PHE A 1 839 ? 167.107 160.985 134.169 1.00 34.12 839 PHE A O 1
ATOM 6757 N N . ASP A 1 840 ? 166.232 161.125 132.066 1.00 44.87 840 ASP A N 1
ATOM 6758 C CA . ASP A 1 840 ? 164.895 160.594 132.418 1.00 52.45 840 ASP A CA 1
ATOM 6759 C C . ASP A 1 840 ? 164.600 159.383 131.544 1.00 44.28 840 ASP A C 1
ATOM 6760 O O . ASP A 1 840 ? 164.472 159.547 130.338 1.00 44.65 840 ASP A O 1
ATOM 6765 N N . LEU A 1 841 ? 164.459 158.219 132.154 1.00 41.74 841 LEU A N 1
ATOM 6766 C CA . LEU A 1 841 ? 164.257 156.964 131.397 1.00 40.70 841 LEU A CA 1
ATOM 6767 C C . LEU A 1 841 ? 162.820 156.869 130.887 1.00 37.53 841 LEU A C 1
ATOM 6768 O O . LEU A 1 841 ? 162.606 156.221 129.859 1.00 33.18 841 LEU A O 1
ATOM 6773 N N . SER A 1 842 ? 161.865 157.502 131.558 1.00 38.98 842 SER A N 1
ATOM 6774 C CA . SER A 1 842 ? 160.428 157.374 131.213 1.00 38.81 842 SER A CA 1
ATOM 6775 C C . SER A 1 842 ? 160.175 157.848 129.779 1.00 38.72 842 SER A C 1
ATOM 6776 O O . SER A 1 842 ? 159.208 157.389 129.176 1.00 40.34 842 SER A O 1
ATOM 6779 N N . ILE A 1 843 ? 161.027 158.703 129.235 1.00 38.85 843 ILE A N 1
ATOM 6780 C CA . ILE A 1 843 ? 160.848 159.200 127.846 1.00 39.40 843 ILE A CA 1
ATOM 6781 C C . ILE A 1 843 ? 160.934 158.029 126.862 1.00 36.96 843 ILE A C 1
ATOM 6782 O O . ILE A 1 843 ? 160.243 158.061 125.851 1.00 39.52 843 ILE A O 1
ATOM 6787 N N . TYR A 1 844 ? 161.762 157.032 127.137 1.00 34.40 844 TYR A N 1
ATOM 6788 C CA . TYR A 1 844 ? 162.117 156.006 126.136 1.00 34.06 844 TYR A CA 1
ATOM 6789 C C . TYR A 1 844 ? 161.306 154.736 126.339 1.00 42.84 844 TYR A C 1
ATOM 6790 O O . TYR A 1 844 ? 161.002 154.074 125.335 1.00 44.93 844 TYR A O 1
ATOM 6799 N N . THR A 1 845 ? 160.967 154.403 127.574 1.00 50.14 845 THR A N 1
ATOM 6800 C CA . THR A 1 845 ? 160.137 153.217 127.869 1.00 58.11 845 THR A CA 1
ATOM 6801 C C . THR A 1 845 ? 158.686 153.644 128.040 1.00 78.26 845 THR A C 1
ATOM 6802 O O . THR A 1 845 ? 158.406 154.812 128.325 1.00 83.42 845 THR A O 1
ATOM 6806 N N . ASN A 1 846 ? 157.791 152.682 127.938 1.00 121.72 846 ASN A N 1
ATOM 6807 C CA . ASN A 1 846 ? 156.331 152.908 128.065 1.00 167.71 846 ASN A CA 1
ATOM 6808 C C . ASN A 1 846 ? 155.899 152.736 129.527 1.00 203.45 846 ASN A C 1
ATOM 6809 O O . ASN A 1 846 ? 154.681 152.806 129.786 1.00 213.97 846 ASN A O 1
ATOM 6814 N N . ASP A 1 847 ? 156.840 152.510 130.445 1.00 232.23 847 ASP A N 1
ATOM 6815 C CA . ASP A 1 847 ? 156.505 152.216 131.862 1.00 250.85 847 ASP A CA 1
ATOM 6816 C C . ASP A 1 847 ? 155.696 153.367 132.462 1.00 265.20 847 ASP A C 1
ATOM 6817 O O . ASP A 1 847 ? 156.001 154.531 132.184 1.00 251.65 847 ASP A O 1
ATOM 6822 N N . THR A 1 848 ? 154.675 153.025 133.240 1.00 283.95 848 THR A N 1
ATOM 6823 C CA . THR A 1 848 ? 153.810 153.983 133.978 1.00 282.34 848 THR A CA 1
ATOM 6824 C C . THR A 1 848 ? 154.647 154.730 135.026 1.00 265.59 848 THR A C 1
ATOM 6825 O O . THR A 1 848 ? 155.512 155.518 134.625 1.00 228.50 848 THR A O 1
ATOM 6829 N N . SER A 1 859 ? 146.417 144.219 140.539 1.00 171.08 859 SER A N 1
ATOM 6830 C CA . SER A 1 859 ? 146.998 143.357 141.605 1.00 183.84 859 SER A CA 1
ATOM 6831 C C . SER A 1 859 ? 145.922 142.997 142.635 1.00 192.46 859 SER A C 1
ATOM 6832 O O . SER A 1 859 ? 145.958 141.883 143.190 1.00 191.38 859 SER A O 1
ATOM 6835 N N . GLU A 1 860 ? 145.007 143.927 142.901 1.00 191.12 860 GLU A N 1
ATOM 6836 C CA . GLU A 1 860 ? 143.825 143.681 143.757 1.00 185.50 860 GLU A CA 1
ATOM 6837 C C . GLU A 1 860 ? 143.021 142.484 143.231 1.00 165.48 860 GLU A C 1
ATOM 6838 O O . GLU A 1 860 ? 142.634 141.628 144.035 1.00 154.84 860 GLU A O 1
ATOM 6844 N N . ILE A 1 861 ? 142.794 142.426 141.922 1.00 165.80 861 ILE A N 1
ATOM 6845 C CA . ILE A 1 861 ? 141.796 141.521 141.287 1.00 164.60 861 ILE A CA 1
ATOM 6846 C C . ILE A 1 861 ? 142.414 140.141 141.045 1.00 144.04 861 ILE A C 1
ATOM 6847 O O . ILE A 1 861 ? 141.691 139.244 140.562 1.00 141.09 861 ILE A O 1
ATOM 6852 N N . LEU A 1 862 ? 143.696 139.948 141.343 1.00 129.15 862 LEU A N 1
ATOM 6853 C CA . LEU A 1 862 ? 144.361 138.656 141.021 1.00 120.73 862 LEU A CA 1
ATOM 6854 C C . LEU A 1 862 ? 143.737 137.527 141.842 1.00 97.52 862 LEU A C 1
ATOM 6855 O O . LEU A 1 862 ? 143.449 137.730 143.047 1.00 91.35 862 LEU A O 1
ATOM 6860 N N . ASN A 1 863 ? 143.535 136.376 141.204 1.00 71.18 863 ASN A N 1
ATOM 6861 C CA . ASN A 1 863 ? 143.105 135.133 141.893 1.00 63.28 863 ASN A CA 1
ATOM 6862 C C . ASN A 1 863 ? 141.683 135.301 142.428 1.00 55.51 863 ASN A C 1
ATOM 6863 O O . ASN A 1 863 ? 141.434 134.957 143.584 1.00 61.88 863 ASN A O 1
ATOM 6868 N N . ASN A 1 864 ? 140.787 135.864 141.636 1.00 52.22 864 ASN A N 1
ATOM 6869 C CA . ASN A 1 864 ? 139.362 136.006 142.022 1.00 48.08 864 ASN A CA 1
ATOM 6870 C C . ASN A 1 864 ? 138.529 135.082 141.127 1.00 43.89 864 ASN A C 1
ATOM 6871 O O . ASN A 1 864 ? 138.617 135.199 139.886 1.00 47.21 864 ASN A O 1
ATOM 6876 N N . ILE A 1 865 ? 137.756 134.198 141.735 1.00 33.61 865 ILE A N 1
ATOM 6877 C CA . ILE A 1 865 ? 136.940 133.203 140.984 1.00 28.63 865 ILE A CA 1
ATOM 6878 C C . ILE A 1 865 ? 135.451 133.427 141.217 1.00 24.16 865 ILE A C 1
ATOM 6879 O O . ILE A 1 865 ? 134.664 132.732 140.582 1.00 27.74 865 ILE A O 1
ATOM 6884 N N . ILE A 1 866 ? 135.057 134.331 142.092 1.00 24.11 866 ILE A N 1
ATOM 6885 C CA . ILE A 1 866 ? 133.640 134.760 142.185 1.00 26.48 866 ILE A CA 1
ATOM 6886 C C . ILE A 1 866 ? 133.591 136.152 142.802 1.00 29.18 866 ILE A C 1
ATOM 6887 O O . ILE A 1 866 ? 134.282 136.406 143.799 1.00 27.63 866 ILE A O 1
ATOM 6892 N N . LEU A 1 867 ? 132.819 137.045 142.202 1.00 36.23 867 LEU A N 1
ATOM 6893 C CA . LEU A 1 867 ? 132.675 138.442 142.681 1.00 37.22 867 LEU A CA 1
ATOM 6894 C C . LEU A 1 867 ? 131.191 138.708 142.819 1.00 34.86 867 LEU A C 1
ATOM 6895 O O . LEU A 1 867 ? 130.679 139.685 142.254 1.00 37.36 867 LEU A O 1
ATOM 6900 N N . ASN A 1 868 ? 130.530 137.830 143.545 1.00 44.52 868 ASN A N 1
ATOM 6901 C CA . ASN A 1 868 ? 129.055 137.718 143.488 1.00 50.56 868 ASN A CA 1
ATOM 6902 C C . ASN A 1 868 ? 128.374 139.078 143.641 1.00 50.64 868 ASN A C 1
ATOM 6903 O O . ASN A 1 868 ? 127.582 139.453 142.759 1.00 63.16 868 ASN A O 1
ATOM 6908 N N . LEU A 1 869 ? 128.601 139.765 144.739 1.00 64.43 869 LEU A N 1
ATOM 6909 C CA . LEU A 1 869 ? 127.667 140.840 145.140 1.00 96.81 869 LEU A CA 1
ATOM 6910 C C . LEU A 1 869 ? 128.104 142.099 144.422 1.00 103.57 869 LEU A C 1
ATOM 6911 O O . LEU A 1 869 ? 128.845 142.933 144.985 1.00 126.11 869 LEU A O 1
ATOM 6913 N N . ARG A 1 870 ? 127.598 142.230 143.207 1.00 80.63 870 ARG A N 1
ATOM 6914 C CA . ARG A 1 870 ? 127.644 143.485 142.449 1.00 74.24 870 ARG A CA 1
ATOM 6915 C C . ARG A 1 870 ? 126.223 143.637 141.949 1.00 60.32 870 ARG A C 1
ATOM 6916 O O . ARG A 1 870 ? 125.843 142.935 141.038 1.00 61.95 870 ARG A O 1
ATOM 6924 N N . TYR A 1 871 ? 125.515 144.600 142.510 1.00 56.09 871 TYR A N 1
ATOM 6925 C CA . TYR A 1 871 ? 124.130 144.922 142.138 1.00 55.25 871 TYR A CA 1
ATOM 6926 C C . TYR A 1 871 ? 124.079 145.427 140.696 1.00 60.49 871 TYR A C 1
ATOM 6927 O O . TYR A 1 871 ? 124.949 146.200 140.265 1.00 63.59 871 TYR A O 1
ATOM 6936 N N . LYS A 1 872 ? 123.048 145.009 139.976 1.00 72.37 872 LYS A N 1
ATOM 6937 C CA . LYS A 1 872 ? 122.765 145.508 138.611 1.00 77.72 872 LYS A CA 1
ATOM 6938 C C . LYS A 1 872 ? 121.306 145.212 138.271 1.00 81.88 872 LYS A C 1
ATOM 6939 O O . LYS A 1 872 ? 120.932 144.025 138.218 1.00 92.56 872 LYS A O 1
ATOM 6945 N N . ASP A 1 873 ? 120.518 146.257 138.045 1.00 84.74 873 ASP A N 1
ATOM 6946 C CA . ASP A 1 873 ? 119.115 146.130 137.567 1.00 92.79 873 ASP A CA 1
ATOM 6947 C C . ASP A 1 873 ? 118.319 145.218 138.505 1.00 85.60 873 ASP A C 1
ATOM 6948 O O . ASP A 1 873 ? 117.690 144.247 138.040 1.00 87.96 873 ASP A O 1
ATOM 6953 N N . ASN A 1 874 ? 118.358 145.507 139.799 1.00 88.89 874 ASN A N 1
ATOM 6954 C CA . ASN A 1 874 ? 117.566 144.768 140.818 1.00 94.10 874 ASN A CA 1
ATOM 6955 C C . ASN A 1 874 ? 117.923 143.280 140.787 1.00 86.54 874 ASN A C 1
ATOM 6956 O O . ASN A 1 874 ? 117.017 142.432 140.959 1.00 81.26 874 ASN A O 1
ATOM 6961 N N . ASN A 1 875 ? 119.192 142.965 140.556 1.00 79.12 875 ASN A N 1
ATOM 6962 C CA . ASN A 1 875 ? 119.665 141.562 140.584 1.00 76.37 875 ASN A CA 1
ATOM 6963 C C . ASN A 1 875 ? 121.142 141.542 140.948 1.00 58.06 875 ASN A C 1
ATOM 6964 O O . ASN A 1 875 ? 121.841 142.537 140.722 1.00 64.24 875 ASN A O 1
ATOM 6969 N N . LEU A 1 876 ? 121.604 140.409 141.441 1.00 43.08 876 LEU A N 1
ATOM 6970 C CA . LEU A 1 876 ? 123.046 140.167 141.606 1.00 39.17 876 LEU A CA 1
ATOM 6971 C C . LEU A 1 876 ? 123.594 139.488 140.358 1.00 35.93 876 LEU A C 1
ATOM 6972 O O . LEU A 1 876 ? 122.856 138.784 139.652 1.00 41.76 876 LEU A O 1
ATOM 6977 N N . ILE A 1 877 ? 124.887 139.644 140.138 1.00 34.68 877 ILE A N 1
ATOM 6978 C CA . ILE A 1 877 ? 125.574 138.993 138.996 1.00 37.76 877 ILE A CA 1
ATOM 6979 C C . ILE A 1 877 ? 127.010 138.729 139.405 1.00 35.50 877 ILE A C 1
ATOM 6980 O O . ILE A 1 877 ? 127.542 139.440 140.264 1.00 36.31 877 ILE A O 1
ATOM 6985 N N . ASP A 1 878 ? 127.638 137.786 138.731 1.00 39.35 878 ASP A N 1
ATOM 6986 C CA . ASP A 1 878 ? 129.060 137.476 138.969 1.00 40.30 878 ASP A CA 1
ATOM 6987 C C . ASP A 1 878 ? 129.906 138.279 137.974 1.00 41.53 878 ASP A C 1
ATOM 6988 O O . ASP A 1 878 ? 129.885 137.977 136.785 1.00 35.57 878 ASP A O 1
ATOM 6993 N N . LEU A 1 879 ? 130.672 139.236 138.479 1.00 47.14 879 LEU A N 1
ATOM 6994 C CA . LEU A 1 879 ? 131.619 140.015 137.638 1.00 47.08 879 LEU A CA 1
ATOM 6995 C C . LEU A 1 879 ? 132.960 139.306 137.476 1.00 44.31 879 LEU A C 1
ATOM 6996 O O . LEU A 1 879 ? 133.803 139.855 136.748 1.00 47.02 879 LEU A O 1
ATOM 7001 N N . SER A 1 880 ? 133.163 138.153 138.109 1.00 48.92 880 SER A N 1
ATOM 7002 C CA . SER A 1 880 ? 134.456 137.423 138.046 1.00 48.75 880 SER A CA 1
ATOM 7003 C C . SER A 1 880 ? 134.893 137.233 136.589 1.00 45.40 880 SER A C 1
ATOM 7004 O O . SER A 1 880 ? 136.088 137.398 136.307 1.00 43.18 880 SER A O 1
ATOM 7007 N N . GLY A 1 881 ? 133.954 136.896 135.703 1.00 47.68 881 GLY A N 1
ATOM 7008 C CA . GLY A 1 881 ? 134.254 136.577 134.297 1.00 47.89 881 GLY A CA 1
ATOM 7009 C C . GLY A 1 881 ? 134.366 135.087 134.030 1.00 50.89 881 GLY A C 1
ATOM 7010 O O . GLY A 1 881 ? 134.711 134.728 132.898 1.00 51.44 881 GLY A O 1
ATOM 7011 N N . TYR A 1 882 ? 134.005 134.232 134.983 1.00 54.71 882 TYR A N 1
ATOM 7012 C CA . TYR A 1 882 ? 133.892 132.767 134.755 1.00 54.00 882 TYR A CA 1
ATOM 7013 C C . TYR A 1 882 ? 132.434 132.348 134.576 1.00 49.79 882 TYR A C 1
ATOM 7014 O O . TYR A 1 882 ? 132.195 131.140 134.395 1.00 50.61 882 TYR A O 1
ATOM 7023 N N . GLY A 1 883 ? 131.496 133.290 134.637 1.00 47.97 883 GLY A N 1
ATOM 7024 C CA . GLY A 1 883 ? 130.092 133.055 134.260 1.00 55.03 883 GLY A CA 1
ATOM 7025 C C . GLY A 1 883 ? 129.336 132.144 135.212 1.00 50.03 883 GLY A C 1
ATOM 7026 O O . GLY A 1 883 ? 128.515 131.323 134.742 1.00 56.03 883 GLY A O 1
ATOM 7027 N N . ALA A 1 884 ? 129.533 132.304 136.508 1.00 46.34 884 ALA A N 1
ATOM 7028 C CA . ALA A 1 884 ? 128.683 131.641 137.515 1.00 47.33 884 ALA A CA 1
ATOM 7029 C C . ALA A 1 884 ? 127.229 132.104 137.352 1.00 46.99 884 ALA A C 1
ATOM 7030 O O . ALA A 1 884 ? 126.983 133.284 137.065 1.00 53.96 884 ALA A O 1
ATOM 7032 N N . LYS A 1 885 ? 126.297 131.194 137.562 1.00 45.42 885 LYS A N 1
ATOM 7033 C CA . LYS A 1 885 ? 124.855 131.507 137.506 1.00 47.54 885 LYS A CA 1
ATOM 7034 C C . LYS A 1 885 ? 124.335 131.858 138.899 1.00 40.94 885 LYS A C 1
ATOM 7035 O O . LYS A 1 885 ? 124.643 131.146 139.873 1.00 42.98 885 LYS A O 1
ATOM 7041 N N . VAL A 1 886 ? 123.551 132.917 138.978 1.00 32.63 886 VAL A N 1
ATOM 7042 C CA . VAL A 1 886 ? 123.014 133.416 140.262 1.00 29.96 886 VAL A CA 1
ATOM 7043 C C . VAL A 1 886 ? 121.499 133.412 140.165 1.00 32.39 886 VAL A C 1
ATOM 7044 O O . VAL A 1 886 ? 120.950 133.939 139.189 1.00 39.48 886 VAL A O 1
ATOM 7048 N N . GLU A 1 887 ? 120.848 132.834 141.156 1.00 36.76 887 GLU A N 1
ATOM 7049 C CA . GLU A 1 887 ? 119.372 132.807 141.240 1.00 43.26 887 GLU A CA 1
ATOM 7050 C C . GLU A 1 887 ? 118.974 133.497 142.531 1.00 37.76 887 GLU A C 1
ATOM 7051 O O . GLU A 1 887 ? 119.330 132.980 143.592 1.00 45.66 887 GLU A O 1
ATOM 7057 N N . VAL A 1 888 ? 118.238 134.590 142.440 1.00 32.63 888 VAL A N 1
ATOM 7058 C CA . VAL A 1 888 ? 117.751 135.305 143.637 1.00 31.82 888 VAL A CA 1
ATOM 7059 C C . VAL A 1 888 ? 116.249 135.126 143.701 1.00 34.91 888 VAL A C 1
ATOM 7060 O O . VAL A 1 888 ? 115.548 135.430 142.734 1.00 45.89 888 VAL A O 1
ATOM 7064 N N . TYR A 1 889 ? 115.770 134.666 144.834 1.00 42.34 889 TYR A N 1
ATOM 7065 C CA . TYR A 1 889 ? 114.327 134.428 145.057 1.00 51.09 889 TYR A CA 1
ATOM 7066 C C . TYR A 1 889 ? 113.681 135.684 145.631 1.00 53.66 889 TYR A C 1
ATOM 7067 O O . TYR A 1 889 ? 114.335 136.505 146.288 1.00 51.57 889 TYR A O 1
ATOM 7076 N N . ASP A 1 890 ? 112.383 135.789 145.414 1.00 63.16 890 ASP A N 1
ATOM 7077 C CA . ASP A 1 890 ? 111.598 137.011 145.715 1.00 71.73 890 ASP A CA 1
ATOM 7078 C C . ASP A 1 890 ? 111.651 137.364 147.203 1.00 61.53 890 ASP A C 1
ATOM 7079 O O . ASP A 1 890 ? 111.172 138.451 147.539 1.00 60.60 890 ASP A O 1
ATOM 7084 N N . GLY A 1 891 ? 112.179 136.492 148.064 1.00 55.42 891 GLY A N 1
ATOM 7085 C CA . GLY A 1 891 ? 112.274 136.782 149.507 1.00 51.76 891 GLY A CA 1
ATOM 7086 C C . GLY A 1 891 ? 113.503 137.596 149.892 1.00 45.04 891 GLY A C 1
ATOM 7087 O O . GLY A 1 891 ? 113.637 137.898 151.086 1.00 45.27 891 GLY A O 1
ATOM 7088 N N . VAL A 1 892 ? 114.374 137.936 148.947 1.00 39.24 892 VAL A N 1
ATOM 7089 C CA . VAL A 1 892 ? 115.653 138.611 149.266 1.00 40.36 892 VAL A CA 1
ATOM 7090 C C . VAL A 1 892 ? 115.504 140.092 148.952 1.00 47.45 892 VAL A C 1
ATOM 7091 O O . VAL A 1 892 ? 114.986 140.423 147.845 1.00 59.33 892 VAL A O 1
ATOM 7095 N N . GLU A 1 893 ? 115.974 140.943 149.862 1.00 40.73 893 GLU A N 1
ATOM 7096 C CA . GLU A 1 893 ? 115.904 142.408 149.665 1.00 43.29 893 GLU A CA 1
ATOM 7097 C C . GLU A 1 893 ? 117.253 142.939 149.182 1.00 41.71 893 GLU A C 1
ATOM 7098 O O . GLU A 1 893 ? 118.265 142.626 149.785 1.00 42.31 893 GLU A O 1
ATOM 7104 N N . LEU A 1 894 ? 117.235 143.739 148.122 1.00 41.73 894 LEU A N 1
ATOM 7105 C CA . LEU A 1 894 ? 118.456 144.307 147.510 1.00 40.41 894 LEU A CA 1
ATOM 7106 C C . LEU A 1 894 ? 118.316 145.813 147.361 1.00 45.09 894 LEU A C 1
ATOM 7107 O O . LEU A 1 894 ? 117.168 146.330 147.342 1.00 54.35 894 LEU A O 1
ATOM 7112 N N . ASN A 1 895 ? 119.450 146.486 147.253 1.00 42.94 895 ASN A N 1
ATOM 7113 C CA . ASN A 1 895 ? 119.476 147.932 146.957 1.00 46.59 895 ASN A CA 1
ATOM 7114 C C . ASN A 1 895 ? 120.770 148.264 146.228 1.00 49.36 895 ASN A C 1
ATOM 7115 O O . ASN A 1 895 ? 121.716 147.501 146.279 1.00 49.03 895 ASN A O 1
ATOM 7120 N N . ASP A 1 896 ? 120.814 149.422 145.608 1.00 62.29 896 ASP A N 1
ATOM 7121 C CA . ASP A 1 896 ? 121.962 149.845 144.770 1.00 68.15 896 ASP A CA 1
ATOM 7122 C C . ASP A 1 896 ? 123.218 150.090 145.620 1.00 66.15 896 ASP A C 1
ATOM 7123 O O . ASP A 1 896 ? 124.253 150.405 145.017 1.00 62.11 896 ASP A O 1
ATOM 7128 N N . LYS A 1 897 ? 123.159 149.928 146.946 1.00 56.38 897 LYS A N 1
ATOM 7129 C CA . LYS A 1 897 ? 124.371 150.010 147.801 1.00 51.46 897 LYS A CA 1
ATOM 7130 C C . LYS A 1 897 ? 125.068 148.655 147.980 1.00 44.30 897 LYS A C 1
ATOM 7131 O O . LYS A 1 897 ? 126.012 148.598 148.794 1.00 48.93 897 LYS A O 1
ATOM 7137 N N . ASN A 1 898 ? 124.680 147.625 147.235 1.00 35.37 898 ASN A N 1
ATOM 7138 C CA . ASN A 1 898 ? 125.295 146.284 147.294 1.00 31.48 898 ASN A CA 1
ATOM 7139 C C . ASN A 1 898 ? 125.012 145.700 148.679 1.00 25.54 898 ASN A C 1
ATOM 7140 O O . ASN A 1 898 ? 125.925 145.125 149.269 1.00 30.17 898 ASN A O 1
ATOM 7145 N N . GLN A 1 899 ? 123.774 145.758 149.143 1.00 22.79 899 GLN A N 1
ATOM 7146 C CA . GLN A 1 899 ? 123.399 145.272 150.500 1.00 25.16 899 GLN A CA 1
ATOM 7147 C C . GLN A 1 899 ? 122.169 144.356 150.381 1.00 29.76 899 GLN A C 1
ATOM 7148 O O . GLN A 1 899 ? 121.044 144.879 150.446 1.00 41.12 899 GLN A O 1
ATOM 7154 N N . PHE A 1 900 ? 122.337 143.040 150.313 1.00 24.26 900 PHE A N 1
ATOM 7155 C CA . PHE A 1 900 ? 121.179 142.128 150.209 1.00 21.38 900 PHE A CA 1
ATOM 7156 C C . PHE A 1 900 ? 120.875 141.650 151.607 1.00 18.26 900 PHE A C 1
ATOM 7157 O O . PHE A 1 900 ? 121.770 141.693 152.388 1.00 18.32 900 PHE A O 1
ATOM 7165 N N . LYS A 1 901 ? 119.648 141.263 151.913 1.00 20.23 901 LYS A N 1
ATOM 7166 C CA . LYS A 1 901 ? 119.240 140.832 153.278 1.00 22.33 901 LYS A CA 1
ATOM 7167 C C . LYS A 1 901 ? 118.604 139.434 153.238 1.00 24.30 901 LYS A C 1
ATOM 7168 O O . LYS A 1 901 ? 117.704 139.242 152.426 1.00 27.68 901 LYS A O 1
ATOM 7174 N N . LEU A 1 902 ? 119.031 138.527 154.110 1.00 23.59 902 LEU A N 1
ATOM 7175 C CA . LEU A 1 902 ? 118.507 137.152 154.184 1.00 24.35 902 LEU A CA 1
ATOM 7176 C C . LEU A 1 902 ? 117.602 137.037 155.398 1.00 28.58 902 LEU A C 1
ATOM 7177 O O . LEU A 1 902 ? 117.884 137.717 156.368 1.00 31.65 902 LEU A O 1
ATOM 7182 N N . THR A 1 903 ? 116.519 136.259 155.327 1.00 40.00 903 THR A N 1
ATOM 7183 C CA . THR A 1 903 ? 115.467 136.200 156.383 1.00 47.74 903 THR A CA 1
ATOM 7184 C C . THR A 1 903 ? 115.086 134.743 156.637 1.00 42.29 903 THR A C 1
ATOM 7185 O O . THR A 1 903 ? 115.533 133.854 155.893 1.00 34.46 903 THR A O 1
ATOM 7189 N N . SER A 1 904 ? 114.277 134.526 157.658 1.00 46.87 904 SER A N 1
ATOM 7190 C CA . SER A 1 904 ? 113.828 133.178 158.064 1.00 63.76 904 SER A CA 1
ATOM 7191 C C . SER A 1 904 ? 112.755 132.631 157.121 1.00 71.29 904 SER A C 1
ATOM 7192 O O . SER A 1 904 ? 112.448 131.429 157.256 1.00 73.89 904 SER A O 1
ATOM 7195 N N . SER A 1 905 ? 112.197 133.443 156.219 1.00 71.43 905 SER A N 1
ATOM 7196 C CA . SER A 1 905 ? 111.172 132.953 155.257 1.00 71.72 905 SER A CA 1
ATOM 7197 C C . SER A 1 905 ? 111.784 131.914 154.311 1.00 74.45 905 SER A C 1
ATOM 7198 O O . SER A 1 905 ? 113.009 131.953 154.061 1.00 74.51 905 SER A O 1
ATOM 7201 N N . ALA A 1 906 ? 110.964 131.000 153.808 1.00 72.16 906 ALA A N 1
ATOM 7202 C CA . ALA A 1 906 ? 111.434 129.867 152.969 1.00 72.99 906 ALA A CA 1
ATOM 7203 C C . ALA A 1 906 ? 112.019 130.360 151.639 1.00 68.06 906 ALA A C 1
ATOM 7204 O O . ALA A 1 906 ? 112.938 129.733 151.125 1.00 66.23 906 ALA A O 1
ATOM 7206 N N . ASN A 1 907 ? 111.515 131.461 151.105 1.00 66.95 907 ASN A N 1
ATOM 7207 C CA . ASN A 1 907 ? 111.914 131.948 149.760 1.00 63.35 907 ASN A CA 1
ATOM 7208 C C . ASN A 1 907 ? 113.069 132.962 149.857 1.00 58.50 907 ASN A C 1
ATOM 7209 O O . ASN A 1 907 ? 113.526 133.400 148.792 1.00 53.05 907 ASN A O 1
ATOM 7214 N N . SER A 1 908 ? 113.513 133.353 151.057 1.00 44.62 908 SER A N 1
ATOM 7215 C CA . SER A 1 908 ? 114.688 134.249 151.208 1.00 35.88 908 SER A CA 1
ATOM 7216 C C . SER A 1 908 ? 115.940 133.412 150.974 1.00 33.99 908 SER A C 1
ATOM 7217 O O . SER A 1 908 ? 116.499 132.843 151.936 1.00 39.23 908 SER A O 1
ATOM 7220 N N . LYS A 1 909 ? 116.358 133.311 149.725 1.00 30.89 909 LYS A N 1
ATOM 7221 C CA . LYS A 1 909 ? 117.405 132.341 149.364 1.00 30.52 909 LYS A CA 1
ATOM 7222 C C . LYS A 1 909 ? 118.125 132.798 148.103 1.00 27.05 909 LYS A C 1
ATOM 7223 O O . LYS A 1 909 ? 117.514 133.442 147.253 1.00 31.58 909 LYS A O 1
ATOM 7229 N N . ILE A 1 910 ? 119.388 132.448 148.001 1.00 22.91 910 ILE A N 1
ATOM 7230 C CA . ILE A 1 910 ? 120.189 132.672 146.785 1.00 22.03 910 ILE A CA 1
ATOM 7231 C C . ILE A 1 910 ? 120.949 131.391 146.482 1.00 24.30 910 ILE A C 1
ATOM 7232 O O . ILE A 1 910 ? 121.387 130.697 147.412 1.00 27.75 910 ILE A O 1
ATOM 7237 N N . ARG A 1 911 ? 121.119 131.090 145.211 1.00 26.41 911 ARG A N 1
ATOM 7238 C CA . ARG A 1 911 ? 121.785 129.851 144.770 1.00 32.32 911 ARG A CA 1
ATOM 7239 C C . ARG A 1 911 ? 122.813 130.199 143.698 1.00 29.94 911 ARG A C 1
ATOM 7240 O O . ARG A 1 911 ? 122.454 130.815 142.691 1.00 32.83 911 ARG A O 1
ATOM 7248 N N . VAL A 1 912 ? 124.047 129.776 143.904 1.00 27.00 912 VAL A N 1
ATOM 7249 C CA . VAL A 1 912 ? 125.147 130.037 142.957 1.00 27.73 912 VAL A CA 1
ATOM 7250 C C . VAL A 1 912 ? 125.716 128.709 142.508 1.00 30.50 912 VAL A C 1
ATOM 7251 O O . VAL A 1 912 ? 126.115 127.913 143.371 1.00 36.75 912 VAL A O 1
ATOM 7255 N N . THR A 1 913 ? 125.761 128.488 141.203 1.00 38.73 913 THR A N 1
ATOM 7256 C CA . THR A 1 913 ? 126.280 127.233 140.604 1.00 47.79 913 THR A CA 1
ATOM 7257 C C . THR A 1 913 ? 127.585 127.545 139.897 1.00 48.68 913 THR A C 1
ATOM 7258 O O . THR A 1 913 ? 127.562 128.195 138.848 1.00 44.35 913 THR A O 1
ATOM 7262 N N . GLN A 1 914 ? 128.685 127.071 140.459 1.00 63.42 914 GLN A N 1
ATOM 7263 C CA . GLN A 1 914 ? 130.035 127.433 139.980 1.00 78.76 914 GLN A CA 1
ATOM 7264 C C . GLN A 1 914 ? 130.320 126.635 138.714 1.00 87.20 914 GLN A C 1
ATOM 7265 O O . GLN A 1 914 ? 129.940 125.453 138.632 1.00 90.84 914 GLN A O 1
ATOM 7271 N N . ASN A 1 915 ? 131.020 127.256 137.777 1.00 104.92 915 ASN A N 1
ATOM 7272 C CA . ASN A 1 915 ? 131.433 126.572 136.533 1.00 125.57 915 ASN A CA 1
ATOM 7273 C C . ASN A 1 915 ? 132.314 125.364 136.864 1.00 132.35 915 ASN A C 1
ATOM 7274 O O . ASN A 1 915 ? 133.163 125.449 137.772 1.00 130.61 915 ASN A O 1
ATOM 7279 N N . GLN A 1 916 ? 132.138 124.287 136.113 1.00 148.86 916 GLN A N 1
ATOM 7280 C CA . GLN A 1 916 ? 132.902 123.033 136.336 1.00 165.74 916 GLN A CA 1
ATOM 7281 C C . GLN A 1 916 ? 134.394 123.223 136.015 1.00 168.31 916 GLN A C 1
ATOM 7282 O O . GLN A 1 916 ? 135.189 122.385 136.467 1.00 168.25 916 GLN A O 1
ATOM 7288 N N . ASN A 1 917 ? 134.769 124.235 135.230 1.00 166.63 917 ASN A N 1
ATOM 7289 C CA . ASN A 1 917 ? 136.144 124.312 134.670 1.00 165.07 917 ASN A CA 1
ATOM 7290 C C . ASN A 1 917 ? 137.161 124.532 135.792 1.00 163.02 917 ASN A C 1
ATOM 7291 O O . ASN A 1 917 ? 138.227 123.906 135.753 1.00 157.21 917 ASN A O 1
ATOM 7296 N N . ILE A 1 918 ? 136.855 125.396 136.757 1.00 163.77 918 ILE A N 1
ATOM 7297 C CA . ILE A 1 918 ? 137.832 125.710 137.838 1.00 156.17 918 ILE A CA 1
ATOM 7298 C C . ILE A 1 918 ? 137.175 125.545 139.204 1.00 141.77 918 ILE A C 1
ATOM 7299 O O . ILE A 1 918 ? 136.041 126.003 139.402 1.00 134.48 918 ILE A O 1
ATOM 7304 N N . ILE A 1 919 ? 137.884 124.884 140.108 1.00 139.09 919 ILE A N 1
ATOM 7305 C CA . ILE A 1 919 ? 137.509 124.732 141.539 1.00 141.16 919 ILE A CA 1
ATOM 7306 C C . ILE A 1 919 ? 138.806 124.626 142.335 1.00 136.78 919 ILE A C 1
ATOM 7307 O O . ILE A 1 919 ? 139.840 124.168 141.781 1.00 150.03 919 ILE A O 1
ATOM 7312 N N . PHE A 1 920 ? 138.754 125.006 143.604 1.00 113.33 920 PHE A N 1
ATOM 7313 C CA . PHE A 1 920 ? 139.931 124.945 144.494 1.00 99.79 920 PHE A CA 1
ATOM 7314 C C . PHE A 1 920 ? 140.432 123.498 144.571 1.00 96.14 920 PHE A C 1
ATOM 7315 O O . PHE A 1 920 ? 139.633 122.547 144.491 1.00 93.18 920 PHE A O 1
ATOM 7323 N N . ASN A 1 921 ? 141.740 123.348 144.707 1.00 91.58 921 ASN A N 1
ATOM 7324 C CA . ASN A 1 921 ? 142.400 122.019 144.782 1.00 87.56 921 ASN A CA 1
ATOM 7325 C C . ASN A 1 921 ? 141.915 121.267 146.021 1.00 78.41 921 ASN A C 1
ATOM 7326 O O . ASN A 1 921 ? 141.889 121.852 147.101 1.00 69.43 921 ASN A O 1
ATOM 7331 N N . SER A 1 922 ? 141.550 120.005 145.853 1.00 73.87 922 SER A N 1
ATOM 7332 C CA . SER A 1 922 ? 141.038 119.161 146.963 1.00 71.89 922 SER A CA 1
ATOM 7333 C C . SER A 1 922 ? 142.174 118.734 147.906 1.00 62.35 922 SER A C 1
ATOM 7334 O O . SER A 1 922 ? 141.936 118.534 149.105 1.00 60.39 922 SER A O 1
ATOM 7337 N N . VAL A 1 923 ? 143.375 118.564 147.386 1.00 57.75 923 VAL A N 1
ATOM 7338 C CA . VAL A 1 923 ? 144.468 117.929 148.166 1.00 55.77 923 VAL A CA 1
ATOM 7339 C C . VAL A 1 923 ? 145.214 118.982 148.982 1.00 47.39 923 VAL A C 1
ATOM 7340 O O . VAL A 1 923 ? 145.752 118.625 150.027 1.00 50.41 923 VAL A O 1
ATOM 7344 N N . PHE A 1 924 ? 145.283 120.222 148.526 1.00 46.44 924 PHE A N 1
ATOM 7345 C CA . PHE A 1 924 ? 146.150 121.250 149.158 1.00 48.12 924 PHE A CA 1
ATOM 7346 C C . PHE A 1 924 ? 145.374 122.429 149.738 1.00 50.37 924 PHE A C 1
ATOM 7347 O O . PHE A 1 924 ? 145.964 123.131 150.577 1.00 55.98 924 PHE A O 1
ATOM 7355 N N . LEU A 1 925 ? 144.140 122.669 149.307 1.00 52.19 925 LEU A N 1
ATOM 7356 C CA . LEU A 1 925 ? 143.230 123.625 149.980 1.00 58.66 925 LEU A CA 1
ATOM 7357 C C . LEU A 1 925 ? 143.879 125.011 150.005 1.00 58.80 925 LEU A C 1
ATOM 7358 O O . LEU A 1 925 ? 144.177 125.519 151.108 1.00 68.09 925 LEU A O 1
ATOM 7363 N N . ASP A 1 926 ? 144.079 125.618 148.844 1.00 57.24 926 ASP A N 1
ATOM 7364 C CA . ASP A 1 926 ? 144.542 127.029 148.765 1.00 61.27 926 ASP A CA 1
ATOM 7365 C C . ASP A 1 926 ? 143.374 127.918 148.345 1.00 51.59 926 ASP A C 1
ATOM 7366 O O . ASP A 1 926 ? 143.084 127.957 147.126 1.00 53.60 926 ASP A O 1
ATOM 7371 N N . PHE A 1 927 ? 142.713 128.562 149.302 1.00 33.94 927 PHE A N 1
ATOM 7372 C CA . PHE A 1 927 ? 141.622 129.501 148.971 1.00 28.41 927 PHE A CA 1
ATOM 7373 C C . PHE A 1 927 ? 141.214 130.319 150.185 1.00 21.45 927 PHE A C 1
ATOM 7374 O O . PHE A 1 927 ? 141.528 129.947 151.295 1.00 19.08 927 PHE A O 1
ATOM 7382 N N . SER A 1 928 ? 140.528 131.425 149.916 1.00 19.08 928 SER A N 1
ATOM 7383 C CA . SER A 1 928 ? 140.110 132.413 150.932 1.00 17.74 928 SER A CA 1
ATOM 7384 C C . SER A 1 928 ? 138.722 132.935 150.610 1.00 13.55 928 SER A C 1
ATOM 7385 O O . SER A 1 928 ? 138.264 132.833 149.466 1.00 10.64 928 SER A O 1
ATOM 7388 N N . VAL A 1 929 ? 138.091 133.489 151.631 1.00 12.17 929 VAL A N 1
ATOM 7389 C CA . VAL A 1 929 ? 136.725 134.054 151.539 1.00 11.46 929 VAL A CA 1
ATOM 7390 C C . VAL A 1 929 ? 136.742 135.396 152.246 1.00 11.89 929 VAL A C 1
ATOM 7391 O O . VAL A 1 929 ? 137.557 135.596 153.176 1.00 13.05 929 VAL A O 1
ATOM 7395 N N . SER A 1 930 ? 135.848 136.288 151.832 1.00 12.80 930 SER A N 1
ATOM 7396 C CA . SER A 1 930 ? 135.762 137.662 152.373 1.00 13.22 930 SER A CA 1
ATOM 7397 C C . SER A 1 930 ? 134.397 138.277 152.123 1.00 10.33 930 SER A C 1
ATOM 7398 O O . SER A 1 930 ? 133.775 137.975 151.141 1.00 9.33 930 SER A O 1
ATOM 7401 N N . PHE A 1 931 ? 133.984 139.133 153.030 1.00 8.19 931 PHE A N 1
ATOM 7402 C CA . PHE A 1 931 ? 132.686 139.815 152.933 1.00 7.62 931 PHE A CA 1
ATOM 7403 C C . PHE A 1 931 ? 132.566 140.808 154.084 1.00 6.73 931 PHE A C 1
ATOM 7404 O O . PHE A 1 931 ? 133.410 140.783 154.987 1.00 6.94 931 PHE A O 1
ATOM 7412 N N . TRP A 1 932 ? 131.528 141.643 154.035 1.00 4.99 932 TRP A N 1
ATOM 7413 C CA . TRP A 1 932 ? 131.106 142.458 155.172 1.00 4.70 932 TRP A CA 1
ATOM 7414 C C . TRP A 1 932 ? 129.846 141.845 155.757 1.00 5.94 932 TRP A C 1
ATOM 7415 O O . TRP A 1 932 ? 129.141 141.122 155.067 1.00 6.38 932 TRP A O 1
ATOM 7426 N N . ILE A 1 933 ? 129.510 142.189 156.981 1.00 7.99 933 ILE A N 1
ATOM 7427 C CA . ILE A 1 933 ? 128.329 141.591 157.657 1.00 10.99 933 ILE A CA 1
ATOM 7428 C C . ILE A 1 933 ? 127.804 142.543 158.734 1.00 8.96 933 ILE A C 1
ATOM 7429 O O . ILE A 1 933 ? 128.577 143.314 159.271 1.00 9.36 933 ILE A O 1
ATOM 7434 N N . ARG A 1 934 ? 126.545 142.395 159.065 1.00 8.25 934 ARG A N 1
ATOM 7435 C CA . ARG A 1 934 ? 125.903 143.201 160.107 1.00 9.66 934 ARG A CA 1
ATOM 7436 C C . ARG A 1 934 ? 124.940 142.290 160.859 1.00 10.24 934 ARG A C 1
ATOM 7437 O O . ARG A 1 934 ? 123.932 141.894 160.291 1.00 12.45 934 ARG A O 1
ATOM 7445 N N . ILE A 1 935 ? 125.250 141.973 162.100 1.00 9.31 935 ILE A N 1
ATOM 7446 C CA . ILE A 1 935 ? 124.448 141.011 162.885 1.00 9.39 935 ILE A CA 1
ATOM 7447 C C . ILE A 1 935 ? 123.627 141.832 163.871 1.00 9.94 935 ILE A C 1
ATOM 7448 O O . ILE A 1 935 ? 124.168 142.599 164.657 1.00 10.21 935 ILE A O 1
ATOM 7453 N N . PRO A 1 936 ? 122.296 141.716 163.869 1.00 11.21 936 PRO A N 1
ATOM 7454 C CA . PRO A 1 936 ? 121.489 142.485 164.800 1.00 14.12 936 PRO A CA 1
ATOM 7455 C C . PRO A 1 936 ? 121.854 142.222 166.257 1.00 20.37 936 PRO A C 1
ATOM 7456 O O . PRO A 1 936 ? 122.701 141.373 166.546 1.00 28.82 936 PRO A O 1
ATOM 7460 N N . LYS A 1 937 ? 121.133 142.860 167.167 1.00 22.30 937 LYS A N 1
ATOM 7461 C CA . LYS A 1 937 ? 121.405 142.701 168.610 1.00 26.82 937 LYS A CA 1
ATOM 7462 C C . LYS A 1 937 ? 120.548 141.556 169.161 1.00 31.36 937 LYS A C 1
ATOM 7463 O O . LYS A 1 937 ? 119.432 141.319 168.658 1.00 38.13 937 LYS A O 1
ATOM 7469 N N . TYR A 1 938 ? 121.000 140.957 170.243 1.00 32.17 938 TYR A N 1
ATOM 7470 C CA . TYR A 1 938 ? 120.202 139.969 170.999 1.00 34.65 938 TYR A CA 1
ATOM 7471 C C . TYR A 1 938 ? 118.960 140.626 171.605 1.00 40.40 938 TYR A C 1
ATOM 7472 O O . TYR A 1 938 ? 118.979 141.787 171.989 1.00 48.66 938 TYR A O 1
ATOM 7481 N N . LYS A 1 939 ? 117.893 139.868 171.734 1.00 50.01 939 LYS A N 1
ATOM 7482 C CA . LYS A 1 939 ? 116.690 140.323 172.475 1.00 57.38 939 LYS A CA 1
ATOM 7483 C C . LYS A 1 939 ? 116.970 140.259 173.975 1.00 57.81 939 LYS A C 1
ATOM 7484 O O . LYS A 1 939 ? 117.651 139.321 174.430 1.00 57.07 939 LYS A O 1
ATOM 7490 N N . ASN A 1 940 ? 116.455 141.221 174.719 1.00 69.65 940 ASN A N 1
ATOM 7491 C CA . ASN A 1 940 ? 116.689 141.299 176.187 1.00 80.87 940 ASN A CA 1
ATOM 7492 C C . ASN A 1 940 ? 116.108 140.073 176.898 1.00 86.71 940 ASN A C 1
ATOM 7493 O O . ASN A 1 940 ? 116.806 139.482 177.745 1.00 79.38 940 ASN A O 1
ATOM 7498 N N . ASP A 1 941 ? 114.895 139.680 176.541 1.00 95.21 941 ASP A N 1
ATOM 7499 C CA . ASP A 1 941 ? 114.204 138.566 177.235 1.00 100.69 941 ASP A CA 1
ATOM 7500 C C . ASP A 1 941 ? 114.669 137.228 176.656 1.00 97.10 941 ASP A C 1
ATOM 7501 O O . ASP A 1 941 ? 114.890 136.291 177.439 1.00 103.77 941 ASP A O 1
ATOM 7506 N N . GLY A 1 942 ? 114.801 137.131 175.330 1.00 86.95 942 GLY A N 1
ATOM 7507 C CA . GLY A 1 942 ? 115.194 135.891 174.638 1.00 80.67 942 GLY A CA 1
ATOM 7508 C C . GLY A 1 942 ? 116.675 135.589 174.779 1.00 73.37 942 GLY A C 1
ATOM 7509 O O . GLY A 1 942 ? 117.290 135.245 173.769 1.00 69.83 942 GLY A O 1
ATOM 7510 N N . ILE A 1 943 ? 117.234 135.716 175.975 1.00 77.13 943 ILE A N 1
ATOM 7511 C CA . ILE A 1 943 ? 118.695 135.534 176.190 1.00 79.76 943 ILE A CA 1
ATOM 7512 C C . ILE A 1 943 ? 119.064 134.060 176.017 1.00 79.40 943 ILE A C 1
ATOM 7513 O O . ILE A 1 943 ? 120.080 133.779 175.355 1.00 81.92 943 ILE A O 1
ATOM 7518 N N . GLN A 1 944 ? 118.284 133.148 176.584 1.00 76.71 944 GLN A N 1
ATOM 7519 C CA . GLN A 1 944 ? 118.683 131.717 176.596 1.00 74.83 944 GLN A CA 1
ATOM 7520 C C . GLN A 1 944 ? 118.740 131.192 175.158 1.00 67.44 944 GLN A C 1
ATOM 7521 O O . GLN A 1 944 ? 119.708 130.491 174.811 1.00 62.77 944 GLN A O 1
ATOM 7527 N N . ASN A 1 945 ? 117.744 131.522 174.346 1.00 67.55 945 ASN A N 1
ATOM 7528 C CA . ASN A 1 945 ? 117.708 131.062 172.932 1.00 70.36 945 ASN A CA 1
ATOM 7529 C C . ASN A 1 945 ? 118.928 131.609 172.194 1.00 59.13 945 ASN A C 1
ATOM 7530 O O . ASN A 1 945 ? 119.500 130.888 171.357 1.00 50.84 945 ASN A O 1
ATOM 7535 N N . TYR A 1 946 ? 119.314 132.838 172.502 1.00 61.67 946 TYR A N 1
ATOM 7536 C CA . TYR A 1 946 ? 120.437 133.508 171.808 1.00 63.63 946 TYR A CA 1
ATOM 7537 C C . TYR A 1 946 ? 121.720 132.718 172.031 1.00 59.75 946 TYR A C 1
ATOM 7538 O O . TYR A 1 946 ? 122.474 132.527 171.050 1.00 58.69 946 TYR A O 1
ATOM 7547 N N . ILE A 1 947 ? 121.944 132.264 173.261 1.00 58.66 947 ILE A N 1
ATOM 7548 C CA . ILE A 1 947 ? 123.265 131.705 173.663 1.00 63.75 947 ILE A CA 1
ATOM 7549 C C . ILE A 1 947 ? 123.406 130.273 173.143 1.00 61.40 947 ILE A C 1
ATOM 7550 O O . ILE A 1 947 ? 124.541 129.824 172.958 1.00 63.18 947 ILE A O 1
ATOM 7555 N N . HIS A 1 948 ? 122.308 129.562 172.925 1.00 60.88 948 HIS A N 1
ATOM 7556 C CA . HIS A 1 948 ? 122.369 128.114 172.589 1.00 63.19 948 HIS A CA 1
ATOM 7557 C C . HIS A 1 948 ? 122.194 127.845 171.097 1.00 62.89 948 HIS A C 1
ATOM 7558 O O . HIS A 1 948 ? 122.979 127.045 170.552 1.00 64.59 948 HIS A O 1
ATOM 7565 N N . ASN A 1 949 ? 121.171 128.430 170.481 1.00 58.73 949 ASN A N 1
ATOM 7566 C CA . ASN A 1 949 ? 120.820 128.108 169.076 1.00 55.69 949 ASN A CA 1
ATOM 7567 C C . ASN A 1 949 ? 121.990 128.441 168.151 1.00 45.27 949 ASN A C 1
ATOM 7568 O O . ASN A 1 949 ? 122.672 129.449 168.368 1.00 48.02 949 ASN A O 1
ATOM 7573 N N . GLU A 1 950 ? 122.208 127.604 167.157 1.00 37.29 950 GLU A N 1
ATOM 7574 C CA . GLU A 1 950 ? 123.184 127.868 166.092 1.00 36.66 950 GLU A CA 1
ATOM 7575 C C . GLU A 1 950 ? 122.522 127.607 164.744 1.00 39.74 950 GLU A C 1
ATOM 7576 O O . GLU A 1 950 ? 121.787 126.604 164.600 1.00 43.88 950 GLU A O 1
ATOM 7582 N N . TYR A 1 951 ? 122.807 128.468 163.778 1.00 35.04 951 TYR A N 1
ATOM 7583 C CA . TYR A 1 951 ? 122.260 128.355 162.416 1.00 30.31 951 TYR A CA 1
ATOM 7584 C C . TYR A 1 951 ? 123.362 128.580 161.397 1.00 24.95 951 TYR A C 1
ATOM 7585 O O . TYR A 1 951 ? 124.330 129.254 161.665 1.00 23.85 951 TYR A O 1
ATOM 7594 N N . THR A 1 952 ? 123.164 128.024 160.221 1.00 24.59 952 THR A N 1
ATOM 7595 C CA . THR A 1 952 ? 124.060 128.246 159.083 1.00 25.19 952 THR A CA 1
ATOM 7596 C C . THR A 1 952 ? 123.578 129.460 158.283 1.00 27.16 952 THR A C 1
ATOM 7597 O O . THR A 1 952 ? 122.344 129.751 158.254 1.00 28.80 952 THR A O 1
ATOM 7601 N N . ILE A 1 953 ? 124.518 130.136 157.629 1.00 24.72 953 ILE A N 1
ATOM 7602 C CA . ILE A 1 953 ? 124.196 131.270 156.714 1.00 24.25 953 ILE A CA 1
ATOM 7603 C C . ILE A 1 953 ? 124.696 130.954 155.326 1.00 19.13 953 ILE A C 1
ATOM 7604 O O . ILE A 1 953 ? 123.976 131.234 154.379 1.00 26.65 953 ILE A O 1
ATOM 7609 N N . ILE A 1 954 ? 125.889 130.416 155.191 1.00 17.81 954 ILE A N 1
ATOM 7610 C CA . ILE A 1 954 ? 126.399 129.972 153.872 1.00 21.51 954 ILE A CA 1
ATOM 7611 C C . ILE A 1 954 ? 126.831 128.512 153.980 1.00 21.20 954 ILE A C 1
ATOM 7612 O O . ILE A 1 954 ? 127.392 128.120 154.996 1.00 19.07 954 ILE A O 1
ATOM 7617 N N . ASN A 1 955 ? 126.592 127.748 152.927 1.00 24.72 955 ASN A N 1
ATOM 7618 C CA . ASN A 1 955 ? 126.885 126.299 152.897 1.00 29.31 955 ASN A CA 1
ATOM 7619 C C . ASN A 1 955 ? 127.344 125.884 151.512 1.00 26.50 955 ASN A C 1
ATOM 7620 O O . ASN A 1 955 ? 126.646 126.190 150.543 1.00 32.96 955 ASN A O 1
ATOM 7625 N N . CYS A 1 956 ? 128.453 125.180 151.437 1.00 34.62 956 CYS A N 1
ATOM 7626 C CA . CYS A 1 956 ? 128.935 124.512 150.199 1.00 50.42 956 CYS A CA 1
ATOM 7627 C C . CYS A 1 956 ? 129.396 123.097 150.564 1.00 53.62 956 CYS A C 1
ATOM 7628 O O . CYS A 1 956 ? 130.562 122.924 150.927 1.00 57.88 956 CYS A O 1
ATOM 7631 N N . MET A 1 957 ? 128.487 122.135 150.516 1.00 62.39 957 MET A N 1
ATOM 7632 C CA . MET A 1 957 ? 128.761 120.755 150.990 1.00 67.87 957 MET A CA 1
ATOM 7633 C C . MET A 1 957 ? 128.030 119.748 150.116 1.00 71.00 957 MET A C 1
ATOM 7634 O O . MET A 1 957 ? 126.860 119.957 149.798 1.00 72.27 957 MET A O 1
ATOM 7639 N N . LYS A 1 958 ? 128.722 118.676 149.759 1.00 90.23 958 LYS A N 1
ATOM 7640 C CA . LYS A 1 958 ? 128.185 117.570 148.936 1.00 101.49 958 LYS A CA 1
ATOM 7641 C C . LYS A 1 958 ? 128.609 116.259 149.583 1.00 103.37 958 LYS A C 1
ATOM 7642 O O . LYS A 1 958 ? 129.832 116.032 149.752 1.00 101.53 958 LYS A O 1
ATOM 7648 N N . ASN A 1 959 ? 127.639 115.406 149.898 1.00 102.82 959 ASN A N 1
ATOM 7649 C CA . ASN A 1 959 ? 127.875 114.112 150.595 1.00 101.58 959 ASN A CA 1
ATOM 7650 C C . ASN A 1 959 ? 128.543 114.366 151.950 1.00 92.71 959 ASN A C 1
ATOM 7651 O O . ASN A 1 959 ? 129.316 113.509 152.411 1.00 88.44 959 ASN A O 1
ATOM 7656 N N . ASN A 1 960 ? 128.230 115.498 152.581 1.00 95.61 960 ASN A N 1
ATOM 7657 C CA . ASN A 1 960 ? 128.722 115.856 153.938 1.00 98.67 960 ASN A CA 1
ATOM 7658 C C . ASN A 1 960 ? 130.241 116.071 153.922 1.00 85.29 960 ASN A C 1
ATOM 7659 O O . ASN A 1 960 ? 130.894 115.759 154.924 1.00 91.53 960 ASN A O 1
ATOM 7664 N N . SER A 1 961 ? 130.786 116.598 152.832 1.00 63.79 961 SER A N 1
ATOM 7665 C CA . SER A 1 961 ? 132.217 116.950 152.723 1.00 49.99 961 SER A CA 1
ATOM 7666 C C . SER A 1 961 ? 132.350 118.342 152.117 1.00 50.65 961 SER A C 1
ATOM 7667 O O . SER A 1 961 ? 132.109 118.492 150.888 1.00 54.14 961 SER A O 1
ATOM 7670 N N . GLY A 1 962 ? 132.734 119.327 152.928 1.00 43.56 962 GLY A N 1
ATOM 7671 C CA . GLY A 1 962 ? 132.912 120.713 152.457 1.00 35.61 962 GLY A CA 1
ATOM 7672 C C . GLY A 1 962 ? 133.006 121.721 153.571 1.00 30.51 962 GLY A C 1
ATOM 7673 O O . GLY A 1 962 ? 133.399 121.348 154.671 1.00 35.20 962 GLY A O 1
ATOM 7674 N N . TRP A 1 963 ? 132.665 122.972 153.287 1.00 24.48 963 TRP A N 1
ATOM 7675 C CA . TRP A 1 963 ? 132.809 124.079 154.262 1.00 21.48 963 TRP A CA 1
ATOM 7676 C C . TRP A 1 963 ? 131.482 124.787 154.448 1.00 16.53 963 TRP A C 1
ATOM 7677 O O . TRP A 1 963 ? 130.625 124.664 153.594 1.00 16.57 963 TRP A O 1
ATOM 7688 N N . LYS A 1 964 ? 131.378 125.525 155.536 1.00 14.65 964 LYS A N 1
ATOM 7689 C CA . LYS A 1 964 ? 130.191 126.304 155.841 1.00 16.96 964 LYS A CA 1
ATOM 7690 C C . LYS A 1 964 ? 130.510 127.382 156.879 1.00 18.51 964 LYS A C 1
ATOM 7691 O O . LYS A 1 964 ? 131.526 127.269 157.598 1.00 19.70 964 LYS A O 1
ATOM 7697 N N . ILE A 1 965 ? 129.653 128.399 156.950 1.00 15.44 965 ILE A N 1
ATOM 7698 C CA . ILE A 1 965 ? 129.802 129.527 157.891 1.00 14.52 965 ILE A CA 1
ATOM 7699 C C . ILE A 1 965 ? 128.536 129.611 158.693 1.00 15.20 965 ILE A C 1
ATOM 7700 O O . ILE A 1 965 ? 127.439 129.643 158.123 1.00 19.72 965 ILE A O 1
ATOM 7705 N N . SER A 1 966 ? 128.665 129.620 160.000 1.00 17.50 966 SER A N 1
ATOM 7706 C CA . SER A 1 966 ? 127.502 129.572 160.924 1.00 20.39 966 SER A CA 1
ATOM 7707 C C . SER A 1 966 ? 127.691 130.616 162.011 1.00 18.72 966 SER A C 1
ATOM 7708 O O . SER A 1 966 ? 128.848 130.989 162.292 1.00 17.08 966 SER A O 1
ATOM 7711 N N . ILE A 1 967 ? 126.590 131.033 162.586 1.00 18.41 967 ILE A N 1
ATOM 7712 C CA . ILE A 1 967 ? 126.610 132.022 163.670 1.00 23.91 967 ILE A CA 1
ATOM 7713 C C . ILE A 1 967 ? 125.988 131.337 164.870 1.00 28.63 967 ILE A C 1
ATOM 7714 O O . ILE A 1 967 ? 124.748 131.244 164.945 1.00 34.24 967 ILE A O 1
ATOM 7719 N N . ARG A 1 968 ? 126.808 130.923 165.814 1.00 32.67 968 ARG A N 1
ATOM 7720 C CA . ARG A 1 968 ? 126.287 130.522 167.135 1.00 37.60 968 ARG A CA 1
ATOM 7721 C C . ARG A 1 968 ? 126.080 131.793 167.952 1.00 35.62 968 ARG A C 1
ATOM 7722 O O . ARG A 1 968 ? 126.552 132.862 167.553 1.00 41.61 968 ARG A O 1
ATOM 7730 N N . GLY A 1 969 ? 125.343 131.699 169.047 1.00 34.39 969 GLY A N 1
ATOM 7731 C CA . GLY A 1 969 ? 125.058 132.888 169.851 1.00 36.70 969 GLY A CA 1
ATOM 7732 C C . GLY A 1 969 ? 126.334 133.661 170.079 1.00 41.72 969 GLY A C 1
ATOM 7733 O O . GLY A 1 969 ? 127.251 133.156 170.803 1.00 54.87 969 GLY A O 1
ATOM 7734 N N . ASN A 1 970 ? 126.411 134.870 169.522 1.00 44.19 970 ASN A N 1
ATOM 7735 C CA . ASN A 1 970 ? 127.523 135.827 169.805 1.00 45.31 970 ASN A CA 1
ATOM 7736 C C . ASN A 1 970 ? 128.829 135.406 169.143 1.00 34.59 970 ASN A C 1
ATOM 7737 O O . ASN A 1 970 ? 129.811 136.049 169.375 1.00 27.67 970 ASN A O 1
ATOM 7742 N N . ARG A 1 971 ? 128.827 134.355 168.342 1.00 35.44 971 ARG A N 1
ATOM 7743 C CA . ARG A 1 971 ? 130.072 133.766 167.814 1.00 34.21 971 ARG A CA 1
ATOM 7744 C C . ARG A 1 971 ? 129.890 133.535 166.311 1.00 30.35 971 ARG A C 1
ATOM 7745 O O . ARG A 1 971 ? 128.818 132.993 165.910 1.00 32.22 971 ARG A O 1
ATOM 7753 N N . ILE A 1 972 ? 130.901 133.891 165.537 1.00 22.11 972 ILE A N 1
ATOM 7754 C CA . ILE A 1 972 ? 130.907 133.613 164.090 1.00 23.70 972 ILE A CA 1
ATOM 7755 C C . ILE A 1 972 ? 131.932 132.526 163.823 1.00 22.44 972 ILE A C 1
ATOM 7756 O O . ILE A 1 972 ? 133.069 132.653 164.295 1.00 26.67 972 ILE A O 1
ATOM 7761 N N . ILE A 1 973 ? 131.548 131.482 163.084 1.00 18.07 973 ILE A N 1
ATOM 7762 C CA . ILE A 1 973 ? 132.337 130.215 163.027 1.00 14.84 973 ILE A CA 1
ATOM 7763 C C . ILE A 1 973 ? 132.620 129.842 161.588 1.00 12.73 973 ILE A C 1
ATOM 7764 O O . ILE A 1 973 ? 131.918 130.311 160.702 1.00 15.19 973 ILE A O 1
ATOM 7769 N N . TRP A 1 974 ? 133.624 129.011 161.384 1.00 12.57 974 TRP A N 1
ATOM 7770 C CA . TRP A 1 974 ? 134.020 128.521 160.046 1.00 15.79 974 TRP A CA 1
ATOM 7771 C C . TRP A 1 974 ? 134.491 127.065 160.162 1.00 16.17 974 TRP A C 1
ATOM 7772 O O . TRP A 1 974 ? 135.579 126.849 160.631 1.00 15.50 974 TRP A O 1
ATOM 7783 N N . THR A 1 975 ? 133.686 126.112 159.717 1.00 18.09 975 THR A N 1
ATOM 7784 C CA . THR A 1 975 ? 133.928 124.666 159.911 1.00 20.05 975 THR A CA 1
ATOM 7785 C C . THR A 1 975 ? 134.361 124.041 158.598 1.00 19.87 975 THR A C 1
ATOM 7786 O O . THR A 1 975 ? 134.225 124.641 157.562 1.00 18.75 975 THR A O 1
ATOM 7790 N N . LEU A 1 976 ? 134.928 122.855 158.670 1.00 28.85 976 LEU A N 1
ATOM 7791 C CA . LEU A 1 976 ? 135.574 122.204 157.502 1.00 39.24 976 LEU A CA 1
ATOM 7792 C C . LEU A 1 976 ? 135.536 120.690 157.708 1.00 43.33 976 LEU A C 1
ATOM 7793 O O . LEU A 1 976 ? 136.150 120.192 158.670 1.00 50.95 976 LEU A O 1
ATOM 7798 N N . ILE A 1 977 ? 134.799 119.990 156.859 1.00 45.64 977 ILE A N 1
ATOM 7799 C CA . ILE A 1 977 ? 134.541 118.532 157.020 1.00 43.71 977 ILE A CA 1
ATOM 7800 C C . ILE A 1 977 ? 135.142 117.813 155.836 1.00 41.84 977 ILE A C 1
ATOM 7801 O O . ILE A 1 977 ? 134.859 118.199 154.702 1.00 40.61 977 ILE A O 1
ATOM 7806 N N . ASP A 1 978 ? 135.942 116.793 156.104 1.00 52.35 978 ASP A N 1
ATOM 7807 C CA . ASP A 1 978 ? 136.624 116.009 155.041 1.00 67.60 978 ASP A CA 1
ATOM 7808 C C . ASP A 1 978 ? 135.784 114.778 154.686 1.00 69.00 978 ASP A C 1
ATOM 7809 O O . ASP A 1 978 ? 134.741 114.508 155.329 1.00 64.36 978 ASP A O 1
ATOM 7814 N N . ILE A 1 979 ? 136.247 114.031 153.698 1.00 74.18 979 ILE A N 1
ATOM 7815 C CA . ILE A 1 979 ? 135.498 112.865 153.144 1.00 80.09 979 ILE A CA 1
ATOM 7816 C C . ILE A 1 979 ? 135.282 111.800 154.224 1.00 84.98 979 ILE A C 1
ATOM 7817 O O . ILE A 1 979 ? 134.301 111.068 154.131 1.00 91.11 979 ILE A O 1
ATOM 7822 N N . ASN A 1 980 ? 136.155 111.721 155.221 1.00 86.12 980 ASN A N 1
ATOM 7823 C CA . ASN A 1 980 ? 136.080 110.661 156.257 1.00 90.51 980 ASN A CA 1
ATOM 7824 C C . ASN A 1 980 ? 135.291 111.122 157.485 1.00 88.36 980 ASN A C 1
ATOM 7825 O O . ASN A 1 980 ? 135.260 110.368 158.478 1.00 85.92 980 ASN A O 1
ATOM 7830 N N . GLY A 1 981 ? 134.694 112.314 157.450 1.00 83.23 981 GLY A N 1
ATOM 7831 C CA . GLY A 1 981 ? 133.816 112.804 158.528 1.00 77.23 981 GLY A CA 1
ATOM 7832 C C . GLY A 1 981 ? 134.556 113.590 159.594 1.00 76.42 981 GLY A C 1
ATOM 7833 O O . GLY A 1 981 ? 133.867 114.151 160.481 1.00 79.43 981 GLY A O 1
ATOM 7834 N N . LYS A 1 982 ? 135.884 113.685 159.526 1.00 74.05 982 LYS A N 1
ATOM 7835 C CA . LYS A 1 982 ? 136.645 114.484 160.511 1.00 79.96 982 LYS A CA 1
ATOM 7836 C C . LYS A 1 982 ? 136.243 115.957 160.394 1.00 75.17 982 LYS A C 1
ATOM 7837 O O . LYS A 1 982 ? 135.969 116.450 159.283 1.00 83.95 982 LYS A O 1
ATOM 7843 N N . THR A 1 983 ? 136.215 116.650 161.518 1.00 64.93 983 THR A N 1
ATOM 7844 C CA . THR A 1 983 ? 135.766 118.058 161.588 1.00 62.81 983 THR A CA 1
ATOM 7845 C C . THR A 1 983 ? 136.859 118.920 162.210 1.00 60.34 983 THR A C 1
ATOM 7846 O O . THR A 1 983 ? 137.545 118.470 163.132 1.00 70.18 983 THR A O 1
ATOM 7850 N N . LYS A 1 984 ? 136.957 120.151 161.742 1.00 62.46 984 LYS A N 1
ATOM 7851 C CA . LYS A 1 984 ? 137.770 121.218 162.374 1.00 62.47 984 LYS A CA 1
ATOM 7852 C C . LYS A 1 984 ? 136.883 122.446 162.535 1.00 52.99 984 LYS A C 1
ATOM 7853 O O . LYS A 1 984 ? 135.713 122.436 162.099 1.00 57.48 984 LYS A O 1
ATOM 7859 N N . SER A 1 985 ? 137.423 123.504 163.104 1.00 42.43 985 SER A N 1
ATOM 7860 C CA . SER A 1 985 ? 136.674 124.765 163.242 1.00 37.29 985 SER A CA 1
ATOM 7861 C C . SER A 1 985 ? 137.595 125.875 163.723 1.00 39.49 985 SER A C 1
ATOM 7862 O O . SER A 1 985 ? 138.624 125.596 164.344 1.00 46.91 985 SER A O 1
ATOM 7865 N N . VAL A 1 986 ? 137.210 127.103 163.426 1.00 39.21 986 VAL A N 1
ATOM 7866 C CA . VAL A 1 986 ? 137.890 128.339 163.894 1.00 35.86 986 VAL A CA 1
ATOM 7867 C C . VAL A 1 986 ? 136.843 129.441 163.955 1.00 27.11 986 VAL A C 1
ATOM 7868 O O . VAL A 1 986 ? 135.992 129.490 163.057 1.00 33.45 986 VAL A O 1
ATOM 7872 N N . PHE A 1 987 ? 136.913 130.309 164.936 1.00 23.57 987 PHE A N 1
ATOM 7873 C CA . PHE A 1 987 ? 135.826 131.290 165.136 1.00 24.72 987 PHE A CA 1
ATOM 7874 C C . PHE A 1 987 ? 136.327 132.579 165.757 1.00 22.00 987 PHE A C 1
ATOM 7875 O O . PHE A 1 987 ? 137.451 132.625 166.248 1.00 23.93 987 PHE A O 1
ATOM 7883 N N . PHE A 1 988 ? 135.494 133.613 165.688 1.00 21.34 988 PHE A N 1
ATOM 7884 C CA . PHE A 1 988 ? 135.763 134.935 166.290 1.00 23.54 988 PHE A CA 1
ATOM 7885 C C . PHE A 1 988 ? 134.631 135.268 167.222 1.00 22.21 988 PHE A C 1
ATOM 7886 O O . PHE A 1 988 ? 133.496 134.988 166.914 1.00 29.36 988 PHE A O 1
ATOM 7894 N N . GLU A 1 989 ? 134.950 135.857 168.356 1.00 26.23 989 GLU A N 1
ATOM 7895 C CA . GLU A 1 989 ? 133.974 136.112 169.433 1.00 31.63 989 GLU A CA 1
ATOM 7896 C C . GLU A 1 989 ? 134.145 137.555 169.882 1.00 36.57 989 GLU A C 1
ATOM 7897 O O . GLU A 1 989 ? 135.296 137.947 170.248 1.00 52.01 989 GLU A O 1
ATOM 7903 N N . TYR A 1 990 ? 133.057 138.307 169.905 1.00 31.12 990 TYR A N 1
ATOM 7904 C CA . TYR A 1 990 ? 133.096 139.732 170.283 1.00 34.47 990 TYR A CA 1
ATOM 7905 C C . TYR A 1 990 ? 132.401 139.941 171.603 1.00 34.91 990 TYR A C 1
ATOM 7906 O O . TYR A 1 990 ? 131.383 139.313 171.859 1.00 34.05 990 TYR A O 1
ATOM 7915 N N . ASN A 1 991 ? 132.954 140.856 172.390 1.00 41.30 991 ASN A N 1
ATOM 7916 C CA . ASN A 1 991 ? 132.477 141.107 173.765 1.00 45.31 991 ASN A CA 1
ATOM 7917 C C . ASN A 1 991 ? 131.033 141.586 173.715 1.00 42.45 991 ASN A C 1
ATOM 7918 O O . ASN A 1 991 ? 130.671 142.331 172.790 1.00 46.08 991 ASN A O 1
ATOM 7923 N N . ILE A 1 992 ? 130.252 141.197 174.708 1.00 45.32 992 ILE A N 1
ATOM 7924 C CA . ILE A 1 992 ? 128.834 141.627 174.827 1.00 49.30 992 ILE A CA 1
ATOM 7925 C C . ILE A 1 992 ? 128.624 142.228 176.207 1.00 51.39 992 ILE A C 1
ATOM 7926 O O . ILE A 1 992 ? 127.503 142.167 176.717 1.00 46.92 992 ILE A O 1
ATOM 7931 N N . ARG A 1 993 ? 129.670 142.809 176.779 1.00 57.99 993 ARG A N 1
ATOM 7932 C CA . ARG A 1 993 ? 129.574 143.511 178.084 1.00 64.44 993 ARG A CA 1
ATOM 7933 C C . ARG A 1 993 ? 130.057 144.960 177.996 1.00 67.68 993 ARG A C 1
ATOM 7934 O O . ARG A 1 993 ? 129.857 145.692 178.976 1.00 62.27 993 ARG A O 1
ATOM 7942 N N . GLU A 1 994 ? 130.636 145.383 176.876 1.00 77.89 994 GLU A N 1
ATOM 7943 C CA . GLU A 1 994 ? 131.157 146.762 176.731 1.00 76.42 994 GLU A CA 1
ATOM 7944 C C . GLU A 1 994 ? 129.998 147.754 176.789 1.00 72.72 994 GLU A C 1
ATOM 7945 O O . GLU A 1 994 ? 128.900 147.441 176.286 1.00 75.30 994 GLU A O 1
ATOM 7951 N N . ASP A 1 995 ? 130.251 148.915 177.372 1.00 72.92 995 ASP A N 1
ATOM 7952 C CA . ASP A 1 995 ? 129.267 150.024 177.402 1.00 74.04 995 ASP A CA 1
ATOM 7953 C C . ASP A 1 995 ? 128.903 150.411 175.970 1.00 62.05 995 ASP A C 1
ATOM 7954 O O . ASP A 1 995 ? 127.717 150.554 175.666 1.00 60.30 995 ASP A O 1
ATOM 7959 N N . ILE A 1 996 ? 129.905 150.568 175.115 1.00 46.51 996 ILE A N 1
ATOM 7960 C CA . ILE A 1 996 ? 129.677 150.866 173.682 1.00 38.90 996 ILE A CA 1
ATOM 7961 C C . ILE A 1 996 ? 130.483 149.864 172.881 1.00 32.93 996 ILE A C 1
ATOM 7962 O O . ILE A 1 996 ? 131.715 149.881 172.984 1.00 34.12 996 ILE A O 1
ATOM 7967 N N . SER A 1 997 ? 129.807 149.037 172.100 1.00 33.48 997 SER A N 1
ATOM 7968 C CA . SER A 1 997 ? 130.457 147.933 171.356 1.00 37.89 997 SER A CA 1
ATOM 7969 C C . SER A 1 997 ? 130.859 148.393 169.949 1.00 36.22 997 SER A C 1
ATOM 7970 O O . SER A 1 997 ? 130.113 149.135 169.314 1.00 39.25 997 SER A O 1
ATOM 7973 N N . GLU A 1 998 ? 131.975 147.890 169.465 1.00 36.06 998 GLU A N 1
ATOM 7974 C CA . GLU A 1 998 ? 132.488 148.207 168.114 1.00 39.36 998 GLU A CA 1
ATOM 7975 C C . GLU A 1 998 ? 131.971 147.193 167.096 1.00 39.42 998 GLU A C 1
ATOM 7976 O O . GLU A 1 998 ? 132.371 147.313 165.916 1.00 40.68 998 GLU A O 1
ATOM 7982 N N . TYR A 1 999 ? 131.066 146.287 167.481 1.00 30.85 999 TYR A N 1
ATOM 7983 C CA . TYR A 1 999 ? 130.607 145.226 166.564 1.00 26.87 999 TYR A CA 1
ATOM 7984 C C . TYR A 1 999 ? 129.117 144.921 166.652 1.00 25.70 999 TYR A C 1
ATOM 7985 O O . TYR A 1 999 ? 128.676 144.247 165.737 1.00 35.18 999 TYR A O 1
ATOM 7994 N N . ILE A 1 1000 ? 128.380 145.304 167.681 1.00 24.64 1000 ILE A N 1
ATOM 7995 C CA . ILE A 1 1000 ? 127.105 144.588 167.983 1.00 23.63 1000 ILE A CA 1
ATOM 7996 C C . ILE A 1 1000 ? 126.078 144.748 166.868 1.00 26.52 1000 ILE A C 1
ATOM 7997 O O . ILE A 1 1000 ? 125.459 143.713 166.591 1.00 39.90 1000 ILE A O 1
ATOM 8002 N N . ASN A 1 1001 ? 125.828 145.918 166.285 1.00 22.49 1001 ASN A N 1
ATOM 8003 C CA . ASN A 1 1001 ? 124.874 146.013 165.135 1.00 19.15 1001 ASN A CA 1
ATOM 8004 C C . ASN A 1 1001 ? 125.527 146.857 164.044 1.00 16.02 1001 ASN A C 1
ATOM 8005 O O . ASN A 1 1001 ? 124.870 147.718 163.515 1.00 18.16 1001 ASN A O 1
ATOM 8010 N N . ARG A 1 1002 ? 126.797 146.668 163.789 1.00 13.37 1002 ARG A N 1
ATOM 8011 C CA . ARG A 1 1002 ? 127.575 147.637 163.002 1.00 12.86 1002 ARG A CA 1
ATOM 8012 C C . ARG A 1 1002 ? 128.258 146.851 161.910 1.00 12.31 1002 ARG A C 1
ATOM 8013 O O . ARG A 1 1002 ? 128.494 145.636 162.131 1.00 17.92 1002 ARG A O 1
ATOM 8021 N N . TRP A 1 1003 ? 128.583 147.490 160.814 1.00 8.91 1003 TRP A N 1
ATOM 8022 C CA . TRP A 1 1003 ? 129.187 146.788 159.676 1.00 7.81 1003 TRP A CA 1
ATOM 8023 C C . TRP A 1 1003 ? 130.626 146.515 160.042 1.00 6.39 1003 TRP A C 1
ATOM 8024 O O . TRP A 1 1003 ? 131.234 147.433 160.579 1.00 7.58 1003 TRP A O 1
ATOM 8035 N N . PHE A 1 1004 ? 131.132 145.320 159.773 1.00 5.41 1004 PHE A N 1
ATOM 8036 C CA . PHE A 1 1004 ? 132.563 145.019 159.950 1.00 5.57 1004 PHE A CA 1
ATOM 8037 C C . PHE A 1 1004 ? 133.030 144.062 158.897 1.00 4.72 1004 PHE A C 1
ATOM 8038 O O . PHE A 1 1004 ? 132.227 143.406 158.282 1.00 5.54 1004 PHE A O 1
ATOM 8046 N N . PHE A 1 1005 ? 134.320 143.978 158.750 1.00 4.29 1005 PHE A N 1
ATOM 8047 C CA . PHE A 1 1005 ? 134.936 143.296 157.586 1.00 5.07 1005 PHE A CA 1
ATOM 8048 C C . PHE A 1 1005 ? 135.499 141.927 158.049 1.00 5.40 1005 PHE A C 1
ATOM 8049 O O . PHE A 1 1005 ? 136.192 141.893 159.109 1.00 6.37 1005 PHE A O 1
ATOM 8057 N N . VAL A 1 1006 ? 135.215 140.868 157.305 1.00 4.52 1006 VAL A N 1
ATOM 8058 C CA . VAL A 1 1006 ? 135.668 139.503 157.661 1.00 4.88 1006 VAL A CA 1
ATOM 8059 C C . VAL A 1 1006 ? 136.503 138.907 156.539 1.00 5.30 1006 VAL A C 1
ATOM 8060 O O . VAL A 1 1006 ? 136.269 139.244 155.342 1.00 6.42 1006 VAL A O 1
ATOM 8064 N N . THR A 1 1007 ? 137.475 138.088 156.887 1.00 5.52 1007 THR A N 1
ATOM 8065 C CA . THR A 1 1007 ? 138.289 137.379 155.879 1.00 7.03 1007 THR A CA 1
ATOM 8066 C C . THR A 1 1007 ? 138.861 136.078 156.452 1.00 7.97 1007 THR A C 1
ATOM 8067 O O . THR A 1 1007 ? 139.415 136.126 157.580 1.00 8.30 1007 THR A O 1
ATOM 8071 N N . ILE A 1 1008 ? 138.622 134.978 155.741 1.00 8.80 1008 ILE A N 1
ATOM 8072 C CA . ILE A 1 1008 ? 139.043 133.635 156.181 1.00 11.25 1008 ILE A CA 1
ATOM 8073 C C . ILE A 1 1008 ? 140.041 133.088 155.189 1.00 12.21 1008 ILE A C 1
ATOM 8074 O O . ILE A 1 1008 ? 139.921 133.386 153.992 1.00 15.09 1008 ILE A O 1
ATOM 8079 N N . THR A 1 1009 ? 140.987 132.310 155.686 1.00 14.62 1009 THR A N 1
ATOM 8080 C CA . THR A 1 1009 ? 142.122 131.861 154.867 1.00 19.16 1009 THR A CA 1
ATOM 8081 C C . THR A 1 1009 ? 142.582 130.460 155.257 1.00 16.69 1009 THR A C 1
ATOM 8082 O O . THR A 1 1009 ? 142.759 130.209 156.422 1.00 15.31 1009 THR A O 1
ATOM 8086 N N . ASN A 1 1010 ? 142.787 129.611 154.270 1.00 20.49 1010 ASN A N 1
ATOM 8087 C CA . ASN A 1 1010 ? 143.139 128.189 154.486 1.00 26.97 1010 ASN A CA 1
ATOM 8088 C C . ASN A 1 1010 ? 144.334 127.825 153.607 1.00 29.11 1010 ASN A C 1
ATOM 8089 O O . ASN A 1 1010 ? 144.304 128.100 152.422 1.00 27.27 1010 ASN A O 1
ATOM 8094 N N . ASN A 1 1011 ? 145.336 127.189 154.199 1.00 35.48 1011 ASN A N 1
ATOM 8095 C CA . ASN A 1 1011 ? 146.411 126.487 153.456 1.00 42.71 1011 ASN A CA 1
ATOM 8096 C C . ASN A 1 1011 ? 146.474 125.042 153.952 1.00 44.54 1011 ASN A C 1
ATOM 8097 O O . ASN A 1 1011 ? 145.614 124.623 154.735 1.00 42.71 1011 ASN A O 1
ATOM 8102 N N . LEU A 1 1012 ? 147.502 124.306 153.568 1.00 46.11 1012 LEU A N 1
ATOM 8103 C CA . LEU A 1 1012 ? 147.646 122.893 154.003 1.00 53.43 1012 LEU A CA 1
ATOM 8104 C C . LEU A 1 1012 ? 148.008 122.788 155.492 1.00 47.00 1012 LEU A C 1
ATOM 8105 O O . LEU A 1 1012 ? 147.973 121.673 156.017 1.00 46.32 1012 LEU A O 1
ATOM 8110 N N . ASN A 1 1013 ? 148.343 123.883 156.152 1.00 44.97 1013 ASN A N 1
ATOM 8111 C CA . ASN A 1 1013 ? 148.843 123.843 157.547 1.00 49.23 1013 ASN A CA 1
ATOM 8112 C C . ASN A 1 1013 ? 147.855 124.484 158.522 1.00 42.70 1013 ASN A C 1
ATOM 8113 O O . ASN A 1 1013 ? 147.624 123.900 159.585 1.00 42.35 1013 ASN A O 1
ATOM 8118 N N . ASN A 1 1014 ? 147.316 125.652 158.205 1.00 40.31 1014 ASN A N 1
ATOM 8119 C CA . ASN A 1 1014 ? 146.517 126.412 159.189 1.00 39.81 1014 ASN A CA 1
ATOM 8120 C C . ASN A 1 1014 ? 145.302 127.046 158.531 1.00 34.03 1014 ASN A C 1
ATOM 8121 O O . ASN A 1 1014 ? 145.306 127.268 157.312 1.00 33.60 1014 ASN A O 1
ATOM 8126 N N . ALA A 1 1015 ? 144.312 127.347 159.367 1.00 27.80 1015 ALA A N 1
ATOM 8127 C CA . ALA A 1 1015 ? 143.152 128.183 159.031 1.00 24.40 1015 ALA A CA 1
ATOM 8128 C C . ALA A 1 1015 ? 143.163 129.426 159.916 1.00 23.07 1015 ALA A C 1
ATOM 8129 O O . ALA A 1 1015 ? 143.452 129.335 161.091 1.00 23.48 1015 ALA A O 1
ATOM 8131 N N . LYS A 1 1016 ? 142.840 130.569 159.343 1.00 25.25 1016 LYS A N 1
ATOM 8132 C CA . LYS A 1 1016 ? 142.920 131.868 160.049 1.00 27.59 1016 LYS A CA 1
ATOM 8133 C C . LYS A 1 1016 ? 141.673 132.691 159.786 1.00 22.65 1016 LYS A C 1
ATOM 8134 O O . LYS A 1 1016 ? 141.005 132.478 158.748 1.00 26.40 1016 LYS A O 1
ATOM 8140 N N . ILE A 1 1017 ? 141.382 133.596 160.701 1.00 17.68 1017 ILE A N 1
ATOM 8141 C CA . ILE A 1 1017 ? 140.251 134.526 160.535 1.00 17.89 1017 ILE A CA 1
ATOM 8142 C C . ILE A 1 1017 ? 140.705 135.929 160.898 1.00 17.94 1017 ILE A C 1
ATOM 8143 O O . ILE A 1 1017 ? 141.280 136.133 161.980 1.00 15.85 1017 ILE A O 1
ATOM 8148 N N . TYR A 1 1018 ? 140.472 136.884 160.004 1.00 18.32 1018 TYR A N 1
ATOM 8149 C CA . TYR A 1 1018 ? 140.831 138.315 160.232 1.00 16.41 1018 TYR A CA 1
ATOM 8150 C C . TYR A 1 1018 ? 139.570 139.162 160.424 1.00 13.71 1018 TYR A C 1
ATOM 8151 O O . TYR A 1 1018 ? 138.560 138.894 159.735 1.00 15.10 1018 TYR A O 1
ATOM 8160 N N . ILE A 1 1019 ? 139.622 140.128 161.320 1.00 9.87 1019 ILE A N 1
ATOM 8161 C CA . ILE A 1 1019 ? 138.506 141.066 161.508 1.00 10.50 1019 ILE A CA 1
ATOM 8162 C C . ILE A 1 1019 ? 139.012 142.486 161.335 1.00 11.56 1019 ILE A C 1
ATOM 8163 O O . ILE A 1 1019 ? 139.877 142.930 162.133 1.00 13.54 1019 ILE A O 1
ATOM 8168 N N . ASN A 1 1020 ? 138.525 143.183 160.306 1.00 12.43 1020 ASN A N 1
ATOM 8169 C CA . ASN A 1 1020 ? 138.989 144.566 159.933 1.00 12.72 1020 ASN A CA 1
ATOM 8170 C C . ASN A 1 1020 ? 140.510 144.585 159.685 1.00 13.08 1020 ASN A C 1
ATOM 8171 O O . ASN A 1 1020 ? 141.170 145.535 160.029 1.00 13.50 1020 ASN A O 1
ATOM 8176 N N . GLY A 1 1021 ? 141.082 143.500 159.209 1.00 15.93 1021 GLY A N 1
ATOM 8177 C CA . GLY A 1 1021 ? 142.502 143.483 158.829 1.00 19.07 1021 GLY A CA 1
ATOM 8178 C C . GLY A 1 1021 ? 143.412 142.975 159.925 1.00 21.54 1021 GLY A C 1
ATOM 8179 O O . GLY A 1 1021 ? 144.625 143.025 159.718 1.00 20.84 1021 GLY A O 1
ATOM 8180 N N . LYS A 1 1022 ? 142.878 142.510 161.049 1.00 28.40 1022 LYS A N 1
ATOM 8181 C CA . LYS A 1 1022 ? 143.719 142.065 162.200 1.00 31.17 1022 LYS A CA 1
ATOM 8182 C C . LYS A 1 1022 ? 143.492 140.587 162.470 1.00 29.24 1022 LYS A C 1
ATOM 8183 O O . LYS A 1 1022 ? 142.326 140.207 162.650 1.00 38.50 1022 LYS A O 1
ATOM 8189 N N . LEU A 1 1023 ? 144.553 139.798 162.525 1.00 26.98 1023 LEU A N 1
ATOM 8190 C CA . LEU A 1 1023 ? 144.442 138.351 162.816 1.00 24.39 1023 LEU A CA 1
ATOM 8191 C C . LEU A 1 1023 ? 143.799 138.151 164.165 1.00 25.21 1023 LEU A C 1
ATOM 8192 O O . LEU A 1 1023 ? 144.205 138.818 165.126 1.00 27.81 1023 LEU A O 1
ATOM 8197 N N . GLU A 1 1024 ? 142.824 137.253 164.234 1.00 30.25 1024 GLU A N 1
ATOM 8198 C CA . GLU A 1 1024 ? 142.023 137.061 165.480 1.00 34.24 1024 GLU A CA 1
ATOM 8199 C C . GLU A 1 1024 ? 142.144 135.645 166.038 1.00 28.66 1024 GLU A C 1
ATOM 8200 O O . GLU A 1 1024 ? 142.080 135.503 167.255 1.00 30.68 1024 GLU A O 1
ATOM 8206 N N . SER A 1 1025 ? 142.251 134.632 165.195 1.00 24.51 1025 SER A N 1
ATOM 8207 C CA . SER A 1 1025 ? 142.272 133.238 165.671 1.00 26.14 1025 SER A CA 1
ATOM 8208 C C . SER A 1 1025 ? 143.008 132.369 164.688 1.00 24.98 1025 SER A C 1
ATOM 8209 O O . SER A 1 1025 ? 143.244 132.771 163.537 1.00 26.67 1025 SER A O 1
ATOM 8212 N N . ASN A 1 1026 ? 143.358 131.184 165.144 1.00 28.50 1026 ASN A N 1
ATOM 8213 C CA . ASN A 1 1026 ? 144.128 130.231 164.315 1.00 32.94 1026 ASN A CA 1
ATOM 8214 C C . ASN A 1 1026 ? 143.850 128.820 164.805 1.00 29.41 1026 ASN A C 1
ATOM 8215 O O . ASN A 1 1026 ? 143.658 128.637 166.016 1.00 36.81 1026 ASN A O 1
ATOM 8220 N N . THR A 1 1027 ? 143.876 127.859 163.904 1.00 30.18 1027 THR A N 1
ATOM 8221 C CA . THR A 1 1027 ? 143.732 126.441 164.274 1.00 38.09 1027 THR A CA 1
ATOM 8222 C C . THR A 1 1027 ? 144.534 125.578 163.331 1.00 41.65 1027 THR A C 1
ATOM 8223 O O . THR A 1 1027 ? 144.724 125.966 162.177 1.00 37.37 1027 THR A O 1
ATOM 8227 N N . ASP A 1 1028 ? 144.972 124.431 163.843 1.00 51.41 1028 ASP A N 1
ATOM 8228 C CA . ASP A 1 1028 ? 145.827 123.492 163.092 1.00 57.24 1028 ASP A CA 1
ATOM 8229 C C . ASP A 1 1028 ? 144.950 122.467 162.381 1.00 50.83 1028 ASP A C 1
ATOM 8230 O O . ASP A 1 1028 ? 144.104 121.845 163.036 1.00 56.36 1028 ASP A O 1
ATOM 8235 N N . ILE A 1 1029 ? 145.208 122.255 161.099 1.00 46.86 1029 ILE A N 1
ATOM 8236 C CA . ILE A 1 1029 ? 144.378 121.351 160.260 1.00 49.77 1029 ILE A CA 1
ATOM 8237 C C . ILE A 1 1029 ? 145.268 120.351 159.540 1.00 50.75 1029 ILE A C 1
ATOM 8238 O O . ILE A 1 1029 ? 144.855 119.896 158.471 1.00 52.74 1029 ILE A O 1
ATOM 8243 N N . LYS A 1 1030 ? 146.421 119.995 160.101 1.00 70.08 1030 LYS A N 1
ATOM 8244 C CA . LYS A 1 1030 ? 147.374 119.080 159.411 1.00 86.37 1030 LYS A CA 1
ATOM 8245 C C . LYS A 1 1030 ? 146.754 117.707 159.131 1.00 83.77 1030 LYS A C 1
ATOM 8246 O O . LYS A 1 1030 ? 147.121 117.102 158.116 1.00 71.48 1030 LYS A O 1
ATOM 8252 N N . ASP A 1 1031 ? 145.815 117.272 159.958 1.00 94.73 1031 ASP A N 1
ATOM 8253 C CA . ASP A 1 1031 ? 145.264 115.897 159.891 1.00 98.46 1031 ASP A CA 1
ATOM 8254 C C . ASP A 1 1031 ? 144.309 115.772 158.707 1.00 90.00 1031 ASP A C 1
ATOM 8255 O O . ASP A 1 1031 ? 144.281 114.670 158.102 1.00 91.06 1031 ASP A O 1
ATOM 8260 N N . ILE A 1 1032 ? 143.535 116.823 158.412 1.00 80.32 1032 ILE A N 1
ATOM 8261 C CA . ILE A 1 1032 ? 142.458 116.757 157.383 1.00 74.36 1032 ILE A CA 1
ATOM 8262 C C . ILE A 1 1032 ? 143.001 116.024 156.159 1.00 74.35 1032 ILE A C 1
ATOM 8263 O O . ILE A 1 1032 ? 144.068 116.421 155.638 1.00 76.74 1032 ILE A O 1
ATOM 8268 N N . ARG A 1 1033 ? 142.270 115.021 155.697 1.00 78.12 1033 ARG A N 1
ATOM 8269 C CA . ARG A 1 1033 ? 142.716 114.176 154.560 1.00 90.00 1033 ARG A CA 1
ATOM 8270 C C . ARG A 1 1033 ? 142.397 114.872 153.237 1.00 84.49 1033 ARG A C 1
ATOM 8271 O O . ARG A 1 1033 ? 143.347 115.151 152.466 1.00 91.28 1033 ARG A O 1
ATOM 8279 N N . GLU A 1 1034 ? 141.120 115.117 152.970 1.00 82.47 1034 GLU A N 1
ATOM 8280 C CA . GLU A 1 1034 ? 140.681 115.586 151.641 1.00 81.94 1034 GLU A CA 1
ATOM 8281 C C . GLU A 1 1034 ? 139.268 116.143 151.735 1.00 74.45 1034 GLU A C 1
ATOM 8282 O O . GLU A 1 1034 ? 138.411 115.513 152.362 1.00 77.82 1034 GLU A O 1
ATOM 8288 N N . VAL A 1 1035 ? 139.063 117.299 151.126 1.00 72.91 1035 VAL A N 1
ATOM 8289 C CA . VAL A 1 1035 ? 137.746 117.980 151.092 1.00 72.91 1035 VAL A CA 1
ATOM 8290 C C . VAL A 1 1035 ? 137.307 118.005 149.639 1.00 78.26 1035 VAL A C 1
ATOM 8291 O O . VAL A 1 1035 ? 138.072 118.495 148.785 1.00 74.50 1035 VAL A O 1
ATOM 8295 N N . ILE A 1 1036 ? 136.104 117.512 149.375 1.00 90.46 1036 ILE A N 1
ATOM 8296 C CA . ILE A 1 1036 ? 135.648 117.242 147.985 1.00 106.93 1036 ILE A CA 1
ATOM 8297 C C . ILE A 1 1036 ? 134.389 118.045 147.678 1.00 112.38 1036 ILE A C 1
ATOM 8298 O O . ILE A 1 1036 ? 133.629 117.615 146.791 1.00 116.82 1036 ILE A O 1
ATOM 8303 N N . ALA A 1 1037 ? 134.181 119.180 148.338 1.00 126.62 1037 ALA A N 1
ATOM 8304 C CA . ALA A 1 1037 ? 133.036 120.069 148.032 1.00 144.50 1037 ALA A CA 1
ATOM 8305 C C . ALA A 1 1037 ? 133.144 120.586 146.596 1.00 161.22 1037 ALA A C 1
ATOM 8306 O O . ALA A 1 1037 ? 134.281 120.735 146.073 1.00 159.33 1037 ALA A O 1
ATOM 8308 N N . ASN A 1 1038 ? 131.995 120.848 145.986 1.00 159.53 1038 ASN A N 1
ATOM 8309 C CA . ASN A 1 1038 ? 131.937 121.419 144.624 1.00 154.17 1038 ASN A CA 1
ATOM 8310 C C . ASN A 1 1038 ? 130.496 121.759 144.271 1.00 135.50 1038 ASN A C 1
ATOM 8311 O O . ASN A 1 1038 ? 129.561 121.329 144.976 1.00 117.69 1038 ASN A O 1
ATOM 8316 N N . GLY A 1 1039 ? 130.348 122.505 143.182 1.00 136.15 1039 GLY A N 1
ATOM 8317 C CA . GLY A 1 1039 ? 129.067 122.683 142.477 1.00 136.25 1039 GLY A CA 1
ATOM 8318 C C . GLY A 1 1039 ? 128.285 123.893 142.956 1.00 120.11 1039 GLY A C 1
ATOM 8319 O O . GLY A 1 1039 ? 128.163 124.855 142.176 1.00 130.91 1039 GLY A O 1
ATOM 8320 N N . GLU A 1 1040 ? 127.716 123.846 144.159 1.00 92.19 1040 GLU A N 1
ATOM 8321 C CA . GLU A 1 1040 ? 126.624 124.770 144.535 1.00 73.32 1040 GLU A CA 1
ATOM 8322 C C . GLU A 1 1040 ? 126.935 125.468 145.853 1.00 57.00 1040 GLU A C 1
ATOM 8323 O O . GLU A 1 1040 ? 127.582 124.880 146.725 1.00 58.18 1040 GLU A O 1
ATOM 8329 N N . ILE A 1 1041 ? 126.438 126.690 145.982 1.00 40.91 1041 ILE A N 1
ATOM 8330 C CA . ILE A 1 1041 ? 126.553 127.508 147.213 1.00 29.81 1041 ILE A CA 1
ATOM 8331 C C . ILE A 1 1041 ? 125.180 128.054 147.537 1.00 24.85 1041 ILE A C 1
ATOM 8332 O O . ILE A 1 1041 ? 124.485 128.485 146.617 1.00 28.53 1041 ILE A O 1
ATOM 8337 N N . ILE A 1 1042 ? 124.810 128.032 148.800 1.00 24.13 1042 ILE A N 1
ATOM 8338 C CA . ILE A 1 1042 ? 123.450 128.414 149.238 1.00 25.28 1042 ILE A CA 1
ATOM 8339 C C . ILE A 1 1042 ? 123.576 129.464 150.330 1.00 26.75 1042 ILE A C 1
ATOM 8340 O O . ILE A 1 1042 ? 124.184 129.164 151.377 1.00 29.08 1042 ILE A O 1
ATOM 8345 N N . PHE A 1 1043 ? 122.896 130.584 150.145 1.00 22.09 1043 PHE A N 1
ATOM 8346 C CA . PHE A 1 1043 ? 122.745 131.623 151.169 1.00 18.83 1043 PHE A CA 1
ATOM 8347 C C . PHE A 1 1043 ? 121.367 131.458 151.751 1.00 20.21 1043 PHE A C 1
ATOM 8348 O O . PHE A 1 1043 ? 120.385 131.680 151.043 1.00 25.11 1043 PHE A O 1
ATOM 8356 N N . LYS A 1 1044 ? 121.277 131.089 153.014 1.00 26.37 1044 LYS A N 1
ATOM 8357 C CA . LYS A 1 1044 ? 119.960 130.870 153.660 1.00 27.94 1044 LYS A CA 1
ATOM 8358 C C . LYS A 1 1044 ? 120.162 130.633 155.150 1.00 23.67 1044 LYS A C 1
ATOM 8359 O O . LYS A 1 1044 ? 121.065 129.843 155.524 1.00 22.52 1044 LYS A O 1
ATOM 8365 N N . LEU A 1 1045 ? 119.295 131.224 155.953 1.00 25.82 1045 LEU A N 1
ATOM 8366 C CA . LEU A 1 1045 ? 119.266 130.933 157.407 1.00 30.44 1045 LEU A CA 1
ATOM 8367 C C . LEU A 1 1045 ? 118.698 129.527 157.606 1.00 38.51 1045 LEU A C 1
ATOM 8368 O O . LEU A 1 1045 ? 117.531 129.266 157.220 1.00 41.17 1045 LEU A O 1
ATOM 8373 N N . ASP A 1 1046 ? 119.506 128.633 158.166 1.00 48.18 1046 ASP A N 1
ATOM 8374 C CA . ASP A 1 1046 ? 119.113 127.224 158.353 1.00 56.38 1046 ASP A CA 1
ATOM 8375 C C . ASP A 1 1046 ? 119.397 126.827 159.794 1.00 59.27 1046 ASP A C 1
ATOM 8376 O O . ASP A 1 1046 ? 120.556 126.741 160.171 1.00 65.60 1046 ASP A O 1
ATOM 8381 N N . GLY A 1 1047 ? 118.352 126.531 160.548 1.00 69.76 1047 GLY A N 1
ATOM 8382 C CA . GLY A 1 1047 ? 118.489 126.098 161.945 1.00 84.54 1047 GLY A CA 1
ATOM 8383 C C . GLY A 1 1047 ? 117.340 126.586 162.801 1.00 92.33 1047 GLY A C 1
ATOM 8384 O O . GLY A 1 1047 ? 116.395 127.210 162.273 1.00 92.87 1047 GLY A O 1
ATOM 8385 N N . ASP A 1 1048 ? 117.411 126.297 164.093 1.00 102.01 1048 ASP A N 1
ATOM 8386 C CA . ASP A 1 1048 ? 116.392 126.737 165.067 1.00 119.99 1048 ASP A CA 1
ATOM 8387 C C . ASP A 1 1048 ? 116.547 128.245 165.262 1.00 117.88 1048 ASP A C 1
ATOM 8388 O O . ASP A 1 1048 ? 117.433 128.675 166.030 1.00 118.36 1048 ASP A O 1
ATOM 8393 N N . ILE A 1 1049 ? 115.695 129.016 164.604 1.00 112.03 1049 ILE A N 1
ATOM 8394 C CA . ILE A 1 1049 ? 115.771 130.501 164.643 1.00 107.34 1049 ILE A CA 1
ATOM 8395 C C . ILE A 1 1049 ? 114.383 131.056 164.924 1.00 100.63 1049 ILE A C 1
ATOM 8396 O O . ILE A 1 1049 ? 113.367 130.408 164.602 1.00 101.81 1049 ILE A O 1
ATOM 8401 N N . ASP A 1 1050 ? 114.351 132.264 165.452 1.00 99.40 1050 ASP A N 1
ATOM 8402 C CA . ASP A 1 1050 ? 113.088 133.010 165.627 1.00 103.55 1050 ASP A CA 1
ATOM 8403 C C . ASP A 1 1050 ? 112.613 133.512 164.265 1.00 99.68 1050 ASP A C 1
ATOM 8404 O O . ASP A 1 1050 ? 113.424 133.613 163.320 1.00 102.88 1050 ASP A O 1
ATOM 8409 N N . ARG A 1 1051 ? 111.340 133.863 164.184 1.00 105.93 1051 ARG A N 1
ATOM 8410 C CA . ARG A 1 1051 ? 110.774 134.452 162.948 1.00 118.10 1051 ARG A CA 1
ATOM 8411 C C . ARG A 1 1051 ? 111.432 135.801 162.626 1.00 114.30 1051 ARG A C 1
ATOM 8412 O O . ARG A 1 1051 ? 111.432 136.177 161.454 1.00 110.09 1051 ARG A O 1
ATOM 8420 N N . THR A 1 1052 ? 111.975 136.501 163.618 1.00 105.69 1052 THR A N 1
ATOM 8421 C CA . THR A 1 1052 ? 112.492 137.883 163.451 1.00 90.97 1052 THR A CA 1
ATOM 8422 C C . THR A 1 1052 ? 114.006 137.896 163.232 1.00 72.84 1052 THR A C 1
ATOM 8423 O O . THR A 1 1052 ? 114.627 138.942 163.484 1.00 77.27 1052 THR A O 1
ATOM 8427 N N . GLN A 1 1053 ? 114.587 136.807 162.744 1.00 65.76 1053 GLN A N 1
ATOM 8428 C CA . GLN A 1 1053 ? 116.045 136.771 162.485 1.00 58.60 1053 GLN A CA 1
ATOM 8429 C C . GLN A 1 1053 ? 116.337 137.276 161.072 1.00 36.73 1053 GLN A C 1
ATOM 8430 O O . GLN A 1 1053 ? 115.614 136.913 160.138 1.00 40.35 1053 GLN A O 1
ATOM 8436 N N . PHE A 1 1054 ? 117.381 138.066 160.928 1.00 25.19 1054 PHE A N 1
ATOM 8437 C CA . PHE A 1 1054 ? 117.866 138.470 159.598 1.00 21.43 1054 PHE A CA 1
ATOM 8438 C C . PHE A 1 1054 ? 119.339 138.818 159.666 1.00 18.12 1054 PHE A C 1
ATOM 8439 O O . PHE A 1 1054 ? 119.910 138.959 160.732 1.00 16.11 1054 PHE A O 1
ATOM 8447 N N . ILE A 1 1055 ? 119.926 138.957 158.489 1.00 16.94 1055 ILE A N 1
ATOM 8448 C CA . ILE A 1 1055 ? 121.357 139.276 158.321 1.00 16.21 1055 ILE A CA 1
ATOM 8449 C C . ILE A 1 1055 ? 121.510 140.190 157.111 1.00 15.48 1055 ILE A C 1
ATOM 8450 O O . ILE A 1 1055 ? 120.897 139.939 156.089 1.00 17.25 1055 ILE A O 1
ATOM 8455 N N . TRP A 1 1056 ? 122.391 141.163 157.209 1.00 14.28 1056 TRP A N 1
ATOM 8456 C CA . TRP A 1 1056 ? 122.831 141.970 156.058 1.00 13.82 1056 TRP A CA 1
ATOM 8457 C C . TRP A 1 1056 ? 124.190 141.499 155.618 1.00 12.68 1056 TRP A C 1
ATOM 8458 O O . TRP A 1 1056 ? 124.993 141.103 156.438 1.00 13.28 1056 TRP A O 1
ATOM 8469 N N . MET A 1 1057 ? 124.445 141.575 154.331 1.00 15.33 1057 MET A N 1
ATOM 8470 C CA . MET A 1 1057 ? 125.741 141.183 153.747 1.00 17.38 1057 MET A CA 1
ATOM 8471 C C . MET A 1 1057 ? 126.056 142.117 152.597 1.00 15.18 1057 MET A C 1
ATOM 8472 O O . MET A 1 1057 ? 125.194 142.807 152.096 1.00 15.26 1057 MET A O 1
ATOM 8477 N N . LYS A 1 1058 ? 127.295 142.096 152.177 1.00 15.42 1058 LYS A N 1
ATOM 8478 C CA . LYS A 1 1058 ? 127.799 143.047 151.182 1.00 14.83 1058 LYS A CA 1
ATOM 8479 C C . LYS A 1 1058 ? 129.178 142.603 150.732 1.00 14.16 1058 LYS A C 1
ATOM 8480 O O . LYS A 1 1058 ? 130.013 142.187 151.563 1.00 17.96 1058 LYS A O 1
ATOM 8486 N N . TYR A 1 1059 ? 129.431 142.718 149.466 1.00 15.92 1059 TYR A N 1
ATOM 8487 C CA . TYR A 1 1059 ? 130.747 142.441 148.877 1.00 20.01 1059 TYR A CA 1
ATOM 8488 C C . TYR A 1 1059 ? 131.245 141.051 149.267 1.00 21.11 1059 TYR A C 1
ATOM 8489 O O . TYR A 1 1059 ? 132.337 140.911 149.815 1.00 27.39 1059 TYR A O 1
ATOM 8498 N N . PHE A 1 1060 ? 130.518 140.011 148.910 1.00 19.28 1060 PHE A N 1
ATOM 8499 C CA . PHE A 1 1060 ? 130.971 138.606 149.019 1.00 17.16 1060 PHE A CA 1
ATOM 8500 C C . PHE A 1 1060 ? 131.882 138.249 147.845 1.00 13.94 1060 PHE A C 1
ATOM 8501 O O . PHE A 1 1060 ? 131.576 138.577 146.728 1.00 13.05 1060 PHE A O 1
ATOM 8509 N N . SER A 1 1061 ? 132.960 137.546 148.138 1.00 14.61 1061 SER A N 1
ATOM 8510 C CA . SER A 1 1061 ? 133.926 137.086 147.120 1.00 17.45 1061 SER A CA 1
ATOM 8511 C C . SER A 1 1061 ? 134.730 135.872 147.580 1.00 15.24 1061 SER A C 1
ATOM 8512 O O . SER A 1 1061 ? 134.768 135.607 148.730 1.00 15.70 1061 SER A O 1
ATOM 8515 N N . ILE A 1 1062 ? 135.324 135.179 146.630 1.00 16.71 1062 ILE A N 1
ATOM 8516 C CA . ILE A 1 1062 ? 136.115 133.936 146.835 1.00 18.51 1062 ILE A CA 1
ATOM 8517 C C . ILE A 1 1062 ? 137.398 134.034 146.014 1.00 17.68 1062 ILE A C 1
ATOM 8518 O O . ILE A 1 1062 ? 137.332 134.320 144.844 1.00 15.03 1062 ILE A O 1
ATOM 8523 N N . PHE A 1 1063 ? 138.523 133.776 146.656 1.00 19.40 1063 PHE A N 1
ATOM 8524 C CA . PHE A 1 1063 ? 139.852 133.760 146.018 1.00 21.97 1063 PHE A CA 1
ATOM 8525 C C . PHE A 1 1063 ? 140.388 132.331 146.035 1.00 23.96 1063 PHE A C 1
ATOM 8526 O O . PHE A 1 1063 ? 140.216 131.611 147.023 1.00 26.91 1063 PHE A O 1
ATOM 8534 N N . ASN A 1 1064 ? 141.082 131.956 144.983 1.00 27.07 1064 ASN A N 1
ATOM 8535 C CA . ASN A 1 1064 ? 141.634 130.589 144.854 1.00 34.57 1064 ASN A CA 1
ATOM 8536 C C . ASN A 1 1064 ? 143.097 130.566 145.302 1.00 34.62 1064 ASN A C 1
ATOM 8537 O O . ASN A 1 1064 ? 143.850 129.735 144.794 1.00 35.42 1064 ASN A O 1
ATOM 8542 N N . THR A 1 1065 ? 143.490 131.430 146.211 1.00 37.29 1065 THR A N 1
ATOM 8543 C CA . THR A 1 1065 ? 144.872 131.458 146.716 1.00 42.06 1065 THR A CA 1
ATOM 8544 C C . THR A 1 1065 ? 144.807 131.950 148.146 1.00 44.25 1065 THR A C 1
ATOM 8545 O O . THR A 1 1065 ? 143.868 132.696 148.491 1.00 46.56 1065 THR A O 1
ATOM 8549 N N . GLU A 1 1066 ? 145.768 131.535 148.948 1.00 53.81 1066 GLU A N 1
ATOM 8550 C CA . GLU A 1 1066 ? 145.931 132.070 150.319 1.00 61.15 1066 GLU A CA 1
ATOM 8551 C C . GLU A 1 1066 ? 146.317 133.550 150.217 1.00 54.13 1066 GLU A C 1
ATOM 8552 O O . GLU A 1 1066 ? 147.186 133.881 149.373 1.00 52.76 1066 GLU A O 1
ATOM 8558 N N . LEU A 1 1067 ? 145.702 134.400 151.029 1.00 39.83 1067 LEU A N 1
ATOM 8559 C CA . LEU A 1 1067 ? 145.966 135.857 150.996 1.00 36.91 1067 LEU A CA 1
ATOM 8560 C C . LEU A 1 1067 ? 146.927 136.252 152.111 1.00 38.63 1067 LEU A C 1
ATOM 8561 O O . LEU A 1 1067 ? 146.890 135.645 153.202 1.00 39.40 1067 LEU A O 1
ATOM 8566 N N . SER A 1 1068 ? 147.740 137.270 151.855 1.00 40.21 1068 SER A N 1
ATOM 8567 C CA . SER A 1 1068 ? 148.705 137.807 152.843 1.00 40.36 1068 SER A CA 1
ATOM 8568 C C . SER A 1 1068 ? 148.050 138.855 153.754 1.00 33.35 1068 SER A C 1
ATOM 8569 O O . SER A 1 1068 ? 146.975 139.364 153.471 1.00 29.69 1068 SER A O 1
ATOM 8572 N N . GLN A 1 1069 ? 148.688 139.126 154.867 1.00 35.29 1069 GLN A N 1
ATOM 8573 C CA . GLN A 1 1069 ? 148.208 140.137 155.837 1.00 37.57 1069 GLN A CA 1
ATOM 8574 C C . GLN A 1 1069 ? 148.154 141.502 155.149 1.00 37.39 1069 GLN A C 1
ATOM 8575 O O . GLN A 1 1069 ? 147.196 142.230 155.406 1.00 35.97 1069 GLN A O 1
ATOM 8581 N N . SER A 1 1070 ? 149.153 141.864 154.347 1.00 39.13 1070 SER A N 1
ATOM 8582 C CA . SER A 1 1070 ? 149.198 143.208 153.713 1.00 41.71 1070 SER A CA 1
ATOM 8583 C C . SER A 1 1070 ? 148.001 143.409 152.770 1.00 38.56 1070 SER A C 1
ATOM 8584 O O . SER A 1 1070 ? 147.356 144.467 152.839 1.00 36.76 1070 SER A O 1
ATOM 8587 N N . ASN A 1 1071 ? 147.699 142.415 151.945 1.00 35.88 1071 ASN A N 1
ATOM 8588 C CA . ASN A 1 1071 ? 146.578 142.505 150.979 1.00 35.13 1071 ASN A CA 1
ATOM 8589 C C . ASN A 1 1071 ? 145.265 142.697 151.735 1.00 30.51 1071 ASN A C 1
ATOM 8590 O O . ASN A 1 1071 ? 144.468 143.553 151.350 1.00 31.71 1071 ASN A O 1
ATOM 8595 N N . ILE A 1 1072 ? 145.046 141.925 152.779 1.00 28.06 1072 ILE A N 1
ATOM 8596 C CA . ILE A 1 1072 ? 143.777 142.001 153.540 1.00 29.54 1072 ILE A CA 1
ATOM 8597 C C . ILE A 1 1072 ? 143.665 143.414 154.104 1.00 29.65 1072 ILE A C 1
ATOM 8598 O O . ILE A 1 1072 ? 142.573 143.987 154.041 1.00 28.29 1072 ILE A O 1
ATOM 8603 N N . GLU A 1 1073 ? 144.736 143.934 154.699 1.00 35.00 1073 GLU A N 1
ATOM 8604 C CA . GLU A 1 1073 ? 144.692 145.276 155.327 1.00 38.21 1073 GLU A CA 1
ATOM 8605 C C . GLU A 1 1073 ? 144.417 146.337 154.253 1.00 37.65 1073 GLU A C 1
ATOM 8606 O O . GLU A 1 1073 ? 143.629 147.264 154.518 1.00 32.09 1073 GLU A O 1
ATOM 8612 N N . GLU A 1 1074 ? 145.047 146.221 153.092 1.00 34.58 1074 GLU A N 1
ATOM 8613 C CA . GLU A 1 1074 ? 144.829 147.193 151.995 1.00 36.48 1074 GLU A CA 1
ATOM 8614 C C . GLU A 1 1074 ? 143.394 147.099 151.475 1.00 28.64 1074 GLU A C 1
ATOM 8615 O O . GLU A 1 1074 ? 142.760 148.123 151.279 1.00 27.35 1074 GLU A O 1
ATOM 8621 N N . ARG A 1 1075 ? 142.903 145.897 151.242 1.00 25.37 1075 ARG A N 1
ATOM 8622 C CA . ARG A 1 1075 ? 141.519 145.699 150.743 1.00 21.58 1075 ARG A CA 1
ATOM 8623 C C . ARG A 1 1075 ? 140.520 146.338 151.706 1.00 17.71 1075 ARG A C 1
ATOM 8624 O O . ARG A 1 1075 ? 139.444 146.770 151.277 1.00 15.29 1075 ARG A O 1
ATOM 8632 N N . TYR A 1 1076 ? 140.856 146.375 152.982 1.00 17.20 1076 TYR A N 1
ATOM 8633 C CA . TYR A 1 1076 ? 139.981 146.988 154.003 1.00 16.08 1076 TYR A CA 1
ATOM 8634 C C . TYR A 1 1076 ? 139.779 148.460 153.688 1.00 19.30 1076 TYR A C 1
ATOM 8635 O O . TYR A 1 1076 ? 138.679 148.970 153.846 1.00 22.77 1076 TYR A O 1
ATOM 8644 N N . LYS A 1 1077 ? 140.829 149.141 153.275 1.00 25.60 1077 LYS A N 1
ATOM 8645 C CA . LYS A 1 1077 ? 140.768 150.604 153.048 1.00 31.83 1077 LYS A CA 1
ATOM 8646 C C . LYS A 1 1077 ? 140.013 150.922 151.758 1.00 26.75 1077 LYS A C 1
ATOM 8647 O O . LYS A 1 1077 ? 139.175 151.838 151.755 1.00 24.82 1077 LYS A O 1
ATOM 8653 N N . ILE A 1 1078 ? 140.296 150.204 150.694 1.00 23.30 1078 ILE A N 1
ATOM 8654 C CA . ILE A 1 1078 ? 139.651 150.484 149.375 1.00 21.36 1078 ILE A CA 1
ATOM 8655 C C . ILE A 1 1078 ? 138.137 150.319 149.499 1.00 18.89 1078 ILE A C 1
ATOM 8656 O O . ILE A 1 1078 ? 137.412 151.151 148.998 1.00 20.52 1078 ILE A O 1
ATOM 8661 N N . GLN A 1 1079 ? 137.663 149.268 150.146 1.00 18.86 1079 GLN A N 1
ATOM 8662 C CA . GLN A 1 1079 ? 136.199 149.041 150.240 1.00 19.47 1079 GLN A CA 1
ATOM 8663 C C . GLN A 1 1079 ? 135.587 149.938 151.302 1.00 17.26 1079 GLN A C 1
ATOM 8664 O O . GLN A 1 1079 ? 134.381 150.107 151.264 1.00 16.31 1079 GLN A O 1
ATOM 8670 N N . SER A 1 1080 ? 136.385 150.505 152.187 1.00 18.22 1080 SER A N 1
ATOM 8671 C CA . SER A 1 1080 ? 135.870 151.428 153.222 1.00 19.80 1080 SER A CA 1
ATOM 8672 C C . SER A 1 1080 ? 135.710 152.828 152.632 1.00 22.16 1080 SER A C 1
ATOM 8673 O O . SER A 1 1080 ? 134.975 153.628 153.250 1.00 18.21 1080 SER A O 1
ATOM 8676 N N . TYR A 1 1081 ? 136.392 153.125 151.520 1.00 28.54 1081 TYR A N 1
ATOM 8677 C CA . TYR A 1 1081 ? 136.434 154.494 150.954 1.00 36.17 1081 TYR A CA 1
ATOM 8678 C C . TYR A 1 1081 ? 135.062 154.879 150.409 1.00 39.12 1081 TYR A C 1
ATOM 8679 O O . TYR A 1 1081 ? 134.337 154.026 149.852 1.00 43.63 1081 TYR A O 1
ATOM 8688 N N . SER A 1 1082 ? 134.713 156.144 150.597 1.00 40.83 1082 SER A N 1
ATOM 8689 C CA . SER A 1 1082 ? 133.475 156.736 150.049 1.00 45.37 1082 SER A CA 1
ATOM 8690 C C . SER A 1 1082 ? 133.577 158.252 150.148 1.00 48.57 1082 SER A C 1
ATOM 8691 O O . SER A 1 1082 ? 134.167 158.746 151.113 1.00 48.95 1082 SER A O 1
ATOM 8694 N N . GLU A 1 1083 ? 133.009 158.952 149.180 1.00 51.99 1083 GLU A N 1
ATOM 8695 C CA . GLU A 1 1083 ? 133.002 160.433 149.158 1.00 51.60 1083 GLU A CA 1
ATOM 8696 C C . GLU A 1 1083 ? 131.963 160.979 150.134 1.00 44.87 1083 GLU A C 1
ATOM 8697 O O . GLU A 1 1083 ? 132.064 162.158 150.447 1.00 49.97 1083 GLU A O 1
ATOM 8703 N N . TYR A 1 1084 ? 131.006 160.184 150.594 1.00 38.16 1084 TYR A N 1
ATOM 8704 C CA . TYR A 1 1084 ? 129.983 160.659 151.553 1.00 33.97 1084 TYR A CA 1
ATOM 8705 C C . TYR A 1 1084 ? 130.360 160.253 152.973 1.00 28.10 1084 TYR A C 1
ATOM 8706 O O . TYR A 1 1084 ? 131.198 159.400 153.190 1.00 27.79 1084 TYR A O 1
ATOM 8715 N N . LEU A 1 1085 ? 129.678 160.839 153.940 1.00 23.97 1085 LEU A N 1
ATOM 8716 C CA . LEU A 1 1085 ? 129.875 160.517 155.367 1.00 20.26 1085 LEU A CA 1
ATOM 8717 C C . LEU A 1 1085 ? 128.971 159.353 155.764 1.00 17.80 1085 LEU A C 1
ATOM 8718 O O . LEU A 1 1085 ? 127.946 159.088 155.090 1.00 17.99 1085 LEU A O 1
ATOM 8723 N N . LYS A 1 1086 ? 129.299 158.715 156.887 1.00 15.87 1086 LYS A N 1
ATOM 8724 C CA . LYS A 1 1086 ? 128.539 157.559 157.409 1.00 14.58 1086 LYS A CA 1
ATOM 8725 C C . LYS A 1 1086 ? 128.022 157.847 158.797 1.00 13.93 1086 LYS A C 1
ATOM 8726 O O . LYS A 1 1086 ? 128.647 158.631 159.513 1.00 15.76 1086 LYS A O 1
ATOM 8732 N N . ASP A 1 1087 ? 126.965 157.162 159.200 1.00 15.45 1087 ASP A N 1
ATOM 8733 C CA . ASP A 1 1087 ? 126.392 157.286 160.569 1.00 17.35 1087 ASP A CA 1
ATOM 8734 C C . ASP A 1 1087 ? 127.020 156.253 161.514 1.00 14.14 1087 ASP A C 1
ATOM 8735 O O . ASP A 1 1087 ? 128.004 155.598 161.169 1.00 11.23 1087 ASP A O 1
ATOM 8740 N N . PHE A 1 1088 ? 126.452 156.139 162.702 1.00 16.42 1088 PHE A N 1
ATOM 8741 C CA . PHE A 1 1088 ? 126.965 155.249 163.773 1.00 16.78 1088 PHE A CA 1
ATOM 8742 C C . PHE A 1 1088 ? 126.989 153.789 163.314 1.00 16.46 1088 PHE A C 1
ATOM 8743 O O . PHE A 1 1088 ? 127.986 153.095 163.585 1.00 20.67 1088 PHE A O 1
ATOM 8751 N N . TRP A 1 1089 ? 125.971 153.337 162.582 1.00 11.98 1089 TRP A N 1
ATOM 8752 C CA . TRP A 1 1089 ? 125.902 151.927 162.147 1.00 8.36 1089 TRP A CA 1
ATOM 8753 C C . TRP A 1 1089 ? 126.858 151.685 160.984 1.00 8.37 1089 TRP A C 1
ATOM 8754 O O . TRP A 1 1089 ? 127.131 150.543 160.680 1.00 8.25 1089 TRP A O 1
ATOM 8765 N N . GLY A 1 1090 ? 127.256 152.717 160.269 1.00 9.50 1090 GLY A N 1
ATOM 8766 C CA . GLY A 1 1090 ? 128.034 152.530 159.036 1.00 9.99 1090 GLY A CA 1
ATOM 8767 C C . GLY A 1 1090 ? 127.250 152.861 157.801 1.00 12.17 1090 GLY A C 1
ATOM 8768 O O . GLY A 1 1090 ? 127.896 152.852 156.715 1.00 13.03 1090 GLY A O 1
ATOM 8769 N N . ASN A 1 1091 ? 125.950 153.167 157.914 1.00 14.54 1091 ASN A N 1
ATOM 8770 C CA . ASN A 1 1091 ? 125.144 153.531 156.721 1.00 17.43 1091 ASN A CA 1
ATOM 8771 C C . ASN A 1 1091 ? 125.414 154.975 156.310 1.00 20.02 1091 ASN A C 1
ATOM 8772 O O . ASN A 1 1091 ? 125.839 155.769 157.140 1.00 20.14 1091 ASN A O 1
ATOM 8777 N N . PRO A 1 1092 ? 125.149 155.359 155.036 1.00 21.05 1092 PRO A N 1
ATOM 8778 C CA . PRO A 1 1092 ? 125.293 156.756 154.591 1.00 18.56 1092 PRO A CA 1
ATOM 8779 C C . PRO A 1 1092 ? 124.467 157.776 155.389 1.00 16.96 1092 PRO A C 1
ATOM 8780 O O . PRO A 1 1092 ? 123.375 157.472 155.825 1.00 17.51 1092 PRO A O 1
ATOM 8784 N N . LEU A 1 1093 ? 125.065 158.924 155.658 1.00 16.48 1093 LEU A N 1
ATOM 8785 C CA . LEU A 1 1093 ? 124.388 160.021 156.388 1.00 18.06 1093 LEU A CA 1
ATOM 8786 C C . LEU A 1 1093 ? 123.446 160.777 155.438 1.00 19.74 1093 LEU A C 1
ATOM 8787 O O . LEU A 1 1093 ? 123.768 160.937 154.235 1.00 18.60 1093 LEU A O 1
ATOM 8792 N N . MET A 1 1094 ? 122.327 161.239 155.966 1.00 22.50 1094 MET A N 1
ATOM 8793 C CA . MET A 1 1094 ? 121.237 161.787 155.130 1.00 24.78 1094 MET A CA 1
ATOM 8794 C C . MET A 1 1094 ? 120.723 163.110 155.685 1.00 24.37 1094 MET A C 1
ATOM 8795 O O . MET A 1 1094 ? 120.727 163.307 156.922 1.00 23.96 1094 MET A O 1
ATOM 8800 N N . TYR A 1 1095 ? 120.222 163.948 154.779 1.00 22.18 1095 TYR A N 1
ATOM 8801 C CA . TYR A 1 1095 ? 119.514 165.190 155.137 1.00 20.28 1095 TYR A CA 1
ATOM 8802 C C . TYR A 1 1095 ? 118.107 164.848 155.605 1.00 20.74 1095 TYR A C 1
ATOM 8803 O O . TYR A 1 1095 ? 117.553 163.797 155.284 1.00 21.16 1095 TYR A O 1
ATOM 8812 N N . ASN A 1 1096 ? 117.522 165.768 156.355 1.00 25.69 1096 ASN A N 1
ATOM 8813 C CA . ASN A 1 1096 ? 116.092 165.708 156.764 1.00 29.95 1096 ASN A CA 1
ATOM 8814 C C . ASN A 1 1096 ? 115.753 164.399 157.495 1.00 30.23 1096 ASN A C 1
ATOM 8815 O O . ASN A 1 1096 ? 114.675 163.868 157.278 1.00 32.19 1096 ASN A O 1
ATOM 8820 N N . LYS A 1 1097 ? 116.662 163.875 158.306 1.00 33.48 1097 LYS A N 1
ATOM 8821 C CA . LYS A 1 1097 ? 116.455 162.624 159.068 1.00 32.00 1097 LYS A CA 1
ATOM 8822 C C . LYS A 1 1097 ? 116.872 162.844 160.518 1.00 29.97 1097 LYS A C 1
ATOM 8823 O O . LYS A 1 1097 ? 117.998 163.358 160.767 1.00 30.04 1097 LYS A O 1
ATOM 8829 N N . GLU A 1 1098 ? 116.012 162.466 161.452 1.00 31.34 1098 GLU A N 1
ATOM 8830 C CA . GLU A 1 1098 ? 116.282 162.698 162.896 1.00 35.92 1098 GLU A CA 1
ATOM 8831 C C . GLU A 1 1098 ? 117.461 161.837 163.350 1.00 33.81 1098 GLU A C 1
ATOM 8832 O O . GLU A 1 1098 ? 117.583 160.678 162.904 1.00 40.55 1098 GLU A O 1
ATOM 8838 N N . TYR A 1 1099 ? 118.311 162.396 164.190 1.00 28.66 1099 TYR A N 1
ATOM 8839 C CA . TYR A 1 1099 ? 119.544 161.719 164.650 1.00 25.85 1099 TYR A CA 1
ATOM 8840 C C . TYR A 1 1099 ? 119.734 161.958 166.139 1.00 25.26 1099 TYR A C 1
ATOM 8841 O O . TYR A 1 1099 ? 119.200 162.908 166.691 1.00 24.24 1099 TYR A O 1
ATOM 8850 N N . TYR A 1 1100 ? 120.513 161.083 166.758 1.00 25.35 1100 TYR A N 1
ATOM 8851 C CA . TYR A 1 1100 ? 120.979 161.228 168.147 1.00 24.29 1100 TYR A CA 1
ATOM 8852 C C . TYR A 1 1100 ? 122.483 161.451 168.129 1.00 27.81 1100 TYR A C 1
ATOM 8853 O O . TYR A 1 1100 ? 123.195 160.898 167.273 1.00 31.30 1100 TYR A O 1
ATOM 8862 N N . MET A 1 1101 ? 122.967 162.276 169.047 1.00 32.21 1101 MET A N 1
ATOM 8863 C CA . MET A 1 1101 ? 124.392 162.681 169.057 1.00 34.27 1101 MET A CA 1
ATOM 8864 C C . MET A 1 1101 ? 125.184 161.787 169.998 1.00 32.83 1101 MET A C 1
ATOM 8865 O O . MET A 1 1101 ? 124.629 161.247 170.967 1.00 36.76 1101 MET A O 1
ATOM 8870 N N . PHE A 1 1102 ? 126.452 161.613 169.691 1.00 31.13 1102 PHE A N 1
ATOM 8871 C CA . PHE A 1 1102 ? 127.335 160.712 170.450 1.00 33.62 1102 PHE A CA 1
ATOM 8872 C C . PHE A 1 1102 ? 128.772 161.191 170.269 1.00 36.90 1102 PHE A C 1
ATOM 8873 O O . PHE A 1 1102 ? 129.279 161.185 169.137 1.00 34.36 1102 PHE A O 1
ATOM 8881 N N . ASN A 1 1103 ? 129.412 161.576 171.365 1.00 37.84 1103 ASN A N 1
ATOM 8882 C CA . ASN A 1 1103 ? 130.781 162.129 171.329 1.00 35.23 1103 ASN A CA 1
ATOM 8883 C C . ASN A 1 1103 ? 131.777 161.015 171.582 1.00 33.49 1103 ASN A C 1
ATOM 8884 O O . ASN A 1 1103 ? 131.632 160.314 172.612 1.00 33.07 1103 ASN A O 1
ATOM 8889 N N . ALA A 1 1104 ? 132.771 160.893 170.705 1.00 36.52 1104 ALA A N 1
ATOM 8890 C CA . ALA A 1 1104 ? 133.781 159.813 170.789 1.00 41.82 1104 ALA A CA 1
ATOM 8891 C C . ALA A 1 1104 ? 134.597 159.947 172.084 1.00 49.68 1104 ALA A C 1
ATOM 8892 O O . ALA A 1 1104 ? 134.836 158.919 172.752 1.00 56.51 1104 ALA A O 1
ATOM 8894 N N . GLY A 1 1105 ? 134.967 161.170 172.455 1.00 50.27 1105 GLY A N 1
ATOM 8895 C CA . GLY A 1 1105 ? 135.828 161.419 173.619 1.00 49.62 1105 GLY A CA 1
ATOM 8896 C C . GLY A 1 1105 ? 135.081 161.358 174.936 1.00 57.31 1105 GLY A C 1
ATOM 8897 O O . GLY A 1 1105 ? 135.766 161.362 175.970 1.00 70.40 1105 GLY A O 1
ATOM 8898 N N . ASN A 1 1106 ? 133.750 161.342 174.939 1.00 55.90 1106 ASN A N 1
ATOM 8899 C CA . ASN A 1 1106 ? 132.967 161.338 176.202 1.00 62.99 1106 ASN A CA 1
ATOM 8900 C C . ASN A 1 1106 ? 131.851 160.309 176.079 1.00 63.23 1106 ASN A C 1
ATOM 8901 O O . ASN A 1 1106 ? 130.675 160.644 176.347 1.00 67.31 1106 ASN A O 1
ATOM 8906 N N . LYS A 1 1107 ? 132.211 159.093 175.694 1.00 56.55 1107 LYS A N 1
ATOM 8907 C CA . LYS A 1 1107 ? 131.225 158.063 175.286 1.00 58.91 1107 LYS A CA 1
ATOM 8908 C C . LYS A 1 1107 ? 130.098 157.896 176.313 1.00 53.54 1107 LYS A C 1
ATOM 8909 O O . LYS A 1 1107 ? 129.044 157.387 175.928 1.00 60.42 1107 LYS A O 1
ATOM 8915 N N . ASN A 1 1108 ? 130.281 158.318 177.553 1.00 55.93 1108 ASN A N 1
ATOM 8916 C CA . ASN A 1 1108 ? 129.277 158.073 178.623 1.00 59.93 1108 ASN A CA 1
ATOM 8917 C C . ASN A 1 1108 ? 128.392 159.293 178.869 1.00 54.13 1108 ASN A C 1
ATOM 8918 O O . ASN A 1 1108 ? 127.646 159.276 179.862 1.00 49.74 1108 ASN A O 1
ATOM 8923 N N . SER A 1 1109 ? 128.451 160.315 178.022 1.00 56.54 1109 SER A N 1
ATOM 8924 C CA . SER A 1 1109 ? 127.703 161.578 178.259 1.00 59.15 1109 SER A CA 1
ATOM 8925 C C . SER A 1 1109 ? 126.959 161.987 176.994 1.00 57.77 1109 SER A C 1
ATOM 8926 O O . SER A 1 1109 ? 127.426 161.672 175.875 1.00 56.31 1109 SER A O 1
ATOM 8929 N N . TYR A 1 1110 ? 125.841 162.679 177.173 1.00 50.85 1110 TYR A N 1
ATOM 8930 C CA . TYR A 1 1110 ? 124.990 163.136 176.054 1.00 46.77 1110 TYR A CA 1
ATOM 8931 C C . TYR A 1 1110 ? 124.551 164.572 176.308 1.00 50.47 1110 TYR A C 1
ATOM 8932 O O . TYR A 1 1110 ? 124.948 165.173 177.310 1.00 54.73 1110 TYR A O 1
ATOM 8941 N N . ILE A 1 1111 ? 123.741 165.112 175.404 1.00 50.24 1111 ILE A N 1
ATOM 8942 C CA . ILE A 1 1111 ? 123.381 166.555 175.384 1.00 47.16 1111 ILE A CA 1
ATOM 8943 C C . ILE A 1 1111 ? 121.906 166.715 175.720 1.00 50.42 1111 ILE A C 1
ATOM 8944 O O . ILE A 1 1111 ? 121.090 165.843 175.398 1.00 55.96 1111 ILE A O 1
ATOM 8949 N N . LYS A 1 1112 ? 121.580 167.832 176.345 1.00 61.67 1112 LYS A N 1
ATOM 8950 C CA . LYS A 1 1112 ? 120.182 168.206 176.644 1.00 75.41 1112 LYS A CA 1
ATOM 8951 C C . LYS A 1 1112 ? 120.059 169.721 176.623 1.00 88.32 1112 LYS A C 1
ATOM 8952 O O . LYS A 1 1112 ? 121.064 170.425 176.798 1.00 94.12 1112 LYS A O 1
ATOM 8958 N N . LEU A 1 1113 ? 118.833 170.194 176.440 1.00 93.32 1113 LEU A N 1
ATOM 8959 C CA . LEU A 1 1113 ? 118.531 171.641 176.444 1.00 96.26 1113 LEU A CA 1
ATOM 8960 C C . LEU A 1 1113 ? 118.179 172.051 177.868 1.00 100.73 1113 LEU A C 1
ATOM 8961 O O . LEU A 1 1113 ? 117.311 171.396 178.496 1.00 104.99 1113 LEU A O 1
ATOM 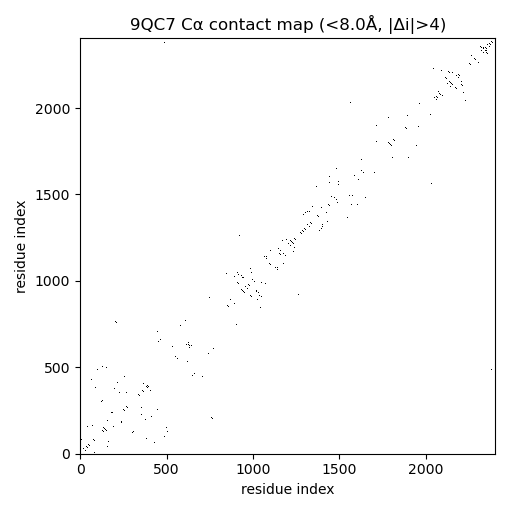8966 N N . LYS A 1 1114 ? 118.799 173.128 178.334 1.00 110.28 1114 LYS A N 1
ATOM 8967 C CA . LYS A 1 1114 ? 118.536 173.655 179.692 1.00 125.54 1114 LYS A CA 1
ATOM 8968 C C . LYS A 1 1114 ? 117.085 174.125 179.791 1.00 141.89 1114 LYS A C 1
ATOM 8969 O O . LYS A 1 1114 ? 116.493 174.545 178.770 1.00 141.32 1114 LYS A O 1
ATOM 8975 N N . LYS A 1 1115 ? 116.543 174.047 180.999 1.00 161.92 1115 LYS A N 1
ATOM 8976 C CA . LYS A 1 1115 ? 115.116 174.336 181.270 1.00 182.57 1115 LYS A CA 1
ATOM 8977 C C . LYS A 1 1115 ? 114.847 175.847 181.305 1.00 192.85 1115 LYS A C 1
ATOM 8978 O O . LYS A 1 1115 ? 113.676 176.228 181.186 1.00 193.78 1115 LYS A O 1
ATOM 8984 N N . ASP A 1 1116 ? 115.863 176.689 181.470 1.00 204.06 1116 ASP A N 1
ATOM 8985 C CA . ASP A 1 1116 ? 115.638 178.149 181.634 1.00 207.28 1116 ASP A CA 1
ATOM 8986 C C . ASP A 1 1116 ? 116.628 178.992 180.827 1.00 190.40 1116 ASP A C 1
ATOM 8987 O O . ASP A 1 1116 ? 116.473 180.224 180.856 1.00 189.50 1116 ASP A O 1
ATOM 8992 N N . SER A 1 1117 ? 117.614 178.399 180.159 1.00 170.34 1117 SER A N 1
ATOM 8993 C CA . SER A 1 1117 ? 118.678 179.165 179.469 1.00 154.72 1117 SER A CA 1
ATOM 8994 C C . SER A 1 1117 ? 118.886 178.589 178.081 1.00 132.91 1117 SER A C 1
ATOM 8995 O O . SER A 1 1117 ? 118.567 177.426 177.844 1.00 126.45 1117 SER A O 1
ATOM 8998 N N . PRO A 1 1118 ? 119.469 179.368 177.144 1.00 120.53 1118 PRO A N 1
ATOM 8999 C CA . PRO A 1 1118 ? 119.733 178.895 175.791 1.00 114.97 1118 PRO A CA 1
ATOM 9000 C C . PRO A 1 1118 ? 121.105 178.216 175.676 1.00 104.33 1118 PRO A C 1
ATOM 9001 O O . PRO A 1 1118 ? 121.864 178.481 174.750 1.00 99.86 1118 PRO A O 1
ATOM 9005 N N . VAL A 1 1119 ? 121.378 177.302 176.595 1.00 98.33 1119 VAL A N 1
ATOM 9006 C CA . VAL A 1 1119 ? 122.669 176.568 176.626 1.00 99.72 1119 VAL A CA 1
ATOM 9007 C C . VAL A 1 1119 ? 122.377 175.105 176.922 1.00 92.80 1119 VAL A C 1
ATOM 9008 O O . VAL A 1 1119 ? 121.593 174.810 177.833 1.00 86.00 1119 VAL A O 1
ATOM 9012 N N . GLY A 1 1120 ? 123.011 174.228 176.155 1.00 90.01 1120 GLY A N 1
ATOM 9013 C CA . GLY A 1 1120 ? 122.918 172.774 176.350 1.00 86.74 1120 GLY A CA 1
ATOM 9014 C C . GLY A 1 1120 ? 123.748 172.341 177.541 1.00 83.28 1120 GLY A C 1
ATOM 9015 O O . GLY A 1 1120 ? 124.877 172.857 177.704 1.00 84.70 1120 GLY A O 1
ATOM 9016 N N . GLU A 1 1121 ? 123.242 171.389 178.322 1.00 78.90 1121 GLU A N 1
ATOM 9017 C CA . GLU A 1 1121 ? 124.002 170.822 179.458 1.00 78.50 1121 GLU A CA 1
ATOM 9018 C C . GLU A 1 1121 ? 124.334 169.363 179.163 1.00 66.16 1121 GLU A C 1
ATOM 9019 O O . GLU A 1 1121 ? 123.535 168.664 178.509 1.00 63.37 1121 GLU A O 1
ATOM 9025 N N . ILE A 1 1122 ? 125.465 168.922 179.681 1.00 59.99 1122 ILE A N 1
ATOM 9026 C CA . ILE A 1 1122 ? 125.958 167.538 179.475 1.00 58.65 1122 ILE A CA 1
ATOM 9027 C C . ILE A 1 1122 ? 125.556 166.697 180.686 1.00 65.51 1122 ILE A C 1
ATOM 9028 O O . ILE A 1 1122 ? 125.831 167.101 181.829 1.00 66.20 1122 ILE A O 1
ATOM 9033 N N . LEU A 1 1123 ? 124.924 165.558 180.432 1.00 67.47 1123 LEU A N 1
ATOM 9034 C CA . LEU A 1 1123 ? 124.505 164.619 181.496 1.00 71.17 1123 LEU A CA 1
ATOM 9035 C C . LEU A 1 1123 ? 125.234 163.288 181.315 1.00 77.14 1123 LEU A C 1
ATOM 9036 O O . LEU A 1 1123 ? 126.120 163.179 180.431 1.00 78.73 1123 LEU A O 1
ATOM 9041 N N . THR A 1 1124 ? 124.883 162.292 182.123 1.00 77.42 1124 THR A N 1
ATOM 9042 C CA . THR A 1 1124 ? 125.544 160.967 182.091 1.00 78.85 1124 THR A CA 1
ATOM 9043 C C . THR A 1 1124 ? 124.612 159.941 181.456 1.00 76.65 1124 THR A C 1
ATOM 9044 O O . THR A 1 1124 ? 123.421 159.890 181.845 1.00 77.12 1124 THR A O 1
ATOM 9048 N N . ARG A 1 1125 ? 125.153 159.132 180.548 1.00 70.52 1125 ARG A N 1
ATOM 9049 C CA . ARG A 1 1125 ? 124.369 158.061 179.882 1.00 66.44 1125 ARG A CA 1
ATOM 9050 C C . ARG A 1 1125 ? 123.868 157.074 180.932 1.00 72.25 1125 ARG A C 1
ATOM 9051 O O . ARG A 1 1125 ? 124.654 156.669 181.823 1.00 75.94 1125 ARG A O 1
ATOM 9059 N N . SER A 1 1126 ? 122.600 156.701 180.837 1.00 80.17 1126 SER A N 1
ATOM 9060 C CA . SER A 1 1126 ? 122.017 155.663 181.718 1.00 90.53 1126 SER A CA 1
ATOM 9061 C C . SER A 1 1126 ? 122.573 154.295 181.321 1.00 94.56 1126 SER A C 1
ATOM 9062 O O . SER A 1 1126 ? 123.111 154.138 180.208 1.00 90.71 1126 SER A O 1
ATOM 9065 N N . LYS A 1 1127 ? 122.455 153.323 182.214 1.00 110.88 1127 LYS A N 1
ATOM 9066 C CA . LYS A 1 1127 ? 122.922 151.946 181.929 1.00 120.13 1127 LYS A CA 1
ATOM 9067 C C . LYS A 1 1127 ? 121.789 150.959 182.182 1.00 131.64 1127 LYS A C 1
ATOM 9068 O O . LYS A 1 1127 ? 120.797 151.305 182.875 1.00 136.16 1127 LYS A O 1
ATOM 9074 N N . TYR A 1 1128 ? 121.970 149.752 181.665 1.00 139.63 1128 TYR A N 1
ATOM 9075 C CA . TYR A 1 1128 ? 120.965 148.674 181.772 1.00 147.09 1128 TYR A CA 1
ATOM 9076 C C . TYR A 1 1128 ? 120.615 148.457 183.243 1.00 165.93 1128 TYR A C 1
ATOM 9077 O O . TYR A 1 1128 ? 121.514 148.304 184.071 1.00 167.64 1128 TYR A O 1
ATOM 9086 N N . ASN A 1 1129 ? 119.326 148.476 183.547 1.00 201.51 1129 ASN A N 1
ATOM 9087 C CA . ASN A 1 1129 ? 118.807 148.213 184.909 1.00 232.36 1129 ASN A CA 1
ATOM 9088 C C . ASN A 1 1129 ? 118.263 146.788 184.981 1.00 254.69 1129 ASN A C 1
ATOM 9089 O O . ASN A 1 1129 ? 118.180 146.099 183.950 1.00 264.30 1129 ASN A O 1
ATOM 9094 N N . GLN A 1 1130 ? 117.864 146.367 186.180 1.00 269.96 1130 GLN A N 1
ATOM 9095 C CA . GLN A 1 1130 ? 117.390 144.984 186.449 1.00 274.34 1130 GLN A CA 1
ATOM 9096 C C . GLN A 1 1130 ? 118.311 144.016 185.704 1.00 267.08 1130 GLN A C 1
ATOM 9097 O O . GLN A 1 1130 ? 117.816 143.087 185.038 1.00 262.01 1130 GLN A O 1
ATOM 9103 N N . ASN A 1 1131 ? 119.610 144.251 185.807 1.00 256.47 1131 ASN A N 1
ATOM 9104 C CA . ASN A 1 1131 ? 120.606 143.604 184.922 1.00 244.36 1131 ASN A CA 1
ATOM 9105 C C . ASN A 1 1131 ? 120.609 142.091 185.152 1.00 228.54 1131 ASN A C 1
ATOM 9106 O O . ASN A 1 1131 ? 120.672 141.653 186.313 1.00 227.02 1131 ASN A O 1
ATOM 9111 N N . SER A 1 1132 ? 120.544 141.325 184.071 1.00 204.51 1132 SER A N 1
ATOM 9112 C CA . SER A 1 1132 ? 120.984 139.909 184.054 1.00 185.90 1132 SER A CA 1
ATOM 9113 C C . SER A 1 1132 ? 122.514 139.905 184.064 1.00 178.13 1132 SER A C 1
ATOM 9114 O O . SER A 1 1132 ? 123.123 140.602 183.235 1.00 189.67 1132 SER A O 1
ATOM 9117 N N . LYS A 1 1133 ? 123.130 139.154 184.965 1.00 156.88 1133 LYS A N 1
ATOM 9118 C CA . LYS A 1 1133 ? 124.576 139.328 185.275 1.00 143.29 1133 LYS A CA 1
ATOM 9119 C C . LYS A 1 1133 ? 125.440 139.183 184.015 1.00 111.62 1133 LYS A C 1
ATOM 9120 O O . LYS A 1 1133 ? 126.516 139.802 183.947 1.00 97.60 1133 LYS A O 1
ATOM 9126 N N . TYR A 1 1134 ? 124.970 138.437 183.022 1.00 89.15 1134 TYR A N 1
ATOM 9127 C CA . TYR A 1 1134 ? 125.749 138.113 181.809 1.00 73.71 1134 TYR A CA 1
ATOM 9128 C C . TYR A 1 1134 ? 125.727 139.265 180.803 1.00 69.45 1134 TYR A C 1
ATOM 9129 O O . TYR A 1 1134 ? 126.521 139.220 179.860 1.00 75.04 1134 TYR A O 1
ATOM 9138 N N . ILE A 1 1135 ? 124.839 140.243 180.960 1.00 63.42 1135 ILE A N 1
ATOM 9139 C CA . ILE A 1 1135 ? 124.636 141.305 179.941 1.00 61.06 1135 ILE A CA 1
ATOM 9140 C C . ILE A 1 1135 ? 124.831 142.665 180.600 1.00 62.96 1135 ILE A C 1
ATOM 9141 O O . ILE A 1 1135 ? 124.410 142.851 181.753 1.00 64.15 1135 ILE A O 1
ATOM 9146 N N . ASN A 1 1136 ? 125.387 143.599 179.841 1.00 67.34 1136 ASN A N 1
ATOM 9147 C CA . ASN A 1 1136 ? 125.588 144.991 180.293 1.00 66.52 1136 ASN A CA 1
ATOM 9148 C C . ASN A 1 1136 ? 125.808 145.897 179.080 1.00 60.62 1136 ASN A C 1
ATOM 9149 O O . ASN A 1 1136 ? 126.617 145.549 178.209 1.00 51.23 1136 ASN A O 1
ATOM 9154 N N . TYR A 1 1137 ? 125.123 147.031 179.049 1.00 52.91 1137 TYR A N 1
ATOM 9155 C CA . TYR A 1 1137 ? 125.289 148.053 177.992 1.00 46.38 1137 TYR A CA 1
ATOM 9156 C C . TYR A 1 1137 ? 124.717 149.377 178.488 1.00 42.34 1137 TYR A C 1
ATOM 9157 O O . TYR A 1 1137 ? 124.143 149.455 179.566 1.00 41.30 1137 TYR A O 1
ATOM 9166 N N . ARG A 1 1138 ? 124.880 150.409 177.676 1.00 48.68 1138 ARG A N 1
ATOM 9167 C CA . ARG A 1 1138 ? 124.404 151.785 177.963 1.00 49.32 1138 ARG A CA 1
ATOM 9168 C C . ARG A 1 1138 ? 123.508 152.275 176.834 1.00 46.36 1138 ARG A C 1
ATOM 9169 O O . ARG A 1 1138 ? 123.792 151.960 175.647 1.00 44.49 1138 ARG A O 1
ATOM 9177 N N . ASP A 1 1139 ? 122.491 153.048 177.192 1.00 40.92 1139 ASP A N 1
ATOM 9178 C CA . ASP A 1 1139 ? 121.444 153.464 176.232 1.00 43.98 1139 ASP A CA 1
ATOM 9179 C C . ASP A 1 1139 ? 122.044 154.288 175.096 1.00 37.92 1139 ASP A C 1
ATOM 9180 O O . ASP A 1 1139 ? 123.125 154.857 175.249 1.00 42.50 1139 ASP A O 1
ATOM 9185 N N . LEU A 1 1140 ? 121.348 154.342 173.978 1.00 32.09 1140 LEU A N 1
ATOM 9186 C CA . LEU A 1 1140 ? 121.756 155.196 172.836 1.00 29.03 1140 LEU A CA 1
ATOM 9187 C C . LEU A 1 1140 ? 120.622 156.127 172.401 1.00 29.89 1140 LEU A C 1
ATOM 9188 O O . LEU A 1 1140 ? 120.925 157.244 172.010 1.00 35.01 1140 LEU A O 1
ATOM 9193 N N . TYR A 1 1141 ? 119.370 155.705 172.461 1.00 31.35 1141 TYR A N 1
ATOM 9194 C CA . TYR A 1 1141 ? 118.235 156.550 172.039 1.00 34.88 1141 TYR A CA 1
ATOM 9195 C C . TYR A 1 1141 ? 117.844 157.478 173.174 1.00 37.72 1141 TYR A C 1
ATOM 9196 O O . TYR A 1 1141 ? 116.755 157.351 173.705 1.00 45.09 1141 TYR A O 1
ATOM 9205 N N . ILE A 1 1142 ? 118.697 158.438 173.476 1.00 42.67 1142 ILE A N 1
ATOM 9206 C CA . ILE A 1 1142 ? 118.462 159.351 174.620 1.00 48.41 1142 ILE A CA 1
ATOM 9207 C C . ILE A 1 1142 ? 119.035 160.724 174.302 1.00 47.58 1142 ILE A C 1
ATOM 9208 O O . ILE A 1 1142 ? 120.150 160.786 173.705 1.00 43.44 1142 ILE A O 1
ATOM 9213 N N . GLY A 1 1143 ? 118.301 161.757 174.722 1.00 44.10 1143 GLY A N 1
ATOM 9214 C CA . GLY A 1 1143 ? 118.697 163.175 174.610 1.00 47.69 1143 GLY A CA 1
ATOM 9215 C C . GLY A 1 1143 ? 117.999 163.893 173.468 1.00 52.42 1143 GLY A C 1
ATOM 9216 O O . GLY A 1 1143 ? 116.903 163.465 173.051 1.00 58.45 1143 GLY A O 1
ATOM 9217 N N . GLU A 1 1144 ? 118.600 164.971 172.983 1.00 56.61 1144 GLU A N 1
ATOM 9218 C CA . GLU A 1 1144 ? 117.990 165.803 171.918 1.00 60.68 1144 GLU A CA 1
ATOM 9219 C C . GLU A 1 1144 ? 118.112 165.101 170.570 1.00 51.45 1144 GLU A C 1
ATOM 9220 O O . GLU A 1 1144 ? 119.153 164.468 170.290 1.00 46.96 1144 GLU A O 1
ATOM 9226 N N . LYS A 1 1145 ? 117.086 165.257 169.750 1.00 49.92 1145 LYS A N 1
ATOM 9227 C CA . LYS A 1 1145 ? 117.097 164.750 168.360 1.00 52.13 1145 LYS A CA 1
ATOM 9228 C C . LYS A 1 1145 ? 117.517 165.884 167.435 1.00 44.87 1145 LYS A C 1
ATOM 9229 O O . LYS A 1 1145 ? 116.830 166.919 167.400 1.00 50.01 1145 LYS A O 1
ATOM 9235 N N . PHE A 1 1146 ? 118.591 165.689 166.699 1.00 34.43 1146 PHE A N 1
ATOM 9236 C CA . PHE A 1 1146 ? 119.095 166.700 165.750 1.00 33.67 1146 PHE A CA 1
ATOM 9237 C C . PHE A 1 1146 ? 118.609 166.371 164.343 1.00 32.19 1146 PHE A C 1
ATOM 9238 O O . PHE A 1 1146 ? 117.987 165.313 164.112 1.00 37.36 1146 PHE A O 1
ATOM 9246 N N . ILE A 1 1147 ? 118.916 167.263 163.412 1.00 28.87 1147 ILE A N 1
ATOM 9247 C CA . ILE A 1 1147 ? 118.531 167.117 161.988 1.00 28.68 1147 ILE A CA 1
ATOM 9248 C C . ILE A 1 1147 ? 119.376 168.048 161.137 1.00 24.80 1147 ILE A C 1
ATOM 9249 O O . ILE A 1 1147 ? 119.586 169.187 161.510 1.00 27.72 1147 ILE A O 1
ATOM 9254 N N . ILE A 1 1148 ? 119.861 167.552 160.025 1.00 21.75 1148 ILE A N 1
ATOM 9255 C CA . ILE A 1 1148 ? 120.780 168.321 159.158 1.00 21.36 1148 ILE A CA 1
ATOM 9256 C C . ILE A 1 1148 ? 119.945 168.857 157.995 1.00 24.45 1148 ILE A C 1
ATOM 9257 O O . ILE A 1 1148 ? 119.170 168.089 157.367 1.00 24.88 1148 ILE A O 1
ATOM 9262 N N . ARG A 1 1149 ? 120.110 170.141 157.701 1.00 26.67 1149 ARG A N 1
ATOM 9263 C CA . ARG A 1 1149 ? 119.321 170.847 156.663 1.00 26.86 1149 ARG A CA 1
ATOM 9264 C C . ARG A 1 1149 ? 120.266 171.485 155.665 1.00 29.22 1149 ARG A C 1
ATOM 9265 O O . ARG A 1 1149 ? 121.305 172.012 156.045 1.00 28.04 1149 ARG A O 1
ATOM 9273 N N . ARG A 1 1150 ? 119.887 171.442 154.402 1.00 40.28 1150 ARG A N 1
ATOM 9274 C CA . ARG A 1 1150 ? 120.641 172.118 153.320 1.00 44.97 1150 ARG A CA 1
ATOM 9275 C C . ARG A 1 1150 ? 120.556 173.627 153.528 1.00 50.56 1150 ARG A C 1
ATOM 9276 O O . ARG A 1 1150 ? 119.498 174.139 153.942 1.00 49.46 1150 ARG A O 1
ATOM 9284 N N . LYS A 1 1151 ? 121.643 174.323 153.243 1.00 66.34 1151 LYS A N 1
ATOM 9285 C CA . LYS A 1 1151 ? 121.681 175.796 153.393 1.00 79.35 1151 LYS A CA 1
ATOM 9286 C C . LYS A 1 1151 ? 121.241 176.484 152.094 1.00 92.72 1151 LYS A C 1
ATOM 9287 O O . LYS A 1 1151 ? 120.594 177.535 152.179 1.00 93.78 1151 LYS A O 1
ATOM 9293 N N . SER A 1 1152 ? 121.615 175.940 150.939 1.00 104.85 1152 SER A N 1
ATOM 9294 C CA . SER A 1 1152 ? 121.372 176.559 149.611 1.00 117.22 1152 SER A CA 1
ATOM 9295 C C . SER A 1 1152 ? 120.074 176.038 148.986 1.00 127.95 1152 SER A C 1
ATOM 9296 O O . SER A 1 1152 ? 119.217 176.860 148.626 1.00 138.25 1152 SER A O 1
ATOM 9299 N N . ASN A 1 1153 ? 119.965 174.719 148.818 1.00 145.77 1153 ASN A N 1
ATOM 9300 C CA . ASN A 1 1153 ? 118.851 174.020 148.114 1.00 162.58 1153 ASN A CA 1
ATOM 9301 C C . ASN A 1 1153 ? 119.030 174.115 146.598 1.00 171.72 1153 ASN A C 1
ATOM 9302 O O . ASN A 1 1153 ? 118.097 173.687 145.885 1.00 164.47 1153 ASN A O 1
ATOM 9307 N N . SER A 1 1154 ? 120.167 174.615 146.111 1.00 191.10 1154 SER A N 1
ATOM 9308 C CA . SER A 1 1154 ? 120.435 174.704 144.650 1.00 212.06 1154 SER A CA 1
ATOM 9309 C C . SER A 1 1154 ? 120.357 173.316 144.004 1.00 232.64 1154 SER A C 1
ATOM 9310 O O . SER A 1 1154 ? 119.674 173.173 142.971 1.00 242.02 1154 SER A O 1
ATOM 9313 N N . GLN A 1 1155 ? 121.015 172.331 144.611 1.00 238.47 1155 GLN A N 1
ATOM 9314 C CA . GLN A 1 1155 ? 121.139 170.957 144.053 1.00 234.97 1155 GLN A CA 1
ATOM 9315 C C . GLN A 1 1155 ? 119.757 170.286 143.961 1.00 233.08 1155 GLN A C 1
ATOM 9316 O O . GLN A 1 1155 ? 119.160 170.018 145.025 1.00 222.53 1155 GLN A O 1
ATOM 9322 N N . ASP A 1 1159 ? 118.544 164.003 145.778 1.00 123.30 1159 ASP A N 1
ATOM 9323 C CA . ASP A 1 1159 ? 119.373 163.126 146.642 1.00 122.34 1159 ASP A CA 1
ATOM 9324 C C . ASP A 1 1159 ? 119.546 163.762 148.025 1.00 98.34 1159 ASP A C 1
ATOM 9325 O O . ASP A 1 1159 ? 119.556 165.003 148.128 1.00 99.54 1159 ASP A O 1
ATOM 9330 N N . ASP A 1 1160 ? 119.701 162.930 149.050 1.00 76.33 1160 ASP A N 1
ATOM 9331 C CA . ASP A 1 1160 ? 119.811 163.402 150.453 1.00 67.23 1160 ASP A CA 1
ATOM 9332 C C . ASP A 1 1160 ? 121.158 163.045 151.075 1.00 48.64 1160 ASP A C 1
ATOM 9333 O O . ASP A 1 1160 ? 121.372 163.395 152.244 1.00 47.99 1160 ASP A O 1
ATOM 9338 N N . ILE A 1 1161 ? 122.043 162.387 150.350 1.00 38.88 1161 ILE A N 1
ATOM 9339 C CA . ILE A 1 1161 ? 123.333 161.959 150.933 1.00 37.61 1161 ILE A CA 1
ATOM 9340 C C . ILE A 1 1161 ? 124.143 163.204 151.256 1.00 29.02 1161 ILE A C 1
ATOM 9341 O O . ILE A 1 1161 ? 124.270 164.089 150.393 1.00 38.84 1161 ILE A O 1
ATOM 9346 N N . VAL A 1 1162 ? 124.739 163.239 152.434 1.00 20.87 1162 VAL A N 1
ATOM 9347 C CA . VAL A 1 1162 ? 125.635 164.358 152.827 1.00 16.05 1162 VAL A CA 1
ATOM 9348 C C . VAL A 1 1162 ? 127.059 164.011 152.424 1.00 16.15 1162 VAL A C 1
ATOM 9349 O O . VAL A 1 1162 ? 127.546 162.915 152.745 1.00 16.67 1162 VAL A O 1
ATOM 9353 N N . ARG A 1 1163 ? 127.694 164.901 151.694 1.00 19.08 1163 ARG A N 1
ATOM 9354 C CA . ARG A 1 1163 ? 129.081 164.708 151.222 1.00 23.27 1163 ARG A CA 1
ATOM 9355 C C . ARG A 1 1163 ? 130.026 165.589 152.020 1.00 23.75 1163 ARG A C 1
ATOM 9356 O O . ARG A 1 1163 ? 129.593 166.568 152.647 1.00 23.09 1163 ARG A O 1
ATOM 9364 N N . LYS A 1 1164 ? 131.297 165.234 152.006 1.00 29.82 1164 LYS A N 1
ATOM 9365 C CA . LYS A 1 1164 ? 132.303 165.966 152.811 1.00 37.15 1164 LYS A CA 1
ATOM 9366 C C . LYS A 1 1164 ? 132.418 167.394 152.292 1.00 38.65 1164 LYS A C 1
ATOM 9367 O O . LYS A 1 1164 ? 132.253 167.615 151.073 1.00 45.53 1164 LYS A O 1
ATOM 9373 N N . GLU A 1 1165 ? 132.673 168.331 153.195 1.00 38.78 1165 GLU A N 1
ATOM 9374 C CA . GLU A 1 1165 ? 132.837 169.776 152.874 1.00 41.66 1165 GLU A CA 1
ATOM 9375 C C . GLU A 1 1165 ? 131.501 170.411 152.464 1.00 34.53 1165 GLU A C 1
ATOM 9376 O O . GLU A 1 1165 ? 131.523 171.360 151.674 1.00 34.66 1165 GLU A O 1
ATOM 9382 N N . ASP A 1 1166 ? 130.379 169.938 152.988 1.00 31.14 1166 ASP A N 1
ATOM 9383 C CA . ASP A 1 1166 ? 129.075 170.576 152.700 1.00 32.68 1166 ASP A CA 1
ATOM 9384 C C . ASP A 1 1166 ? 128.774 171.678 153.709 1.00 27.39 1166 ASP A C 1
ATOM 9385 O O . ASP A 1 1166 ? 129.075 171.498 154.881 1.00 35.65 1166 ASP A O 1
ATOM 9390 N N . TYR A 1 1167 ? 128.136 172.747 153.278 1.00 22.92 1167 TYR A N 1
ATOM 9391 C CA . TYR A 1 1167 ? 127.631 173.777 154.208 1.00 24.96 1167 TYR A CA 1
ATOM 9392 C C . TYR A 1 1167 ? 126.226 173.407 154.650 1.00 22.85 1167 TYR A C 1
ATOM 9393 O O . TYR A 1 1167 ? 125.417 173.048 153.790 1.00 27.78 1167 TYR A O 1
ATOM 9402 N N . ILE A 1 1168 ? 125.934 173.523 155.940 1.00 21.50 1168 ILE A N 1
ATOM 9403 C CA . ILE A 1 1168 ? 124.651 173.028 156.506 1.00 23.95 1168 ILE A CA 1
ATOM 9404 C C . ILE A 1 1168 ? 124.147 173.935 157.623 1.00 22.64 1168 ILE A C 1
ATOM 9405 O O . ILE A 1 1168 ? 124.891 174.755 158.124 1.00 20.89 1168 ILE A O 1
ATOM 9410 N N . TYR A 1 1169 ? 122.922 173.693 158.046 1.00 28.59 1169 TYR A N 1
ATOM 9411 C CA . TYR A 1 1169 ? 122.389 174.094 159.372 1.00 35.34 1169 TYR A CA 1
ATOM 9412 C C . TYR A 1 1169 ? 122.313 172.852 160.255 1.00 32.27 1169 TYR A C 1
ATOM 9413 O O . TYR A 1 1169 ? 122.001 171.767 159.778 1.00 36.85 1169 TYR A O 1
ATOM 9422 N N . LEU A 1 1170 ? 122.539 173.022 161.541 1.00 31.05 1170 LEU A N 1
ATOM 9423 C CA . LEU A 1 1170 ? 122.346 171.957 162.536 1.00 31.49 1170 LEU A CA 1
ATOM 9424 C C . LEU A 1 1170 ? 121.140 172.335 163.377 1.00 32.40 1170 LEU A C 1
ATOM 9425 O O . LEU A 1 1170 ? 121.294 173.076 164.333 1.00 30.27 1170 LEU A O 1
ATOM 9430 N N . ASP A 1 1171 ? 119.979 171.813 163.010 1.00 36.97 1171 ASP A N 1
ATOM 9431 C CA . ASP A 1 1171 ? 118.710 172.070 163.738 1.00 39.71 1171 ASP A CA 1
ATOM 9432 C C . ASP A 1 1171 ? 118.380 170.929 164.692 1.00 36.14 1171 ASP A C 1
ATOM 9433 O O . ASP A 1 1171 ? 118.993 169.864 164.620 1.00 40.98 1171 ASP A O 1
ATOM 9438 N N . PHE A 1 1172 ? 117.417 171.169 165.558 1.00 37.06 1172 PHE A N 1
ATOM 9439 C CA . PHE A 1 1172 ? 116.896 170.148 166.480 1.00 42.73 1172 PHE A CA 1
ATOM 9440 C C . PHE A 1 1172 ? 115.526 170.573 166.974 1.00 44.26 1172 PHE A C 1
ATOM 9441 O O . PHE A 1 1172 ? 115.173 171.747 166.899 1.00 45.50 1172 PHE A O 1
ATOM 9449 N N . PHE A 1 1173 ? 114.759 169.604 167.445 1.00 51.70 1173 PHE A N 1
ATOM 9450 C CA . PHE A 1 1173 ? 113.330 169.813 167.775 1.00 59.85 1173 PHE A CA 1
ATOM 9451 C C . PHE A 1 1173 ? 113.204 170.152 169.252 1.00 60.94 1173 PHE A C 1
ATOM 9452 O O . PHE A 1 1173 ? 113.644 169.369 170.103 1.00 62.06 1173 PHE A O 1
ATOM 9460 N N . ASN A 1 1174 ? 112.583 171.288 169.532 1.00 70.02 1174 ASN A N 1
ATOM 9461 C CA . ASN A 1 1174 ? 112.232 171.700 170.908 1.00 87.21 1174 ASN A CA 1
ATOM 9462 C C . ASN A 1 1174 ? 110.712 171.767 170.991 1.00 102.41 1174 ASN A C 1
ATOM 9463 O O . ASN A 1 1174 ? 110.107 172.633 170.330 1.00 112.45 1174 ASN A O 1
ATOM 9468 N N . LEU A 1 1175 ? 110.110 170.872 171.768 1.00 118.07 1175 LEU A N 1
ATOM 9469 C CA . LEU A 1 1175 ? 108.633 170.701 171.787 1.00 134.92 1175 LEU A CA 1
ATOM 9470 C C . LEU A 1 1175 ? 108.163 170.465 170.347 1.00 136.13 1175 LEU A C 1
ATOM 9471 O O . LEU A 1 1175 ? 108.551 169.454 169.759 1.00 136.44 1175 LEU A O 1
ATOM 9476 N N . ASN A 1 1176 ? 107.380 171.378 169.782 1.00 143.98 1176 ASN A N 1
ATOM 9477 C CA . ASN A 1 1176 ? 106.792 171.220 168.433 1.00 152.48 1176 ASN A CA 1
ATOM 9478 C C . ASN A 1 1176 ? 107.360 172.279 167.489 1.00 146.98 1176 ASN A C 1
ATOM 9479 O O . ASN A 1 1176 ? 106.639 172.713 166.568 1.00 150.40 1176 ASN A O 1
ATOM 9484 N N . GLN A 1 1177 ? 108.603 172.699 167.705 1.00 131.40 1177 GLN A N 1
ATOM 9485 C CA . GLN A 1 1177 ? 109.244 173.738 166.859 1.00 111.34 1177 GLN A CA 1
ATOM 9486 C C . GLN A 1 1177 ? 110.657 173.289 166.502 1.00 81.80 1177 GLN A C 1
ATOM 9487 O O . GLN A 1 1177 ? 111.168 172.327 167.095 1.00 75.75 1177 GLN A O 1
ATOM 9493 N N . GLU A 1 1178 ? 111.268 173.983 165.555 1.00 69.57 1178 GLU A N 1
ATOM 9494 C CA . GLU A 1 1178 ? 112.654 173.701 165.118 1.00 66.07 1178 GLU A CA 1
ATOM 9495 C C . GLU A 1 1178 ? 113.552 174.872 165.512 1.00 60.42 1178 GLU A C 1
ATOM 9496 O O . GLU A 1 1178 ? 113.237 176.024 165.187 1.00 64.50 1178 GLU A O 1
ATOM 9502 N N . TRP A 1 1179 ? 114.640 174.566 166.195 1.00 51.79 1179 TRP A N 1
ATOM 9503 C CA . TRP A 1 1179 ? 115.637 175.561 166.640 1.00 44.88 1179 TRP A CA 1
ATOM 9504 C C . TRP A 1 1179 ? 116.917 175.402 165.826 1.00 42.99 1179 TRP A C 1
ATOM 9505 O O . TRP A 1 1179 ? 116.975 174.594 164.890 1.00 46.58 1179 TRP A O 1
ATOM 9516 N N . ARG A 1 1180 ? 117.919 176.187 166.163 1.00 40.69 1180 ARG A N 1
ATOM 9517 C CA . ARG A 1 1180 ? 119.198 176.183 165.436 1.00 39.80 1180 ARG A CA 1
ATOM 9518 C C . ARG A 1 1180 ? 120.312 176.509 166.419 1.00 42.25 1180 ARG A C 1
ATOM 9519 O O . ARG A 1 1180 ? 120.050 177.082 167.501 1.00 43.52 1180 ARG A O 1
ATOM 9527 N N . VAL A 1 1181 ? 121.529 176.151 166.038 1.00 41.68 1181 VAL A N 1
ATOM 9528 C CA . VAL A 1 1181 ? 122.718 176.321 166.902 1.00 43.94 1181 VAL A CA 1
ATOM 9529 C C . VAL A 1 1181 ? 123.500 177.514 166.387 1.00 47.87 1181 VAL A C 1
ATOM 9530 O O . VAL A 1 1181 ? 123.904 177.499 165.204 1.00 47.84 1181 VAL A O 1
ATOM 9534 N N . TYR A 1 1182 ? 123.708 178.503 167.248 1.00 51.82 1182 TYR A N 1
ATOM 9535 C CA . TYR A 1 1182 ? 124.403 179.761 166.876 1.00 53.85 1182 TYR A CA 1
ATOM 9536 C C . TYR A 1 1182 ? 125.694 179.899 167.680 1.00 56.21 1182 TYR A C 1
ATOM 9537 O O . TYR A 1 1182 ? 125.978 179.089 168.570 1.00 50.72 1182 TYR A O 1
ATOM 9546 N N . THR A 1 1183 ? 126.435 180.960 167.387 1.00 62.15 1183 THR A N 1
ATOM 9547 C CA . THR A 1 1183 ? 127.668 181.331 168.111 1.00 64.04 1183 THR A CA 1
ATOM 9548 C C . THR A 1 1183 ? 127.849 182.843 168.043 1.00 64.56 1183 THR A C 1
ATOM 9549 O O . THR A 1 1183 ? 127.574 183.440 166.989 1.00 58.16 1183 THR A O 1
ATOM 9553 N N . TYR A 1 1184 ? 128.360 183.423 169.114 1.00 76.43 1184 TYR A N 1
ATOM 9554 C CA . TYR A 1 1184 ? 128.650 184.877 169.158 1.00 82.94 1184 TYR A CA 1
ATOM 9555 C C . TYR A 1 1184 ? 129.771 185.186 168.177 1.00 77.33 1184 TYR A C 1
ATOM 9556 O O . TYR A 1 1184 ? 130.735 184.414 168.075 1.00 77.71 1184 TYR A O 1
ATOM 9565 N N . LYS A 1 1185 ? 129.627 186.283 167.449 1.00 84.21 1185 LYS A N 1
ATOM 9566 C CA . LYS A 1 1185 ? 130.585 186.646 166.379 1.00 96.45 1185 LYS A CA 1
ATOM 9567 C C . LYS A 1 1185 ? 131.953 186.917 166.996 1.00 116.34 1185 LYS A C 1
ATOM 9568 O O . LYS A 1 1185 ? 132.959 186.622 166.355 1.00 109.39 1185 LYS A O 1
ATOM 9574 N N . TYR A 1 1186 ? 131.977 187.454 168.211 1.00 142.18 1186 TYR A N 1
ATOM 9575 C CA . TYR A 1 1186 ? 133.231 187.844 168.897 1.00 154.47 1186 TYR A CA 1
ATOM 9576 C C . TYR A 1 1186 ? 133.248 187.449 170.374 1.00 147.36 1186 TYR A C 1
ATOM 9577 O O . TYR A 1 1186 ? 132.340 187.815 171.141 1.00 137.03 1186 TYR A O 1
ATOM 9586 N N . PHE A 1 1187 ? 134.314 186.765 170.784 1.00 151.65 1187 PHE A N 1
ATOM 9587 C CA . PHE A 1 1187 ? 134.600 186.459 172.206 1.00 160.27 1187 PHE A CA 1
ATOM 9588 C C . PHE A 1 1187 ? 136.099 186.586 172.462 1.00 173.96 1187 PHE A C 1
ATOM 9589 O O . PHE A 1 1187 ? 136.935 186.356 171.566 1.00 170.88 1187 PHE A O 1
ATOM 9597 N N . LYS A 1 1188 ? 136.436 186.899 173.705 1.00 192.37 1188 LYS A N 1
ATOM 9598 C CA . LYS A 1 1188 ? 137.823 187.239 174.115 1.00 206.91 1188 LYS A CA 1
ATOM 9599 C C . LYS A 1 1188 ? 138.475 186.027 174.780 1.00 198.81 1188 LYS A C 1
ATOM 9600 O O . LYS A 1 1188 ? 139.284 186.213 175.709 1.00 205.00 1188 LYS A O 1
ATOM 9606 N N . LYS A 1 1189 ? 138.153 184.820 174.332 1.00 189.18 1189 LYS A N 1
ATOM 9607 C CA . LYS A 1 1189 ? 138.724 183.591 174.928 1.00 182.89 1189 LYS A CA 1
ATOM 9608 C C . LYS A 1 1189 ? 138.801 182.511 173.860 1.00 173.78 1189 LYS A C 1
ATOM 9609 O O . LYS A 1 1189 ? 138.129 182.631 172.818 1.00 188.49 1189 LYS A O 1
ATOM 9615 N N . GLU A 1 1190 ? 139.584 181.473 174.118 1.00 151.89 1190 GLU A N 1
ATOM 9616 C CA . GLU A 1 1190 ? 139.706 180.341 173.164 1.00 141.01 1190 GLU A CA 1
ATOM 9617 C C . GLU A 1 1190 ? 138.402 179.539 173.131 1.00 122.65 1190 GLU A C 1
ATOM 9618 O O . GLU A 1 1190 ? 138.036 179.055 172.057 1.00 106.47 1190 GLU A O 1
ATOM 9624 N N . GLU A 1 1191 ? 137.722 179.396 174.266 1.00 119.73 1191 GLU A N 1
ATOM 9625 C CA . GLU A 1 1191 ? 136.478 178.588 174.344 1.00 117.73 1191 GLU A CA 1
ATOM 9626 C C . GLU A 1 1191 ? 135.303 179.480 174.727 1.00 107.11 1191 GLU A C 1
ATOM 9627 O O . GLU A 1 1191 ? 135.497 180.476 175.449 1.00 112.58 1191 GLU A O 1
ATOM 9633 N N . GLU A 1 1192 ? 134.123 179.121 174.245 1.00 101.35 1192 GLU A N 1
ATOM 9634 C CA . GLU A 1 1192 ? 132.878 179.807 174.635 1.00 98.25 1192 GLU A CA 1
ATOM 9635 C C . GLU A 1 1192 ? 131.689 178.898 174.355 1.00 84.05 1192 GLU A C 1
ATOM 9636 O O . GLU A 1 1192 ? 131.717 178.146 173.353 1.00 85.09 1192 GLU A O 1
ATOM 9642 N N . LYS A 1 1193 ? 130.669 179.004 175.187 1.00 72.99 1193 LYS A N 1
ATOM 9643 C CA . LYS A 1 1193 ? 129.440 178.197 175.045 1.00 69.38 1193 LYS A CA 1
ATOM 9644 C C . LYS A 1 1193 ? 128.693 178.597 173.772 1.00 66.76 1193 LYS A C 1
ATOM 9645 O O . LYS A 1 1193 ? 128.824 179.736 173.290 1.00 70.21 1193 LYS A O 1
ATOM 9651 N N . LEU A 1 1194 ? 127.931 177.662 173.236 1.00 65.08 1194 LEU A N 1
ATOM 9652 C CA . LEU A 1 1194 ? 127.146 177.896 172.003 1.00 61.50 1194 LEU A CA 1
ATOM 9653 C C . LEU A 1 1194 ? 125.769 178.421 172.380 1.00 65.77 1194 LEU A C 1
ATOM 9654 O O . LEU A 1 1194 ? 125.251 178.115 173.483 1.00 67.04 1194 LEU A O 1
ATOM 9659 N N . PHE A 1 1195 ? 125.179 179.149 171.446 1.00 63.62 1195 PHE A N 1
ATOM 9660 C CA . PHE A 1 1195 ? 123.885 179.824 171.650 1.00 64.91 1195 PHE A CA 1
ATOM 9661 C C . PHE A 1 1195 ? 122.798 179.035 170.927 1.00 65.28 1195 PHE A C 1
ATOM 9662 O O . PHE A 1 1195 ? 122.939 178.760 169.719 1.00 61.67 1195 PHE A O 1
ATOM 9670 N N . LEU A 1 1196 ? 121.737 178.700 171.653 1.00 64.12 1196 LEU A N 1
ATOM 9671 C CA . LEU A 1 1196 ? 120.581 177.951 171.092 1.00 65.03 1196 LEU A CA 1
ATOM 9672 C C . LEU A 1 1196 ? 119.350 178.844 171.141 1.00 68.57 1196 LEU A C 1
ATOM 9673 O O . LEU A 1 1196 ? 118.994 179.319 172.218 1.00 65.52 1196 LEU A O 1
ATOM 9678 N N . ALA A 1 1197 ? 118.723 179.067 169.993 1.00 69.70 1197 ALA A N 1
ATOM 9679 C CA . ALA A 1 1197 ? 117.550 179.955 169.886 1.00 67.33 1197 ALA A CA 1
ATOM 9680 C C . ALA A 1 1197 ? 116.772 179.589 168.640 1.00 60.66 1197 ALA A C 1
ATOM 9681 O O . ALA A 1 1197 ? 117.314 178.948 167.742 1.00 59.71 1197 ALA A O 1
ATOM 9683 N N . PRO A 1 1198 ? 115.488 179.987 168.552 1.00 61.15 1198 PRO A N 1
ATOM 9684 C CA . PRO A 1 1198 ? 114.667 179.628 167.405 1.00 61.85 1198 PRO A CA 1
ATOM 9685 C C . PRO A 1 1198 ? 115.245 180.140 166.085 1.00 62.09 1198 PRO A C 1
ATOM 9686 O O . PRO A 1 1198 ? 116.222 180.879 166.066 1.00 60.76 1198 PRO A O 1
ATOM 9690 N N . ILE A 1 1199 ? 114.623 179.719 164.999 1.00 72.70 1199 ILE A N 1
ATOM 9691 C CA . ILE A 1 1199 ? 115.045 180.137 163.639 1.00 90.82 1199 ILE A CA 1
ATOM 9692 C C . ILE A 1 1199 ? 114.873 181.652 163.536 1.00 107.61 1199 ILE A C 1
ATOM 9693 O O . ILE A 1 1199 ? 113.810 182.181 163.940 1.00 109.94 1199 ILE A O 1
ATOM 9698 N N . SER A 1 1200 ? 115.890 182.315 163.004 1.00 129.24 1200 SER A N 1
ATOM 9699 C CA . SER A 1 1200 ? 115.897 183.772 162.745 1.00 141.25 1200 SER A CA 1
ATOM 9700 C C . SER A 1 1200 ? 117.195 184.132 162.031 1.00 153.93 1200 SER A C 1
ATOM 9701 O O . SER A 1 1200 ? 118.079 183.269 161.890 1.00 150.87 1200 SER A O 1
ATOM 9704 N N . ASP A 1 1201 ? 117.285 185.373 161.581 1.00 172.38 1201 ASP A N 1
ATOM 9705 C CA . ASP A 1 1201 ? 118.498 185.916 160.937 1.00 185.18 1201 ASP A CA 1
ATOM 9706 C C . ASP A 1 1201 ? 118.813 187.264 161.572 1.00 185.35 1201 ASP A C 1
ATOM 9707 O O . ASP A 1 1201 ? 117.895 188.089 161.738 1.00 185.65 1201 ASP A O 1
ATOM 9712 N N . SER A 1 1202 ? 120.083 187.483 161.883 1.00 181.82 1202 SER A N 1
ATOM 9713 C CA . SER A 1 1202 ? 120.559 188.728 162.523 1.00 176.97 1202 SER A CA 1
ATOM 9714 C C . SER A 1 1202 ? 122.056 188.900 162.281 1.00 176.05 1202 SER A C 1
ATOM 9715 O O . SER A 1 1202 ? 122.701 188.015 161.686 1.00 175.63 1202 SER A O 1
ATOM 9718 N N . ASP A 1 1203 ? 122.595 190.016 162.752 1.00 176.55 1203 ASP A N 1
ATOM 9719 C CA . ASP A 1 1203 ? 124.034 190.340 162.606 1.00 175.46 1203 ASP A CA 1
ATOM 9720 C C . ASP A 1 1203 ? 124.779 190.083 163.916 1.00 150.85 1203 ASP A C 1
ATOM 9721 O O . ASP A 1 1203 ? 125.924 190.555 164.050 1.00 150.69 1203 ASP A O 1
ATOM 9726 N N . GLU A 1 1204 ? 124.195 189.316 164.835 1.00 132.45 1204 GLU A N 1
ATOM 9727 C CA . GLU A 1 1204 ? 124.806 189.059 166.162 1.00 125.75 1204 GLU A CA 1
ATOM 9728 C C . GLU A 1 1204 ? 125.522 187.704 166.225 1.00 111.55 1204 GLU A C 1
ATOM 9729 O O . GLU A 1 1204 ? 126.364 187.542 167.124 1.00 103.99 1204 GLU A O 1
ATOM 9735 N N . PHE A 1 1205 ? 125.200 186.755 165.350 1.00 97.06 1205 PHE A N 1
ATOM 9736 C CA . PHE A 1 1205 ? 125.742 185.378 165.450 1.00 80.93 1205 PHE A CA 1
ATOM 9737 C C . PHE A 1 1205 ? 126.096 184.850 164.072 1.00 68.08 1205 PHE A C 1
ATOM 9738 O O . PHE A 1 1205 ? 125.676 185.406 163.048 1.00 75.62 1205 PHE A O 1
ATOM 9746 N N . TYR A 1 1206 ? 126.854 183.766 164.062 1.00 64.40 1206 TYR A N 1
ATOM 9747 C CA . TYR A 1 1206 ? 127.128 182.975 162.842 1.00 68.87 1206 TYR A CA 1
ATOM 9748 C C . TYR A 1 1206 ? 126.312 181.685 162.905 1.00 62.42 1206 TYR A C 1
ATOM 9749 O O . TYR A 1 1206 ? 126.266 181.039 163.967 1.00 54.72 1206 TYR A O 1
ATOM 9758 N N . ASN A 1 1207 ? 125.698 181.307 161.790 1.00 55.18 1207 ASN A N 1
ATOM 9759 C CA . ASN A 1 1207 ? 124.848 180.092 161.727 1.00 53.91 1207 ASN A CA 1
ATOM 9760 C C . ASN A 1 1207 ? 125.256 179.241 160.519 1.00 58.38 1207 ASN A C 1
ATOM 9761 O O . ASN A 1 1207 ? 124.396 178.554 159.941 1.00 63.14 1207 ASN A O 1
ATOM 9766 N N . THR A 1 1208 ? 126.517 179.299 160.119 1.00 53.86 1208 THR A N 1
ATOM 9767 C CA . THR A 1 1208 ? 127.012 178.521 158.967 1.00 48.20 1208 THR A CA 1
ATOM 9768 C C . THR A 1 1208 ? 128.029 177.509 159.467 1.00 42.41 1208 THR A C 1
ATOM 9769 O O . THR A 1 1208 ? 129.007 177.906 160.126 1.00 49.07 1208 THR A O 1
ATOM 9773 N N . ILE A 1 1209 ? 127.823 176.250 159.122 1.00 33.63 1209 ILE A N 1
ATOM 9774 C CA . ILE A 1 1209 ? 128.735 175.146 159.514 1.00 27.02 1209 ILE A CA 1
ATOM 9775 C C . ILE A 1 1209 ? 129.235 174.455 158.249 1.00 23.39 1209 ILE A C 1
ATOM 9776 O O . ILE A 1 1209 ? 128.520 174.403 157.258 1.00 21.22 1209 ILE A O 1
ATOM 9781 N N . GLN A 1 1210 ? 130.427 173.920 158.320 1.00 22.23 1210 GLN A N 1
ATOM 9782 C CA . GLN A 1 1210 ? 130.951 173.026 157.282 1.00 25.12 1210 GLN A CA 1
ATOM 9783 C C . GLN A 1 1210 ? 131.328 171.691 157.935 1.00 29.33 1210 GLN A C 1
ATOM 9784 O O . GLN A 1 1210 ? 132.054 171.681 158.955 1.00 32.08 1210 GLN A O 1
ATOM 9790 N N . ILE A 1 1211 ? 130.818 170.601 157.383 1.00 27.78 1211 ILE A N 1
ATOM 9791 C CA . ILE A 1 1211 ? 131.048 169.250 157.947 1.00 28.62 1211 ILE A CA 1
ATOM 9792 C C . ILE A 1 1211 ? 132.315 168.678 157.311 1.00 25.49 1211 ILE A C 1
ATOM 9793 O O . ILE A 1 1211 ? 132.420 168.621 156.107 1.00 21.96 1211 ILE A O 1
ATOM 9798 N N . LYS A 1 1212 ? 133.247 168.256 158.140 1.00 30.11 1212 LYS A N 1
ATOM 9799 C CA . LYS A 1 1212 ? 134.612 167.890 157.703 1.00 35.55 1212 LYS A CA 1
ATOM 9800 C C . LYS A 1 1212 ? 134.936 166.455 158.112 1.00 36.45 1212 LYS A C 1
ATOM 9801 O O . LYS A 1 1212 ? 134.266 165.891 158.992 1.00 31.72 1212 LYS A O 1
ATOM 9807 N N . GLU A 1 1213 ? 135.959 165.901 157.472 1.00 36.95 1213 GLU A N 1
ATOM 9808 C CA . GLU A 1 1213 ? 136.518 164.589 157.837 1.00 40.54 1213 GLU A CA 1
ATOM 9809 C C . GLU A 1 1213 ? 138.045 164.676 157.789 1.00 39.24 1213 GLU A C 1
ATOM 9810 O O . GLU A 1 1213 ? 138.631 164.475 156.718 1.00 35.67 1213 GLU A O 1
ATOM 9816 N N . TYR A 1 1214 ? 138.659 164.972 158.925 1.00 38.93 1214 TYR A N 1
ATOM 9817 C CA . TYR A 1 1214 ? 140.124 165.174 159.007 1.00 41.06 1214 TYR A CA 1
ATOM 9818 C C . TYR A 1 1214 ? 140.877 163.845 158.983 1.00 50.24 1214 TYR A C 1
ATOM 9819 O O . TYR A 1 1214 ? 141.984 163.805 158.399 1.00 56.18 1214 TYR A O 1
ATOM 9828 N N . ASP A 1 1215 ? 140.318 162.797 159.575 1.00 48.54 1215 ASP A N 1
ATOM 9829 C CA . ASP A 1 1215 ? 141.014 161.494 159.623 1.00 50.35 1215 ASP A CA 1
ATOM 9830 C C . ASP A 1 1215 ? 141.200 160.931 158.210 1.00 53.98 1215 ASP A C 1
ATOM 9831 O O . ASP A 1 1215 ? 140.356 161.149 157.344 1.00 60.81 1215 ASP A O 1
ATOM 9836 N N . GLU A 1 1216 ? 142.272 160.195 158.003 1.00 60.47 1216 GLU A N 1
ATOM 9837 C CA . GLU A 1 1216 ? 142.561 159.538 156.700 1.00 74.03 1216 GLU A CA 1
ATOM 9838 C C . GLU A 1 1216 ? 142.371 158.018 156.791 1.00 68.93 1216 GLU A C 1
ATOM 9839 O O . GLU A 1 1216 ? 142.286 157.369 155.736 1.00 64.27 1216 GLU A O 1
ATOM 9845 N N . GLN A 1 1217 ? 142.334 157.451 157.990 1.00 60.60 1217 GLN A N 1
ATOM 9846 C CA . GLN A 1 1217 ? 142.031 156.018 158.174 1.00 54.76 1217 GLN A CA 1
ATOM 9847 C C . GLN A 1 1217 ? 140.523 155.832 158.270 1.00 49.80 1217 GLN A C 1
ATOM 9848 O O . GLN A 1 1217 ? 139.778 156.772 158.561 1.00 50.76 1217 GLN A O 1
ATOM 9854 N N . PRO A 1 1218 ? 140.011 154.614 158.004 1.00 40.84 1218 PRO A N 1
ATOM 9855 C CA . PRO A 1 1218 ? 138.569 154.402 158.012 1.00 36.32 1218 PRO A CA 1
ATOM 9856 C C . PRO A 1 1218 ? 137.941 154.706 159.369 1.00 33.64 1218 PRO A C 1
ATOM 9857 O O . PRO A 1 1218 ? 138.532 154.378 160.387 1.00 38.20 1218 PRO A O 1
ATOM 9861 N N . THR A 1 1219 ? 136.799 155.388 159.366 1.00 30.63 1219 THR A N 1
ATOM 9862 C CA . THR A 1 1219 ? 136.095 155.720 160.623 1.00 31.55 1219 THR A CA 1
ATOM 9863 C C . THR A 1 1219 ? 134.654 156.128 160.356 1.00 27.91 1219 THR A C 1
ATOM 9864 O O . THR A 1 1219 ? 134.332 156.392 159.226 1.00 30.47 1219 THR A O 1
ATOM 9868 N N . TYR A 1 1220 ? 133.858 156.216 161.404 1.00 28.33 1220 TYR A N 1
ATOM 9869 C CA . TYR A 1 1220 ? 132.449 156.666 161.326 1.00 32.34 1220 TYR A CA 1
ATOM 9870 C C . TYR A 1 1220 ? 132.246 157.966 162.107 1.00 33.07 1220 TYR A C 1
ATOM 9871 O O . TYR A 1 1220 ? 131.082 158.266 162.487 1.00 28.59 1220 TYR A O 1
ATOM 9880 N N . SER A 1 1221 ? 133.315 158.727 162.328 1.00 32.44 1221 SER A N 1
ATOM 9881 C CA . SER A 1 1221 ? 133.237 159.987 163.102 1.00 31.69 1221 SER A CA 1
ATOM 9882 C C . SER A 1 1221 ? 133.423 161.169 162.152 1.00 33.85 1221 SER A C 1
ATOM 9883 O O . SER A 1 1221 ? 134.219 161.071 161.177 1.00 30.90 1221 SER A O 1
ATOM 9886 N N . CYS A 1 1222 ? 132.766 162.278 162.464 1.00 31.99 1222 CYS A N 1
ATOM 9887 C CA . CYS A 1 1222 ? 132.927 163.537 161.698 1.00 31.82 1222 CYS A CA 1
ATOM 9888 C C . CYS A 1 1222 ? 133.093 164.717 162.660 1.00 28.89 1222 CYS A C 1
ATOM 9889 O O . CYS A 1 1222 ? 132.700 164.629 163.815 1.00 25.48 1222 CYS A O 1
ATOM 9892 N N . GLN A 1 1223 ? 133.664 165.791 162.148 1.00 33.25 1223 GLN A N 1
ATOM 9893 C CA . GLN A 1 1223 ? 133.914 167.046 162.899 1.00 35.04 1223 GLN A CA 1
ATOM 9894 C C . GLN A 1 1223 ? 133.110 168.190 162.275 1.00 31.00 1223 GLN A C 1
ATOM 9895 O O . GLN A 1 1223 ? 132.849 168.186 161.066 1.00 30.37 1223 GLN A O 1
ATOM 9901 N N . LEU A 1 1224 ? 132.727 169.144 163.105 1.00 27.98 1224 LEU A N 1
ATOM 9902 C CA . LEU A 1 1224 ? 131.826 170.245 162.708 1.00 27.53 1224 LEU A CA 1
ATOM 9903 C C . LEU A 1 1224 ? 132.559 171.559 162.909 1.00 28.17 1224 LEU A C 1
ATOM 9904 O O . LEU A 1 1224 ? 133.011 171.805 164.013 1.00 30.42 1224 LEU A O 1
ATOM 9909 N N . LEU A 1 1225 ? 132.636 172.374 161.867 1.00 33.88 1225 LEU A N 1
ATOM 9910 C CA . LEU A 1 1225 ? 133.454 173.617 161.855 1.00 35.18 1225 LEU A CA 1
ATOM 9911 C C . LEU A 1 1225 ? 132.548 174.817 161.571 1.00 32.95 1225 LEU A C 1
ATOM 9912 O O . LEU A 1 1225 ? 131.801 174.785 160.568 1.00 30.82 1225 LEU A O 1
ATOM 9917 N N . PHE A 1 1226 ? 132.648 175.840 162.410 1.00 30.65 1226 PHE A N 1
ATOM 9918 C CA . PHE A 1 1226 ? 131.953 177.125 162.172 1.00 33.82 1226 PHE A CA 1
ATOM 9919 C C . PHE A 1 1226 ? 132.812 178.024 161.298 1.00 40.36 1226 PHE A C 1
ATOM 9920 O O . PHE A 1 1226 ? 134.057 177.997 161.389 1.00 39.61 1226 PHE A O 1
ATOM 9928 N N . LYS A 1 1227 ? 132.156 178.807 160.452 1.00 51.51 1227 LYS A N 1
ATOM 9929 C CA . LYS A 1 1227 ? 132.859 179.737 159.534 1.00 59.30 1227 LYS A CA 1
ATOM 9930 C C . LYS A 1 1227 ? 132.104 181.056 159.467 1.00 60.15 1227 LYS A C 1
ATOM 9931 O O . LYS A 1 1227 ? 130.858 181.065 159.590 1.00 53.76 1227 LYS A O 1
ATOM 9937 N N . LYS A 1 1228 ? 132.848 182.125 159.225 1.00 68.99 1228 LYS A N 1
ATOM 9938 C CA . LYS A 1 1228 ? 132.258 183.474 159.096 1.00 78.78 1228 LYS A CA 1
ATOM 9939 C C . LYS A 1 1228 ? 131.453 183.539 157.799 1.00 82.42 1228 LYS A C 1
ATOM 9940 O O . LYS A 1 1228 ? 130.309 184.015 157.823 1.00 84.66 1228 LYS A O 1
ATOM 9946 N N . ASP A 1 1229 ? 132.043 183.103 156.697 1.00 93.25 1229 ASP A N 1
ATOM 9947 C CA . ASP A 1 1229 ? 131.365 183.159 155.387 1.00 102.47 1229 ASP A CA 1
ATOM 9948 C C . ASP A 1 1229 ? 131.910 182.071 154.476 1.00 107.19 1229 ASP A C 1
ATOM 9949 O O . ASP A 1 1229 ? 133.030 181.569 154.708 1.00 113.18 1229 ASP A O 1
ATOM 9954 N N . GLU A 1 1230 ? 131.145 181.747 153.444 1.00 106.99 1230 GLU A N 1
ATOM 9955 C CA . GLU A 1 1230 ? 131.498 180.648 152.511 1.00 107.44 1230 GLU A CA 1
ATOM 9956 C C . GLU A 1 1230 ? 132.787 180.993 151.763 1.00 105.56 1230 GLU A C 1
ATOM 9957 O O . GLU A 1 1230 ? 133.650 180.124 151.635 1.00 113.70 1230 GLU A O 1
ATOM 9963 N N . GLU A 1 1231 ? 132.932 182.228 151.309 1.00 112.44 1231 GLU A N 1
ATOM 9964 C CA . GLU A 1 1231 ? 134.103 182.631 150.484 1.00 121.33 1231 GLU A CA 1
ATOM 9965 C C . GLU A 1 1231 ? 135.251 183.127 151.370 1.00 112.07 1231 GLU A C 1
ATOM 9966 O O . GLU A 1 1231 ? 136.339 183.369 150.823 1.00 99.94 1231 GLU A O 1
ATOM 9972 N N . SER A 1 1232 ? 135.026 183.314 152.668 1.00 112.96 1232 SER A N 1
ATOM 9973 C CA . SER A 1 1232 ? 136.068 183.848 153.578 1.00 109.63 1232 SER A CA 1
ATOM 9974 C C . SER A 1 1232 ? 137.022 182.72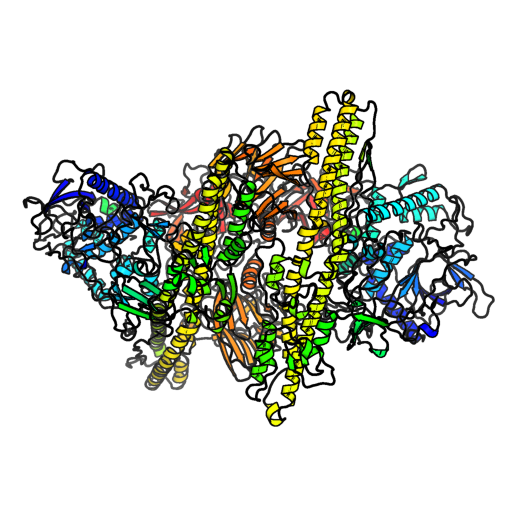5 153.990 1.00 105.81 1232 SER A C 1
ATOM 9975 O O . SER A 1 1232 ? 136.599 181.557 154.094 1.00 109.25 1232 SER A O 1
ATOM 9978 N N . THR A 1 1233 ? 138.258 183.085 154.288 1.00 101.65 1233 THR A N 1
ATOM 9979 C CA . THR A 1 1233 ? 139.283 182.132 154.783 1.00 100.20 1233 THR A CA 1
ATOM 9980 C C . THR A 1 1233 ? 139.330 182.130 156.311 1.00 91.58 1233 THR A C 1
ATOM 9981 O O . THR A 1 1233 ? 140.229 181.480 156.857 1.00 88.28 1233 THR A O 1
ATOM 9985 N N . ASP A 1 1234 ? 138.412 182.824 156.977 1.00 92.54 1234 ASP A N 1
ATOM 9986 C CA . ASP A 1 1234 ? 138.429 182.945 158.451 1.00 92.31 1234 ASP A CA 1
ATOM 9987 C C . ASP A 1 1234 ? 137.776 181.717 159.086 1.00 83.66 1234 ASP A C 1
ATOM 9988 O O . ASP A 1 1234 ? 136.745 181.242 158.588 1.00 90.04 1234 ASP A O 1
ATOM 9993 N N . GLU A 1 1235 ? 138.354 181.251 160.186 1.00 74.87 1235 GLU A N 1
ATOM 9994 C CA . GLU A 1 1235 ? 137.816 180.119 160.974 1.00 68.68 1235 GLU A CA 1
ATOM 9995 C C . GLU A 1 1235 ? 137.517 180.589 162.387 1.00 56.33 1235 GLU A C 1
ATOM 9996 O O . GLU A 1 1235 ? 138.322 181.328 162.957 1.00 63.69 1235 GLU A O 1
ATOM 10002 N N . ILE A 1 1236 ? 136.407 180.140 162.943 1.00 52.10 1236 ILE A N 1
ATOM 10003 C CA . ILE A 1 1236 ? 135.932 180.595 164.280 1.00 49.90 1236 ILE A CA 1
ATOM 10004 C C . ILE A 1 1236 ? 136.290 179.543 165.329 1.00 49.90 1236 ILE A C 1
ATOM 10005 O O . ILE A 1 1236 ? 136.834 179.931 166.383 1.00 58.18 1236 ILE A O 1
ATOM 10010 N N . GLY A 1 1237 ? 135.986 178.277 165.059 1.00 45.33 1237 GLY A N 1
ATOM 10011 C CA . GLY A 1 1237 ? 136.279 177.183 165.986 1.00 41.59 1237 GLY A CA 1
ATOM 10012 C C . GLY A 1 1237 ? 135.591 175.895 165.600 1.00 41.05 1237 GLY A C 1
ATOM 10013 O O . GLY A 1 1237 ? 134.795 175.887 164.660 1.00 51.26 1237 GLY A O 1
ATOM 10014 N N . LEU A 1 1238 ? 135.895 174.824 166.318 1.00 33.44 1238 LEU A N 1
ATOM 10015 C CA . LEU A 1 1238 ? 135.286 173.493 166.102 1.00 26.05 1238 LEU A CA 1
ATOM 10016 C C . LEU A 1 1238 ? 134.407 173.167 167.288 1.00 26.66 1238 LEU A C 1
ATOM 10017 O O . LEU A 1 1238 ? 134.871 173.365 168.453 1.00 31.60 1238 LEU A O 1
ATOM 10022 N N . ILE A 1 1239 ? 133.229 172.612 167.027 1.00 28.69 1239 ILE A N 1
ATOM 10023 C CA . ILE A 1 1239 ? 132.300 172.214 168.126 1.00 30.30 1239 ILE A CA 1
ATOM 10024 C C . ILE A 1 1239 ? 132.939 171.067 168.903 1.00 29.28 1239 ILE A C 1
ATOM 10025 O O . ILE A 1 1239 ? 133.671 170.262 168.328 1.00 30.01 1239 ILE A O 1
ATOM 10030 N N . GLY A 1 1240 ? 132.677 171.024 170.186 1.00 31.55 1240 GLY A N 1
ATOM 10031 C CA . GLY A 1 1240 ? 133.220 169.966 171.043 1.00 37.65 1240 GLY A CA 1
ATOM 10032 C C . GLY A 1 1240 ? 132.674 170.061 172.451 1.00 43.18 1240 GLY A C 1
ATOM 10033 O O . GLY A 1 1240 ? 131.722 170.828 172.702 1.00 37.18 1240 GLY A O 1
ATOM 10034 N N . ILE A 1 1241 ? 133.278 169.291 173.345 1.00 54.17 1241 ILE A N 1
ATOM 10035 C CA . ILE A 1 1241 ? 132.922 169.270 174.783 1.00 66.18 1241 ILE A CA 1
ATOM 10036 C C . ILE A 1 1241 ? 134.143 169.705 175.584 1.00 83.81 1241 ILE A C 1
ATOM 10037 O O . ILE A 1 1241 ? 135.237 169.169 175.360 1.00 85.14 1241 ILE A O 1
ATOM 10042 N N . HIS A 1 1242 ? 133.942 170.636 176.504 1.00 102.17 1242 HIS A N 1
ATOM 10043 C CA . HIS A 1 1242 ? 135.021 171.198 177.347 1.00 116.79 1242 HIS A CA 1
ATOM 10044 C C . HIS A 1 1242 ? 134.571 171.203 178.799 1.00 127.61 1242 HIS A C 1
ATOM 10045 O O . HIS A 1 1242 ? 133.369 171.417 179.067 1.00 131.98 1242 HIS A O 1
ATOM 10052 N N . ARG A 1 1243 ? 135.521 171.014 179.705 1.00 139.20 1243 ARG A N 1
ATOM 10053 C CA . ARG A 1 1243 ? 135.251 171.046 181.158 1.00 149.19 1243 ARG A CA 1
ATOM 10054 C C . ARG A 1 1243 ? 135.780 172.360 181.728 1.00 163.83 1243 ARG A C 1
ATOM 10055 O O . ARG A 1 1243 ? 136.988 172.609 181.631 1.00 173.26 1243 ARG A O 1
ATOM 10063 N N . PHE A 1 1244 ? 134.905 173.148 182.339 1.00 179.46 1244 PHE A N 1
ATOM 10064 C CA . PHE A 1 1244 ? 135.284 174.450 182.953 1.00 188.92 1244 PHE A CA 1
ATOM 10065 C C . PHE A 1 1244 ? 135.460 174.261 184.459 1.00 198.31 1244 PHE A C 1
ATOM 10066 O O . PHE A 1 1244 ? 134.615 174.699 185.257 1.00 199.34 1244 PHE A O 1
ATOM 10074 N N . TYR A 1 1245 ? 136.550 173.611 184.848 1.00 209.89 1245 TYR A N 1
ATOM 10075 C CA . TYR A 1 1245 ? 136.868 173.311 186.267 1.00 215.51 1245 TYR A CA 1
ATOM 10076 C C . TYR A 1 1245 ? 138.046 174.188 186.693 1.00 205.18 1245 TYR A C 1
ATOM 10077 O O . TYR A 1 1245 ? 138.754 174.610 185.767 1.00 199.96 1245 TYR A O 1
ATOM 10086 N N . TYR A 1 1254 ? 134.200 171.909 187.584 1.00 184.96 1254 TYR A N 1
ATOM 10087 C CA . TYR A 1 1254 ? 134.086 170.488 187.160 1.00 183.13 1254 TYR A CA 1
ATOM 10088 C C . TYR A 1 1254 ? 132.816 170.320 186.318 1.00 162.80 1254 TYR A C 1
ATOM 10089 O O . TYR A 1 1254 ? 132.298 169.198 186.219 1.00 161.43 1254 TYR A O 1
ATOM 10098 N N . LYS A 1 1255 ? 132.306 171.415 185.752 1.00 137.02 1255 LYS A N 1
ATOM 10099 C CA . LYS A 1 1255 ? 131.137 171.382 184.850 1.00 118.81 1255 LYS A CA 1
ATOM 10100 C C . LYS A 1 1255 ? 131.641 171.061 183.444 1.00 102.55 1255 LYS A C 1
ATOM 10101 O O . LYS A 1 1255 ? 132.824 171.278 183.204 1.00 97.09 1255 LYS A O 1
ATOM 10107 N N . ASP A 1 1256 ? 130.791 170.478 182.600 1.00 96.35 1256 ASP A N 1
ATOM 10108 C CA . ASP A 1 1256 ? 131.064 170.235 181.161 1.00 90.02 1256 ASP A CA 1
ATOM 10109 C C . ASP A 1 1256 ? 130.083 171.048 180.322 1.00 80.63 1256 ASP A C 1
ATOM 10110 O O . ASP A 1 1256 ? 128.895 171.151 180.706 1.00 67.70 1256 ASP A O 1
ATOM 10115 N N . TYR A 1 1257 ? 130.561 171.594 179.208 1.00 73.35 1257 TYR A N 1
ATOM 10116 C CA . TYR A 1 1257 ? 129.754 172.505 178.365 1.00 69.27 1257 TYR A CA 1
ATOM 10117 C C . TYR A 1 1257 ? 129.863 172.114 176.903 1.00 57.95 1257 TYR A C 1
ATOM 10118 O O . TYR A 1 1257 ? 130.917 171.662 176.442 1.00 48.60 1257 TYR A O 1
ATOM 10127 N N . PHE A 1 1258 ? 128.768 172.339 176.189 1.00 58.58 1258 PHE A N 1
ATOM 10128 C CA . PHE A 1 1258 ? 128.686 172.193 174.721 1.00 56.42 1258 PHE A CA 1
ATOM 10129 C C . PHE A 1 1258 ? 129.314 173.442 174.104 1.00 58.78 1258 PHE A C 1
ATOM 10130 O O . PHE A 1 1258 ? 128.640 174.472 174.005 1.00 55.14 1258 PHE A O 1
ATOM 10138 N N . CYS A 1 1259 ? 130.587 173.352 173.739 1.00 59.94 1259 CYS A N 1
ATOM 10139 C CA . CYS A 1 1259 ? 131.441 174.534 173.462 1.00 62.21 1259 CYS A CA 1
ATOM 10140 C C . CYS A 1 1259 ? 132.019 174.542 172.059 1.00 52.00 1259 CYS A C 1
ATOM 10141 O O . CYS A 1 1259 ? 132.057 173.497 171.399 1.00 56.67 1259 CYS A O 1
ATOM 10144 N N . ILE A 1 1260 ? 132.485 175.717 171.654 1.00 49.70 1260 ILE A N 1
ATOM 10145 C CA . ILE A 1 1260 ? 133.271 175.922 170.409 1.00 48.14 1260 ILE A CA 1
ATOM 10146 C C . ILE A 1 1260 ? 134.611 176.493 170.833 1.00 46.10 1260 ILE A C 1
ATOM 10147 O O . ILE A 1 1260 ? 134.634 177.504 171.549 1.00 44.58 1260 ILE A O 1
ATOM 10152 N N . SER A 1 1261 ? 135.691 175.875 170.385 1.00 48.52 1261 SER A N 1
ATOM 10153 C CA . SER A 1 1261 ? 137.057 176.247 170.811 1.00 52.90 1261 SER A CA 1
ATOM 10154 C C . SER A 1 1261 ? 137.966 176.360 169.601 1.00 47.95 1261 SER A C 1
ATOM 10155 O O . SER A 1 1261 ? 137.827 175.543 168.667 1.00 43.48 1261 SER A O 1
ATOM 10158 N N . LYS A 1 1262 ? 138.898 177.305 169.662 1.00 53.60 1262 LYS A N 1
ATOM 10159 C CA . LYS A 1 1262 ? 139.938 177.498 168.625 1.00 56.93 1262 LYS A CA 1
ATOM 10160 C C . LYS A 1 1262 ? 141.079 176.514 168.855 1.00 52.97 1262 LYS A C 1
ATOM 10161 O O . LYS A 1 1262 ? 141.891 176.343 167.925 1.00 51.29 1262 LYS A O 1
ATOM 10167 N N . TRP A 1 1263 ? 141.165 175.926 170.045 1.00 49.44 1263 TRP A N 1
ATOM 10168 C CA . TRP A 1 1263 ? 142.310 175.056 170.403 1.00 55.62 1263 TRP A CA 1
ATOM 10169 C C . TRP A 1 1263 ? 142.411 173.861 169.447 1.00 51.79 1263 TRP A C 1
ATOM 10170 O O . TRP A 1 1263 ? 143.525 173.536 169.007 1.00 46.49 1263 TRP A O 1
ATOM 10181 N N . TYR A 1 1264 ? 141.283 173.239 169.123 1.00 51.05 1264 TYR A N 1
ATOM 10182 C CA . TYR A 1 1264 ? 141.261 172.007 168.294 1.00 46.40 1264 TYR A CA 1
ATOM 10183 C C . TYR A 1 1264 ? 141.854 172.269 166.915 1.00 41.02 1264 TYR A C 1
ATOM 10184 O O . TYR A 1 1264 ? 142.450 171.362 166.342 1.00 37.71 1264 TYR A O 1
ATOM 10193 N N . LEU A 1 1265 ? 141.756 173.491 166.418 1.00 41.39 1265 LEU A N 1
ATOM 10194 C CA . LEU A 1 1265 ? 142.221 173.785 165.037 1.00 42.52 1265 LEU A CA 1
ATOM 10195 C C . LEU A 1 1265 ? 143.688 173.403 164.863 1.00 43.99 1265 LEU A C 1
ATOM 10196 O O . LEU A 1 1265 ? 144.046 172.960 163.766 1.00 44.03 1265 LEU A O 1
ATOM 10201 N N . LYS A 1 1266 ? 144.503 173.550 165.897 1.00 48.19 1266 LYS A N 1
ATOM 10202 C CA . LYS A 1 1266 ? 145.920 173.137 165.799 1.00 52.73 1266 LYS A CA 1
ATOM 10203 C C . LYS A 1 1266 ? 146.037 171.612 165.904 1.00 53.37 1266 LYS A C 1
ATOM 10204 O O . LYS A 1 1266 ? 146.887 171.035 165.183 1.00 46.65 1266 LYS A O 1
ATOM 10210 N N . GLU A 1 1267 ? 145.225 170.983 166.755 1.00 50.17 1267 GLU A N 1
ATOM 10211 C CA . GLU A 1 1267 ? 145.382 169.540 167.073 1.00 48.60 1267 GLU A CA 1
ATOM 10212 C C . GLU A 1 1267 ? 145.040 168.687 165.853 1.00 46.35 1267 GLU A C 1
ATOM 10213 O O . GLU A 1 1267 ? 145.793 167.768 165.530 1.00 54.96 1267 GLU A O 1
ATOM 10219 N N . VAL A 1 1268 ? 143.963 169.002 165.164 1.00 44.59 1268 VAL A N 1
ATOM 10220 C CA . VAL A 1 1268 ? 143.450 168.131 164.068 1.00 41.87 1268 VAL A CA 1
ATOM 10221 C C . VAL A 1 1268 ? 144.493 167.995 162.957 1.00 40.27 1268 VAL A C 1
ATOM 10222 O O . VAL A 1 1268 ? 144.388 167.051 162.182 1.00 43.88 1268 VAL A O 1
ATOM 10226 N N . LYS A 1 1269 ? 145.474 168.879 162.884 1.00 42.72 1269 LYS A N 1
ATOM 10227 C CA . LYS A 1 1269 ? 146.506 168.782 161.828 1.00 46.92 1269 LYS A CA 1
ATOM 10228 C C . LYS A 1 1269 ? 147.710 167.951 162.265 1.00 47.60 1269 LYS A C 1
ATOM 10229 O O . LYS A 1 1269 ? 148.542 167.662 161.378 1.00 52.25 1269 LYS A O 1
ATOM 10235 N N . ARG A 1 1270 ? 147.804 167.549 163.524 1.00 54.59 1270 ARG A N 1
ATOM 10236 C CA . ARG A 1 1270 ? 148.950 166.719 163.978 1.00 66.80 1270 ARG A CA 1
ATOM 10237 C C . ARG A 1 1270 ? 148.767 165.271 163.516 1.00 72.40 1270 ARG A C 1
ATOM 10238 O O . ARG A 1 1270 ? 147.657 164.724 163.637 1.00 74.20 1270 ARG A O 1
ATOM 10246 N N . LYS A 1 1271 ? 149.839 164.664 163.026 1.00 84.44 1271 LYS A N 1
ATOM 10247 C CA . LYS A 1 1271 ? 149.841 163.232 162.629 1.00 94.32 1271 LYS A CA 1
ATOM 10248 C C . LYS A 1 1271 ? 150.504 162.409 163.721 1.00 94.76 1271 LYS A C 1
ATOM 10249 O O . LYS A 1 1271 ? 151.519 162.828 164.273 1.00 106.09 1271 LYS A O 1
ATOM 10255 N N . PRO A 1 1272 ? 149.990 161.207 164.067 1.00 94.02 1272 PRO A N 1
ATOM 10256 C CA . PRO A 1 1272 ? 148.758 160.632 163.514 1.00 87.48 1272 PRO A CA 1
ATOM 10257 C C . PRO A 1 1272 ? 147.495 161.250 164.135 1.00 72.92 1272 PRO A C 1
ATOM 10258 O O . PRO A 1 1272 ? 147.563 161.786 165.236 1.00 68.77 1272 PRO A O 1
ATOM 10262 N N . TYR A 1 1273 ? 146.374 161.184 163.424 1.00 61.99 1273 TYR A N 1
ATOM 10263 C CA . TYR A 1 1273 ? 145.106 161.747 163.935 1.00 55.73 1273 TYR A CA 1
ATOM 10264 C C . TYR A 1 1273 ? 144.748 161.049 165.248 1.00 51.30 1273 TYR A C 1
ATOM 10265 O O . TYR A 1 1273 ? 144.783 159.808 165.323 1.00 50.54 1273 TYR A O 1
ATOM 10274 N N . ASN A 1 1274 ? 144.411 161.841 166.254 1.00 50.30 1274 ASN A N 1
ATOM 10275 C CA . ASN A 1 1274 ? 144.038 161.319 167.582 1.00 52.87 1274 ASN A CA 1
ATOM 10276 C C . ASN A 1 1274 ? 142.546 161.024 167.574 1.00 53.55 1274 ASN A C 1
ATOM 10277 O O . ASN A 1 1274 ? 141.756 161.979 167.496 1.00 56.45 1274 ASN A O 1
ATOM 10282 N N . LEU A 1 1275 ? 142.173 159.755 167.706 1.00 57.31 1275 LEU A N 1
ATOM 10283 C CA . LEU A 1 1275 ? 140.745 159.340 167.650 1.00 57.06 1275 LEU A CA 1
ATOM 10284 C C . LEU A 1 1275 ? 140.001 159.768 168.911 1.00 54.12 1275 LEU A C 1
ATOM 10285 O O . LEU A 1 1275 ? 138.777 159.813 168.864 1.00 56.53 1275 LEU A O 1
ATOM 10290 N N . LYS A 1 1276 ? 140.697 160.053 170.003 1.00 62.34 1276 LYS A N 1
ATOM 10291 C CA . LYS A 1 1276 ? 140.044 160.300 171.311 1.00 71.92 1276 LYS A CA 1
ATOM 10292 C C . LYS A 1 1276 ? 139.786 161.791 171.521 1.00 63.18 1276 LYS A C 1
ATOM 10293 O O . LYS A 1 1276 ? 139.351 162.153 172.628 1.00 61.57 1276 LYS A O 1
ATOM 10299 N N . LEU A 1 1277 ? 140.058 162.641 170.531 1.00 58.69 1277 LEU A N 1
ATOM 10300 C CA . LEU A 1 1277 ? 139.809 164.096 170.690 1.00 54.35 1277 LEU A CA 1
ATOM 10301 C C . LEU A 1 1277 ? 138.343 164.327 171.037 1.00 48.47 1277 LEU A C 1
ATOM 10302 O O . LEU A 1 1277 ? 137.488 163.497 170.681 1.00 51.68 1277 LEU A O 1
ATOM 10307 N N . GLY A 1 1278 ? 138.080 165.425 171.732 1.00 44.18 1278 GLY A N 1
ATOM 10308 C CA . GLY A 1 1278 ? 136.722 165.797 172.167 1.00 38.27 1278 GLY A CA 1
ATOM 10309 C C . GLY A 1 1278 ? 135.897 166.422 171.057 1.00 33.82 1278 GLY A C 1
ATOM 10310 O O . GLY A 1 1278 ? 134.807 166.867 171.363 1.00 34.00 1278 GLY A O 1
ATOM 10311 N N . CYS A 1 1279 ? 136.384 166.490 169.820 1.00 31.40 1279 CYS A N 1
ATOM 10312 C CA . CYS A 1 1279 ? 135.638 167.118 168.710 1.00 31.10 1279 CYS A CA 1
ATOM 10313 C C . CYS A 1 1279 ? 135.091 166.082 167.721 1.00 29.80 1279 CYS A C 1
ATOM 10314 O O . CYS A 1 1279 ? 134.517 166.505 166.694 1.00 30.11 1279 CYS A O 1
ATOM 10317 N N . ASN A 1 1280 ? 135.239 164.789 167.984 1.00 28.34 1280 ASN A N 1
ATOM 10318 C CA . ASN A 1 1280 ? 134.739 163.739 167.057 1.00 28.36 1280 ASN A CA 1
ATOM 10319 C C . ASN A 1 1280 ? 133.314 163.370 167.419 1.00 28.42 1280 ASN A C 1
ATOM 10320 O O . ASN A 1 1280 ? 133.045 163.131 168.617 1.00 34.74 1280 ASN A O 1
ATOM 10325 N N . TRP A 1 1281 ? 132.430 163.353 166.429 1.00 28.65 1281 TRP A N 1
ATOM 10326 C CA . TRP A 1 1281 ? 130.984 163.097 166.663 1.00 27.72 1281 TRP A CA 1
ATOM 10327 C C . TRP A 1 1281 ? 130.495 161.970 165.765 1.00 24.61 1281 TRP A C 1
ATOM 10328 O O . TRP A 1 1281 ? 131.062 161.736 164.687 1.00 20.91 1281 TRP A O 1
ATOM 10339 N N . GLN A 1 1282 ? 129.426 161.325 166.199 1.00 23.37 1282 GLN A N 1
ATOM 10340 C CA . GLN A 1 1282 ? 128.692 160.348 165.367 1.00 24.65 1282 GLN A CA 1
ATOM 10341 C C . GLN A 1 1282 ? 127.195 160.579 165.520 1.00 20.55 1282 GLN A C 1
ATOM 10342 O O . GLN A 1 1282 ? 126.739 161.128 166.545 1.00 21.18 1282 GLN A O 1
ATOM 10348 N N . PHE A 1 1283 ? 126.448 160.181 164.513 1.00 19.06 1283 PHE A N 1
ATOM 10349 C CA . PHE A 1 1283 ? 124.977 160.326 164.497 1.00 19.51 1283 PHE A CA 1
ATOM 10350 C C . PHE A 1 1283 ? 124.347 158.930 164.552 1.00 16.81 1283 PHE A C 1
ATOM 10351 O O . PHE A 1 1283 ? 124.738 158.027 163.797 1.00 18.18 1283 PHE A O 1
ATOM 10359 N N . ILE A 1 1284 ? 123.373 158.763 165.422 1.00 16.06 1284 ILE A N 1
ATOM 10360 C CA . ILE A 1 1284 ? 122.709 157.456 165.644 1.00 16.51 1284 ILE A CA 1
ATOM 10361 C C . ILE A 1 1284 ? 121.245 157.599 165.276 1.00 15.24 1284 ILE A C 1
ATOM 10362 O O . ILE A 1 1284 ? 120.458 158.160 166.046 1.00 13.72 1284 ILE A O 1
ATOM 10367 N N . PRO A 1 1285 ? 120.816 157.027 164.132 1.00 14.54 1285 PRO A N 1
ATOM 10368 C CA . PRO A 1 1285 ? 119.397 156.885 163.851 1.00 16.67 1285 PRO A CA 1
ATOM 10369 C C . PRO A 1 1285 ? 118.795 155.603 164.443 1.00 20.14 1285 PRO A C 1
ATOM 10370 O O . PRO A 1 1285 ? 119.482 154.632 164.634 1.00 22.19 1285 PRO A O 1
ATOM 10374 N N . LYS A 1 1286 ? 117.494 155.664 164.723 1.00 24.73 1286 LYS A N 1
ATOM 10375 C CA . LYS A 1 1286 ? 116.680 154.497 165.129 1.00 27.95 1286 LYS A CA 1
ATOM 10376 C C . LYS A 1 1286 ? 116.822 153.382 164.099 1.00 34.76 1286 LYS A C 1
ATOM 10377 O O . LYS A 1 1286 ? 116.838 153.657 162.886 1.00 34.90 1286 LYS A O 1
ATOM 10383 N N . ASP A 1 1287 ? 117.009 152.161 164.589 1.00 43.86 1287 ASP A N 1
ATOM 10384 C CA . ASP A 1 1287 ? 117.205 150.967 163.735 1.00 43.02 1287 ASP A CA 1
ATOM 10385 C C . ASP A 1 1287 ? 116.421 149.804 164.328 1.00 45.31 1287 ASP A C 1
ATOM 10386 O O . ASP A 1 1287 ? 116.215 149.753 165.559 1.00 40.42 1287 ASP A O 1
ATOM 10391 N N . GLU A 1 1288 ? 116.045 148.869 163.465 1.00 52.51 1288 GLU A N 1
ATOM 10392 C CA . GLU A 1 1288 ? 115.295 147.654 163.878 1.00 55.70 1288 GLU A CA 1
ATOM 10393 C C . GLU A 1 1288 ? 116.238 146.648 164.536 1.00 48.00 1288 GLU A C 1
ATOM 10394 O O . GLU A 1 1288 ? 115.736 145.786 165.266 1.00 46.76 1288 GLU A O 1
ATOM 10400 N N . GLY A 1 1289 ? 117.542 146.736 164.256 1.00 43.47 1289 GLY A N 1
ATOM 10401 C CA . GLY A 1 1289 ? 118.556 145.826 164.814 1.00 34.23 1289 GLY A CA 1
ATOM 10402 C C . GLY A 1 1289 ? 118.891 146.137 166.260 1.00 29.76 1289 GLY A C 1
ATOM 10403 O O . GLY A 1 1289 ? 119.561 145.309 166.891 1.00 37.64 1289 GLY A O 1
ATOM 10404 N N . TRP A 1 1290 ? 118.468 147.272 166.802 1.00 23.50 1290 TRP A N 1
ATOM 10405 C CA . TRP A 1 1290 ? 118.774 147.646 168.196 1.00 24.47 1290 TRP A CA 1
ATOM 10406 C C . TRP A 1 1290 ? 117.491 148.069 168.877 1.00 29.57 1290 TRP A C 1
ATOM 10407 O O . TRP A 1 1290 ? 116.791 148.905 168.319 1.00 35.19 1290 TRP A O 1
ATOM 10418 N N . THR A 1 1291 ? 117.214 147.520 170.050 1.00 38.59 1291 THR A N 1
ATOM 10419 C CA . THR A 1 1291 ? 115.954 147.767 170.788 1.00 51.02 1291 THR A CA 1
ATOM 10420 C C . THR A 1 1291 ? 116.264 148.364 172.157 1.00 54.71 1291 THR A C 1
ATOM 10421 O O . THR A 1 1291 ? 117.065 147.797 172.888 1.00 44.67 1291 THR A O 1
ATOM 10425 N N . GLU A 1 1292 ? 115.584 149.459 172.484 1.00 68.76 1292 GLU A N 1
ATOM 10426 C CA . GLU A 1 1292 ? 115.818 150.293 173.694 1.00 75.64 1292 GLU A CA 1
ATOM 10427 C C . GLU A 1 1292 ? 117.226 150.113 174.268 1.00 73.69 1292 GLU A C 1
ATOM 10428 O O . GLU A 1 1292 ? 117.421 149.186 175.040 1.00 72.73 1292 GLU A O 1
ATOM 10434 N N . ASN B 2 2 ? 148.182 176.677 198.674 1.00 201.78 2 ASN B N 1
ATOM 10435 C CA . ASN B 2 2 ? 148.078 175.698 199.813 1.00 204.14 2 ASN B CA 1
ATOM 10436 C C . ASN B 2 2 ? 149.458 175.447 200.430 1.00 193.70 2 ASN B C 1
ATOM 10437 O O . ASN B 2 2 ? 149.542 175.326 201.675 1.00 186.49 2 ASN B O 1
ATOM 10442 N N . ILE B 2 3 ? 150.491 175.344 199.600 1.00 184.35 3 ILE B N 1
ATOM 10443 C CA . ILE B 2 3 ? 151.841 174.950 200.068 1.00 181.61 3 ILE B CA 1
ATOM 10444 C C . ILE B 2 3 ? 152.474 176.130 200.799 1.00 182.92 3 ILE B C 1
ATOM 10445 O O . ILE B 2 3 ? 152.632 177.199 200.186 1.00 185.96 3 ILE B O 1
ATOM 10450 N N . ASN B 2 4 ? 152.870 175.905 202.042 1.00 182.65 4 ASN B N 1
ATOM 10451 C CA . ASN B 2 4 ? 153.694 176.880 202.794 1.00 178.14 4 ASN B CA 1
ATOM 10452 C C . ASN B 2 4 ? 155.056 176.996 202.113 1.00 178.69 4 ASN B C 1
ATOM 10453 O O . ASN B 2 4 ? 155.566 176.000 201.554 1.00 185.02 4 ASN B O 1
ATOM 10458 N N . ASP B 2 5 ? 155.622 178.190 202.148 1.00 187.89 5 ASP B N 1
ATOM 10459 C CA . ASP B 2 5 ? 156.923 178.452 201.498 1.00 199.59 5 ASP B CA 1
ATOM 10460 C C . ASP B 2 5 ? 157.680 179.498 202.310 1.00 216.91 5 ASP B C 1
ATOM 10461 O O . ASP B 2 5 ? 157.332 179.725 203.478 1.00 224.06 5 ASP B O 1
ATOM 10466 N N . ASN B 2 6 ? 158.714 180.091 201.713 1.00 228.15 6 ASN B N 1
ATOM 10467 C CA . ASN B 2 6 ? 159.562 181.131 202.353 1.00 233.39 6 ASN B CA 1
ATOM 10468 C C . ASN B 2 6 ? 160.069 180.632 203.714 1.00 226.56 6 ASN B C 1
ATOM 10469 O O . ASN B 2 6 ? 160.368 181.459 204.577 1.00 233.93 6 ASN B O 1
ATOM 10474 N N . LEU B 2 7 ? 160.150 179.322 203.906 1.00 210.33 7 LEU B N 1
ATOM 10475 C CA . LEU B 2 7 ? 160.745 178.721 205.123 1.00 197.53 7 LEU B CA 1
ATOM 10476 C C . LEU B 2 7 ? 162.127 178.190 204.761 1.00 196.23 7 LEU B C 1
ATOM 10477 O O . LEU B 2 7 ? 162.268 177.494 203.740 1.00 196.17 7 LEU B O 1
ATOM 10482 N N . SER B 2 8 ? 163.118 178.517 205.573 1.00 198.23 8 SER B N 1
ATOM 10483 C CA . SER B 2 8 ? 164.515 178.091 205.338 1.00 201.20 8 SER B CA 1
ATOM 10484 C C . SER B 2 8 ? 165.206 177.866 206.674 1.00 195.75 8 SER B C 1
ATOM 10485 O O . SER B 2 8 ? 164.746 178.391 207.706 1.00 191.38 8 SER B O 1
ATOM 10488 N N . ILE B 2 9 ? 166.316 177.148 206.635 1.00 198.38 9 ILE B N 1
ATOM 10489 C CA . ILE B 2 9 ? 167.114 176.879 207.858 1.00 202.39 9 ILE B CA 1
ATOM 10490 C C . ILE B 2 9 ? 167.539 178.211 208.479 1.00 212.39 9 ILE B C 1
ATOM 10491 O O . ILE B 2 9 ? 167.630 179.233 207.774 1.00 209.77 9 ILE B O 1
ATOM 10496 N N . ASN B 2 10 ? 167.743 178.183 209.791 1.00 217.17 10 ASN B N 1
ATOM 10497 C CA . ASN B 2 10 ? 168.144 179.339 210.631 1.00 215.71 10 ASN B CA 1
ATOM 10498 C C . ASN B 2 10 ? 166.910 180.172 210.983 1.00 215.24 10 ASN B C 1
ATOM 10499 O O . ASN B 2 10 ? 167.066 181.121 211.781 1.00 217.69 10 ASN B O 1
ATOM 10504 N N . SER B 2 11 ? 165.728 179.839 210.458 1.00 216.37 11 SER B N 1
ATOM 10505 C CA . SER B 2 11 ? 164.473 180.505 210.879 1.00 220.02 11 SER B CA 1
ATOM 10506 C C . SER B 2 11 ? 164.246 180.208 212.357 1.00 224.25 11 SER B C 1
ATOM 10507 O O . SER B 2 11 ? 164.313 179.054 212.775 1.00 217.46 11 SER B O 1
ATOM 10510 N N . PRO B 2 12 ? 163.995 181.230 213.201 1.00 234.88 12 PRO B N 1
ATOM 10511 C CA . PRO B 2 12 ? 163.895 180.994 214.638 1.00 234.18 12 PRO B CA 1
ATOM 10512 C C . PRO B 2 12 ? 162.728 180.060 214.984 1.00 222.43 12 PRO B C 1
ATOM 10513 O O . PRO B 2 12 ? 161.696 180.075 214.314 1.00 213.09 12 PRO B O 1
ATOM 10517 N N . VAL B 2 13 ? 162.921 179.270 216.027 1.00 216.92 13 VAL B N 1
ATOM 10518 C CA . VAL B 2 13 ? 161.846 178.396 216.562 1.00 216.48 13 VAL B CA 1
ATOM 10519 C C . VAL B 2 13 ? 160.670 179.278 216.982 1.00 216.70 13 VAL B C 1
ATOM 10520 O O . VAL B 2 13 ? 160.885 180.325 217.621 1.00 219.95 13 VAL B O 1
ATOM 10524 N N . ASP B 2 14 ? 159.465 178.860 216.627 1.00 215.60 14 ASP B N 1
ATOM 10525 C CA . ASP B 2 14 ? 158.238 179.650 216.909 1.00 214.45 14 ASP B CA 1
ATOM 10526 C C . ASP B 2 14 ? 157.134 178.802 217.544 1.00 210.97 14 ASP B C 1
ATOM 10527 O O . ASP B 2 14 ? 156.109 179.391 217.914 1.00 211.58 14 ASP B O 1
ATOM 10532 N N . ASN B 2 15 ? 157.282 177.475 217.606 1.00 207.48 15 ASN B N 1
ATOM 10533 C CA . ASN B 2 15 ? 156.251 176.553 218.155 1.00 203.46 15 ASN B CA 1
ATOM 10534 C C . ASN B 2 15 ? 154.997 176.552 217.272 1.00 204.51 15 ASN B C 1
ATOM 10535 O O . ASN B 2 15 ? 153.992 175.950 217.689 1.00 199.19 15 ASN B O 1
ATOM 10540 N N . LYS B 2 16 ? 155.046 177.172 216.094 1.00 209.67 16 LYS B N 1
ATOM 10541 C CA . LYS B 2 16 ? 153.888 177.195 215.163 1.00 210.89 16 LYS B CA 1
ATOM 10542 C C . LYS B 2 16 ? 154.273 176.533 213.840 1.00 196.88 16 LYS B C 1
ATOM 10543 O O . LYS B 2 16 ? 153.543 175.633 213.393 1.00 188.06 16 LYS B O 1
ATOM 10549 N N . ASN B 2 17 ? 155.347 176.997 213.206 1.00 186.01 17 ASN B N 1
ATOM 10550 C CA . ASN B 2 17 ? 155.832 176.439 211.916 1.00 172.38 17 ASN B CA 1
ATOM 10551 C C . ASN B 2 17 ? 157.241 175.866 212.051 1.00 154.80 17 ASN B C 1
ATOM 10552 O O . ASN B 2 17 ? 157.656 175.137 211.148 1.00 150.15 17 ASN B O 1
ATOM 10557 N N . VAL B 2 18 ? 157.965 176.194 213.113 1.00 146.99 18 VAL B N 1
ATOM 10558 C CA . VAL B 2 18 ? 159.306 175.616 213.386 1.00 145.15 18 VAL B CA 1
ATOM 10559 C C . VAL B 2 18 ? 159.322 175.174 214.839 1.00 140.22 18 VAL B C 1
ATOM 10560 O O . VAL B 2 18 ? 159.107 176.013 215.727 1.00 155.80 18 VAL B O 1
ATOM 10564 N N . VAL B 2 19 ? 159.554 173.889 215.071 1.00 131.40 19 VAL B N 1
ATOM 10565 C CA . VAL B 2 19 ? 159.492 173.302 216.436 1.00 129.47 19 VAL B CA 1
ATOM 10566 C C . VAL B 2 19 ? 160.640 172.314 216.604 1.00 129.31 19 VAL B C 1
ATOM 10567 O O . VAL B 2 19 ? 161.275 171.921 215.602 1.00 127.99 19 VAL B O 1
ATOM 10571 N N . VAL B 2 20 ? 160.854 171.891 217.841 1.00 134.61 20 VAL B N 1
ATOM 10572 C CA . VAL B 2 20 ? 161.811 170.807 218.172 1.00 142.06 20 VAL B CA 1
ATOM 10573 C C . VAL B 2 20 ? 161.045 169.739 218.939 1.00 141.55 20 VAL B C 1
ATOM 10574 O O . VAL B 2 20 ? 160.425 170.056 219.964 1.00 128.75 20 VAL B O 1
ATOM 10578 N N . VAL B 2 21 ? 161.114 168.510 218.453 1.00 152.26 21 VAL B N 1
ATOM 10579 C CA . VAL B 2 21 ? 160.376 167.362 219.039 1.00 156.47 21 VAL B CA 1
ATOM 10580 C C . VAL B 2 21 ? 161.332 166.189 219.175 1.00 156.91 21 VAL B C 1
ATOM 10581 O O . VAL B 2 21 ? 162.336 166.104 218.444 1.00 164.97 21 VAL B O 1
ATOM 10585 N N . ARG B 2 22 ? 160.986 165.284 220.074 1.00 152.38 22 ARG B N 1
ATOM 10586 C CA . ARG B 2 22 ? 161.815 164.089 220.344 1.00 151.35 22 ARG B CA 1
ATOM 10587 C C . ARG B 2 22 ? 161.367 162.949 219.438 1.00 147.86 22 ARG B C 1
ATOM 10588 O O . ARG B 2 22 ? 160.181 162.894 219.048 1.00 148.94 22 ARG B O 1
ATOM 10596 N N . ALA B 2 23 ? 162.289 162.045 219.145 1.00 144.57 23 ALA B N 1
ATOM 10597 C CA . ALA B 2 23 ? 162.032 160.897 218.250 1.00 146.31 23 ALA B CA 1
ATOM 10598 C C . ALA B 2 23 ? 161.514 159.724 219.088 1.00 146.37 23 ALA B C 1
ATOM 10599 O O . ALA B 2 23 ? 162.316 159.052 219.768 1.00 147.01 23 ALA B O 1
ATOM 10601 N N . ARG B 2 24 ? 160.201 159.499 219.059 1.00 141.00 24 ARG B N 1
ATOM 10602 C CA . ARG B 2 24 ? 159.559 158.367 219.776 1.00 137.16 24 ARG B CA 1
ATOM 10603 C C . ARG B 2 24 ? 159.976 158.446 221.251 1.00 144.82 24 ARG B C 1
ATOM 10604 O O . ARG B 2 24 ? 159.986 159.559 221.797 1.00 151.17 24 ARG B O 1
ATOM 10612 N N . LYS B 2 25 ? 160.364 157.336 221.875 1.00 151.66 25 LYS B N 1
ATOM 10613 C CA . LYS B 2 25 ? 160.840 157.348 223.281 1.00 159.04 25 LYS B CA 1
ATOM 10614 C C . LYS B 2 25 ? 162.360 157.454 223.335 1.00 162.34 25 LYS B C 1
ATOM 10615 O O . LYS B 2 25 ? 162.897 157.451 224.460 1.00 163.06 25 LYS B O 1
ATOM 10621 N N . THR B 2 26 ? 163.026 157.571 222.193 1.00 169.34 26 THR B N 1
ATOM 10622 C CA . THR B 2 26 ? 164.492 157.753 222.165 1.00 179.11 26 THR B CA 1
ATOM 10623 C C . THR B 2 26 ? 164.863 159.102 222.782 1.00 189.24 26 THR B C 1
ATOM 10624 O O . THR B 2 26 ? 164.071 160.055 222.711 1.00 194.42 26 THR B O 1
ATOM 10628 N N . ASP B 2 27 ? 166.051 159.175 223.356 1.00 196.46 27 ASP B N 1
ATOM 10629 C CA . ASP B 2 27 ? 166.541 160.400 224.038 1.00 203.69 27 ASP B CA 1
ATOM 10630 C C . ASP B 2 27 ? 167.265 161.285 223.026 1.00 193.68 27 ASP B C 1
ATOM 10631 O O . ASP B 2 27 ? 168.462 161.569 223.201 1.00 195.36 27 ASP B O 1
ATOM 10636 N N . THR B 2 28 ? 166.551 161.720 222.000 1.00 181.94 28 THR B N 1
ATOM 10637 C CA . THR B 2 28 ? 167.105 162.627 220.971 1.00 173.56 28 THR B CA 1
ATOM 10638 C C . THR B 2 28 ? 165.996 163.539 220.467 1.00 161.38 28 THR B C 1
ATOM 10639 O O . THR B 2 28 ? 164.804 163.210 220.625 1.00 155.81 28 THR B O 1
ATOM 10643 N N . VAL B 2 29 ? 166.388 164.632 219.833 1.00 156.55 29 VAL B N 1
ATOM 10644 C CA . VAL B 2 29 ? 165.436 165.634 219.286 1.00 154.31 29 VAL B CA 1
ATOM 10645 C C . VAL B 2 29 ? 165.830 165.959 217.853 1.00 136.43 29 VAL B C 1
ATOM 10646 O O . VAL B 2 29 ? 166.961 165.639 217.433 1.00 126.37 29 VAL B O 1
ATOM 10650 N N . PHE B 2 30 ? 164.923 166.610 217.143 1.00 133.13 30 PHE B N 1
ATOM 10651 C CA . PHE B 2 30 ? 165.151 167.015 215.741 1.00 136.74 30 PHE B CA 1
ATOM 10652 C C . PHE B 2 30 ? 164.218 168.168 215.401 1.00 131.42 30 PHE B C 1
ATOM 10653 O O . PHE B 2 30 ? 163.040 168.159 215.800 1.00 127.27 30 PHE B O 1
ATOM 10661 N N . LYS B 2 31 ? 164.743 169.129 214.655 1.00 132.89 31 LYS B N 1
ATOM 10662 C CA . LYS B 2 31 ? 163.955 170.290 214.189 1.00 134.34 31 LYS B CA 1
ATOM 10663 C C . LYS B 2 31 ? 162.922 169.820 213.166 1.00 135.30 31 LYS B C 1
ATOM 10664 O O . LYS B 2 31 ? 163.157 168.811 212.458 1.00 148.50 31 LYS B O 1
ATOM 10670 N N . ALA B 2 32 ? 161.802 170.527 213.092 1.00 126.08 32 ALA B N 1
ATOM 10671 C CA . ALA B 2 32 ? 160.700 170.173 212.175 1.00 118.30 32 ALA B CA 1
ATOM 10672 C C . ALA B 2 32 ? 160.110 171.427 211.547 1.00 112.35 32 ALA B C 1
ATOM 10673 O O . ALA B 2 32 ? 160.097 172.493 212.183 1.00 118.43 32 ALA B O 1
ATOM 10675 N N . PHE B 2 33 ? 159.621 171.282 210.324 1.00 109.22 33 PHE B N 1
ATOM 10676 C CA . PHE B 2 33 ? 158.896 172.346 209.597 1.00 111.33 33 PHE B CA 1
ATOM 10677 C C . PHE B 2 33 ? 157.654 171.743 208.963 1.00 107.07 33 PHE B C 1
ATOM 10678 O O . PHE B 2 33 ? 157.732 170.633 208.404 1.00 113.62 33 PHE B O 1
ATOM 10686 N N . LYS B 2 34 ? 156.537 172.459 209.045 1.00 104.70 34 LYS B N 1
ATOM 10687 C CA . LYS B 2 34 ? 155.277 172.005 208.422 1.00 108.67 34 LYS B CA 1
ATOM 10688 C C . LYS B 2 34 ? 155.087 172.755 207.107 1.00 102.01 34 LYS B C 1
ATOM 10689 O O . LYS B 2 34 ? 155.058 173.994 207.104 1.00 96.16 34 LYS B O 1
ATOM 10695 N N . VAL B 2 35 ? 154.942 172.012 206.023 1.00 106.16 35 VAL B N 1
ATOM 10696 C CA . VAL B 2 35 ? 154.703 172.597 204.677 1.00 109.93 35 VAL B CA 1
ATOM 10697 C C . VAL B 2 35 ? 153.200 172.651 204.397 1.00 121.32 35 VAL B C 1
ATOM 10698 O O . VAL B 2 35 ? 152.793 173.445 203.534 1.00 137.54 35 VAL B O 1
ATOM 10702 N N . ALA B 2 36 ? 152.402 171.818 205.055 1.00 118.52 36 ALA B N 1
ATOM 10703 C CA . ALA B 2 36 ? 150.936 171.806 204.877 1.00 116.64 36 ALA B CA 1
ATOM 10704 C C . ALA B 2 36 ? 150.311 171.215 206.128 1.00 117.52 36 ALA B C 1
ATOM 10705 O O . ALA B 2 36 ? 151.001 170.580 206.927 1.00 120.92 36 ALA B O 1
ATOM 10707 N N . PRO B 2 37 ? 148.994 171.402 206.336 1.00 118.59 37 PRO B N 1
ATOM 10708 C CA . PRO B 2 37 ? 148.354 170.877 207.536 1.00 117.50 37 PRO B CA 1
ATOM 10709 C C . PRO B 2 37 ? 148.617 169.380 207.718 1.00 113.75 37 PRO B C 1
ATOM 10710 O O . PRO B 2 37 ? 148.374 168.608 206.809 1.00 114.86 37 PRO B O 1
ATOM 10714 N N . ASN B 2 38 ? 149.158 169.018 208.880 1.00 110.59 38 ASN B N 1
ATOM 10715 C CA . ASN B 2 38 ? 149.469 167.615 209.271 1.00 108.91 38 ASN B CA 1
ATOM 10716 C C . ASN B 2 38 ? 150.587 167.028 208.397 1.00 101.68 38 ASN B C 1
ATOM 10717 O O . ASN B 2 38 ? 150.778 165.803 208.434 1.00 106.13 38 ASN B O 1
ATOM 10722 N N . ILE B 2 39 ? 151.328 167.855 207.666 1.00 93.65 39 ILE B N 1
ATOM 10723 C CA . ILE B 2 39 ? 152.479 167.394 206.844 1.00 86.93 39 ILE B CA 1
ATOM 10724 C C . ILE B 2 39 ? 153.730 168.092 207.359 1.00 90.67 39 ILE B C 1
ATOM 10725 O O . ILE B 2 39 ? 153.693 169.312 207.594 1.00 94.55 39 ILE B O 1
ATOM 10730 N N . TRP B 2 40 ? 154.806 167.329 207.514 1.00 84.28 40 TRP B N 1
ATOM 10731 C CA . TRP B 2 40 ? 156.082 167.834 208.068 1.00 76.74 40 TRP B CA 1
ATOM 10732 C C . TRP B 2 40 ? 157.244 167.381 207.204 1.00 70.51 40 TRP B C 1
ATOM 10733 O O . TRP B 2 40 ? 157.116 166.398 206.460 1.00 76.03 40 TRP B O 1
ATOM 10744 N N . VAL B 2 41 ? 158.351 168.096 207.321 1.00 69.31 41 VAL B N 1
ATOM 10745 C CA . VAL B 2 41 ? 159.630 167.709 206.679 1.00 72.58 41 VAL B CA 1
ATOM 10746 C C . VAL B 2 41 ? 160.743 167.928 207.690 1.00 80.66 41 VAL B C 1
ATOM 10747 O O . VAL B 2 41 ? 160.845 169.028 208.245 1.00 88.67 41 VAL B O 1
ATOM 10751 N N . ALA B 2 42 ? 161.571 166.912 207.894 1.00 87.90 42 ALA B N 1
ATOM 10752 C CA . ALA B 2 42 ? 162.728 166.975 208.811 1.00 91.89 42 ALA B CA 1
ATOM 10753 C C . ALA B 2 42 ? 163.996 166.827 207.985 1.00 97.45 42 ALA B C 1
ATOM 10754 O O . ALA B 2 42 ? 164.350 165.718 207.591 1.00 96.96 42 ALA B O 1
ATOM 10756 N N . PRO B 2 43 ? 164.733 167.923 207.692 1.00 103.83 43 PRO B N 1
ATOM 10757 C CA . PRO B 2 43 ? 165.958 167.803 206.898 1.00 98.76 43 PRO B CA 1
ATOM 10758 C C . PRO B 2 43 ? 167.105 167.165 207.695 1.00 100.80 43 PRO B C 1
ATOM 10759 O O . PRO B 2 43 ? 168.037 167.834 208.075 1.00 103.52 43 PRO B O 1
ATOM 10763 N N . GLU B 2 44 ? 166.994 165.869 207.942 1.00 105.89 44 GLU B N 1
ATOM 10764 C CA . GLU B 2 44 ? 167.984 165.111 208.740 1.00 104.69 44 GLU B CA 1
ATOM 10765 C C . GLU B 2 44 ? 168.083 163.698 208.175 1.00 102.50 44 GLU B C 1
ATOM 10766 O O . GLU B 2 44 ? 167.153 163.241 207.471 1.00 101.02 44 GLU B O 1
ATOM 10772 N N . ARG B 2 45 ? 169.163 163.009 208.505 1.00 104.53 45 ARG B N 1
ATOM 10773 C CA . ARG B 2 45 ? 169.235 161.546 208.294 1.00 104.12 45 ARG B CA 1
ATOM 10774 C C . ARG B 2 45 ? 168.357 160.858 209.335 1.00 109.92 45 ARG B C 1
ATOM 10775 O O . ARG B 2 45 ? 168.310 161.316 210.501 1.00 121.93 45 ARG B O 1
ATOM 10783 N N . TYR B 2 46 ? 167.695 159.782 208.935 1.00 106.78 46 TYR B N 1
ATOM 10784 C CA . TYR B 2 46 ? 166.736 159.088 209.821 1.00 99.22 46 TYR B CA 1
ATOM 10785 C C . TYR B 2 46 ? 167.446 158.691 211.113 1.00 92.85 46 TYR B C 1
ATOM 10786 O O . TYR B 2 46 ? 168.588 158.178 211.081 1.00 90.80 46 TYR B O 1
ATOM 10795 N N . TYR B 2 47 ? 166.778 158.930 212.230 1.00 92.33 47 TYR B N 1
ATOM 10796 C CA . TYR B 2 47 ? 167.374 158.743 213.572 1.00 102.49 47 TYR B CA 1
ATOM 10797 C C . TYR B 2 47 ? 167.497 157.257 213.910 1.00 99.80 47 TYR B C 1
ATOM 10798 O O . TYR B 2 47 ? 168.323 156.927 214.772 1.00 101.41 47 TYR B O 1
ATOM 10807 N N . GLY B 2 48 ? 166.679 156.397 213.297 1.00 106.96 48 GLY B N 1
ATOM 10808 C CA . GLY B 2 48 ? 166.504 155.006 213.757 1.00 121.46 48 GLY B CA 1
ATOM 10809 C C . GLY B 2 48 ? 167.617 154.052 213.352 1.00 125.70 48 GLY B C 1
ATOM 10810 O O . GLY B 2 48 ? 167.516 152.865 213.714 1.00 129.26 48 GLY B O 1
ATOM 10811 N N . GLU B 2 49 ? 168.633 154.502 212.618 1.00 129.09 49 GLU B N 1
ATOM 10812 C CA . GLU B 2 49 ? 169.705 153.597 212.141 1.00 130.84 49 GLU B CA 1
ATOM 10813 C C . GLU B 2 49 ? 171.067 154.220 212.417 1.00 129.97 49 GLU B C 1
ATOM 10814 O O . GLU B 2 49 ? 171.182 155.462 212.478 1.00 128.22 49 GLU B O 1
ATOM 10820 N N . SER B 2 50 ? 172.076 153.368 212.528 1.00 129.62 50 SER B N 1
ATOM 10821 C CA . SER B 2 50 ? 173.492 153.787 212.608 1.00 135.12 50 SER B CA 1
ATOM 10822 C C . SER B 2 50 ? 174.023 153.954 211.187 1.00 129.80 50 SER B C 1
ATOM 10823 O O . SER B 2 50 ? 173.978 152.985 210.408 1.00 123.94 50 SER B O 1
ATOM 10826 N N . LEU B 2 51 ? 174.551 155.129 210.876 1.00 132.88 51 LEU B N 1
ATOM 10827 C CA . LEU B 2 51 ? 175.042 155.437 209.511 1.00 135.25 51 LEU B CA 1
ATOM 10828 C C . LEU B 2 51 ? 176.183 154.491 209.132 1.00 133.48 51 LEU B C 1
ATOM 10829 O O . LEU B 2 51 ? 176.414 154.326 207.931 1.00 133.94 51 LEU B O 1
ATOM 10834 N N . SER B 2 52 ? 176.862 153.894 210.108 1.00 133.86 52 SER B N 1
ATOM 10835 C CA . SER B 2 52 ? 177.973 152.947 209.857 1.00 136.56 52 SER B CA 1
ATOM 10836 C C . SER B 2 52 ? 177.505 151.527 210.158 1.00 135.36 52 SER B C 1
ATOM 10837 O O . SER B 2 52 ? 176.983 151.291 211.260 1.00 135.60 52 SER B O 1
ATOM 10840 N N . ILE B 2 53 ? 177.707 150.615 209.217 1.00 134.25 53 ILE B N 1
ATOM 10841 C CA . ILE B 2 53 ? 177.340 149.184 209.398 1.00 138.58 53 ILE B CA 1
ATOM 10842 C C . ILE B 2 53 ? 178.500 148.309 208.944 1.00 138.05 53 ILE B C 1
ATOM 10843 O O . ILE B 2 53 ? 179.373 148.777 208.181 1.00 134.16 53 ILE B O 1
ATOM 10848 N N . ASP B 2 54 ? 178.451 147.052 209.351 1.00 146.15 54 ASP B N 1
ATOM 10849 C CA . ASP B 2 54 ? 179.491 146.059 209.003 1.00 153.47 54 ASP B CA 1
ATOM 10850 C C . ASP B 2 54 ? 179.474 145.798 207.500 1.00 142.38 54 ASP B C 1
ATOM 10851 O O . ASP B 2 54 ? 178.419 145.977 206.839 1.00 141.72 54 ASP B O 1
ATOM 10856 N N . GLU B 2 55 ? 180.617 145.379 206.982 1.00 137.52 55 GLU B N 1
ATOM 10857 C CA . GLU B 2 55 ? 180.742 145.022 205.551 1.00 144.95 55 GLU B CA 1
ATOM 10858 C C . GLU B 2 55 ? 179.819 143.847 205.215 1.00 133.39 55 GLU B C 1
ATOM 10859 O O . GLU B 2 55 ? 179.363 143.788 204.061 1.00 137.22 55 GLU B O 1
ATOM 10865 N N . GLU B 2 56 ? 179.558 142.953 206.166 1.00 122.41 56 GLU B N 1
ATOM 10866 C CA . GLU B 2 56 ? 178.717 141.760 205.893 1.00 118.26 56 GLU B CA 1
ATOM 10867 C C . GLU B 2 56 ? 177.288 142.194 205.553 1.00 108.31 56 GLU B C 1
ATOM 10868 O O . GLU B 2 56 ? 176.703 141.615 204.627 1.00 106.09 56 GLU B O 1
ATOM 10874 N N . TYR B 2 57 ? 176.755 143.183 206.263 1.00 101.01 57 TYR B N 1
ATOM 10875 C CA . TYR B 2 57 ? 175.317 143.535 206.190 1.00 98.74 57 TYR B CA 1
ATOM 10876 C C . TYR B 2 57 ? 175.028 144.500 205.039 1.00 90.71 57 TYR B C 1
ATOM 10877 O O . TYR B 2 57 ? 173.838 144.808 204.827 1.00 84.95 57 TYR B O 1
ATOM 10886 N N . LYS B 2 58 ? 176.045 144.973 204.321 1.00 84.03 58 LYS B N 1
ATOM 10887 C CA . LYS B 2 58 ? 175.805 145.910 203.196 1.00 79.56 58 LYS B CA 1
ATOM 10888 C C . LYS B 2 58 ? 175.117 145.173 202.049 1.00 75.26 58 LYS B C 1
ATOM 10889 O O . LYS B 2 58 ? 175.664 144.197 201.539 1.00 74.58 58 LYS B O 1
ATOM 10895 N N . VAL B 2 59 ? 173.942 145.648 201.664 1.00 73.99 59 VAL B N 1
ATOM 10896 C CA . VAL B 2 59 ? 173.116 145.006 200.605 1.00 70.29 59 VAL B CA 1
ATOM 10897 C C . VAL B 2 59 ? 173.742 145.287 199.245 1.00 63.37 59 VAL B C 1
ATOM 10898 O O . VAL B 2 59 ? 174.567 146.206 199.117 1.00 66.00 59 VAL B O 1
ATOM 10902 N N . ASP B 2 60 ? 173.319 144.531 198.252 1.00 62.71 60 ASP B N 1
ATOM 10903 C CA . ASP B 2 60 ? 173.817 144.713 196.874 1.00 64.12 60 ASP B CA 1
ATOM 10904 C C . ASP B 2 60 ? 173.236 146.000 196.286 1.00 63.09 60 ASP B C 1
ATOM 10905 O O . ASP B 2 60 ? 172.063 146.341 196.561 1.00 58.68 60 ASP B O 1
ATOM 10910 N N . GLY B 2 61 ? 174.040 146.687 195.482 1.00 59.35 61 GLY B N 1
ATOM 10911 C CA . GLY B 2 61 ? 173.585 147.857 194.711 1.00 56.54 61 GLY B CA 1
ATOM 10912 C C . GLY B 2 61 ? 173.340 149.082 195.575 1.00 54.72 61 GLY B C 1
ATOM 10913 O O . GLY B 2 61 ? 172.745 150.038 195.062 1.00 54.78 61 GLY B O 1
ATOM 10914 N N . GLY B 2 62 ? 173.806 149.088 196.822 1.00 56.04 62 GLY B N 1
ATOM 10915 C CA . GLY B 2 62 ? 173.620 150.219 197.746 1.00 58.87 62 GLY B CA 1
ATOM 10916 C C . GLY B 2 62 ? 174.813 151.159 197.765 1.00 59.69 62 GLY B C 1
ATOM 10917 O O . GLY B 2 62 ? 175.923 150.750 197.397 1.00 59.67 62 GLY B O 1
ATOM 10918 N N . ILE B 2 63 ? 174.597 152.374 198.252 1.00 56.84 63 ILE B N 1
ATOM 10919 C CA . ILE B 2 63 ? 175.676 153.364 198.491 1.00 56.99 63 ILE B CA 1
ATOM 10920 C C . ILE B 2 63 ? 175.622 153.755 199.958 1.00 62.52 63 ILE B C 1
ATOM 10921 O O . ILE B 2 63 ? 174.532 154.054 200.475 1.00 62.42 63 ILE B O 1
ATOM 10926 N N . TYR B 2 64 ? 176.778 153.752 200.602 1.00 71.35 64 TYR B N 1
ATOM 10927 C CA . TYR B 2 64 ? 176.911 154.084 202.036 1.00 81.93 64 TYR B CA 1
ATOM 10928 C C . TYR B 2 64 ? 177.897 155.235 202.181 1.00 95.26 64 TYR B C 1
ATOM 10929 O O . TYR B 2 64 ? 179.021 155.153 201.642 1.00 93.42 64 TYR B O 1
ATOM 10938 N N . ASP B 2 65 ? 177.480 156.270 202.905 1.00 111.05 65 ASP B N 1
ATOM 10939 C CA . ASP B 2 65 ? 178.286 157.484 203.147 1.00 117.00 65 ASP B CA 1
ATOM 10940 C C . ASP B 2 65 ? 177.704 158.198 204.365 1.00 118.47 65 ASP B C 1
ATOM 10941 O O . ASP B 2 65 ? 176.541 158.660 204.309 1.00 117.07 65 ASP B O 1
ATOM 10946 N N . SER B 2 66 ? 178.497 158.303 205.424 1.00 126.10 66 SER B N 1
ATOM 10947 C CA . SER B 2 66 ? 178.054 158.880 206.718 1.00 134.39 66 SER B CA 1
ATOM 10948 C C . SER B 2 66 ? 178.055 160.412 206.674 1.00 141.39 66 SER B C 1
ATOM 10949 O O . SER B 2 66 ? 177.380 161.014 207.518 1.00 133.65 66 SER B O 1
ATOM 10952 N N . ASN B 2 67 ? 178.765 161.030 205.738 1.00 151.82 67 ASN B N 1
ATOM 10953 C CA . ASN B 2 67 ? 178.907 162.509 205.710 1.00 153.09 67 ASN B CA 1
ATOM 10954 C C . ASN B 2 67 ? 177.738 163.155 204.963 1.00 143.63 67 ASN B C 1
ATOM 10955 O O . ASN B 2 67 ? 177.607 164.387 205.052 1.00 145.47 67 ASN B O 1
ATOM 10960 N N . PHE B 2 68 ? 176.943 162.379 204.229 1.00 131.15 68 PHE B N 1
ATOM 10961 C CA . PHE B 2 68 ? 175.846 162.939 203.407 1.00 125.10 68 PHE B CA 1
ATOM 10962 C C . PHE B 2 68 ? 174.819 163.619 204.315 1.00 123.97 68 PHE B C 1
ATOM 10963 O O . PHE B 2 68 ? 174.486 163.089 205.387 1.00 126.36 68 PHE B O 1
ATOM 10971 N N . LEU B 2 69 ? 174.338 164.783 203.887 1.00 120.23 69 LEU B N 1
ATOM 10972 C CA . LEU B 2 69 ? 173.279 165.558 204.591 1.00 116.39 69 LEU B CA 1
ATOM 10973 C C . LEU B 2 69 ? 173.660 165.769 206.062 1.00 125.46 69 LEU B C 1
ATOM 10974 O O . LEU B 2 69 ? 172.812 165.581 206.952 1.00 123.64 69 LEU B O 1
ATOM 10979 N N . SER B 2 70 ? 174.909 166.136 206.318 1.00 148.83 70 SER B N 1
ATOM 10980 C CA . SER B 2 70 ? 175.390 166.490 207.678 1.00 166.73 70 SER B CA 1
ATOM 10981 C C . SER B 2 70 ? 175.668 167.994 207.795 1.00 176.69 70 SER B C 1
ATOM 10982 O O . SER B 2 70 ? 175.529 168.530 208.901 1.00 162.77 70 SER B O 1
ATOM 10985 N N . GLN B 2 71 ? 176.080 168.647 206.712 1.00 190.73 71 GLN B N 1
ATOM 10986 C CA . GLN B 2 71 ? 176.448 170.082 206.737 1.00 194.32 71 GLN B CA 1
ATOM 10987 C C . GLN B 2 71 ? 175.220 170.915 206.380 1.00 195.40 71 GLN B C 1
ATOM 10988 O O . GLN B 2 71 ? 174.465 170.541 205.453 1.00 200.50 71 GLN B O 1
ATOM 10994 N N . ASP B 2 72 ? 175.070 172.044 207.055 1.00 189.49 72 ASP B N 1
ATOM 10995 C CA . ASP B 2 72 ? 173.913 172.950 206.850 1.00 186.71 72 ASP B CA 1
ATOM 10996 C C . ASP B 2 72 ? 173.880 173.435 205.402 1.00 173.95 72 ASP B C 1
ATOM 10997 O O . ASP B 2 72 ? 172.792 173.757 204.924 1.00 169.44 72 ASP B O 1
ATOM 11002 N N . SER B 2 73 ? 175.024 173.482 204.728 1.00 170.34 73 SER B N 1
ATOM 11003 C CA . SER B 2 73 ? 175.087 173.880 203.300 1.00 172.70 73 SER B CA 1
ATOM 11004 C C . SER B 2 73 ? 174.157 172.985 202.471 1.00 173.83 73 SER B C 1
ATOM 11005 O O . SER B 2 73 ? 173.283 173.518 201.748 1.00 169.99 73 SER B O 1
ATOM 11008 N N . GLU B 2 74 ? 174.301 171.673 202.609 1.00 168.33 74 GLU B N 1
ATOM 11009 C CA . GLU B 2 74 ? 173.452 170.705 201.870 1.00 153.12 74 GLU B CA 1
ATOM 11010 C C . GLU B 2 74 ? 172.087 170.621 202.545 1.00 131.31 74 GLU B C 1
ATOM 11011 O O . GLU B 2 74 ? 171.090 170.385 201.832 1.00 123.95 74 GLU B O 1
ATOM 11017 N N . LYS B 2 75 ? 172.037 170.786 203.863 1.00 121.12 75 LYS B N 1
ATOM 11018 C CA . LYS B 2 75 ? 170.759 170.638 204.603 1.00 117.21 75 LYS B CA 1
ATOM 11019 C C . LYS B 2 75 ? 169.738 171.648 204.066 1.00 122.51 75 LYS B C 1
ATOM 11020 O O . LYS B 2 75 ? 168.572 171.286 203.898 1.00 128.77 75 LYS B O 1
ATOM 11026 N N . ASP B 2 76 ? 170.156 172.878 203.798 1.00 132.98 76 ASP B N 1
ATOM 11027 C CA . ASP B 2 76 ? 169.229 173.909 203.267 1.00 140.97 76 ASP B CA 1
ATOM 11028 C C . ASP B 2 76 ? 168.735 173.497 201.880 1.00 127.52 76 ASP B C 1
ATOM 11029 O O . ASP B 2 76 ? 167.518 173.621 201.619 1.00 123.55 76 ASP B O 1
ATOM 11034 N N . LYS B 2 77 ? 169.635 173.011 201.030 1.00 115.98 77 LYS B N 1
ATOM 11035 C CA . LYS B 2 77 ? 169.238 172.574 199.669 1.00 118.51 77 LYS B CA 1
ATOM 11036 C C . LYS B 2 77 ? 168.195 171.460 199.774 1.00 113.40 77 LYS B C 1
ATOM 11037 O O . LYS B 2 77 ? 167.380 171.325 198.844 1.00 100.33 77 LYS B O 1
ATOM 11043 N N . PHE B 2 78 ? 168.220 170.688 200.855 1.00 110.47 78 PHE B N 1
ATOM 11044 C CA . PHE B 2 78 ? 167.252 169.585 201.045 1.00 102.39 78 PHE B CA 1
ATOM 11045 C C . PHE B 2 78 ? 165.830 170.138 201.099 1.00 89.10 78 PHE B C 1
ATOM 11046 O O . PHE B 2 78 ? 164.943 169.574 200.425 1.00 89.34 78 PHE B O 1
ATOM 11054 N N . LEU B 2 79 ? 165.616 171.210 201.858 1.00 84.84 79 LEU B N 1
ATOM 11055 C CA . LEU B 2 79 ? 164.251 171.785 202.001 1.00 86.89 79 LEU B CA 1
ATOM 11056 C C . LEU B 2 79 ? 163.750 172.269 200.640 1.00 91.03 79 LEU B C 1
ATOM 11057 O O . LEU B 2 79 ? 162.591 171.990 200.303 1.00 91.61 79 LEU B O 1
ATOM 11062 N N . GLN B 2 80 ? 164.593 172.948 199.878 1.00 104.95 80 GLN B N 1
ATOM 11063 C CA . GLN B 2 80 ? 164.148 173.545 198.596 1.00 118.87 80 GLN B CA 1
ATOM 11064 C C . GLN B 2 80 ? 163.772 172.434 197.615 1.00 115.15 80 GLN B C 1
ATOM 11065 O O . GLN B 2 80 ? 162.745 172.580 196.927 1.00 111.91 80 GLN B O 1
ATOM 11071 N N . ALA B 2 81 ? 164.556 171.361 197.553 1.00 113.80 81 ALA B N 1
ATOM 11072 C CA . ALA B 2 81 ? 164.296 170.252 196.602 1.00 106.69 81 ALA B CA 1
ATOM 11073 C C . ALA B 2 81 ? 162.916 169.648 196.879 1.00 100.85 81 ALA B C 1
ATOM 11074 O O . ALA B 2 81 ? 162.148 169.431 195.922 1.00 95.20 81 ALA B O 1
ATOM 11076 N N . ILE B 2 82 ? 162.598 169.418 198.146 1.00 93.11 82 ILE B N 1
ATOM 11077 C CA . ILE B 2 82 ? 161.289 168.816 198.513 1.00 86.31 82 ILE B CA 1
ATOM 11078 C C . ILE B 2 82 ? 160.186 169.780 198.084 1.00 88.55 82 ILE B C 1
ATOM 11079 O O . ILE B 2 82 ? 159.223 169.334 197.425 1.00 93.07 82 ILE B O 1
ATOM 11084 N N . ILE B 2 83 ? 160.323 171.052 198.427 1.00 83.67 83 ILE B N 1
ATOM 11085 C CA . ILE B 2 83 ? 159.242 172.037 198.157 1.00 81.27 83 ILE B CA 1
ATOM 11086 C C . ILE B 2 83 ? 159.040 172.122 196.645 1.00 71.73 83 ILE B C 1
ATOM 11087 O O . ILE B 2 83 ? 157.882 172.256 196.209 1.00 71.73 83 ILE B O 1
ATOM 11092 N N . THR B 2 84 ? 160.117 172.055 195.875 1.00 61.54 84 THR B N 1
ATOM 11093 C CA . THR B 2 84 ? 160.003 172.131 194.405 1.00 65.71 84 THR B CA 1
ATOM 11094 C C . THR B 2 84 ? 159.135 170.974 193.907 1.00 66.63 84 THR B C 1
ATOM 11095 O O . THR B 2 84 ? 158.280 171.206 193.038 1.00 59.29 84 THR B O 1
ATOM 11099 N N . LEU B 2 85 ? 159.366 169.767 194.418 1.00 70.69 85 LEU B N 1
ATOM 11100 C CA . LEU B 2 85 ? 158.598 168.576 193.975 1.00 65.89 85 LEU B CA 1
ATOM 11101 C C . LEU B 2 85 ? 157.150 168.698 194.454 1.00 68.40 85 LEU B C 1
ATOM 11102 O O . LEU B 2 85 ? 156.239 168.472 193.643 1.00 69.82 85 LEU B O 1
ATOM 11107 N N . LEU B 2 86 ? 156.938 169.043 195.719 1.00 71.93 86 LEU B N 1
ATOM 11108 C CA . LEU B 2 86 ? 155.562 169.094 196.277 1.00 83.04 86 LEU B CA 1
ATOM 11109 C C . LEU B 2 86 ? 154.722 170.123 195.511 1.00 90.46 86 LEU B C 1
ATOM 11110 O O . LEU B 2 86 ? 153.578 169.803 195.136 1.00 92.81 86 LEU B O 1
ATOM 11115 N N . LYS B 2 87 ? 155.267 171.308 195.264 1.00 95.77 87 LYS B N 1
ATOM 11116 C CA . LYS B 2 87 ? 154.542 172.329 194.467 1.00 104.18 87 LYS B CA 1
ATOM 11117 C C . LYS B 2 87 ? 154.376 171.831 193.031 1.00 93.47 87 LYS B C 1
ATOM 11118 O O . LYS B 2 87 ? 153.357 172.176 192.411 1.00 95.80 87 LYS B O 1
ATOM 11124 N N . ARG B 2 88 ? 155.333 171.060 192.524 1.00 83.65 88 ARG B N 1
ATOM 11125 C CA . ARG B 2 88 ? 155.218 170.462 191.168 1.00 84.35 88 ARG B CA 1
ATOM 11126 C C . ARG B 2 88 ? 153.988 169.551 191.127 1.00 86.49 88 ARG B C 1
ATOM 11127 O O . ARG B 2 88 ? 153.268 169.573 190.121 1.00 89.08 88 ARG B O 1
ATOM 11135 N N . ILE B 2 89 ? 153.779 168.758 192.170 1.00 91.39 89 ILE B N 1
ATOM 11136 C CA . ILE B 2 89 ? 152.614 167.828 192.232 1.00 89.33 89 ILE B CA 1
ATOM 11137 C C . ILE B 2 89 ? 151.316 168.640 192.237 1.00 90.56 89 ILE B C 1
ATOM 11138 O O . ILE B 2 89 ? 150.388 168.283 191.505 1.00 93.72 89 ILE B O 1
ATOM 11143 N N . ASN B 2 90 ? 151.265 169.724 192.998 1.00 88.27 90 ASN B N 1
ATOM 11144 C CA . ASN B 2 90 ? 150.031 170.545 193.107 1.00 87.78 90 ASN B CA 1
ATOM 11145 C C . ASN B 2 90 ? 149.627 171.129 191.751 1.00 90.00 90 ASN B C 1
ATOM 11146 O O . ASN B 2 90 ? 148.449 171.477 191.599 1.00 85.43 90 ASN B O 1
ATOM 11151 N N . SER B 2 91 ? 150.549 171.218 190.793 1.00 100.99 91 SER B N 1
ATOM 11152 C CA . SER B 2 91 ? 150.267 171.849 189.480 1.00 114.41 91 SER B CA 1
ATOM 11153 C C . SER B 2 91 ? 149.049 171.201 188.808 1.00 125.35 91 SER B C 1
ATOM 11154 O O . SER B 2 91 ? 148.351 171.902 188.067 1.00 135.37 91 SER B O 1
ATOM 11157 N N . THR B 2 92 ? 148.805 169.915 189.041 1.00 134.26 92 THR B N 1
ATOM 11158 C CA . THR B 2 92 ? 147.689 169.184 188.401 1.00 136.40 92 THR B CA 1
ATOM 11159 C C . THR B 2 92 ? 146.599 168.894 189.429 1.00 139.13 92 THR B C 1
ATOM 11160 O O . THR B 2 92 ? 146.911 168.701 190.622 1.00 136.49 92 THR B O 1
ATOM 11164 N N . ASN B 2 93 ? 145.362 168.821 188.960 1.00 140.97 93 ASN B N 1
ATOM 11165 C CA . ASN B 2 93 ? 144.199 168.561 189.845 1.00 140.39 93 ASN B CA 1
ATOM 11166 C C . ASN B 2 93 ? 144.373 167.207 190.539 1.00 127.91 93 ASN B C 1
ATOM 11167 O O . ASN B 2 93 ? 143.943 167.073 191.687 1.00 126.89 93 ASN B O 1
ATOM 11172 N N . ALA B 2 94 ? 144.972 166.234 189.858 1.00 120.95 94 ALA B N 1
ATOM 11173 C CA . ALA B 2 94 ? 145.199 164.889 190.428 1.00 114.30 94 ALA B CA 1
ATOM 11174 C C . ALA B 2 94 ? 146.029 165.015 191.707 1.00 103.51 94 ALA B C 1
ATOM 11175 O O . ALA B 2 94 ? 145.662 164.404 192.724 1.00 101.73 94 ALA B O 1
ATOM 11177 N N . GLY B 2 95 ? 147.102 165.800 191.663 1.00 97.59 95 GLY B N 1
ATOM 11178 C CA . GLY B 2 95 ? 147.955 166.008 192.842 1.00 103.17 95 GLY B CA 1
ATOM 11179 C C . GLY B 2 95 ? 147.178 166.657 193.970 1.00 111.55 95 GLY B C 1
ATOM 11180 O O . GLY B 2 95 ? 147.336 166.236 195.128 1.00 115.90 95 GLY B O 1
ATOM 11181 N N . GLU B 2 96 ? 146.340 167.634 193.646 1.00 116.57 96 GLU B N 1
ATOM 11182 C CA . GLU B 2 96 ? 145.567 168.368 194.679 1.00 119.80 96 GLU B CA 1
ATOM 11183 C C . GLU B 2 96 ? 144.676 167.366 195.417 1.00 106.31 96 GLU B C 1
ATOM 11184 O O . GLU B 2 96 ? 144.639 167.398 196.655 1.00 96.38 96 GLU B O 1
ATOM 11190 N N . LYS B 2 97 ? 143.989 166.499 194.680 1.00 102.29 97 LYS B N 1
ATOM 11191 C CA . LYS B 2 97 ? 143.108 165.482 195.304 1.00 100.14 97 LYS B CA 1
ATOM 11192 C C . LYS B 2 97 ? 143.954 164.564 196.183 1.00 102.66 97 LYS B C 1
ATOM 11193 O O . LYS B 2 97 ? 143.539 164.294 197.320 1.00 107.23 97 LYS B O 1
ATOM 11199 N N . LEU B 2 98 ? 145.101 164.110 195.686 1.00 97.44 98 LEU B N 1
ATOM 11200 C CA . LEU B 2 98 ? 145.955 163.168 196.452 1.00 94.43 98 LEU B CA 1
ATOM 11201 C C . LEU B 2 98 ? 146.461 163.867 197.715 1.00 92.65 98 LEU B C 1
ATOM 11202 O O . LEU B 2 98 ? 146.300 163.313 198.815 1.00 101.76 98 LEU B O 1
ATOM 11207 N N . LEU B 2 99 ? 147.048 165.046 197.570 1.00 88.15 99 LEU B N 1
ATOM 11208 C CA . LEU B 2 99 ? 147.604 165.764 198.743 1.00 90.16 99 LEU B CA 1
ATOM 11209 C C . LEU B 2 99 ? 146.468 166.142 199.694 1.00 92.48 99 LEU B C 1
ATOM 11210 O O . LEU B 2 99 ? 146.624 165.956 200.907 1.00 92.87 99 LEU B O 1
ATOM 11215 N N . SER B 2 100 ? 145.361 166.655 199.174 1.00 99.52 100 SER B N 1
ATOM 11216 C CA . SER B 2 100 ? 144.226 167.091 200.028 1.00 106.45 100 SER B CA 1
ATOM 11217 C C . SER B 2 100 ? 143.710 165.891 200.826 1.00 102.11 100 SER B C 1
ATOM 11218 O O . SER B 2 100 ? 143.526 166.003 202.050 1.00 99.66 100 SER B O 1
ATOM 11221 N N . LEU B 2 101 ? 143.500 164.765 200.160 1.00 104.08 101 LEU B N 1
ATOM 11222 C CA . LEU B 2 101 ? 143.011 163.550 200.853 1.00 109.89 101 LEU B CA 1
ATOM 11223 C C . LEU B 2 101 ? 144.020 163.164 201.937 1.00 112.11 101 LEU B C 1
ATOM 11224 O O . LEU B 2 101 ? 143.591 162.728 203.017 1.00 112.43 101 LEU B O 1
ATOM 11229 N N . ILE B 2 102 ? 145.310 163.316 201.658 1.00 110.13 102 ILE B N 1
ATOM 11230 C CA . ILE B 2 102 ? 146.365 163.009 202.662 1.00 108.63 102 ILE B CA 1
ATOM 11231 C C . ILE B 2 102 ? 146.185 163.929 203.869 1.00 114.41 102 ILE B C 1
ATOM 11232 O O . ILE B 2 102 ? 146.276 163.436 205.006 1.00 123.68 102 ILE B O 1
ATOM 11237 N N . SER B 2 103 ? 145.945 165.214 203.637 1.00 115.53 103 SER B N 1
ATOM 11238 C CA . SER B 2 103 ? 145.865 166.212 204.733 1.00 126.22 103 SER B CA 1
ATOM 11239 C C . SER B 2 103 ? 144.676 165.887 205.646 1.00 129.71 103 SER B C 1
ATOM 11240 O O . SER B 2 103 ? 144.822 165.951 206.877 1.00 126.42 103 SER B O 1
ATOM 11243 N N . THR B 2 104 ? 143.543 165.520 205.061 1.00 134.83 104 THR B N 1
ATOM 11244 C CA . THR B 2 104 ? 142.280 165.347 205.821 1.00 142.44 104 THR B CA 1
ATOM 11245 C C . THR B 2 104 ? 142.186 163.946 206.436 1.00 138.79 104 THR B C 1
ATOM 11246 O O . THR B 2 104 ? 141.283 163.741 207.254 1.00 127.02 104 THR B O 1
ATOM 11250 N N . ALA B 2 105 ? 143.025 162.996 206.025 1.00 136.37 105 ALA B N 1
ATOM 11251 C CA . ALA B 2 105 ? 142.942 161.597 206.513 1.00 126.31 105 ALA B CA 1
ATOM 11252 C C . ALA B 2 105 ? 143.526 161.535 207.924 1.00 124.90 105 ALA B C 1
ATOM 11253 O O . ALA B 2 105 ? 144.746 161.700 208.073 1.00 129.80 105 ALA B O 1
ATOM 11255 N N . ILE B 2 106 ? 142.682 161.333 208.928 1.00 122.98 106 ILE B N 1
ATOM 11256 C CA . ILE B 2 106 ? 143.134 161.260 210.343 1.00 124.73 106 ILE B CA 1
ATOM 11257 C C . ILE B 2 106 ? 142.844 159.862 210.860 1.00 132.29 106 ILE B C 1
ATOM 11258 O O . ILE B 2 106 ? 141.804 159.293 210.541 1.00 144.24 106 ILE B O 1
ATOM 11263 N N . PRO B 2 107 ? 143.728 159.269 211.687 1.00 133.09 107 PRO B N 1
ATOM 11264 C CA . PRO B 2 107 ? 143.418 157.989 212.310 1.00 132.59 107 PRO B CA 1
ATOM 11265 C C . PRO B 2 107 ? 142.191 158.081 213.220 1.00 136.05 107 PRO B C 1
ATOM 11266 O O . PRO B 2 107 ? 141.928 159.112 213.824 1.00 133.07 107 PRO B O 1
ATOM 11270 N N . PHE B 2 108 ? 141.445 156.989 213.278 1.00 144.30 108 PHE B N 1
ATOM 11271 C CA . PHE B 2 108 ? 140.198 156.933 214.070 1.00 148.94 108 PHE B CA 1
ATOM 11272 C C . PHE B 2 108 ? 140.526 157.241 215.526 1.00 153.43 108 PHE B C 1
ATOM 11273 O O . PHE B 2 108 ? 141.381 156.590 216.118 1.00 147.48 108 PHE B O 1
ATOM 11281 N N . PRO B 2 109 ? 139.891 158.259 216.141 1.00 166.24 109 PRO B N 1
ATOM 11282 C CA . PRO B 2 109 ? 140.164 158.562 217.542 1.00 175.32 109 PRO B CA 1
ATOM 11283 C C . PRO B 2 109 ? 139.797 157.394 218.464 1.00 182.13 109 PRO B C 1
ATOM 11284 O O . PRO B 2 109 ? 138.887 156.640 218.186 1.00 176.80 109 PRO B O 1
ATOM 11288 N N . TYR B 2 110 ? 140.543 157.263 219.550 1.00 198.61 110 TYR B N 1
ATOM 11289 C CA . TYR B 2 110 ? 140.329 156.191 220.550 1.00 213.28 110 TYR B CA 1
ATOM 11290 C C . TYR B 2 110 ? 139.319 156.652 221.594 1.00 220.37 110 TYR B C 1
ATOM 11291 O O . TYR B 2 110 ? 139.385 157.803 222.058 1.00 230.00 110 TYR B O 1
ATOM 11300 N N . GLY B 2 111 ? 138.420 155.738 221.957 1.00 218.95 111 GLY B N 1
ATOM 11301 C CA . GLY B 2 111 ? 137.357 155.946 222.962 1.00 216.71 111 GLY B CA 1
ATOM 11302 C C . GLY B 2 111 ? 137.911 156.337 224.325 1.00 214.94 111 GLY B C 1
ATOM 11303 O O . GLY B 2 111 ? 138.404 155.431 225.028 1.00 203.96 111 GLY B O 1
ATOM 11304 N N . GLY B 2 149 ? 136.731 162.564 227.007 1.00 250.54 149 GLY B N 1
ATOM 11305 C CA . GLY B 2 149 ? 136.699 161.086 226.969 1.00 250.44 149 GLY B CA 1
ATOM 11306 C C . GLY B 2 149 ? 137.539 160.509 225.841 1.00 255.20 149 GLY B C 1
ATOM 11307 O O . GLY B 2 149 ? 138.291 159.534 226.090 1.00 253.88 149 GLY B O 1
ATOM 11308 N N . TYR B 2 150 ? 137.416 161.068 224.641 1.00 261.11 150 TYR B N 1
ATOM 11309 C CA . TYR B 2 150 ? 138.149 160.569 223.456 1.00 264.29 150 TYR B CA 1
ATOM 11310 C C . TYR B 2 150 ? 139.629 160.929 223.562 1.00 257.19 150 TYR B C 1
ATOM 11311 O O . TYR B 2 150 ? 139.993 161.957 224.153 1.00 262.84 150 TYR B O 1
ATOM 11320 N N . ARG B 2 151 ? 140.458 160.083 222.965 1.00 247.99 151 ARG B N 1
ATOM 11321 C CA . ARG B 2 151 ? 141.923 160.282 222.928 1.00 243.41 151 ARG B CA 1
ATOM 11322 C C . ARG B 2 151 ? 142.395 160.225 221.482 1.00 228.51 151 ARG B C 1
ATOM 11323 O O . ARG B 2 151 ? 141.789 159.515 220.659 1.00 223.43 151 ARG B O 1
ATOM 11331 N N . GLU B 2 152 ? 143.473 160.946 221.201 1.00 218.55 152 GLU B N 1
ATOM 11332 C CA . GLU B 2 152 ? 144.004 161.101 219.828 1.00 209.19 152 GLU B CA 1
ATOM 11333 C C . GLU B 2 152 ? 145.443 160.596 219.780 1.00 191.77 152 GLU B C 1
ATOM 11334 O O . GLU B 2 152 ? 146.207 160.807 220.740 1.00 187.06 152 GLU B O 1
ATOM 11340 N N . THR B 2 153 ? 145.803 159.968 218.670 1.00 175.80 153 THR B N 1
ATOM 11341 C CA . THR B 2 153 ? 147.161 159.441 218.424 1.00 167.83 153 THR B CA 1
ATOM 11342 C C . THR B 2 153 ? 148.001 160.405 217.587 1.00 153.63 153 THR B C 1
ATOM 11343 O O . THR B 2 153 ? 149.233 160.400 217.756 1.00 149.90 153 THR B O 1
ATOM 11347 N N . ASN B 2 154 ? 147.379 161.147 216.682 1.00 145.12 154 ASN B N 1
ATOM 11348 C CA . ASN B 2 154 ? 148.100 162.059 215.760 1.00 139.51 154 ASN B CA 1
ATOM 11349 C C . ASN B 2 154 ? 148.681 163.222 216.553 1.00 141.64 154 ASN B C 1
ATOM 11350 O O . ASN B 2 154 ? 147.970 164.226 216.752 1.00 147.34 154 ASN B O 1
ATOM 11355 N N . TYR B 2 155 ? 149.929 163.102 216.985 1.00 139.76 155 TYR B N 1
ATOM 11356 C CA . TYR B 2 155 ? 150.610 164.211 217.690 1.00 139.19 155 TYR B CA 1
ATOM 11357 C C . TYR B 2 155 ? 152.105 163.935 217.827 1.00 133.49 155 TYR B C 1
ATOM 11358 O O . TYR B 2 155 ? 152.503 162.817 218.184 1.00 129.62 155 TYR B O 1
ATOM 11367 N N . LEU B 2 156 ? 152.909 164.967 217.596 1.00 139.93 156 LEU B N 1
ATOM 11368 C CA . LEU B 2 156 ? 154.362 164.937 217.894 1.00 140.39 156 LEU B CA 1
ATOM 11369 C C . LEU B 2 156 ? 154.595 165.697 219.196 1.00 148.65 156 LEU B C 1
ATOM 11370 O O . LEU B 2 156 ? 154.145 166.858 219.325 1.00 153.75 156 LEU B O 1
ATOM 11375 N N . SER B 2 157 ? 155.299 165.062 220.124 1.00 154.40 157 SER B N 1
ATOM 11376 C CA . SER B 2 157 ? 155.517 165.599 221.485 1.00 161.97 157 SER B CA 1
ATOM 11377 C C . SER B 2 157 ? 156.718 166.543 221.463 1.00 168.42 157 SER B C 1
ATOM 11378 O O . SER B 2 157 ? 157.801 166.131 220.982 1.00 164.87 157 SER B O 1
ATOM 11381 N N . SER B 2 158 ? 156.542 167.749 221.995 1.00 182.37 158 SER B N 1
ATOM 11382 C CA . SER B 2 158 ? 157.665 168.689 222.233 1.00 192.81 158 SER B CA 1
ATOM 11383 C C . SER B 2 158 ? 158.615 168.077 223.262 1.00 202.35 158 SER B C 1
ATOM 11384 O O . SER B 2 158 ? 158.174 167.289 224.121 1.00 209.25 158 SER B O 1
ATOM 11387 N N . GLU B 2 159 ? 159.888 168.430 223.189 1.00 211.68 159 GLU B N 1
ATOM 11388 C CA . GLU B 2 159 ? 160.919 167.837 224.076 1.00 223.85 159 GLU B CA 1
ATOM 11389 C C . GLU B 2 159 ? 160.463 167.879 225.543 1.00 227.63 159 GLU B C 1
ATOM 11390 O O . GLU B 2 159 ? 160.608 166.875 226.252 1.00 224.89 159 GLU B O 1
ATOM 11396 N N . ASP B 2 160 ? 159.888 168.993 225.983 1.00 234.57 160 ASP B N 1
ATOM 11397 C CA . ASP B 2 160 ? 159.600 169.239 227.422 1.00 239.05 160 ASP B CA 1
ATOM 11398 C C . ASP B 2 160 ? 158.173 168.869 227.875 1.00 236.93 160 ASP B C 1
ATOM 11399 O O . ASP B 2 160 ? 157.857 169.175 229.052 1.00 235.56 160 ASP B O 1
ATOM 11404 N N . ASN B 2 161 ? 157.355 168.204 227.050 1.00 234.18 161 ASN B N 1
ATOM 11405 C CA . ASN B 2 161 ? 155.993 167.697 227.418 1.00 229.61 161 ASN B CA 1
ATOM 11406 C C . ASN B 2 161 ? 155.008 168.847 227.707 1.00 227.72 161 ASN B C 1
ATOM 11407 O O . ASN B 2 161 ? 154.036 168.649 228.499 1.00 221.83 161 ASN B O 1
ATOM 11412 N N . LYS B 2 162 ? 155.198 169.987 227.043 1.00 232.08 162 LYS B N 1
ATOM 11413 C CA . LYS B 2 162 ? 154.381 171.210 227.267 1.00 233.13 162 LYS B CA 1
ATOM 11414 C C . LYS B 2 162 ? 153.469 171.542 226.076 1.00 231.77 162 LYS B C 1
ATOM 11415 O O . LYS B 2 162 ? 152.691 172.519 226.200 1.00 237.61 162 LYS B O 1
ATOM 11417 N N . SER B 2 163 ? 153.544 170.800 224.972 1.00 220.86 163 SER B N 1
ATOM 11418 C CA . SER B 2 163 ? 152.710 171.024 223.766 1.00 209.78 163 SER B CA 1
ATOM 11419 C C . SER B 2 163 ? 152.665 169.744 222.940 1.00 197.43 163 SER B C 1
ATOM 11420 O O . SER B 2 163 ? 153.398 168.803 223.268 1.00 197.63 163 SER B O 1
ATOM 11423 N N . PHE B 2 164 ? 151.827 169.710 221.917 1.00 187.34 164 PHE B N 1
ATOM 11424 C CA . PHE B 2 164 ? 151.715 168.555 221.001 1.00 185.30 164 PHE B CA 1
ATOM 11425 C C . PHE B 2 164 ? 151.316 169.115 219.651 1.00 169.74 164 PHE B C 1
ATOM 11426 O O . PHE B 2 164 ? 150.497 170.044 219.648 1.00 170.51 164 PHE B O 1
ATOM 11434 N N . TYR B 2 165 ? 151.890 168.594 218.572 1.00 157.61 165 TYR B N 1
ATOM 11435 C CA . TYR B 2 165 ? 151.643 169.099 217.201 1.00 152.88 165 TYR B CA 1
ATOM 11436 C C . TYR B 2 165 ? 151.050 167.973 216.366 1.00 138.39 165 TYR B C 1
ATOM 11437 O O . TYR B 2 165 ? 151.658 166.892 216.284 1.00 143.34 165 TYR B O 1
ATOM 11446 N N . ALA B 2 166 ? 149.909 168.233 215.738 1.00 130.18 166 ALA B N 1
ATOM 11447 C CA . ALA B 2 166 ? 149.249 167.279 214.820 1.00 130.51 166 ALA B CA 1
ATOM 11448 C C . ALA B 2 166 ? 150.183 166.966 213.649 1.00 122.90 166 ALA B C 1
ATOM 11449 O O . ALA B 2 166 ? 150.848 167.877 213.130 1.00 117.39 166 ALA B O 1
ATOM 11451 N N . SER B 2 167 ? 150.274 165.699 213.284 1.00 126.90 167 SER B N 1
ATOM 11452 C CA . SER B 2 167 ? 151.186 165.249 212.208 1.00 133.02 167 SER B CA 1
ATOM 11453 C C . SER B 2 167 ? 150.689 163.929 211.632 1.00 122.55 167 SER B C 1
ATOM 11454 O O . SER B 2 167 ? 150.209 163.080 212.389 1.00 121.60 167 SER B O 1
ATOM 11457 N N . ASN B 2 168 ? 150.811 163.779 210.322 1.00 114.20 168 ASN B N 1
ATOM 11458 C CA . ASN B 2 168 ? 150.426 162.538 209.603 1.00 101.54 168 ASN B CA 1
ATOM 11459 C C . ASN B 2 168 ? 151.625 161.952 208.874 1.00 90.07 168 ASN B C 1
ATOM 11460 O O . ASN B 2 168 ? 151.813 160.734 208.938 1.00 97.68 168 ASN B O 1
ATOM 11465 N N . ILE B 2 169 ? 152.383 162.781 208.169 1.00 84.02 169 ILE B N 1
ATOM 11466 C CA . ILE B 2 169 ? 153.532 162.318 207.351 1.00 80.56 169 ILE B CA 1
ATOM 11467 C C . ILE B 2 169 ? 154.768 163.094 207.774 1.00 80.86 169 ILE B C 1
ATOM 11468 O O . ILE B 2 169 ? 154.664 164.298 208.055 1.00 86.00 169 ILE B O 1
ATOM 11473 N N . VAL B 2 170 ? 155.905 162.417 207.777 1.00 77.05 170 VAL B N 1
ATOM 11474 C CA . VAL B 2 170 ? 157.215 163.059 208.040 1.00 75.18 170 VAL B CA 1
ATOM 11475 C C . VAL B 2 170 ? 158.187 162.597 206.966 1.00 66.87 170 VAL B C 1
ATOM 11476 O O . VAL B 2 170 ? 158.351 161.384 206.783 1.00 74.03 170 VAL B O 1
ATOM 11480 N N . ILE B 2 171 ? 158.827 163.544 206.302 1.00 59.82 171 ILE B N 1
ATOM 11481 C CA . ILE B 2 171 ? 159.802 163.251 205.223 1.00 60.31 171 ILE B CA 1
ATOM 11482 C C . ILE B 2 171 ? 161.200 163.415 205.798 1.00 61.34 171 ILE B C 1
ATOM 11483 O O . ILE B 2 171 ? 161.589 164.531 206.175 1.00 69.40 171 ILE B O 1
ATOM 11488 N N . PHE B 2 172 ? 161.932 162.318 205.880 1.00 63.91 172 PHE B N 1
ATOM 11489 C CA . PHE B 2 172 ? 163.320 162.317 206.393 1.00 64.04 172 PHE B CA 1
ATOM 11490 C C . PHE B 2 172 ? 164.282 162.239 205.223 1.00 60.88 172 PHE B C 1
ATOM 11491 O O . PHE B 2 172 ? 163.871 162.084 204.060 1.00 63.90 172 PHE B O 1
ATOM 11499 N N . GLY B 2 173 ? 165.563 162.349 205.544 1.00 61.30 173 GLY B N 1
ATOM 11500 C CA . GLY B 2 173 ? 166.631 162.059 204.584 1.00 59.96 173 GLY B CA 1
ATOM 11501 C C . GLY B 2 173 ? 166.867 160.561 204.514 1.00 62.44 173 GLY B C 1
ATOM 11502 O O . GLY B 2 173 ? 166.343 159.776 205.310 1.00 71.91 173 GLY B O 1
ATOM 11503 N N . PRO B 2 174 ? 167.702 160.122 203.566 1.00 61.84 174 PRO B N 1
ATOM 11504 C CA . PRO B 2 174 ? 168.002 158.707 203.445 1.00 66.43 174 PRO B CA 1
ATOM 11505 C C . PRO B 2 174 ? 168.657 158.157 204.718 1.00 69.07 174 PRO B C 1
ATOM 11506 O O . PRO B 2 174 ? 169.378 158.855 205.403 1.00 72.40 174 PRO B O 1
ATOM 11510 N N . GLY B 2 175 ? 168.395 156.885 205.000 1.00 73.57 175 GLY B N 1
ATOM 11511 C CA . GLY B 2 175 ? 168.989 156.178 206.147 1.00 72.81 175 GLY B CA 1
ATOM 11512 C C . GLY B 2 175 ? 170.379 155.653 205.818 1.00 76.85 175 GLY B C 1
ATOM 11513 O O . GLY B 2 175 ? 171.199 156.392 205.219 1.00 76.29 175 GLY B O 1
ATOM 11514 N N . ALA B 2 176 ? 170.661 154.410 206.201 1.00 77.08 176 ALA B N 1
ATOM 11515 C CA . ALA B 2 176 ? 171.972 153.766 205.957 1.00 73.65 176 ALA B CA 1
ATOM 11516 C C . ALA B 2 176 ? 172.247 153.706 204.452 1.00 69.39 176 ALA B C 1
ATOM 11517 O O . ALA B 2 176 ? 173.373 154.036 204.034 1.00 66.70 176 ALA B O 1
ATOM 11519 N N . ASN B 2 177 ? 171.255 153.297 203.669 1.00 66.91 177 ASN B N 1
ATOM 11520 C CA . ASN B 2 177 ? 171.395 153.221 202.201 1.00 70.12 177 ASN B CA 1
ATOM 11521 C C . ASN B 2 177 ? 170.737 154.457 201.593 1.00 69.79 177 ASN B C 1
ATOM 11522 O O . ASN B 2 177 ? 169.551 154.696 201.855 1.00 65.66 177 ASN B O 1
ATOM 11527 N N . ILE B 2 178 ? 171.485 155.197 200.790 1.00 69.37 178 ILE B N 1
ATOM 11528 C CA . ILE B 2 178 ? 171.060 156.544 200.317 1.00 68.23 178 ILE B CA 1
ATOM 11529 C C . ILE B 2 178 ? 170.472 156.438 198.912 1.00 71.08 178 ILE B C 1
ATOM 11530 O O . ILE B 2 178 ? 170.330 157.477 198.257 1.00 72.66 178 ILE B O 1
ATOM 11535 N N . VAL B 2 179 ? 170.163 155.236 198.449 1.00 70.38 179 VAL B N 1
ATOM 11536 C CA . VAL B 2 179 ? 169.589 155.060 197.087 1.00 70.85 179 VAL B CA 1
ATOM 11537 C C . VAL B 2 179 ? 168.329 154.211 197.177 1.00 72.64 179 VAL B C 1
ATOM 11538 O O . VAL B 2 179 ? 167.932 153.637 196.148 1.00 77.06 179 VAL B O 1
ATOM 11542 N N . GLU B 2 180 ? 167.728 154.126 198.360 1.00 70.41 180 GLU B N 1
ATOM 11543 C CA . GLU B 2 180 ? 166.499 153.334 198.552 1.00 72.34 180 GLU B CA 1
ATOM 11544 C C . GLU B 2 180 ? 165.517 154.136 199.388 1.00 68.82 180 GLU B C 1
ATOM 11545 O O . GLU B 2 180 ? 165.928 154.773 200.370 1.00 79.48 180 GLU B O 1
ATOM 11551 N N . ASN B 2 181 ? 164.246 154.059 199.028 1.00 64.94 181 ASN B N 1
ATOM 11552 C CA . ASN B 2 181 ? 163.158 154.778 199.732 1.00 61.88 181 ASN B CA 1
ATOM 11553 C C . ASN B 2 181 ? 162.287 153.761 200.455 1.00 56.92 181 ASN B C 1
ATOM 11554 O O . ASN B 2 181 ? 161.995 152.702 199.879 1.00 71.00 181 ASN B O 1
ATOM 11559 N N . ASN B 2 182 ? 161.849 154.092 201.656 1.00 55.92 182 ASN B N 1
ATOM 11560 C CA . ASN B 2 182 ? 161.029 153.172 202.470 1.00 63.73 182 ASN B CA 1
ATOM 11561 C C . ASN B 2 182 ? 159.782 153.879 202.968 1.00 67.35 182 ASN B C 1
ATOM 11562 O O . ASN B 2 182 ? 159.617 155.091 202.743 1.00 67.42 182 ASN B O 1
ATOM 11567 N N . THR B 2 183 ? 158.925 153.103 203.612 1.00 72.33 183 THR B N 1
ATOM 11568 C CA . THR B 2 183 ? 157.759 153.618 204.350 1.00 77.48 183 THR B CA 1
ATOM 11569 C C . THR B 2 183 ? 157.687 152.888 205.683 1.00 78.77 183 THR B C 1
ATOM 11570 O O . THR B 2 183 ? 157.640 151.650 205.682 1.00 89.57 183 THR B O 1
ATOM 11574 N N . VAL B 2 184 ? 157.656 153.635 206.774 1.00 80.76 184 VAL B N 1
ATOM 11575 C CA . VAL B 2 184 ? 157.715 153.056 208.140 1.00 87.06 184 VAL B CA 1
ATOM 11576 C C . VAL B 2 184 ? 156.450 153.459 208.884 1.00 91.59 184 VAL B C 1
ATOM 11577 O O . VAL B 2 184 ? 156.142 154.663 208.948 1.00 98.28 184 VAL B O 1
ATOM 11581 N N . PHE B 2 185 ? 155.762 152.485 209.458 1.00 89.89 185 PHE B N 1
ATOM 11582 C CA . PHE B 2 185 ? 154.501 152.732 210.198 1.00 90.30 185 PHE B CA 1
ATOM 11583 C C . PHE B 2 185 ? 154.842 152.968 211.665 1.00 87.91 185 PHE B C 1
ATOM 11584 O O . PHE B 2 185 ? 155.695 152.258 212.238 1.00 80.86 185 PHE B O 1
ATOM 11592 N N . TYR B 2 186 ? 154.167 153.936 212.267 1.00 96.57 186 TYR B N 1
ATOM 11593 C CA . TYR B 2 186 ? 154.424 154.315 213.675 1.00 107.47 186 TYR B CA 1
ATOM 11594 C C . TYR B 2 186 ? 154.043 153.162 214.610 1.00 112.01 186 TYR B C 1
ATOM 11595 O O . TYR B 2 186 ? 154.808 152.851 215.534 1.00 115.04 186 TYR B O 1
ATOM 11604 N N . LYS B 2 187 ? 152.893 152.539 214.375 1.00 113.08 187 LYS B N 1
ATOM 11605 C CA . LYS B 2 187 ? 152.410 151.425 215.225 1.00 110.58 187 LYS B CA 1
ATOM 11606 C C . LYS B 2 187 ? 151.946 150.290 214.323 1.00 118.17 187 LYS B C 1
ATOM 11607 O O . LYS B 2 187 ? 151.031 150.510 213.516 1.00 126.16 187 LYS B O 1
ATOM 11613 N N . LYS B 2 188 ? 152.548 149.117 214.462 1.00 125.11 188 LYS B N 1
ATOM 11614 C CA . LYS B 2 188 ? 152.320 148.005 213.509 1.00 122.39 188 LYS B CA 1
ATOM 11615 C C . LYS B 2 188 ? 150.862 147.551 213.566 1.00 118.88 188 LYS B C 1
ATOM 11616 O O . LYS B 2 188 ? 150.213 147.505 212.509 1.00 117.77 188 LYS B O 1
ATOM 11622 N N . GLU B 2 189 ? 150.367 147.231 214.754 1.00 122.65 189 GLU B N 1
ATOM 11623 C CA . GLU B 2 189 ? 149.003 146.659 214.894 1.00 131.39 189 GLU B CA 1
ATOM 11624 C C . GLU B 2 189 ? 147.957 147.662 214.396 1.00 128.00 189 GLU B C 1
ATOM 11625 O O . GLU B 2 189 ? 147.041 147.259 213.657 1.00 135.77 189 GLU B O 1
ATOM 11631 N N . ASP B 2 190 ? 148.090 148.931 214.761 1.00 123.23 190 ASP B N 1
ATOM 11632 C CA . ASP B 2 190 ? 147.102 149.956 214.346 1.00 121.28 190 ASP B CA 1
ATOM 11633 C C . ASP B 2 190 ? 147.031 150.034 212.821 1.00 109.63 190 ASP B C 1
ATOM 11634 O O . ASP B 2 190 ? 145.952 150.362 212.305 1.00 115.30 190 ASP B O 1
ATOM 11639 N N . ALA B 2 191 ? 148.127 149.755 212.123 1.00 98.39 191 ALA B N 1
ATOM 11640 C CA . ALA B 2 191 ? 148.158 149.812 210.646 1.00 97.38 191 ALA B CA 1
ATOM 11641 C C . ALA B 2 191 ? 147.358 148.650 210.044 1.00 108.56 191 ALA B C 1
ATOM 11642 O O . ALA B 2 191 ? 147.047 148.723 208.846 1.00 113.21 191 ALA B O 1
ATOM 11644 N N . GLU B 2 192 ? 147.051 147.607 210.814 1.00 112.84 192 GLU B N 1
ATOM 11645 C CA . GLU B 2 192 ? 146.363 146.406 210.272 1.00 117.68 192 GLU B CA 1
ATOM 11646 C C . GLU B 2 192 ? 144.954 146.236 210.846 1.00 117.23 192 GLU B C 1
ATOM 11647 O O . GLU B 2 192 ? 144.164 145.507 210.228 1.00 119.99 192 GLU B O 1
ATOM 11653 N N . ASN B 2 193 ? 144.635 146.867 211.971 1.00 110.85 193 ASN B N 1
ATOM 11654 C CA . ASN B 2 193 ? 143.336 146.653 212.654 1.00 106.51 193 ASN B CA 1
ATOM 11655 C C . ASN B 2 193 ? 142.287 147.652 212.160 1.00 102.46 193 ASN B C 1
ATOM 11656 O O . ASN B 2 193 ? 141.169 147.625 212.712 1.00 111.42 193 ASN B O 1
ATOM 11661 N N . GLY B 2 194 ? 142.631 148.536 211.221 1.00 96.00 194 GLY B N 1
ATOM 11662 C CA . GLY B 2 194 ? 141.674 149.525 210.691 1.00 96.78 194 GLY B CA 1
ATOM 11663 C C . GLY B 2 194 ? 141.652 150.826 211.468 1.00 88.60 194 GLY B C 1
ATOM 11664 O O . GLY B 2 194 ? 141.006 151.771 210.988 1.00 85.58 194 GLY B O 1
ATOM 11665 N N . MET B 2 195 ? 142.337 150.913 212.603 1.00 92.36 195 MET B N 1
ATOM 11666 C CA . MET B 2 195 ? 142.432 152.197 213.335 1.00 97.86 195 MET B CA 1
ATOM 11667 C C . MET B 2 195 ? 143.331 153.156 212.550 1.00 104.51 195 MET B C 1
ATOM 11668 O O . MET B 2 195 ? 143.004 154.352 212.464 1.00 116.66 195 MET B O 1
ATOM 11673 N N . GLY B 2 196 ? 144.444 152.664 212.007 1.00 105.28 196 GLY B N 1
ATOM 11674 C CA . GLY B 2 196 ? 145.427 153.503 211.302 1.00 103.20 196 GLY B CA 1
ATOM 11675 C C . GLY B 2 196 ? 146.470 154.087 212.232 1.00 111.29 196 GLY B C 1
ATOM 11676 O O . GLY B 2 196 ? 146.308 154.055 213.471 1.00 103.48 196 GLY B O 1
ATOM 11677 N N . THR B 2 197 ? 147.537 154.616 211.653 1.00 116.55 197 THR B N 1
ATOM 11678 C CA . THR B 2 197 ? 148.665 155.166 212.433 1.00 116.47 197 THR B CA 1
ATOM 11679 C C . THR B 2 197 ? 149.443 156.157 211.580 1.00 106.47 197 THR B C 1
ATOM 11680 O O . THR B 2 197 ? 149.249 156.199 210.344 1.00 103.58 197 THR B O 1
ATOM 11684 N N . MET B 2 198 ? 150.355 156.866 212.228 1.00 105.63 198 MET B N 1
ATOM 11685 C CA . MET B 2 198 ? 151.219 157.857 211.550 1.00 104.78 198 MET B CA 1
ATOM 11686 C C . MET B 2 198 ? 152.261 157.133 210.690 1.00 91.24 198 MET B C 1
ATOM 11687 O O . MET B 2 198 ? 152.620 155.979 210.958 1.00 94.75 198 MET B O 1
ATOM 11692 N N . THR B 2 199 ? 152.729 157.823 209.663 1.00 83.71 199 THR B N 1
ATOM 11693 C CA . THR B 2 199 ? 153.696 157.280 208.693 1.00 82.87 199 THR B CA 1
ATOM 11694 C C . THR B 2 199 ? 154.978 158.102 208.706 1.00 84.26 199 THR B C 1
ATOM 11695 O O . THR B 2 199 ? 154.947 159.297 209.046 1.00 104.53 199 THR B O 1
ATOM 11699 N N . GLU B 2 200 ? 156.076 157.465 208.321 1.00 74.88 200 GLU B N 1
ATOM 11700 C CA . GLU B 2 200 ? 157.369 158.145 208.096 1.00 73.22 200 GLU B CA 1
ATOM 11701 C C . GLU B 2 200 ? 157.944 157.672 206.770 1.00 59.44 200 GLU B C 1
ATOM 11702 O O . GLU B 2 200 ? 157.838 156.482 206.449 1.00 64.53 200 GLU B O 1
ATOM 11708 N N . ILE B 2 201 ? 158.535 158.595 206.033 1.00 56.93 201 ILE B N 1
ATOM 11709 C CA . ILE B 2 201 ? 159.043 158.329 204.664 1.00 59.82 201 ILE B CA 1
ATOM 11710 C C . ILE B 2 201 ? 160.501 158.755 204.576 1.00 56.80 201 ILE B C 1
ATOM 11711 O O . ILE B 2 201 ? 160.894 159.765 205.199 1.00 66.44 201 ILE B O 1
ATOM 11716 N N . TRP B 2 202 ? 161.274 158.005 203.809 1.00 50.82 202 TRP B N 1
ATOM 11717 C CA . TRP B 2 202 ? 162.651 158.395 203.436 1.00 52.57 202 TRP B CA 1
ATOM 11718 C C . TRP B 2 202 ? 162.673 158.728 201.956 1.00 54.02 202 TRP B C 1
ATOM 11719 O O . TRP B 2 202 ? 161.780 158.310 201.219 1.00 61.22 202 TRP B O 1
ATOM 11730 N N . PHE B 2 203 ? 163.660 159.487 201.530 1.00 60.13 203 PHE B N 1
ATOM 11731 C CA . PHE B 2 203 ? 163.689 159.981 200.138 1.00 66.70 203 PHE B CA 1
ATOM 11732 C C . PHE B 2 203 ? 165.101 160.397 199.757 1.00 63.34 203 PHE B C 1
ATOM 11733 O O . PHE B 2 203 ? 165.875 160.834 200.619 1.00 71.82 203 PHE B O 1
ATOM 11741 N N . GLN B 2 204 ? 165.405 160.270 198.475 1.00 59.22 204 GLN B N 1
ATOM 11742 C CA . GLN B 2 204 ? 166.714 160.663 197.916 1.00 64.03 204 GLN B CA 1
ATOM 11743 C C . GLN B 2 204 ? 166.455 161.546 196.705 1.00 68.81 204 GLN B C 1
ATOM 11744 O O . GLN B 2 204 ? 166.364 161.050 195.580 1.00 69.87 204 GLN B O 1
ATOM 11750 N N . PRO B 2 205 ? 166.335 162.879 196.894 1.00 63.86 205 PRO B N 1
ATOM 11751 C CA . PRO B 2 205 ? 165.963 163.747 195.781 1.00 57.91 205 PRO B CA 1
ATOM 11752 C C . PRO B 2 205 ? 167.119 164.132 194.845 1.00 57.85 205 PRO B C 1
ATOM 11753 O O . PRO B 2 205 ? 166.840 164.602 193.762 1.00 59.49 205 PRO B O 1
ATOM 11757 N N . PHE B 2 206 ? 168.370 163.933 195.248 1.00 56.41 206 PHE B N 1
ATOM 11758 C CA . PHE B 2 206 ? 169.532 164.489 194.510 1.00 55.87 206 PHE B CA 1
ATOM 11759 C C . PHE B 2 206 ? 170.121 163.493 193.518 1.00 49.18 206 PHE B C 1
ATOM 11760 O O . PHE B 2 206 ? 171.094 163.851 192.844 1.00 48.81 206 PHE B O 1
ATOM 11768 N N . LEU B 2 207 ? 169.598 162.276 193.431 1.00 52.64 207 LEU B N 1
ATOM 11769 C CA . LEU B 2 207 ? 170.185 161.252 192.526 1.00 56.63 207 LEU B CA 1
ATOM 11770 C C . LEU B 2 207 ? 169.098 160.637 191.649 1.00 53.82 207 LEU B C 1
ATOM 11771 O O . LEU B 2 207 ? 167.921 160.567 192.089 1.00 62.69 207 LEU B O 1
ATOM 11776 N N . THR B 2 208 ? 169.494 160.187 190.472 1.00 44.97 208 THR B N 1
ATOM 11777 C CA . THR B 2 208 ? 168.594 159.463 189.555 1.00 47.80 208 THR B CA 1
ATOM 11778 C C . THR B 2 208 ? 169.406 158.596 188.603 1.00 44.04 208 THR B C 1
ATOM 11779 O O . THR B 2 208 ? 170.635 158.714 188.558 1.00 53.03 208 THR B O 1
ATOM 11783 N N . TYR B 2 209 ? 168.713 157.781 187.839 1.00 40.07 209 TYR B N 1
ATOM 11784 C CA . TYR B 2 209 ? 169.329 156.873 186.853 1.00 43.10 209 TYR B CA 1
ATOM 11785 C C . TYR B 2 209 ? 168.470 156.882 185.603 1.00 40.19 209 TYR B C 1
ATOM 11786 O O . TYR B 2 209 ? 167.279 157.278 185.661 1.00 41.10 209 TYR B O 1
ATOM 11795 N N . LYS B 2 210 ? 169.049 156.447 184.496 1.00 40.09 210 LYS B N 1
ATOM 11796 C CA . LYS B 2 210 ? 168.319 156.457 183.210 1.00 50.75 210 LYS B CA 1
ATOM 11797 C C . LYS B 2 210 ? 167.891 155.035 182.877 1.00 55.13 210 LYS B C 1
ATOM 11798 O O . LYS B 2 210 ? 168.673 154.091 183.099 1.00 66.52 210 LYS B O 1
ATOM 11804 N N . TYR B 2 211 ? 166.712 154.908 182.301 1.00 56.42 211 TYR B N 1
ATOM 11805 C CA . TYR B 2 211 ? 166.163 153.615 181.841 1.00 59.17 211 TYR B CA 1
ATOM 11806 C C . TYR B 2 211 ? 165.877 153.740 180.353 1.00 57.94 211 TYR B C 1
ATOM 11807 O O . TYR B 2 211 ? 165.037 154.579 179.957 1.00 58.93 211 TYR B O 1
ATOM 11816 N N . ASP B 2 212 ? 166.551 152.928 179.552 1.00 66.25 212 ASP B N 1
ATOM 11817 C CA . ASP B 2 212 ? 166.479 153.042 178.073 1.00 83.22 212 ASP B CA 1
ATOM 11818 C C . ASP B 2 212 ? 166.897 154.455 177.660 1.00 82.74 212 ASP B C 1
ATOM 11819 O O . ASP B 2 212 ? 168.077 154.800 177.826 1.00 94.64 212 ASP B O 1
ATOM 11824 N N . GLU B 2 213 ? 165.961 155.276 177.190 1.00 78.73 213 GLU B N 1
ATOM 11825 C CA . GLU B 2 213 ? 166.308 156.592 176.617 1.00 73.82 213 GLU B CA 1
ATOM 11826 C C . GLU B 2 213 ? 166.192 157.691 177.666 1.00 60.19 213 GLU B C 1
ATOM 11827 O O . GLU B 2 213 ? 166.916 158.685 177.535 1.00 67.65 213 GLU B O 1
ATOM 11833 N N . PHE B 2 214 ? 165.324 157.538 178.654 1.00 48.74 214 PHE B N 1
ATOM 11834 C CA . PHE B 2 214 ? 164.894 158.674 179.497 1.00 45.79 214 PHE B CA 1
ATOM 11835 C C . PHE B 2 214 ? 165.464 158.547 180.900 1.00 39.63 214 PHE B C 1
ATOM 11836 O O . PHE B 2 214 ? 165.776 157.448 181.352 1.00 45.75 214 PHE B O 1
ATOM 11844 N N . TYR B 2 215 ? 165.543 159.672 181.583 1.00 35.18 215 TYR B N 1
ATOM 11845 C CA . TYR B 2 215 ? 165.892 159.734 183.015 1.00 36.00 215 TYR B CA 1
ATOM 11846 C C . TYR B 2 215 ? 164.596 159.704 183.805 1.00 35.13 215 TYR B C 1
ATOM 11847 O O . TYR B 2 215 ? 163.554 160.166 183.338 1.00 36.61 215 TYR B O 1
ATOM 11856 N N . ILE B 2 216 ? 164.679 159.196 185.022 1.00 37.87 216 ILE B N 1
ATOM 11857 C CA . ILE B 2 216 ? 163.472 158.940 185.849 1.00 39.48 216 ILE B CA 1
ATOM 11858 C C . ILE B 2 216 ? 163.155 160.182 186.657 1.00 41.23 216 ILE B C 1
ATOM 11859 O O . ILE B 2 216 ? 164.036 160.696 187.357 1.00 53.05 216 ILE B O 1
ATOM 11864 N N . ASP B 2 217 ? 161.914 160.610 186.592 1.00 43.32 217 ASP B N 1
ATOM 11865 C CA . ASP B 2 217 ? 161.486 161.843 187.289 1.00 49.07 217 ASP B CA 1
ATOM 11866 C C . ASP B 2 217 ? 161.321 161.547 188.777 1.00 46.63 217 ASP B C 1
ATOM 11867 O O . ASP B 2 217 ? 160.514 160.710 189.153 1.00 44.51 217 ASP B O 1
ATOM 11872 N N . PRO B 2 218 ? 162.046 162.238 189.678 1.00 50.00 218 PRO B N 1
ATOM 11873 C CA . PRO B 2 218 ? 161.864 162.030 191.117 1.00 53.65 218 PRO B CA 1
ATOM 11874 C C . PRO B 2 218 ? 160.453 162.308 191.647 1.00 55.68 218 PRO B C 1
ATOM 11875 O O . PRO B 2 218 ? 160.073 161.727 192.651 1.00 53.81 218 PRO B O 1
ATOM 11879 N N . ALA B 2 219 ? 159.682 163.140 190.953 1.00 63.25 219 ALA B N 1
ATOM 11880 C CA . ALA B 2 219 ? 158.319 163.496 191.415 1.00 69.73 219 ALA B CA 1
ATOM 11881 C C . ALA B 2 219 ? 157.470 162.224 191.489 1.00 72.64 219 ALA B C 1
ATOM 11882 O O . ALA B 2 219 ? 156.754 162.045 192.500 1.00 77.36 219 ALA B O 1
ATOM 11884 N N . ILE B 2 220 ? 157.563 161.359 190.481 1.00 68.35 220 ILE B N 1
ATOM 11885 C CA . ILE B 2 220 ? 156.766 160.104 190.469 1.00 64.04 220 ILE B CA 1
ATOM 11886 C C . ILE B 2 220 ? 157.205 159.228 191.643 1.00 62.33 220 ILE B C 1
ATOM 11887 O O . ILE B 2 220 ? 156.353 158.553 192.230 1.00 59.74 220 ILE B O 1
ATOM 11892 N N . GLU B 2 221 ? 158.489 159.250 191.979 1.00 67.97 221 GLU B N 1
ATOM 11893 C CA . GLU B 2 221 ? 159.016 158.427 193.090 1.00 71.29 221 GLU B CA 1
ATOM 11894 C C . GLU B 2 221 ? 158.356 158.881 194.391 1.00 63.59 221 GLU B C 1
ATOM 11895 O O . GLU B 2 221 ? 157.996 158.001 195.212 1.00 63.07 221 GLU B O 1
ATOM 11901 N N . LEU B 2 222 ? 158.199 160.190 194.577 1.00 57.83 222 LEU B N 1
ATOM 11902 C CA . LEU B 2 222 ? 157.593 160.705 195.825 1.00 60.87 222 LEU B CA 1
ATOM 11903 C C . LEU B 2 222 ? 156.142 160.230 195.919 1.00 66.91 222 LEU B C 1
ATOM 11904 O O . LEU B 2 222 ? 155.725 159.795 197.017 1.00 72.55 222 LEU B O 1
ATOM 11909 N N . ILE B 2 223 ? 155.405 160.281 194.822 1.00 70.24 223 ILE B N 1
ATOM 11910 C CA . ILE B 2 223 ? 153.966 159.897 194.839 1.00 73.14 223 ILE B CA 1
ATOM 11911 C C . ILE B 2 223 ? 153.859 158.423 195.244 1.00 69.48 223 ILE B C 1
ATOM 11912 O O . ILE B 2 223 ? 153.006 158.101 196.099 1.00 63.38 223 ILE B O 1
ATOM 11917 N N . LYS B 2 224 ? 154.700 157.565 194.671 1.00 67.95 224 LYS B N 1
ATOM 11918 C CA . LYS B 2 224 ? 154.644 156.111 194.961 1.00 68.00 224 LYS B CA 1
ATOM 11919 C C . LYS B 2 224 ? 154.684 155.908 196.478 1.00 69.95 224 LYS B C 1
ATOM 11920 O O . LYS B 2 224 ? 153.943 155.072 197.000 1.00 73.61 224 LYS B O 1
ATOM 11926 N N . CYS B 2 225 ? 155.540 156.647 197.173 1.00 73.30 225 CYS B N 1
ATOM 11927 C CA . CYS B 2 225 ? 155.690 156.505 198.638 1.00 71.16 225 CYS B CA 1
ATOM 11928 C C . CYS B 2 225 ? 154.541 157.203 199.359 1.00 68.18 225 CYS B C 1
ATOM 11929 O O . CYS B 2 225 ? 154.231 156.786 200.489 1.00 67.78 225 CYS B O 1
ATOM 11932 N N . LEU B 2 226 ? 153.937 158.227 198.760 1.00 68.55 226 LEU B N 1
ATOM 11933 C CA . LEU B 2 226 ? 152.780 158.916 199.404 1.00 74.10 226 LEU B CA 1
ATOM 11934 C C . LEU B 2 226 ? 151.540 158.015 199.367 1.00 73.18 226 LEU B C 1
ATOM 11935 O O . LEU B 2 226 ? 150.863 157.890 200.393 1.00 68.18 226 LEU B O 1
ATOM 11940 N N . ILE B 2 227 ? 151.248 157.400 198.228 1.00 67.96 227 ILE B N 1
ATOM 11941 C CA . ILE B 2 227 ? 150.044 156.533 198.109 1.00 63.28 227 ILE B CA 1
ATOM 11942 C C . ILE B 2 227 ? 150.153 155.416 199.146 1.00 66.29 227 ILE B C 1
ATOM 11943 O O . ILE B 2 227 ? 149.152 155.114 199.817 1.00 63.67 227 ILE B O 1
ATOM 11948 N N . LYS B 2 228 ? 151.340 154.839 199.298 1.00 66.94 228 LYS B N 1
ATOM 11949 C CA . LYS B 2 228 ? 151.543 153.745 200.271 1.00 69.90 228 LYS B CA 1
ATOM 11950 C C . LYS B 2 228 ? 151.218 154.235 201.683 1.00 69.34 228 LYS B C 1
ATOM 11951 O O . LYS B 2 228 ? 150.928 153.389 202.535 1.00 73.93 228 LYS B O 1
ATOM 11957 N N . SER B 2 229 ? 151.281 155.537 201.934 1.00 65.06 229 SER B N 1
ATOM 11958 C CA . SER B 2 229 ? 150.937 156.089 203.265 1.00 75.30 229 SER B CA 1
ATOM 11959 C C . SER B 2 229 ? 149.435 155.944 203.550 1.00 76.35 229 SER B C 1
ATOM 11960 O O . SER B 2 229 ? 149.072 155.697 204.716 1.00 68.43 229 SER B O 1
ATOM 11963 N N . LEU B 2 230 ? 148.582 156.096 202.541 1.00 84.62 230 LEU B N 1
ATOM 11964 C CA . LEU B 2 230 ? 147.108 156.037 202.760 1.00 84.46 230 LEU B CA 1
ATOM 11965 C C . LEU B 2 230 ? 146.715 154.689 203.356 1.00 77.24 230 LEU B C 1
ATOM 11966 O O . LEU B 2 230 ? 145.822 154.660 204.205 1.00 70.27 230 LEU B O 1
ATOM 11971 N N . TYR B 2 231 ? 147.391 153.617 202.964 1.00 70.74 231 TYR B N 1
ATOM 11972 C CA . TYR B 2 231 ? 147.147 152.291 203.578 1.00 70.79 231 TYR B CA 1
ATOM 11973 C C . TYR B 2 231 ? 147.343 152.377 205.093 1.00 71.58 231 TYR B C 1
ATOM 11974 O O . TYR B 2 231 ? 146.577 151.755 205.839 1.00 72.03 231 TYR B O 1
ATOM 11983 N N . PHE B 2 232 ? 148.324 153.151 205.535 1.00 76.28 232 PHE B N 1
ATOM 11984 C CA . PHE B 2 232 ? 148.688 153.220 206.970 1.00 72.79 232 PHE B CA 1
ATOM 11985 C C . PHE B 2 232 ? 147.674 154.076 207.717 1.00 78.97 232 PHE B C 1
ATOM 11986 O O . PHE B 2 232 ? 147.348 153.734 208.867 1.00 86.24 232 PHE B O 1
ATOM 11994 N N . LEU B 2 233 ? 147.194 155.159 207.115 1.00 74.92 233 LEU B N 1
ATOM 11995 C CA . LEU B 2 233 ? 146.236 156.049 207.826 1.00 80.04 233 LEU B CA 1
ATOM 11996 C C . LEU B 2 233 ? 144.855 155.396 207.881 1.00 87.97 233 LEU B C 1
ATOM 11997 O O . LEU B 2 233 ? 144.175 155.526 208.904 1.00 88.38 233 LEU B O 1
ATOM 12002 N N . TYR B 2 234 ? 144.459 154.696 206.829 1.00 99.10 234 TYR B N 1
ATOM 12003 C CA . TYR B 2 234 ? 143.181 153.937 206.821 1.00 100.13 234 TYR B CA 1
ATOM 12004 C C . TYR B 2 234 ? 143.340 152.601 207.548 1.00 89.04 234 TYR B C 1
ATOM 12005 O O . TYR B 2 234 ? 142.320 151.941 207.784 1.00 78.03 234 TYR B O 1
ATOM 12014 N N . GLY B 2 235 ? 144.572 152.194 207.856 1.00 87.81 235 GLY B N 1
ATOM 12015 C CA . GLY B 2 235 ? 144.819 150.952 208.613 1.00 82.44 235 GLY B CA 1
ATOM 12016 C C . GLY B 2 235 ? 144.350 149.721 207.867 1.00 78.87 235 GLY B C 1
ATOM 12017 O O . GLY B 2 235 ? 143.756 148.839 208.493 1.00 90.64 235 GLY B O 1
ATOM 12018 N N . ILE B 2 236 ? 144.618 149.645 206.571 1.00 74.63 236 ILE B N 1
ATOM 12019 C CA . ILE B 2 236 ? 144.231 148.461 205.755 1.00 80.14 236 ILE B CA 1
ATOM 12020 C C . ILE B 2 236 ? 145.497 147.728 205.341 1.00 82.54 236 ILE B C 1
ATOM 12021 O O . ILE B 2 236 ? 145.485 147.063 204.289 1.00 81.34 236 ILE B O 1
ATOM 12026 N N . LYS B 2 237 ? 146.545 147.823 206.144 1.00 87.81 237 LYS B N 1
ATOM 12027 C CA . LYS B 2 237 ? 147.788 147.086 205.846 1.00 93.22 237 LYS B CA 1
ATOM 12028 C C . LYS B 2 237 ? 147.493 145.592 205.893 1.00 89.08 237 LYS B C 1
ATOM 12029 O O . LYS B 2 237 ? 147.042 145.087 206.914 1.00 93.60 237 LYS B O 1
ATOM 12035 N N . PRO B 2 238 ? 147.727 144.832 204.810 1.00 91.19 238 PRO B N 1
ATOM 12036 C CA . PRO B 2 238 ? 147.555 143.388 204.865 1.00 100.15 238 PRO B CA 1
ATOM 12037 C C . PRO B 2 238 ? 148.646 142.724 205.711 1.00 111.85 238 PRO B C 1
ATOM 12038 O O . PRO B 2 238 ? 149.709 143.293 205.936 1.00 118.41 238 PRO B O 1
ATOM 12042 N N . SER B 2 239 ? 148.355 141.517 206.169 1.00 120.91 239 SER B N 1
ATOM 12043 C CA . SER B 2 239 ? 149.341 140.690 206.901 1.00 124.93 239 SER B CA 1
ATOM 12044 C C . SER B 2 239 ? 150.502 140.350 205.963 1.00 126.83 239 SER B C 1
ATOM 12045 O O . SER B 2 239 ? 150.303 140.232 204.739 1.00 116.25 239 SER B O 1
ATOM 12048 N N . ASP B 2 240 ? 151.679 140.163 206.532 1.00 136.40 240 ASP B N 1
ATOM 12049 C CA . ASP B 2 240 ? 152.928 139.962 205.752 1.00 140.75 240 ASP B CA 1
ATOM 12050 C C . ASP B 2 240 ? 152.882 138.641 204.978 1.00 130.76 240 ASP B C 1
ATOM 12051 O O . ASP B 2 240 ? 153.698 138.487 204.058 1.00 130.23 240 ASP B O 1
ATOM 12056 N N . ASP B 2 241 ? 151.976 137.735 205.318 1.00 124.69 241 ASP B N 1
ATOM 12057 C CA . ASP B 2 241 ? 151.885 136.412 204.653 1.00 128.09 241 ASP B CA 1
ATOM 12058 C C . ASP B 2 241 ? 151.062 136.498 203.364 1.00 110.47 241 ASP B C 1
ATOM 12059 O O . ASP B 2 241 ? 151.089 135.509 202.604 1.00 106.75 241 ASP B O 1
ATOM 12064 N N . LEU B 2 242 ? 150.333 137.591 203.133 1.00 93.08 242 LEU B N 1
ATOM 12065 C CA . LEU B 2 242 ? 149.525 137.748 201.901 1.00 88.10 242 LEU B CA 1
ATOM 12066 C C . LEU B 2 242 ? 150.468 138.124 200.756 1.00 83.61 242 LEU B C 1
ATOM 12067 O O . LEU B 2 242 ? 150.689 139.322 200.507 1.00 80.20 242 LEU B O 1
ATOM 12072 N N . VAL B 2 243 ? 151.005 137.120 200.085 1.00 78.27 243 VAL B N 1
ATOM 12073 C CA . VAL B 2 243 ? 152.022 137.328 199.024 1.00 76.24 243 VAL B CA 1
ATOM 12074 C C . VAL B 2 243 ? 151.602 136.568 197.776 1.00 72.73 243 VAL B C 1
ATOM 12075 O O . VAL B 2 243 ? 150.788 135.638 197.852 1.00 79.91 243 VAL B O 1
ATOM 12079 N N . ILE B 2 244 ? 152.189 136.955 196.658 1.00 64.20 244 ILE B N 1
ATOM 12080 C CA . ILE B 2 244 ? 151.881 136.369 195.332 1.00 56.82 244 ILE B CA 1
ATOM 12081 C C . ILE B 2 244 ? 153.201 136.038 194.670 1.00 48.07 244 ILE B C 1
ATOM 12082 O O . ILE B 2 244 ? 154.201 136.703 194.912 1.00 48.81 244 ILE B O 1
ATOM 12087 N N . PRO B 2 245 ? 153.269 135.001 193.819 1.00 47.02 245 PRO B N 1
ATOM 12088 C CA . PRO B 2 245 ? 154.471 134.776 193.027 1.00 47.64 245 PRO B CA 1
ATOM 12089 C C . PRO B 2 245 ? 154.698 135.933 192.057 1.00 44.06 245 PRO B C 1
ATOM 12090 O O . PRO B 2 245 ? 153.753 136.565 191.598 1.00 44.04 245 PRO B O 1
ATOM 12094 N N . TYR B 2 246 ? 155.962 136.212 191.792 1.00 44.41 246 TYR B N 1
ATOM 12095 C CA . TYR B 2 246 ? 156.349 137.380 190.964 1.00 44.23 246 TYR B CA 1
ATOM 12096 C C . TYR B 2 246 ? 157.222 136.967 189.789 1.00 32.42 246 TYR B C 1
ATOM 12097 O O . TYR B 2 246 ? 157.055 137.559 188.729 1.00 38.74 246 TYR B O 1
ATOM 12106 N N . ARG B 2 247 ? 158.125 136.024 189.967 1.00 24.57 247 ARG B N 1
ATOM 12107 C CA . ARG B 2 247 ? 159.042 135.655 188.882 1.00 26.30 247 ARG B CA 1
ATOM 12108 C C . ARG B 2 247 ? 159.650 134.301 189.208 1.00 27.86 247 ARG B C 1
ATOM 12109 O O . ARG B 2 247 ? 160.082 134.101 190.347 1.00 33.36 247 ARG B O 1
ATOM 12117 N N . LEU B 2 248 ? 159.721 133.430 188.218 1.00 27.85 248 LEU B N 1
ATOM 12118 C CA . LEU B 2 248 ? 160.440 132.149 188.340 1.00 30.81 248 LEU B CA 1
ATOM 12119 C C . LEU B 2 248 ? 161.947 132.413 188.201 1.00 34.97 248 LEU B C 1
ATOM 12120 O O . LEU B 2 248 ? 162.402 132.807 187.098 1.00 40.57 248 LEU B O 1
ATOM 12125 N N . ARG B 2 249 ? 162.705 132.150 189.253 1.00 36.71 249 ARG B N 1
ATOM 12126 C CA . ARG B 2 249 ? 164.169 132.371 189.263 1.00 39.81 249 ARG B CA 1
ATOM 12127 C C . ARG B 2 249 ? 164.801 131.300 188.376 1.00 41.39 249 ARG B C 1
ATOM 12128 O O . ARG B 2 249 ? 165.399 130.355 188.886 1.00 45.81 249 ARG B O 1
ATOM 12136 N N . SER B 2 250 ? 164.688 131.483 187.074 1.00 43.92 250 SER B N 1
ATOM 12137 C CA . SER B 2 250 ? 165.103 130.465 186.085 1.00 56.18 250 SER B CA 1
ATOM 12138 C C . SER B 2 250 ? 166.618 130.260 186.087 1.00 57.94 250 SER B C 1
ATOM 12139 O O . SER B 2 250 ? 167.056 129.214 185.585 1.00 66.37 250 SER B O 1
ATOM 12142 N N . GLU B 2 251 ? 167.398 131.213 186.584 1.00 60.05 251 GLU B N 1
ATOM 12143 C CA . GLU B 2 251 ? 168.877 131.075 186.572 1.00 62.35 251 GLU B CA 1
ATOM 12144 C C . GLU B 2 251 ? 169.309 129.928 187.501 1.00 64.97 251 GLU B C 1
ATOM 12145 O O . GLU B 2 251 ? 170.325 129.293 187.217 1.00 59.05 251 GLU B O 1
ATOM 12151 N N . LEU B 2 252 ? 168.545 129.655 188.554 1.00 69.68 252 LEU B N 1
ATOM 12152 C CA . LEU B 2 252 ? 168.919 128.618 189.547 1.00 71.61 252 LEU B CA 1
ATOM 12153 C C . LEU B 2 252 ? 168.679 127.228 188.957 1.00 86.68 252 LEU B C 1
ATOM 12154 O O . LEU B 2 252 ? 167.794 127.061 188.087 1.00 90.26 252 LEU B O 1
ATOM 12159 N N . GLU B 2 253 ? 169.417 126.246 189.452 1.00 104.08 253 GLU B N 1
ATOM 12160 C CA . GLU B 2 253 ? 169.268 124.839 188.996 1.00 109.19 253 GLU B CA 1
ATOM 12161 C C . GLU B 2 253 ? 167.986 124.243 189.577 1.00 108.13 253 GLU B C 1
ATOM 12162 O O . GLU B 2 253 ? 167.254 123.570 188.830 1.00 109.58 253 GLU B O 1
ATOM 12168 N N . ASN B 2 254 ? 167.712 124.483 190.855 1.00 98.84 254 ASN B N 1
ATOM 12169 C CA . ASN B 2 254 ? 166.488 123.939 191.490 1.00 97.46 254 ASN B CA 1
ATOM 12170 C C . ASN B 2 254 ? 165.333 124.921 191.302 1.00 89.39 254 ASN B C 1
ATOM 12171 O O . ASN B 2 254 ? 165.573 126.134 191.127 1.00 86.86 254 ASN B O 1
ATOM 12176 N N . ILE B 2 255 ? 164.116 124.418 191.416 1.00 82.13 255 ILE B N 1
ATOM 12177 C CA . ILE B 2 255 ? 162.906 125.265 191.247 1.00 79.94 255 ILE B CA 1
ATOM 12178 C C . ILE B 2 255 ? 162.790 126.190 192.455 1.00 72.15 255 ILE B C 1
ATOM 12179 O O . ILE B 2 255 ? 162.847 125.712 193.597 1.00 79.99 255 ILE B O 1
ATOM 12184 N N . GLU B 2 256 ? 162.644 127.478 192.197 1.00 68.50 256 GLU B N 1
ATOM 12185 C CA . GLU B 2 256 ? 162.432 128.474 193.267 1.00 65.91 256 GLU B CA 1
ATOM 12186 C C . GLU B 2 256 ? 161.656 129.655 192.698 1.00 53.75 256 GLU B C 1
ATOM 12187 O O . GLU B 2 256 ? 161.819 129.988 191.521 1.00 44.48 256 GLU B O 1
ATOM 12193 N N . TYR B 2 257 ? 160.838 130.261 193.535 1.00 47.13 257 TYR B N 1
ATOM 12194 C CA . TYR B 2 257 ? 159.974 131.390 193.144 1.00 49.64 257 TYR B CA 1
ATOM 12195 C C . TYR B 2 257 ? 160.272 132.566 194.060 1.00 47.24 257 TYR B C 1
ATOM 12196 O O . TYR B 2 257 ? 160.434 132.396 195.280 1.00 54.01 257 TYR B O 1
ATOM 12205 N N . SER B 2 258 ? 160.278 133.754 193.478 1.00 45.10 258 SER B N 1
ATOM 12206 C CA . SER B 2 258 ? 160.315 135.022 194.234 1.00 45.31 258 SER B CA 1
ATOM 12207 C C . SER B 2 258 ? 158.888 135.440 194.535 1.00 43.54 258 SER B C 1
ATOM 12208 O O . SER B 2 258 ? 157.939 134.987 193.859 1.00 55.93 258 SER B O 1
ATOM 12211 N N . GLN B 2 259 ? 158.732 136.296 195.519 1.00 45.98 259 GLN B N 1
ATOM 12212 C CA . GLN B 2 259 ? 157.390 136.716 195.966 1.00 54.48 259 GLN B CA 1
ATOM 12213 C C . GLN B 2 259 ? 157.366 138.223 196.142 1.00 50.08 259 GLN B C 1
ATOM 12214 O O . GLN B 2 259 ? 158.426 138.840 196.389 1.00 54.69 259 GLN B O 1
ATOM 12220 N N . LEU B 2 260 ? 156.173 138.787 196.088 1.00 47.55 260 LEU B N 1
ATOM 12221 C CA . LEU B 2 260 ? 155.973 140.224 196.359 1.00 52.17 260 LEU B CA 1
ATOM 12222 C C . LEU B 2 260 ? 154.726 140.388 197.204 1.00 48.31 260 LEU B C 1
ATOM 12223 O O . LEU B 2 260 ? 153.736 139.674 196.963 1.00 51.22 260 LEU B O 1
ATOM 12228 N N . ASN B 2 261 ? 154.762 141.341 198.119 1.00 53.47 261 ASN B N 1
ATOM 12229 C CA . ASN B 2 261 ? 153.576 141.667 198.938 1.00 59.21 261 ASN B CA 1
ATOM 12230 C C . ASN B 2 261 ? 152.476 142.222 198.032 1.00 61.26 261 ASN B C 1
ATOM 12231 O O . ASN B 2 261 ? 152.774 142.869 197.016 1.00 68.21 261 ASN B O 1
ATOM 12236 N N . ILE B 2 262 ? 151.232 141.965 198.398 1.00 66.71 262 ILE B N 1
ATOM 12237 C CA . ILE B 2 262 ? 150.061 142.409 197.596 1.00 65.92 262 ILE B CA 1
ATOM 12238 C C . ILE B 2 262 ? 150.059 143.937 197.497 1.00 64.87 262 ILE B C 1
ATOM 12239 O O . ILE B 2 262 ? 149.725 144.457 196.417 1.00 66.05 262 ILE B O 1
ATOM 12244 N N . VAL B 2 263 ? 150.424 144.625 198.567 1.00 63.01 263 VAL B N 1
ATOM 12245 C CA . VAL B 2 263 ? 150.403 146.110 198.567 1.00 74.13 263 VAL B CA 1
ATOM 12246 C C . VAL B 2 263 ? 151.367 146.622 197.494 1.00 84.19 263 VAL B C 1
ATOM 12247 O O . VAL B 2 263 ? 150.984 147.525 196.724 1.00 92.49 263 VAL B O 1
ATOM 12251 N N . ASP B 2 264 ? 152.569 146.068 197.433 1.00 80.58 264 ASP B N 1
ATOM 12252 C CA . ASP B 2 264 ? 153.589 146.553 196.472 1.00 79.18 264 ASP B CA 1
ATOM 12253 C C . ASP B 2 264 ? 153.077 146.358 195.050 1.00 74.76 264 ASP B C 1
ATOM 12254 O O . ASP B 2 264 ? 153.229 147.287 194.238 1.00 89.36 264 ASP B O 1
ATOM 12259 N N . LEU B 2 265 ? 152.488 145.205 194.754 1.00 75.21 265 LEU B N 1
ATOM 12260 C CA . LEU B 2 265 ? 152.039 144.904 193.370 1.00 70.96 265 LEU B CA 1
ATOM 12261 C C . LEU B 2 265 ? 150.949 145.890 192.946 1.00 64.21 265 LEU B C 1
ATOM 12262 O O . LEU B 2 265 ? 151.012 146.360 191.792 1.00 59.87 265 LEU B O 1
ATOM 12267 N N . LEU B 2 266 ? 150.018 146.211 193.841 1.00 67.24 266 LEU B N 1
ATOM 12268 C CA . LEU B 2 266 ? 148.905 147.135 193.501 1.00 71.69 266 LEU B CA 1
ATOM 12269 C C . LEU B 2 266 ? 149.467 148.537 193.251 1.00 68.60 266 LEU B C 1
ATOM 12270 O O . LEU B 2 266 ? 149.154 149.135 192.199 1.00 73.39 266 LEU B O 1
ATOM 12275 N N . VAL B 2 267 ? 150.276 149.037 194.170 1.00 60.53 267 VAL B N 1
ATOM 12276 C CA . VAL B 2 267 ? 150.686 150.464 194.144 1.00 57.18 267 VAL B CA 1
ATOM 12277 C C . VAL B 2 267 ? 151.681 150.685 193.002 1.00 56.89 267 VAL B C 1
ATOM 12278 O O . VAL B 2 267 ? 151.583 151.706 192.299 1.00 58.27 267 VAL B O 1
ATOM 12282 N N . SER B 2 268 ? 152.601 149.753 192.800 1.00 52.40 268 SER B N 1
ATOM 12283 C CA . SER B 2 268 ? 153.767 149.986 191.917 1.00 52.36 268 SER B CA 1
ATOM 12284 C C . SER B 2 268 ? 153.307 150.306 190.493 1.00 49.57 268 SER B C 1
ATOM 12285 O O . SER B 2 268 ? 153.986 151.078 189.806 1.00 54.10 268 SER B O 1
ATOM 12288 N N . GLY B 2 269 ? 152.195 149.733 190.041 1.00 49.86 269 GLY B N 1
ATOM 12289 C CA . GLY B 2 269 ? 151.716 150.000 188.667 1.00 47.67 269 GLY B CA 1
ATOM 12290 C C . GLY B 2 269 ? 152.587 149.323 187.620 1.00 41.14 269 GLY B C 1
ATOM 12291 O O . GLY B 2 269 ? 153.537 148.601 187.980 1.00 47.79 269 GLY B O 1
ATOM 12292 N N . GLY B 2 270 ? 152.229 149.490 186.357 1.00 36.58 270 GLY B N 1
ATOM 12293 C CA . GLY B 2 270 ? 152.836 148.768 185.228 1.00 39.90 270 GLY B CA 1
ATOM 12294 C C . GLY B 2 270 ? 151.897 147.751 184.599 1.00 41.60 270 GLY B C 1
ATOM 12295 O O . GLY B 2 270 ? 150.702 148.026 184.467 1.00 38.40 270 GLY B O 1
ATOM 12296 N N . ILE B 2 271 ? 152.437 146.643 184.120 1.00 44.13 271 ILE B N 1
ATOM 12297 C CA . ILE B 2 271 ? 151.647 145.617 183.382 1.00 49.09 271 ILE B CA 1
ATOM 12298 C C . ILE B 2 271 ? 151.239 144.471 184.313 1.00 48.91 271 ILE B C 1
ATOM 12299 O O . ILE B 2 271 ? 150.157 143.891 184.106 1.00 40.60 271 ILE B O 1
ATOM 12304 N N . ASP B 2 272 ? 152.071 144.152 185.289 1.00 48.96 272 ASP B N 1
ATOM 12305 C CA . ASP B 2 272 ? 151.870 142.974 186.161 1.00 49.25 272 ASP B CA 1
ATOM 12306 C C . ASP B 2 272 ? 150.486 142.988 186.809 1.00 46.93 272 ASP B C 1
ATOM 12307 O O . ASP B 2 272 ? 149.796 141.977 186.786 1.00 43.36 272 ASP B O 1
ATOM 12312 N N . PRO B 2 273 ? 150.019 144.080 187.451 1.00 47.04 273 PRO B N 1
ATOM 12313 C CA . PRO B 2 273 ? 148.721 144.033 188.120 1.00 51.37 273 PRO B CA 1
ATOM 12314 C C . PRO B 2 273 ? 147.541 143.663 187.205 1.00 51.77 273 PRO B C 1
ATOM 12315 O O . PRO B 2 273 ? 146.564 143.113 187.674 1.00 53.02 273 PRO B O 1
ATOM 12319 N N . LYS B 2 274 ? 147.662 143.901 185.912 1.00 57.46 274 LYS B N 1
ATOM 12320 C CA . LYS B 2 274 ? 146.590 143.513 184.964 1.00 61.35 274 LYS B CA 1
ATOM 12321 C C . LYS B 2 274 ? 146.435 141.993 184.916 1.00 51.38 274 LYS B C 1
ATOM 12322 O O . LYS B 2 274 ? 145.369 141.533 184.510 1.00 54.67 274 LYS B O 1
ATOM 12328 N N . PHE B 2 275 ? 147.442 141.238 185.325 1.00 44.59 275 PHE B N 1
ATOM 12329 C CA . PHE B 2 275 ? 147.343 139.761 185.392 1.00 42.03 275 PHE B CA 1
ATOM 12330 C C . PHE B 2 275 ? 146.788 139.282 186.734 1.00 43.89 275 PHE B C 1
ATOM 12331 O O . PHE B 2 275 ? 146.579 138.093 186.877 1.00 45.28 275 PHE B O 1
ATOM 12339 N N . ILE B 2 276 ? 146.556 140.170 187.682 1.00 52.02 276 ILE B N 1
ATOM 12340 C CA . ILE B 2 276 ? 145.930 139.810 188.981 1.00 60.81 276 ILE B CA 1
ATOM 12341 C C . ILE B 2 276 ? 144.532 140.409 189.050 1.00 66.95 276 ILE B C 1
ATOM 12342 O O . ILE B 2 276 ? 143.625 139.715 189.536 1.00 83.71 276 ILE B O 1
ATOM 12347 N N . ASN B 2 277 ? 144.372 141.662 188.648 1.00 62.56 277 ASN B N 1
ATOM 12348 C CA . ASN B 2 277 ? 143.107 142.397 188.834 1.00 65.57 277 ASN B CA 1
ATOM 12349 C C . ASN B 2 277 ? 142.238 142.171 187.601 1.00 64.75 277 ASN B C 1
ATOM 12350 O O . ASN B 2 277 ? 141.739 143.166 187.025 1.00 68.10 277 ASN B O 1
ATOM 12355 N N . THR B 2 278 ? 141.975 140.912 187.275 1.00 63.84 278 THR B N 1
ATOM 12356 C CA . THR B 2 278 ? 141.161 140.525 186.098 1.00 69.74 278 THR B CA 1
ATOM 12357 C C . THR B 2 278 ? 139.678 140.662 186.448 1.00 75.61 278 THR B C 1
ATOM 12358 O O . THR B 2 278 ? 139.340 141.201 187.528 1.00 83.08 278 THR B O 1
ATOM 12362 N N . ASP B 2 279 ? 138.801 140.173 185.578 1.00 88.62 279 ASP B N 1
ATOM 12363 C CA . ASP B 2 279 ? 137.342 140.150 185.852 1.00 101.63 279 ASP B CA 1
ATOM 12364 C C . ASP B 2 279 ? 136.728 138.956 185.138 1.00 97.98 279 ASP B C 1
ATOM 12365 O O . ASP B 2 279 ? 136.728 138.906 183.907 1.00 105.08 279 ASP B O 1
ATOM 12370 N N . PRO B 2 280 ? 136.193 137.936 185.847 1.00 86.61 280 PRO B N 1
ATOM 12371 C CA . PRO B 2 280 ? 136.055 137.897 187.313 1.00 82.52 280 PRO B CA 1
ATOM 12372 C C . PRO B 2 280 ? 137.381 137.637 188.045 1.00 70.73 280 PRO B C 1
ATOM 12373 O O . PRO B 2 280 ? 138.297 137.101 187.440 1.00 65.61 280 PRO B O 1
ATOM 12377 N N . TYR B 2 281 ? 137.472 138.024 189.315 1.00 63.68 281 TYR B N 1
ATOM 12378 C CA . TYR B 2 281 ? 138.689 137.757 190.123 1.00 64.57 281 TYR B CA 1
ATOM 12379 C C . TYR B 2 281 ? 138.957 136.253 190.157 1.00 57.62 281 TYR B C 1
ATOM 12380 O O . TYR B 2 281 ? 138.022 135.470 190.351 1.00 65.14 281 TYR B O 1
ATOM 12389 N N . TRP B 2 282 ? 140.199 135.857 189.931 1.00 57.60 282 TRP B N 1
ATOM 12390 C CA . TRP B 2 282 ? 140.621 134.443 190.064 1.00 60.22 282 TRP B CA 1
ATOM 12391 C C . TRP B 2 282 ? 141.502 134.233 191.296 1.00 62.72 282 TRP 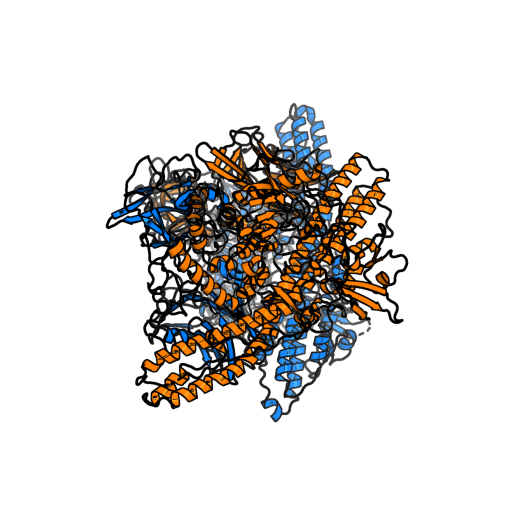B C 1
ATOM 12392 O O . TRP B 2 282 ? 141.667 133.074 191.707 1.00 62.56 282 TRP B O 1
ATOM 12403 N N . PHE B 2 283 ? 142.093 135.292 191.838 1.00 65.33 283 PHE B N 1
ATOM 12404 C CA . PHE B 2 283 ? 142.881 135.219 193.084 1.00 65.53 283 PHE B CA 1
ATOM 12405 C C . PHE B 2 283 ? 142.058 135.875 194.186 1.00 72.38 283 PHE B C 1
ATOM 12406 O O . PHE B 2 283 ? 141.644 137.036 194.030 1.00 75.12 283 PHE B O 1
ATOM 12414 N N . THR B 2 284 ? 141.834 135.149 195.274 1.00 79.94 284 THR B N 1
ATOM 12415 C CA . THR B 2 284 ? 141.047 135.658 196.417 1.00 90.81 284 THR B CA 1
ATOM 12416 C C . THR B 2 284 ? 141.755 135.336 197.719 1.00 92.58 284 THR B C 1
ATOM 12417 O O . THR B 2 284 ? 142.535 134.371 197.777 1.00 87.37 284 THR B O 1
ATOM 12421 N N . ASP B 2 285 ? 141.438 136.117 198.739 1.00 100.88 285 ASP B N 1
ATOM 12422 C CA . ASP B 2 285 ? 141.824 135.798 200.125 1.00 111.76 285 ASP B CA 1
ATOM 12423 C C . ASP B 2 285 ? 140.871 136.495 201.084 1.00 117.64 285 ASP B C 1
ATOM 12424 O O . ASP B 2 285 ? 140.199 137.469 200.684 1.00 122.13 285 ASP B O 1
ATOM 12429 N N . ASN B 2 286 ? 140.868 136.022 202.321 1.00 128.64 286 ASN B N 1
ATOM 12430 C CA . ASN B 2 286 ? 140.013 136.571 203.398 1.00 135.59 286 ASN B CA 1
ATOM 12431 C C . ASN B 2 286 ? 140.272 138.070 203.600 1.00 126.62 286 ASN B C 1
ATOM 12432 O O . ASN B 2 286 ? 139.362 138.751 204.095 1.00 123.96 286 ASN B O 1
ATOM 12437 N N . TYR B 2 287 ? 141.465 138.565 203.276 1.00 110.90 287 TYR B N 1
ATOM 12438 C CA . TYR B 2 287 ? 141.822 139.979 203.538 1.00 97.61 287 TYR B CA 1
ATOM 12439 C C . TYR B 2 287 ? 140.813 140.905 202.858 1.00 87.01 287 TYR B C 1
ATOM 12440 O O . TYR B 2 287 ? 140.311 141.832 203.511 1.00 78.18 287 TYR B O 1
ATOM 12449 N N . PHE B 2 288 ? 140.535 140.673 201.578 1.00 84.14 288 PHE B N 1
ATOM 12450 C CA . PHE B 2 288 ? 139.630 141.554 200.805 1.00 83.54 288 PHE B CA 1
ATOM 12451 C C . PHE B 2 288 ? 138.264 141.580 201.486 1.00 93.61 288 PHE B C 1
ATOM 12452 O O . PHE B 2 288 ? 137.759 142.681 201.783 1.00 108.57 288 PHE B O 1
ATOM 12460 N N . SER B 2 289 ? 137.674 140.415 201.735 1.00 96.39 289 SER B N 1
ATOM 12461 C CA . SER B 2 289 ? 136.336 140.342 202.373 1.00 101.39 289 SER B CA 1
ATOM 12462 C C . SER B 2 289 ? 136.411 140.950 203.778 1.00 97.67 289 SER B C 1
ATOM 12463 O O . SER B 2 289 ? 135.511 141.735 204.144 1.00 91.12 289 SER B O 1
ATOM 12466 N N . ASN B 2 290 ? 137.448 140.604 204.531 1.00 99.20 290 ASN B N 1
ATOM 12467 C CA . ASN B 2 290 ? 137.614 141.112 205.914 1.00 103.31 290 ASN B CA 1
ATOM 12468 C C . ASN B 2 290 ? 137.764 142.639 205.888 1.00 101.93 290 ASN B C 1
ATOM 12469 O O . ASN B 2 290 ? 137.168 143.313 206.743 1.00 87.01 290 ASN B O 1
ATOM 12474 N N . ALA B 2 291 ? 138.544 143.166 204.948 1.00 105.12 291 ALA B N 1
ATOM 12475 C CA . ALA B 2 291 ? 138.868 144.612 204.901 1.00 100.41 291 ALA B CA 1
ATOM 12476 C C . ALA B 2 291 ? 137.576 145.422 204.760 1.00 97.51 291 ALA B C 1
ATOM 12477 O O . ALA B 2 291 ? 137.401 146.410 205.503 1.00 95.53 291 ALA B O 1
ATOM 12479 N N . LYS B 2 292 ? 136.694 145.008 203.858 1.00 106.48 292 LYS B N 1
ATOM 12480 C CA . LYS B 2 292 ? 135.460 145.780 203.576 1.00 122.41 292 LYS B CA 1
ATOM 12481 C C . LYS B 2 292 ? 134.591 145.826 204.832 1.00 129.25 292 LYS B C 1
ATOM 12482 O O . LYS B 2 292 ? 134.045 146.912 205.131 1.00 134.81 292 LYS B O 1
ATOM 12488 N N . LYS B 2 293 ? 134.472 144.709 205.542 1.00 136.44 293 LYS B N 1
ATOM 12489 C CA . LYS B 2 293 ? 133.572 144.634 206.719 1.00 150.18 293 LYS B CA 1
ATOM 12490 C C . LYS B 2 293 ? 134.031 145.641 207.779 1.00 147.98 293 LYS B C 1
ATOM 12491 O O . LYS B 2 293 ? 133.188 146.386 208.299 1.00 148.30 293 LYS B O 1
ATOM 12497 N N . VAL B 2 294 ? 135.320 145.674 208.078 1.00 140.47 294 VAL B N 1
ATOM 12498 C CA . VAL B 2 294 ? 135.830 146.474 209.225 1.00 132.65 294 VAL B CA 1
ATOM 12499 C C . VAL B 2 294 ? 135.529 147.952 208.967 1.00 125.05 294 VAL B C 1
ATOM 12500 O O . VAL B 2 294 ? 135.189 148.668 209.921 1.00 119.59 294 VAL B O 1
ATOM 12504 N N . PHE B 2 295 ? 135.619 148.389 207.720 1.00 130.40 295 PHE B N 1
ATOM 12505 C CA . PHE B 2 295 ? 135.367 149.806 207.390 1.00 139.09 295 PHE B CA 1
ATOM 12506 C C . PHE B 2 295 ? 133.927 150.179 207.740 1.00 147.97 295 PHE B C 1
ATOM 12507 O O . PHE B 2 295 ? 133.697 151.265 208.295 1.00 157.47 295 PHE B O 1
ATOM 12515 N N . GLU B 2 296 ? 132.981 149.298 207.445 1.00 160.75 296 GLU B N 1
ATOM 12516 C CA . GLU B 2 296 ? 131.548 149.581 207.716 1.00 178.45 296 GLU B CA 1
ATOM 12517 C C . GLU B 2 296 ? 131.323 149.753 209.220 1.00 181.38 296 GLU B C 1
ATOM 12518 O O . GLU B 2 296 ? 130.581 150.670 209.608 1.00 186.14 296 GLU B O 1
ATOM 12524 N N . ASP B 2 297 ? 131.959 148.929 210.048 1.00 183.09 297 ASP B N 1
ATOM 12525 C CA . ASP B 2 297 ? 131.789 149.022 211.523 1.00 185.57 297 ASP B CA 1
ATOM 12526 C C . ASP B 2 297 ? 132.176 150.411 212.037 1.00 179.02 297 ASP B C 1
ATOM 12527 O O . ASP B 2 297 ? 131.396 150.982 212.836 1.00 183.90 297 ASP B O 1
ATOM 12532 N N . HIS B 2 298 ? 133.324 150.937 211.621 1.00 169.06 298 HIS B N 1
ATOM 12533 C CA . HIS B 2 298 ? 133.787 152.276 212.072 1.00 159.14 298 HIS B CA 1
ATOM 12534 C C . HIS B 2 298 ? 132.907 153.364 211.462 1.00 156.08 298 HIS B C 1
ATOM 12535 O O . HIS B 2 298 ? 132.800 154.456 212.055 1.00 155.73 298 HIS B O 1
ATOM 12542 N N . ARG B 2 299 ? 132.351 153.109 210.281 1.00 160.08 299 ARG B N 1
ATOM 12543 C CA . ARG B 2 299 ? 131.418 154.084 209.667 1.00 169.67 299 ARG B CA 1
ATOM 12544 C C . ARG B 2 299 ? 130.244 154.237 210.635 1.00 187.42 299 ARG B C 1
ATOM 12545 O O . ARG B 2 299 ? 129.912 155.370 210.999 1.00 196.62 299 ARG B O 1
ATOM 12553 N N . ASN B 2 300 ? 129.657 153.123 211.050 1.00 204.57 300 ASN B N 1
ATOM 12554 C CA . ASN B 2 300 ? 128.422 153.156 211.874 1.00 218.90 300 ASN B CA 1
ATOM 12555 C C . ASN B 2 300 ? 128.700 153.866 213.200 1.00 226.66 300 ASN B C 1
ATOM 12556 O O . ASN B 2 300 ? 127.899 154.728 213.607 1.00 238.00 300 ASN B O 1
ATOM 12561 N N . ILE B 2 301 ? 129.797 153.518 213.860 1.00 227.24 301 ILE B N 1
ATOM 12562 C CA . ILE B 2 301 ? 130.133 154.133 215.174 1.00 229.31 301 ILE B CA 1
ATOM 12563 C C . ILE B 2 301 ? 130.365 155.631 214.973 1.00 223.27 301 ILE B C 1
ATOM 12564 O O . ILE B 2 301 ? 130.034 156.412 215.878 1.00 223.44 301 ILE B O 1
ATOM 12569 N N . TYR B 2 302 ? 130.924 156.024 213.838 1.00 218.18 302 TYR B N 1
ATOM 12570 C CA . TYR B 2 302 ? 131.134 157.462 213.546 1.00 217.94 302 TYR B CA 1
ATOM 12571 C C . TYR B 2 302 ? 129.789 158.192 213.490 1.00 224.49 302 TYR B C 1
ATOM 12572 O O . TYR B 2 302 ? 129.691 159.313 214.009 1.00 222.65 302 TYR B O 1
ATOM 12581 N N . GLU B 2 303 ? 128.778 157.569 212.899 1.00 243.65 303 GLU B N 1
ATOM 12582 C CA . GLU B 2 303 ? 127.441 158.205 212.749 1.00 259.84 303 GLU B CA 1
ATOM 12583 C C . GLU B 2 303 ? 126.852 158.524 214.125 1.00 273.48 303 GLU B C 1
ATOM 12584 O O . GLU B 2 303 ? 125.950 159.356 214.191 1.00 282.64 303 GLU B O 1
ATOM 12590 N N . THR B 2 304 ? 127.335 157.881 215.180 1.00 277.70 304 THR B N 1
ATOM 12591 C CA . THR B 2 304 ? 126.988 158.270 216.567 1.00 275.05 304 THR B CA 1
ATOM 12592 C C . THR B 2 304 ? 128.012 159.261 217.114 1.00 277.26 304 THR B C 1
ATOM 12593 O O . THR B 2 304 ? 127.682 159.958 218.086 1.00 272.99 304 THR B O 1
ATOM 12597 N N . GLN B 2 305 ? 129.207 159.303 216.533 1.00 278.28 305 GLN B N 1
ATOM 12598 C CA . GLN B 2 305 ? 130.283 160.239 216.949 1.00 275.77 305 GLN B CA 1
ATOM 12599 C C . GLN B 2 305 ? 130.123 161.610 216.277 1.00 282.61 305 GLN B C 1
ATOM 12600 O O . GLN B 2 305 ? 130.834 162.547 216.676 1.00 284.49 305 GLN B O 1
ATOM 12606 N N . ILE B 2 306 ? 129.247 161.745 215.289 1.00 288.75 306 ILE B N 1
ATOM 12607 C CA . ILE B 2 306 ? 129.113 163.020 214.524 1.00 288.80 306 ILE B CA 1
ATOM 12608 C C . ILE B 2 306 ? 128.827 164.172 215.491 1.00 289.58 306 ILE B C 1
ATOM 12609 O O . ILE B 2 306 ? 129.256 165.296 215.221 1.00 280.90 306 ILE B O 1
ATOM 12611 N N . GLU B 2 307 ? 128.130 163.891 216.587 1.00 300.71 307 GLU B N 1
ATOM 12612 C CA . GLU B 2 307 ? 127.822 164.903 217.621 1.00 311.15 307 GLU B CA 1
ATOM 12613 C C . GLU B 2 307 ? 128.834 164.800 218.758 1.00 299.23 307 GLU B C 1
ATOM 12614 O O . GLU B 2 307 ? 129.374 163.703 219.006 1.00 292.51 307 GLU B O 1
ATOM 12616 N N . GLY B 2 308 ? 129.042 165.908 219.454 1.00 294.07 308 GLY B N 1
ATOM 12617 C CA . GLY B 2 308 ? 129.963 165.955 220.596 1.00 295.62 308 GLY B CA 1
ATOM 12618 C C . GLY B 2 308 ? 130.085 167.346 221.160 1.00 301.42 308 GLY B C 1
ATOM 12619 O O . GLY B 2 308 ? 129.364 168.258 220.704 1.00 293.30 308 GLY B O 1
ATOM 12620 N N . ILE B 2 312 ? 133.777 167.355 219.702 1.00 289.02 312 ILE B N 1
ATOM 12621 C CA . ILE B 2 312 ? 134.769 168.168 220.468 1.00 288.95 312 ILE B CA 1
ATOM 12622 C C . ILE B 2 312 ? 135.191 169.368 219.619 1.00 283.04 312 ILE B C 1
ATOM 12623 O O . ILE B 2 312 ? 135.582 170.392 220.208 1.00 282.96 312 ILE B O 1
ATOM 12625 N N . GLY B 2 313 ? 135.146 169.238 218.295 1.00 275.40 313 GLY B N 1
ATOM 12626 C CA . GLY B 2 313 ? 135.484 170.340 217.385 1.00 270.62 313 GLY B CA 1
ATOM 12627 C C . GLY B 2 313 ? 135.379 169.953 215.925 1.00 265.41 313 GLY B C 1
ATOM 12628 O O . GLY B 2 313 ? 135.705 168.802 215.566 1.00 261.69 313 GLY B O 1
ATOM 12629 N N . ASN B 2 314 ? 135.007 170.910 215.086 1.00 262.52 314 ASN B N 1
ATOM 12630 C CA . ASN B 2 314 ? 134.909 170.697 213.621 1.00 261.54 314 ASN B CA 1
ATOM 12631 C C . ASN B 2 314 ? 136.277 170.309 213.059 1.00 252.08 314 ASN B C 1
ATOM 12632 O O . ASN B 2 314 ? 136.315 169.682 211.996 1.00 246.97 314 ASN B O 1
ATOM 12637 N N . ASP B 2 315 ? 137.361 170.667 213.743 1.00 247.90 315 ASP B N 1
ATOM 12638 C CA . ASP B 2 315 ? 138.721 170.283 213.295 1.00 246.41 315 ASP B CA 1
ATOM 12639 C C . ASP B 2 315 ? 138.830 168.757 213.217 1.00 240.86 315 ASP B C 1
ATOM 12640 O O . ASP B 2 315 ? 139.680 168.264 212.470 1.00 247.68 315 ASP B O 1
ATOM 12645 N N . ILE B 2 316 ? 138.016 168.038 213.983 1.00 226.41 316 ILE B N 1
ATOM 12646 C CA . ILE B 2 316 ? 138.076 166.552 214.025 1.00 214.29 316 ILE B CA 1
ATOM 12647 C C . ILE B 2 316 ? 136.759 165.985 213.505 1.00 208.00 316 ILE B C 1
ATOM 12648 O O . ILE B 2 316 ? 136.790 165.219 212.526 1.00 200.32 316 ILE B O 1
ATOM 12653 N N . LYS B 2 317 ? 135.650 166.323 214.156 1.00 207.49 317 LYS B N 1
ATOM 12654 C CA . LYS B 2 317 ? 134.323 165.756 213.798 1.00 206.68 317 LYS B CA 1
ATOM 12655 C C . LYS B 2 317 ? 134.039 165.992 212.314 1.00 201.04 317 LYS B C 1
ATOM 12656 O O . LYS B 2 317 ? 133.664 165.031 211.618 1.00 196.15 317 LYS B O 1
ATOM 12662 N N . LEU B 2 318 ? 134.229 167.218 211.842 1.00 207.41 318 LEU B N 1
ATOM 12663 C CA . LEU B 2 318 ? 133.971 167.543 210.416 1.00 209.79 318 LEU B CA 1
ATOM 12664 C C . LEU B 2 318 ? 135.035 166.875 209.541 1.00 195.93 318 LEU B C 1
ATOM 12665 O O . LEU B 2 318 ? 134.699 166.487 208.411 1.00 195.30 318 LEU B O 1
ATOM 12670 N N . ARG B 2 319 ? 136.263 166.754 210.035 1.00 178.50 319 ARG B N 1
ATOM 12671 C CA . ARG B 2 319 ? 137.373 166.187 209.229 1.00 166.30 319 ARG B CA 1
ATOM 12672 C C . ARG B 2 319 ? 137.071 164.723 208.896 1.00 156.32 319 ARG B C 1
ATOM 12673 O O . ARG B 2 319 ? 137.290 164.317 207.742 1.00 152.18 319 ARG B O 1
ATOM 12681 N N . LEU B 2 320 ? 136.551 163.963 209.857 1.00 148.85 320 LEU B N 1
ATOM 12682 C CA . LEU B 2 320 ? 136.290 162.516 209.633 1.00 143.22 320 LEU B CA 1
ATOM 12683 C C . LEU B 2 320 ? 135.271 162.336 208.504 1.00 150.14 320 LEU B C 1
ATOM 12684 O O . LEU B 2 320 ? 135.323 161.294 207.836 1.00 155.05 320 LEU B O 1
ATOM 12689 N N . LYS B 2 321 ? 134.382 163.301 208.291 1.00 164.04 321 LYS B N 1
ATOM 12690 C CA . LYS B 2 321 ? 133.348 163.170 207.239 1.00 173.82 321 LYS B CA 1
ATOM 12691 C C . LYS B 2 321 ? 134.017 162.977 205.878 1.00 166.29 321 LYS B C 1
ATOM 12692 O O . LYS B 2 321 ? 133.585 162.088 205.112 1.00 163.73 321 LYS B O 1
ATOM 12698 N N . GLN B 2 322 ? 135.038 163.771 205.587 1.00 160.65 322 GLN B N 1
ATOM 12699 C CA . GLN B 2 322 ? 135.744 163.662 204.289 1.00 161.70 322 GLN B CA 1
ATOM 12700 C C . GLN B 2 322 ? 136.386 162.282 204.175 1.00 163.10 322 GLN B C 1
ATOM 12701 O O . GLN B 2 322 ? 136.358 161.714 203.064 1.00 167.71 322 GLN B O 1
ATOM 12707 N N . LYS B 2 323 ? 136.928 161.758 205.271 1.00 163.26 323 LYS B N 1
ATOM 12708 C CA . LYS B 2 323 ? 137.619 160.446 205.240 1.00 169.47 323 LYS B CA 1
ATOM 12709 C C . LYS B 2 323 ? 136.633 159.355 204.807 1.00 174.16 323 LYS B C 1
ATOM 12710 O O . LYS B 2 323 ? 136.999 158.530 203.953 1.00 169.83 323 LYS B O 1
ATOM 12716 N N . PHE B 2 324 ? 135.421 159.367 205.351 1.00 173.47 324 PHE B N 1
ATOM 12717 C CA . PHE B 2 324 ? 134.422 158.300 205.091 1.00 171.19 324 PHE B CA 1
ATOM 12718 C C . PHE B 2 324 ? 133.789 158.448 203.706 1.00 178.58 324 PHE B C 1
ATOM 12719 O O . PHE B 2 324 ? 133.154 157.479 203.262 1.00 175.61 324 PHE B O 1
ATOM 12727 N N . ARG B 2 325 ? 133.931 159.598 203.050 1.00 184.84 325 ARG B N 1
ATOM 12728 C CA . ARG B 2 325 ? 133.315 159.799 201.714 1.00 185.56 325 ARG B CA 1
ATOM 12729 C C . ARG B 2 325 ? 133.874 158.773 200.722 1.00 171.88 325 ARG B C 1
ATOM 12730 O O . ARG B 2 325 ? 133.078 158.159 199.976 1.00 169.12 325 ARG B O 1
ATOM 12738 N N . ILE B 2 326 ? 135.190 158.592 200.713 1.00 155.32 326 ILE B N 1
ATOM 12739 C CA . ILE B 2 326 ? 135.837 157.634 199.782 1.00 144.59 326 ILE B CA 1
ATOM 12740 C C . ILE B 2 326 ? 135.599 156.216 200.297 1.00 133.45 326 ILE B C 1
ATOM 12741 O O . ILE B 2 326 ? 135.501 156.007 201.518 1.00 129.38 326 ILE B O 1
ATOM 12746 N N . ASN B 2 327 ? 135.562 155.267 199.379 1.00 128.18 327 ASN B N 1
ATOM 12747 C CA . ASN B 2 327 ? 135.399 153.831 199.710 1.00 128.53 327 ASN B CA 1
ATOM 12748 C C . ASN B 2 327 ? 136.734 153.112 199.526 1.00 117.73 327 ASN B C 1
ATOM 12749 O O . ASN B 2 327 ? 137.516 153.478 198.632 1.00 116.03 327 ASN B O 1
ATOM 12754 N N . ILE B 2 328 ? 136.952 152.075 200.315 1.00 114.67 328 ILE B N 1
ATOM 12755 C CA . ILE B 2 328 ? 138.226 151.308 200.285 1.00 113.87 328 ILE B CA 1
ATOM 12756 C C . ILE B 2 328 ? 138.460 150.748 198.885 1.00 112.35 328 ILE B C 1
ATOM 12757 O O . ILE B 2 328 ? 139.631 150.683 198.472 1.00 114.58 328 ILE B O 1
ATOM 12762 N N . ASN B 2 329 ? 137.403 150.366 198.179 1.00 121.02 329 ASN B N 1
ATOM 12763 C CA . ASN B 2 329 ? 137.560 149.801 196.817 1.00 135.18 329 ASN B CA 1
ATOM 12764 C C . ASN B 2 329 ? 138.333 150.789 195.936 1.00 145.56 329 ASN B C 1
ATOM 12765 O O . ASN B 2 329 ? 139.148 150.337 195.104 1.00 150.33 329 ASN B O 1
ATOM 12770 N N . ASP B 2 330 ? 138.096 152.083 196.113 1.00 144.23 330 ASP B N 1
ATOM 12771 C CA . ASP B 2 330 ? 138.816 153.117 195.326 1.00 140.49 330 ASP B CA 1
ATOM 12772 C C . ASP B 2 330 ? 140.313 153.090 195.644 1.00 120.01 330 ASP B C 1
ATOM 12773 O O . ASP B 2 330 ? 141.117 153.152 194.704 1.00 106.08 330 ASP B O 1
ATOM 12778 N N . ILE B 2 331 ? 140.671 152.956 196.909 1.00 108.10 331 ILE B N 1
ATOM 12779 C CA . ILE B 2 331 ? 142.106 152.968 197.308 1.00 99.03 331 ILE B CA 1
ATOM 12780 C C . ILE B 2 331 ? 142.798 151.766 196.672 1.00 87.77 331 ILE B C 1
ATOM 12781 O O . ILE B 2 331 ? 143.904 151.934 196.142 1.00 84.08 331 ILE B O 1
ATOM 12786 N N . TRP B 2 332 ? 142.148 150.608 196.679 1.00 90.39 332 TRP B N 1
ATOM 12787 C CA . TRP B 2 332 ? 142.718 149.400 196.036 1.00 99.99 332 TRP B CA 1
ATOM 12788 C C . TRP B 2 332 ? 142.926 149.644 194.543 1.00 106.29 332 TRP B C 1
ATOM 12789 O O . TRP B 2 332 ? 143.724 148.908 193.943 1.00 111.38 332 TRP B O 1
ATOM 12800 N N . GLU B 2 333 ? 142.237 150.618 193.957 1.00 112.85 333 GLU B N 1
ATOM 12801 C CA . GLU B 2 333 ? 142.335 150.880 192.500 1.00 121.57 333 GLU B CA 1
ATOM 12802 C C . GLU B 2 333 ? 143.464 151.860 192.175 1.00 108.53 333 GLU B C 1
ATOM 12803 O O . GLU B 2 333 ? 143.979 151.770 191.043 1.00 104.38 333 GLU B O 1
ATOM 12809 N N . LEU B 2 334 ? 143.828 152.756 193.097 1.00 95.82 334 LEU B N 1
ATOM 12810 C CA . LEU B 2 334 ? 144.918 153.737 192.839 1.00 87.66 334 LEU B CA 1
ATOM 12811 C C . LEU B 2 334 ? 146.212 153.006 192.465 1.00 76.81 334 LEU B C 1
ATOM 12812 O O . LEU B 2 334 ? 146.559 151.976 193.082 1.00 81.71 334 LEU B O 1
ATOM 12817 N N . ASN B 2 335 ? 146.902 153.537 191.472 1.00 64.43 335 ASN B N 1
ATOM 12818 C CA . ASN B 2 335 ? 148.170 152.957 191.004 1.00 62.77 335 ASN B CA 1
ATOM 12819 C C . ASN B 2 335 ? 148.888 153.971 190.129 1.00 58.12 335 ASN B C 1
ATOM 12820 O O . ASN B 2 335 ? 148.267 154.952 189.689 1.00 60.01 335 ASN B O 1
ATOM 12825 N N . LEU B 2 336 ? 150.161 153.719 189.863 1.00 53.41 336 LEU B N 1
ATOM 12826 C CA . LEU B 2 336 ? 151.003 154.726 189.181 1.00 54.71 336 LEU B CA 1
ATOM 12827 C C . LEU B 2 336 ? 150.528 154.932 187.748 1.00 51.20 336 LEU B C 1
ATOM 12828 O O . LEU B 2 336 ? 150.615 156.079 187.266 1.00 56.07 336 LEU B O 1
ATOM 12833 N N . ASN B 2 337 ? 150.023 153.897 187.094 1.00 54.01 337 ASN B N 1
ATOM 12834 C CA . ASN B 2 337 ? 149.603 154.032 185.674 1.00 60.11 337 ASN B CA 1
ATOM 12835 C C . ASN B 2 337 ? 148.641 155.211 185.530 1.00 65.19 337 ASN B C 1
ATOM 12836 O O . ASN B 2 337 ? 148.686 155.894 184.491 1.00 65.83 337 ASN B O 1
ATOM 12841 N N . TYR B 2 338 ? 147.807 155.447 186.532 1.00 71.19 338 TYR B N 1
ATOM 12842 C CA . TYR B 2 338 ? 146.874 156.591 186.503 1.00 76.36 338 TYR B CA 1
ATOM 12843 C C . TYR B 2 338 ? 147.654 157.903 186.418 1.00 75.82 338 TYR B C 1
ATOM 12844 O O . TYR B 2 338 ? 147.287 158.778 185.613 1.00 81.30 338 TYR B O 1
ATOM 12853 N N . PHE B 2 339 ? 148.700 158.043 187.222 1.00 71.69 339 PHE B N 1
ATOM 12854 C CA . PHE B 2 339 ? 149.404 159.340 187.367 1.00 70.46 339 PHE B CA 1
ATOM 12855 C C . PHE B 2 339 ? 150.278 159.619 186.148 1.00 72.09 339 PHE B C 1
ATOM 12856 O O . PHE B 2 339 ? 150.380 160.789 185.746 1.00 79.60 339 PHE B O 1
ATOM 12864 N N . SER B 2 340 ? 150.892 158.593 185.573 1.00 71.76 340 SER B N 1
ATOM 12865 C CA . SER B 2 340 ? 151.744 158.773 184.370 1.00 72.48 340 SER B CA 1
ATOM 12866 C C . SER B 2 340 ? 150.924 159.443 183.263 1.00 80.48 340 SER B C 1
ATOM 12867 O O . SER B 2 340 ? 151.438 160.344 182.594 1.00 99.06 340 SER B O 1
ATOM 12870 N N . LYS B 2 341 ? 149.673 159.026 183.101 1.00 84.34 341 LYS B N 1
ATOM 12871 C CA . LYS B 2 341 ? 148.776 159.644 182.099 1.00 89.53 341 LYS B CA 1
ATOM 12872 C C . LYS B 2 341 ? 148.572 161.119 182.438 1.00 91.80 341 LYS B C 1
ATOM 12873 O O . LYS B 2 341 ? 148.641 161.955 181.512 1.00 90.93 341 LYS B O 1
ATOM 12879 N N . GLU B 2 342 ? 148.346 161.421 183.713 1.00 95.83 342 GLU B N 1
ATOM 12880 C CA . GLU B 2 342 ? 148.056 162.808 184.151 1.00 102.70 342 GLU B CA 1
ATOM 12881 C C . GLU B 2 342 ? 149.264 163.698 183.860 1.00 101.06 342 GLU B C 1
ATOM 12882 O O . GLU B 2 342 ? 149.087 164.762 183.246 1.00 113.69 342 GLU B O 1
ATOM 12888 N N . PHE B 2 343 ? 150.453 163.263 184.245 1.00 86.24 343 PHE B N 1
ATOM 12889 C CA . PHE B 2 343 ? 151.675 164.092 184.118 1.00 81.25 343 PHE B CA 1
ATOM 12890 C C . PHE B 2 343 ? 152.432 163.763 182.832 1.00 75.26 343 PHE B C 1
ATOM 12891 O O . PHE B 2 343 ? 153.480 164.392 182.583 1.00 73.70 343 PHE B O 1
ATOM 12899 N N . SER B 2 344 ? 151.960 162.802 182.039 1.00 74.99 344 SER B N 1
ATOM 12900 C CA . SER B 2 344 ? 152.663 162.359 180.805 1.00 77.63 344 SER B CA 1
ATOM 12901 C C . SER B 2 344 ? 154.125 162.013 181.128 1.00 73.38 344 SER B C 1
ATOM 12902 O O . SER B 2 344 ? 155.025 162.389 180.357 1.00 72.58 344 SER B O 1
ATOM 12905 N N . ILE B 2 345 ? 154.346 161.314 182.236 1.00 64.44 345 ILE B N 1
ATOM 12906 C CA . ILE B 2 345 ? 155.702 160.894 182.663 1.00 60.23 345 ILE B CA 1
ATOM 12907 C C . ILE B 2 345 ? 155.928 159.455 182.215 1.00 57.69 345 ILE B C 1
ATOM 12908 O O . ILE B 2 345 ? 155.118 158.587 182.555 1.00 69.06 345 ILE B O 1
ATOM 12913 N N . MET B 2 346 ? 157.022 159.206 181.524 1.00 51.92 346 MET B N 1
ATOM 12914 C CA . MET B 2 346 ? 157.406 157.829 181.156 1.00 48.79 346 MET B CA 1
ATOM 12915 C C . MET B 2 346 ? 158.105 157.167 182.344 1.00 52.65 346 MET B C 1
ATOM 12916 O O . MET B 2 346 ? 158.771 157.860 183.144 1.00 57.84 346 MET B O 1
ATOM 12921 N N . MET B 2 347 ? 157.966 155.854 182.467 1.00 53.88 347 MET B N 1
ATOM 12922 C CA . MET B 2 347 ? 158.579 155.086 183.575 1.00 47.64 347 MET B CA 1
ATOM 12923 C C . MET B 2 347 ? 158.685 153.636 183.162 1.00 43.68 347 MET B C 1
ATOM 12924 O O . MET B 2 347 ? 158.024 153.208 182.223 1.00 50.68 347 MET B O 1
ATOM 12929 N N . PRO B 2 348 ? 159.543 152.837 183.820 1.00 48.26 348 PRO B N 1
ATOM 12930 C CA . PRO B 2 348 ? 159.598 151.402 183.530 1.00 50.89 348 PRO B CA 1
ATOM 12931 C C . PRO B 2 348 ? 158.279 150.717 183.935 1.00 54.26 348 PRO B C 1
ATOM 12932 O O . PRO B 2 348 ? 157.592 151.171 184.862 1.00 54.34 348 PRO B O 1
ATOM 12936 N N . ASP B 2 349 ? 157.925 149.673 183.211 1.00 54.70 349 ASP B N 1
ATOM 12937 C CA . ASP B 2 349 ? 156.540 149.139 183.203 1.00 54.66 349 ASP B CA 1
ATOM 12938 C C . ASP B 2 349 ? 156.524 147.636 183.461 1.00 49.72 349 ASP B C 1
ATOM 12939 O O . ASP B 2 349 ? 155.571 147.169 184.078 1.00 65.20 349 ASP B O 1
ATOM 12944 N N . ARG B 2 350 ? 157.513 146.886 182.995 1.00 40.59 350 ARG B N 1
ATOM 12945 C CA . ARG B 2 350 ? 157.559 145.418 183.168 1.00 39.21 350 ARG B CA 1
ATOM 12946 C C . ARG B 2 350 ? 158.490 145.065 184.329 1.00 38.21 350 ARG B C 1
ATOM 12947 O O . ARG B 2 350 ? 159.645 145.516 184.351 1.00 47.78 350 ARG B O 1
ATOM 12955 N N . PHE B 2 351 ? 158.007 144.249 185.247 1.00 36.03 351 PHE B N 1
ATOM 12956 C CA . PHE B 2 351 ? 158.789 143.707 186.381 1.00 33.28 351 PHE B CA 1
ATOM 12957 C C . PHE B 2 351 ? 159.520 144.851 187.078 1.00 32.79 351 PHE B C 1
ATOM 12958 O O . PHE B 2 351 ? 160.694 144.689 187.466 1.00 30.17 351 PHE B O 1
ATOM 12966 N N . ASN B 2 352 ? 158.860 145.992 187.227 1.00 31.85 352 ASN B N 1
ATOM 12967 C CA . ASN B 2 352 ? 159.549 147.204 187.718 1.00 34.67 352 ASN B CA 1
ATOM 12968 C C . ASN B 2 352 ? 159.880 147.104 189.214 1.00 33.71 352 ASN B C 1
ATOM 12969 O O . ASN B 2 352 ? 160.308 148.112 189.778 1.00 43.63 352 ASN B O 1
ATOM 12974 N N . ASN B 2 353 ? 159.694 145.964 189.847 1.00 31.38 353 ASN B N 1
ATOM 12975 C CA . ASN B 2 353 ? 160.102 145.759 191.259 1.00 30.80 353 ASN B CA 1
ATOM 12976 C C . ASN B 2 353 ? 161.278 144.789 191.343 1.00 26.22 353 ASN B C 1
ATOM 12977 O O . ASN B 2 353 ? 161.731 144.544 192.466 1.00 29.06 353 ASN B O 1
ATOM 12982 N N . ALA B 2 354 ? 161.762 144.255 190.231 1.00 21.59 354 ALA B N 1
ATOM 12983 C CA . ALA B 2 354 ? 162.922 143.340 190.239 1.00 22.43 354 ALA B CA 1
ATOM 12984 C C . ALA B 2 354 ? 164.004 143.794 189.252 1.00 24.30 354 ALA B C 1
ATOM 12985 O O . ALA B 2 354 ? 164.766 142.968 188.770 1.00 23.32 354 ALA B O 1
ATOM 12987 N N . LEU B 2 355 ? 164.099 145.086 188.970 1.00 29.72 355 LEU B N 1
ATOM 12988 C CA . LEU B 2 355 ? 165.036 145.574 187.928 1.00 31.09 355 LEU B CA 1
ATOM 12989 C C . LEU B 2 355 ? 166.479 145.295 188.333 1.00 31.36 355 LEU B C 1
ATOM 12990 O O . LEU B 2 355 ? 167.323 145.195 187.444 1.00 33.98 355 LEU B O 1
ATOM 12995 N N . LYS B 2 356 ? 166.749 145.177 189.619 1.00 31.46 356 LYS B N 1
ATOM 12996 C CA . LYS B 2 356 ? 168.116 144.905 190.104 1.00 33.12 356 LYS B CA 1
ATOM 12997 C C . LYS B 2 356 ? 168.672 143.637 189.464 1.00 31.40 356 LYS B C 1
ATOM 12998 O O . LYS B 2 356 ? 169.898 143.562 189.300 1.00 35.20 356 LYS B O 1
ATOM 13004 N N . HIS B 2 357 ? 167.822 142.690 189.085 1.00 31.91 357 HIS B N 1
ATOM 13005 C CA . HIS B 2 357 ? 168.284 141.425 188.467 1.00 32.13 357 HIS B CA 1
ATOM 13006 C C . HIS B 2 357 ? 168.706 141.653 187.011 1.00 34.72 357 HIS B C 1
ATOM 13007 O O . HIS B 2 357 ? 169.629 140.953 186.536 1.00 30.21 357 HIS B O 1
ATOM 13014 N N . PHE B 2 358 ? 168.062 142.581 186.313 1.00 36.90 358 PHE B N 1
ATOM 13015 C CA . PHE B 2 358 ? 168.119 142.607 184.833 1.00 39.12 358 PHE B CA 1
ATOM 13016 C C . PHE B 2 358 ? 169.310 143.417 184.347 1.00 46.53 358 PHE B C 1
ATOM 13017 O O . PHE B 2 358 ? 169.943 142.992 183.352 1.00 47.73 358 PHE B O 1
ATOM 13025 N N . TYR B 2 359 ? 169.592 144.562 184.966 1.00 47.89 359 TYR B N 1
ATOM 13026 C CA . TYR B 2 359 ? 170.711 145.417 184.494 1.00 52.46 359 TYR B CA 1
ATOM 13027 C C . TYR B 2 359 ? 171.235 146.263 185.640 1.00 52.34 359 TYR B C 1
ATOM 13028 O O . TYR B 2 359 ? 170.526 146.486 186.631 1.00 47.53 359 TYR B O 1
ATOM 13037 N N . ARG B 2 360 ? 172.457 146.760 185.477 1.00 53.57 360 ARG B N 1
ATOM 13038 C CA . ARG B 2 360 ? 173.123 147.609 186.494 1.00 51.54 360 ARG B CA 1
ATOM 13039 C C . ARG B 2 360 ? 172.768 149.073 186.240 1.00 53.98 360 ARG B C 1
ATOM 13040 O O . ARG B 2 360 ? 172.669 149.494 185.069 1.00 55.17 360 ARG B O 1
ATOM 13048 N N . LYS B 2 361 ? 172.621 149.834 187.312 1.00 54.41 361 LYS B N 1
ATOM 13049 C CA . LYS B 2 361 ? 172.142 151.232 187.244 1.00 54.34 361 LYS B CA 1
ATOM 13050 C C . LYS B 2 361 ? 173.312 152.188 187.460 1.00 63.20 361 LYS B C 1
ATOM 13051 O O . LYS B 2 361 ? 174.064 152.031 188.431 1.00 68.98 361 LYS B O 1
ATOM 13057 N N . GLN B 2 362 ? 173.435 153.170 186.575 1.00 68.26 362 GLN B N 1
ATOM 13058 C CA . GLN B 2 362 ? 174.407 154.280 186.691 1.00 60.14 362 GLN B CA 1
ATOM 13059 C C . GLN B 2 362 ? 173.649 155.524 187.127 1.00 52.10 362 GLN B C 1
ATOM 13060 O O . GLN B 2 362 ? 172.568 155.809 186.586 1.00 55.54 362 GLN B O 1
ATOM 13066 N N . TYR B 2 363 ? 174.208 156.251 188.075 1.00 52.90 363 TYR B N 1
ATOM 13067 C CA . TYR B 2 363 ? 173.516 157.383 188.731 1.00 54.98 363 TYR B CA 1
ATOM 13068 C C . TYR B 2 363 ? 173.934 158.704 188.095 1.00 55.38 363 TYR B C 1
ATOM 13069 O O . TYR B 2 363 ? 175.062 158.843 187.613 1.00 63.53 363 TYR B O 1
ATOM 13078 N N . TYR B 2 364 ? 173.021 159.661 188.117 1.00 50.78 364 TYR B N 1
ATOM 13079 C CA . TYR B 2 364 ? 173.255 161.040 187.647 1.00 49.45 364 TYR B CA 1
ATOM 13080 C C . TYR B 2 364 ? 172.807 162.003 188.729 1.00 56.58 364 TYR B C 1
ATOM 13081 O O . TYR B 2 364 ? 172.027 161.627 189.623 1.00 65.30 364 TYR B O 1
ATOM 13090 N N . LYS B 2 365 ? 173.282 163.237 188.642 1.00 64.33 365 LYS B N 1
ATOM 13091 C CA . LYS B 2 365 ? 172.999 164.259 189.671 1.00 71.46 365 LYS B CA 1
ATOM 13092 C C . LYS B 2 365 ? 171.922 165.227 189.184 1.00 66.27 365 LYS B C 1
ATOM 13093 O O . LYS B 2 365 ? 171.779 165.441 187.967 1.00 62.71 365 LYS B O 1
ATOM 13099 N N . ILE B 2 366 ? 171.210 165.813 190.134 1.00 67.59 366 ILE B N 1
ATOM 13100 C CA . ILE B 2 366 ? 170.141 166.809 189.860 1.00 78.39 366 ILE B CA 1
ATOM 13101 C C . ILE B 2 366 ? 170.397 168.040 190.718 1.00 88.03 366 ILE B C 1
ATOM 13102 O O . ILE B 2 366 ? 170.823 167.900 191.882 1.00 89.22 366 ILE B O 1
ATOM 13107 N N . ASP B 2 367 ? 170.116 169.212 190.164 1.00 98.06 367 ASP B N 1
ATOM 13108 C CA . ASP B 2 367 ? 170.259 170.499 190.882 1.00 100.45 367 ASP B CA 1
ATOM 13109 C C . ASP B 2 367 ? 168.956 171.272 190.756 1.00 94.77 367 ASP B C 1
ATOM 13110 O O . ASP B 2 367 ? 168.480 171.480 189.629 1.00 91.21 367 ASP B O 1
ATOM 13115 N N . TYR B 2 368 ? 168.405 171.700 191.880 1.00 105.85 368 TYR B N 1
ATOM 13116 C CA . TYR B 2 368 ? 167.182 172.533 191.896 1.00 121.07 368 TYR B CA 1
ATOM 13117 C C . TYR B 2 368 ? 167.582 173.989 192.065 1.00 122.69 368 TYR B C 1
ATOM 13118 O O . TYR B 2 368 ? 168.372 174.300 192.957 1.00 120.04 368 TYR B O 1
ATOM 13127 N N . PRO B 2 369 ? 167.045 174.951 191.279 1.00 126.03 369 PRO B N 1
ATOM 13128 C CA . PRO B 2 369 ? 166.159 174.733 190.126 1.00 123.22 369 PRO B CA 1
ATOM 13129 C C . PRO B 2 369 ? 166.875 174.751 188.763 1.00 108.96 369 PRO B C 1
ATOM 13130 O O . PRO B 2 369 ? 166.246 175.007 187.746 1.00 102.11 369 PRO B O 1
ATOM 13134 N N . GLU B 2 370 ? 168.169 174.461 188.748 1.00 109.61 370 GLU B N 1
ATOM 13135 C CA . GLU B 2 370 ? 168.980 174.566 187.504 1.00 118.32 370 GLU B CA 1
ATOM 13136 C C . GLU B 2 370 ? 168.456 173.562 186.470 1.00 115.90 370 GLU B C 1
ATOM 13137 O O . GLU B 2 370 ? 168.314 173.933 185.296 1.00 116.98 370 GLU B O 1
ATOM 13143 N N . ASN B 2 371 ? 168.168 172.334 186.893 1.00 104.97 371 ASN B N 1
ATOM 13144 C CA . ASN B 2 371 ? 167.746 171.251 185.968 1.00 92.00 371 ASN B CA 1
ATOM 13145 C C . ASN B 2 371 ? 166.275 170.889 186.151 1.00 85.95 371 ASN B C 1
ATOM 13146 O O . ASN B 2 371 ? 165.691 170.345 185.202 1.00 91.29 371 ASN B O 1
ATOM 13151 N N . TYR B 2 372 ? 165.697 171.119 187.323 1.00 84.47 372 TYR B N 1
ATOM 13152 C CA . TYR B 2 372 ? 164.314 170.689 187.632 1.00 89.43 372 TYR B CA 1
ATOM 13153 C C . TYR B 2 372 ? 163.536 171.873 188.190 1.00 94.86 372 TYR B C 1
ATOM 13154 O O . TYR B 2 372 ? 164.051 172.588 189.053 1.00 100.56 372 TYR B O 1
ATOM 13163 N N . SER B 2 373 ? 162.316 172.065 187.716 1.00 103.35 373 SER B N 1
ATOM 13164 C CA . SER B 2 373 ? 161.457 173.197 188.134 1.00 112.52 373 SER B CA 1
ATOM 13165 C C . SER B 2 373 ? 160.012 172.728 188.249 1.00 110.70 373 SER B C 1
ATOM 13166 O O . SER B 2 373 ? 159.752 171.509 188.191 1.00 120.05 373 SER B O 1
ATOM 13169 N N . ILE B 2 374 ? 159.089 173.670 188.360 1.00 114.20 374 ILE B N 1
ATOM 13170 C CA . ILE B 2 374 ? 157.641 173.369 188.515 1.00 125.00 374 ILE B CA 1
ATOM 13171 C C . ILE B 2 374 ? 157.150 172.605 187.283 1.00 129.45 374 ILE B C 1
ATOM 13172 O O . ILE B 2 374 ? 156.149 171.889 187.395 1.00 137.92 374 ILE B O 1
ATOM 13177 N N . ASN B 2 375 ? 157.833 172.731 186.149 1.00 127.83 375 ASN B N 1
ATOM 13178 C CA . ASN B 2 375 ? 157.411 172.035 184.910 1.00 128.57 375 ASN B CA 1
ATOM 13179 C C . ASN B 2 375 ? 158.254 170.788 184.655 1.00 114.38 375 ASN B C 1
ATOM 13180 O O . ASN B 2 375 ? 158.333 170.361 183.486 1.00 115.31 375 ASN B O 1
ATOM 13185 N N . GLY B 2 376 ? 158.846 170.198 185.690 1.00 97.73 376 GLY B N 1
ATOM 13186 C CA . GLY B 2 376 ? 159.632 168.961 185.544 1.00 85.29 376 GLY B CA 1
ATOM 13187 C C . GLY B 2 376 ? 161.021 169.224 185.006 1.00 82.47 376 GLY B C 1
ATOM 13188 O O . GLY B 2 376 ? 161.557 170.324 185.211 1.00 87.71 376 GLY B O 1
ATOM 13189 N N . PHE B 2 377 ? 161.611 168.240 184.347 1.00 83.01 377 PHE B N 1
ATOM 13190 C CA . PHE B 2 377 ? 162.984 168.377 183.819 1.00 81.38 377 PHE B CA 1
ATOM 13191 C C . PHE B 2 377 ? 163.044 169.543 182.838 1.00 82.01 377 PHE B C 1
ATOM 13192 O O . PHE B 2 377 ? 162.137 169.715 182.011 1.00 74.32 377 PHE B O 1
ATOM 13200 N N . VAL B 2 378 ? 164.113 170.320 182.933 1.00 91.84 378 VAL B N 1
ATOM 13201 C CA . VAL B 2 378 ? 164.412 171.383 181.941 1.00 95.98 378 VAL B CA 1
ATOM 13202 C C . VAL B 2 378 ? 164.747 170.711 180.610 1.00 91.82 378 VAL B C 1
ATOM 13203 O O . VAL B 2 378 ? 165.654 169.857 180.574 1.00 83.17 378 VAL B O 1
ATOM 13207 N N . ASN B 2 379 ? 164.016 171.088 179.565 1.00 98.54 379 ASN B N 1
ATOM 13208 C CA . ASN B 2 379 ? 164.205 170.594 178.178 1.00 112.51 379 ASN B CA 1
ATOM 13209 C C . ASN B 2 379 ? 163.579 169.204 178.002 1.00 119.28 379 ASN B C 1
ATOM 13210 O O . ASN B 2 379 ? 163.831 168.571 176.947 1.00 127.35 379 ASN B O 1
ATOM 13215 N N . GLY B 2 380 ? 162.784 168.739 178.973 1.00 113.85 380 GLY B N 1
ATOM 13216 C CA . GLY B 2 380 ? 162.053 167.459 178.893 1.00 107.21 380 GLY B CA 1
ATOM 13217 C C . GLY B 2 380 ? 162.789 166.310 179.559 1.00 98.46 380 GLY B C 1
ATOM 13218 O O . GLY B 2 380 ? 163.811 166.525 180.237 1.00 101.30 380 GLY B O 1
ATOM 13219 N N . GLN B 2 381 ? 162.262 165.105 179.391 1.00 90.46 381 GLN B N 1
ATOM 13220 C CA . GLN B 2 381 ? 162.744 163.905 180.117 1.00 78.85 381 GLN B CA 1
ATOM 13221 C C . GLN B 2 381 ? 163.764 163.132 179.280 1.00 65.53 381 GLN B C 1
ATOM 13222 O O . GLN B 2 381 ? 164.267 162.128 179.765 1.00 55.56 381 GLN B O 1
ATOM 13228 N N . ILE B 2 382 ? 164.035 163.553 178.054 1.00 67.59 382 ILE B N 1
ATOM 13229 C CA . ILE B 2 382 ? 164.998 162.836 177.175 1.00 72.23 382 ILE B CA 1
ATOM 13230 C C . ILE B 2 382 ? 166.200 163.728 176.861 1.00 85.74 382 ILE B C 1
ATOM 13231 O O . ILE B 2 382 ? 167.285 163.177 176.626 1.00 82.03 382 ILE B O 1
ATOM 13236 N N . ASN B 2 383 ? 166.029 165.049 176.828 1.00 89.86 383 ASN B N 1
ATOM 13237 C CA . ASN B 2 383 ? 167.104 165.974 176.388 1.00 84.60 383 ASN B CA 1
ATOM 13238 C C . ASN B 2 383 ? 167.778 166.655 177.576 1.00 78.78 383 ASN B C 1
ATOM 13239 O O . ASN B 2 383 ? 168.819 167.291 177.339 1.00 87.86 383 ASN B O 1
ATOM 13244 N N . VAL B 2 384 ? 167.218 166.566 178.778 1.00 71.27 384 VAL B N 1
ATOM 13245 C CA . VAL B 2 384 ? 167.853 167.192 179.966 1.00 80.29 384 VAL B CA 1
ATOM 13246 C C . VAL B 2 384 ? 169.326 166.774 180.017 1.00 79.65 384 VAL B C 1
ATOM 13247 O O . VAL B 2 384 ? 169.631 165.581 179.857 1.00 84.35 384 VAL B O 1
ATOM 13251 N N . GLN B 2 385 ? 170.206 167.736 180.237 1.00 88.40 385 GLN B N 1
ATOM 13252 C CA . GLN B 2 385 ? 171.670 167.499 180.223 1.00 97.97 385 GLN B CA 1
ATOM 13253 C C . GLN B 2 385 ? 172.167 167.359 181.656 1.00 98.26 385 GLN B C 1
ATOM 13254 O O . GLN B 2 385 ? 172.446 168.378 182.322 1.00 109.75 385 GLN B O 1
ATOM 13260 N N . LEU B 2 386 ? 172.269 166.123 182.121 1.00 94.75 386 LEU B N 1
ATOM 13261 C CA . LEU B 2 386 ? 172.748 165.847 183.497 1.00 87.85 386 LEU B CA 1
ATOM 13262 C C . LEU B 2 386 ? 174.219 165.440 183.471 1.00 90.45 386 LEU B C 1
ATOM 13263 O O . LEU B 2 386 ? 174.762 165.110 182.396 1.00 87.21 386 LEU B O 1
ATOM 13268 N N . SER B 2 387 ? 174.832 165.427 184.648 1.00 93.13 387 SER B N 1
ATOM 13269 C CA . SER B 2 387 ? 176.252 165.057 184.842 1.00 97.21 387 SER B CA 1
ATOM 13270 C C . SER B 2 387 ? 176.332 163.793 185.695 1.00 86.15 387 SER B C 1
ATOM 13271 O O . SER B 2 387 ? 175.649 163.726 186.740 1.00 81.83 387 SER B O 1
ATOM 13274 N N . LEU B 2 388 ? 177.171 162.847 185.289 1.00 79.56 388 LEU B N 1
ATOM 13275 C CA . LEU B 2 388 ? 177.343 161.583 186.043 1.00 78.01 388 LEU B CA 1
ATOM 13276 C C . LEU B 2 388 ? 177.724 161.903 187.487 1.00 75.74 388 LEU B C 1
ATOM 13277 O O . LEU B 2 388 ? 178.565 162.794 187.726 1.00 86.82 388 LEU B O 1
ATOM 13282 N N . SER B 2 389 ? 177.132 161.179 188.420 1.00 76.67 389 SER B N 1
ATOM 13283 C CA . SER B 2 389 ? 177.482 161.282 189.850 1.00 83.50 389 SER B CA 1
ATOM 13284 C C . SER B 2 389 ? 178.903 160.752 190.063 1.00 90.17 389 SER B C 1
ATOM 13285 O O . SER B 2 389 ? 179.357 159.858 189.334 1.00 83.72 389 SER B O 1
ATOM 13288 N N . ASP B 2 390 ? 179.577 161.278 191.069 1.00 104.78 390 ASP B N 1
ATOM 13289 C CA . ASP B 2 390 ? 180.938 160.822 191.446 1.00 114.69 390 ASP B CA 1
ATOM 13290 C C . ASP B 2 390 ? 180.866 159.617 192.391 1.00 103.67 390 ASP B C 1
ATOM 13291 O O . ASP B 2 390 ? 181.926 159.065 192.711 1.00 97.43 390 ASP B O 1
ATOM 13296 N N . ARG B 2 391 ? 179.675 159.229 192.838 1.00 94.85 391 ARG B N 1
ATOM 13297 C CA . ARG B 2 391 ? 179.518 158.105 193.791 1.00 87.49 391 ARG B CA 1
ATOM 13298 C C . ARG B 2 391 ? 179.313 156.782 193.057 1.00 83.99 391 ARG B C 1
ATOM 13299 O O . ARG B 2 391 ? 179.116 155.773 193.739 1.00 81.39 391 ARG B O 1
ATOM 13307 N N . ASN B 2 392 ? 179.409 156.760 191.731 1.00 86.86 392 ASN B N 1
ATOM 13308 C CA . ASN B 2 392 ? 179.248 155.507 190.952 1.00 85.62 392 ASN B CA 1
ATOM 13309 C C . ASN B 2 392 ? 180.405 154.546 191.220 1.00 92.06 392 ASN B C 1
ATOM 13310 O O . ASN B 2 392 ? 180.277 153.375 190.845 1.00 95.71 392 ASN B O 1
ATOM 13315 N N . GLN B 2 393 ? 181.490 155.008 191.833 1.00 107.96 393 GLN B N 1
ATOM 13316 C CA . GLN B 2 393 ? 182.704 154.172 191.991 1.00 121.60 393 GLN B CA 1
ATOM 13317 C C . GLN B 2 393 ? 182.592 153.242 193.206 1.00 112.78 393 GLN B C 1
ATOM 13318 O O . GLN B 2 393 ? 183.460 152.370 193.336 1.00 109.28 393 GLN B O 1
ATOM 13324 N N . ASP B 2 394 ? 181.603 153.422 194.078 1.00 110.60 394 ASP B N 1
ATOM 13325 C CA . ASP B 2 394 ? 181.530 152.668 195.355 1.00 113.87 394 ASP B CA 1
ATOM 13326 C C . ASP B 2 394 ? 180.129 152.079 195.528 1.00 104.95 394 ASP B C 1
ATOM 13327 O O . ASP B 2 394 ? 179.552 152.184 196.620 1.00 106.51 394 ASP B O 1
ATOM 13332 N N . ILE B 2 395 ? 179.615 151.427 194.503 1.00 98.34 395 ILE B N 1
ATOM 13333 C CA . ILE B 2 395 ? 178.361 150.639 194.640 1.00 89.56 395 ILE B CA 1
ATOM 13334 C C . ILE B 2 395 ? 178.740 149.258 195.167 1.00 90.15 395 ILE B C 1
ATOM 13335 O O . ILE B 2 395 ? 179.734 148.667 194.678 1.00 99.91 395 ILE B O 1
ATOM 13340 N N . ILE B 2 396 ? 177.967 148.747 196.113 1.00 75.37 396 ILE B N 1
ATOM 13341 C CA . ILE B 2 396 ? 178.270 147.422 196.713 1.00 73.36 396 ILE B CA 1
ATOM 13342 C C . ILE B 2 396 ? 177.772 146.334 195.765 1.00 68.71 396 ILE B C 1
ATOM 13343 O O . ILE B 2 396 ? 176.569 146.306 195.449 1.00 71.33 396 ILE B O 1
ATOM 13348 N N . ASN B 2 397 ? 178.675 145.462 195.339 1.00 66.92 397 ASN B N 1
ATOM 13349 C CA . ASN B 2 397 ? 178.335 144.337 194.434 1.00 74.52 397 ASN B CA 1
ATOM 13350 C C . ASN B 2 397 ? 178.422 143.021 195.208 1.00 77.84 397 ASN B C 1
ATOM 13351 O O . ASN B 2 397 ? 179.478 142.743 195.803 1.00 83.94 397 ASN B O 1
ATOM 13356 N N . LYS B 2 398 ? 177.347 142.241 195.197 1.00 71.16 398 LYS B N 1
ATOM 13357 C CA . LYS B 2 398 ? 177.289 140.922 195.866 1.00 67.37 398 LYS B CA 1
ATOM 13358 C C . LYS B 2 398 ? 176.542 139.956 194.963 1.00 64.00 398 LYS B C 1
ATOM 13359 O O . LYS B 2 398 ? 175.314 139.902 194.980 1.00 67.27 398 LYS B O 1
ATOM 13365 N N . PRO B 2 399 ? 177.256 139.171 194.135 1.00 59.30 399 PRO B N 1
ATOM 13366 C CA . PRO B 2 399 ? 176.591 138.279 193.195 1.00 60.99 399 PRO B CA 1
ATOM 13367 C C . PRO B 2 399 ? 175.693 137.250 193.895 1.00 63.44 399 PRO B C 1
ATOM 13368 O O . PRO B 2 399 ? 176.023 136.772 194.974 1.00 63.33 399 PRO B O 1
ATOM 13372 N N . GLU B 2 400 ? 174.564 136.947 193.265 1.00 66.58 400 GLU B N 1
ATOM 13373 C CA . GLU B 2 400 ? 173.687 135.829 193.689 1.00 68.08 400 GLU B CA 1
ATOM 13374 C C . GLU B 2 400 ? 174.273 134.493 193.229 1.00 61.44 400 GLU B C 1
ATOM 13375 O O . GLU B 2 400 ? 173.853 133.451 193.761 1.00 62.17 400 GLU B O 1
ATOM 13381 N N . GLU B 2 401 ? 175.216 134.507 192.298 1.00 56.39 401 GLU B N 1
ATOM 13382 C CA . GLU B 2 401 ? 175.787 133.262 191.760 1.00 54.45 401 GLU B CA 1
ATOM 13383 C C . GLU B 2 401 ? 176.967 133.607 190.862 1.00 48.06 401 GLU B C 1
ATOM 13384 O O . GLU B 2 401 ? 176.966 134.670 190.234 1.00 49.14 401 GLU B O 1
ATOM 13390 N N . ILE B 2 402 ? 177.920 132.701 190.786 1.00 44.52 402 ILE B N 1
ATOM 13391 C CA . ILE B 2 402 ? 179.104 132.862 189.913 1.00 47.08 402 ILE B CA 1
ATOM 13392 C C . ILE B 2 402 ? 179.104 131.708 188.924 1.00 50.30 402 ILE B C 1
ATOM 13393 O O . ILE B 2 402 ? 179.013 130.538 189.358 1.00 58.37 402 ILE B O 1
ATOM 13398 N N . ILE B 2 403 ? 179.233 132.029 187.644 1.00 45.52 403 ILE B N 1
ATOM 13399 C CA . ILE B 2 403 ? 179.307 131.006 186.577 1.00 44.32 403 ILE B CA 1
ATOM 13400 C C . ILE B 2 403 ? 180.762 130.879 186.162 1.00 49.43 403 ILE B C 1
ATOM 13401 O O . ILE B 2 403 ? 181.277 131.758 185.463 1.00 52.14 403 ILE B O 1
ATOM 13406 N N . ASN B 2 404 ? 181.384 129.786 186.559 1.00 57.34 404 ASN B N 1
ATOM 13407 C CA . ASN B 2 404 ? 182.803 129.520 186.238 1.00 58.96 404 ASN B CA 1
ATOM 13408 C C . ASN B 2 404 ? 182.863 128.691 184.961 1.00 55.80 404 ASN B C 1
ATOM 13409 O O . ASN B 2 404 ? 182.306 127.578 184.925 1.00 54.84 404 ASN B O 1
ATOM 13414 N N . LEU B 2 405 ? 183.513 129.231 183.942 1.00 61.68 405 LEU B N 1
ATOM 13415 C CA . LEU B 2 405 ? 183.635 128.551 182.634 1.00 65.06 405 LEU B CA 1
ATOM 13416 C C . LEU B 2 405 ? 184.974 127.824 182.605 1.00 66.95 405 LEU B C 1
ATOM 13417 O O . LEU B 2 405 ? 186.030 128.467 182.785 1.00 69.55 4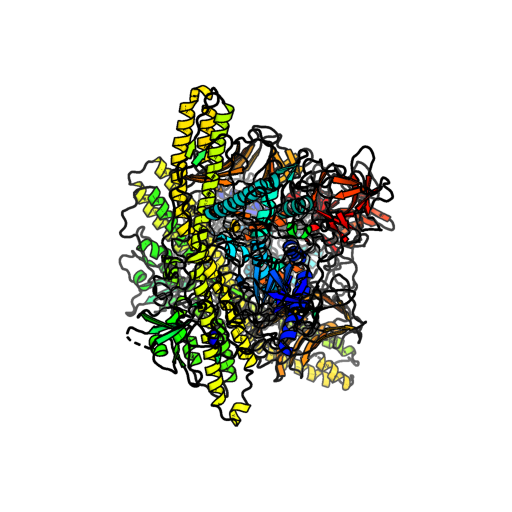05 LEU B O 1
ATOM 13422 N N . LEU B 2 406 ? 184.925 126.518 182.386 1.00 72.85 406 LEU B N 1
ATOM 13423 C CA . LEU B 2 406 ? 186.135 125.666 182.431 1.00 81.16 406 LEU B CA 1
ATOM 13424 C C . LEU B 2 406 ? 186.471 125.187 181.024 1.00 79.57 406 LEU B C 1
ATOM 13425 O O . LEU B 2 406 ? 185.557 124.815 180.263 1.00 74.20 406 LEU B O 1
ATOM 13430 N N . ASN B 2 407 ? 187.758 125.156 180.717 1.00 92.54 407 ASN B N 1
ATOM 13431 C CA . ASN B 2 407 ? 188.266 124.640 179.422 1.00 113.68 407 ASN B CA 1
ATOM 13432 C C . ASN B 2 407 ? 188.334 123.108 179.489 1.00 126.68 407 ASN B C 1
ATOM 13433 O O . ASN B 2 407 ? 187.856 122.506 180.473 1.00 131.18 407 ASN B O 1
ATOM 13438 N N . GLY B 2 408 ? 188.961 122.493 178.490 1.00 138.65 408 GLY B N 1
ATOM 13439 C CA . GLY B 2 408 ? 189.175 121.033 178.442 1.00 149.11 408 GLY B CA 1
ATOM 13440 C C . GLY B 2 408 ? 190.039 120.528 179.591 1.00 154.98 408 GLY B C 1
ATOM 13441 O O . GLY B 2 408 ? 189.945 119.339 179.927 1.00 154.45 408 GLY B O 1
ATOM 13442 N N . ASN B 2 409 ? 190.871 121.389 180.173 1.00 158.58 409 ASN B N 1
ATOM 13443 C CA . ASN B 2 409 ? 191.821 121.002 181.244 1.00 156.82 409 ASN B CA 1
ATOM 13444 C C . ASN B 2 409 ? 191.302 121.434 182.615 1.00 150.42 409 ASN B C 1
ATOM 13445 O O . ASN B 2 409 ? 192.089 121.362 183.578 1.00 147.69 409 ASN B O 1
ATOM 13450 N N . ASN B 2 410 ? 190.044 121.864 182.716 1.00 151.43 410 ASN B N 1
ATOM 13451 C CA . ASN B 2 410 ? 189.423 122.260 184.012 1.00 152.26 410 ASN B CA 1
ATOM 13452 C C . ASN B 2 410 ? 190.160 123.481 184.576 1.00 143.64 410 ASN B C 1
ATOM 13453 O O . ASN B 2 410 ? 190.516 123.498 185.771 1.00 131.85 410 ASN B O 1
ATOM 13458 N N . VAL B 2 411 ? 190.364 124.480 183.729 1.00 140.48 411 VAL B N 1
ATOM 13459 C CA . VAL B 2 411 ? 190.945 125.785 184.131 1.00 133.17 411 VAL B CA 1
ATOM 13460 C C . VAL B 2 411 ? 189.907 126.861 183.843 1.00 124.29 411 VAL B C 1
ATOM 13461 O O . VAL B 2 411 ? 189.356 126.895 182.721 1.00 124.05 411 VAL B O 1
ATOM 13465 N N . SER B 2 412 ? 189.666 127.727 184.822 1.00 109.19 412 SER B N 1
ATOM 13466 C CA . SER B 2 412 ? 188.643 128.795 184.718 1.00 99.58 412 SER B CA 1
ATOM 13467 C C . SER B 2 412 ? 189.045 129.779 183.619 1.00 91.34 412 SER B C 1
ATOM 13468 O O . SER B 2 412 ? 189.989 130.561 183.835 1.00 89.77 412 SER B O 1
ATOM 13471 N N . LEU B 2 413 ? 188.354 129.741 182.479 1.00 80.46 413 LEU B N 1
ATOM 13472 C CA . LEU B 2 413 ? 188.581 130.730 181.394 1.00 67.26 413 LEU B CA 1
ATOM 13473 C C . LEU B 2 413 ? 188.014 132.089 181.803 1.00 65.60 413 LEU B C 1
ATOM 13474 O O . LEU B 2 413 ? 188.588 133.108 181.389 1.00 71.20 413 LEU B O 1
ATOM 13479 N N . MET B 2 414 ? 186.925 132.105 182.563 1.00 63.88 414 MET B N 1
ATOM 13480 C CA . MET B 2 414 ? 186.257 133.360 182.954 1.00 62.39 414 MET B CA 1
ATOM 13481 C C . MET B 2 414 ? 185.173 133.042 183.977 1.00 52.81 414 MET B C 1
ATOM 13482 O O . MET B 2 414 ? 184.555 131.956 183.893 1.00 49.74 414 MET B O 1
ATOM 13487 N N . ARG B 2 415 ? 184.914 133.990 184.862 1.00 49.82 415 ARG B N 1
ATOM 13488 C CA . ARG B 2 415 ? 183.792 133.877 185.816 1.00 55.74 415 ARG B CA 1
ATOM 13489 C C . ARG B 2 415 ? 182.905 135.111 185.700 1.00 47.61 415 ARG B C 1
ATOM 13490 O O . ARG B 2 415 ? 183.417 136.222 185.836 1.00 52.03 415 ARG B O 1
ATOM 13498 N N . SER B 2 416 ? 181.615 134.897 185.484 1.00 39.57 416 SER B N 1
ATOM 13499 C CA . SER B 2 416 ? 180.617 135.981 185.373 1.00 39.54 416 SER B CA 1
ATOM 13500 C C . SER B 2 416 ? 179.723 136.000 186.610 1.00 37.62 416 SER B C 1
ATOM 13501 O O . SER B 2 416 ? 179.543 134.952 187.254 1.00 42.35 416 SER B O 1
ATOM 13504 N N . ASN B 2 417 ? 179.152 137.158 186.899 1.00 32.33 417 ASN B N 1
ATOM 13505 C CA . ASN B 2 417 ? 178.326 137.350 188.105 1.00 35.43 417 ASN B CA 1
ATOM 13506 C C . ASN B 2 417 ? 176.880 137.579 187.709 1.00 35.84 417 ASN B C 1
ATOM 13507 O O . ASN B 2 417 ? 176.627 138.329 186.753 1.00 43.24 417 ASN B O 1
ATOM 13512 N N . ILE B 2 418 ? 175.962 136.956 188.437 1.00 31.98 418 ILE B N 1
ATOM 13513 C CA . ILE B 2 418 ? 174.508 137.155 188.241 1.00 31.43 418 ILE B CA 1
ATOM 13514 C C . ILE B 2 418 ? 173.954 137.679 189.552 1.00 32.96 418 ILE B C 1
ATOM 13515 O O . ILE B 2 418 ? 174.209 137.052 190.603 1.00 42.50 418 ILE B O 1
ATOM 13520 N N . TYR B 2 419 ? 173.190 138.757 189.492 1.00 29.85 419 TYR B N 1
ATOM 13521 C CA . TYR B 2 419 ? 172.712 139.441 190.711 1.00 33.40 419 TYR B CA 1
ATOM 13522 C C . TYR B 2 419 ? 171.221 139.202 190.887 1.00 33.27 419 TYR B C 1
ATOM 13523 O O . TYR B 2 419 ? 170.458 139.281 189.944 1.00 38.16 419 TYR B O 1
ATOM 13532 N N . GLY B 2 420 ? 170.818 138.921 192.111 1.00 36.56 420 GLY B N 1
ATOM 13533 C CA . GLY B 2 420 ? 169.407 138.669 192.430 1.00 40.23 420 GLY B CA 1
ATOM 13534 C C . GLY B 2 420 ? 168.616 139.936 192.608 1.00 41.05 420 GLY B C 1
ATOM 13535 O O . GLY B 2 420 ? 169.202 140.975 192.952 1.00 45.38 420 GLY B O 1
ATOM 13536 N N . ASP B 2 421 ? 167.307 139.813 192.467 1.00 42.31 421 ASP B N 1
ATOM 13537 C CA . ASP B 2 421 ? 166.371 140.948 192.603 1.00 48.41 421 ASP B CA 1
ATOM 13538 C C . ASP B 2 421 ? 166.249 141.372 194.068 1.00 46.09 421 ASP B C 1
ATOM 13539 O O . ASP B 2 421 ? 165.717 142.464 194.301 1.00 40.78 421 ASP B O 1
ATOM 13544 N N . GLY B 2 422 ? 166.636 140.508 195.007 1.00 50.50 422 GLY B N 1
ATOM 13545 C CA . GLY B 2 422 ? 166.610 140.816 196.448 1.00 59.67 422 GLY B CA 1
ATOM 13546 C C . GLY B 2 422 ? 165.225 140.683 197.064 1.00 67.59 422 GLY B C 1
ATOM 13547 O O . GLY B 2 422 ? 165.034 141.170 198.189 1.00 68.17 422 GLY B O 1
ATOM 13548 N N . LEU B 2 423 ? 164.293 139.992 196.408 1.00 71.28 423 LEU B N 1
ATOM 13549 C CA . LEU B 2 423 ? 162.954 139.741 196.993 1.00 65.96 423 LEU B CA 1
ATOM 13550 C C . LEU B 2 423 ? 162.952 138.409 197.743 1.00 75.80 423 LEU B C 1
ATOM 13551 O O . LEU B 2 423 ? 163.872 137.567 197.538 1.00 75.32 423 LEU B O 1
ATOM 13556 N N . LYS B 2 424 ? 161.903 138.199 198.534 1.00 84.39 424 LYS B N 1
ATOM 13557 C CA . LYS B 2 424 ? 161.701 136.936 199.283 1.00 89.97 424 LYS B CA 1
ATOM 13558 C C . LYS B 2 424 ? 161.566 135.770 198.303 1.00 92.84 424 LYS B C 1
ATOM 13559 O O . LYS B 2 424 ? 160.962 135.933 197.219 1.00 98.00 424 LYS B O 1
ATOM 13565 N N . SER B 2 425 ? 162.138 134.631 198.667 1.00 101.65 425 SER B N 1
ATOM 13566 C CA . SER B 2 425 ? 162.109 133.408 197.830 1.00 107.84 425 SER B CA 1
ATOM 13567 C C . SER B 2 425 ? 161.432 132.277 198.595 1.00 118.72 425 SER B C 1
ATOM 13568 O O . SER B 2 425 ? 161.629 132.154 199.817 1.00 128.02 425 SER B O 1
ATOM 13571 N N . THR B 2 426 ? 160.663 131.469 197.878 1.00 132.17 426 THR B N 1
ATOM 13572 C CA . THR B 2 426 ? 159.996 130.272 198.436 1.00 135.33 426 THR B CA 1
ATOM 13573 C C . THR B 2 426 ? 160.163 129.120 197.460 1.00 142.62 426 THR B C 1
ATOM 13574 O O . THR B 2 426 ? 160.054 129.329 196.249 1.00 144.11 426 THR B O 1
ATOM 13578 N N . VAL B 2 427 ? 160.387 127.925 197.986 1.00 153.61 427 VAL B N 1
ATOM 13579 C CA . VAL B 2 427 ? 160.625 126.718 197.147 1.00 162.40 427 VAL B CA 1
ATOM 13580 C C . VAL B 2 427 ? 159.311 125.989 196.866 1.00 168.29 427 VAL B C 1
ATOM 13581 O O . VAL B 2 427 ? 159.284 125.221 195.887 1.00 163.50 427 VAL B O 1
ATOM 13585 N N . ASP B 2 428 ? 158.283 126.210 197.677 1.00 176.13 428 ASP B N 1
ATOM 13586 C CA . ASP B 2 428 ? 156.968 125.544 197.494 1.00 180.64 428 ASP B CA 1
ATOM 13587 C C . ASP B 2 428 ? 156.321 126.008 196.189 1.00 173.99 428 ASP B C 1
ATOM 13588 O O . ASP B 2 428 ? 156.452 127.201 195.825 1.00 183.42 428 ASP B O 1
ATOM 13593 N N . ASP B 2 429 ? 155.640 125.091 195.510 1.00 154.33 429 ASP B N 1
ATOM 13594 C CA . ASP B 2 429 ? 154.881 125.415 194.282 1.00 135.06 429 ASP B CA 1
ATOM 13595 C C . ASP B 2 429 ? 153.563 126.061 194.704 1.00 113.53 429 ASP B C 1
ATOM 13596 O O . ASP B 2 429 ? 152.666 125.340 195.194 1.00 114.60 429 ASP B O 1
ATOM 13601 N N . PHE B 2 430 ? 153.438 127.365 194.502 1.00 96.61 430 PHE B N 1
ATOM 13602 C CA . PHE B 2 430 ? 152.225 128.112 194.904 1.00 87.70 430 PHE B CA 1
ATOM 13603 C C . PHE B 2 430 ? 151.044 127.660 194.046 1.00 87.78 430 PHE B C 1
ATOM 13604 O O . PHE B 2 430 ? 149.963 127.404 194.608 1.00 93.11 430 PHE B O 1
ATOM 13612 N N . TYR B 2 431 ? 151.236 127.571 192.732 1.00 93.97 431 TYR B N 1
ATOM 13613 C CA . TYR B 2 431 ? 150.121 127.285 191.791 1.00 101.26 431 TYR B CA 1
ATOM 13614 C C . TYR B 2 431 ? 149.556 125.895 192.056 1.00 103.40 431 TYR B C 1
ATOM 13615 O O . TYR B 2 431 ? 148.331 125.745 192.092 1.00 103.30 431 TYR B O 1
ATOM 13624 N N . SER B 2 432 ? 150.430 124.919 192.283 1.00 105.12 432 SER B N 1
ATOM 13625 C CA . SER B 2 432 ? 150.014 123.510 192.489 1.00 94.37 432 SER B CA 1
ATOM 13626 C C . SER B 2 432 ? 149.217 123.370 193.789 1.00 84.77 432 SER B C 1
ATOM 13627 O O . SER B 2 432 ? 148.532 122.364 193.929 1.00 89.72 432 SER B O 1
ATOM 13630 N N . ASN B 2 433 ? 149.297 124.334 194.702 1.00 82.79 433 ASN B N 1
ATOM 13631 C CA . ASN B 2 433 ? 148.647 124.231 196.035 1.00 82.61 433 ASN B CA 1
ATOM 13632 C C . ASN B 2 433 ? 147.551 125.281 196.201 1.00 72.62 433 ASN B C 1
ATOM 13633 O O . ASN B 2 433 ? 147.078 125.468 197.336 1.00 70.99 433 ASN B O 1
ATOM 13638 N N . TYR B 2 434 ? 147.159 125.963 195.133 1.00 71.48 434 TYR B N 1
ATOM 13639 C CA . TYR B 2 434 ? 146.081 126.975 195.209 1.00 69.49 434 TYR B CA 1
ATOM 13640 C C . TYR B 2 434 ? 144.832 126.375 194.578 1.00 73.07 434 TYR B C 1
ATOM 13641 O O . TYR B 2 434 ? 144.868 125.924 193.413 1.00 64.47 434 TYR B O 1
ATOM 13650 N N . LYS B 2 435 ? 143.749 126.374 195.343 1.00 80.09 435 LYS B N 1
ATOM 13651 C CA . LYS B 2 435 ? 142.461 125.800 194.903 1.00 81.56 435 LYS B CA 1
ATOM 13652 C C . LYS B 2 435 ? 141.549 126.945 194.472 1.00 75.65 435 LYS B C 1
ATOM 13653 O O . LYS B 2 435 ? 141.159 127.773 195.341 1.00 74.38 435 LYS B O 1
ATOM 13659 N N . ILE B 2 436 ? 141.202 126.966 193.190 1.00 61.84 436 ILE B N 1
ATOM 13660 C CA . ILE B 2 436 ? 140.396 128.074 192.607 1.00 56.17 436 ILE B CA 1
ATOM 13661 C C . ILE B 2 436 ? 138.986 127.961 193.165 1.00 63.67 436 ILE B C 1
ATOM 13662 O O . ILE B 2 436 ? 138.346 126.921 193.028 1.00 58.28 436 ILE B O 1
ATOM 13667 N N . PRO B 2 437 ? 138.480 128.991 193.872 1.00 75.53 437 PRO B N 1
ATOM 13668 C CA . PRO B 2 437 ? 137.171 128.878 194.505 1.00 87.36 437 PRO B CA 1
ATOM 13669 C C . PRO B 2 437 ? 136.028 128.788 193.484 1.00 95.93 437 PRO B C 1
ATOM 13670 O O . PRO B 2 437 ? 136.144 129.291 192.371 1.00 85.75 437 PRO B O 1
ATOM 13674 N N . TYR B 2 438 ? 134.945 128.137 193.892 1.00 102.79 438 TYR B N 1
ATOM 13675 C CA . TYR B 2 438 ? 133.700 128.037 193.092 1.00 103.76 438 TYR B CA 1
ATOM 13676 C C . TYR B 2 438 ? 132.676 129.049 193.599 1.00 103.26 438 TYR B C 1
ATOM 13677 O O . TYR B 2 438 ? 132.201 129.881 192.805 1.00 97.72 438 TYR B O 1
ATOM 13686 N N . ASN B 2 439 ? 132.307 128.946 194.869 1.00 126.69 439 ASN B N 1
ATOM 13687 C CA . ASN B 2 439 ? 131.272 129.830 195.455 1.00 163.33 439 ASN B CA 1
ATOM 13688 C C . ASN B 2 439 ? 131.741 131.286 195.368 1.00 167.55 439 ASN B C 1
ATOM 13689 O O . ASN B 2 439 ? 130.940 132.156 194.993 1.00 164.20 439 ASN B O 1
ATOM 13694 N N . ARG B 2 440 ? 132.998 131.537 195.711 1.00 174.70 440 ARG B N 1
ATOM 13695 C CA . ARG B 2 440 ? 133.555 132.909 195.743 1.00 178.34 440 ARG B CA 1
ATOM 13696 C C . ARG B 2 440 ? 134.330 133.195 194.455 1.00 171.28 440 ARG B C 1
ATOM 13697 O O . ARG B 2 440 ? 135.224 132.408 194.119 1.00 156.45 440 ARG B O 1
ATOM 13705 N N . LEU B 2 454 ? 138.964 158.900 192.748 1.00 195.73 454 LEU B N 1
ATOM 13706 C CA . LEU B 2 454 ? 139.068 160.084 193.650 1.00 205.24 454 LEU B CA 1
ATOM 13707 C C . LEU B 2 454 ? 138.154 161.205 193.144 1.00 223.32 454 LEU B C 1
ATOM 13708 O O . LEU B 2 454 ? 138.558 162.383 193.179 1.00 229.05 454 LEU B O 1
ATOM 13713 N N . ASP B 2 455 ? 136.943 160.862 192.731 1.00 239.33 455 ASP B N 1
ATOM 13714 C CA . ASP B 2 455 ? 135.998 161.846 192.152 1.00 249.00 455 ASP B CA 1
ATOM 13715 C C . ASP B 2 455 ? 135.394 162.703 193.266 1.00 250.80 455 ASP B C 1
ATOM 13716 O O . ASP B 2 455 ? 135.210 163.911 193.050 1.00 253.98 455 ASP B O 1
ATOM 13721 N N . ASN B 2 456 ? 135.097 162.110 194.418 1.00 249.22 456 ASN B N 1
ATOM 13722 C CA . ASN B 2 456 ? 134.311 162.787 195.483 1.00 245.63 456 ASN B CA 1
ATOM 13723 C C . ASN B 2 456 ? 135.242 163.339 196.568 1.00 231.02 456 ASN B C 1
ATOM 13724 O O . ASN B 2 456 ? 134.812 163.397 197.739 1.00 225.99 456 ASN B O 1
ATOM 13729 N N . VAL B 2 457 ? 136.450 163.754 196.211 1.00 215.10 457 VAL B N 1
ATOM 13730 C CA . VAL B 2 457 ? 137.394 164.323 197.211 1.00 205.34 457 VAL B CA 1
ATOM 13731 C C . VAL B 2 457 ? 136.887 165.701 197.649 1.00 211.12 457 VAL B C 1
ATOM 13732 O O . VAL B 2 457 ? 136.907 165.991 198.856 1.00 218.10 457 VAL B O 1
ATOM 13736 N N . ASN B 2 458 ? 136.431 166.520 196.704 1.00 211.47 458 ASN B N 1
ATOM 13737 C CA . ASN B 2 458 ? 135.869 167.864 197.004 1.00 212.67 458 ASN B CA 1
ATOM 13738 C C . ASN B 2 458 ? 136.934 168.702 197.717 1.00 203.73 458 ASN B C 1
ATOM 13739 O O . ASN B 2 458 ? 136.772 169.033 198.921 1.00 201.31 458 ASN B O 1
ATOM 13744 N N . ILE B 2 459 ? 137.977 169.055 196.979 1.00 199.87 459 ILE B N 1
ATOM 13745 C CA . ILE B 2 459 ? 139.125 169.851 197.498 1.00 198.07 459 ILE B CA 1
ATOM 13746 C C . ILE B 2 459 ? 138.581 171.059 198.260 1.00 206.09 459 ILE B C 1
ATOM 13747 O O . ILE B 2 459 ? 139.185 171.438 199.280 1.00 209.49 459 ILE B O 1
ATOM 13752 N N . GLY B 2 460 ? 137.491 171.653 197.772 1.00 215.09 460 GLY B N 1
ATOM 13753 C CA . GLY B 2 460 ? 136.943 172.890 198.357 1.00 223.43 460 GLY B CA 1
ATOM 13754 C C . GLY B 2 460 ? 136.607 172.718 199.828 1.00 231.60 460 GLY B C 1
ATOM 13755 O O . GLY B 2 460 ? 137.030 173.566 200.653 1.00 239.82 460 GLY B O 1
ATOM 13756 N N . VAL B 2 461 ? 135.894 171.651 200.163 1.00 234.24 461 VAL B N 1
ATOM 13757 C CA . VAL B 2 461 ? 135.396 171.459 201.551 1.00 236.81 461 VAL B CA 1
ATOM 13758 C C . VAL B 2 461 ? 136.598 171.307 202.486 1.00 249.70 461 VAL B C 1
ATOM 13759 O O . VAL B 2 461 ? 136.604 171.949 203.557 1.00 260.78 461 VAL B O 1
ATOM 13763 N N . ILE B 2 462 ? 137.584 170.513 202.091 1.00 253.88 462 ILE B N 1
ATOM 13764 C CA . ILE B 2 462 ? 138.745 170.223 202.979 1.00 254.25 462 ILE B CA 1
ATOM 13765 C C . ILE B 2 462 ? 139.495 171.526 203.262 1.00 258.28 462 ILE B C 1
ATOM 13766 O O . ILE B 2 462 ? 139.937 171.722 204.406 1.00 252.34 462 ILE B O 1
ATOM 13771 N N . ASP B 2 463 ? 139.596 172.405 202.273 1.00 270.32 463 ASP B N 1
ATOM 13772 C CA . ASP B 2 463 ? 140.363 173.667 202.439 1.00 280.98 463 ASP B CA 1
ATOM 13773 C C . ASP B 2 463 ? 139.741 174.520 203.546 1.00 287.88 463 ASP B C 1
ATOM 13774 O O . ASP B 2 463 ? 140.473 175.285 204.185 1.00 287.01 463 ASP B O 1
ATOM 13779 N N . ASN B 2 464 ? 138.441 174.382 203.782 1.00 295.33 464 ASN B N 1
ATOM 13780 C CA . ASN B 2 464 ? 137.716 175.241 204.751 1.00 294.52 464 ASN B CA 1
ATOM 13781 C C . ASN B 2 464 ? 137.757 174.660 206.167 1.00 284.80 464 ASN B C 1
ATOM 13782 O O . ASN B 2 464 ? 137.308 175.372 207.091 1.00 282.77 464 ASN B O 1
ATOM 13787 N N . ILE B 2 465 ? 138.285 173.453 206.351 1.00 273.41 465 ILE B N 1
ATOM 13788 C CA . ILE B 2 465 ? 138.318 172.809 207.693 1.00 263.59 465 ILE B CA 1
ATOM 13789 C C . ILE B 2 465 ? 139.335 173.561 208.543 1.00 264.17 465 ILE B C 1
ATOM 13790 O O . ILE B 2 465 ? 140.499 173.669 208.166 1.00 257.98 465 ILE B O 1
ATOM 13795 N N . PRO B 2 466 ? 138.935 174.130 209.699 1.00 273.88 466 PRO B N 1
ATOM 13796 C CA . PRO B 2 466 ? 139.903 174.777 210.578 1.00 284.76 466 PRO B CA 1
ATOM 13797 C C . PRO B 2 466 ? 140.960 173.785 211.081 1.00 305.07 466 PRO B C 1
ATOM 13798 O O . PRO B 2 466 ? 140.657 172.615 211.303 1.00 319.79 466 PRO B O 1
ATOM 13802 N N . GLU B 2 467 ? 142.180 174.274 211.243 1.00 323.14 467 GLU B N 1
ATOM 13803 C CA . GLU B 2 467 ? 143.307 173.444 211.730 1.00 338.74 467 GLU B CA 1
ATOM 13804 C C . GLU B 2 467 ? 143.088 173.085 213.201 1.00 344.56 467 GLU B C 1
ATOM 13805 O O . GLU B 2 467 ? 142.365 173.807 213.931 1.00 348.68 467 GLU B O 1
ATOM 13811 N N . ILE B 2 468 ? 143.729 172.011 213.629 1.00 350.63 468 ILE B N 1
ATOM 13812 C CA . ILE B 2 468 ? 143.595 171.527 215.026 1.00 357.82 468 ILE B CA 1
ATOM 13813 C C . ILE B 2 468 ? 144.417 172.443 215.930 1.00 356.03 468 ILE B C 1
ATOM 13814 O O . ILE B 2 468 ? 145.611 172.658 215.660 1.00 345.33 468 ILE B O 1
ATOM 13819 N N . ILE B 2 469 ? 143.795 172.939 216.989 1.00 364.53 469 ILE B N 1
ATOM 13820 C CA . ILE B 2 469 ? 144.466 173.852 217.957 1.00 367.96 469 ILE B CA 1
ATOM 13821 C C . ILE B 2 469 ? 144.975 173.037 219.146 1.00 357.91 469 ILE B C 1
ATOM 13822 O O . ILE B 2 469 ? 146.155 173.179 219.501 1.00 350.49 469 ILE B O 1
ATOM 13827 N N . ASP B 2 470 ? 144.107 172.234 219.754 1.00 352.02 470 ASP B N 1
ATOM 13828 C CA . ASP B 2 470 ? 144.451 171.454 220.963 1.00 345.78 470 ASP B CA 1
ATOM 13829 C C . ASP B 2 470 ? 144.168 169.978 220.710 1.00 328.73 470 ASP B C 1
ATOM 13830 O O . ASP B 2 470 ? 143.287 169.643 219.898 1.00 330.12 470 ASP B O 1
ATOM 13835 N N . VAL B 2 471 ? 144.871 169.127 221.442 1.00 302.45 471 VAL B N 1
ATOM 13836 C CA . VAL B 2 471 ? 144.728 167.654 221.329 1.00 280.30 471 VAL B CA 1
ATOM 13837 C C . VAL B 2 471 ? 144.675 167.047 222.727 1.00 267.54 471 VAL B C 1
ATOM 13838 O O . VAL B 2 471 ? 145.134 167.677 223.694 1.00 261.48 471 VAL B O 1
ATOM 13842 N N . ASN B 2 472 ? 144.170 165.824 222.802 1.00 259.68 472 ASN B N 1
ATOM 13843 C CA . ASN B 2 472 ? 144.178 165.002 224.031 1.00 256.12 472 ASN B CA 1
ATOM 13844 C C . ASN B 2 472 ? 145.111 163.823 223.790 1.00 250.81 472 ASN B C 1
ATOM 13845 O O . ASN B 2 472 ? 144.698 162.807 223.227 1.00 261.31 472 ASN B O 1
ATOM 13850 N N . PRO B 2 473 ? 146.395 163.920 224.188 1.00 234.90 473 PRO B N 1
ATOM 13851 C CA . PRO B 2 473 ? 147.360 162.876 223.856 1.00 228.41 473 PRO B CA 1
ATOM 13852 C C . PRO B 2 473 ? 146.970 161.501 224.413 1.00 224.97 473 PRO B C 1
ATOM 13853 O O . PRO B 2 473 ? 146.338 161.409 225.452 1.00 225.04 473 PRO B O 1
ATOM 13857 N N . TYR B 2 474 ? 147.329 160.462 223.673 1.00 228.88 474 TYR B N 1
ATOM 13858 C CA . TYR B 2 474 ? 147.090 159.053 224.057 1.00 239.12 474 TYR B CA 1
ATOM 13859 C C . TYR B 2 474 ? 148.437 158.366 224.264 1.00 242.07 474 TYR B C 1
ATOM 13860 O O . TYR B 2 474 ? 149.454 158.779 223.697 1.00 242.95 474 TYR B O 1
ATOM 13869 N N . LYS B 2 475 ? 148.430 157.310 225.067 1.00 248.25 475 LYS B N 1
ATOM 13870 C CA . LYS B 2 475 ? 149.678 156.645 225.502 1.00 251.24 475 LYS B CA 1
ATOM 13871 C C . LYS B 2 475 ? 150.153 155.630 224.459 1.00 253.89 475 LYS B C 1
ATOM 13872 O O . LYS B 2 475 ? 149.372 155.187 223.604 1.00 261.83 475 LYS B O 1
ATOM 13878 N N . GLU B 2 476 ? 151.426 155.260 224.555 1.00 247.00 476 GLU B N 1
ATOM 13879 C CA . GLU B 2 476 ? 151.990 154.093 223.829 1.00 239.60 476 GLU B CA 1
ATOM 13880 C C . GLU B 2 476 ? 151.742 154.238 222.325 1.00 221.88 476 GLU B C 1
ATOM 13881 O O . GLU B 2 476 ? 151.298 153.279 221.681 1.00 221.75 476 GLU B O 1
ATOM 13887 N N . ASN B 2 477 ? 152.033 155.403 221.773 1.00 201.22 477 ASN B N 1
ATOM 13888 C CA . ASN B 2 477 ? 151.971 155.609 220.303 1.00 183.63 477 ASN B CA 1
ATOM 13889 C C . ASN B 2 477 ? 153.283 155.162 219.659 1.00 169.01 477 ASN B C 1
ATOM 13890 O O . ASN B 2 477 ? 153.295 154.944 218.445 1.00 159.83 477 ASN B O 1
ATOM 13895 N N . CYS B 2 478 ? 154.357 155.054 220.433 1.00 166.81 478 CYS B N 1
ATOM 13896 C CA . CYS B 2 478 ? 155.721 154.853 219.897 1.00 168.64 478 CYS B CA 1
ATOM 13897 C C . CYS B 2 478 ? 156.086 153.378 219.999 1.00 165.30 478 CYS B C 1
ATOM 13898 O O . CYS B 2 478 ? 156.245 152.871 221.122 1.00 159.80 478 CYS B O 1
ATOM 13901 N N . ASP B 2 479 ? 156.216 152.720 218.856 1.00 176.58 479 ASP B N 1
ATOM 13902 C CA . ASP B 2 479 ? 156.726 151.330 218.798 1.00 187.72 479 ASP B CA 1
ATOM 13903 C C . ASP B 2 479 ? 158.223 151.376 218.532 1.00 190.30 479 ASP B C 1
ATOM 13904 O O . ASP B 2 479 ? 158.647 152.069 217.585 1.00 204.87 479 ASP B O 1
ATOM 13909 N N . LYS B 2 480 ? 158.989 150.640 219.329 1.00 186.20 480 LYS B N 1
ATOM 13910 C CA . LYS B 2 480 ? 160.462 150.590 219.179 1.00 182.93 480 LYS B CA 1
ATOM 13911 C C . LYS B 2 480 ? 160.806 150.123 217.765 1.00 166.82 480 LYS B C 1
ATOM 13912 O O . LYS B 2 480 ? 160.215 149.134 217.283 1.00 168.33 480 LYS B O 1
ATOM 13918 N N . PHE B 2 481 ? 161.720 150.828 217.115 1.00 148.73 481 PHE B N 1
ATOM 13919 C CA . PHE B 2 481 ? 162.136 150.519 215.731 1.00 139.15 481 PHE B CA 1
ATOM 13920 C C . PHE B 2 481 ? 163.459 149.764 215.764 1.00 147.87 481 PHE B C 1
ATOM 13921 O O . PHE B 2 481 ? 164.396 150.183 216.462 1.00 151.09 481 PHE B O 1
ATOM 13929 N N . SER B 2 482 ? 163.532 148.685 214.998 1.00 157.03 482 SER B N 1
ATOM 13930 C CA . SER B 2 482 ? 164.756 147.867 214.858 1.00 164.12 482 SER B CA 1
ATOM 13931 C C . SER B 2 482 ? 165.012 147.625 213.380 1.00 163.13 482 SER B C 1
ATOM 13932 O O . SER B 2 482 ? 164.225 146.944 212.725 1.00 152.09 482 SER B O 1
ATOM 13935 N N . PRO B 2 483 ? 166.113 148.150 212.803 1.00 173.96 483 PRO B N 1
ATOM 13936 C CA . PRO B 2 483 ? 166.353 147.959 211.377 1.00 180.07 483 PRO B CA 1
ATOM 13937 C C . PRO B 2 483 ? 166.530 146.475 211.045 1.00 184.03 483 PRO B C 1
ATOM 13938 O O . PRO B 2 483 ? 167.107 145.730 211.833 1.00 192.56 483 PRO B O 1
ATOM 13942 N N . VAL B 2 484 ? 166.011 146.077 209.891 1.00 187.22 484 VAL B N 1
ATOM 13943 C CA . VAL B 2 484 ? 166.142 144.683 209.399 1.00 192.23 484 VAL B CA 1
ATOM 13944 C C . VAL B 2 484 ? 167.509 144.539 208.731 1.00 187.26 484 VAL B C 1
ATOM 13945 O O . VAL B 2 484 ? 167.817 145.305 207.805 1.00 188.95 484 VAL B O 1
ATOM 13949 N N . GLN B 2 485 ? 168.291 143.573 209.189 1.00 178.80 485 GLN B N 1
ATOM 13950 C CA . GLN B 2 485 ? 169.635 143.299 208.633 1.00 175.62 485 GLN B CA 1
ATOM 13951 C C . GLN B 2 485 ? 169.681 141.845 208.187 1.00 163.81 485 GLN B C 1
ATOM 13952 O O . GLN B 2 485 ? 169.307 140.958 208.971 1.00 159.60 485 GLN B O 1
ATOM 13958 N N . LYS B 2 486 ? 170.129 141.621 206.962 1.00 163.34 486 LYS B N 1
ATOM 13959 C CA . LYS B 2 486 ? 170.180 140.268 206.370 1.00 171.99 486 LYS B CA 1
ATOM 13960 C C . LYS B 2 486 ? 171.519 140.082 205.672 1.00 165.45 486 LYS B C 1
ATOM 13961 O O . LYS B 2 486 ? 172.071 141.050 205.116 1.00 162.17 486 LYS B O 1
ATOM 13967 N N . ILE B 2 487 ? 171.989 138.847 205.668 1.00 162.84 487 ILE B N 1
ATOM 13968 C CA . ILE B 2 487 ? 173.237 138.469 204.963 1.00 164.02 487 ILE B CA 1
ATOM 13969 C C . ILE B 2 487 ? 172.871 137.951 203.577 1.00 156.99 487 ILE B C 1
ATOM 13970 O O . ILE B 2 487 ? 171.789 137.362 203.402 1.00 154.65 487 ILE B O 1
ATOM 13975 N N . THR B 2 488 ? 173.773 138.148 202.627 1.00 149.13 488 THR B N 1
ATOM 13976 C CA . THR B 2 488 ? 173.594 137.682 201.237 1.00 148.06 488 THR B CA 1
ATOM 13977 C C . THR B 2 488 ? 174.435 136.427 201.023 1.00 146.24 488 THR B C 1
ATOM 13978 O O . THR B 2 488 ? 175.655 136.462 201.266 1.00 151.73 488 THR B O 1
ATOM 13982 N N . SER B 2 489 ? 173.799 135.373 200.534 1.00 143.49 489 SER B N 1
ATOM 13983 C CA . SER B 2 489 ? 174.468 134.088 200.226 1.00 139.33 489 SER B CA 1
ATOM 13984 C C . SER B 2 489 ? 174.889 134.070 198.758 1.00 129.43 489 SER B C 1
ATOM 13985 O O . SER B 2 489 ? 174.357 134.853 197.941 1.00 131.34 489 SER B O 1
ATOM 13988 N N . THR B 2 490 ? 175.815 133.186 198.430 1.00 118.32 490 THR B N 1
ATOM 13989 C CA . THR B 2 490 ? 176.325 133.049 197.052 1.00 116.83 490 THR B CA 1
ATOM 13990 C C . THR B 2 490 ? 176.524 131.575 196.732 1.00 109.38 490 THR B C 1
ATOM 13991 O O . THR B 2 490 ? 177.073 130.837 197.569 1.00 111.59 490 THR B O 1
ATOM 13995 N N . ARG B 2 491 ? 176.140 131.186 195.524 1.00 99.34 491 ARG B N 1
ATOM 13996 C CA . ARG B 2 491 ? 176.383 129.823 195.002 1.00 91.79 491 ARG B CA 1
ATOM 13997 C C . ARG B 2 491 ? 177.562 129.875 194.036 1.00 82.26 491 ARG B C 1
ATOM 13998 O O . ARG B 2 491 ? 178.208 130.920 193.883 1.00 82.61 491 ARG B O 1
ATOM 14006 N N . GLU B 2 492 ? 177.854 128.754 193.398 1.00 88.59 492 GLU B N 1
ATOM 14007 C CA . GLU B 2 492 ? 178.823 128.719 192.284 1.00 93.63 492 GLU B CA 1
ATOM 14008 C C . GLU B 2 492 ? 178.456 127.576 191.355 1.00 86.71 492 GLU B C 1
ATOM 14009 O O . GLU B 2 492 ? 177.747 126.644 191.774 1.00 97.07 492 GLU B O 1
ATOM 14015 N N . ILE B 2 493 ? 178.901 127.673 190.114 1.00 78.34 493 ILE B N 1
ATOM 14016 C CA . ILE B 2 493 ? 178.565 126.676 189.069 1.00 75.84 493 ILE B CA 1
ATOM 14017 C C . ILE B 2 493 ? 179.771 126.475 188.168 1.00 74.50 493 ILE B C 1
ATOM 14018 O O . ILE B 2 493 ? 180.561 127.416 187.968 1.00 79.49 493 ILE B O 1
ATOM 14023 N N . ASN B 2 494 ? 179.885 125.268 187.637 1.00 76.09 494 ASN B N 1
ATOM 14024 C CA . ASN B 2 494 ? 180.944 124.908 186.672 1.00 83.38 494 ASN B CA 1
ATOM 14025 C C . ASN B 2 494 ? 180.291 124.389 185.401 1.00 81.67 494 ASN B C 1
ATOM 14026 O O . ASN B 2 494 ? 179.294 123.658 185.487 1.00 81.89 494 ASN B O 1
ATOM 14031 N N . THR B 2 495 ? 180.856 124.732 184.257 1.00 85.20 495 THR B N 1
ATOM 14032 C CA . THR B 2 495 ? 180.262 124.360 182.955 1.00 91.35 495 THR B CA 1
ATOM 14033 C C . THR B 2 495 ? 181.335 124.331 181.879 1.00 83.36 495 THR B C 1
ATOM 14034 O O . THR B 2 495 ? 182.446 124.855 182.088 1.00 76.08 495 THR B O 1
ATOM 14038 N N . ASN B 2 496 ? 180.979 123.754 180.742 1.00 84.79 496 ASN B N 1
ATOM 14039 C CA . ASN B 2 496 ? 181.842 123.731 179.536 1.00 95.54 496 ASN B CA 1
ATOM 14040 C C . ASN B 2 496 ? 181.116 124.354 178.342 1.00 90.16 496 ASN B C 1
ATOM 14041 O O . ASN B 2 496 ? 181.719 124.409 177.253 1.00 87.93 496 ASN B O 1
ATOM 14046 N N . ILE B 2 497 ? 179.874 124.794 178.517 1.00 87.62 497 ILE B N 1
ATOM 14047 C CA . ILE B 2 497 ? 179.098 125.465 177.443 1.00 89.79 497 ILE B CA 1
ATOM 14048 C C . ILE B 2 497 ? 178.843 126.889 177.909 1.00 74.81 497 ILE B C 1
ATOM 14049 O O . ILE B 2 497 ? 178.167 127.097 178.913 1.00 77.30 497 ILE B O 1
ATOM 14054 N N . PRO B 2 498 ? 179.346 127.919 177.201 1.00 55.92 498 PRO B N 1
ATOM 14055 C CA . PRO B 2 498 ? 179.172 129.284 177.681 1.00 48.56 498 PRO B CA 1
ATOM 14056 C C . PRO B 2 498 ? 177.693 129.678 177.790 1.00 43.84 498 PRO B C 1
ATOM 14057 O O . PRO B 2 498 ? 176.894 129.325 176.950 1.00 42.91 498 PRO B O 1
ATOM 14061 N N . TRP B 2 499 ? 177.363 130.393 178.853 1.00 39.84 499 TRP B N 1
ATOM 14062 C CA . TRP B 2 499 ? 176.016 130.972 179.038 1.00 42.29 499 TRP B CA 1
ATOM 14063 C C . TRP B 2 499 ? 175.928 132.281 178.268 1.00 46.16 499 TRP B C 1
ATOM 14064 O O . TRP B 2 499 ? 176.938 132.861 177.869 1.00 49.47 499 TRP B O 1
ATOM 14075 N N . PRO B 2 500 ? 174.714 132.812 178.034 1.00 47.09 500 PRO B N 1
ATOM 14076 C CA . PRO B 2 500 ? 174.598 134.117 177.390 1.00 46.86 500 PRO B CA 1
ATOM 14077 C C . PRO B 2 500 ? 175.349 135.225 178.147 1.00 41.68 500 PRO B C 1
ATOM 14078 O O . PRO B 2 500 ? 175.891 136.101 177.516 1.00 45.42 500 PRO B O 1
ATOM 14082 N N . ILE B 2 501 ? 175.387 135.151 179.468 1.00 37.99 501 ILE B N 1
ATOM 14083 C CA . ILE B 2 501 ? 176.099 136.169 180.283 1.00 35.01 501 ILE B CA 1
ATOM 14084 C C . ILE B 2 501 ? 177.592 136.102 179.977 1.00 33.89 501 ILE B C 1
ATOM 14085 O O . ILE B 2 501 ? 178.244 137.153 179.982 1.00 34.76 501 ILE B O 1
ATOM 14090 N N . ASN B 2 502 ? 178.119 134.915 179.722 1.00 30.62 502 ASN B N 1
ATOM 14091 C CA . ASN B 2 502 ? 179.553 134.780 179.388 1.00 31.73 502 ASN B CA 1
ATOM 14092 C C . ASN B 2 502 ? 179.866 135.495 178.072 1.00 27.38 502 ASN B C 1
ATOM 14093 O O . ASN B 2 502 ? 180.875 136.186 177.994 1.00 28.59 502 ASN B O 1
ATOM 14098 N N . TYR B 2 503 ? 179.035 135.332 177.061 1.00 26.61 503 TYR B N 1
ATOM 14099 C CA . TYR B 2 503 ? 179.265 135.990 175.752 1.00 25.89 503 TYR B CA 1
ATOM 14100 C C . TYR B 2 503 ? 179.193 137.502 175.931 1.00 26.64 503 TYR B C 1
ATOM 14101 O O . TYR B 2 503 ? 180.032 138.227 175.374 1.00 27.06 503 TYR B O 1
ATOM 14110 N N . LEU B 2 504 ? 178.226 137.977 176.693 1.00 25.94 504 LEU B N 1
ATOM 14111 C CA . LEU B 2 504 ? 178.038 139.434 176.849 1.00 27.89 504 LEU B CA 1
ATOM 14112 C C . LEU B 2 504 ? 179.262 140.061 177.510 1.00 29.75 504 LEU B C 1
ATOM 14113 O O . LEU B 2 504 ? 179.709 141.113 177.043 1.00 37.13 504 LEU B O 1
ATOM 14118 N N . GLN B 2 505 ? 179.816 139.431 178.530 1.00 33.47 505 GLN B N 1
ATOM 14119 C CA . GLN B 2 505 ? 181.011 139.966 179.232 1.00 36.00 505 GLN B CA 1
ATOM 14120 C C . GLN B 2 505 ? 182.225 139.987 178.297 1.00 35.39 505 GLN B C 1
ATOM 14121 O O . GLN B 2 505 ? 183.143 140.781 178.564 1.00 40.40 505 GLN B O 1
ATOM 14127 N N . ALA B 2 506 ? 182.258 139.170 177.253 1.00 31.06 506 ALA B N 1
ATOM 14128 C CA . ALA B 2 506 ? 183.428 139.119 176.353 1.00 32.36 506 ALA B CA 1
ATOM 14129 C C . ALA B 2 506 ? 183.466 140.332 175.406 1.00 33.65 506 ALA B C 1
ATOM 14130 O O . ALA B 2 506 ? 184.455 140.477 174.695 1.00 33.00 506 ALA B O 1
ATOM 14132 N N . GLN B 2 507 ? 182.420 141.153 175.358 1.00 35.40 507 GLN B N 1
ATOM 14133 C CA . GLN B 2 507 ? 182.351 142.301 174.417 1.00 35.13 507 GLN B CA 1
ATOM 14134 C C . GLN B 2 507 ? 182.796 143.597 175.094 1.00 33.80 507 GLN B C 1
ATOM 14135 O O . GLN B 2 507 ? 182.811 144.622 174.410 1.00 36.92 507 GLN B O 1
ATOM 14141 N N . ASN B 2 508 ? 183.160 143.564 176.366 1.00 35.46 508 ASN B N 1
ATOM 14142 C CA . ASN B 2 508 ? 183.679 144.758 177.069 1.00 42.15 508 ASN B CA 1
ATOM 14143 C C . ASN B 2 508 ? 185.200 144.734 177.073 1.00 44.87 508 ASN B C 1
ATOM 14144 O O . ASN B 2 508 ? 185.805 143.661 176.914 1.00 44.07 508 ASN B O 1
ATOM 14149 N N . THR B 2 509 ? 185.803 145.884 177.324 1.00 55.76 509 THR B N 1
ATOM 14150 C CA . THR B 2 509 ? 187.275 146.006 177.396 1.00 65.26 509 THR B CA 1
ATOM 14151 C C . THR B 2 509 ? 187.646 147.314 178.075 1.00 70.68 509 THR B C 1
ATOM 14152 O O . THR B 2 509 ? 186.796 148.214 178.174 1.00 75.03 509 THR B O 1
ATOM 14156 N N . ASN B 2 510 ? 188.899 147.409 178.493 1.00 79.98 510 ASN B N 1
ATOM 14157 C CA . ASN B 2 510 ? 189.452 148.628 179.128 1.00 86.46 510 ASN B CA 1
ATOM 14158 C C . ASN B 2 510 ? 190.585 149.226 178.301 1.00 86.99 510 ASN B C 1
ATOM 14159 O O . ASN B 2 510 ? 190.816 150.431 178.454 1.00 90.61 510 ASN B O 1
ATOM 14164 N N . ASN B 2 511 ? 191.268 148.444 177.477 1.00 89.19 511 ASN B N 1
ATOM 14165 C CA . ASN B 2 511 ? 192.396 148.975 176.672 1.00 104.15 511 ASN B CA 1
ATOM 14166 C C . ASN B 2 511 ? 191.856 149.954 175.628 1.00 111.37 511 ASN B C 1
ATOM 14167 O O . ASN B 2 511 ? 190.808 149.676 175.014 1.00 120.00 511 ASN B O 1
ATOM 14172 N N . GLU B 2 512 ? 192.565 151.049 175.404 1.00 111.49 512 GLU B N 1
ATOM 14173 C CA . GLU B 2 512 ? 192.182 152.030 174.357 1.00 105.51 512 GLU B CA 1
ATOM 14174 C C . GLU B 2 512 ? 192.503 151.446 172.983 1.00 98.41 512 GLU B C 1
ATOM 14175 O O . GLU B 2 512 ? 191.825 151.814 172.020 1.00 102.28 512 GLU B O 1
ATOM 14181 N N . LYS B 2 513 ? 193.523 150.599 172.889 1.00 93.67 513 LYS B N 1
ATOM 14182 C CA . LYS B 2 513 ? 193.911 149.949 171.615 1.00 90.19 513 LYS B CA 1
ATOM 14183 C C . LYS B 2 513 ? 193.503 148.488 171.671 1.00 75.36 513 LYS B C 1
ATOM 14184 O O . LYS B 2 513 ? 193.847 147.811 172.653 1.00 86.72 513 LYS B O 1
ATOM 14190 N N . PHE B 2 514 ? 192.797 148.026 170.652 1.00 61.71 514 PHE B N 1
ATOM 14191 C CA . PHE B 2 514 ? 192.307 146.630 170.584 1.00 55.19 514 PHE B CA 1
ATOM 14192 C C . PHE B 2 514 ? 192.024 146.275 169.134 1.00 51.58 514 PHE B C 1
ATOM 14193 O O . PHE B 2 514 ? 192.394 147.045 168.232 1.00 56.21 514 PHE B O 1
ATOM 14201 N N . SER B 2 515 ? 191.397 145.128 168.928 1.00 48.91 515 SER B N 1
ATOM 14202 C CA . SER B 2 515 ? 190.985 144.668 167.588 1.00 53.93 515 SER B CA 1
ATOM 14203 C C . SER B 2 515 ? 189.802 143.717 167.720 1.00 50.86 515 SER B C 1
ATOM 14204 O O . SER B 2 515 ? 189.832 142.835 168.587 1.00 50.27 515 SER B O 1
ATOM 14207 N N . LEU B 2 516 ? 188.821 143.870 166.846 1.00 45.88 516 LEU B N 1
ATOM 14208 C CA . LEU B 2 516 ? 187.610 143.019 166.866 1.00 39.88 516 LEU B CA 1
ATOM 14209 C C . LEU B 2 516 ? 187.958 141.620 166.366 1.00 39.71 516 LEU B C 1
ATOM 14210 O O . LEU B 2 516 ? 188.758 141.486 165.411 1.00 42.40 516 LEU B O 1
ATOM 14215 N N . SER B 2 517 ? 187.373 140.613 166.996 1.00 39.57 517 SER B N 1
ATOM 14216 C CA . SER B 2 517 ? 187.535 139.194 166.603 1.00 42.16 517 SER B CA 1
ATOM 14217 C C . SER B 2 517 ? 186.173 138.513 166.585 1.00 43.55 517 SER B C 1
ATOM 14218 O O . SER B 2 517 ? 185.350 138.763 167.485 1.00 38.21 517 SER B O 1
ATOM 14221 N N . SER B 2 518 ? 185.950 137.646 165.607 1.00 49.12 518 SER B N 1
ATOM 14222 C CA . SER B 2 518 ? 184.668 136.921 165.436 1.00 53.16 518 SER B CA 1
ATOM 14223 C C . SER B 2 518 ? 184.724 135.541 166.107 1.00 62.45 518 SER B C 1
ATOM 14224 O O . SER B 2 518 ? 183.736 134.802 165.978 1.00 72.10 518 SER B O 1
ATOM 14227 N N . ASP B 2 519 ? 185.816 135.189 166.783 1.00 65.55 519 ASP B N 1
ATOM 14228 C CA . ASP B 2 519 ? 185.946 133.877 167.450 1.00 66.16 519 ASP B CA 1
ATOM 14229 C C . ASP B 2 519 ? 185.954 134.069 168.960 1.00 54.57 519 ASP B C 1
ATOM 14230 O O . ASP B 2 519 ? 186.824 134.785 169.467 1.00 55.77 519 ASP B O 1
ATOM 14235 N N . PHE B 2 520 ? 185.051 133.389 169.648 1.00 51.09 520 PHE B N 1
ATOM 14236 C CA . PHE B 2 520 ? 184.895 133.535 171.111 1.00 50.02 520 PHE B CA 1
ATOM 14237 C C . PHE B 2 520 ? 186.047 132.861 171.853 1.00 55.43 520 PHE B C 1
ATOM 14238 O O . PHE B 2 520 ? 186.412 133.332 172.935 1.00 52.89 520 PHE B O 1
ATOM 14246 N N . VAL B 2 521 ? 186.608 131.801 171.293 1.00 69.43 521 VAL B N 1
ATOM 14247 C CA . VAL B 2 521 ? 187.650 131.015 172.008 1.00 78.21 521 VAL B CA 1
ATOM 14248 C C . VAL B 2 521 ? 188.912 131.871 172.156 1.00 78.87 521 VAL B C 1
ATOM 14249 O O . VAL B 2 521 ? 189.482 131.894 173.256 1.00 78.61 521 VAL B O 1
ATOM 14253 N N . GLU B 2 522 ? 189.315 132.576 171.104 1.00 71.81 522 GLU B N 1
ATOM 14254 C CA . GLU B 2 522 ? 190.566 133.379 171.134 1.00 68.83 522 GLU B CA 1
ATOM 14255 C C . GLU B 2 522 ? 190.415 134.519 172.141 1.00 59.50 522 GLU B C 1
ATOM 14256 O O . GLU B 2 522 ? 191.363 134.773 172.912 1.00 62.79 522 GLU B O 1
ATOM 14262 N N . VAL B 2 523 ? 189.256 135.151 172.172 1.00 47.70 523 VAL B N 1
ATOM 14263 C CA . VAL B 2 523 ? 189.083 136.364 173.005 1.00 46.96 523 VAL B CA 1
ATOM 14264 C C . VAL B 2 523 ? 189.319 135.985 174.461 1.00 48.73 523 VAL B C 1
ATOM 14265 O O . VAL B 2 523 ? 190.086 136.681 175.149 1.00 51.40 523 VAL B O 1
ATOM 14269 N N . VAL B 2 524 ? 188.674 134.929 174.918 1.00 57.41 524 VAL B N 1
ATOM 14270 C CA . VAL B 2 524 ? 188.754 134.533 176.353 1.00 68.03 524 VAL B CA 1
ATOM 14271 C C . VAL B 2 524 ? 190.151 133.991 176.660 1.00 73.41 524 VAL B C 1
ATOM 14272 O O . VAL B 2 524 ? 190.683 134.309 177.730 1.00 68.75 524 VAL B O 1
ATOM 14276 N N . SER B 2 525 ? 190.732 133.227 175.741 1.00 85.92 525 SER B N 1
ATOM 14277 C CA . SER B 2 525 ? 192.018 132.525 175.980 1.00 98.22 525 SER B CA 1
ATOM 14278 C C . SER B 2 525 ? 193.212 133.448 175.714 1.00 116.94 525 SER B C 1
ATOM 14279 O O . SER B 2 525 ? 194.350 133.005 175.965 1.00 125.55 525 SER B O 1
ATOM 14282 N N . SER B 2 526 ? 192.996 134.658 175.198 1.00 145.70 526 SER B N 1
ATOM 14283 C CA . SER B 2 526 ? 194.111 135.589 174.891 1.00 165.92 526 SER B CA 1
ATOM 14284 C C . SER B 2 526 ? 194.785 136.043 176.190 1.00 175.76 526 SER B C 1
ATOM 14285 O O . SER B 2 526 ? 194.110 136.197 177.221 1.00 169.53 526 SER B O 1
ATOM 14288 N N . LYS B 2 527 ? 196.087 136.266 176.125 1.00 190.62 527 LYS B N 1
ATOM 14289 C CA . LYS B 2 527 ? 196.878 136.738 177.293 1.00 200.87 527 LYS B CA 1
ATOM 14290 C C . LYS B 2 527 ? 196.960 138.264 177.287 1.00 194.19 527 LYS B C 1
ATOM 14291 O O . LYS B 2 527 ? 196.696 138.883 178.333 1.00 191.25 527 LYS B O 1
ATOM 14297 N N . ASP B 2 528 ? 197.336 138.851 176.156 1.00 190.26 528 ASP B N 1
ATOM 14298 C CA . ASP B 2 528 ? 197.530 140.320 176.045 1.00 189.56 528 ASP B CA 1
ATOM 14299 C C . ASP B 2 528 ? 196.214 141.076 176.291 1.00 182.39 528 ASP B C 1
ATOM 14300 O O . ASP B 2 528 ? 196.292 142.262 176.617 1.00 181.55 528 ASP B O 1
ATOM 14305 N N . LYS B 2 529 ? 195.057 140.438 176.095 1.00 167.05 529 LYS B N 1
ATOM 14306 C CA . LYS B 2 529 ? 193.723 141.095 176.215 1.00 149.85 529 LYS B CA 1
ATOM 14307 C C . LYS B 2 529 ? 193.600 142.211 175.175 1.00 125.49 529 LYS B C 1
ATOM 14308 O O . LYS B 2 529 ? 192.953 143.225 175.449 1.00 120.26 529 LYS B O 1
ATOM 14314 N N . SER B 2 530 ? 194.185 142.009 174.000 1.00 105.92 530 SER B N 1
ATOM 14315 C CA . SER B 2 530 ? 194.096 142.957 172.867 1.00 90.67 530 SER B CA 1
ATOM 14316 C C . SER B 2 530 ? 192.952 142.560 171.929 1.00 74.73 530 SER B C 1
ATOM 14317 O O . SER B 2 530 ? 192.807 143.223 170.882 1.00 78.62 530 SER B O 1
ATOM 14320 N N . LEU B 2 531 ? 192.177 141.525 172.257 1.00 59.43 531 LEU B N 1
ATOM 14321 C CA . LEU B 2 531 ? 191.026 141.110 171.422 1.00 50.68 531 LEU B CA 1
ATOM 14322 C C . LEU B 2 531 ? 189.732 141.323 172.200 1.00 43.67 531 LEU B C 1
ATOM 14323 O O . LEU B 2 531 ? 189.693 141.086 173.421 1.00 40.40 531 LEU B O 1
ATOM 14328 N N . VAL B 2 532 ? 188.698 141.729 171.480 1.00 36.68 532 VAL B N 1
ATOM 14329 C CA . VAL B 2 532 ? 187.330 141.866 172.031 1.00 32.62 532 VAL B CA 1
ATOM 14330 C C . VAL B 2 532 ? 186.372 141.190 171.054 1.00 28.85 532 VAL B C 1
ATOM 14331 O O . VAL B 2 532 ? 186.471 141.382 169.852 1.00 26.63 532 VAL B O 1
ATOM 14335 N N . TYR B 2 533 ? 185.455 140.400 171.573 1.00 29.44 533 TYR B N 1
ATOM 14336 C CA . TYR B 2 533 ? 184.514 139.619 170.735 1.00 28.92 533 TYR B CA 1
ATOM 14337 C C . TYR B 2 533 ? 183.558 140.584 170.037 1.00 28.15 533 TYR B C 1
ATOM 14338 O O . TYR B 2 533 ? 183.109 141.563 170.637 1.00 32.06 533 TYR B O 1
ATOM 14347 N N . SER B 2 534 ? 183.232 140.294 168.800 1.00 29.10 534 SER B N 1
ATOM 14348 C CA . SER B 2 534 ? 182.292 141.122 168.016 1.00 33.12 534 SER B CA 1
ATOM 14349 C C . SER B 2 534 ? 181.564 140.269 166.988 1.00 37.52 534 SER B C 1
ATOM 14350 O O . SER B 2 534 ? 182.076 139.199 166.602 1.00 45.21 534 SER B O 1
ATOM 14353 N N . PHE B 2 535 ? 180.423 140.754 166.525 1.00 39.55 535 PHE B N 1
ATOM 14354 C CA . PHE B 2 535 ? 179.622 140.076 165.472 1.00 39.53 535 PHE B CA 1
ATOM 14355 C C . PHE B 2 535 ? 179.263 141.035 164.332 1.00 38.32 535 PHE B C 1
ATOM 14356 O O . PHE B 2 535 ? 178.313 140.742 163.605 1.00 41.76 535 PHE B O 1
ATOM 14364 N N . LEU B 2 536 ? 179.981 142.138 164.163 1.00 37.44 536 LEU B N 1
ATOM 14365 C CA . LEU B 2 536 ? 179.757 143.051 163.019 1.00 35.96 536 LEU B CA 1
ATOM 14366 C C . LEU B 2 536 ? 180.589 142.549 161.846 1.00 37.61 536 LEU B C 1
ATOM 14367 O O . LEU B 2 536 ? 181.770 142.951 161.682 1.00 39.44 536 LEU B O 1
ATOM 14372 N N . SER B 2 537 ? 180.001 141.677 161.049 1.00 40.23 537 SER B N 1
ATOM 14373 C CA . SER B 2 537 ? 180.739 141.002 159.959 1.00 46.64 537 SER B CA 1
ATOM 14374 C C . SER B 2 537 ? 181.216 142.027 158.924 1.00 44.82 537 SER B C 1
ATOM 14375 O O . SER B 2 537 ? 182.404 142.005 158.567 1.00 50.33 537 SER B O 1
ATOM 14378 N N . ASN B 2 538 ? 180.337 142.907 158.472 1.00 39.70 538 ASN B N 1
ATOM 14379 C CA . ASN B 2 538 ? 180.712 143.902 157.437 1.00 38.75 538 ASN B CA 1
ATOM 14380 C C . ASN B 2 538 ? 181.791 144.857 157.959 1.00 35.16 538 ASN B C 1
ATOM 14381 O O . ASN B 2 538 ? 182.750 145.126 157.224 1.00 35.54 538 ASN B O 1
ATOM 14386 N N . VAL B 2 539 ? 181.660 145.337 159.183 1.00 33.39 539 VAL B N 1
ATOM 14387 C CA . VAL B 2 539 ? 182.641 146.308 159.730 1.00 33.16 539 VAL B CA 1
ATOM 14388 C C . VAL B 2 539 ? 183.996 145.616 159.826 1.00 35.06 539 VAL B C 1
ATOM 14389 O O . VAL B 2 539 ? 185.013 146.218 159.438 1.00 38.51 539 VAL B O 1
ATOM 14393 N N . MET B 2 540 ? 184.027 144.391 160.318 1.00 35.44 540 MET B N 1
ATOM 14394 C CA . MET B 2 540 ? 185.314 143.663 160.413 1.00 37.57 540 MET B CA 1
ATOM 14395 C C . MET B 2 540 ? 185.866 143.421 159.012 1.00 36.05 540 MET B C 1
ATOM 14396 O O . MET B 2 540 ? 187.079 143.552 158.827 1.00 40.09 540 MET B O 1
ATOM 14401 N N . PHE B 2 541 ? 185.015 143.088 158.060 1.00 37.38 541 PHE B N 1
ATOM 14402 C CA . PHE B 2 541 ? 185.474 142.832 156.680 1.00 45.47 541 PHE B CA 1
ATOM 14403 C C . PHE B 2 541 ? 186.122 144.097 156.106 1.00 44.19 541 PHE B C 1
ATOM 14404 O O . PHE B 2 541 ? 187.193 144.005 155.494 1.00 44.22 541 PHE B O 1
ATOM 14412 N N . TYR B 2 542 ? 185.490 145.249 156.291 1.00 42.51 542 TYR B N 1
ATOM 14413 C CA . TYR B 2 542 ? 186.004 146.527 155.742 1.00 36.33 542 TYR B CA 1
ATOM 14414 C C . TYR B 2 542 ? 187.362 146.848 156.365 1.00 35.85 542 TYR B C 1
ATOM 14415 O O . TYR B 2 542 ? 188.321 147.129 155.620 1.00 34.84 542 TYR B O 1
ATOM 14424 N N . LEU B 2 543 ? 187.456 146.792 157.690 1.00 37.54 543 LEU B N 1
ATOM 14425 C CA . LEU B 2 543 ? 188.713 147.151 158.391 1.00 40.99 543 LEU B CA 1
ATOM 14426 C C . LEU B 2 543 ? 189.834 146.222 157.931 1.00 53.38 543 LEU B C 1
ATOM 14427 O O . LEU B 2 543 ? 191.001 146.655 157.934 1.00 67.64 543 LEU B O 1
ATOM 14432 N N . ASP B 2 544 ? 189.512 145.001 157.527 1.00 58.79 544 ASP B N 1
ATOM 14433 C CA . ASP B 2 544 ? 190.551 144.022 157.142 1.00 65.20 544 ASP B CA 1
ATOM 14434 C C . ASP B 2 544 ? 190.991 144.214 155.691 1.00 58.44 544 ASP B C 1
ATOM 14435 O O . ASP B 2 544 ? 192.021 143.643 155.320 1.00 64.25 544 ASP B O 1
ATOM 14440 N N . SER B 2 545 ? 190.246 144.963 154.889 1.00 57.80 545 SER B N 1
ATOM 14441 C CA . SER B 2 545 ? 190.537 145.119 153.440 1.00 59.80 545 SER B CA 1
ATOM 14442 C C . SER B 2 545 ? 191.394 146.364 153.171 1.00 60.83 545 SER B C 1
ATOM 14443 O O . SER B 2 545 ? 191.643 146.641 151.990 1.00 58.41 545 SER B O 1
ATOM 14446 N N . ILE B 2 546 ? 191.795 147.103 154.200 1.00 64.66 546 ILE B N 1
ATOM 14447 C CA . ILE B 2 546 ? 192.551 148.369 154.007 1.00 70.65 546 ILE B CA 1
ATOM 14448 C C . ILE B 2 546 ? 193.793 148.376 154.890 1.00 77.70 546 ILE B C 1
ATOM 14449 O O . ILE B 2 546 ? 194.294 149.477 155.180 1.00 77.05 546 ILE B O 1
ATOM 14454 N N . LYS B 2 547 ? 194.283 147.215 155.303 1.00 98.38 547 LYS B N 1
ATOM 14455 C CA . LYS B 2 547 ? 195.490 147.149 156.166 1.00 119.11 547 LYS B CA 1
ATOM 14456 C C . LYS B 2 547 ? 196.722 147.660 155.411 1.00 130.01 547 LYS B C 1
ATOM 14457 O O . LYS B 2 547 ? 197.550 148.352 156.034 1.00 131.69 547 LYS B O 1
ATOM 14463 N N . ASP B 2 548 ? 196.827 147.361 154.121 1.00 142.23 548 ASP B N 1
ATOM 14464 C CA . ASP B 2 548 ? 198.060 147.635 153.339 1.00 155.28 548 ASP B CA 1
ATOM 14465 C C . ASP B 2 548 ? 198.067 149.066 152.787 1.00 146.22 548 ASP B C 1
ATOM 14466 O O . ASP B 2 548 ? 199.100 149.451 152.216 1.00 153.07 548 ASP B O 1
ATOM 14471 N N . ASN B 2 549 ? 196.971 149.812 152.899 1.00 131.71 549 ASN B N 1
ATOM 14472 C CA . ASN B 2 549 ? 196.895 151.162 152.288 1.00 119.94 549 ASN B CA 1
ATOM 14473 C C . ASN B 2 549 ? 197.818 152.134 153.025 1.00 113.99 549 ASN B C 1
ATOM 14474 O O . ASN B 2 549 ? 198.192 151.877 154.191 1.00 114.03 549 ASN B O 1
ATOM 14479 N N . SER B 2 550 ? 198.159 153.225 152.354 1.00 109.76 550 SER B N 1
ATOM 14480 C CA . SER B 2 550 ? 198.934 154.336 152.949 1.00 111.10 550 SER B CA 1
ATOM 14481 C C . SER B 2 550 ? 198.107 154.990 154.050 1.00 112.14 550 SER B C 1
ATOM 14482 O O . SER B 2 550 ? 196.876 154.993 154.016 1.00 112.49 550 SER B O 1
ATOM 14485 N N . PRO B 2 551 ? 198.763 155.570 155.068 1.00 110.80 551 PRO B N 1
ATOM 14486 C CA . PRO B 2 551 ? 198.029 156.171 156.178 1.00 105.09 551 PRO B CA 1
ATOM 14487 C C . PRO B 2 551 ? 197.219 157.397 155.738 1.00 92.50 551 PRO B C 1
ATOM 14488 O O . PRO B 2 551 ? 197.575 158.068 154.788 1.00 92.33 551 PRO B O 1
ATOM 14492 N N . ILE B 2 552 ? 196.141 157.657 156.457 1.00 80.96 552 ILE B N 1
ATOM 14493 C CA . ILE B 2 552 ? 195.269 158.834 156.201 1.00 68.00 552 ILE B CA 1
ATOM 14494 C C . ILE B 2 552 ? 196.032 160.100 156.586 1.00 66.74 552 ILE B C 1
ATOM 14495 O O . ILE B 2 552 ? 196.525 160.192 157.722 1.00 68.92 552 ILE B O 1
ATOM 14500 N N . ASP B 2 553 ? 196.126 161.041 155.663 1.00 69.79 553 ASP B N 1
ATOM 14501 C CA . ASP B 2 553 ? 196.827 162.326 155.917 1.00 74.17 553 ASP B CA 1
ATOM 14502 C C . ASP B 2 553 ? 196.077 163.511 155.307 1.00 70.44 553 ASP B C 1
ATOM 14503 O O . ASP B 2 553 ? 196.629 164.617 155.326 1.00 70.29 553 ASP B O 1
ATOM 14508 N N . THR B 2 554 ? 194.890 163.311 154.745 1.00 69.72 554 THR B N 1
ATOM 14509 C CA . THR B 2 554 ? 194.114 164.398 154.113 1.00 64.05 554 THR B CA 1
ATOM 14510 C C . THR B 2 554 ? 192.671 164.315 154.582 1.00 56.96 554 THR B C 1
ATOM 14511 O O . THR B 2 554 ? 192.134 163.190 154.682 1.00 66.58 554 THR B O 1
ATOM 14515 N N . ASP B 2 555 ? 192.044 165.458 154.818 1.00 49.16 555 ASP B N 1
ATOM 14516 C CA . ASP B 2 555 ? 190.646 165.490 155.321 1.00 48.89 555 ASP B CA 1
ATOM 14517 C C . ASP B 2 555 ? 189.723 164.772 154.328 1.00 42.75 555 ASP B C 1
ATOM 14518 O O . ASP B 2 555 ? 188.764 164.132 154.763 1.00 49.13 555 ASP B O 1
ATOM 14523 N N . LYS B 2 556 ? 190.016 164.854 153.044 1.00 35.01 556 LYS B N 1
ATOM 14524 C CA . LYS B 2 556 ? 189.210 164.148 152.037 1.00 36.32 556 LYS B CA 1
ATOM 14525 C C . LYS B 2 556 ? 189.285 162.643 152.288 1.00 33.12 556 LYS B C 1
ATOM 14526 O O . LYS B 2 556 ? 188.241 161.974 152.210 1.00 34.65 556 LYS B O 1
ATOM 14532 N N . LYS B 2 557 ? 190.469 162.119 152.560 1.00 31.10 557 LYS B N 1
ATOM 14533 C CA . LYS B 2 557 ? 190.609 160.669 152.812 1.00 31.32 557 LYS B CA 1
ATOM 14534 C C . LYS B 2 557 ? 189.951 160.307 154.151 1.00 25.39 557 LYS B C 1
ATOM 14535 O O . LYS B 2 557 ? 189.405 159.190 154.271 1.00 23.93 557 LYS B O 1
ATOM 14541 N N . TYR B 2 558 ? 189.977 161.204 155.113 1.00 18.96 558 TYR B N 1
ATOM 14542 C CA . TYR B 2 558 ? 189.293 160.942 156.388 1.00 18.80 558 TYR B CA 1
ATOM 14543 C C . TYR B 2 558 ? 187.784 160.817 156.167 1.00 18.83 558 TYR B C 1
ATOM 14544 O O . TYR B 2 558 ? 187.151 159.908 156.755 1.00 20.69 558 TYR B O 1
ATOM 14553 N N . TYR B 2 559 ? 187.214 161.692 155.350 1.00 17.54 559 TYR B N 1
ATOM 14554 C CA . TYR B 2 559 ? 185.760 161.663 155.093 1.00 17.69 559 TYR B CA 1
ATOM 14555 C C . TYR B 2 559 ? 185.379 160.326 154.452 1.00 17.25 559 TYR B C 1
ATOM 14556 O O . TYR B 2 559 ? 184.317 159.758 154.838 1.00 15.98 559 TYR B O 1
ATOM 14565 N N . LEU B 2 560 ? 186.177 159.848 153.504 1.00 15.45 560 LEU B N 1
ATOM 14566 C CA . LEU B 2 560 ? 185.846 158.574 152.836 1.00 17.71 560 LEU B CA 1
ATOM 14567 C C . LEU B 2 560 ? 185.901 157.444 153.843 1.00 19.29 560 LEU B C 1
ATOM 14568 O O . LEU B 2 560 ? 184.999 156.573 153.807 1.00 23.41 560 LEU B O 1
ATOM 14573 N N . TRP B 2 561 ? 186.910 157.435 154.705 1.00 19.21 561 TRP B N 1
ATOM 14574 C CA . TRP B 2 561 ? 187.034 156.354 155.722 1.00 16.76 561 TRP B CA 1
ATOM 14575 C C . TRP B 2 561 ? 185.841 156.394 156.674 1.00 13.71 561 TRP B C 1
ATOM 14576 O O . TRP B 2 561 ? 185.270 155.355 156.956 1.00 12.29 561 TRP B O 1
ATOM 14587 N N . LEU B 2 562 ? 185.487 157.577 157.144 1.00 13.36 562 LEU B N 1
ATOM 14588 C CA . LEU B 2 562 ? 184.402 157.711 158.139 1.00 13.64 562 LEU B CA 1
ATOM 14589 C C . LEU B 2 562 ? 183.075 157.271 157.528 1.00 14.87 562 LEU B C 1
ATOM 14590 O O . LEU B 2 562 ? 182.295 156.635 158.205 1.00 15.22 562 LEU B O 1
ATOM 14595 N N . ARG B 2 563 ? 182.831 157.587 156.274 1.00 21.74 563 ARG B N 1
ATOM 14596 C CA . ARG B 2 563 ? 181.547 157.217 155.625 1.00 26.30 563 ARG B CA 1
ATOM 14597 C C . ARG B 2 563 ? 181.409 155.693 155.538 1.00 26.05 563 ARG B C 1
ATOM 14598 O O . ARG B 2 563 ? 180.313 155.184 155.818 1.00 24.94 563 ARG B O 1
ATOM 14606 N N . GLU B 2 564 ? 182.474 154.988 155.166 1.00 26.90 564 GLU B N 1
ATOM 14607 C CA . GLU B 2 564 ? 182.408 153.519 155.020 1.00 29.34 564 GLU B CA 1
ATOM 14608 C C . GLU B 2 564 ? 182.150 152.844 156.373 1.00 26.54 564 GLU B C 1
ATOM 14609 O O . GLU B 2 564 ? 181.402 151.865 156.422 1.00 28.22 564 GLU B O 1
ATOM 14615 N N . ILE B 2 565 ? 182.719 153.356 157.442 1.00 21.17 565 ILE B N 1
ATOM 14616 C CA . ILE B 2 565 ? 182.464 152.761 158.773 1.00 20.29 565 ILE B CA 1
ATOM 14617 C C . ILE B 2 565 ? 180.979 152.902 159.100 1.00 19.75 565 ILE B C 1
ATOM 14618 O O . ILE B 2 565 ? 180.383 151.965 159.639 1.00 21.36 565 ILE B O 1
ATOM 14623 N N . PHE B 2 566 ? 180.391 154.051 158.842 1.00 18.84 566 PHE B N 1
ATOM 14624 C CA . PHE B 2 566 ? 178.985 154.285 159.226 1.00 18.33 566 PHE B CA 1
ATOM 14625 C C . PHE B 2 566 ? 178.052 153.410 158.388 1.00 18.08 566 PHE B C 1
ATOM 14626 O O . PHE B 2 566 ? 177.128 152.791 158.964 1.00 19.67 566 PHE B O 1
ATOM 14634 N N . ARG B 2 567 ? 178.283 153.323 157.092 1.00 16.88 567 ARG B N 1
ATOM 14635 C CA . ARG B 2 567 ? 177.354 152.542 156.237 1.00 19.97 567 ARG B CA 1
ATOM 14636 C C . ARG B 2 567 ? 177.421 151.057 156.620 1.00 20.69 567 ARG B C 1
ATOM 14637 O O . ARG B 2 567 ? 176.368 150.401 156.733 1.00 22.08 567 ARG B O 1
ATOM 14645 N N . ASN B 2 568 ? 178.621 150.535 156.820 1.00 19.22 568 ASN B N 1
ATOM 14646 C CA . ASN B 2 568 ? 178.785 149.109 157.172 1.00 18.67 568 ASN B CA 1
ATOM 14647 C C . ASN B 2 568 ? 178.134 148.808 158.527 1.00 15.43 568 ASN B C 1
ATOM 14648 O O . ASN B 2 568 ? 177.507 147.760 158.671 1.00 15.00 568 ASN B O 1
ATOM 14653 N N . TYR B 2 569 ? 178.279 149.696 159.482 1.00 14.67 569 TYR B N 1
ATOM 14654 C CA . TYR B 2 569 ? 177.698 149.494 160.820 1.00 15.53 569 TYR B CA 1
ATOM 14655 C C . TYR B 2 569 ? 176.173 149.429 160.738 1.00 16.53 569 TYR B C 1
ATOM 14656 O O . TYR B 2 569 ? 175.561 148.564 161.387 1.00 15.24 569 TYR B O 1
ATOM 14665 N N . SER B 2 570 ? 175.570 150.292 159.945 1.00 20.07 570 SER B N 1
ATOM 14666 C CA . SER B 2 570 ? 174.090 150.347 159.846 1.00 23.62 570 SER B CA 1
ATOM 14667 C C . SER B 2 570 ? 173.568 149.066 159.183 1.00 25.11 570 SER B C 1
ATOM 14668 O O . SER B 2 570 ? 172.558 148.517 159.656 1.00 25.67 570 SER B O 1
ATOM 14671 N N . PHE B 2 571 ? 174.239 148.581 158.149 1.00 23.63 571 PHE B N 1
ATOM 14672 C CA . PHE B 2 571 ? 173.796 147.331 157.490 1.00 26.69 571 PHE B CA 1
ATOM 14673 C C . PHE B 2 571 ? 173.879 146.153 158.458 1.00 26.64 571 PHE B C 1
ATOM 14674 O O . PHE B 2 571 ? 172.953 145.331 158.469 1.00 29.34 571 PHE B O 1
ATOM 14682 N N . ASP B 2 572 ? 174.946 146.072 159.236 1.00 27.46 572 ASP B N 1
ATOM 14683 C CA . ASP B 2 572 ? 175.136 144.942 160.174 1.00 27.44 572 ASP B CA 1
ATOM 14684 C C . ASP B 2 572 ? 174.067 144.952 161.261 1.00 25.51 572 ASP B C 1
ATOM 14685 O O . ASP B 2 572 ? 173.502 143.892 161.561 1.00 29.25 572 ASP B O 1
ATOM 14690 N N . ILE B 2 573 ? 173.778 146.104 161.819 1.00 21.99 573 ILE B N 1
ATOM 14691 C CA . ILE B 2 573 ? 173.002 146.140 163.068 1.00 20.23 573 ILE B CA 1
ATOM 14692 C C . ILE B 2 573 ? 171.519 146.027 162.745 1.00 20.97 573 ILE B C 1
ATOM 14693 O O . ILE B 2 573 ? 170.762 145.613 163.639 1.00 23.44 573 ILE B O 1
ATOM 14698 N N . THR B 2 574 ? 171.079 146.419 161.565 1.00 23.36 574 THR B N 1
ATOM 14699 C CA . THR B 2 574 ? 169.623 146.489 161.265 1.00 28.98 574 THR B CA 1
ATOM 14700 C C . THR B 2 574 ? 169.188 145.333 160.369 1.00 33.38 574 THR B C 1
ATOM 14701 O O . THR B 2 574 ? 168.069 145.401 159.827 1.00 39.14 574 THR B O 1
ATOM 14705 N N . ALA B 2 575 ? 170.007 144.294 160.215 1.00 34.62 575 ALA B N 1
ATOM 14706 C CA . ALA B 2 575 ? 169.646 143.145 159.359 1.00 37.90 575 ALA B CA 1
ATOM 14707 C C . ALA B 2 575 ? 168.434 142.409 159.952 1.00 42.32 575 ALA B C 1
ATOM 14708 O O . ALA B 2 575 ? 168.397 142.173 161.194 1.00 36.87 575 ALA B O 1
ATOM 14710 N N . THR B 2 576 ? 167.484 142.045 159.099 1.00 48.33 576 THR B N 1
ATOM 14711 C CA . THR B 2 576 ? 166.312 141.225 159.509 1.00 53.47 576 THR B CA 1
ATOM 14712 C C . THR B 2 576 ? 165.870 140.318 158.368 1.00 52.73 576 THR B C 1
ATOM 14713 O O . THR B 2 576 ? 166.365 140.464 157.244 1.00 66.15 576 THR B O 1
ATOM 14717 N N . GLN B 2 577 ? 165.008 139.372 158.690 1.00 49.14 577 GLN B N 1
ATOM 14718 C CA . GLN B 2 577 ? 164.397 138.470 157.696 1.00 48.06 577 GLN B CA 1
ATOM 14719 C C . GLN B 2 577 ? 162.947 138.221 158.078 1.00 48.30 577 GLN B C 1
ATOM 14720 O O . GLN B 2 577 ? 162.586 138.339 159.259 1.00 48.55 577 GLN B O 1
ATOM 14726 N N . GLU B 2 578 ? 162.142 137.873 157.091 1.00 58.02 578 GLU B N 1
ATOM 14727 C CA . GLU B 2 578 ? 160.680 137.712 157.256 1.00 68.32 578 GLU B CA 1
ATOM 14728 C C . GLU B 2 578 ? 160.358 136.221 157.221 1.00 66.63 578 GLU B C 1
ATOM 14729 O O . GLU B 2 578 ? 160.799 135.512 156.290 1.00 64.33 578 GLU B O 1
ATOM 14735 N N . ILE B 2 579 ? 159.634 135.764 158.233 1.00 70.57 579 ILE B N 1
ATOM 14736 C CA . ILE B 2 579 ? 159.194 134.354 158.352 1.00 68.08 579 ILE B CA 1
ATOM 14737 C C . ILE B 2 579 ? 157.677 134.369 158.420 1.00 66.92 579 ILE B C 1
ATOM 14738 O O . ILE B 2 579 ? 157.102 135.111 159.242 1.00 51.16 579 ILE B O 1
ATOM 14743 N N . ASN B 2 580 ? 157.060 133.526 157.606 1.00 79.21 580 ASN B N 1
ATOM 14744 C CA . ASN B 2 580 ? 155.606 133.278 157.696 1.00 89.55 580 ASN B CA 1
ATOM 14745 C C . ASN B 2 580 ? 155.390 132.150 158.698 1.00 83.94 580 ASN B C 1
ATOM 14746 O O . ASN B 2 580 ? 155.923 131.048 158.483 1.00 84.28 580 ASN B O 1
ATOM 14751 N N . THR B 2 581 ? 154.630 132.422 159.748 1.00 83.10 581 THR B N 1
ATOM 14752 C CA . THR B 2 581 ? 154.331 131.421 160.794 1.00 93.17 581 THR B CA 1
ATOM 14753 C C . THR B 2 581 ? 152.827 131.222 160.882 1.00 102.13 581 THR B C 1
ATOM 14754 O O . THR B 2 581 ? 152.058 132.113 160.481 1.00 104.43 581 THR B O 1
ATOM 14758 N N . ASP B 2 582 ? 152.429 130.096 161.448 1.00 113.68 582 ASP B N 1
ATOM 14759 C CA . ASP B 2 582 ? 151.005 129.840 161.776 1.00 123.84 582 ASP B CA 1
ATOM 14760 C C . ASP B 2 582 ? 150.473 130.976 162.655 1.00 109.36 582 ASP B C 1
ATOM 14761 O O . ASP B 2 582 ? 149.258 131.122 162.780 1.00 107.97 582 ASP B O 1
ATOM 14766 N N . CYS B 2 583 ? 151.366 131.744 163.256 1.00 97.11 583 CYS B N 1
ATOM 14767 C CA . CYS B 2 583 ? 151.042 132.658 164.364 1.00 90.16 583 CYS B CA 1
ATOM 14768 C C . CYS B 2 583 ? 150.931 134.105 163.884 1.00 77.18 583 CYS B C 1
ATOM 14769 O O . CYS B 2 583 ? 150.562 134.948 164.721 1.00 68.01 583 CYS B O 1
ATOM 14772 N N . GLY B 2 584 ? 151.266 134.370 162.613 1.00 71.43 584 GLY B N 1
ATOM 14773 C CA . GLY B 2 584 ? 151.376 135.718 162.034 1.00 65.10 584 GLY B CA 1
ATOM 14774 C C . GLY B 2 584 ? 152.652 135.860 161.231 1.00 65.32 584 GLY B C 1
ATOM 14775 O O . GLY B 2 584 ? 153.277 134.850 160.868 1.00 67.71 584 GLY B O 1
ATOM 14776 N N . ILE B 2 585 ? 153.023 137.087 160.915 1.00 71.46 585 ILE B N 1
ATOM 14777 C CA . ILE B 2 585 ? 154.295 137.377 160.205 1.00 74.55 585 ILE B CA 1
ATOM 14778 C C . ILE B 2 585 ? 155.296 137.904 161.231 1.00 73.24 585 ILE B C 1
ATOM 14779 O O . ILE B 2 585 ? 154.940 138.775 162.046 1.00 66.10 585 ILE B O 1
ATOM 14784 N N . ASN B 2 586 ? 156.520 137.408 161.169 1.00 71.33 586 ASN B N 1
ATOM 14785 C CA . ASN B 2 586 ? 157.555 137.728 162.186 1.00 65.84 586 ASN B CA 1
ATOM 14786 C C . ASN B 2 586 ? 158.816 138.278 161.519 1.00 57.96 586 ASN B C 1
ATOM 14787 O O . ASN B 2 586 ? 159.230 137.758 160.465 1.00 46.55 586 ASN B O 1
ATOM 14792 N N . LYS B 2 587 ? 159.429 139.271 162.154 1.00 61.62 587 LYS B N 1
ATOM 14793 C CA . LYS B 2 587 ? 160.725 139.843 161.699 1.00 66.14 587 LYS B CA 1
ATOM 14794 C C . LYS B 2 587 ? 161.850 139.329 162.596 1.00 52.07 587 LYS B C 1
ATOM 14795 O O . LYS B 2 587 ? 161.947 139.739 163.784 1.00 50.73 587 LYS B O 1
ATOM 14801 N N . VAL B 2 588 ? 162.677 138.451 162.051 1.00 44.21 588 VAL B N 1
ATOM 14802 C CA . VAL B 2 588 ? 163.726 137.764 162.843 1.00 41.11 588 VAL B CA 1
ATOM 14803 C C . VAL B 2 588 ? 165.031 138.538 162.703 1.00 36.64 588 VAL B C 1
ATOM 14804 O O . VAL B 2 588 ? 165.482 138.792 161.571 1.00 29.41 588 VAL B O 1
ATOM 14808 N N . VAL B 2 589 ? 165.629 138.854 163.846 1.00 33.22 589 VAL B N 1
ATOM 14809 C CA . VAL B 2 589 ? 166.943 139.536 163.888 1.00 30.06 589 VAL B CA 1
ATOM 14810 C C . VAL B 2 589 ? 168.021 138.496 163.617 1.00 29.22 589 VAL B C 1
ATOM 14811 O O . VAL B 2 589 ? 168.170 137.562 164.425 1.00 26.97 589 VAL B O 1
ATOM 14815 N N . THR B 2 590 ? 168.732 138.653 162.511 1.00 33.29 590 THR B N 1
ATOM 14816 C CA . THR B 2 590 ? 169.656 137.619 162.015 1.00 39.34 590 THR B CA 1
ATOM 14817 C C . THR B 2 590 ? 170.800 137.394 163.006 1.00 36.18 590 THR B C 1
ATOM 14818 O O . THR B 2 590 ? 171.145 136.232 163.282 1.00 40.11 590 THR B O 1
ATOM 14822 N N . TRP B 2 591 ? 171.351 138.455 163.568 1.00 30.29 591 TRP B N 1
ATOM 14823 C CA . TRP B 2 591 ? 172.585 138.335 164.383 1.00 26.83 591 TRP B CA 1
ATOM 14824 C C . TRP B 2 591 ? 172.277 137.860 165.801 1.00 23.84 591 TRP B C 1
ATOM 14825 O O . TRP B 2 591 ? 173.203 137.844 166.597 1.00 21.45 591 TRP B O 1
ATOM 14836 N N . PHE B 2 592 ? 171.038 137.521 166.127 1.00 26.37 592 PHE B N 1
ATOM 14837 C CA . PHE B 2 592 ? 170.668 137.145 167.514 1.00 28.23 592 PHE B CA 1
ATOM 14838 C C . PHE B 2 592 ? 171.459 135.911 167.953 1.00 32.71 592 PHE B C 1
ATOM 14839 O O . PHE B 2 592 ? 171.843 135.828 169.136 1.00 29.93 592 PHE B O 1
ATOM 14847 N N . GLY B 2 593 ? 171.709 134.985 167.021 1.00 35.34 593 GLY B N 1
ATOM 14848 C CA . GLY B 2 593 ? 172.404 133.727 167.343 1.00 36.12 593 GLY B CA 1
ATOM 14849 C C . GLY B 2 593 ? 173.790 133.999 167.893 1.00 38.83 593 GLY B C 1
ATOM 14850 O O . GLY B 2 593 ? 174.150 133.460 168.960 1.00 41.52 593 GLY B O 1
ATOM 14851 N N . LYS B 2 594 ? 174.570 134.799 167.175 1.00 36.50 594 LYS B N 1
ATOM 14852 C CA . LYS B 2 594 ? 175.989 135.022 167.528 1.00 34.61 594 LYS B CA 1
ATOM 14853 C C . LYS B 2 594 ? 176.094 135.962 168.727 1.00 31.10 594 LYS B C 1
ATOM 14854 O O . LYS B 2 594 ? 177.096 135.888 169.445 1.00 27.94 594 LYS B O 1
ATOM 14860 N N . ALA B 2 595 ? 175.120 136.832 168.936 1.00 27.27 595 ALA B N 1
ATOM 14861 C CA . ALA B 2 595 ? 175.201 137.827 170.028 1.00 25.60 595 ALA B CA 1
ATOM 14862 C C . ALA B 2 595 ? 175.270 137.115 171.373 1.00 27.57 595 ALA B C 1
ATOM 14863 O O . ALA B 2 595 ? 176.048 137.543 172.213 1.00 29.54 595 ALA B O 1
ATOM 14865 N N . LEU B 2 596 ? 174.452 136.088 171.591 1.00 28.88 596 LEU B N 1
ATOM 14866 C CA . LEU B 2 596 ? 174.284 135.475 172.934 1.00 28.57 596 LEU B CA 1
ATOM 14867 C C . LEU B 2 596 ? 174.470 133.965 172.887 1.00 31.82 596 LEU B C 1
ATOM 14868 O O . LEU B 2 596 ? 174.202 133.344 173.922 1.00 27.77 596 LEU B O 1
ATOM 14873 N N . ASN B 2 597 ? 174.872 133.385 171.748 1.00 38.06 597 ASN B N 1
ATOM 14874 C CA . ASN B 2 597 ? 175.121 131.921 171.652 1.00 45.05 597 ASN B CA 1
ATOM 14875 C C . ASN B 2 597 ? 173.835 131.132 171.972 1.00 46.85 597 ASN B C 1
ATOM 14876 O O . ASN B 2 597 ? 173.831 130.301 172.905 1.00 47.42 597 ASN B O 1
ATOM 14881 N N . ILE B 2 598 ? 172.764 131.414 171.240 1.00 41.35 598 ILE B N 1
ATOM 14882 C CA . ILE B 2 598 ? 171.502 130.641 171.299 1.00 37.28 598 ILE B CA 1
ATOM 14883 C C . ILE B 2 598 ? 171.241 130.084 169.914 1.00 38.32 598 ILE B C 1
ATOM 14884 O O . ILE B 2 598 ? 171.159 130.863 168.956 1.00 46.28 598 ILE B O 1
ATOM 14889 N N . LEU B 2 599 ? 171.111 128.770 169.808 1.00 42.73 599 LEU B N 1
ATOM 14890 C CA . LEU B 2 599 ? 170.978 128.056 168.507 1.00 45.49 599 LEU B CA 1
ATOM 14891 C C . LEU B 2 599 ? 172.168 128.400 167.612 1.00 50.15 599 LEU B C 1
ATOM 14892 O O . LEU B 2 599 ? 172.022 128.364 166.374 1.00 52.52 599 LEU B O 1
ATOM 14897 N N . ASN B 2 600 ? 173.317 128.700 168.209 1.00 63.93 600 ASN B N 1
ATOM 14898 C CA . ASN B 2 600 ? 174.487 129.179 167.438 1.00 78.98 600 ASN B CA 1
ATOM 14899 C C . ASN B 2 600 ? 175.361 128.006 166.979 1.00 90.94 600 ASN B C 1
ATOM 14900 O O . ASN B 2 600 ? 176.447 128.257 166.429 1.00 95.64 600 ASN B O 1
ATOM 14905 N N . THR B 2 601 ? 174.898 126.775 167.135 1.00 111.89 601 THR B N 1
ATOM 14906 C CA . THR B 2 601 ? 175.728 125.568 166.906 1.00 132.29 601 THR B CA 1
ATOM 14907 C C . THR B 2 601 ? 175.722 125.181 165.427 1.00 136.00 601 THR B C 1
ATOM 14908 O O . THR B 2 601 ? 176.394 124.200 165.085 1.00 133.56 601 THR B O 1
ATOM 14912 N N . SER B 2 602 ? 174.971 125.882 164.582 1.00 144.60 602 SER B N 1
ATOM 14913 C CA . SER B 2 602 ? 174.765 125.476 163.172 1.00 152.39 602 SER B CA 1
ATOM 14914 C C . SER B 2 602 ? 175.151 126.612 162.228 1.00 156.40 602 SER B C 1
ATOM 14915 O O . SER B 2 602 ? 175.653 127.665 162.683 1.00 152.76 602 SER B O 1
ATOM 14918 N N . ASP B 2 603 ? 174.876 126.423 160.945 1.00 167.25 603 ASP B N 1
ATOM 14919 C CA . ASP B 2 603 ? 175.255 127.392 159.888 1.00 174.42 603 ASP B CA 1
ATOM 14920 C C . ASP B 2 603 ? 174.397 128.650 160.021 1.00 154.66 603 ASP B C 1
ATOM 14921 O O . ASP B 2 603 ? 174.959 129.760 160.001 1.00 152.39 603 ASP B O 1
ATOM 14926 N N . SER B 2 604 ? 173.085 128.485 160.155 1.00 124.60 604 SER B N 1
ATOM 14927 C CA . SER B 2 604 ? 172.129 129.618 160.124 1.00 103.29 604 SER B CA 1
ATOM 14928 C C . SER B 2 604 ? 171.279 129.615 161.387 1.00 82.22 604 SER B C 1
ATOM 14929 O O . SER B 2 604 ? 170.874 128.533 161.853 1.00 91.13 604 SER B O 1
ATOM 14932 N N . PHE B 2 605 ? 170.979 130.798 161.900 1.00 57.39 605 PHE B N 1
ATOM 14933 C CA . PHE B 2 605 ? 170.123 130.947 163.093 1.00 45.31 605 PHE B CA 1
ATOM 14934 C C . PHE B 2 605 ? 168.664 130.913 162.663 1.00 44.17 605 PHE B C 1
ATOM 14935 O O . PHE B 2 605 ? 167.853 130.276 163.343 1.00 49.18 605 PHE B O 1
ATOM 14943 N N . VAL B 2 606 ? 168.323 131.616 161.595 1.00 50.90 606 VAL B N 1
ATOM 14944 C CA . VAL B 2 606 ? 166.906 131.716 161.151 1.00 60.62 606 VAL B CA 1
ATOM 14945 C C . VAL B 2 606 ? 166.368 130.324 160.788 1.00 67.28 606 VAL B C 1
ATOM 14946 O O . VAL B 2 606 ? 165.223 130.016 161.148 1.00 67.54 606 VAL B O 1
ATOM 14950 N N . GLU B 2 607 ? 167.168 129.500 160.125 1.00 76.81 607 GLU B N 1
ATOM 14951 C CA . GLU B 2 607 ? 166.713 128.160 159.682 1.00 84.67 607 GLU B CA 1
ATOM 14952 C C . GLU B 2 607 ? 166.379 127.318 160.917 1.00 78.86 607 GLU B C 1
ATOM 14953 O O . GLU B 2 607 ? 165.318 126.664 160.933 1.00 81.41 607 GLU B O 1
ATOM 14959 N N . GLU B 2 608 ? 167.243 127.341 161.923 1.00 69.42 608 GLU B N 1
ATOM 14960 C CA . GLU B 2 608 ? 167.013 126.549 163.153 1.00 71.09 608 GLU B CA 1
ATOM 14961 C C . GLU B 2 608 ? 165.746 127.056 163.843 1.00 60.44 608 GLU B C 1
ATOM 14962 O O . GLU B 2 608 ? 164.993 126.231 164.395 1.00 60.70 608 GLU B O 1
ATOM 14968 N N . PHE B 2 609 ? 165.514 128.360 163.823 1.00 53.20 609 PHE B N 1
ATOM 14969 C CA . PHE B 2 609 ? 164.370 128.958 164.542 1.00 54.22 609 PHE B CA 1
ATOM 14970 C C . PHE B 2 609 ? 163.065 128.373 163.999 1.00 59.24 609 PHE B C 1
ATOM 14971 O O . PHE B 2 609 ? 162.175 128.051 164.793 1.00 61.08 609 PHE B O 1
ATOM 14979 N N . GLN B 2 610 ? 162.958 128.240 162.684 1.00 67.08 610 GLN B N 1
ATOM 14980 C CA . GLN B 2 610 ? 161.710 127.730 162.060 1.00 78.47 610 GLN B CA 1
ATOM 14981 C C . GLN B 2 610 ? 161.467 126.279 162.488 1.00 83.96 610 GLN B C 1
ATOM 14982 O O . GLN B 2 610 ? 160.312 125.957 162.863 1.00 86.43 610 GLN B O 1
ATOM 14988 N N . ASN B 2 611 ? 162.499 125.445 162.454 1.00 83.20 611 ASN B N 1
ATOM 14989 C CA . ASN B 2 611 ? 162.335 123.992 162.719 1.00 83.15 611 ASN B CA 1
ATOM 14990 C C . ASN B 2 611 ? 161.912 123.765 164.170 1.00 73.40 611 ASN B C 1
ATOM 14991 O O . ASN B 2 611 ? 160.985 122.976 164.400 1.00 80.45 611 ASN B O 1
ATOM 14996 N N . LEU B 2 612 ? 162.536 124.455 165.116 1.00 66.34 612 LEU B N 1
ATOM 14997 C CA . LEU B 2 612 ? 162.294 124.177 166.558 1.00 68.79 612 LEU B CA 1
ATOM 14998 C C . LEU B 2 612 ? 161.216 125.103 167.111 1.00 60.44 612 LEU B C 1
ATOM 14999 O O . LEU B 2 612 ? 160.479 124.666 168.009 1.00 69.22 612 LEU B O 1
ATOM 15004 N N . GLY B 2 613 ? 161.143 126.338 166.630 1.00 52.30 613 GLY B N 1
ATOM 15005 C CA . GLY B 2 613 ? 160.095 127.278 167.047 1.00 49.46 613 GLY B CA 1
ATOM 15006 C C . GLY B 2 613 ? 160.546 128.138 168.218 1.00 45.74 613 GLY B C 1
ATOM 15007 O O . GLY B 2 613 ? 161.659 127.998 168.725 1.00 45.84 613 GLY B O 1
ATOM 15008 N N . PRO B 2 614 ? 159.694 129.083 168.655 1.00 39.60 614 PRO B N 1
ATOM 15009 C CA . PRO B 2 614 ? 160.065 130.018 169.711 1.00 39.76 614 PRO B CA 1
ATOM 15010 C C . PRO B 2 614 ? 160.468 129.359 171.037 1.00 42.62 614 PRO B C 1
ATOM 15011 O O . PRO B 2 614 ? 161.309 129.906 171.735 1.00 44.38 614 PRO B O 1
ATOM 15015 N N . ILE B 2 615 ? 159.902 128.198 171.356 1.00 45.52 615 ILE B N 1
ATOM 15016 C CA . ILE B 2 615 ? 160.148 127.560 172.681 1.00 45.90 615 ILE B CA 1
ATOM 15017 C C . ILE B 2 615 ? 161.641 127.271 172.856 1.00 39.19 615 ILE B C 1
ATOM 15018 O O . ILE B 2 615 ? 162.114 127.330 174.006 1.00 35.58 615 ILE B O 1
ATOM 15023 N N . SER B 2 616 ? 162.348 126.991 171.768 1.00 35.29 616 SER B N 1
ATOM 15024 C CA . SER B 2 616 ? 163.764 126.569 171.840 1.00 40.68 616 SER B CA 1
ATOM 15025 C C . SER B 2 616 ? 164.661 127.663 172.440 1.00 39.67 616 SER B C 1
ATOM 15026 O O . SER B 2 616 ? 165.768 127.320 172.869 1.00 42.42 616 SER B O 1
ATOM 15029 N N . LEU B 2 617 ? 164.225 128.917 172.477 1.00 37.33 617 LEU B N 1
ATOM 15030 C CA . LEU B 2 617 ? 165.097 130.022 172.946 1.00 35.46 617 LEU B CA 1
ATOM 15031 C C . LEU B 2 617 ? 165.295 129.932 174.455 1.00 40.40 617 LEU B C 1
ATOM 15032 O O . LEU B 2 617 ? 166.459 129.963 174.908 1.00 49.25 617 LEU B O 1
ATOM 15037 N N . ILE B 2 618 ? 164.219 129.782 175.210 1.00 40.72 618 ILE B N 1
ATOM 15038 C CA . ILE B 2 618 ? 164.300 129.812 176.695 1.00 45.26 618 ILE B CA 1
ATOM 15039 C C . ILE B 2 618 ? 164.942 128.521 177.215 1.00 55.49 618 ILE B C 1
ATOM 15040 O O . ILE B 2 618 ? 165.107 127.548 176.462 1.00 55.11 618 ILE B O 1
ATOM 15045 N N . ASN B 2 619 ? 165.320 128.531 178.482 1.00 66.93 619 ASN B N 1
ATOM 15046 C CA . ASN B 2 619 ? 166.085 127.421 179.105 1.00 70.52 619 ASN B CA 1
ATOM 15047 C C . ASN B 2 619 ? 165.134 126.407 179.751 1.00 64.47 619 ASN B C 1
ATOM 15048 O O . ASN B 2 619 ? 165.223 125.214 179.410 1.00 70.97 619 ASN B O 1
ATOM 15053 N N . LYS B 2 620 ? 164.266 126.850 180.654 1.00 57.10 620 LYS B N 1
ATOM 15054 C CA . LYS B 2 620 ? 163.309 125.949 181.344 1.00 54.65 620 LYS B CA 1
ATOM 15055 C C . LYS B 2 620 ? 162.060 125.782 180.487 1.00 53.30 620 LYS B C 1
ATOM 15056 O O . LYS B 2 620 ? 161.184 126.657 180.545 1.00 43.80 620 LYS B O 1
ATOM 15062 N N . LYS B 2 621 ? 161.985 124.692 179.724 1.00 52.92 621 LYS B N 1
ATOM 15063 C CA . LYS B 2 621 ? 160.896 124.508 178.731 1.00 53.54 621 LYS B CA 1
ATOM 15064 C C . LYS B 2 621 ? 159.563 124.216 179.433 1.00 60.42 621 LYS B C 1
ATOM 15065 O O . LYS B 2 621 ? 158.620 124.988 179.258 1.00 59.19 621 LYS B O 1
ATOM 15071 N N . GLU B 2 622 ? 159.479 123.128 180.187 1.00 71.15 622 GLU B N 1
ATOM 15072 C CA . GLU B 2 622 ? 158.190 122.671 180.760 1.00 78.01 622 GLU B CA 1
ATOM 15073 C C . GLU B 2 622 ? 158.122 123.080 182.226 1.00 63.46 622 GLU B C 1
ATOM 15074 O O . GLU B 2 622 ? 158.942 122.601 183.016 1.00 66.67 622 GLU B O 1
ATOM 15080 N N . ASN B 2 623 ? 157.151 123.913 182.573 1.00 55.80 623 ASN B N 1
ATOM 15081 C CA . ASN B 2 623 ? 156.967 124.348 183.980 1.00 60.98 623 ASN B CA 1
ATOM 15082 C C . ASN B 2 623 ? 155.497 124.399 184.387 1.00 58.11 623 ASN B C 1
ATOM 15083 O O . ASN B 2 623 ? 155.238 124.721 185.566 1.00 53.84 623 ASN B O 1
ATOM 15088 N N . LEU B 2 624 ? 154.565 124.082 183.492 1.00 59.35 624 LEU B N 1
ATOM 15089 C CA . LEU B 2 624 ? 153.122 124.233 183.792 1.00 58.39 624 LEU B CA 1
ATOM 15090 C C . LEU B 2 624 ? 152.699 123.228 184.860 1.00 52.78 624 LEU B C 1
ATOM 15091 O O . LEU B 2 624 ? 153.272 122.134 184.942 1.00 60.87 624 LEU B O 1
ATOM 15096 N N . SER B 2 625 ? 151.708 123.606 185.645 1.00 50.79 625 SER B N 1
ATOM 15097 C CA . SER B 2 625 ? 151.140 122.734 186.692 1.00 58.81 625 SER B CA 1
ATOM 15098 C C . SER B 2 625 ? 149.634 122.933 186.756 1.00 57.98 625 SER B C 1
ATOM 15099 O O . SER B 2 625 ? 149.185 124.077 186.846 1.00 61.05 625 SER B O 1
ATOM 15102 N N . MET B 2 626 ? 148.884 121.844 186.755 1.00 64.29 626 MET B N 1
ATOM 15103 C CA . MET B 2 626 ? 147.411 121.905 186.888 1.00 70.52 626 MET B CA 1
ATOM 15104 C C . MET B 2 626 ? 147.059 122.350 188.304 1.00 56.22 626 MET B C 1
ATOM 15105 O O . MET B 2 626 ? 147.621 121.860 189.275 1.00 56.80 626 MET B O 1
ATOM 15110 N N . PRO B 2 627 ? 146.126 123.298 188.472 1.00 55.64 627 PRO B N 1
ATOM 15111 C CA . PRO B 2 627 ? 145.674 123.685 189.804 1.00 67.62 627 PRO B CA 1
ATOM 15112 C C . PRO B 2 627 ? 144.614 122.723 190.355 1.00 78.85 627 PRO B C 1
ATOM 15113 O O . PRO B 2 627 ? 144.259 121.758 189.701 1.00 86.56 627 PRO B O 1
ATOM 15117 N N . ILE B 2 628 ? 144.112 123.025 191.544 1.00 87.36 628 ILE B N 1
ATOM 15118 C CA . ILE B 2 628 ? 143.103 122.177 192.233 1.00 95.65 628 ILE B CA 1
ATOM 15119 C C . ILE B 2 628 ? 141.712 122.684 191.871 1.00 89.67 628 ILE B C 1
ATOM 15120 O O . ILE B 2 628 ? 141.422 123.861 192.114 1.00 83.45 628 ILE B O 1
ATOM 15125 N N . ILE B 2 629 ? 140.883 121.799 191.335 1.00 88.79 629 ILE B N 1
ATOM 15126 C CA . ILE B 2 629 ? 139.534 122.162 190.829 1.00 88.63 629 ILE B CA 1
ATOM 15127 C C . ILE B 2 629 ? 138.486 121.595 191.779 1.00 95.61 629 ILE B C 1
ATOM 15128 O O . ILE B 2 629 ? 138.673 120.478 192.291 1.00 103.25 629 ILE B O 1
ATOM 15133 N N . GLU B 2 630 ? 137.407 122.341 191.980 1.00 107.32 630 GLU B N 1
ATOM 15134 C CA . GLU B 2 630 ? 136.343 121.978 192.947 1.00 127.56 630 GLU B CA 1
ATOM 15135 C C . GLU B 2 630 ? 134.969 122.175 192.306 1.00 136.92 630 GLU B C 1
ATOM 15136 O O . GLU B 2 630 ? 134.086 122.770 192.957 1.00 138.46 630 GLU B O 1
ATOM 15142 N N . ILE B 2 631 ? 134.769 121.653 191.101 1.00 146.01 631 ILE B N 1
ATOM 15143 C CA . ILE B 2 631 ? 133.463 121.793 190.400 1.00 154.40 631 ILE B CA 1
ATOM 15144 C C . ILE B 2 631 ? 132.501 120.774 191.005 1.00 167.39 631 ILE B C 1
ATOM 15145 O O . ILE B 2 631 ? 132.550 119.597 190.614 1.00 167.02 631 ILE B O 1
ATOM 15150 N N . TYR B 2 632 ? 131.646 121.217 191.917 1.00 189.61 632 TYR B N 1
ATOM 15151 C CA . TYR B 2 632 ? 130.490 120.409 192.379 1.00 213.22 632 TYR B CA 1
ATOM 15152 C C . TYR B 2 632 ? 129.256 120.874 191.608 1.00 219.80 632 TYR B C 1
ATOM 15153 O O . TYR B 2 632 ? 128.391 121.582 192.144 1.00 225.28 632 TYR B O 1
ATOM 15162 N N . GLY B 2 633 ? 129.185 120.439 190.350 1.00 224.57 633 GLY B N 1
ATOM 15163 C CA . GLY B 2 633 ? 128.177 120.875 189.365 1.00 226.06 633 GLY B CA 1
ATOM 15164 C C . GLY B 2 633 ? 126.789 120.324 189.644 1.00 226.11 633 GLY B C 1
ATOM 15165 O O . GLY B 2 633 ? 125.832 120.803 188.994 1.00 220.42 633 GLY B O 1
ATOM 15166 N N . ILE B 2 634 ? 126.662 119.355 190.547 1.00 229.67 634 ILE B N 1
ATOM 15167 C CA . ILE B 2 634 ? 125.345 118.732 190.846 1.00 230.27 634 ILE B CA 1
ATOM 15168 C C . ILE B 2 634 ? 124.498 119.774 191.562 1.00 211.66 634 ILE B C 1
ATOM 15169 O O . ILE B 2 634 ? 124.900 120.286 192.601 1.00 204.30 634 ILE B O 1
ATOM 15174 N N . PRO B 2 635 ? 123.314 120.137 191.033 1.00 204.49 635 PRO B N 1
ATOM 15175 C CA . PRO B 2 635 ? 122.429 121.041 191.763 1.00 208.45 635 PRO B CA 1
ATOM 15176 C C . PRO B 2 635 ? 122.095 120.498 193.159 1.00 215.99 635 PRO B C 1
ATOM 15177 O O . PRO B 2 635 ? 121.958 119.300 193.343 1.00 217.30 635 PRO B O 1
ATOM 15181 N N . ASN B 2 636 ? 121.983 121.395 194.129 1.00 235.70 636 ASN B N 1
ATOM 15182 C CA . ASN B 2 636 ? 121.910 121.014 195.565 1.00 259.51 636 ASN B CA 1
ATOM 15183 C C . ASN B 2 636 ? 120.455 120.807 196.009 1.00 262.24 636 ASN B C 1
ATOM 15184 O O . ASN B 2 636 ? 120.205 119.798 196.715 1.00 260.78 636 ASN B O 1
ATOM 15189 N N . MET B 2 638 ? 116.199 120.005 195.778 1.00 294.33 638 MET B N 1
ATOM 15190 C CA . MET B 2 638 ? 115.205 119.158 195.071 1.00 295.09 638 MET B CA 1
ATOM 15191 C C . MET B 2 638 ? 113.776 119.546 195.474 1.00 313.57 638 MET B C 1
ATOM 15192 O O . MET B 2 638 ? 112.841 119.127 194.767 1.00 310.07 638 MET B O 1
ATOM 15197 N N . LEU B 2 639 ? 113.600 120.334 196.536 1.00 339.51 639 LEU B N 1
ATOM 15198 C CA . LEU B 2 639 ? 112.263 120.703 197.049 1.00 361.62 639 LEU B CA 1
ATOM 15199 C C . LEU B 2 639 ? 111.454 121.430 195.970 1.00 364.57 639 LEU B C 1
ATOM 15200 O O . LEU B 2 639 ? 112.026 122.229 195.196 1.00 366.93 639 LEU B O 1
ATOM 15205 N N . GLY B 2 640 ? 110.152 121.156 195.957 1.00 364.46 640 GLY B N 1
ATOM 15206 C CA . GLY B 2 640 ? 109.170 121.800 195.066 1.00 360.26 640 GLY B CA 1
ATOM 15207 C C . GLY B 2 640 ? 109.583 121.716 193.609 1.00 357.17 640 GLY B C 1
ATOM 15208 O O . GLY B 2 640 ? 110.037 120.644 193.175 1.00 347.58 640 GLY B O 1
ATOM 15209 N N . LEU B 2 641 ? 109.424 122.810 192.867 1.00 360.23 641 LEU B N 1
ATOM 15210 C CA . LEU B 2 641 ? 109.745 122.868 191.417 1.00 364.56 641 LEU B CA 1
ATOM 15211 C C . LEU B 2 641 ? 108.973 121.770 190.695 1.00 360.85 641 LEU B C 1
ATOM 15212 O O . LEU B 2 641 ? 109.556 120.793 190.220 1.00 346.39 641 LEU B O 1
ATOM 15217 N N . PRO B 2 642 ? 107.628 121.874 190.627 1.00 369.11 642 PRO B N 1
ATOM 15218 C CA . PRO B 2 642 ? 106.819 120.826 190.009 1.00 375.82 642 PRO B CA 1
ATOM 15219 C C . PRO B 2 642 ? 106.609 120.951 188.492 1.00 379.69 642 PRO B C 1
ATOM 15220 O O . PRO B 2 642 ? 106.038 120.048 187.908 1.00 386.65 642 PRO B O 1
ATOM 15224 N N . LEU B 2 643 ? 107.045 122.055 187.887 1.00 375.17 643 LEU B N 1
ATOM 15225 C CA . LEU B 2 643 ? 106.768 122.358 186.461 1.00 369.27 643 LEU B CA 1
ATOM 15226 C C . LEU B 2 643 ? 108.084 122.480 185.696 1.00 332.08 643 LEU B C 1
ATOM 15227 O O . LEU B 2 643 ? 109.174 122.364 186.298 1.00 335.78 643 LEU B O 1
ATOM 15232 N N . ASN B 2 644 ? 107.980 122.750 184.401 1.00 290.22 644 ASN B N 1
ATOM 15233 C CA . ASN B 2 644 ? 109.155 122.983 183.532 1.00 265.88 644 ASN B CA 1
ATOM 15234 C C . ASN B 2 644 ? 109.808 124.330 183.847 1.00 265.60 644 ASN B C 1
ATOM 15235 O O . ASN B 2 644 ? 110.861 124.607 183.262 1.00 274.66 644 ASN B O 1
ATOM 15240 N N . ASP B 2 645 ? 109.237 125.122 184.751 1.00 262.11 645 ASP B N 1
ATOM 15241 C CA . ASP B 2 645 ? 109.901 126.352 185.253 1.00 254.33 645 ASP B CA 1
ATOM 15242 C C . ASP B 2 645 ? 111.159 126.004 186.051 1.00 243.19 645 ASP B C 1
ATOM 15243 O O . ASP B 2 645 ? 111.821 126.940 186.521 1.00 235.13 645 ASP B O 1
ATOM 15248 N N . LEU B 2 646 ? 111.490 124.718 186.189 1.00 226.47 646 LEU B N 1
ATOM 15249 C CA . LEU B 2 646 ? 112.821 124.274 186.679 1.00 206.99 646 LEU B CA 1
ATOM 15250 C C . LEU B 2 646 ? 113.929 124.889 185.816 1.00 201.40 646 LEU B C 1
ATOM 15251 O O . LEU B 2 646 ? 115.043 125.080 186.337 1.00 212.16 646 LEU B O 1
ATOM 15256 N N . ASN B 2 647 ? 113.643 125.161 184.544 1.00 180.90 647 ASN B N 1
ATOM 15257 C CA . ASN B 2 647 ? 114.661 125.698 183.608 1.00 165.51 647 ASN B CA 1
ATOM 15258 C C . ASN B 2 647 ? 115.280 126.980 184.161 1.00 161.52 647 ASN B C 1
ATOM 15259 O O . ASN B 2 647 ? 116.473 127.204 183.911 1.00 165.73 647 ASN B O 1
ATOM 15264 N N . GLU B 2 648 ? 114.508 127.787 184.879 1.00 156.82 648 GLU B N 1
ATOM 15265 C CA . GLU B 2 648 ? 115.041 129.037 185.477 1.00 153.98 648 GLU B CA 1
ATOM 15266 C C . GLU B 2 648 ? 116.217 128.707 186.402 1.00 143.53 648 GLU B C 1
ATOM 15267 O O . GLU B 2 648 ? 117.258 129.386 186.303 1.00 149.52 648 GLU B O 1
ATOM 15273 N N . LYS B 2 649 ? 116.060 127.713 187.268 1.00 131.98 649 LYS B N 1
ATOM 15274 C CA . LYS B 2 649 ? 117.132 127.334 188.221 1.00 120.25 649 LYS B CA 1
ATOM 15275 C C . LYS B 2 649 ? 118.317 126.771 187.438 1.00 103.90 649 LYS B C 1
ATOM 15276 O O . LYS B 2 649 ? 119.463 127.126 187.761 1.00 108.01 649 LYS B O 1
ATOM 15282 N N . LEU B 2 650 ? 118.054 125.902 186.472 1.00 97.51 650 LEU B N 1
ATOM 15283 C CA . LEU B 2 650 ? 119.150 125.190 185.764 1.00 105.77 650 LEU B CA 1
ATOM 15284 C C . LEU B 2 650 ? 119.993 126.170 184.941 1.00 95.98 650 LEU B C 1
ATOM 15285 O O . LEU B 2 650 ? 121.213 125.977 184.851 1.00 75.93 650 LEU B O 1
ATOM 15290 N N . PHE B 2 651 ? 119.372 127.196 184.371 1.00 98.91 651 PHE B N 1
ATOM 15291 C CA . PHE B 2 651 ? 120.092 128.144 183.491 1.00 94.77 651 PHE B CA 1
ATOM 15292 C C . PHE B 2 651 ? 121.150 128.909 184.290 1.00 95.59 651 PHE B C 1
ATOM 15293 O O . PHE B 2 651 ? 122.272 129.073 183.794 1.00 89.12 651 PHE B O 1
ATOM 15301 N N . ASN B 2 652 ? 120.817 129.346 185.500 1.00 87.23 652 ASN B N 1
ATOM 15302 C CA . ASN B 2 652 ? 121.786 130.091 186.349 1.00 79.58 652 ASN B CA 1
ATOM 15303 C C . ASN B 2 652 ? 122.985 129.203 186.676 1.00 73.70 652 ASN B C 1
ATOM 15304 O O . ASN B 2 652 ? 124.103 129.724 186.718 1.00 72.50 652 ASN B O 1
ATOM 15309 N N . ILE B 2 653 ? 122.769 127.912 186.877 1.00 74.38 653 ILE B N 1
ATOM 15310 C CA . ILE B 2 653 ? 123.899 126.972 187.117 1.00 77.65 653 ILE B CA 1
ATOM 15311 C C . ILE B 2 653 ? 124.745 126.889 185.848 1.00 71.76 653 ILE B C 1
ATOM 15312 O O . ILE B 2 653 ? 125.974 126.789 185.953 1.00 72.09 653 ILE B O 1
ATOM 15317 N N . TYR B 2 654 ? 124.112 126.905 184.686 1.00 72.76 654 TYR B N 1
ATOM 15318 C CA . TYR B 2 654 ? 124.854 126.829 183.405 1.00 65.15 654 TYR B CA 1
ATOM 15319 C C . TYR B 2 654 ? 125.783 128.038 183.282 1.00 61.49 654 TYR B C 1
ATOM 15320 O O . TYR B 2 654 ? 126.937 127.859 182.862 1.00 49.72 654 TYR B O 1
ATOM 15329 N N . LEU B 2 655 ? 125.285 129.230 183.625 1.00 61.73 655 LEU B N 1
ATOM 15330 C CA . LEU B 2 655 ? 126.086 130.478 183.504 1.00 64.75 655 LEU B CA 1
ATOM 15331 C C . LEU B 2 655 ? 127.321 130.402 184.408 1.00 67.57 655 LEU B C 1
ATOM 15332 O O . LEU B 2 655 ? 128.429 130.725 183.926 1.00 67.44 655 LEU B O 1
ATOM 15337 N N . LYS B 2 656 ? 127.151 129.981 185.655 1.00 64.18 656 LYS B N 1
ATOM 15338 C CA . LYS B 2 656 ? 128.277 129.973 186.622 1.00 57.41 656 LYS B CA 1
ATOM 15339 C C . LYS B 2 656 ? 129.395 129.064 186.116 1.00 51.11 656 LYS B C 1
ATOM 15340 O O . LYS B 2 656 ? 130.565 129.460 186.198 1.00 53.52 656 LYS B O 1
ATOM 15346 N N . ASN B 2 657 ? 129.053 127.898 185.595 1.00 55.83 657 ASN B N 1
ATOM 15347 C CA . ASN B 2 657 ? 130.082 126.933 185.131 1.00 71.47 657 ASN B CA 1
ATOM 15348 C C . ASN B 2 657 ? 130.958 127.580 184.056 1.00 62.84 657 ASN B C 1
ATOM 15349 O O . ASN B 2 657 ? 132.143 127.248 183.976 1.00 52.87 657 ASN B O 1
ATOM 15354 N N . ILE B 2 658 ? 130.397 128.479 183.264 1.00 68.35 658 ILE B N 1
ATOM 15355 C CA . ILE B 2 658 ? 131.198 129.191 182.239 1.00 67.75 658 ILE B CA 1
ATOM 15356 C C . ILE B 2 658 ? 132.244 130.044 182.956 1.00 60.63 658 ILE B C 1
ATOM 15357 O O . ILE B 2 658 ? 133.429 129.992 182.562 1.00 64.30 658 ILE B O 1
ATOM 15362 N N . LEU B 2 659 ? 131.832 130.815 183.956 1.00 50.92 659 LEU B N 1
ATOM 15363 C CA . LEU B 2 659 ? 132.789 131.699 184.679 1.00 47.29 659 LEU B CA 1
ATOM 15364 C C . LEU B 2 659 ? 133.912 130.855 185.282 1.00 44.90 659 LEU B C 1
ATOM 15365 O O . LEU B 2 659 ? 135.085 131.209 185.117 1.00 48.92 659 LEU B O 1
ATOM 15370 N N . TYR B 2 660 ? 133.572 129.770 185.951 1.00 46.44 660 TYR B N 1
ATOM 15371 C CA . TYR B 2 660 ? 134.592 128.914 186.586 1.00 49.35 660 TYR B CA 1
ATOM 15372 C C . TYR B 2 660 ? 135.608 128.468 185.530 1.00 48.38 660 TYR B C 1
ATOM 15373 O O . TYR B 2 660 ? 136.808 128.332 185.854 1.00 50.44 660 TYR B O 1
ATOM 15382 N N . PHE B 2 661 ? 135.157 128.235 184.311 1.00 49.76 661 PHE B N 1
ATOM 15383 C CA . PHE B 2 661 ? 136.090 127.879 183.218 1.00 59.24 661 PHE B CA 1
ATOM 15384 C C . PHE B 2 661 ? 137.021 129.054 182.910 1.00 48.81 661 PHE B C 1
ATOM 15385 O O . PHE B 2 661 ? 138.183 128.832 182.571 1.00 38.20 661 PHE B O 1
ATOM 15393 N N . LYS B 2 662 ? 136.511 130.272 183.024 1.00 49.61 662 LYS B N 1
ATOM 15394 C CA . LYS B 2 662 ? 137.293 131.488 182.709 1.00 51.14 662 LYS B CA 1
ATOM 15395 C C . LYS B 2 662 ? 138.390 131.687 183.762 1.00 51.64 662 LYS B C 1
ATOM 15396 O O . LYS B 2 662 ? 139.571 131.890 183.383 1.00 48.74 662 LYS B O 1
ATOM 15402 N N . LYS B 2 663 ? 138.030 131.617 185.041 1.00 44.31 663 LYS B N 1
ATOM 15403 C CA . LYS B 2 663 ? 139.004 131.864 186.130 1.00 35.85 663 LYS B CA 1
ATOM 15404 C C . LYS B 2 663 ? 140.167 130.887 185.975 1.00 35.20 663 LYS B C 1
ATOM 15405 O O . LYS B 2 663 ? 141.317 131.268 186.230 1.00 37.35 663 LYS B O 1
ATOM 15411 N N . VAL B 2 664 ? 139.890 129.666 185.548 1.00 36.41 664 VAL B N 1
ATOM 15412 C CA . VAL B 2 664 ? 140.980 128.694 185.288 1.00 41.14 664 VAL B CA 1
ATOM 15413 C C . VAL B 2 664 ? 141.831 129.224 184.131 1.00 45.81 664 VAL B C 1
ATOM 15414 O O . VAL B 2 664 ? 143.068 129.066 184.175 1.00 46.86 664 VAL B O 1
ATOM 15418 N N . TYR B 2 665 ? 141.192 129.800 183.120 1.00 44.45 665 TYR B N 1
ATOM 15419 C CA . TYR B 2 665 ? 141.914 130.365 181.957 1.00 41.62 665 TYR B CA 1
ATOM 15420 C C . TYR B 2 665 ? 142.859 131.469 182.442 1.00 38.87 665 TYR B C 1
ATOM 15421 O O . TYR B 2 665 ? 144.025 131.483 182.031 1.00 38.40 665 TYR B O 1
ATOM 15430 N N . PHE B 2 666 ? 142.378 132.362 183.300 1.00 32.45 666 PHE B N 1
ATOM 15431 C CA . PHE B 2 666 ? 143.237 133.441 183.843 1.00 31.39 666 PHE B CA 1
ATOM 15432 C C . PHE B 2 666 ? 144.400 132.853 184.641 1.00 34.05 666 PHE B C 1
ATOM 15433 O O . PHE B 2 666 ? 145.493 133.411 184.629 1.00 44.35 666 PHE B O 1
ATOM 15441 N N . ASN B 2 667 ? 144.186 131.734 185.288 1.00 34.71 667 ASN B N 1
ATOM 15442 C CA . ASN B 2 667 ? 145.270 131.096 186.061 1.00 38.82 667 ASN B CA 1
ATOM 15443 C C . ASN B 2 667 ? 146.409 130.707 185.118 1.00 36.99 667 ASN B C 1
ATOM 15444 O O . ASN B 2 667 ? 147.583 130.795 185.522 1.00 41.71 667 ASN B O 1
ATOM 15449 N N . PHE B 2 668 ? 146.091 130.236 183.931 1.00 38.50 668 PHE B N 1
ATOM 15450 C CA . PHE B 2 668 ? 147.136 129.790 182.984 1.00 42.39 668 PHE B CA 1
ATOM 15451 C C . PHE B 2 668 ? 147.869 131.011 182.431 1.00 39.14 668 PHE B C 1
ATOM 15452 O O . PHE B 2 668 ? 149.095 130.910 182.218 1.00 34.52 668 PHE B O 1
ATOM 15460 N N . LEU B 2 669 ? 147.142 132.103 182.157 1.00 35.64 669 LEU B N 1
ATOM 15461 C CA . LEU B 2 669 ? 147.778 133.338 181.637 1.00 34.83 669 LEU B CA 1
ATOM 15462 C C . LEU B 2 669 ? 148.805 133.832 182.662 1.00 34.15 669 LEU B C 1
ATOM 15463 O O . LEU B 2 669 ? 149.939 134.170 182.271 1.00 28.56 669 LEU B O 1
ATOM 15468 N N . ASP B 2 670 ? 148.423 133.878 183.931 1.00 33.72 670 ASP B N 1
ATOM 15469 C CA . ASP B 2 670 ? 149.332 134.323 185.018 1.00 29.89 670 ASP B CA 1
ATOM 15470 C C . ASP B 2 670 ? 150.554 133.415 185.075 1.00 27.16 670 ASP B C 1
ATOM 15471 O O . ASP B 2 670 ? 151.648 133.919 185.268 1.00 27.76 670 ASP B O 1
ATOM 15476 N N . GLN B 2 671 ? 150.373 132.117 184.890 1.00 32.07 671 GLN B N 1
ATOM 15477 C CA . GLN B 2 671 ? 151.511 131.168 184.851 1.00 36.23 671 GLN B CA 1
ATOM 15478 C C . GLN B 2 671 ? 152.397 131.463 183.643 1.00 33.07 671 GLN B C 1
ATOM 15479 O O . GLN B 2 671 ? 153.628 131.429 183.773 1.00 32.11 671 GLN B O 1
ATOM 15485 N N . TRP B 2 672 ? 151.794 131.757 182.504 1.00 34.92 672 TRP B N 1
ATOM 15486 C CA . TRP B 2 672 ? 152.563 132.075 181.273 1.00 30.24 672 TRP B CA 1
ATOM 15487 C C . TRP B 2 672 ? 153.364 133.344 181.548 1.00 30.34 672 TRP B C 1
ATOM 15488 O O . TRP B 2 672 ? 154.565 133.379 181.201 1.00 29.82 672 TRP B O 1
ATOM 15499 N N . TRP B 2 673 ? 152.726 134.347 182.152 1.00 24.62 673 TRP B N 1
ATOM 15500 C CA . TRP B 2 673 ? 153.408 135.627 182.451 1.00 25.09 673 TRP B CA 1
ATOM 15501 C C . TRP B 2 673 ? 154.586 135.381 183.376 1.00 22.58 673 TRP B C 1
ATOM 15502 O O . TRP B 2 673 ? 155.703 135.756 183.052 1.00 25.29 673 TRP B O 1
ATOM 15513 N N . THR B 2 674 ? 154.341 134.741 184.497 1.00 23.27 674 THR B N 1
ATOM 15514 C CA . THR B 2 674 ? 155.333 134.622 185.590 1.00 21.31 674 THR B CA 1
ATOM 15515 C C . THR B 2 674 ? 156.425 133.618 185.239 1.00 19.49 674 THR B C 1
ATOM 15516 O O . THR B 2 674 ? 157.532 133.812 185.697 1.00 17.89 674 THR B O 1
ATOM 15520 N N . GLU B 2 675 ? 156.137 132.592 184.456 1.00 22.79 675 GLU B N 1
ATOM 15521 C CA . GLU B 2 675 ? 157.108 131.492 184.211 1.00 29.49 675 GLU B CA 1
ATOM 15522 C C . GLU B 2 675 ? 157.645 131.472 182.786 1.00 26.65 675 GLU B C 1
ATOM 15523 O O . GLU B 2 675 ? 158.760 130.941 182.593 1.00 20.95 675 GLU B O 1
ATOM 15529 N N . TYR B 2 676 ? 156.887 131.972 181.813 1.00 31.06 676 TYR B N 1
ATOM 15530 C CA . TYR B 2 676 ? 157.281 131.887 180.383 1.00 33.44 676 TYR B CA 1
ATOM 15531 C C . TYR B 2 676 ? 157.643 133.252 179.805 1.00 32.54 676 TYR B C 1
ATOM 15532 O O . TYR B 2 676 ? 158.567 133.314 178.974 1.00 26.36 676 TYR B O 1
ATOM 15541 N N . TYR B 2 677 ? 156.930 134.310 180.175 1.00 32.96 677 TYR B N 1
ATOM 15542 C CA . TYR B 2 677 ? 157.250 135.653 179.636 1.00 32.45 677 TYR B CA 1
ATOM 15543 C C . TYR B 2 677 ? 158.528 136.165 180.296 1.00 28.63 677 TYR B C 1
ATOM 15544 O O . TYR B 2 677 ? 159.370 136.775 179.608 1.00 28.27 677 TYR B O 1
ATOM 15553 N N . SER B 2 678 ? 158.667 135.937 181.598 1.00 24.47 678 SER B N 1
ATOM 15554 C CA . SER B 2 678 ? 159.837 136.416 182.370 1.00 22.62 678 SER B CA 1
ATOM 15555 C C . SER B 2 678 ? 161.137 136.052 181.646 1.00 20.67 678 SER B C 1
ATOM 15556 O O . SER B 2 678 ? 162.043 136.869 181.577 1.00 23.23 678 SER B O 1
ATOM 15559 N N . GLN B 2 679 ? 161.242 134.847 181.139 1.00 20.81 679 GLN B N 1
ATOM 15560 C CA . GLN B 2 679 ? 162.488 134.392 180.500 1.00 23.52 679 GLN B CA 1
ATOM 15561 C C . GLN B 2 679 ? 162.668 135.086 179.154 1.00 24.74 679 GLN B C 1
ATOM 15562 O O . GLN B 2 679 ? 163.817 135.252 178.734 1.00 26.12 679 GLN B O 1
ATOM 15568 N N . TYR B 2 680 ? 161.595 135.485 178.486 1.00 26.73 680 TYR B N 1
ATOM 15569 C CA . TYR B 2 680 ? 161.719 136.219 177.202 1.00 28.08 680 TYR B CA 1
ATOM 15570 C C . TYR B 2 680 ? 162.182 137.642 177.498 1.00 25.34 680 TYR B C 1
ATOM 15571 O O . TYR B 2 680 ? 163.039 138.170 176.767 1.00 25.57 680 TYR B O 1
ATOM 15580 N N . PHE B 2 681 ? 161.603 138.279 178.498 1.00 23.88 681 PHE B N 1
ATOM 15581 C CA . PHE B 2 681 ? 162.000 139.659 178.860 1.00 26.01 681 PHE B CA 1
ATOM 15582 C C . PHE B 2 681 ? 163.481 139.700 179.232 1.00 28.79 681 PHE B C 1
ATOM 15583 O O . PHE B 2 681 ? 164.135 140.713 178.966 1.00 33.73 681 PHE B O 1
ATOM 15591 N N . ASP B 2 682 ? 164.012 138.620 179.791 1.00 31.53 682 ASP B N 1
ATOM 15592 C CA . ASP B 2 682 ? 165.450 138.551 180.125 1.00 32.98 682 ASP B CA 1
ATOM 15593 C C . ASP B 2 682 ? 166.288 138.626 178.844 1.00 28.09 682 ASP B C 1
ATOM 15594 O O . ASP B 2 682 ? 167.311 139.322 178.826 1.00 34.86 682 ASP B O 1
ATOM 15599 N N . LEU B 2 683 ? 165.881 137.937 177.801 1.00 25.55 683 LEU B N 1
ATOM 15600 C CA . LEU B 2 683 ? 166.642 137.954 176.536 1.00 27.28 683 LEU B CA 1
ATOM 15601 C C . LEU B 2 683 ? 166.614 139.359 175.926 1.00 24.37 683 LEU B C 1
ATOM 15602 O O . LEU B 2 683 ? 167.609 139.759 175.315 1.00 21.09 683 LEU B O 1
ATOM 15607 N N . ILE B 2 684 ? 165.524 140.087 176.117 1.00 22.49 684 ILE B N 1
ATOM 15608 C CA . ILE B 2 684 ? 165.423 141.453 175.553 1.00 23.55 684 ILE B CA 1
ATOM 15609 C C . ILE B 2 684 ? 166.465 142.334 176.234 1.00 24.52 684 ILE B C 1
ATOM 15610 O O . ILE B 2 684 ? 167.181 143.078 175.512 1.00 27.04 684 ILE B O 1
ATOM 15615 N N . CYS B 2 685 ? 166.537 142.285 177.555 1.00 24.93 685 CYS B N 1
ATOM 15616 C CA . CYS B 2 685 ? 167.500 143.124 178.291 1.00 30.26 685 CYS B CA 1
ATOM 15617 C C . CYS B 2 685 ? 168.931 142.784 177.853 1.00 27.62 685 CYS B C 1
ATOM 15618 O O . CYS B 2 685 ? 169.753 143.692 177.649 1.00 29.23 685 CYS B O 1
ATOM 15621 N N . MET B 2 686 ? 169.246 141.517 177.740 1.00 25.62 686 MET B N 1
ATOM 15622 C CA . MET B 2 686 ? 170.607 141.116 177.353 1.00 27.50 686 MET B CA 1
ATOM 15623 C C . MET B 2 686 ? 170.912 141.559 175.922 1.00 24.85 686 MET B C 1
ATOM 15624 O O . MET B 2 686 ? 172.037 141.974 175.651 1.00 25.17 686 MET B O 1
ATOM 15629 N N . ALA B 2 687 ? 169.944 141.486 175.030 1.00 24.77 687 ALA B N 1
ATOM 15630 C CA . ALA B 2 687 ? 170.141 141.907 173.624 1.00 20.97 687 ALA B CA 1
ATOM 15631 C C . ALA B 2 687 ? 170.401 143.418 173.553 1.00 19.35 687 ALA B C 1
ATOM 15632 O O . ALA B 2 687 ? 171.309 143.823 172.805 1.00 16.38 687 ALA B O 1
ATOM 15634 N N . LYS B 2 688 ? 169.694 144.205 174.354 1.00 20.28 688 LYS B N 1
ATOM 15635 C CA . LYS B 2 688 ? 169.957 145.663 174.415 1.00 23.18 688 LYS B CA 1
ATOM 15636 C C . LYS B 2 688 ? 171.376 145.917 174.927 1.00 23.87 688 LYS B C 1
ATOM 15637 O O . LYS B 2 688 ? 172.079 146.756 174.325 1.00 27.73 688 LYS B O 1
ATOM 15643 N N . GLN B 2 689 ? 171.791 145.218 175.971 1.00 22.30 689 GLN B N 1
ATOM 15644 C CA . GLN B 2 689 ? 173.153 145.395 176.512 1.00 23.78 689 GLN B CA 1
ATOM 15645 C C . GLN B 2 689 ? 174.163 145.086 175.401 1.00 19.70 689 GLN B C 1
ATOM 15646 O O . GLN B 2 689 ? 175.268 145.660 175.400 1.00 21.20 689 GLN B O 1
ATOM 15652 N N . SER B 2 690 ? 173.835 144.176 174.510 1.00 16.57 690 SER B N 1
ATOM 15653 C CA . SER B 2 690 ? 174.774 143.764 173.452 1.00 15.58 690 SER B CA 1
ATOM 15654 C C . SER B 2 690 ? 174.900 144.890 172.410 1.00 17.55 690 SER B C 1
ATOM 15655 O O . SER B 2 690 ? 176.027 145.173 171.910 1.00 15.23 690 SER B O 1
ATOM 15658 N N . ILE B 2 691 ? 173.782 145.504 172.044 1.00 18.14 691 ILE B N 1
ATOM 15659 C CA . ILE B 2 691 ? 173.803 146.554 170.992 1.00 19.46 691 ILE B CA 1
ATOM 15660 C C . ILE B 2 691 ? 174.649 147.725 171.488 1.00 17.65 691 ILE B C 1
ATOM 15661 O O . ILE B 2 691 ? 175.476 148.230 170.728 1.00 17.14 691 ILE B O 1
ATOM 15666 N N . LEU B 2 692 ? 174.429 148.147 172.718 1.00 16.33 692 LEU B N 1
ATOM 15667 C CA . LEU B 2 692 ? 175.149 149.313 173.257 1.00 17.44 692 LEU B CA 1
ATOM 15668 C C . LEU B 2 692 ? 176.639 148.986 173.358 1.00 18.17 692 LEU B C 1
ATOM 15669 O O . LEU B 2 692 ? 177.461 149.873 173.103 1.00 21.52 692 LEU B O 1
ATOM 15674 N N . ALA B 2 693 ? 176.997 147.767 173.716 1.00 18.10 693 ALA B N 1
ATOM 15675 C CA . ALA B 2 693 ? 178.416 147.371 173.818 1.00 17.66 693 ALA B CA 1
ATOM 15676 C C . ALA B 2 693 ? 179.094 147.523 172.451 1.00 17.60 693 ALA B C 1
ATOM 15677 O O . ALA B 2 693 ? 180.205 148.039 172.384 1.00 18.48 693 ALA B O 1
ATOM 15679 N N . GLN B 2 694 ? 178.458 147.061 171.394 1.00 18.62 694 GLN B N 1
ATOM 15680 C CA . GLN B 2 694 ? 179.043 147.173 170.042 1.00 20.20 694 GLN B CA 1
ATOM 15681 C C . GLN B 2 694 ? 179.113 148.647 169.643 1.00 20.38 694 GLN B C 1
ATOM 15682 O O . GLN B 2 694 ? 180.093 149.033 168.999 1.00 20.85 694 GLN B O 1
ATOM 15688 N N . GLU B 2 695 ? 178.127 149.448 170.005 1.00 22.67 695 GLU B N 1
ATOM 15689 C CA . GLU B 2 695 ? 178.150 150.899 169.686 1.00 26.95 695 GLU B CA 1
ATOM 15690 C C . GLU B 2 695 ? 179.335 151.565 170.385 1.00 24.18 695 GLU B C 1
ATOM 15691 O O . GLU B 2 695 ? 180.028 152.356 169.764 1.00 25.20 695 GLU B O 1
ATOM 15697 N N . LYS B 2 696 ? 179.589 151.196 171.624 1.00 24.63 696 LYS B N 1
ATOM 15698 C CA . LYS B 2 696 ? 180.680 151.801 172.404 1.00 23.36 696 LYS B CA 1
ATOM 15699 C C . LYS B 2 696 ? 182.022 151.478 171.763 1.00 20.51 696 LYS B C 1
ATOM 15700 O O . LYS B 2 696 ? 182.933 152.292 171.927 1.00 21.32 696 LYS B O 1
ATOM 15706 N N . LEU B 2 697 ? 182.145 150.352 171.080 1.00 21.43 697 LEU B N 1
ATOM 15707 C CA . LEU B 2 697 ? 183.434 149.969 170.450 1.00 23.38 697 LEU B CA 1
ATOM 15708 C C . LEU B 2 697 ? 183.677 150.797 169.193 1.00 22.95 697 LEU B C 1
ATOM 15709 O O . LEU B 2 697 ? 184.839 151.158 168.946 1.00 24.10 697 LEU B O 1
ATOM 15714 N N . ILE B 2 698 ? 182.644 151.076 168.410 1.00 22.06 698 ILE B N 1
ATOM 15715 C CA . ILE B 2 698 ? 182.830 151.842 167.152 1.00 20.64 698 ILE B CA 1
ATOM 15716 C C . ILE B 2 698 ? 183.256 153.267 167.477 1.00 18.69 698 ILE B C 1
ATOM 15717 O O . ILE B 2 698 ? 184.104 153.785 166.763 1.00 17.63 698 ILE B O 1
ATOM 15722 N N . LYS B 2 699 ? 182.713 153.858 168.526 1.00 19.24 699 LYS B N 1
ATOM 15723 C CA . LYS B 2 699 ? 183.114 155.225 168.908 1.00 22.09 699 LYS B CA 1
ATOM 15724 C C . LYS B 2 699 ? 184.629 155.233 169.178 1.00 25.07 699 LYS B C 1
ATOM 15725 O O . LYS B 2 699 ? 185.311 156.179 168.721 1.00 29.53 699 LYS B O 1
ATOM 15731 N N . GLN B 2 700 ? 185.163 154.243 169.891 1.00 25.23 700 GLN B N 1
ATOM 15732 C CA . GLN B 2 700 ? 186.603 154.223 170.222 1.00 25.41 700 GLN B CA 1
ATOM 15733 C C . GLN B 2 700 ? 187.435 154.137 168.945 1.00 22.53 700 GLN B C 1
ATOM 15734 O O . GLN B 2 700 ? 188.465 154.846 168.850 1.00 24.55 700 GLN B O 1
ATOM 15740 N N . ILE B 2 701 ? 187.030 153.304 168.003 1.00 19.68 701 ILE B N 1
ATOM 15741 C CA . ILE B 2 701 ? 187.816 153.175 166.756 1.00 24.20 701 ILE B CA 1
ATOM 15742 C C . ILE B 2 701 ? 187.846 154.535 166.053 1.00 25.67 701 ILE B C 1
ATOM 15743 O O . ILE B 2 701 ? 188.910 154.924 165.559 1.00 25.21 701 ILE B O 1
ATOM 15748 N N . ILE B 2 702 ? 186.709 155.216 165.976 1.00 24.06 702 ILE B N 1
ATOM 15749 C CA . ILE B 2 702 ? 186.637 156.544 165.322 1.00 22.67 702 ILE B CA 1
ATOM 15750 C C . ILE B 2 702 ? 187.470 157.532 166.128 1.00 22.00 702 ILE B C 1
ATOM 15751 O O . ILE B 2 702 ? 188.226 158.293 165.530 1.00 25.42 702 ILE B O 1
ATOM 15756 N N . GLN B 2 703 ? 187.342 157.524 167.433 1.00 25.53 703 GLN B N 1
ATOM 15757 C CA . GLN B 2 703 ? 188.087 158.490 168.272 1.00 30.89 703 GLN B CA 1
ATOM 15758 C C . GLN B 2 703 ? 189.595 158.316 168.047 1.00 31.96 703 GLN B C 1
ATOM 15759 O O . GLN B 2 703 ? 190.302 159.321 167.870 1.00 33.75 703 GLN B O 1
ATOM 15765 N N . ASN B 2 704 ? 190.078 157.085 168.040 1.00 29.96 704 ASN B N 1
ATOM 15766 C CA . ASN B 2 704 ? 191.527 156.842 167.907 1.00 32.02 704 ASN B CA 1
ATOM 15767 C C . ASN B 2 704 ? 192.025 157.414 166.585 1.00 33.11 704 ASN B C 1
ATOM 15768 O O . ASN B 2 704 ? 193.106 158.025 166.568 1.00 38.35 704 ASN B O 1
ATOM 15773 N N . LYS B 2 705 ? 191.288 157.201 165.503 1.00 32.83 705 LYS B N 1
ATOM 15774 C CA . LYS B 2 705 ? 191.726 157.650 164.158 1.00 30.40 705 LYS B CA 1
ATOM 15775 C C . LYS B 2 705 ? 191.827 159.178 164.130 1.00 27.65 705 LYS B C 1
ATOM 15776 O O . LYS B 2 705 ? 192.815 159.704 163.617 1.00 24.36 705 LYS B O 1
ATOM 15782 N N . LEU B 2 706 ? 190.849 159.859 164.701 1.00 30.00 706 LEU B N 1
ATOM 15783 C CA . LEU B 2 706 ? 190.839 161.336 164.687 1.00 32.95 706 LEU B CA 1
ATOM 15784 C C . LEU B 2 706 ? 191.974 161.879 165.557 1.00 39.10 706 LEU B C 1
ATOM 15785 O O . LEU B 2 706 ? 192.621 162.848 165.134 1.00 46.23 706 LEU B O 1
ATOM 15790 N N . GLN B 2 707 ? 192.219 161.294 166.721 1.00 47.95 707 GLN B N 1
ATOM 15791 C CA . GLN B 2 707 ? 193.304 161.771 167.617 1.00 58.15 707 GLN B CA 1
ATOM 15792 C C . GLN B 2 707 ? 194.642 161.664 166.886 1.00 60.31 707 GLN B C 1
ATOM 15793 O O . GLN B 2 707 ? 195.447 162.604 166.974 1.00 63.35 707 GLN B O 1
ATOM 15799 N N . ASP B 2 708 ? 194.865 160.568 166.176 1.00 64.29 708 ASP B N 1
ATOM 15800 C CA . ASP B 2 708 ? 196.114 160.391 165.401 1.00 77.08 708 ASP B CA 1
ATOM 15801 C C . ASP B 2 708 ? 196.199 161.468 164.325 1.00 77.27 708 ASP B C 1
ATOM 15802 O O . ASP B 2 708 ? 197.286 162.049 164.130 1.00 82.81 708 ASP B O 1
ATOM 15807 N N . LEU B 2 709 ? 195.091 161.731 163.649 1.00 77.69 709 LEU B N 1
ATOM 15808 C CA . LEU B 2 709 ? 195.098 162.674 162.504 1.00 69.18 709 LEU B CA 1
ATOM 15809 C C . LEU B 2 709 ? 195.377 164.094 162.993 1.00 61.63 709 LEU B C 1
ATOM 15810 O O . LEU B 2 709 ? 196.007 164.845 162.240 1.00 64.01 709 LEU B O 1
ATOM 15815 N N . PHE B 2 710 ? 194.975 164.431 164.215 1.00 59.73 710 PHE B N 1
ATOM 15816 C CA . PHE B 2 710 ? 195.224 165.777 164.786 1.00 63.51 710 PHE B CA 1
ATOM 15817 C C . PHE B 2 710 ? 196.718 166.084 164.812 1.00 71.31 710 PHE B C 1
ATOM 15818 O O . PHE B 2 710 ? 197.060 167.277 164.796 1.00 72.77 710 PHE B O 1
ATOM 15826 N N . LYS B 2 711 ? 197.568 165.059 164.834 1.00 87.87 711 LYS B N 1
ATOM 15827 C CA . LYS B 2 711 ? 199.033 165.266 164.919 1.00 100.05 711 LYS B CA 1
ATOM 15828 C C . LYS B 2 711 ? 199.616 165.578 163.541 1.00 109.42 711 LYS B C 1
ATOM 15829 O O . LYS B 2 711 ? 200.772 166.054 163.488 1.00 116.71 711 LYS B O 1
ATOM 15835 N N . ALA B 2 712 ? 198.869 165.333 162.463 1.00 113.51 712 ALA B N 1
ATOM 15836 C CA . ALA B 2 712 ? 199.386 165.505 161.086 1.00 114.39 712 ALA B CA 1
ATOM 15837 C C . ALA B 2 712 ? 199.411 166.991 160.703 1.00 113.99 712 ALA B C 1
ATOM 15838 O O . ALA B 2 712 ? 199.066 167.858 161.525 1.00 111.99 712 ALA B O 1
ATOM 15840 N N . ASP B 2 713 ? 199.792 167.272 159.465 1.00 116.29 713 ASP B N 1
ATOM 15841 C CA . ASP B 2 713 ? 199.955 168.656 158.949 1.00 116.82 713 ASP B CA 1
ATOM 15842 C C . ASP B 2 713 ? 198.703 169.063 158.168 1.00 94.42 713 ASP B C 1
ATOM 15843 O O . ASP B 2 713 ? 198.697 169.007 156.927 1.00 85.57 713 ASP B O 1
ATOM 15848 N N . ILE B 2 714 ? 197.665 169.455 158.888 1.00 83.92 714 ILE B N 1
ATOM 15849 C CA . ILE B 2 714 ? 196.384 169.901 158.284 1.00 78.76 714 ILE B CA 1
ATOM 15850 C C . ILE B 2 714 ? 196.019 171.236 158.916 1.00 74.84 714 ILE B C 1
ATOM 15851 O O . ILE B 2 714 ? 196.267 171.438 160.117 1.00 74.99 714 ILE B O 1
ATOM 15856 N N . SER B 2 715 ? 195.402 172.101 158.129 1.00 78.14 715 SER B N 1
ATOM 15857 C CA . SER B 2 715 ? 195.022 173.470 158.546 1.00 83.61 715 SER B CA 1
ATOM 15858 C C . SER B 2 715 ? 194.115 173.436 159.783 1.00 83.70 715 SER B 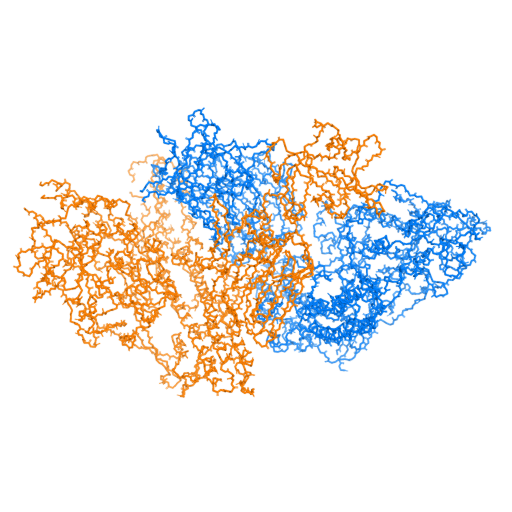C 1
ATOM 15859 O O . SER B 2 715 ? 193.174 172.601 159.875 1.00 86.32 715 SER B O 1
ATOM 15862 N N . MET B 2 716 ? 194.378 174.334 160.722 1.00 90.35 716 MET B N 1
ATOM 15863 C CA . MET B 2 716 ? 193.598 174.408 161.987 1.00 93.61 716 MET B CA 1
ATOM 15864 C C . MET B 2 716 ? 192.101 174.471 161.662 1.00 86.81 716 MET B C 1
ATOM 15865 O O . MET B 2 716 ? 191.335 173.704 162.270 1.00 81.88 716 MET B O 1
ATOM 15870 N N . ASP B 2 717 ? 191.708 175.301 160.709 1.00 87.67 717 ASP B N 1
ATOM 15871 C CA . ASP B 2 717 ? 190.282 175.436 160.308 1.00 86.26 717 ASP B CA 1
ATOM 15872 C C . ASP B 2 717 ? 189.698 174.118 159.775 1.00 74.20 717 ASP B C 1
ATOM 15873 O O . ASP B 2 717 ? 188.542 173.797 160.128 1.00 75.92 717 ASP B O 1
ATOM 15878 N N . LYS B 2 718 ? 190.426 173.395 158.927 1.00 62.18 718 LYS B N 1
ATOM 15879 C CA . LYS B 2 718 ? 189.931 172.103 158.395 1.00 56.90 718 LYS B CA 1
ATOM 15880 C C . LYS B 2 718 ? 189.766 171.113 159.546 1.00 59.43 718 LYS B C 1
ATOM 15881 O O . LYS B 2 718 ? 188.758 170.378 159.554 1.00 66.61 718 LYS B O 1
ATOM 15887 N N . LEU B 2 719 ? 190.704 171.097 160.491 1.00 51.13 719 LEU B N 1
ATOM 15888 C CA . LEU B 2 719 ? 190.563 170.213 161.671 1.00 42.77 719 LEU B CA 1
ATOM 15889 C C . LEU B 2 719 ? 189.270 170.558 162.408 1.00 39.77 719 LEU B C 1
ATOM 15890 O O . LEU B 2 719 ? 188.592 169.640 162.870 1.00 42.54 719 LEU B O 1
ATOM 15895 N N . ASN B 2 720 ? 188.938 171.831 162.529 1.00 44.24 720 ASN B N 1
ATOM 15896 C CA . ASN B 2 720 ? 187.712 172.252 163.254 1.00 53.45 720 ASN B CA 1
ATOM 15897 C C . ASN B 2 720 ? 186.482 171.657 162.577 1.00 48.76 720 ASN B C 1
ATOM 15898 O O . ASN B 2 720 ? 185.594 171.132 163.282 1.00 49.93 720 ASN B O 1
ATOM 15903 N N . LEU B 2 721 ? 186.429 171.716 161.257 1.00 46.17 721 LEU B N 1
ATOM 15904 C CA . LEU B 2 721 ? 185.261 171.165 160.531 1.00 46.35 721 LEU B CA 1
ATOM 15905 C C . LEU B 2 721 ? 185.226 169.648 160.708 1.00 40.48 721 LEU B C 1
ATOM 15906 O O . LEU B 2 721 ? 184.137 169.109 160.931 1.00 39.04 721 LEU B O 1
ATOM 15911 N N . MET B 2 722 ? 186.364 168.976 160.608 1.00 36.32 722 MET B N 1
ATOM 15912 C CA . MET B 2 722 ? 186.404 167.499 160.772 1.00 34.00 722 MET B CA 1
ATOM 15913 C C . MET B 2 722 ? 185.898 167.121 162.174 1.00 28.71 722 MET B C 1
ATOM 15914 O O . MET B 2 722 ? 185.154 166.147 162.311 1.00 25.46 722 MET B O 1
ATOM 15919 N N . ASN B 2 723 ? 186.264 167.889 163.172 1.00 27.45 723 ASN B N 1
ATOM 15920 C CA . ASN B 2 723 ? 185.754 167.640 164.533 1.00 31.77 723 ASN B CA 1
ATOM 15921 C C . ASN B 2 723 ? 184.229 167.806 164.568 1.00 27.62 723 ASN B C 1
ATOM 15922 O O . ASN B 2 723 ? 183.542 166.999 165.223 1.00 26.98 723 ASN B O 1
ATOM 15927 N N . LEU B 2 724 ? 183.713 168.827 163.905 1.00 27.71 724 LEU B N 1
ATOM 15928 C CA . LEU B 2 724 ? 182.245 169.076 163.896 1.00 29.12 724 LEU B CA 1
ATOM 15929 C C . LEU B 2 724 ? 181.537 167.963 163.117 1.00 28.08 724 LEU B C 1
ATOM 15930 O O . LEU B 2 724 ? 180.492 167.510 163.549 1.00 28.61 724 LEU B O 1
ATOM 15935 N N . ALA B 2 725 ? 182.091 167.524 162.007 1.00 25.48 725 ALA B N 1
ATOM 15936 C CA . ALA B 2 725 ? 181.447 166.458 161.216 1.00 27.47 725 ALA B CA 1
ATOM 15937 C C . ALA B 2 725 ? 181.417 165.156 162.021 1.00 24.93 725 ALA B C 1
ATOM 15938 O O . ALA B 2 725 ? 180.402 164.455 161.985 1.00 24.30 725 ALA B O 1
ATOM 15940 N N . THR B 2 726 ? 182.503 164.823 162.705 1.00 22.67 726 THR B N 1
ATOM 15941 C CA . THR B 2 726 ? 182.561 163.587 163.516 1.00 21.17 726 THR B CA 1
ATOM 15942 C C . THR B 2 726 ? 181.539 163.643 164.651 1.00 19.25 726 THR B C 1
ATOM 15943 O O . THR B 2 726 ? 180.882 162.634 164.889 1.00 18.25 726 THR B O 1
ATOM 15947 N N . GLU B 2 727 ? 181.407 164.793 165.290 1.00 22.03 727 GLU B N 1
ATOM 15948 C CA . GLU B 2 727 ? 180.480 164.952 166.425 1.00 26.92 727 GLU B CA 1
ATOM 15949 C C . GLU B 2 727 ? 179.048 164.708 165.976 1.00 24.31 727 GLU B C 1
ATOM 15950 O O . GLU B 2 727 ? 178.284 164.079 166.718 1.00 27.58 727 GLU B O 1
ATOM 15956 N N . LYS B 2 728 ? 178.699 165.157 164.792 1.00 22.59 728 LYS B N 1
ATOM 15957 C CA . LYS B 2 728 ? 177.320 164.974 164.281 1.00 23.37 728 LYS B CA 1
ATOM 15958 C C . LYS B 2 728 ? 177.115 163.527 163.843 1.00 20.81 728 LYS B C 1
ATOM 15959 O O . LYS B 2 728 ? 175.960 163.072 163.839 1.00 19.74 728 LYS B O 1
ATOM 15965 N N . THR B 2 729 ? 178.172 162.823 163.469 1.00 18.74 729 THR B N 1
ATOM 15966 C CA . THR B 2 729 ? 178.041 161.410 163.076 1.00 19.63 729 THR B CA 1
ATOM 15967 C C . THR B 2 729 ? 177.706 160.543 164.290 1.00 20.79 729 THR B C 1
ATOM 15968 O O . THR B 2 729 ? 176.901 159.617 164.165 1.00 22.58 729 THR B O 1
ATOM 15972 N N . PHE B 2 730 ? 178.264 160.854 165.444 1.00 20.80 730 PHE B N 1
ATOM 15973 C CA . PHE B 2 730 ? 177.946 160.109 166.681 1.00 20.53 730 PHE B CA 1
ATOM 15974 C C . PHE B 2 730 ? 176.452 160.156 166.954 1.00 22.45 730 PHE B C 1
ATOM 15975 O O . PHE B 2 730 ? 175.931 159.177 167.503 1.00 26.70 730 PHE B O 1
ATOM 15983 N N . ILE B 2 731 ? 175.789 161.227 166.570 1.00 24.59 731 ILE B N 1
ATOM 15984 C CA . ILE B 2 731 ? 174.318 161.314 166.738 1.00 30.02 731 ILE B CA 1
ATOM 15985 C C . ILE B 2 731 ? 173.653 160.326 165.783 1.00 27.41 731 ILE B C 1
ATOM 15986 O O . ILE B 2 731 ? 172.643 159.720 166.158 1.00 28.02 731 ILE B O 1
ATOM 15991 N N . ASP B 2 732 ? 174.182 160.182 164.587 1.00 28.99 732 ASP B N 1
ATOM 15992 C CA . ASP B 2 732 ? 173.581 159.254 163.605 1.00 34.12 732 ASP B CA 1
ATOM 15993 C C . ASP B 2 732 ? 173.746 157.801 164.047 1.00 30.65 732 ASP B C 1
ATOM 15994 O O . ASP B 2 732 ? 172.794 157.010 163.847 1.00 31.66 732 ASP B O 1
ATOM 15999 N N . LEU B 2 733 ? 174.885 157.456 164.645 1.00 25.49 733 LEU B N 1
ATOM 16000 C CA . LEU B 2 733 ? 175.090 156.074 165.137 1.00 21.68 733 LEU B CA 1
ATOM 16001 C C . LEU B 2 733 ? 174.061 155.760 166.222 1.00 19.77 733 LEU B C 1
ATOM 16002 O O . LEU B 2 733 ? 173.507 154.657 166.232 1.00 19.17 733 LEU B O 1
ATOM 16007 N N . SER B 2 734 ? 173.818 156.698 167.117 1.00 20.55 734 SER B N 1
ATOM 16008 C CA . SER B 2 734 ? 172.855 156.498 168.218 1.00 23.43 734 SER B CA 1
ATOM 16009 C C . SER B 2 734 ? 171.456 156.258 167.641 1.00 28.41 734 SER B C 1
ATOM 16010 O O . SER B 2 734 ? 170.745 155.365 168.133 1.00 31.03 734 SER B O 1
ATOM 16013 N N . ASN B 2 735 ? 171.072 157.020 166.632 1.00 34.29 735 ASN B N 1
ATOM 16014 C CA . ASN B 2 735 ? 169.751 156.839 165.985 1.00 40.47 735 ASN B CA 1
ATOM 16015 C C . ASN B 2 735 ? 169.640 155.463 165.334 1.00 34.08 735 ASN B C 1
ATOM 16016 O O . ASN B 2 735 ? 168.570 154.832 165.439 1.00 30.99 735 ASN B O 1
ATOM 16021 N N . GLU B 2 736 ? 170.691 155.027 164.667 1.00 31.54 736 GLU B N 1
ATOM 16022 C CA . GLU B 2 736 ? 170.645 153.725 163.958 1.00 33.79 736 GLU B CA 1
ATOM 16023 C C . GLU B 2 736 ? 170.584 152.574 164.962 1.00 30.17 736 GLU B C 1
ATOM 16024 O O . GLU B 2 736 ? 169.899 151.582 164.702 1.00 27.63 736 GLU B O 1
ATOM 16030 N N . SER B 2 737 ? 171.258 152.719 166.096 1.00 27.53 737 SER B N 1
ATOM 16031 C CA . SER B 2 737 ? 171.213 151.713 167.183 1.00 25.30 737 SER B CA 1
ATOM 16032 C C . SER B 2 737 ? 169.778 151.649 167.724 1.00 24.86 737 SER B C 1
ATOM 16033 O O . SER B 2 737 ? 169.303 150.557 168.037 1.00 25.54 737 SER B O 1
ATOM 16036 N N . GLN B 2 738 ? 169.115 152.783 167.830 1.00 27.00 738 GLN B N 1
ATOM 16037 C CA . GLN B 2 738 ? 167.741 152.812 168.368 1.00 28.41 738 GLN B CA 1
ATOM 16038 C C . GLN B 2 738 ? 166.781 152.054 167.445 1.00 25.94 738 GLN B C 1
ATOM 16039 O O . GLN B 2 738 ? 165.827 151.465 167.956 1.00 27.73 738 GLN B O 1
ATOM 16045 N N . ILE B 2 739 ? 167.038 152.026 166.150 1.00 23.93 739 ILE B N 1
ATOM 16046 C CA . ILE B 2 739 ? 166.189 151.241 165.211 1.00 24.63 739 ILE B CA 1
ATOM 16047 C C . ILE B 2 739 ? 166.337 149.761 165.560 1.00 23.11 739 ILE B C 1
ATOM 16048 O O . ILE B 2 739 ? 165.333 149.046 165.597 1.00 23.99 739 ILE B O 1
ATOM 16053 N N . ALA B 2 740 ? 167.560 149.301 165.771 1.00 20.83 740 ALA B N 1
ATOM 16054 C CA . ALA B 2 740 ? 167.828 147.876 166.029 1.00 17.56 740 ALA B CA 1
ATOM 16055 C C . ALA B 2 740 ? 167.124 147.466 167.320 1.00 14.87 740 ALA B C 1
ATOM 16056 O O . ALA B 2 740 ? 166.555 146.361 167.370 1.00 15.64 740 ALA B O 1
ATOM 16058 N N . ILE B 2 741 ? 167.158 148.314 168.335 1.00 15.14 741 ILE B N 1
ATOM 16059 C CA . ILE B 2 741 ? 166.523 147.980 169.635 1.00 17.89 741 ILE B CA 1
ATOM 16060 C C . ILE B 2 741 ? 165.033 147.760 169.417 1.00 19.46 741 ILE B C 1
ATOM 16061 O O . ILE B 2 741 ? 164.459 146.854 170.049 1.00 21.70 741 ILE B O 1
ATOM 16066 N N . ASN B 2 742 ? 164.419 148.577 168.583 1.00 21.58 742 ASN B N 1
ATOM 16067 C CA . ASN B 2 742 ? 162.977 148.424 168.287 1.00 23.95 742 ASN B CA 1
ATOM 16068 C C . ASN B 2 742 ? 162.720 147.094 167.572 1.00 20.60 742 ASN B C 1
ATOM 16069 O O . ASN B 2 742 ? 161.710 146.450 167.894 1.00 20.10 742 ASN B O 1
ATOM 16074 N N . ASN B 2 743 ? 163.591 146.699 166.665 1.00 18.94 743 ASN B N 1
ATOM 16075 C CA . ASN B 2 743 ? 163.445 145.392 165.981 1.00 21.40 743 ASN B CA 1
ATOM 16076 C C . ASN B 2 743 ? 163.515 144.243 166.985 1.00 23.69 743 ASN B C 1
ATOM 16077 O O . ASN B 2 743 ? 162.723 143.296 166.845 1.00 28.34 743 ASN B O 1
ATOM 16082 N N . ILE B 2 744 ? 164.391 144.334 167.978 1.00 23.42 744 ILE B N 1
ATOM 16083 C CA . ILE B 2 744 ? 164.534 143.247 168.981 1.00 21.92 744 ILE B CA 1
ATOM 16084 C C . ILE B 2 744 ? 163.223 143.114 169.754 1.00 21.03 744 ILE B C 1
ATOM 16085 O O . ILE B 2 744 ? 162.750 141.997 169.950 1.00 19.76 744 ILE B O 1
ATOM 16090 N N . ASN B 2 745 ? 162.665 144.222 170.192 1.00 25.20 745 ASN B N 1
ATOM 16091 C CA . ASN B 2 745 ? 161.488 144.193 171.084 1.00 32.80 745 ASN B CA 1
ATOM 16092 C C . ASN B 2 745 ? 160.347 143.415 170.433 1.00 38.84 745 ASN B C 1
ATOM 16093 O O . ASN B 2 745 ? 159.891 142.396 171.024 1.00 45.43 745 ASN B O 1
ATOM 16098 N N . ASP B 2 746 ? 159.901 143.869 169.272 1.00 40.44 746 ASP B N 1
ATOM 16099 C CA . ASP B 2 746 ? 158.714 143.268 168.633 1.00 46.87 746 ASP B CA 1
ATOM 16100 C C . ASP B 2 746 ? 159.021 141.814 168.268 1.00 40.59 746 ASP B C 1
ATOM 16101 O O . ASP B 2 746 ? 158.087 140.997 168.284 1.00 48.46 746 ASP B O 1
ATOM 16106 N N . PHE B 2 747 ? 160.259 141.499 167.918 1.00 30.85 747 PHE B N 1
ATOM 16107 C CA . PHE B 2 747 ? 160.621 140.128 167.504 1.00 26.80 747 PHE B CA 1
ATOM 16108 C C . PHE B 2 747 ? 160.372 139.154 168.653 1.00 27.22 747 PHE B C 1
ATOM 16109 O O . PHE B 2 747 ? 159.811 138.086 168.431 1.00 33.12 747 PHE B O 1
ATOM 16117 N N . LEU B 2 748 ? 160.761 139.506 169.865 1.00 25.64 748 LEU B N 1
ATOM 16118 C CA . LEU B 2 748 ? 160.650 138.573 171.011 1.00 22.30 748 LEU B CA 1
ATOM 16119 C C . LEU B 2 748 ? 159.268 138.698 171.642 1.00 23.11 748 LEU B C 1
ATOM 16120 O O . LEU B 2 748 ? 158.823 137.716 172.255 1.00 25.53 748 LEU B O 1
ATOM 16125 N N . ASN B 2 749 ? 158.625 139.853 171.563 1.00 24.21 749 ASN B N 1
ATOM 16126 C CA . ASN B 2 749 ? 157.254 139.990 172.119 1.00 25.83 749 ASN B CA 1
ATOM 16127 C C . ASN B 2 749 ? 156.303 139.045 171.372 1.00 28.90 749 ASN B C 1
ATOM 16128 O O . ASN B 2 749 ? 155.459 138.405 172.003 1.00 30.03 749 ASN B O 1
ATOM 16133 N N . LYS B 2 750 ? 156.441 138.944 170.061 1.00 33.99 750 LYS B N 1
ATOM 16134 C CA . LYS B 2 750 ? 155.581 138.050 169.263 1.00 38.86 750 LYS B CA 1
ATOM 16135 C C . LYS B 2 750 ? 155.945 136.594 169.527 1.00 35.45 750 LYS B C 1
ATOM 16136 O O . LYS B 2 750 ? 155.034 135.749 169.502 1.00 48.66 750 LYS B O 1
ATOM 16142 N N . SER B 2 751 ? 157.202 136.290 169.773 1.00 29.53 751 SER B N 1
ATOM 16143 C CA . SER B 2 751 ? 157.616 134.912 170.144 1.00 27.55 751 SER B CA 1
ATOM 16144 C C . SER B 2 751 ? 156.981 134.520 171.483 1.00 26.23 751 SER B C 1
ATOM 16145 O O . SER B 2 751 ? 156.471 133.414 171.620 1.00 27.14 751 SER B O 1
ATOM 16148 N N . ALA B 2 752 ? 157.004 135.407 172.460 1.00 28.78 752 ALA B N 1
ATOM 16149 C CA . ALA B 2 752 ? 156.470 135.105 173.802 1.00 30.62 752 ALA B CA 1
ATOM 16150 C C . ALA B 2 752 ? 154.966 134.868 173.684 1.00 32.29 752 ALA B C 1
ATOM 16151 O O . ALA B 2 752 ? 154.454 133.927 174.294 1.00 29.68 752 ALA B O 1
ATOM 16153 N N . ILE B 2 753 ? 154.259 135.755 172.996 1.00 35.40 753 ILE B N 1
ATOM 16154 C CA . ILE B 2 753 ? 152.784 135.620 172.833 1.00 33.91 753 ILE B CA 1
ATOM 16155 C C . ILE B 2 753 ? 152.503 134.286 172.144 1.00 36.18 753 ILE B C 1
ATOM 16156 O O . ILE B 2 753 ? 151.531 133.626 172.476 1.00 36.31 753 ILE B O 1
ATOM 16161 N N . CYS B 2 754 ? 153.350 133.890 171.226 1.00 42.60 754 CYS B N 1
ATOM 16162 C CA . CYS B 2 754 ? 153.062 132.713 170.393 1.00 47.88 754 CYS B CA 1
ATOM 16163 C C . CYS B 2 754 ? 153.244 131.394 171.141 1.00 48.69 754 CYS B C 1
ATOM 16164 O O . CYS B 2 754 ? 152.528 130.449 170.823 1.00 53.90 754 CYS B O 1
ATOM 16167 N N . VAL B 2 755 ? 154.175 131.316 172.080 1.00 47.21 755 VAL B N 1
ATOM 16168 C CA . VAL B 2 755 ? 154.388 130.078 172.870 1.00 39.76 755 VAL B CA 1
ATOM 16169 C C . VAL B 2 755 ? 153.102 129.783 173.639 1.00 37.28 755 VAL B C 1
ATOM 16170 O O . VAL B 2 755 ? 152.811 128.598 173.871 1.00 43.75 755 VAL B O 1
ATOM 16174 N N . PHE B 2 756 ? 152.334 130.793 173.995 1.00 32.96 756 PHE B N 1
ATOM 16175 C CA . PHE B 2 756 ? 151.034 130.549 174.647 1.00 37.92 756 PHE B CA 1
ATOM 16176 C C . PHE B 2 756 ? 150.114 129.781 173.688 1.00 51.09 756 PHE B C 1
ATOM 16177 O O . PHE B 2 756 ? 149.452 128.813 174.100 1.00 68.65 756 PHE B O 1
ATOM 16185 N N . ASP B 2 757 ? 150.080 130.190 172.428 1.00 59.22 757 ASP B N 1
ATOM 16186 C CA . ASP B 2 757 ? 149.128 129.624 171.449 1.00 65.01 757 ASP B CA 1
ATOM 16187 C C . ASP B 2 757 ? 149.445 128.150 171.187 1.00 59.42 757 ASP B C 1
ATOM 16188 O O . ASP B 2 757 ? 148.510 127.354 171.109 1.00 69.23 757 ASP B O 1
ATOM 16193 N N . THR B 2 758 ? 150.710 127.788 171.067 1.00 57.28 758 THR B N 1
ATOM 16194 C CA . THR B 2 758 ? 151.095 126.437 170.584 1.00 64.88 758 THR B CA 1
ATOM 16195 C C . THR B 2 758 ? 151.487 125.502 171.729 1.00 66.97 758 THR B C 1
ATOM 16196 O O . THR B 2 758 ? 151.479 124.278 171.497 1.00 75.51 758 THR B O 1
ATOM 16200 N N . ASN B 2 759 ? 151.844 126.019 172.901 1.00 58.58 759 ASN B N 1
ATOM 16201 C CA . ASN B 2 759 ? 152.348 125.163 174.007 1.00 54.38 759 ASN B CA 1
ATOM 16202 C C . ASN B 2 759 ? 151.398 125.203 175.198 1.00 49.17 759 ASN B C 1
ATOM 16203 O O . ASN B 2 759 ? 150.896 124.134 175.589 1.00 63.12 759 ASN B O 1
ATOM 16208 N N . ILE B 2 760 ? 151.150 126.369 175.766 1.00 44.92 760 ILE B N 1
ATOM 16209 C CA . ILE B 2 760 ? 150.344 126.463 177.015 1.00 41.99 760 ILE B CA 1
ATOM 16210 C C . ILE B 2 760 ? 148.877 126.172 176.684 1.00 45.46 760 ILE B C 1
ATOM 16211 O O . ILE B 2 760 ? 148.227 125.445 177.445 1.00 42.91 760 ILE B O 1
ATOM 16216 N N . TYR B 2 761 ? 148.365 126.732 175.598 1.00 51.92 761 TYR B N 1
ATOM 16217 C CA . TYR B 2 761 ? 146.917 126.651 175.286 1.00 52.38 761 TYR B CA 1
ATOM 16218 C C . TYR B 2 761 ? 146.480 125.208 175.041 1.00 50.39 761 TYR B C 1
ATOM 16219 O O . TYR B 2 761 ? 145.489 124.783 175.620 1.00 50.88 761 TYR B O 1
ATOM 16228 N N . PRO B 2 762 ? 147.175 124.398 174.213 1.00 53.09 762 PRO B N 1
ATOM 16229 C CA . PRO B 2 762 ? 146.764 123.005 174.034 1.00 60.20 762 PRO B CA 1
ATOM 16230 C C . PRO B 2 762 ? 146.685 122.207 175.344 1.00 59.11 762 PRO B C 1
ATOM 16231 O O . PRO B 2 762 ? 145.774 121.403 175.495 1.00 67.99 762 PRO B O 1
ATOM 16235 N N . LYS B 2 763 ? 147.598 122.456 176.271 1.00 56.97 763 LYS B N 1
ATOM 16236 C CA . LYS B 2 763 ? 147.554 121.772 177.587 1.00 61.95 763 LYS B CA 1
ATOM 16237 C C . LYS B 2 763 ? 146.278 122.185 178.332 1.00 54.04 763 LYS B C 1
ATOM 16238 O O . LYS B 2 763 ? 145.632 121.331 178.953 1.00 61.67 763 LYS B O 1
ATOM 16244 N N . PHE B 2 764 ? 145.911 123.451 178.273 1.00 43.90 764 PHE B N 1
ATOM 16245 C CA . PHE B 2 764 ? 144.692 123.937 178.953 1.00 42.33 764 PHE B CA 1
ATOM 16246 C C . PHE B 2 764 ? 143.468 123.224 178.366 1.00 48.87 764 PHE B C 1
ATOM 16247 O O . PHE B 2 764 ? 142.497 122.997 179.093 1.00 45.07 764 PHE B O 1
ATOM 16255 N N . ILE B 2 765 ? 143.502 122.885 177.083 1.00 54.40 765 ILE B N 1
ATOM 16256 C CA . ILE B 2 765 ? 142.355 122.188 176.436 1.00 64.23 765 ILE B CA 1
ATOM 16257 C C . ILE B 2 765 ? 142.230 120.794 177.050 1.00 64.27 765 ILE B C 1
ATOM 16258 O O . ILE B 2 765 ? 141.120 120.433 177.487 1.00 68.07 765 ILE B O 1
ATOM 16263 N N . SER B 2 766 ? 143.322 120.040 177.093 1.00 62.54 766 SER B N 1
ATOM 16264 C CA . SER B 2 766 ? 143.287 118.631 177.551 1.00 65.58 766 SER B CA 1
ATOM 16265 C C . SER B 2 766 ? 142.814 118.581 179.012 1.00 68.85 766 SER B C 1
ATOM 16266 O O . SER B 2 766 ? 141.939 117.757 179.335 1.00 77.66 766 SER B O 1
ATOM 16269 N N . PHE B 2 767 ? 143.360 119.430 179.871 1.00 70.54 767 PHE B N 1
ATOM 16270 C CA . PHE B 2 767 ? 143.001 119.414 181.308 1.00 81.02 767 PHE B CA 1
ATOM 16271 C C . PHE B 2 767 ? 141.515 119.715 181.476 1.00 80.36 767 PHE B C 1
ATOM 16272 O O . PHE B 2 767 ? 140.845 119.051 182.281 1.00 90.96 767 PHE B O 1
ATOM 16280 N N . MET B 2 768 ? 140.998 120.670 180.726 1.00 82.57 768 MET B N 1
ATOM 16281 C CA . MET B 2 768 ? 139.572 121.056 180.867 1.00 91.87 768 MET B CA 1
ATOM 16282 C C . MET B 2 768 ? 138.683 120.036 180.147 1.00 91.79 768 MET B C 1
ATOM 16283 O O . MET B 2 768 ? 137.480 119.952 180.480 1.00 85.09 768 MET B O 1
ATOM 16288 N N . GLU B 2 769 ? 139.238 119.288 179.198 1.00 97.82 769 GLU B N 1
ATOM 16289 C CA . GLU B 2 769 ? 138.443 118.285 178.443 1.00 102.29 769 GLU B CA 1
ATOM 16290 C C . GLU B 2 769 ? 137.887 117.238 179.416 1.00 104.60 769 GLU B C 1
ATOM 16291 O O . GLU B 2 769 ? 136.720 116.865 179.298 1.00 112.63 769 GLU B O 1
ATOM 16297 N N . GLN B 2 770 ? 138.698 116.788 180.360 1.00 102.57 770 GLN B N 1
ATOM 16298 C CA . GLN B 2 770 ? 138.260 115.770 181.347 1.00 104.71 770 GLN B CA 1
ATOM 16299 C C . GLN B 2 770 ? 137.332 116.423 182.368 1.00 102.72 770 GLN B C 1
ATOM 16300 O O . GLN B 2 770 ? 136.343 115.777 182.767 1.00 110.00 770 GLN B O 1
ATOM 16306 N N . CYS B 2 771 ? 137.624 117.651 182.783 1.00 104.20 771 CYS B N 1
ATOM 16307 C CA . CYS B 2 771 ? 136.833 118.330 183.841 1.00 111.07 771 CYS B CA 1
ATOM 16308 C C . CYS B 2 771 ? 135.402 118.584 183.353 1.00 109.18 771 CYS B C 1
ATOM 16309 O O . CYS B 2 771 ? 134.542 118.879 184.188 1.00 109.93 771 CYS B O 1
ATOM 16312 N N . ILE B 2 772 ? 135.143 118.476 182.056 1.00 119.55 772 ILE B N 1
ATOM 16313 C CA . ILE B 2 772 ? 133.753 118.610 181.540 1.00 130.01 772 ILE B CA 1
ATOM 16314 C C . ILE B 2 772 ? 133.042 117.261 181.597 1.00 118.02 772 ILE B C 1
ATOM 16315 O O . ILE B 2 772 ? 131.866 117.228 181.988 1.00 104.97 772 ILE B O 1
ATOM 16320 N N . ASN B 2 773 ? 133.715 116.197 181.176 1.00 110.73 773 ASN B N 1
ATOM 16321 C CA . ASN B 2 773 ? 133.095 114.850 181.182 1.00 106.11 773 ASN B CA 1
ATOM 16322 C C . ASN B 2 773 ? 132.664 114.530 182.609 1.00 105.34 773 ASN B C 1
ATOM 16323 O O . ASN B 2 773 ? 131.744 113.727 182.783 1.00 107.79 773 ASN B O 1
ATOM 16328 N N . SER B 2 774 ? 133.295 115.164 183.593 1.00 111.74 774 SER B N 1
ATOM 16329 C CA . SER B 2 774 ? 133.012 114.900 185.024 1.00 121.59 774 SER B CA 1
ATOM 16330 C C . SER B 2 774 ? 131.788 115.676 185.530 1.00 114.62 774 SER B C 1
ATOM 16331 O O . SER B 2 774 ? 131.232 115.288 186.564 1.00 114.46 774 SER B O 1
ATOM 16334 N N . VAL B 2 775 ? 131.368 116.725 184.846 1.00 117.64 775 VAL B N 1
ATOM 16335 C CA . VAL B 2 775 ? 130.304 117.629 185.374 1.00 127.48 775 VAL B CA 1
ATOM 16336 C C . VAL B 2 775 ? 129.061 117.564 184.492 1.00 133.06 775 VAL B C 1
ATOM 16337 O O . VAL B 2 775 ? 127.955 117.749 185.031 1.00 139.50 775 VAL B O 1
ATOM 16341 N N . ASN B 2 776 ? 129.224 117.360 183.190 1.00 132.02 776 ASN B N 1
ATOM 16342 C CA . ASN B 2 776 ? 128.060 117.267 182.270 1.00 130.38 776 ASN B CA 1
ATOM 16343 C C . ASN B 2 776 ? 127.248 116.019 182.620 1.00 128.28 776 ASN B C 1
ATOM 16344 O O . ASN B 2 776 ? 126.015 116.099 182.638 1.00 127.91 776 ASN B O 1
ATOM 16349 N N . SER B 2 777 ? 127.921 114.906 182.892 1.00 127.94 777 SER B N 1
ATOM 16350 C CA . SER B 2 777 ? 127.255 113.655 183.325 1.00 123.25 777 SER B CA 1
ATOM 16351 C C . SER B 2 777 ? 126.546 113.897 184.662 1.00 116.22 777 SER B C 1
ATOM 16352 O O . SER B 2 777 ? 125.431 113.392 184.853 1.00 119.80 777 SER B O 1
ATOM 16355 N N . ASN B 2 778 ? 127.150 114.694 185.533 1.00 112.04 778 ASN B N 1
ATOM 16356 C CA . ASN B 2 778 ? 126.563 114.988 186.862 1.00 116.73 778 ASN B CA 1
ATOM 16357 C C . ASN B 2 778 ? 125.269 115.788 186.722 1.00 108.16 778 ASN B C 1
ATOM 16358 O O . ASN B 2 778 ? 124.487 115.797 187.673 1.00 100.67 778 ASN B O 1
ATOM 16363 N N . VAL B 2 779 ? 125.044 116.433 185.589 1.00 117.66 779 VAL B N 1
ATOM 16364 C CA . VAL B 2 779 ? 123.773 117.170 185.369 1.00 127.37 779 VAL B CA 1
ATOM 16365 C C . VAL B 2 779 ? 122.735 116.207 184.797 1.00 121.65 779 VAL B C 1
ATOM 16366 O O . VAL B 2 779 ? 121.546 116.356 185.128 1.00 116.14 779 VAL B O 1
ATOM 16370 N N . THR B 2 780 ? 123.155 115.251 183.985 1.00 118.81 780 THR B N 1
ATOM 16371 C CA . THR B 2 780 ? 122.221 114.231 183.447 1.00 121.13 780 THR B CA 1
ATOM 16372 C C . THR B 2 780 ? 121.614 113.452 184.616 1.00 128.84 780 THR B C 1
ATOM 16373 O O . THR B 2 780 ? 120.387 113.305 184.673 1.00 131.22 780 THR B O 1
ATOM 16377 N N . ALA B 2 781 ? 122.450 113.011 185.552 1.00 133.77 781 ALA B N 1
ATOM 16378 C CA . ALA B 2 781 ? 121.988 112.193 186.697 1.00 135.08 781 ALA B CA 1
ATOM 16379 C C . ALA B 2 781 ? 120.891 112.944 187.461 1.00 131.06 781 ALA B C 1
ATOM 16380 O O . ALA B 2 781 ? 119.914 112.298 187.893 1.00 142.89 781 ALA B O 1
ATOM 16382 N N . PHE B 2 782 ? 121.027 114.257 187.608 1.00 116.92 782 PHE B N 1
ATOM 16383 C CA . PHE B 2 782 ? 120.104 115.048 188.454 1.00 110.02 782 PHE B CA 1
ATOM 16384 C C . PHE B 2 782 ? 118.702 115.050 187.847 1.00 116.36 782 PHE B C 1
ATOM 16385 O O . PHE B 2 782 ? 117.721 114.911 188.597 1.00 123.23 782 PHE B O 1
ATOM 16393 N N . ILE B 2 783 ? 118.601 115.203 186.531 1.00 132.30 783 ILE B N 1
ATOM 16394 C CA . ILE B 2 783 ? 117.285 115.479 185.896 1.00 147.03 783 ILE B CA 1
ATOM 16395 C C . ILE B 2 783 ? 116.451 114.198 185.831 1.00 150.67 783 ILE B C 1
ATOM 16396 O O . ILE B 2 783 ? 115.223 114.312 185.796 1.00 153.43 783 ILE B O 1
ATOM 16401 N N . GLN B 2 784 ? 117.076 113.024 185.808 1.00 151.00 784 GLN B N 1
ATOM 16402 C CA . GLN B 2 784 ? 116.316 111.751 185.952 1.00 154.84 784 GLN B CA 1
ATOM 16403 C C . GLN B 2 784 ? 115.642 111.728 187.328 1.00 173.08 784 GLN B C 1
ATOM 16404 O O . GLN B 2 784 ? 114.464 111.325 187.407 1.00 172.08 784 GLN B O 1
ATOM 16410 N N . LYS B 2 785 ? 116.347 112.163 188.369 1.00 192.31 785 LYS B N 1
ATOM 16411 C CA . LYS B 2 785 ? 115.802 112.107 189.751 1.00 199.39 785 LYS B CA 1
ATOM 16412 C C . LYS B 2 785 ? 114.535 112.958 189.836 1.00 191.27 785 LYS B C 1
ATOM 16413 O O . LYS B 2 785 ? 113.553 112.500 190.451 1.00 192.03 785 LYS B O 1
ATOM 16419 N N . CYS B 2 786 ? 114.544 114.140 189.226 1.00 190.77 786 CYS B N 1
ATOM 16420 C CA . CYS B 2 786 ? 113.339 115.002 189.175 1.00 198.09 786 CYS B CA 1
ATOM 16421 C C . CYS B 2 786 ? 112.196 114.219 188.521 1.00 215.79 786 CYS B C 1
ATOM 16422 O O . CYS B 2 786 ? 112.412 113.593 187.480 1.00 209.49 786 CYS B O 1
ATOM 16425 N N . THR B 2 787 ? 111.023 114.242 189.132 1.00 238.35 787 THR B N 1
ATOM 16426 C CA . THR B 2 787 ? 109.891 113.361 188.745 1.00 251.42 787 THR B CA 1
ATOM 16427 C C . THR B 2 787 ? 108.738 114.129 188.101 1.00 256.52 787 THR B C 1
ATOM 16428 O O . THR B 2 787 ? 108.108 113.558 187.194 1.00 258.52 787 THR B O 1
ATOM 16432 N N . ASN B 2 788 ? 108.464 115.351 188.538 1.00 260.11 788 ASN B N 1
ATOM 16433 C CA . ASN B 2 788 ? 107.223 116.071 188.156 1.00 260.99 788 ASN B CA 1
ATOM 16434 C C . ASN B 2 788 ? 107.170 116.261 186.637 1.00 249.60 788 ASN B C 1
ATOM 16435 O O . ASN B 2 788 ? 106.105 115.996 186.037 1.00 249.86 788 ASN B O 1
ATOM 16440 N N . ILE B 2 789 ? 108.288 116.638 186.031 1.00 234.87 789 ILE B N 1
ATOM 16441 C CA . ILE B 2 789 ? 108.326 116.915 184.569 1.00 220.39 789 ILE B CA 1
ATOM 16442 C C . ILE B 2 789 ? 108.173 115.595 183.815 1.00 213.52 789 ILE B C 1
ATOM 16443 O O . ILE B 2 789 ? 108.527 114.521 184.345 1.00 206.15 789 ILE B O 1
ATOM 16448 N N . THR B 2 790 ? 107.721 115.688 182.582 1.00 216.64 790 THR B N 1
ATOM 16449 C CA . THR B 2 790 ? 107.484 114.501 181.727 1.00 224.44 790 THR B CA 1
ATOM 16450 C C . THR B 2 790 ? 108.814 113.965 181.198 1.00 225.27 790 THR B C 1
ATOM 16451 O O . THR B 2 790 ? 109.830 114.696 181.191 1.00 225.83 790 THR B O 1
ATOM 16455 N N . GLU B 2 791 ? 108.798 112.723 180.742 1.00 239.44 791 GLU B N 1
ATOM 16456 C CA . GLU B 2 791 ? 110.009 112.060 180.196 1.00 258.21 791 GLU B CA 1
ATOM 16457 C C . GLU B 2 791 ? 110.474 112.799 178.936 1.00 266.03 791 GLU B C 1
ATOM 16458 O O . GLU B 2 791 ? 111.684 113.022 178.786 1.00 285.90 791 GLU B O 1
ATOM 16464 N N . ASP B 2 792 ? 109.558 113.137 178.040 1.00 261.08 792 ASP B N 1
ATOM 16465 C CA . ASP B 2 792 ? 109.935 113.724 176.726 1.00 256.92 792 ASP B CA 1
ATOM 16466 C C . ASP B 2 792 ? 110.782 114.982 176.948 1.00 244.45 792 ASP B C 1
ATOM 16467 O O . ASP B 2 792 ? 111.688 115.242 176.146 1.00 241.38 792 ASP B O 1
ATOM 16472 N N . GLU B 2 793 ? 110.499 115.734 178.007 1.00 227.13 793 GLU B N 1
ATOM 16473 C CA . GLU B 2 793 ? 111.238 116.990 178.289 1.00 209.49 793 GLU B CA 1
ATOM 16474 C C . GLU B 2 793 ? 112.634 116.695 178.841 1.00 188.61 793 GLU B C 1
ATOM 16475 O O . GLU B 2 793 ? 113.481 117.591 178.771 1.00 185.33 793 GLU B O 1
ATOM 16481 N N . LYS B 2 794 ? 112.871 115.510 179.391 1.00 180.57 794 LYS B N 1
ATOM 16482 C CA . LYS B 2 794 ? 114.208 115.171 179.943 1.00 178.73 794 LYS B CA 1
ATOM 16483 C C . LYS B 2 794 ? 115.258 115.231 178.831 1.00 177.50 794 LYS B C 1
ATOM 16484 O O . LYS B 2 794 ? 116.336 115.823 179.062 1.00 187.36 794 LYS B O 1
ATOM 16490 N N . LEU B 2 795 ? 114.950 114.681 177.662 1.00 176.39 795 LEU B N 1
ATOM 16491 C CA . LEU B 2 795 ? 115.922 114.674 176.537 1.00 179.04 795 LEU B CA 1
ATOM 16492 C C . LEU B 2 795 ? 116.188 116.119 176.111 1.00 176.91 795 LEU B C 1
ATOM 16493 O O . LEU B 2 795 ? 117.353 116.441 175.802 1.00 182.11 795 LEU B O 1
ATOM 16498 N N . GLN B 2 796 ? 115.151 116.952 176.084 1.00 179.20 796 GLN B N 1
ATOM 16499 C CA . GLN B 2 796 ? 115.299 118.353 175.627 1.00 186.04 796 GLN B CA 1
ATOM 16500 C C . GLN B 2 796 ? 116.252 119.102 176.561 1.00 167.46 796 GLN B C 1
ATOM 16501 O O . GLN B 2 796 ? 117.206 119.729 176.053 1.00 175.84 796 GLN B O 1
ATOM 16507 N N . LEU B 2 797 ? 116.020 119.035 177.872 1.00 134.74 797 LEU B N 1
ATOM 16508 C CA . LEU B 2 797 ? 116.824 119.826 178.842 1.00 111.62 797 LEU B CA 1
ATOM 16509 C C . LEU B 2 797 ? 118.258 119.303 178.875 1.00 109.13 797 LEU B C 1
ATOM 16510 O O . LEU B 2 797 ? 119.174 120.137 179.023 1.00 114.14 797 LEU B O 1
ATOM 16515 N N . ILE B 2 798 ? 118.457 117.997 178.723 1.00 114.65 798 ILE B N 1
ATOM 16516 C CA . ILE B 2 798 ? 119.832 117.428 178.690 1.00 126.84 798 ILE B CA 1
ATOM 16517 C C . ILE B 2 798 ? 120.575 118.013 177.493 1.00 134.90 798 ILE B C 1
ATOM 16518 O O . ILE B 2 798 ? 121.742 118.417 177.661 1.00 145.02 798 ILE B O 1
ATOM 16523 N N . LYS B 2 799 ? 119.920 118.065 176.339 1.00 138.17 799 LYS B N 1
ATOM 16524 C CA . LYS B 2 799 ? 120.549 118.626 175.125 1.00 139.48 799 LYS B CA 1
ATOM 16525 C C . LYS B 2 799 ? 120.787 120.124 175.334 1.00 133.09 799 LYS B C 1
ATOM 16526 O O . LYS B 2 799 ? 121.728 120.661 174.717 1.00 139.06 799 LYS B O 1
ATOM 16532 N N . LEU B 2 800 ? 119.980 120.772 176.172 1.00 119.04 800 LEU B N 1
ATOM 16533 C CA . LEU B 2 800 ? 120.026 122.253 176.313 1.00 108.56 800 LEU B CA 1
ATOM 16534 C C . LEU B 2 800 ? 121.052 122.684 177.367 1.00 103.81 800 LEU B C 1
ATOM 16535 O O . LEU B 2 800 ? 121.320 123.895 177.439 1.00 119.48 800 LEU B O 1
ATOM 16540 N N . ASN B 2 801 ? 121.597 121.769 178.170 1.00 88.51 801 ASN B N 1
ATOM 16541 C CA . ASN B 2 801 ? 122.552 122.128 179.252 1.00 75.71 801 ASN B CA 1
ATOM 16542 C C . ASN B 2 801 ? 123.775 121.221 179.181 1.00 72.07 801 ASN B C 1
ATOM 16543 O O . ASN B 2 801 ? 124.208 120.714 180.216 1.00 75.49 801 ASN B O 1
ATOM 16548 N N . THR B 2 802 ? 124.321 121.032 177.992 1.00 75.60 802 THR B N 1
ATOM 16549 C CA . THR B 2 802 ? 125.497 120.169 177.768 1.00 81.71 802 THR B CA 1
ATOM 16550 C C . THR B 2 802 ? 126.615 121.029 177.193 1.00 74.59 802 THR B C 1
ATOM 16551 O O . THR B 2 802 ? 126.399 121.692 176.164 1.00 80.57 802 THR B O 1
ATOM 16555 N N . PHE B 2 803 ? 127.792 120.931 177.786 1.00 67.63 803 PHE B N 1
ATOM 16556 C CA . PHE B 2 803 ? 128.972 121.708 177.359 1.00 62.20 803 PHE B CA 1
ATOM 16557 C C . PHE B 2 803 ? 129.689 120.936 176.255 1.00 58.18 803 PHE B C 1
ATOM 16558 O O . PHE B 2 803 ? 130.095 119.797 176.443 1.00 58.34 803 PHE B O 1
ATOM 16566 N N . MET B 2 804 ? 129.881 121.576 175.115 1.00 67.60 804 MET B N 1
ATOM 16567 C CA . MET B 2 804 ? 130.862 121.110 174.101 1.00 72.43 804 MET B CA 1
ATOM 16568 C C . MET B 2 804 ? 132.211 121.796 174.349 1.00 69.92 804 MET B C 1
ATOM 16569 O O . MET B 2 804 ? 132.317 122.651 175.264 1.00 62.91 804 MET B O 1
ATOM 16574 N N . ASN B 2 805 ? 133.211 121.467 173.541 1.00 74.89 805 ASN B N 1
ATOM 16575 C CA . ASN B 2 805 ? 134.554 122.092 173.644 1.00 80.61 805 ASN B CA 1
ATOM 16576 C C . ASN B 2 805 ? 134.476 123.601 173.409 1.00 83.96 805 ASN B C 1
ATOM 16577 O O . ASN B 2 805 ? 135.366 124.305 173.907 1.00 83.53 805 ASN B O 1
ATOM 16582 N N . ILE B 2 806 ? 133.485 124.085 172.659 1.00 90.76 806 ILE B N 1
ATOM 16583 C CA . ILE B 2 806 ? 133.414 125.527 172.284 1.00 82.38 806 ILE B CA 1
ATOM 16584 C C . ILE B 2 806 ? 133.239 126.387 173.540 1.00 68.35 806 ILE B C 1
ATOM 16585 O O . ILE B 2 806 ? 133.835 127.458 173.611 1.00 77.41 806 ILE B O 1
ATOM 16590 N N . ASP B 2 807 ? 132.426 125.955 174.490 1.00 67.28 807 ASP B N 1
ATOM 16591 C CA . ASP B 2 807 ? 131.956 126.852 175.570 1.00 71.92 807 ASP B CA 1
ATOM 16592 C C . ASP B 2 807 ? 133.117 127.399 176.404 1.00 71.06 807 ASP B C 1
ATOM 16593 O O . ASP B 2 807 ? 133.030 128.561 176.837 1.00 61.93 807 ASP B O 1
ATOM 16598 N N . PHE B 2 808 ? 134.172 126.621 176.608 1.00 72.23 808 PHE B N 1
ATOM 16599 C CA . PHE B 2 808 ? 135.291 127.038 177.491 1.00 73.89 808 PHE B CA 1
ATOM 16600 C C . PHE B 2 808 ? 136.468 127.566 176.671 1.00 79.25 808 PHE B C 1
ATOM 16601 O O . PHE B 2 808 ? 137.491 127.901 177.290 1.00 90.45 808 PHE B O 1
ATOM 16609 N N . GLU B 2 809 ? 136.362 127.617 175.344 1.00 78.36 809 GLU B N 1
ATOM 16610 C CA . GLU B 2 809 ? 137.508 127.982 174.471 1.00 75.81 809 GLU B CA 1
ATOM 16611 C C . GLU B 2 809 ? 137.593 129.513 174.388 1.00 83.68 809 GLU B C 1
ATOM 16612 O O . GLU B 2 809 ? 136.748 130.150 173.733 1.00 70.73 809 GLU B O 1
ATOM 16618 N N . PHE B 2 810 ? 138.584 130.089 175.055 1.00 81.26 810 PHE B N 1
ATOM 16619 C CA . PHE B 2 810 ? 138.832 131.549 175.046 1.00 67.33 810 PHE B CA 1
ATOM 16620 C C . PHE B 2 810 ? 140.255 131.796 174.576 1.00 65.73 810 PHE B C 1
ATOM 16621 O O . PHE B 2 810 ? 141.192 131.323 175.223 1.00 76.29 810 PHE B O 1
ATOM 16629 N N . PHE B 2 811 ? 140.424 132.527 173.489 1.00 62.47 811 PHE B N 1
ATOM 16630 C CA . PHE B 2 811 ? 141.748 133.011 173.050 1.00 63.13 811 PHE B CA 1
ATOM 16631 C C . PHE B 2 811 ? 141.581 134.027 171.921 1.00 82.79 811 PHE B C 1
ATOM 16632 O O . PHE B 2 811 ? 140.905 133.757 170.922 1.00 89.65 811 PHE B O 1
ATOM 16640 N N . ASP B 2 812 ? 142.208 135.186 172.080 1.00 94.43 812 ASP B N 1
ATOM 16641 C CA . ASP B 2 812 ? 142.217 136.254 171.054 1.00 87.13 812 ASP B CA 1
ATOM 16642 C C . ASP B 2 812 ? 143.654 136.733 170.920 1.00 72.14 812 ASP B C 1
ATOM 16643 O O . ASP B 2 812 ? 144.247 137.177 171.944 1.00 70.82 812 ASP B O 1
ATOM 16648 N N . ILE B 2 813 ? 144.204 136.657 169.719 1.00 50.59 813 ILE B N 1
ATOM 16649 C CA . ILE B 2 813 ? 145.599 137.111 169.511 1.00 44.81 813 ILE B CA 1
ATOM 16650 C C . ILE B 2 813 ? 145.670 138.627 169.754 1.00 44.56 813 ILE B C 1
ATOM 16651 O O . ILE B 2 813 ? 146.682 139.103 170.278 1.00 44.70 813 ILE B O 1
ATOM 16656 N N . GLN B 2 814 ? 144.637 139.365 169.405 1.00 41.57 814 GLN B N 1
ATOM 16657 C CA . GLN B 2 814 ? 144.612 140.827 169.657 1.00 41.48 814 GLN B CA 1
ATOM 16658 C C . GLN B 2 814 ? 144.436 141.118 171.137 1.00 39.88 814 GLN B C 1
ATOM 16659 O O . GLN B 2 814 ? 145.124 141.996 171.642 1.00 52.19 814 GLN B O 1
ATOM 16665 N N . SER B 2 815 ? 143.520 140.449 171.816 1.00 49.69 815 SER B N 1
ATOM 16666 C CA . SER B 2 815 ? 143.168 140.788 173.222 1.00 55.13 815 SER B CA 1
ATOM 16667 C C . SER B 2 815 ? 144.372 140.561 174.140 1.00 50.79 815 SER B C 1
ATOM 16668 O O . SER B 2 815 ? 144.403 141.143 175.218 1.00 42.76 815 SER B O 1
ATOM 16671 N N . ILE B 2 816 ? 145.317 139.721 173.743 1.00 52.70 816 ILE B N 1
ATOM 16672 C CA . ILE B 2 816 ? 146.538 139.527 174.567 1.00 57.93 816 ILE B CA 1
ATOM 16673 C C . ILE B 2 816 ? 147.548 140.635 174.258 1.00 59.09 816 ILE B C 1
ATOM 16674 O O . ILE B 2 816 ? 148.274 141.031 175.170 1.00 64.59 816 ILE B O 1
ATOM 16679 N N . LYS B 2 817 ? 147.621 141.101 173.019 1.00 55.10 817 LYS B N 1
ATOM 16680 C CA . LYS B 2 817 ? 148.560 142.196 172.653 1.00 52.57 817 LYS B CA 1
ATOM 16681 C C . LYS B 2 817 ? 148.225 143.479 173.424 1.00 51.02 817 LYS B C 1
ATOM 16682 O O . LYS B 2 817 ? 149.157 144.207 173.787 1.00 55.19 817 LYS B O 1
ATOM 16688 N N . ASP B 2 818 ? 146.956 143.731 173.701 1.00 52.89 818 ASP B N 1
ATOM 16689 C CA . ASP B 2 818 ? 146.575 144.927 174.483 1.00 65.33 818 ASP B CA 1
ATOM 16690 C C . ASP B 2 818 ? 147.163 144.817 175.893 1.00 65.50 818 ASP B C 1
ATOM 16691 O O . ASP B 2 818 ? 147.471 145.869 176.483 1.00 77.58 818 ASP B O 1
ATOM 16696 N N . LEU B 2 819 ? 147.284 143.610 176.440 1.00 57.74 819 LEU B N 1
ATOM 16697 C CA . LEU B 2 819 ? 147.857 143.435 177.798 1.00 56.62 819 LEU B CA 1
ATOM 16698 C C . LEU B 2 819 ? 149.344 143.774 177.774 1.00 48.66 819 LEU B C 1
ATOM 16699 O O . LEU B 2 819 ? 149.816 144.458 178.709 1.00 45.47 819 LEU B O 1
ATOM 16704 N N . ILE B 2 820 ? 150.045 143.339 176.731 1.00 46.53 820 ILE B N 1
ATOM 16705 C CA . ILE B 2 820 ? 151.516 143.536 176.652 1.00 46.53 820 ILE B CA 1
ATOM 16706 C C . ILE B 2 820 ? 151.858 145.028 176.536 1.00 50.26 820 ILE B C 1
ATOM 16707 O O . ILE B 2 820 ? 152.967 145.406 176.932 1.00 58.92 820 ILE B O 1
ATOM 16712 N N . THR B 2 821 ? 150.974 145.854 175.992 1.00 55.39 821 THR B N 1
ATOM 16713 C CA . THR B 2 821 ? 151.274 147.283 175.734 1.00 58.07 821 THR B CA 1
ATOM 16714 C C . THR B 2 821 ? 150.922 148.108 176.963 1.00 53.48 821 THR B C 1
ATOM 16715 O O . THR B 2 821 ? 149.778 148.048 177.418 1.00 50.74 821 THR B O 1
ATOM 16719 N N . SER B 2 822 ? 151.887 148.873 177.451 1.00 54.48 822 SER B N 1
ATOM 16720 C CA . SER B 2 822 ? 151.716 149.757 178.628 1.00 58.79 822 SER B CA 1
ATOM 16721 C C . SER B 2 822 ? 151.393 151.181 178.181 1.00 57.57 822 SER B C 1
ATOM 16722 O O . SER B 2 822 ? 151.298 151.447 176.967 1.00 65.25 822 SER B O 1
ATOM 16725 N N . GLU B 2 823 ? 151.245 152.087 179.131 1.00 60.17 823 GLU B N 1
ATOM 16726 C CA . GLU B 2 823 ? 151.054 153.512 178.792 1.00 65.66 823 GLU B CA 1
ATOM 16727 C C . GLU B 2 823 ? 152.358 154.112 178.256 1.00 66.89 823 GLU B C 1
ATOM 16728 O O . GLU B 2 823 ? 152.307 154.916 177.307 1.00 75.72 823 GLU B O 1
ATOM 16734 N N . THR B 2 824 ? 153.499 153.751 178.827 1.00 60.87 824 THR B N 1
ATOM 16735 C CA . THR B 2 824 ? 154.800 154.304 178.391 1.00 54.55 824 THR B CA 1
ATOM 16736 C C . THR B 2 824 ? 154.980 154.074 176.886 1.00 54.97 824 THR B C 1
ATOM 16737 O O . THR B 2 824 ? 155.616 154.896 176.236 1.00 58.62 824 THR B O 1
ATOM 16741 N N . ASP B 2 825 ? 154.477 152.972 176.353 1.00 62.64 825 ASP B N 1
ATOM 16742 C CA . ASP B 2 825 ? 154.603 152.680 174.911 1.00 73.75 825 ASP B CA 1
ATOM 16743 C C . ASP B 2 825 ? 153.717 153.640 174.114 1.00 72.37 825 ASP B C 1
ATOM 16744 O O . ASP B 2 825 ? 154.101 154.012 172.995 1.00 68.73 825 ASP B O 1
ATOM 16749 N N . LEU B 2 826 ? 152.572 154.024 174.665 1.00 74.21 826 LEU B N 1
ATOM 16750 C CA . LEU B 2 826 ? 151.663 154.983 173.986 1.00 76.00 826 LEU B CA 1
ATOM 16751 C C . LEU B 2 826 ? 152.352 156.340 173.881 1.00 72.65 826 LEU B C 1
ATOM 16752 O O . LEU B 2 826 ? 152.286 156.953 172.799 1.00 91.55 826 LEU B O 1
ATOM 16757 N N . ILE B 2 827 ? 152.993 156.788 174.953 1.00 64.02 827 ILE B N 1
ATOM 16758 C CA . ILE B 2 827 ? 153.671 158.115 174.961 1.00 59.58 827 ILE B CA 1
ATOM 16759 C C . ILE B 2 827 ? 154.749 158.129 173.877 1.00 58.77 827 ILE B C 1
ATOM 16760 O O . ILE B 2 827 ? 154.843 159.132 173.156 1.00 69.88 827 ILE B O 1
ATOM 16765 N N . LYS B 2 828 ? 155.525 157.062 173.762 1.00 61.10 828 LYS B N 1
ATOM 16766 C CA . LYS B 2 828 ? 156.626 157.012 172.775 1.00 73.36 828 LYS B CA 1
ATOM 16767 C C . LYS B 2 828 ? 156.064 157.147 171.359 1.00 80.22 828 LYS B C 1
ATOM 16768 O O . LYS B 2 828 ? 156.625 157.910 170.569 1.00 88.58 828 LYS B O 1
ATOM 16774 N N . GLU B 2 829 ? 154.983 156.447 171.046 1.00 97.56 829 GLU B N 1
ATOM 16775 C CA . GLU B 2 829 ? 154.435 156.458 169.665 1.00 117.78 829 GLU B CA 1
ATOM 16776 C C . GLU B 2 829 ? 153.666 157.755 169.414 1.00 118.97 829 GLU B C 1
ATOM 16777 O O . GLU B 2 829 ? 153.490 158.109 168.245 1.00 119.23 829 GLU B O 1
ATOM 16783 N N . GLU B 2 830 ? 153.223 158.438 170.465 1.00 117.44 830 GLU B N 1
ATOM 16784 C CA . GLU B 2 830 ? 152.464 159.707 170.327 1.00 117.64 830 GLU B CA 1
ATOM 16785 C C . GLU B 2 830 ? 153.430 160.892 170.193 1.00 107.88 830 GLU B C 1
ATOM 16786 O O . GLU B 2 830 ? 152.948 162.012 169.961 1.00 111.80 830 GLU B O 1
ATOM 16792 N N . LYS B 2 831 ? 154.741 160.671 170.300 1.00 106.53 831 LYS B N 1
ATOM 16793 C CA . LYS B 2 831 ? 155.724 161.783 170.400 1.00 110.53 831 LYS B CA 1
ATOM 16794 C C . LYS B 2 831 ? 156.921 161.566 169.465 1.00 104.81 831 LYS B C 1
ATOM 16795 O O . LYS B 2 831 ? 157.876 162.347 169.524 1.00 105.55 831 LYS B O 1
ATOM 16801 N N . GLU B 2 832 ? 156.851 160.594 168.563 1.00 106.76 832 GLU B N 1
ATOM 16802 C CA . GLU B 2 832 ? 157.935 160.322 167.589 1.00 117.51 832 GLU B CA 1
ATOM 16803 C C . GLU B 2 832 ? 157.407 160.570 166.180 1.00 112.74 832 GLU B C 1
ATOM 16804 O O . GLU B 2 832 ? 156.290 160.111 165.864 1.00 118.97 832 GLU B O 1
ATOM 16810 N N . SER B 2 833 ? 158.189 161.264 165.362 1.00 96.92 833 SER B N 1
ATOM 16811 C CA . SER B 2 833 ? 157.832 161.563 163.956 1.00 83.39 833 SER B CA 1
ATOM 16812 C C . SER B 2 833 ? 159.093 161.791 163.142 1.00 70.65 833 SER B C 1
ATOM 16813 O O . SER B 2 833 ? 160.174 161.933 163.716 1.00 73.19 833 SER B O 1
ATOM 16816 N N . ASP B 2 834 ? 158.930 161.837 161.833 1.00 70.69 834 ASP B N 1
ATOM 16817 C CA . ASP B 2 834 ? 160.056 162.034 160.889 1.00 73.39 834 ASP B CA 1
ATOM 16818 C C . ASP B 2 834 ? 160.200 163.500 160.494 1.00 60.55 834 ASP B C 1
ATOM 16819 O O . ASP B 2 834 ? 161.025 163.783 159.622 1.00 58.06 834 ASP B O 1
ATOM 16824 N N . TYR B 2 835 ? 159.453 164.407 161.112 1.00 47.41 835 TYR B N 1
ATOM 16825 C CA . TYR B 2 835 ? 159.419 165.820 160.680 1.00 40.22 835 TYR B CA 1
ATOM 16826 C C . TYR B 2 835 ? 160.276 166.685 161.596 1.00 34.55 835 TYR B C 1
ATOM 16827 O O . TYR B 2 835 ? 160.065 166.703 162.792 1.00 35.27 835 TYR B O 1
ATOM 16836 N N . ASN B 2 836 ? 161.196 167.428 161.009 1.00 32.34 836 ASN B N 1
ATOM 16837 C CA . ASN B 2 836 ? 161.891 168.546 161.693 1.00 29.51 836 ASN B CA 1
ATOM 16838 C C . ASN B 2 836 ? 161.096 169.843 161.535 1.00 26.93 836 ASN B C 1
ATOM 16839 O O . ASN B 2 836 ? 161.297 170.748 162.344 1.00 29.80 836 ASN B O 1
ATOM 16844 N N . LEU B 2 837 ? 160.260 169.967 160.513 1.00 25.30 837 LEU B N 1
ATOM 16845 C CA . LEU B 2 837 ? 159.462 171.192 160.268 1.00 23.77 837 LEU B CA 1
ATOM 16846 C C . LEU B 2 837 ? 158.132 170.819 159.630 1.00 24.06 837 LEU B C 1
ATOM 16847 O O . LEU B 2 837 ? 158.131 170.182 158.585 1.00 22.49 837 LEU B O 1
ATOM 16852 N N . PHE B 2 838 ? 157.050 171.264 160.236 1.00 28.00 838 PHE B N 1
ATOM 16853 C CA . PHE B 2 838 ? 155.691 171.136 159.676 1.00 30.03 838 PHE B CA 1
ATOM 16854 C C . PHE B 2 838 ? 154.959 172.451 159.879 1.00 27.36 838 PHE B C 1
ATOM 16855 O O . PHE B 2 838 ? 154.447 172.699 160.951 1.00 27.75 838 PHE B O 1
ATOM 16863 N N . LEU B 2 839 ? 154.935 173.270 158.837 1.00 29.91 839 LEU B N 1
ATOM 16864 C CA . LEU B 2 839 ? 154.399 174.645 158.919 1.00 29.16 839 LEU B CA 1
ATOM 16865 C C . LEU B 2 839 ? 152.878 174.580 159.010 1.00 30.17 839 LEU B C 1
ATOM 16866 O O . LEU B 2 839 ? 152.251 173.864 158.219 1.00 30.92 839 LEU B O 1
ATOM 16871 N N . PHE B 2 840 ? 152.318 175.314 159.959 1.00 33.95 840 PHE B N 1
ATOM 16872 C CA . PHE B 2 840 ? 150.858 175.421 160.188 1.00 34.80 840 PHE B CA 1
ATOM 16873 C C . PHE B 2 840 ? 150.460 176.884 160.049 1.00 33.10 840 PHE B C 1
ATOM 16874 O O . PHE B 2 840 ? 150.933 177.739 160.786 1.00 32.88 840 PHE B O 1
ATOM 16882 N N . THR B 2 841 ? 149.579 177.157 159.106 1.00 38.80 841 THR B N 1
ATOM 16883 C CA . THR B 2 841 ? 149.140 178.524 158.742 1.00 43.10 841 THR B CA 1
ATOM 16884 C C . THR B 2 841 ? 147.645 178.639 158.994 1.00 41.96 841 THR B C 1
ATOM 16885 O O . THR B 2 841 ? 146.913 177.697 158.671 1.00 47.62 841 THR B O 1
ATOM 16889 N N . LEU B 2 842 ? 147.210 179.754 159.549 1.00 41.77 842 LEU B N 1
ATOM 16890 C CA . LEU B 2 842 ? 145.795 179.910 159.939 1.00 48.07 842 LEU B CA 1
ATOM 16891 C C . LEU B 2 842 ? 145.459 181.390 159.984 1.00 54.10 842 LEU B C 1
ATOM 16892 O O . LEU B 2 842 ? 145.872 182.060 160.931 1.00 52.81 842 LEU B O 1
ATOM 16897 N N . GLN B 2 843 ? 144.690 181.854 159.009 1.00 68.58 843 GLN B N 1
ATOM 16898 C CA . GLN B 2 843 ? 144.149 183.229 159.020 1.00 74.73 843 GLN B CA 1
ATOM 16899 C C . GLN B 2 843 ? 143.143 183.345 160.154 1.00 70.58 843 GLN B C 1
ATOM 16900 O O . GLN B 2 843 ? 142.397 182.381 160.426 1.00 65.55 843 GLN B O 1
ATOM 16906 N N . GLU B 2 844 ? 143.106 184.510 160.768 1.00 92.23 844 GLU B N 1
ATOM 16907 C CA . GLU B 2 844 ? 142.158 184.784 161.869 1.00 127.23 844 GLU B CA 1
ATOM 16908 C C . GLU B 2 844 ? 141.859 186.277 161.890 1.00 144.09 844 GLU B C 1
ATOM 16909 O O . GLU B 2 844 ? 142.662 187.068 161.353 1.00 155.48 844 GLU B O 1
ATOM 16915 N N . ASP B 2 845 ? 140.735 186.639 162.496 1.00 146.25 845 ASP B N 1
ATOM 16916 C CA . ASP B 2 845 ? 140.280 188.051 162.585 1.00 148.71 845 ASP B CA 1
ATOM 16917 C C . ASP B 2 845 ? 141.419 188.928 163.110 1.00 148.94 845 ASP B C 1
ATOM 16918 O O . ASP B 2 845 ? 141.794 188.807 164.282 1.00 144.56 845 ASP B O 1
ATOM 16923 N N . ASN B 2 846 ? 141.991 189.767 162.247 1.00 154.65 846 ASN B N 1
ATOM 16924 C CA . ASN B 2 846 ? 143.081 190.707 162.623 1.00 159.03 846 ASN B CA 1
ATOM 16925 C C . ASN B 2 846 ? 144.256 189.946 163.248 1.00 144.43 846 ASN B C 1
ATOM 16926 O O . ASN B 2 846 ? 144.918 190.489 164.148 1.00 142.32 846 ASN B O 1
ATOM 16931 N N . ASN B 2 847 ? 144.496 188.715 162.815 1.00 128.74 847 ASN B N 1
ATOM 16932 C CA . ASN B 2 847 ? 145.551 187.871 163.423 1.00 115.12 847 ASN B CA 1
ATOM 16933 C C . ASN B 2 847 ? 146.041 186.863 162.394 1.00 91.92 847 ASN B C 1
ATOM 16934 O O . ASN B 2 847 ? 145.212 186.238 161.717 1.00 98.84 847 ASN B O 1
ATOM 16939 N N . LYS B 2 848 ? 147.351 186.684 162.316 1.00 70.18 848 LYS B N 1
ATOM 16940 C CA . LYS B 2 848 ? 147.959 185.565 161.566 1.00 58.97 848 LYS B CA 1
ATOM 16941 C C . LYS B 2 848 ? 148.541 184.592 162.584 1.00 52.20 848 LYS B C 1
ATOM 16942 O O . LYS B 2 848 ? 149.053 185.026 163.629 1.00 55.73 848 LYS B O 1
ATOM 16948 N N . VAL B 2 849 ? 148.474 183.312 162.272 1.00 46.27 849 VAL B N 1
ATOM 16949 C CA . VAL B 2 849 ? 149.168 182.257 163.049 1.00 44.52 849 VAL B CA 1
ATOM 16950 C C . VAL B 2 849 ? 150.051 181.470 162.081 1.00 38.65 849 VAL B C 1
ATOM 16951 O O . VAL B 2 849 ? 149.544 180.746 161.227 1.00 37.18 849 VAL B O 1
ATOM 16955 N N . ILE B 2 850 ? 151.351 181.615 162.219 1.00 34.63 850 ILE B N 1
ATOM 16956 C CA . ILE B 2 850 ? 152.343 180.830 161.441 1.00 33.51 850 ILE B CA 1
ATOM 16957 C C . ILE B 2 850 ? 153.321 180.213 162.427 1.00 37.56 850 ILE B C 1
ATOM 16958 O O . ILE B 2 850 ? 153.925 180.980 163.217 1.00 43.05 850 ILE B O 1
ATOM 16963 N N . GLU B 2 851 ? 153.453 178.898 162.411 1.00 38.81 851 GLU B N 1
ATOM 16964 C CA . GLU B 2 851 ? 154.249 178.198 163.443 1.00 44.17 851 GLU B CA 1
ATOM 16965 C C . GLU B 2 851 ? 154.502 176.752 163.042 1.00 40.84 851 GLU B C 1
ATOM 16966 O O . GLU B 2 851 ? 153.919 176.293 162.058 1.00 44.42 851 GLU B O 1
ATOM 16972 N N . ASP B 2 852 ? 155.386 176.087 163.774 1.00 42.58 852 ASP B N 1
ATOM 16973 C CA . ASP B 2 852 ? 155.765 174.687 163.488 1.00 43.74 852 ASP B CA 1
ATOM 16974 C C . ASP B 2 852 ? 155.090 173.787 164.518 1.00 40.63 852 ASP B C 1
ATOM 16975 O O . ASP B 2 852 ? 155.284 174.000 165.712 1.00 47.66 852 ASP B O 1
ATOM 16980 N N . ILE B 2 853 ? 154.355 172.791 164.055 1.00 37.66 853 ILE B N 1
ATOM 16981 C CA . ILE B 2 853 ? 153.626 171.861 164.952 1.00 40.71 853 ILE B CA 1
ATOM 16982 C C . ILE B 2 853 ? 154.298 170.503 164.898 1.00 43.37 853 ILE B C 1
ATOM 16983 O O . ILE B 2 853 ? 153.711 169.550 165.451 1.00 45.34 853 ILE B O 1
ATOM 16988 N N . SER B 2 854 ? 155.503 170.436 164.329 1.00 44.96 854 SER B N 1
ATOM 16989 C CA . SER B 2 854 ? 156.257 169.168 164.157 1.00 44.50 854 SER B CA 1
ATOM 16990 C C . SER B 2 854 ? 156.684 168.575 165.510 1.00 45.88 854 SER B C 1
ATOM 16991 O O . SER B 2 854 ? 157.048 167.397 165.527 1.00 39.11 854 SER B O 1
ATOM 16994 N N . GLY B 2 855 ? 156.664 169.358 166.594 1.00 50.04 855 GLY B N 1
ATOM 16995 C CA . GLY B 2 855 ? 157.028 168.876 167.936 1.00 52.26 855 GLY B CA 1
ATOM 16996 C C . GLY B 2 855 ? 158.491 169.100 168.267 1.00 50.79 855 GLY B C 1
ATOM 16997 O O . GLY B 2 855 ? 158.839 168.959 169.441 1.00 51.43 855 GLY B O 1
ATOM 16998 N N . LYS B 2 856 ? 159.329 169.463 167.297 1.00 48.22 856 LYS B N 1
ATOM 16999 C CA . LYS B 2 856 ? 160.736 169.863 167.564 1.00 47.85 856 LYS B CA 1
ATOM 17000 C C . LYS B 2 856 ? 160.857 171.381 167.713 1.00 46.95 856 LYS B C 1
ATOM 17001 O O . LYS B 2 856 ? 161.980 171.875 167.865 1.00 45.56 856 LYS B O 1
ATOM 17007 N N . ASN B 2 857 ? 159.737 172.098 167.677 1.00 53.24 857 ASN B N 1
ATOM 17008 C CA . ASN B 2 857 ? 159.664 173.542 168.010 1.00 53.95 857 ASN B CA 1
ATOM 17009 C C . ASN B 2 857 ? 160.758 174.311 167.262 1.00 42.07 857 ASN B C 1
ATOM 17010 O O . ASN B 2 857 ? 161.617 174.920 167.905 1.00 45.10 857 ASN B O 1
ATOM 17015 N N . THR B 2 858 ? 160.702 174.303 165.945 1.00 33.84 858 THR B N 1
ATOM 17016 C CA . THR B 2 858 ? 161.496 175.214 165.099 1.00 28.54 858 THR B CA 1
ATOM 17017 C C . THR B 2 858 ? 161.042 176.659 165.373 1.00 28.89 858 THR B C 1
ATOM 17018 O O . THR B 2 858 ? 159.847 176.904 165.605 1.00 31.14 858 THR B O 1
ATOM 17022 N N . LEU B 2 859 ? 161.965 177.594 165.288 1.00 30.78 859 LEU B N 1
ATOM 17023 C CA . LEU B 2 859 ? 161.665 179.023 165.492 1.00 34.66 859 LEU B CA 1
ATOM 17024 C C . LEU B 2 859 ? 161.328 179.664 164.150 1.00 37.97 859 LEU B C 1
ATOM 17025 O O . LEU B 2 859 ? 162.060 179.444 163.162 1.00 45.40 859 LEU B O 1
ATOM 17030 N N . VAL B 2 860 ? 160.287 180.486 164.127 1.00 36.88 860 VAL B N 1
ATOM 17031 C CA . VAL B 2 860 ? 159.828 181.167 162.883 1.00 36.22 860 VAL B CA 1
ATOM 17032 C C . VAL B 2 860 ? 159.889 182.668 163.083 1.00 33.11 860 VAL B C 1
ATOM 17033 O O . VAL B 2 860 ? 159.391 183.153 164.081 1.00 39.32 860 VAL B O 1
ATOM 17037 N N . LYS B 2 861 ? 160.487 183.365 162.133 1.00 40.18 861 LYS B N 1
ATOM 17038 C CA . LYS B 2 861 ? 160.550 184.841 162.118 1.00 47.09 861 LYS B CA 1
ATOM 17039 C C . LYS B 2 861 ? 160.106 185.325 160.757 1.00 45.87 861 LYS B C 1
ATOM 17040 O O . LYS B 2 861 ? 160.686 184.865 159.766 1.00 49.73 861 LYS B O 1
ATOM 17046 N N . TYR B 2 862 ? 159.136 186.225 160.717 1.00 47.83 862 TYR B N 1
ATOM 17047 C CA . TYR B 2 862 ? 158.617 186.736 159.433 1.00 51.30 862 TYR B CA 1
ATOM 17048 C C . TYR B 2 862 ? 158.357 188.224 159.544 1.00 57.50 862 TYR B C 1
ATOM 17049 O O . TYR B 2 862 ? 157.910 188.706 160.606 1.00 56.74 862 TYR B O 1
ATOM 17058 N N . SER B 2 863 ? 158.582 188.914 158.434 1.00 70.14 863 SER B N 1
ATOM 17059 C CA . SER B 2 863 ? 158.265 190.352 158.285 1.00 82.13 863 SER B CA 1
ATOM 17060 C C . SER B 2 863 ? 156.750 190.529 158.282 1.00 83.04 863 SER B C 1
ATOM 17061 O O . SER B 2 863 ? 156.042 189.724 157.649 1.00 89.16 863 SER B O 1
ATOM 17064 N N . ASP B 2 864 ? 156.261 191.577 158.926 1.00 93.07 864 ASP B N 1
ATOM 17065 C CA . ASP B 2 864 ? 154.827 191.933 158.807 1.00 99.79 864 ASP B CA 1
ATOM 17066 C C . ASP B 2 864 ? 154.493 192.282 157.356 1.00 90.43 864 ASP B C 1
ATOM 17067 O O . ASP B 2 864 ? 155.399 192.429 156.523 1.00 89.74 864 ASP B O 1
ATOM 17072 N N . SER B 2 865 ? 153.205 192.319 157.063 1.00 84.17 865 SER B N 1
ATOM 17073 C CA . SER B 2 865 ? 152.656 192.487 155.698 1.00 91.63 865 SER B CA 1
ATOM 17074 C C . SER B 2 865 ? 152.628 191.139 154.977 1.00 85.50 865 SER B C 1
ATOM 17075 O O . SER B 2 865 ? 152.108 191.101 153.851 1.00 92.37 865 SER B O 1
ATOM 17078 N N . ILE B 2 866 ? 153.118 190.070 155.589 1.00 74.95 866 ILE B N 1
ATOM 17079 C CA . ILE B 2 866 ? 152.950 188.721 154.995 1.00 68.45 866 ILE B CA 1
ATOM 17080 C C . ILE B 2 866 ? 151.484 188.349 155.169 1.00 62.87 866 ILE B C 1
ATOM 17081 O O . ILE B 2 866 ? 151.045 188.137 156.321 1.00 58.90 866 ILE B O 1
ATOM 17086 N N . SER B 2 867 ? 150.765 188.241 154.060 1.00 54.07 867 SER B N 1
ATOM 17087 C CA . SER B 2 867 ? 149.312 187.971 154.082 1.00 52.72 867 SER B CA 1
ATOM 17088 C C . SER B 2 867 ? 149.054 186.482 153.875 1.00 44.37 867 SER B C 1
ATOM 17089 O O . SER B 2 867 ? 149.892 185.795 153.259 1.00 47.98 867 SER B O 1
ATOM 17092 N N . LEU B 2 868 ? 147.900 186.022 154.335 1.00 35.11 868 LEU B N 1
ATOM 17093 C CA . LEU B 2 868 ? 147.439 184.638 154.102 1.00 32.67 868 LEU B CA 1
ATOM 17094 C C . LEU B 2 868 ? 146.359 184.641 153.026 1.00 34.31 868 LEU B C 1
ATOM 17095 O O . LEU B 2 868 ? 145.448 185.500 153.073 1.00 35.91 868 LEU B O 1
ATOM 17100 N N . VAL B 2 869 ? 146.448 183.698 152.103 1.00 33.71 869 VAL B N 1
ATOM 17101 C CA . VAL B 2 869 ? 145.432 183.543 151.029 1.00 32.75 869 VAL B CA 1
ATOM 17102 C C . VAL B 2 869 ? 145.204 182.065 150.790 1.00 27.17 869 VAL B C 1
ATOM 17103 O O . VAL B 2 869 ? 146.156 181.273 150.935 1.00 33.22 869 VAL B O 1
ATOM 17107 N N . TYR B 2 870 ? 144.005 181.714 150.375 1.00 23.21 870 TYR B N 1
ATOM 17108 C CA . TYR B 2 870 ? 143.685 180.311 150.030 1.00 21.99 870 TYR B CA 1
ATOM 17109 C C . TYR B 2 870 ? 144.523 179.865 148.832 1.00 16.67 870 TYR B C 1
ATOM 17110 O O . TYR B 2 870 ? 144.640 180.582 147.867 1.00 15.93 870 TYR B O 1
ATOM 17119 N N . GLY B 2 871 ? 145.102 178.692 148.937 1.00 15.63 871 GLY B N 1
ATOM 17120 C CA . GLY B 2 871 ? 145.948 178.151 147.870 1.00 18.03 871 GLY B CA 1
ATOM 17121 C C . GLY B 2 871 ? 145.330 176.915 147.256 1.00 21.07 871 GLY B C 1
ATOM 17122 O O . GLY B 2 871 ? 144.382 177.040 146.456 1.00 24.07 871 GLY B O 1
ATOM 17123 N N . VAL B 2 872 ? 145.848 175.746 147.596 1.00 20.46 872 VAL B N 1
ATOM 17124 C CA . VAL B 2 872 ? 145.433 174.471 146.961 1.00 19.61 872 VAL B CA 1
ATOM 17125 C C . VAL B 2 872 ? 144.482 173.733 147.909 1.00 20.80 872 VAL B C 1
ATOM 17126 O O . VAL B 2 872 ? 143.446 173.260 147.462 1.00 21.15 872 VAL B O 1
ATOM 17130 N N . ASN B 2 873 ? 144.850 173.587 149.164 1.00 22.47 873 ASN B N 1
ATOM 17131 C CA . ASN B 2 873 ? 144.025 172.852 150.142 1.00 23.03 873 ASN B CA 1
ATOM 17132 C C . ASN B 2 873 ? 143.990 173.553 151.505 1.00 26.75 873 ASN B C 1
ATOM 17133 O O . ASN B 2 873 ? 143.604 172.902 152.499 1.00 25.87 873 ASN B O 1
ATOM 17138 N N . GLY B 2 874 ? 144.391 174.818 151.593 1.00 31.49 874 GLY B N 1
ATOM 17139 C CA . GLY B 2 874 ? 144.302 175.569 152.860 1.00 35.86 874 GLY B CA 1
ATOM 17140 C C . GLY B 2 874 ? 144.849 176.966 152.708 1.00 40.23 874 GLY B C 1
ATOM 17141 O O . GLY B 2 874 ? 144.382 177.626 151.786 1.00 48.96 874 GLY B O 1
ATOM 17142 N N . ASP B 2 875 ? 145.731 177.426 153.599 1.00 38.73 875 ASP B N 1
ATOM 17143 C CA . ASP B 2 875 ? 146.231 178.818 153.550 1.00 37.97 875 ASP B CA 1
ATOM 17144 C C . ASP B 2 875 ? 147.704 178.829 153.166 1.00 29.48 875 ASP B C 1
ATOM 17145 O O . ASP B 2 875 ? 148.468 178.034 153.696 1.00 26.47 875 ASP B O 1
ATOM 17150 N N . ALA B 2 876 ? 148.068 179.734 152.273 1.00 24.37 876 ALA B N 1
ATOM 17151 C CA . ALA B 2 876 ? 149.434 179.876 151.759 1.00 22.59 876 ALA B CA 1
ATOM 17152 C C . ALA B 2 876 ? 149.999 181.241 152.175 1.00 21.91 876 ALA B C 1
ATOM 17153 O O . ALA B 2 876 ? 149.254 182.249 152.222 1.00 24.32 876 ALA B O 1
ATOM 17155 N N . LEU B 2 877 ? 151.300 181.301 152.374 1.00 19.33 877 LEU B N 1
ATOM 17156 C CA . LEU B 2 877 ? 151.970 182.588 152.632 1.00 20.35 877 LEU B CA 1
ATOM 17157 C C . LEU B 2 877 ? 151.969 183.380 151.331 1.00 21.42 877 LEU B C 1
ATOM 17158 O O . LEU B 2 877 ? 152.297 182.794 150.265 1.00 27.21 877 LEU B O 1
ATOM 17163 N N . TYR B 2 878 ? 151.698 184.671 151.391 1.00 20.93 878 TYR B N 1
ATOM 17164 C CA . TYR B 2 878 ? 151.736 185.532 150.192 1.00 23.16 878 TYR B CA 1
ATOM 17165 C C . TYR B 2 878 ? 152.796 186.609 150.363 1.00 23.04 878 TYR B C 1
ATOM 17166 O O . TYR B 2 878 ? 152.553 187.610 151.035 1.00 29.63 878 TYR B O 1
ATOM 17175 N N . LEU B 2 879 ? 153.953 186.409 149.770 1.00 23.46 879 LEU B N 1
ATOM 17176 C CA . LEU B 2 879 ? 155.041 187.415 149.789 1.00 28.08 879 LEU B CA 1
ATOM 17177 C C . LEU B 2 879 ? 154.804 188.422 148.664 1.00 36.24 879 LEU B C 1
ATOM 17178 O O . LEU B 2 879 ? 155.436 188.321 147.579 1.00 34.07 879 LEU B O 1
ATOM 17183 N N . LYS B 2 880 ? 153.891 189.355 148.894 1.00 48.57 880 LYS B N 1
ATOM 17184 C CA . LYS B 2 880 ? 153.413 190.233 147.796 1.00 60.11 880 LYS B CA 1
ATOM 17185 C C . LYS B 2 880 ? 154.494 191.233 147.395 1.00 58.91 880 LYS B C 1
ATOM 17186 O O . LYS B 2 880 ? 154.709 191.436 146.200 1.00 56.01 880 LYS B O 1
ATOM 17192 N N . GLU B 2 881 ? 155.132 191.857 148.377 1.00 69.68 881 GLU B N 1
ATOM 17193 C CA . GLU B 2 881 ? 156.010 193.031 148.148 1.00 75.40 881 GLU B CA 1
ATOM 17194 C C . GLU B 2 881 ? 157.464 192.615 148.247 1.00 71.52 881 GLU B C 1
ATOM 17195 O O . GLU B 2 881 ? 157.803 191.615 148.884 1.00 82.53 881 GLU B O 1
ATOM 17201 N N . PRO B 2 882 ? 158.387 193.384 147.644 1.00 75.59 882 PRO B N 1
ATOM 17202 C CA . PRO B 2 882 ? 159.787 192.969 147.615 1.00 82.00 882 PRO B CA 1
ATOM 17203 C C . PRO B 2 882 ? 160.421 192.906 149.007 1.00 80.30 882 PRO B C 1
ATOM 17204 O O . PRO B 2 882 ? 159.802 193.282 149.990 1.00 90.16 882 PRO B O 1
ATOM 17208 N N . ASP B 2 883 ? 161.640 192.380 149.061 1.00 82.21 883 ASP B N 1
ATOM 17209 C CA . ASP B 2 883 ? 162.463 192.293 150.294 1.00 88.13 883 ASP B CA 1
ATOM 17210 C C . ASP B 2 883 ? 161.609 191.804 151.473 1.00 72.83 883 ASP B C 1
ATOM 17211 O O . ASP B 2 883 ? 161.714 192.360 152.586 1.00 79.61 883 ASP B O 1
ATOM 17216 N N . GLU B 2 884 ? 160.789 190.784 151.253 1.00 57.73 884 GLU B N 1
ATOM 17217 C CA . GLU B 2 884 ? 160.078 190.100 152.357 1.00 52.21 884 GLU B CA 1
ATOM 17218 C C . GLU B 2 884 ? 160.748 188.762 152.627 1.00 49.33 884 GLU B C 1
ATOM 17219 O O . GLU B 2 884 ? 161.304 188.142 151.669 1.00 50.61 884 GLU B O 1
ATOM 17225 N N . SER B 2 885 ? 160.700 188.302 153.870 1.00 43.19 885 SER B N 1
ATOM 17226 C CA . SER B 2 885 ? 161.476 187.100 154.253 1.00 38.76 885 SER B CA 1
ATOM 17227 C C . SER B 2 885 ? 160.788 186.316 155.348 1.00 30.12 885 SER B C 1
ATOM 17228 O O . SER B 2 885 ? 160.000 186.887 156.106 1.00 33.85 885 SER B O 1
ATOM 17231 N N . VAL B 2 886 ? 161.139 185.046 155.430 1.00 29.44 886 VAL B N 1
ATOM 17232 C CA . VAL B 2 886 ? 160.758 184.148 156.547 1.00 28.63 886 VAL B CA 1
ATOM 17233 C C . VAL B 2 886 ? 161.970 183.281 156.878 1.00 28.92 886 VAL B C 1
ATOM 17234 O O . VAL B 2 886 ? 162.714 182.887 155.978 1.00 28.64 886 VAL B O 1
ATOM 17238 N N . SER B 2 887 ? 162.156 182.982 158.150 1.00 30.14 887 SER B N 1
ATOM 17239 C CA . SER B 2 887 ? 163.325 182.226 158.644 1.00 30.06 887 SER B CA 1
ATOM 17240 C C . SER B 2 887 ? 162.858 181.056 159.497 1.00 28.40 887 SER B C 1
ATOM 17241 O O . SER B 2 887 ? 161.903 181.184 160.250 1.00 27.27 887 SER B O 1
ATOM 17244 N N . PHE B 2 888 ? 163.569 179.946 159.393 1.00 30.44 888 PHE B N 1
ATOM 17245 C CA . PHE B 2 888 ? 163.370 178.756 160.240 1.00 33.43 888 PHE B CA 1
ATOM 17246 C C . PHE B 2 888 ? 164.710 178.389 160.870 1.00 30.18 888 PHE B C 1
ATOM 17247 O O . PHE B 2 888 ? 165.688 178.203 160.146 1.00 34.23 888 PHE B O 1
ATOM 17255 N N . SER B 2 889 ? 164.743 178.244 162.184 1.00 31.59 889 SER B N 1
ATOM 17256 C CA . SER B 2 889 ? 165.990 177.987 162.953 1.00 31.82 889 SER B CA 1
ATOM 17257 C C . SER B 2 889 ? 165.878 176.652 163.674 1.00 28.09 889 SER B C 1
ATOM 17258 O O . SER B 2 889 ? 164.953 176.460 164.441 1.00 24.58 889 SER B O 1
ATOM 17261 N N . ASN B 2 890 ? 166.810 175.748 163.404 1.00 30.42 890 ASN B N 1
ATOM 17262 C CA . ASN B 2 890 ? 166.845 174.416 164.044 1.00 32.80 890 ASN B CA 1
ATOM 17263 C C . ASN B 2 890 ? 168.247 173.837 163.897 1.00 33.63 890 ASN B C 1
ATOM 17264 O O . ASN B 2 890 ? 168.850 174.013 162.836 1.00 27.75 890 ASN B O 1
ATOM 17269 N N . LYS B 2 891 ? 168.706 173.140 164.930 1.00 38.68 891 LYS B N 1
ATOM 17270 C CA . LYS B 2 891 ? 170.051 172.520 164.931 1.00 42.18 891 LYS B CA 1
ATOM 17271 C C . LYS B 2 891 ? 170.147 171.421 163.876 1.00 34.84 891 LYS B C 1
ATOM 17272 O O . LYS B 2 891 ? 171.266 171.164 163.413 1.00 32.80 891 LYS B O 1
ATOM 17278 N N . ALA B 2 892 ? 169.039 170.775 163.508 1.00 27.19 892 ALA B N 1
ATOM 17279 C CA . ALA B 2 892 ? 169.076 169.634 162.567 1.00 21.96 892 ALA B CA 1
ATOM 17280 C C . ALA B 2 892 ? 169.438 170.118 161.169 1.00 20.45 892 ALA B C 1
ATOM 17281 O O . ALA B 2 892 ? 169.919 169.303 160.381 1.00 19.08 892 ALA B O 1
ATOM 17283 N N . PHE B 2 893 ? 169.246 171.400 160.872 1.00 19.94 893 PHE B N 1
ATOM 17284 C CA . PHE B 2 893 ? 169.468 171.916 159.507 1.00 19.54 893 PHE B CA 1
ATOM 17285 C C . PHE B 2 893 ? 170.946 172.013 159.179 1.00 20.96 893 PHE B C 1
ATOM 17286 O O . PHE B 2 893 ? 171.216 172.220 158.009 1.00 24.17 893 PHE B O 1
ATOM 17294 N N . GLU B 2 894 ? 171.844 171.860 160.129 1.00 25.05 894 GLU B N 1
ATOM 17295 C CA . GLU B 2 894 ? 173.282 171.703 159.814 1.00 30.05 894 GLU B CA 1
ATOM 17296 C C . GLU B 2 894 ? 173.469 170.249 159.426 1.00 31.61 894 GLU B C 1
ATOM 17297 O O . GLU B 2 894 ? 173.330 169.352 160.324 1.00 42.97 894 GLU B O 1
ATOM 17303 N N . ASN B 2 895 ? 173.741 169.972 158.173 1.00 25.54 895 ASN B N 1
ATOM 17304 C CA . ASN B 2 895 ? 173.595 168.575 157.714 1.00 24.86 895 ASN B CA 1
ATOM 17305 C C . ASN B 2 895 ? 174.824 167.758 158.130 1.00 22.74 895 ASN B C 1
ATOM 17306 O O . ASN B 2 895 ? 174.653 166.763 158.869 1.00 32.42 895 ASN B O 1
ATOM 17311 N N . GLY B 2 896 ? 175.982 168.059 157.592 1.00 16.96 896 GLY B N 1
ATOM 17312 C CA . GLY B 2 896 ? 177.167 167.230 157.797 1.00 15.79 896 GLY B CA 1
ATOM 17313 C C . GLY B 2 896 ? 177.344 166.151 156.736 1.00 14.76 896 GLY B C 1
ATOM 17314 O O . GLY B 2 896 ? 176.942 166.303 155.600 1.00 13.73 896 GLY B O 1
ATOM 17315 N N . LEU B 2 897 ? 177.968 165.061 157.136 1.00 16.42 897 LEU B N 1
ATOM 17316 C CA . LEU B 2 897 ? 178.494 164.029 156.215 1.00 16.09 897 LEU B CA 1
ATOM 17317 C C . LEU B 2 897 ? 177.526 162.855 156.087 1.00 16.15 897 LEU B C 1
ATOM 17318 O O . LEU B 2 897 ? 177.562 162.185 155.058 1.00 16.35 897 LEU B O 1
ATOM 17323 N N . THR B 2 898 ? 176.699 162.576 157.069 1.00 19.75 898 THR B N 1
ATOM 17324 C CA . THR B 2 898 ? 176.004 161.266 157.172 1.00 22.27 898 THR B CA 1
ATOM 17325 C C . THR B 2 898 ? 174.484 161.418 157.224 1.00 22.44 898 THR B C 1
ATOM 17326 O O . THR B 2 898 ? 173.787 160.456 156.985 1.00 21.01 898 THR B O 1
ATOM 17330 N N . ASN B 2 899 ? 173.972 162.595 157.572 1.00 28.54 899 ASN B N 1
ATOM 17331 C CA . ASN B 2 899 ? 172.524 162.836 157.758 1.00 26.78 899 ASN B CA 1
ATOM 17332 C C . ASN B 2 899 ? 171.833 162.628 156.403 1.00 23.82 899 ASN B C 1
ATOM 17333 O O . ASN B 2 899 ? 172.392 163.003 155.347 1.00 26.10 899 ASN B O 1
ATOM 17338 N N . SER B 2 900 ? 170.603 162.167 156.432 1.00 21.54 900 SER B N 1
ATOM 17339 C CA . SER B 2 900 ? 169.722 162.123 155.234 1.00 21.89 900 SER B CA 1
ATOM 17340 C C . SER B 2 900 ? 168.393 162.833 155.527 1.00 18.58 900 SER B C 1
ATOM 17341 O O . SER B 2 900 ? 167.901 162.718 156.632 1.00 17.09 900 SER B O 1
ATOM 17344 N N . PHE B 2 901 ? 167.855 163.540 154.548 1.00 18.09 901 PHE B N 1
ATOM 17345 C CA . PHE B 2 901 ? 166.679 164.409 154.745 1.00 16.44 901 PHE B CA 1
ATOM 17346 C C . PHE B 2 901 ? 165.918 164.603 153.433 1.00 15.17 901 PHE B C 1
ATOM 17347 O O . PHE B 2 901 ? 166.346 164.177 152.361 1.00 12.18 901 PHE B O 1
ATOM 17355 N N . SER B 2 902 ? 164.770 165.257 153.554 1.00 16.30 902 SER B N 1
ATOM 17356 C CA . SER B 2 902 ? 163.855 165.554 152.421 1.00 15.29 902 SER B CA 1
ATOM 17357 C C . SER B 2 902 ? 163.128 166.862 152.670 1.00 13.05 902 SER B C 1
ATOM 17358 O O . SER B 2 902 ? 162.956 167.262 153.830 1.00 12.45 902 SER B O 1
ATOM 17361 N N . ILE B 2 903 ? 162.770 167.522 151.580 1.00 14.27 903 ILE B N 1
ATOM 17362 C CA . ILE B 2 903 ? 161.977 168.777 151.615 1.00 15.66 903 ILE B CA 1
ATOM 17363 C C . ILE B 2 903 ? 160.958 168.779 150.489 1.00 13.53 903 ILE B C 1
ATOM 17364 O O . ILE B 2 903 ? 161.260 168.329 149.390 1.00 11.84 903 ILE B O 1
ATOM 17369 N N . CYS B 2 904 ? 159.774 169.286 150.781 1.00 14.99 904 CYS B N 1
ATOM 17370 C CA . CYS B 2 904 ? 158.677 169.364 149.805 1.00 16.73 904 CYS B CA 1
ATOM 17371 C C . CYS B 2 904 ? 157.781 170.550 150.099 1.00 11.80 904 CYS B C 1
ATOM 17372 O O . CYS B 2 904 ? 157.557 170.859 151.253 1.00 10.94 904 CYS B O 1
ATOM 17375 N N . PHE B 2 905 ? 157.286 171.183 149.049 1.00 9.51 905 PHE B N 1
ATOM 17376 C CA . PHE B 2 905 ? 156.360 172.326 149.158 1.00 8.10 905 PHE B CA 1
ATOM 17377 C C . PHE B 2 905 ? 155.630 172.559 147.854 1.00 7.30 905 PHE B C 1
ATOM 17378 O O . PHE B 2 905 ? 156.062 172.070 146.805 1.00 6.81 905 PHE B O 1
ATOM 17386 N N . TRP B 2 906 ? 154.531 173.315 147.933 1.00 7.14 906 TRP B N 1
ATOM 17387 C CA . TRP B 2 906 ? 153.784 173.798 146.744 1.00 6.97 906 TRP B CA 1
ATOM 17388 C C . TRP B 2 906 ? 154.250 175.193 146.367 1.00 7.09 906 TRP B C 1
ATOM 17389 O O . TRP B 2 906 ? 154.620 175.946 147.237 1.00 8.89 906 TRP B O 1
ATOM 17400 N N . LEU B 2 907 ? 154.262 175.529 145.107 1.00 7.97 907 LEU B N 1
ATOM 17401 C CA . LEU B 2 907 ? 154.825 176.818 144.626 1.00 9.28 907 LEU B CA 1
ATOM 17402 C C . LEU B 2 907 ? 153.921 177.445 143.547 1.00 9.77 907 LEU B C 1
ATOM 17403 O O . LEU B 2 907 ? 153.401 176.699 142.678 1.00 10.86 907 LEU B O 1
ATOM 17408 N N . ARG B 2 908 ? 153.769 178.752 143.577 1.00 10.33 908 ARG B N 1
ATOM 17409 C CA . ARG B 2 908 ? 153.071 179.496 142.509 1.00 11.90 908 ARG B CA 1
ATOM 17410 C C . ARG B 2 908 ? 153.727 180.852 142.335 1.00 12.46 908 ARG B C 1
ATOM 17411 O O . ARG B 2 908 ? 153.900 181.566 143.285 1.00 11.29 908 ARG B O 1
ATOM 17419 N N . ASN B 2 909 ? 154.122 181.144 141.118 1.00 18.69 909 ASN B N 1
ATOM 17420 C CA . ASN B 2 909 ? 154.985 182.292 140.784 1.00 24.85 909 ASN B CA 1
ATOM 17421 C C . ASN B 2 909 ? 154.213 183.221 139.847 1.00 28.08 909 ASN B C 1
ATOM 17422 O O . ASN B 2 909 ? 153.705 182.765 138.800 1.00 27.39 909 ASN B O 1
ATOM 17427 N N . LEU B 2 910 ? 154.152 184.493 140.218 1.00 32.85 910 LEU B N 1
ATOM 17428 C CA . LEU B 2 910 ? 153.475 185.519 139.398 1.00 42.02 910 LEU B CA 1
ATOM 17429 C C . LEU B 2 910 ? 154.492 186.463 138.760 1.00 57.23 910 LEU B C 1
ATOM 17430 O O . LEU B 2 910 ? 154.063 187.543 138.329 1.00 56.77 910 LEU B O 1
ATOM 17435 N N . GLY B 2 911 ? 155.770 186.074 138.676 1.00 78.31 911 GLY B N 1
ATOM 17436 C CA . GLY B 2 911 ? 156.834 186.913 138.092 1.00 95.74 911 GLY B CA 1
ATOM 17437 C C . GLY B 2 911 ? 156.621 187.140 136.605 1.00 120.45 911 GLY B C 1
ATOM 17438 O O . GLY B 2 911 ? 156.777 188.281 136.141 1.00 137.83 911 GLY B O 1
ATOM 17439 N N . GLU B 2 912 ? 156.315 186.077 135.864 1.00 146.58 912 GLU B N 1
ATOM 17440 C CA . GLU B 2 912 ? 156.183 186.119 134.381 1.00 170.21 912 GLU B CA 1
ATOM 17441 C C . GLU B 2 912 ? 157.370 186.862 133.760 1.00 166.87 912 GLU B C 1
ATOM 17442 O O . GLU B 2 912 ? 157.166 187.636 132.812 1.00 162.11 912 GLU B O 1
ATOM 17448 N N . ASP B 2 913 ? 158.567 186.641 134.280 1.00 176.77 913 ASP B N 1
ATOM 17449 C CA . ASP B 2 913 ? 159.778 187.270 133.716 1.00 194.60 913 ASP B CA 1
ATOM 17450 C C . ASP B 2 913 ? 160.924 186.268 133.714 1.00 194.76 913 ASP B C 1
ATOM 17451 O O . ASP B 2 913 ? 161.028 185.451 134.639 1.00 188.06 913 ASP B O 1
ATOM 17456 N N . ILE B 2 914 ? 161.774 186.363 132.701 1.00 192.74 914 ILE B N 1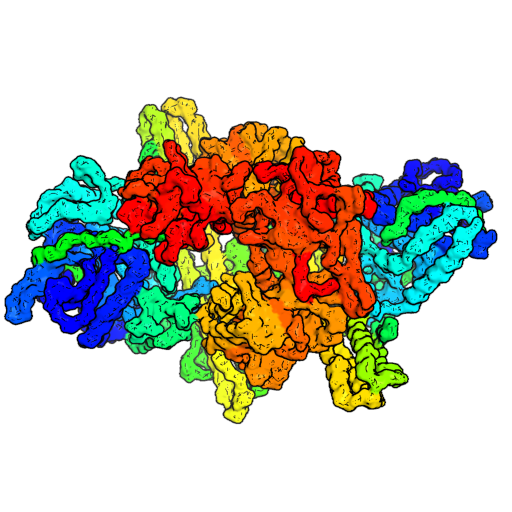
ATOM 17457 C CA . ILE B 2 914 ? 162.966 185.484 132.578 1.00 188.77 914 ILE B CA 1
ATOM 17458 C C . ILE B 2 914 ? 164.130 186.201 133.251 1.00 172.64 914 ILE B C 1
ATOM 17459 O O . ILE B 2 914 ? 164.871 186.951 132.599 1.00 174.10 914 ILE B O 1
ATOM 17464 N N . ILE B 2 915 ? 164.245 185.998 134.550 1.00 148.32 915 ILE B N 1
ATOM 17465 C CA . ILE B 2 915 ? 165.316 186.637 135.355 1.00 129.62 915 ILE B CA 1
ATOM 17466 C C . ILE B 2 915 ? 165.606 185.735 136.543 1.00 106.27 915 ILE B C 1
ATOM 17467 O O . ILE B 2 915 ? 164.650 185.232 137.178 1.00 102.76 915 ILE B O 1
ATOM 17472 N N . THR B 2 916 ? 166.877 185.593 136.872 1.00 81.40 916 THR B N 1
ATOM 17473 C CA . THR B 2 916 ? 167.286 184.754 138.018 1.00 70.98 916 THR B CA 1
ATOM 17474 C C . THR B 2 916 ? 166.795 185.399 139.310 1.00 61.56 916 THR B C 1
ATOM 17475 O O . THR B 2 916 ? 166.784 186.640 139.403 1.00 69.73 916 THR B O 1
ATOM 17479 N N . SER B 2 917 ? 166.391 184.583 140.264 1.00 47.48 917 SER B N 1
ATOM 17480 C CA . SER B 2 917 ? 165.905 185.084 141.559 1.00 44.53 917 SER B CA 1
ATOM 17481 C C . SER B 2 917 ? 166.069 184.003 142.617 1.00 42.41 917 SER B C 1
ATOM 17482 O O . SER B 2 917 ? 165.784 182.835 142.335 1.00 47.55 917 SER B O 1
ATOM 17485 N N . LYS B 2 918 ? 166.443 184.406 143.815 1.00 40.69 918 LYS B N 1
ATOM 17486 C CA . LYS B 2 918 ? 166.597 183.463 144.942 1.00 41.12 918 LYS B CA 1
ATOM 17487 C C . LYS B 2 918 ? 165.206 183.033 145.417 1.00 33.23 918 LYS B C 1
ATOM 17488 O O . LYS B 2 918 ? 164.278 183.870 145.461 1.00 34.86 918 LYS B O 1
ATOM 17494 N N . LEU B 2 919 ? 165.064 181.779 145.809 1.00 24.63 919 LEU B N 1
ATOM 17495 C CA . LEU B 2 919 ? 163.795 181.285 146.381 1.00 19.36 919 LEU B CA 1
ATOM 17496 C C . LEU B 2 919 ? 164.011 180.743 147.787 1.00 18.42 919 LEU B C 1
ATOM 17497 O O . LEU B 2 919 ? 163.293 181.167 148.678 1.00 20.36 919 LEU B O 1
ATOM 17502 N N . ILE B 2 920 ? 164.905 179.788 147.987 1.00 20.48 920 ILE B N 1
ATOM 17503 C CA . ILE B 2 920 ? 165.041 179.104 149.311 1.00 21.67 920 ILE B CA 1
ATOM 17504 C C . ILE B 2 920 ? 166.442 178.519 149.433 1.00 18.12 920 ILE B C 1
ATOM 17505 O O . ILE B 2 920 ? 166.922 177.941 148.488 1.00 15.41 920 ILE B O 1
ATOM 17510 N N . GLU B 2 921 ? 167.085 178.754 150.562 1.00 22.25 921 GLU B N 1
ATOM 17511 C CA . GLU B 2 921 ? 168.563 178.700 150.664 1.00 26.67 921 GLU B CA 1
ATOM 17512 C C . GLU B 2 921 ? 168.975 178.296 152.071 1.00 23.56 921 GLU B C 1
ATOM 17513 O O . GLU B 2 921 ? 168.387 178.769 153.026 1.00 24.65 921 GLU B O 1
ATOM 17519 N N . ASN B 2 922 ? 170.007 177.485 152.170 1.00 25.13 922 ASN B N 1
ATOM 17520 C CA . ASN B 2 922 ? 170.696 177.170 153.445 1.00 25.81 922 ASN B CA 1
ATOM 17521 C C . ASN B 2 922 ? 172.204 177.106 153.213 1.00 25.05 922 ASN B C 1
ATOM 17522 O O . ASN B 2 922 ? 172.862 176.192 153.713 1.00 22.52 922 ASN B O 1
ATOM 17527 N N . LYS B 2 923 ? 172.737 178.084 152.508 1.00 29.74 923 LYS B N 1
ATOM 17528 C CA . LYS B 2 923 ? 174.177 178.132 152.207 1.00 40.18 923 LYS B CA 1
ATOM 17529 C C . LYS B 2 923 ? 174.865 179.121 153.137 1.00 46.84 923 LYS B C 1
ATOM 17530 O O . LYS B 2 923 ? 174.257 180.132 153.513 1.00 45.99 923 LYS B O 1
ATOM 17536 N N . ALA B 2 924 ? 176.120 178.828 153.453 1.00 61.09 924 ALA B N 1
ATOM 17537 C CA . ALA B 2 924 ? 177.002 179.691 154.260 1.00 69.97 924 ALA B CA 1
ATOM 17538 C C . ALA B 2 924 ? 178.433 179.521 153.765 1.00 71.89 924 ALA B C 1
ATOM 17539 O O . ALA B 2 924 ? 179.014 178.451 154.020 1.00 66.23 924 ALA B O 1
ATOM 17541 N N . ASP B 2 925 ? 178.968 180.538 153.090 1.00 85.81 925 ASP B N 1
ATOM 17542 C CA . ASP B 2 925 ? 180.353 180.547 152.552 1.00 104.00 925 ASP B CA 1
ATOM 17543 C C . ASP B 2 925 ? 180.480 179.529 151.408 1.00 92.47 925 ASP B C 1
ATOM 17544 O O . ASP B 2 925 ? 181.518 178.821 151.310 1.00 86.62 925 ASP B O 1
ATOM 17549 N N . ASN B 2 926 ? 179.460 179.475 150.560 1.00 81.47 926 ASN B N 1
ATOM 17550 C CA . ASN B 2 926 ? 179.432 178.601 149.366 1.00 80.71 926 ASN B CA 1
ATOM 17551 C C . ASN B 2 926 ? 179.479 177.120 149.771 1.00 64.81 926 ASN B C 1
ATOM 17552 O O . ASN B 2 926 ? 180.009 176.303 149.004 1.00 72.41 926 ASN B O 1
ATOM 17557 N N . CYS B 2 927 ? 178.920 176.771 150.922 1.00 46.23 927 CYS B N 1
ATOM 17558 C CA . CYS B 2 927 ? 178.786 175.369 151.367 1.00 38.00 927 CYS B CA 1
ATOM 17559 C C . CYS B 2 927 ? 177.333 175.140 151.766 1.00 30.16 927 CYS B C 1
ATOM 17560 O O . CYS B 2 927 ? 176.827 175.878 152.643 1.00 32.44 927 CYS B O 1
ATOM 17563 N N . GLY B 2 928 ? 176.679 174.144 151.181 1.00 22.98 928 GLY B N 1
ATOM 17564 C CA . GLY B 2 928 ? 175.249 173.875 151.436 1.00 20.21 928 GLY B CA 1
ATOM 17565 C C . GLY B 2 928 ? 174.427 173.645 150.188 1.00 17.27 928 GLY B C 1
ATOM 17566 O O . GLY B 2 928 ? 174.949 173.086 149.217 1.00 17.77 928 GLY B O 1
ATOM 17567 N N . TRP B 2 929 ? 173.169 174.063 150.210 1.00 16.18 929 TRP B N 1
ATOM 17568 C CA . TRP B 2 929 ? 172.255 173.868 149.064 1.00 16.20 929 TRP B CA 1
ATOM 17569 C C . TRP B 2 929 ? 171.290 175.043 148.925 1.00 15.21 929 TRP B C 1
ATOM 17570 O O . TRP B 2 929 ? 171.171 175.829 149.849 1.00 14.13 929 TRP B O 1
ATOM 17581 N N . GLU B 2 930 ? 170.638 175.140 147.777 1.00 16.97 930 GLU B N 1
ATOM 17582 C CA . GLU B 2 930 ? 169.622 176.176 147.515 1.00 18.72 930 GLU B CA 1
ATOM 17583 C C . GLU B 2 930 ? 168.783 175.846 146.280 1.00 17.49 930 GLU B C 1
ATOM 17584 O O . GLU B 2 930 ? 169.180 175.019 145.475 1.00 17.78 930 GLU B O 1
ATOM 17590 N N . ILE B 2 931 ? 167.646 176.510 146.159 1.00 16.65 931 ILE B N 1
ATOM 17591 C CA . ILE B 2 931 ? 166.763 176.484 144.958 1.00 15.13 931 ILE B CA 1
ATOM 17592 C C . ILE B 2 931 ? 166.511 177.912 144.496 1.00 13.48 931 ILE B C 1
ATOM 17593 O O . ILE B 2 931 ? 166.247 178.766 145.326 1.00 16.16 931 ILE B O 1
ATOM 17598 N N . TYR B 2 932 ? 166.573 178.157 143.218 1.00 15.36 932 TYR B N 1
ATOM 17599 C CA . TYR B 2 932 ? 166.347 179.504 142.649 1.00 17.66 932 TYR B CA 1
ATOM 17600 C C . TYR B 2 932 ? 165.855 179.399 141.208 1.00 16.98 932 TYR B C 1
ATOM 17601 O O . TYR B 2 932 ? 166.002 178.345 140.562 1.00 19.09 932 TYR B O 1
ATOM 17610 N N . PHE B 2 933 ? 165.304 180.488 140.703 1.00 17.85 933 PHE B N 1
ATOM 17611 C CA . PHE B 2 933 ? 164.740 180.554 139.338 1.00 18.97 933 PHE B CA 1
ATOM 17612 C C . PHE B 2 933 ? 165.821 180.868 138.316 1.00 24.01 933 PHE B C 1
ATOM 17613 O O . PHE B 2 933 ? 166.739 181.638 138.583 1.00 31.88 933 PHE B O 1
ATOM 17621 N N . GLU B 2 934 ? 165.726 180.237 137.167 1.00 31.98 934 GLU B N 1
ATOM 17622 C CA . GLU B 2 934 ? 166.582 180.562 136.012 1.00 43.81 934 GLU B CA 1
ATOM 17623 C C . GLU B 2 934 ? 165.806 180.271 134.742 1.00 51.23 934 GLU B C 1
ATOM 17624 O O . GLU B 2 934 ? 165.127 179.229 134.672 1.00 58.02 934 GLU B O 1
ATOM 17630 N N . ASN B 2 935 ? 165.948 181.134 133.748 1.00 58.73 935 ASN B N 1
ATOM 17631 C CA . ASN B 2 935 ? 165.229 180.946 132.464 1.00 67.59 935 ASN B CA 1
ATOM 17632 C C . ASN B 2 935 ? 163.762 180.675 132.794 1.00 67.77 935 ASN B C 1
ATOM 17633 O O . ASN B 2 935 ? 163.186 181.390 133.632 1.00 74.04 935 ASN B O 1
ATOM 17638 N N . ASN B 2 936 ? 163.162 179.663 132.197 1.00 68.88 936 ASN B N 1
ATOM 17639 C CA . ASN B 2 936 ? 161.762 179.314 132.514 1.00 76.22 936 ASN B CA 1
ATOM 17640 C C . ASN B 2 936 ? 161.693 178.539 133.833 1.00 60.56 936 ASN B C 1
ATOM 17641 O O . ASN B 2 936 ? 160.771 178.799 134.626 1.00 77.44 936 ASN B O 1
ATOM 17646 N N . GLY B 2 937 ? 162.629 177.629 134.066 1.00 41.18 937 GLY B N 1
ATOM 17647 C CA . GLY B 2 937 ? 162.504 176.605 135.115 1.00 30.97 937 GLY B CA 1
ATOM 17648 C C . GLY B 2 937 ? 163.217 176.933 136.416 1.00 22.51 937 GLY B C 1
ATOM 17649 O O . GLY B 2 937 ? 163.504 178.094 136.707 1.00 19.01 937 GLY B O 1
ATOM 17650 N N . LEU B 2 938 ? 163.474 175.885 137.187 1.00 18.93 938 LEU B N 1
ATOM 17651 C CA . LEU B 2 938 ? 164.170 175.947 138.486 1.00 17.06 938 LEU B CA 1
ATOM 17652 C C . LEU B 2 938 ? 165.567 175.333 138.376 1.00 15.54 938 LEU B C 1
ATOM 17653 O O . LEU B 2 938 ? 165.844 174.584 137.436 1.00 14.86 938 LEU B O 1
ATOM 17658 N N . VAL B 2 939 ? 166.414 175.628 139.352 1.00 14.18 939 VAL B N 1
ATOM 17659 C CA . VAL B 2 939 ? 167.734 174.973 139.506 1.00 13.40 939 VAL B CA 1
ATOM 17660 C C . VAL B 2 939 ? 167.950 174.577 140.956 1.00 12.82 939 VAL B C 1
ATOM 17661 O O . VAL B 2 939 ? 167.690 175.410 141.832 1.00 13.42 939 VAL B O 1
ATOM 17665 N N . PHE B 2 940 ? 168.394 173.348 141.193 1.00 13.03 940 PHE B N 1
ATOM 17666 C CA . PHE B 2 940 ? 168.737 172.854 142.548 1.00 14.16 940 PHE B CA 1
ATOM 17667 C C . PHE B 2 940 ? 170.248 172.680 142.634 1.00 14.37 940 PHE B C 1
ATOM 17668 O O . PHE B 2 940 ? 170.843 172.036 141.767 1.00 15.54 940 PHE B O 1
ATOM 17676 N N . SER B 2 941 ? 170.860 173.268 143.653 1.00 14.27 941 SER B N 1
ATOM 17677 C CA . SER B 2 941 ? 172.334 173.302 143.794 1.00 15.69 941 SER B CA 1
ATOM 17678 C C . SER B 2 941 ? 172.732 172.729 145.154 1.00 15.05 941 SER B C 1
ATOM 17679 O O . SER B 2 941 ? 172.031 172.956 146.135 1.00 15.01 941 SER B O 1
ATOM 17682 N N . ILE B 2 942 ? 173.852 172.030 145.184 1.00 14.99 942 ILE B N 1
ATOM 17683 C CA . ILE B 2 942 ? 174.410 171.472 146.444 1.00 16.16 942 ILE B CA 1
ATOM 17684 C C . ILE B 2 942 ? 175.927 171.460 146.308 1.00 15.28 942 ILE B C 1
ATOM 17685 O O . ILE B 2 942 ? 176.438 170.873 145.377 1.00 14.11 942 ILE B O 1
ATOM 17690 N N . VAL B 2 943 ? 176.597 172.107 147.239 1.00 17.62 943 VAL B N 1
ATOM 17691 C CA . VAL B 2 943 ? 178.052 172.369 147.140 1.00 20.08 943 VAL B CA 1
ATOM 17692 C C . VAL B 2 943 ? 178.758 171.783 148.351 1.00 22.76 943 VAL B C 1
ATOM 17693 O O . VAL B 2 943 ? 178.200 171.750 149.423 1.00 22.01 943 VAL B O 1
ATOM 17697 N N . ASP B 2 944 ? 179.961 171.289 148.132 1.00 30.69 944 ASP B N 1
ATOM 17698 C CA . ASP B 2 944 ? 180.748 170.580 149.161 1.00 37.31 944 ASP B CA 1
ATOM 17699 C C . ASP B 2 944 ? 181.803 171.525 149.745 1.00 40.69 944 ASP B C 1
ATOM 17700 O O . ASP B 2 944 ? 182.202 172.497 149.084 1.00 46.81 944 ASP B O 1
ATOM 17705 N N . CYS B 2 945 ? 182.286 171.197 150.930 1.00 43.42 945 CYS B N 1
ATOM 17706 C CA . CYS B 2 945 ? 183.444 171.873 151.568 1.00 48.87 945 CYS B CA 1
ATOM 17707 C C . CYS B 2 945 ? 184.695 171.809 150.684 1.00 52.97 945 CYS B C 1
ATOM 17708 O O . CYS B 2 945 ? 185.455 172.776 150.688 1.00 54.94 945 CYS B O 1
ATOM 17711 N N . ASN B 2 946 ? 184.864 170.751 149.904 1.00 56.93 946 ASN B N 1
ATOM 17712 C CA . ASN B 2 946 ? 186.055 170.592 149.033 1.00 56.40 946 ASN B CA 1
ATOM 17713 C C . ASN B 2 946 ? 185.835 171.234 147.666 1.00 63.23 946 ASN B C 1
ATOM 17714 O O . ASN B 2 946 ? 186.831 171.346 146.925 1.00 72.51 946 ASN B O 1
ATOM 17719 N N . GLY B 2 947 ? 184.595 171.583 147.313 1.00 63.78 947 GLY B N 1
ATOM 17720 C CA . GLY B 2 947 ? 184.287 172.214 146.012 1.00 65.83 947 GLY B CA 1
ATOM 17721 C C . GLY B 2 947 ? 183.585 171.299 145.019 1.00 59.21 947 GLY B C 1
ATOM 17722 O O . GLY B 2 947 ? 183.329 171.753 143.899 1.00 69.86 947 GLY B O 1
ATOM 17723 N N . ASN B 2 948 ? 183.220 170.085 145.400 1.00 53.23 948 ASN B N 1
ATOM 17724 C CA . ASN B 2 948 ? 182.346 169.253 144.541 1.00 51.91 948 ASN B CA 1
ATOM 17725 C C . ASN B 2 948 ? 180.936 169.843 144.524 1.00 44.33 948 ASN B C 1
ATOM 17726 O O . ASN B 2 948 ? 180.435 170.269 145.568 1.00 36.96 948 ASN B O 1
ATOM 17731 N N . GLU B 2 949 ? 180.305 169.810 143.353 1.00 45.48 949 GLU B N 1
ATOM 17732 C CA . GLU B 2 949 ? 178.985 170.441 143.145 1.00 42.09 949 GLU B CA 1
ATOM 17733 C C . GLU B 2 949 ? 178.044 169.527 142.371 1.00 35.50 949 GLU B C 1
ATOM 17734 O O . GLU B 2 949 ? 178.493 168.619 141.678 1.00 38.82 949 GLU B O 1
ATOM 17740 N N . GLU B 2 950 ? 176.760 169.813 142.485 1.00 35.54 950 GLU B N 1
ATOM 17741 C CA . GLU B 2 950 ? 175.710 169.309 141.585 1.00 37.85 950 GLU B CA 1
ATOM 17742 C C . GLU B 2 950 ? 174.780 170.460 141.241 1.00 33.50 950 GLU B C 1
ATOM 17743 O O . GLU B 2 950 ? 174.062 170.901 142.128 1.00 33.42 950 GLU B O 1
ATOM 17749 N N . ASN B 2 951 ? 174.744 170.876 139.982 1.00 33.28 951 ASN B N 1
ATOM 17750 C CA . ASN B 2 951 ? 173.796 171.919 139.497 1.00 29.53 951 ASN B CA 1
ATOM 17751 C C . ASN B 2 951 ? 172.814 171.275 138.529 1.00 23.56 951 ASN B C 1
ATOM 17752 O O . ASN B 2 951 ? 173.200 171.005 137.388 1.00 21.52 951 ASN B O 1
ATOM 17757 N N . ILE B 2 952 ? 171.614 170.980 138.999 1.00 20.04 952 ILE B N 1
ATOM 17758 C CA . ILE B 2 952 ? 170.597 170.249 138.203 1.00 20.66 952 ILE B CA 1
ATOM 17759 C C . ILE B 2 952 ? 169.523 171.222 137.745 1.00 18.33 952 ILE B C 1
ATOM 17760 O O . ILE B 2 952 ? 169.028 171.984 138.565 1.00 19.64 952 ILE B O 1
ATOM 17765 N N . TYR B 2 953 ? 169.142 171.148 136.491 1.00 20.54 953 TYR B N 1
ATOM 17766 C CA . TYR B 2 953 ? 168.160 172.082 135.895 1.00 23.87 953 TYR B CA 1
ATOM 17767 C C . TYR B 2 953 ? 166.844 171.367 135.655 1.00 19.83 953 TYR B C 1
ATOM 17768 O O . TYR B 2 953 ? 166.823 170.286 135.103 1.00 21.03 953 TYR B O 1
ATOM 17777 N N . LEU B 2 954 ? 165.758 171.980 136.075 1.00 25.37 954 LEU B N 1
ATOM 17778 C CA . LEU B 2 954 ? 164.381 171.429 135.926 1.00 31.69 954 LEU B CA 1
ATOM 17779 C C . LEU B 2 954 ? 163.616 172.396 135.017 1.00 41.55 954 LEU B C 1
ATOM 17780 O O . LEU B 2 954 ? 163.652 173.621 135.264 1.00 47.68 954 LEU B O 1
ATOM 17785 N N . SER B 2 955 ? 162.969 171.888 133.977 1.00 54.89 955 SER B N 1
ATOM 17786 C CA . SER B 2 955 ? 162.612 172.701 132.784 1.00 69.65 955 SER B CA 1
ATOM 17787 C C . SER B 2 955 ? 161.133 173.112 132.743 1.00 76.34 955 SER B C 1
ATOM 17788 O O . SER B 2 955 ? 160.803 174.067 132.006 1.00 73.92 955 SER B O 1
ATOM 17791 N N . ASP B 2 956 ? 160.267 172.450 133.491 1.00 89.90 956 ASP B N 1
ATOM 17792 C CA . ASP B 2 956 ? 158.805 172.529 133.242 1.00 105.06 956 ASP B CA 1
ATOM 17793 C C . ASP B 2 956 ? 158.225 173.848 133.751 1.00 81.49 956 ASP B C 1
ATOM 17794 O O . ASP B 2 956 ? 157.146 174.215 133.283 1.00 84.60 956 ASP B O 1
ATOM 17799 N N . VAL B 2 957 ? 158.869 174.513 134.701 1.00 70.15 957 VAL B N 1
ATOM 17800 C CA . VAL B 2 957 ? 158.175 175.544 135.519 1.00 61.86 957 VAL B CA 1
ATOM 17801 C C . VAL B 2 957 ? 157.900 176.788 134.681 1.00 53.83 957 VAL B C 1
ATOM 17802 O O . VAL B 2 957 ? 158.791 177.233 133.969 1.00 59.20 957 VAL B O 1
ATOM 17806 N N . ILE B 2 958 ? 156.674 177.280 134.747 1.00 49.84 958 ILE B N 1
ATOM 17807 C CA . ILE B 2 958 ? 156.258 178.553 134.090 1.00 50.41 958 ILE B CA 1
ATOM 17808 C C . ILE B 2 958 ? 155.337 179.310 135.035 1.00 46.10 958 ILE B C 1
ATOM 17809 O O . ILE B 2 958 ? 155.020 178.796 136.144 1.00 50.15 958 ILE B O 1
ATOM 17814 N N . SER B 2 959 ? 154.913 180.500 134.626 1.00 41.43 959 SER B N 1
ATOM 17815 C CA . SER B 2 959 ? 154.253 181.452 135.547 1.00 45.21 959 SER B CA 1
ATOM 17816 C C . SER B 2 959 ? 152.774 181.110 135.740 1.00 45.62 959 SER B C 1
ATOM 17817 O O . SER B 2 959 ? 152.127 180.575 134.821 1.00 48.42 959 SER B O 1
ATOM 17820 N N . LYS B 2 960 ? 152.276 181.426 136.932 1.00 47.85 960 LYS B N 1
ATOM 17821 C CA . LYS B 2 960 ? 150.837 181.380 137.314 1.00 43.76 960 LYS B CA 1
ATOM 17822 C C . LYS B 2 960 ? 150.290 179.955 137.368 1.00 33.69 960 LYS B C 1
ATOM 17823 O O . LYS B 2 960 ? 149.102 179.798 137.331 1.00 40.05 960 LYS B O 1
ATOM 17829 N N . ASN B 2 961 ? 151.126 178.955 137.521 1.00 29.28 961 ASN B N 1
ATOM 17830 C CA . ASN B 2 961 ? 150.686 177.554 137.722 1.00 26.15 961 ASN B CA 1
ATOM 17831 C C . ASN B 2 961 ? 151.097 177.070 139.110 1.00 20.39 961 ASN B C 1
ATOM 17832 O O . ASN B 2 961 ? 152.038 177.636 139.713 1.00 23.88 961 ASN B O 1
ATOM 17837 N N . TRP B 2 962 ? 150.404 176.054 139.579 1.00 13.58 962 TRP B N 1
ATOM 17838 C CA . TRP B 2 962 ? 150.740 175.383 140.839 1.00 11.74 962 TRP B CA 1
ATOM 17839 C C . TRP B 2 962 ? 151.646 174.194 140.557 1.00 13.07 962 TRP B C 1
ATOM 17840 O O . TRP B 2 962 ? 151.276 173.344 139.709 1.00 17.76 962 TRP B O 1
ATOM 17851 N N . TYR B 2 963 ? 152.772 174.086 141.245 1.00 11.43 963 TYR B N 1
ATOM 17852 C CA . TYR B 2 963 ? 153.663 172.902 141.126 1.00 11.17 963 TYR B CA 1
ATOM 17853 C C . TYR B 2 963 ? 153.892 172.287 142.493 1.00 10.59 963 TYR B C 1
ATOM 17854 O O . TYR B 2 963 ? 153.904 173.010 143.495 1.00 12.68 963 TYR B O 1
ATOM 17863 N N . TYR B 2 964 ? 154.095 170.990 142.534 1.00 10.79 964 TYR B N 1
ATOM 17864 C CA . TYR B 2 964 ? 154.482 170.260 143.768 1.00 11.34 964 TYR B CA 1
ATOM 17865 C C . TYR B 2 964 ? 155.925 169.753 143.615 1.00 10.48 964 TYR B C 1
ATOM 17866 O O . TYR B 2 964 ? 156.176 168.902 142.749 1.00 9.22 964 TYR B O 1
ATOM 17875 N N . ILE B 2 965 ? 156.829 170.290 144.433 1.00 9.88 965 ILE B N 1
ATOM 17876 C CA . ILE B 2 965 ? 158.271 169.958 144.356 1.00 11.25 965 ILE B CA 1
ATOM 17877 C C . ILE B 2 965 ? 158.662 169.117 145.564 1.00 9.93 965 ILE B C 1
ATOM 17878 O O . ILE B 2 965 ? 158.321 169.481 146.666 1.00 9.16 965 ILE B O 1
ATOM 17883 N N . SER B 2 966 ? 159.357 168.018 145.320 1.00 10.99 966 SER B N 1
ATOM 17884 C CA . SER B 2 966 ? 159.802 167.077 146.375 1.00 12.76 966 SER B CA 1
ATOM 17885 C C . SER B 2 966 ? 161.237 166.633 146.096 1.00 13.58 966 SER B C 1
ATOM 17886 O O . SER B 2 966 ? 161.532 166.221 144.957 1.00 12.05 966 SER B O 1
ATOM 17889 N N . ILE B 2 967 ? 162.114 166.819 147.085 1.00 14.80 967 ILE B N 1
ATOM 17890 C CA . ILE B 2 967 ? 163.561 166.495 146.976 1.00 16.24 967 ILE B CA 1
ATOM 17891 C C . ILE B 2 967 ? 164.002 165.565 148.095 1.00 15.15 967 ILE B C 1
ATOM 17892 O O . ILE B 2 967 ? 163.691 165.837 149.235 1.00 15.48 967 ILE B O 1
ATOM 17897 N N . SER B 2 968 ? 164.703 164.501 147.751 1.00 17.87 968 SER B N 1
ATOM 17898 C CA . SER B 2 968 ? 165.256 163.534 148.723 1.00 21.94 968 SER B CA 1
ATOM 17899 C C . SER B 2 968 ? 166.750 163.264 148.613 1.00 21.82 968 SER B C 1
ATOM 17900 O O . SER B 2 968 ? 167.270 163.154 147.530 1.00 16.83 968 SER B O 1
ATOM 17903 N N . ILE B 2 969 ? 167.416 163.222 149.761 1.00 27.28 969 ILE B N 1
ATOM 17904 C CA . ILE B 2 969 ? 168.869 162.942 149.873 1.00 27.86 969 ILE B CA 1
ATOM 17905 C C . ILE B 2 969 ? 169.009 161.644 150.663 1.00 25.64 969 ILE B C 1
ATOM 17906 O O . ILE B 2 969 ? 168.512 161.563 151.773 1.00 23.44 969 ILE B O 1
ATOM 17911 N N . ASP B 2 970 ? 169.658 160.652 150.076 1.00 28.79 970 ASP B N 1
ATOM 17912 C CA . ASP B 2 970 ? 169.873 159.326 150.702 1.00 32.46 970 ASP B CA 1
ATOM 17913 C C . ASP B 2 970 ? 171.373 159.058 150.787 1.00 28.03 970 ASP B C 1
ATOM 17914 O O . ASP B 2 970 ? 172.034 159.029 149.754 1.00 26.85 970 ASP B O 1
ATOM 17919 N N . ARG B 2 971 ? 171.895 158.862 151.992 1.00 25.75 971 ARG B N 1
ATOM 17920 C CA . ARG B 2 971 ? 173.346 158.691 152.195 1.00 25.41 971 ARG B CA 1
ATOM 17921 C C . ARG B 2 971 ? 173.740 157.219 152.253 1.00 27.72 971 ARG B C 1
ATOM 17922 O O . ARG B 2 971 ? 174.894 156.924 151.868 1.00 27.41 971 ARG B O 1
ATOM 17930 N N . LEU B 2 972 ? 172.855 156.334 152.701 1.00 27.63 972 LEU B N 1
ATOM 17931 C CA . LEU B 2 972 ? 173.157 154.878 152.682 1.00 28.80 972 LEU B CA 1
ATOM 17932 C C . LEU B 2 972 ? 173.306 154.367 151.247 1.00 29.88 972 LEU B C 1
ATOM 17933 O O . LEU B 2 972 ? 174.204 153.566 151.006 1.00 30.20 972 LEU B O 1
ATOM 17938 N N . ARG B 2 973 ? 172.495 154.858 150.322 1.00 32.37 973 ARG B N 1
ATOM 17939 C CA . ARG B 2 973 ? 172.571 154.453 148.902 1.00 32.81 973 ARG B CA 1
ATOM 17940 C C . ARG B 2 973 ? 173.301 155.497 148.065 1.00 29.91 973 ARG B C 1
ATOM 17941 O O . ARG B 2 973 ? 173.577 155.189 146.901 1.00 35.65 973 ARG B O 1
ATOM 17949 N N . ASN B 2 974 ? 173.560 156.685 148.592 1.00 27.04 974 ASN B N 1
ATOM 17950 C CA . ASN B 2 974 ? 174.221 157.770 147.815 1.00 30.12 974 ASN B CA 1
ATOM 17951 C C . ASN B 2 974 ? 173.392 158.108 146.574 1.00 27.77 974 ASN B C 1
ATOM 17952 O O . ASN B 2 974 ? 173.925 158.064 145.460 1.00 25.03 974 ASN B O 1
ATOM 17957 N N . GLN B 2 975 ? 172.110 158.383 146.782 1.00 26.24 975 GLN B N 1
ATOM 17958 C CA . GLN B 2 975 ? 171.167 158.639 145.681 1.00 25.25 975 GLN B CA 1
ATOM 17959 C C . GLN B 2 975 ? 170.389 159.922 145.972 1.00 20.29 975 GLN B C 1
ATOM 17960 O O . GLN B 2 975 ? 169.934 160.108 147.090 1.00 15.80 975 GLN B O 1
ATOM 17966 N N . LEU B 2 976 ? 170.168 160.704 144.918 1.00 19.00 976 LEU B N 1
ATOM 17967 C CA . LEU B 2 976 ? 169.345 161.942 144.961 1.00 16.83 976 LEU B CA 1
ATOM 17968 C C . LEU B 2 976 ? 168.129 161.796 144.033 1.00 13.97 976 LEU B C 1
ATOM 17969 O O . LEU B 2 976 ? 168.303 161.426 142.875 1.00 14.36 976 LEU B O 1
ATOM 17974 N N . LEU B 2 977 ? 166.955 162.115 144.537 1.00 12.25 977 LEU B N 1
ATOM 17975 C CA . LEU B 2 977 ? 165.689 162.037 143.767 1.00 12.96 977 LEU B CA 1
ATOM 17976 C C . LEU B 2 977 ? 164.969 163.379 143.780 1.00 11.56 977 LEU B C 1
ATOM 17977 O O . LEU B 2 977 ? 164.890 164.001 144.848 1.00 11.62 977 LEU B O 1
ATOM 17982 N N . ILE B 2 978 ? 164.455 163.790 142.623 1.00 11.22 978 ILE B N 1
ATOM 17983 C CA . ILE B 2 978 ? 163.637 165.032 142.478 1.00 10.52 978 ILE B CA 1
ATOM 17984 C C . ILE B 2 978 ? 162.348 164.702 141.737 1.00 9.95 978 ILE B C 1
ATOM 17985 O O . ILE B 2 978 ? 162.399 164.069 140.704 1.00 8.27 978 ILE B O 1
ATOM 17990 N N . PHE B 2 979 ? 161.231 165.139 142.285 1.00 11.86 979 PHE B N 1
ATOM 17991 C CA . PHE B 2 979 ? 159.891 164.964 141.679 1.00 12.91 979 PHE B CA 1
ATOM 17992 C C . PHE B 2 979 ? 159.277 166.338 141.434 1.00 12.65 979 PHE B C 1
ATOM 17993 O O . PHE B 2 979 ? 159.392 167.272 142.291 1.00 12.70 979 PHE B O 1
ATOM 18001 N N . ILE B 2 980 ? 158.598 166.460 140.309 1.00 13.45 980 ILE B N 1
ATOM 18002 C CA . ILE B 2 980 ? 157.700 167.604 140.030 1.00 15.34 980 ILE B CA 1
ATOM 18003 C C . ILE B 2 980 ? 156.312 167.039 139.839 1.00 14.69 980 ILE B C 1
ATOM 18004 O O . ILE B 2 980 ? 156.112 166.260 138.904 1.00 13.64 980 ILE B O 1
ATOM 18009 N N . ASN B 2 981 ? 155.376 167.453 140.686 1.00 18.87 981 ASN B N 1
ATOM 18010 C CA . ASN B 2 981 ? 153.988 166.915 140.657 1.00 21.71 981 ASN B CA 1
ATOM 18011 C C . ASN B 2 981 ? 154.064 165.397 140.790 1.00 26.25 981 ASN B C 1
ATOM 18012 O O . ASN B 2 981 ? 154.361 164.895 141.858 1.00 26.70 981 ASN B O 1
ATOM 18017 N N . ASP B 2 982 ? 153.856 164.687 139.697 1.00 36.83 982 ASP B N 1
ATOM 18018 C CA . ASP B 2 982 ? 153.610 163.235 139.734 1.00 43.66 982 ASP B CA 1
ATOM 18019 C C . ASP B 2 982 ? 154.830 162.462 139.235 1.00 36.84 982 ASP B C 1
ATOM 18020 O O . ASP B 2 982 ? 154.911 161.271 139.542 1.00 39.47 982 ASP B O 1
ATOM 18025 N N . LYS B 2 983 ? 155.702 163.074 138.450 1.00 31.94 983 LYS B N 1
ATOM 18026 C CA . LYS B 2 983 ? 156.699 162.301 137.687 1.00 33.54 983 LYS B CA 1
ATOM 18027 C C . LYS B 2 983 ? 158.102 162.543 138.227 1.00 25.11 983 LYS B C 1
ATOM 18028 O O . LYS B 2 983 ? 158.421 163.674 138.560 1.00 23.15 983 LYS B O 1
ATOM 18034 N N . LEU B 2 984 ? 158.904 161.487 138.235 1.00 23.06 984 LEU B N 1
ATOM 18035 C CA . LEU B 2 984 ? 160.305 161.537 138.682 1.00 22.06 984 LEU B CA 1
ATOM 18036 C C . LEU B 2 984 ? 161.127 162.220 137.600 1.00 21.82 984 LEU B C 1
ATOM 18037 O O . LEU B 2 984 ? 161.148 161.758 136.467 1.00 26.44 984 LEU B O 1
ATOM 18042 N N . ILE B 2 985 ? 161.804 163.292 137.948 1.00 22.73 985 ILE B N 1
ATOM 18043 C CA . ILE B 2 985 ? 162.550 164.125 136.966 1.00 23.69 985 ILE B CA 1
ATOM 18044 C C . ILE B 2 985 ? 164.010 163.665 136.949 1.00 21.66 985 ILE B C 1
ATOM 18045 O O . ILE B 2 985 ? 164.542 163.497 135.871 1.00 21.65 985 ILE B O 1
ATOM 18050 N N . ALA B 2 986 ? 164.647 163.548 138.111 1.00 22.62 986 ALA B N 1
ATOM 18051 C CA . ALA B 2 986 ? 166.101 163.330 138.222 1.00 24.20 986 ALA B CA 1
ATOM 18052 C C . ALA B 2 986 ? 166.386 162.145 139.144 1.00 24.05 986 ALA B C 1
ATOM 18053 O O . ALA B 2 986 ? 165.661 161.944 140.123 1.00 20.31 986 ALA B O 1
ATOM 18055 N N . ASN B 2 987 ? 167.416 161.376 138.805 1.00 26.82 987 ASN B N 1
ATOM 18056 C CA . ASN B 2 987 ? 167.886 160.240 139.626 1.00 30.85 987 ASN B CA 1
ATOM 18057 C C . ASN B 2 987 ? 169.403 160.203 139.543 1.00 28.91 987 ASN B C 1
ATOM 18058 O O . ASN B 2 987 ? 169.929 159.693 138.547 1.00 34.88 987 ASN B O 1
ATOM 18063 N N . GLN B 2 988 ? 170.074 160.759 140.536 1.00 28.12 988 GLN B N 1
ATOM 18064 C CA . GLN B 2 988 ? 171.526 161.031 140.467 1.00 29.86 988 GLN B CA 1
ATOM 18065 C C . GLN B 2 988 ? 172.248 160.292 141.592 1.00 34.28 988 GLN B C 1
ATOM 18066 O O . GLN B 2 988 ? 171.614 159.984 142.639 1.00 33.87 988 GLN B O 1
ATOM 18072 N N . SER B 2 989 ? 173.543 160.054 141.388 1.00 33.21 989 SER B N 1
ATOM 18073 C CA . SER B 2 989 ? 174.441 159.567 142.455 1.00 35.46 989 SER B CA 1
ATOM 18074 C C . SER B 2 989 ? 175.211 160.752 143.018 1.00 33.92 989 SER B C 1
ATOM 18075 O O . SER B 2 989 ? 175.851 161.471 142.254 1.00 38.18 989 SER B O 1
ATOM 18078 N N . ILE B 2 990 ? 175.149 160.931 144.329 1.00 33.27 990 ILE B N 1
ATOM 18079 C CA . ILE B 2 990 ? 175.864 162.029 145.023 1.00 32.89 990 ILE B CA 1
ATOM 18080 C C . ILE B 2 990 ? 177.034 161.409 145.772 1.00 34.42 990 ILE B C 1
ATOM 18081 O O . ILE B 2 990 ? 177.423 161.930 146.814 1.00 37.11 990 ILE B O 1
ATOM 18086 N N . GLU B 2 991 ? 177.597 160.346 145.219 1.00 38.71 991 GLU B N 1
ATOM 18087 C CA . GLU B 2 991 ? 178.682 159.580 145.863 1.00 41.74 991 GLU B CA 1
ATOM 18088 C C . GLU B 2 991 ? 179.880 160.496 146.128 1.00 39.44 991 GLU B C 1
ATOM 18089 O O . GLU B 2 991 ? 180.623 160.228 147.087 1.00 42.13 991 GLU B O 1
ATOM 18095 N N . GLN B 2 992 ? 180.071 161.543 145.347 1.00 35.92 992 GLN B N 1
ATOM 18096 C CA . GLN B 2 992 ? 181.305 162.353 145.441 1.00 37.38 992 GLN B CA 1
ATOM 18097 C C . GLN B 2 992 ? 181.122 163.606 146.303 1.00 32.51 992 GLN B C 1
ATOM 18098 O O . GLN B 2 992 ? 182.029 164.459 146.262 1.00 37.22 992 GLN B O 1
ATOM 18104 N N . ILE B 2 993 ? 180.039 163.743 147.050 1.00 28.65 993 ILE B N 1
ATOM 18105 C CA . ILE B 2 993 ? 179.703 165.058 147.647 1.00 30.18 993 ILE B CA 1
ATOM 18106 C C . ILE B 2 993 ? 180.309 165.201 149.047 1.00 33.50 993 ILE B C 1
ATOM 18107 O O . ILE B 2 993 ? 180.524 166.356 149.493 1.00 49.74 993 ILE B O 1
ATOM 18112 N N . LEU B 2 994 ? 180.524 164.115 149.756 1.00 27.26 994 LEU B N 1
ATOM 18113 C CA . LEU B 2 994 ? 181.232 164.195 151.066 1.00 26.39 994 LEU B CA 1
ATOM 18114 C C . LEU B 2 994 ? 180.523 165.178 151.996 1.00 22.80 994 LEU B C 1
ATOM 18115 O O . LEU B 2 994 ? 179.307 164.987 152.254 1.00 24.39 994 LEU B O 1
ATOM 18120 N N . ASN B 2 995 ? 181.224 166.172 152.502 1.00 22.73 995 ASN B N 1
ATOM 18121 C CA . ASN B 2 995 ? 180.768 166.909 153.709 1.00 25.19 995 ASN B CA 1
ATOM 18122 C C . ASN B 2 995 ? 180.052 168.187 153.322 1.00 25.87 995 ASN B C 1
ATOM 18123 O O . ASN B 2 995 ? 180.524 168.905 152.453 1.00 31.07 995 ASN B O 1
ATOM 18128 N N . ILE B 2 996 ? 178.904 168.417 153.944 1.00 28.09 996 ILE B N 1
ATOM 18129 C CA . ILE B 2 996 ? 178.101 169.654 153.756 1.00 27.57 996 ILE B CA 1
ATOM 18130 C C . ILE B 2 996 ? 177.738 170.164 155.123 1.00 26.48 996 ILE B C 1
ATOM 18131 O O . ILE B 2 996 ? 177.043 169.496 155.839 1.00 37.15 996 ILE B O 1
ATOM 18136 N N . TYR B 2 997 ? 178.257 171.301 155.494 1.00 31.15 997 TYR B N 1
ATOM 18137 C CA . TYR B 2 997 ? 178.025 171.873 156.834 1.00 31.84 997 TYR B CA 1
ATOM 18138 C C . TYR B 2 997 ? 177.705 173.338 156.610 1.00 32.32 997 TYR B C 1
ATOM 18139 O O . TYR B 2 997 ? 178.468 174.066 155.895 1.00 36.49 997 TYR B O 1
ATOM 18148 N N . SER B 2 998 ? 176.604 173.767 157.198 1.00 29.63 998 SER B N 1
ATOM 18149 C CA . SER B 2 998 ? 176.053 175.107 156.935 1.00 32.68 998 SER B CA 1
ATOM 18150 C C . SER B 2 998 ? 175.391 175.606 158.205 1.00 33.11 998 SER B C 1
ATOM 18151 O O . SER B 2 998 ? 175.601 175.036 159.275 1.00 43.06 998 SER B O 1
ATOM 18154 N N . SER B 2 999 ? 174.666 176.694 158.097 1.00 36.36 999 SER B N 1
ATOM 18155 C CA . SER B 2 999 ? 174.009 177.343 159.249 1.00 36.58 999 SER B CA 1
ATOM 18156 C C . SER B 2 999 ? 172.926 176.425 159.827 1.00 28.07 999 SER B C 1
ATOM 18157 O O . SER B 2 999 ? 172.635 175.371 159.285 1.00 27.20 999 SER B O 1
ATOM 18160 N N . ASN B 2 1000 ? 172.288 176.893 160.869 1.00 25.66 1000 ASN B N 1
ATOM 18161 C CA . ASN B 2 1000 ? 171.078 176.275 161.435 1.00 26.37 1000 ASN B CA 1
ATOM 18162 C C . ASN B 2 1000 ? 169.814 177.002 160.938 1.00 28.33 1000 ASN B C 1
ATOM 18163 O O . ASN B 2 1000 ? 168.727 176.710 161.465 1.00 24.41 1000 ASN B O 1
ATOM 18168 N N . THR B 2 1001 ? 169.934 177.913 159.976 1.00 29.97 1001 THR B N 1
ATOM 18169 C CA . THR B 2 1001 ? 168.815 178.756 159.516 1.00 32.23 1001 THR B CA 1
ATOM 18170 C C . THR B 2 1001 ? 168.500 178.479 158.042 1.00 25.36 1001 THR B C 1
ATOM 18171 O O . THR B 2 1001 ? 169.414 178.512 157.238 1.00 22.26 1001 THR B O 1
ATOM 18175 N N . ILE B 2 1002 ? 167.226 178.282 157.733 1.00 24.00 1002 ILE B N 1
ATOM 18176 C CA . ILE B 2 1002 ? 166.712 178.265 156.342 1.00 25.01 1002 ILE B CA 1
ATOM 18177 C C . ILE B 2 1002 ? 165.938 179.552 156.095 1.00 21.54 1002 ILE B C 1
ATOM 18178 O O . ILE B 2 1002 ? 165.100 179.912 156.901 1.00 22.96 1002 ILE B O 1
ATOM 18183 N N . SER B 2 1003 ? 166.224 180.201 154.986 1.00 22.27 1003 SER B N 1
ATOM 18184 C CA . SER B 2 1003 ? 165.651 181.520 154.640 1.00 26.75 1003 SER B CA 1
ATOM 18185 C C . SER B 2 1003 ? 164.808 181.410 153.379 1.00 25.80 1003 SER B C 1
ATOM 18186 O O . SER B 2 1003 ? 165.302 180.890 152.371 1.00 21.88 1003 SER B O 1
ATOM 18189 N N . LEU B 2 1004 ? 163.579 181.921 153.462 1.00 29.52 1004 LEU B N 1
ATOM 18190 C CA . LEU B 2 1004 ? 162.635 182.062 152.327 1.00 26.87 1004 LEU B CA 1
ATOM 18191 C C . LEU B 2 1004 ? 162.520 183.538 151.997 1.00 24.60 1004 LEU B C 1
ATOM 18192 O O . LEU B 2 1004 ? 162.211 184.316 152.892 1.00 29.40 1004 LEU B O 1
ATOM 18197 N N . VAL B 2 1005 ? 162.729 183.893 150.749 1.00 29.36 1005 VAL B N 1
ATOM 18198 C CA . VAL B 2 1005 ? 162.848 185.322 150.357 1.00 41.85 1005 VAL B CA 1
ATOM 18199 C C . VAL B 2 1005 ? 162.157 185.598 149.027 1.00 45.31 1005 VAL B C 1
ATOM 18200 O O . VAL B 2 1005 ? 161.868 184.682 148.273 1.00 42.71 1005 VAL B O 1
ATOM 18204 N N . ASN B 2 1006 ? 161.944 186.878 148.775 1.00 59.50 1006 ASN B N 1
ATOM 18205 C CA . ASN B 2 1006 ? 161.521 187.419 147.467 1.00 66.89 1006 ASN B CA 1
ATOM 18206 C C . ASN B 2 1006 ? 162.554 188.433 146.994 1.00 78.85 1006 ASN B C 1
ATOM 18207 O O . ASN B 2 1006 ? 163.304 189.005 147.822 1.00 85.07 1006 ASN B O 1
ATOM 18212 N N . GLU B 2 1007 ? 162.560 188.695 145.697 1.00 74.67 1007 GLU B N 1
ATOM 18213 C CA . GLU B 2 1007 ? 163.337 189.809 145.113 1.00 78.54 1007 GLU B CA 1
ATOM 18214 C C . GLU B 2 1007 ? 162.355 190.832 144.546 1.00 76.06 1007 GLU B C 1
ATOM 18215 O O . GLU B 2 1007 ? 162.351 191.987 144.993 1.00 79.63 1007 GLU B O 1
ATOM 18221 N N . ASN B 2 1008 ? 161.594 190.442 143.535 1.00 77.97 1008 ASN B N 1
ATOM 18222 C CA . ASN B 2 1008 ? 160.498 191.277 142.991 1.00 79.25 1008 ASN B CA 1
ATOM 18223 C C . ASN B 2 1008 ? 159.273 190.429 142.665 1.00 75.49 1008 ASN B C 1
ATOM 18224 O O . ASN B 2 1008 ? 158.175 191.009 142.599 1.00 80.68 1008 ASN B O 1
ATOM 18229 N N . ASN B 2 1009 ? 159.430 189.122 142.494 1.00 63.44 1009 ASN B N 1
ATOM 18230 C CA . ASN B 2 1009 ? 158.325 188.235 142.080 1.00 53.87 1009 ASN B CA 1
ATOM 18231 C C . ASN B 2 1009 ? 157.374 188.012 143.247 1.00 43.25 1009 ASN B C 1
ATOM 18232 O O . ASN B 2 1009 ? 157.783 187.494 144.279 1.00 38.67 1009 ASN B O 1
ATOM 18237 N N . PRO B 2 1010 ? 156.073 188.353 143.127 1.00 36.82 1010 PRO B N 1
ATOM 18238 C CA . PRO B 2 1010 ? 155.122 187.897 144.133 1.00 33.50 1010 PRO B CA 1
ATOM 18239 C C . PRO B 2 1010 ? 154.957 186.379 144.025 1.00 30.87 1010 PRO B C 1
ATOM 18240 O O . PRO B 2 1010 ? 154.987 185.857 142.910 1.00 30.15 1010 PRO B O 1
ATOM 18244 N N . ILE B 2 1011 ? 154.792 185.702 145.161 1.00 25.53 1011 ILE B N 1
ATOM 18245 C CA . ILE B 2 1011 ? 154.718 184.219 145.170 1.00 21.37 1011 ILE B CA 1
ATOM 18246 C C . ILE B 2 1011 ? 153.806 183.738 146.276 1.00 17.64 1011 ILE B C 1
ATOM 18247 O O . ILE B 2 1011 ? 153.664 184.391 147.279 1.00 18.77 1011 ILE B O 1
ATOM 18252 N N . TYR B 2 1012 ? 153.243 182.568 146.076 1.00 17.11 1012 TYR B N 1
ATOM 18253 C CA . TYR B 2 1012 ? 152.528 181.814 147.113 1.00 19.05 1012 TYR B CA 1
ATOM 18254 C C . TYR B 2 1012 ? 153.350 180.585 147.462 1.00 14.13 1012 TYR B C 1
ATOM 18255 O O . TYR B 2 1012 ? 153.939 179.966 146.570 1.00 12.90 1012 TYR B O 1
ATOM 18264 N N . ILE B 2 1013 ? 153.378 180.236 148.732 1.00 12.09 1013 ILE B N 1
ATOM 18265 C CA . ILE B 2 1013 ? 154.018 178.987 149.207 1.00 11.78 1013 ILE B CA 1
ATOM 18266 C C . ILE B 2 1013 ? 153.022 178.293 150.114 1.00 11.92 1013 ILE B C 1
ATOM 18267 O O . ILE B 2 1013 ? 152.340 178.962 150.878 1.00 13.32 1013 ILE B O 1
ATOM 18272 N N . GLU B 2 1014 ? 152.997 176.986 150.080 1.00 14.68 1014 GLU B N 1
ATOM 18273 C CA . GLU B 2 1014 ? 152.054 176.221 150.913 1.00 20.40 1014 GLU B CA 1
ATOM 18274 C C . GLU B 2 1014 ? 152.623 174.847 151.251 1.00 20.58 1014 GLU B C 1
ATOM 18275 O O . GLU B 2 1014 ? 153.360 174.269 150.421 1.00 23.15 1014 GLU B O 1
ATOM 18281 N N . GLY B 2 1015 ? 152.294 174.355 152.428 1.00 19.64 1015 GLY B N 1
ATOM 18282 C CA . GLY B 2 1015 ? 152.683 173.005 152.847 1.00 22.40 1015 GLY B CA 1
ATOM 18283 C C . GLY B 2 1015 ? 154.190 172.778 152.930 1.00 25.22 1015 GLY B C 1
ATOM 18284 O O . GLY B 2 1015 ? 154.610 171.620 152.696 1.00 30.25 1015 GLY B O 1
ATOM 18285 N N . LEU B 2 1016 ? 154.996 173.772 153.304 1.00 25.52 1016 LEU B N 1
ATOM 18286 C CA . LEU B 2 1016 ? 156.453 173.540 153.493 1.00 26.69 1016 LEU B CA 1
ATOM 18287 C C . LEU B 2 1016 ? 156.709 172.562 154.653 1.00 24.69 1016 LEU B C 1
ATOM 18288 O O . LEU B 2 1016 ? 156.085 172.713 155.723 1.00 22.87 1016 LEU B O 1
ATOM 18293 N N . SER B 2 1017 ? 157.531 171.552 154.405 1.00 26.27 1017 SER B N 1
ATOM 18294 C CA . SER B 2 1017 ? 157.822 170.477 155.386 1.00 27.80 1017 SER B CA 1
ATOM 18295 C C . SER B 2 1017 ? 159.178 169.840 155.111 1.00 24.90 1017 SER B C 1
ATOM 18296 O O . SER B 2 1017 ? 159.584 169.773 153.951 1.00 22.65 1017 SER B O 1
ATOM 18299 N N . ILE B 2 1018 ? 159.855 169.416 156.179 1.00 26.55 1018 ILE B N 1
ATOM 18300 C CA . ILE B 2 1018 ? 161.209 168.809 156.102 1.00 25.28 1018 ILE B CA 1
ATOM 18301 C C . ILE B 2 1018 ? 161.236 167.507 156.879 1.00 20.37 1018 ILE B C 1
ATOM 18302 O O . ILE B 2 1018 ? 160.803 167.485 158.006 1.00 16.88 1018 ILE B O 1
ATOM 18307 N N . LEU B 2 1019 ? 161.765 166.467 156.246 1.00 23.13 1019 LEU B N 1
ATOM 18308 C CA . LEU B 2 1019 ? 161.857 165.124 156.854 1.00 27.55 1019 LEU B CA 1
ATOM 18309 C C . LEU B 2 1019 ? 163.309 164.767 157.138 1.00 25.40 1019 LEU B C 1
ATOM 18310 O O . LEU B 2 1019 ? 164.196 165.247 156.446 1.00 25.28 1019 LEU B O 1
ATOM 18315 N N . ASN B 2 1020 ? 163.502 163.886 158.109 1.00 25.91 1020 ASN B N 1
ATOM 18316 C CA . ASN B 2 1020 ? 164.835 163.386 158.512 1.00 27.63 1020 ASN B CA 1
ATOM 18317 C C . ASN B 2 1020 ? 165.130 162.034 157.856 1.00 23.53 1020 ASN B C 1
ATOM 18318 O O . ASN B 2 1020 ? 165.975 161.300 158.368 1.00 25.65 1020 ASN B O 1
ATOM 18323 N N . ARG B 2 1021 ? 164.498 161.719 156.740 1.00 21.50 1021 ARG B N 1
ATOM 18324 C CA . ARG B 2 1021 ? 164.784 160.479 156.007 1.00 20.23 1021 ARG B CA 1
ATOM 18325 C C . ARG B 2 1021 ? 164.423 160.686 154.545 1.00 19.60 1021 ARG B C 1
ATOM 18326 O O . ARG B 2 1021 ? 163.638 161.594 154.208 1.00 21.13 1021 ARG B O 1
ATOM 18334 N N . SER B 2 1022 ? 164.948 159.820 153.705 1.00 18.27 1022 SER B N 1
ATOM 18335 C CA . SER B 2 1022 ? 164.636 159.814 152.268 1.00 20.64 1022 SER B CA 1
ATOM 18336 C C . SER B 2 1022 ? 163.225 159.254 152.031 1.00 20.77 1022 SER B C 1
ATOM 18337 O O . SER B 2 1022 ? 162.655 158.610 152.904 1.00 20.72 1022 SER B O 1
ATOM 18340 N N . ILE B 2 1023 ? 162.705 159.476 150.844 1.00 23.50 1023 ILE B N 1
ATOM 18341 C CA . ILE B 2 1023 ? 161.341 159.032 150.458 1.00 27.31 1023 ILE B CA 1
ATOM 18342 C C . ILE B 2 1023 ? 161.431 158.242 149.157 1.00 29.82 1023 ILE B C 1
ATOM 18343 O O . ILE B 2 1023 ? 162.439 158.316 148.437 1.00 30.81 1023 ILE B O 1
ATOM 18348 N N . THR B 2 1024 ? 160.368 157.523 148.862 1.00 33.02 1024 THR B N 1
ATOM 18349 C CA . THR B 2 1024 ? 160.273 156.661 147.665 1.00 36.02 1024 THR B CA 1
ATOM 18350 C C . THR B 2 1024 ? 159.195 157.201 146.724 1.00 30.05 1024 THR B C 1
ATOM 18351 O O . THR B 2 1024 ? 158.364 158.034 147.147 1.00 31.31 1024 THR B O 1
ATOM 18355 N N . SER B 2 1025 ? 159.169 156.668 145.513 1.00 27.67 1025 SER B N 1
ATOM 18356 C CA . SER B 2 1025 ? 158.208 157.075 144.463 1.00 28.83 1025 SER B CA 1
ATOM 18357 C C . SER B 2 1025 ? 156.767 156.880 144.932 1.00 33.05 1025 SER B C 1
ATOM 18358 O O . SER B 2 1025 ? 155.938 157.755 144.662 1.00 35.84 1025 SER B O 1
ATOM 18361 N N . GLU B 2 1026 ? 156.481 155.803 145.650 1.00 35.15 1026 GLU B N 1
ATOM 18362 C CA . GLU B 2 1026 ? 155.093 155.469 146.027 1.00 38.41 1026 GLU B CA 1
ATOM 18363 C C . GLU B 2 1026 ? 154.555 156.537 146.977 1.00 37.46 1026 GLU B C 1
ATOM 18364 O O . GLU B 2 1026 ? 153.395 156.953 146.820 1.00 40.13 1026 GLU B O 1
ATOM 18370 N N . GLU B 2 1027 ? 155.371 156.997 147.912 1.00 36.90 1027 GLU B N 1
ATOM 18371 C CA . GLU B 2 1027 ? 154.917 158.015 148.885 1.00 33.94 1027 GLU B CA 1
ATOM 18372 C C . GLU B 2 1027 ? 154.567 159.302 148.132 1.00 28.75 1027 GLU B C 1
ATOM 18373 O O . GLU B 2 1027 ? 153.545 159.921 148.457 1.00 24.16 1027 GLU B O 1
ATOM 18379 N N . VAL B 2 1028 ? 155.379 159.681 147.148 1.00 25.51 1028 VAL B N 1
ATOM 18380 C CA . VAL B 2 1028 ? 155.188 160.970 146.441 1.00 23.88 1028 VAL B CA 1
ATOM 18381 C C . VAL B 2 1028 ? 153.838 160.949 145.732 1.00 21.24 1028 VAL B C 1
ATOM 18382 O O . VAL B 2 1028 ? 153.069 161.923 145.851 1.00 20.05 1028 VAL B O 1
ATOM 18386 N N . VAL B 2 1029 ? 153.559 159.869 145.025 1.00 20.91 1029 VAL B N 1
ATOM 18387 C CA . VAL B 2 1029 ? 152.320 159.801 144.214 1.00 22.56 1029 VAL B CA 1
ATOM 18388 C C . VAL B 2 1029 ? 151.109 159.873 145.144 1.00 20.93 1029 VAL B C 1
ATOM 18389 O O . VAL B 2 1029 ? 150.172 160.603 144.844 1.00 19.28 1029 VAL B O 1
ATOM 18393 N N . ASN B 2 1030 ? 151.123 159.132 146.231 1.00 24.26 1030 ASN B N 1
ATOM 18394 C CA . ASN B 2 1030 ? 149.966 159.123 147.162 1.00 30.96 1030 ASN B CA 1
ATOM 18395 C C . ASN B 2 1030 ? 149.745 160.516 147.741 1.00 27.31 1030 ASN B C 1
ATOM 18396 O O . ASN B 2 1030 ? 148.598 160.956 147.815 1.00 27.74 1030 ASN B O 1
ATOM 18401 N N . ASN B 2 1031 ? 150.806 161.169 148.168 1.00 28.25 1031 ASN B N 1
ATOM 18402 C CA . ASN B 2 1031 ? 150.695 162.518 148.764 1.00 31.47 1031 ASN B CA 1
ATOM 18403 C C . ASN B 2 1031 ? 150.089 163.479 147.742 1.00 25.40 1031 ASN B C 1
ATOM 18404 O O . ASN B 2 1031 ? 149.235 164.307 148.123 1.00 20.45 1031 ASN B O 1
ATOM 18409 N N . TYR B 2 1032 ? 150.569 163.421 146.498 1.00 21.27 1032 TYR B N 1
ATOM 18410 C CA . TYR B 2 1032 ? 150.142 164.372 145.454 1.00 17.30 1032 TYR B CA 1
ATOM 18411 C C . TYR B 2 1032 ? 148.622 164.313 145.302 1.00 19.25 1032 TYR B C 1
ATOM 18412 O O . TYR B 2 1032 ? 147.948 165.377 145.435 1.00 18.55 1032 TYR B O 1
ATOM 18421 N N . PHE B 2 1033 ? 148.089 163.125 145.028 1.00 18.49 1033 PHE B N 1
ATOM 18422 C CA . PHE B 2 1033 ? 146.655 162.981 144.701 1.00 17.82 1033 PHE B CA 1
ATOM 18423 C C . PHE B 2 1033 ? 145.809 163.156 145.963 1.00 20.14 1033 PHE B C 1
ATOM 18424 O O . PHE B 2 1033 ? 144.692 163.689 145.859 1.00 23.68 1033 PHE B O 1
ATOM 18432 N N . SER B 2 1034 ? 146.268 162.693 147.104 1.00 22.90 1034 SER B N 1
ATOM 18433 C CA . SER B 2 1034 ? 145.493 162.834 148.363 1.00 31.72 1034 SER B CA 1
ATOM 18434 C C . SER B 2 1034 ? 145.248 164.314 148.686 1.00 30.42 1034 SER B C 1
ATOM 18435 O O . SER B 2 1034 ? 144.138 164.665 149.117 1.00 30.87 1034 SER B O 1
ATOM 18438 N N . TYR B 2 1035 ? 146.247 165.159 148.479 1.00 30.54 1035 TYR B N 1
ATOM 18439 C CA . TYR B 2 1035 ? 146.125 166.596 148.803 1.00 30.28 1035 TYR B CA 1
ATOM 18440 C C . TYR B 2 1035 ? 145.089 167.242 147.880 1.00 24.44 1035 TYR B C 1
ATOM 18441 O O . TYR B 2 1035 ? 144.306 168.048 148.353 1.00 21.72 1035 TYR B O 1
ATOM 18450 N N . LEU B 2 1036 ? 145.056 166.848 146.606 1.00 18.99 1036 LEU B N 1
ATOM 18451 C CA . LEU B 2 1036 ? 144.127 167.466 145.627 1.00 16.89 1036 LEU B CA 1
ATOM 18452 C C . LEU B 2 1036 ? 142.718 166.885 145.733 1.00 19.18 1036 LEU B C 1
ATOM 18453 O O . LEU B 2 1036 ? 141.816 167.426 145.093 1.00 18.61 1036 LEU B O 1
ATOM 18458 N N . ASN B 2 1037 ? 142.518 165.836 146.516 1.00 21.01 1037 ASN B N 1
ATOM 18459 C CA . ASN B 2 1037 ? 141.203 165.174 146.600 1.00 22.05 1037 ASN B CA 1
ATOM 18460 C C . ASN B 2 1037 ? 140.311 165.936 147.570 1.00 26.01 1037 ASN B C 1
ATOM 18461 O O . ASN B 2 1037 ? 139.999 165.411 148.674 1.00 36.40 1037 ASN B O 1
ATOM 18466 N N . ASN B 2 1038 ? 139.904 167.140 147.196 1.00 25.74 1038 ASN B N 1
ATOM 18467 C CA . ASN B 2 1038 ? 138.965 167.947 148.025 1.00 27.10 1038 ASN B CA 1
ATOM 18468 C C . ASN B 2 1038 ? 137.697 168.186 147.203 1.00 30.76 1038 ASN B C 1
ATOM 18469 O O . ASN B 2 1038 ? 137.584 167.606 146.064 1.00 37.96 1038 ASN B O 1
ATOM 18474 N N . SER B 2 1039 ? 136.810 169.059 147.668 1.00 24.85 1039 SER B N 1
ATOM 18475 C CA . SER B 2 1039 ? 135.471 169.218 147.054 1.00 22.91 1039 SER B CA 1
ATOM 18476 C C . SER B 2 1039 ? 135.418 170.294 145.955 1.00 21.49 1039 SER B C 1
ATOM 18477 O O . SER B 2 1039 ? 134.302 170.653 145.582 1.00 25.28 1039 SER B O 1
ATOM 18480 N N . TYR B 2 1040 ? 136.534 170.822 145.468 1.00 20.55 1040 TYR B N 1
ATOM 18481 C CA . TYR B 2 1040 ? 136.510 171.979 144.539 1.00 21.61 1040 TYR B CA 1
ATOM 18482 C C . TYR B 2 1040 ? 136.857 171.527 143.122 1.00 18.87 1040 TYR B C 1
ATOM 18483 O O . TYR B 2 1040 ? 137.712 170.638 142.954 1.00 18.96 1040 TYR B O 1
ATOM 18492 N N . ILE B 2 1041 ? 136.242 172.175 142.151 1.00 15.51 1041 ILE B N 1
ATOM 18493 C CA . ILE B 2 1041 ? 136.662 172.046 140.749 1.00 16.10 1041 ILE B CA 1
ATOM 18494 C C . ILE B 2 1041 ? 137.789 173.060 140.527 1.00 17.08 1041 ILE B C 1
ATOM 18495 O O . ILE B 2 1041 ? 137.772 174.149 141.204 1.00 18.50 1041 ILE B O 1
ATOM 18500 N N . ARG B 2 1042 ? 138.715 172.777 139.603 1.00 13.74 1042 ARG B N 1
ATOM 18501 C CA . ARG B 2 1042 ? 139.847 173.691 139.393 1.00 13.28 1042 ARG B CA 1
ATOM 18502 C C . ARG B 2 1042 ? 139.951 174.110 137.945 1.00 14.60 1042 ARG B C 1
ATOM 18503 O O . ARG B 2 1042 ? 139.473 173.411 137.073 1.00 15.39 1042 ARG B O 1
ATOM 18511 N N . ASP B 2 1043 ? 140.669 175.189 137.706 1.00 20.48 1043 ASP B N 1
ATOM 18512 C CA . ASP B 2 1043 ? 141.026 175.658 136.338 1.00 24.54 1043 ASP B CA 1
ATOM 18513 C C . ASP B 2 1043 ? 142.161 174.817 135.750 1.00 19.42 1043 ASP B C 1
ATOM 18514 O O . ASP B 2 1043 ? 142.650 173.861 136.388 1.00 16.88 1043 ASP B O 1
ATOM 18519 N N . ILE B 2 1044 ? 142.543 175.166 134.538 1.00 17.58 1044 ILE B N 1
ATOM 18520 C CA . ILE B 2 1044 ? 143.685 174.540 133.845 1.00 18.11 1044 ILE B CA 1
ATOM 18521 C C . ILE B 2 1044 ? 144.968 174.855 134.610 1.00 18.21 1044 ILE B C 1
ATOM 18522 O O . ILE B 2 1044 ? 145.906 174.052 134.544 1.00 19.39 1044 ILE B O 1
ATOM 18527 N N . SER B 2 1045 ? 145.026 176.001 135.286 1.00 18.10 1045 SER B N 1
ATOM 18528 C CA . SER B 2 1045 ? 146.226 176.455 136.034 1.00 16.13 1045 SER B CA 1
ATOM 18529 C C . SER B 2 1045 ? 146.227 175.953 137.486 1.00 17.59 1045 SER B C 1
ATOM 18530 O O . SER B 2 1045 ? 147.198 176.191 138.169 1.00 22.45 1045 SER B O 1
ATOM 18533 N N . GLY B 2 1046 ? 145.186 175.307 137.980 1.00 15.51 1046 GLY B N 1
ATOM 18534 C CA . GLY B 2 1046 ? 145.181 174.806 139.356 1.00 13.90 1046 GLY B CA 1
ATOM 18535 C C . GLY B 2 1046 ? 144.422 175.696 140.316 1.00 16.46 1046 GLY B C 1
ATOM 18536 O O . GLY B 2 1046 ? 144.456 175.354 141.515 1.00 19.93 1046 GLY B O 1
ATOM 18537 N N . GLU B 2 1047 ? 143.761 176.774 139.885 1.00 16.52 1047 GLU B N 1
ATOM 18538 C CA . GLU B 2 1047 ? 143.018 177.630 140.842 1.00 19.24 1047 GLU B CA 1
ATOM 18539 C C . GLU B 2 1047 ? 141.554 177.181 140.870 1.00 16.34 1047 GLU B C 1
ATOM 18540 O O . GLU B 2 1047 ? 141.073 176.589 139.891 1.00 15.19 1047 GLU B O 1
ATOM 18546 N N . ARG B 2 1048 ? 140.858 177.540 141.925 1.00 14.86 1048 ARG B N 1
ATOM 18547 C CA . ARG B 2 1048 ? 139.428 177.230 142.086 1.00 15.70 1048 ARG B CA 1
ATOM 18548 C C . ARG B 2 1048 ? 138.596 177.960 141.033 1.00 15.53 1048 ARG B C 1
ATOM 18549 O O . ARG B 2 1048 ? 138.870 179.146 140.757 1.00 14.60 1048 ARG B O 1
ATOM 18557 N N . LEU B 2 1049 ? 137.597 177.256 140.490 1.00 15.64 1049 LEU B N 1
ATOM 18558 C CA . LEU B 2 1049 ? 136.664 177.861 139.510 1.00 15.67 1049 LEU B CA 1
ATOM 18559 C C . LEU B 2 1049 ? 135.761 178.840 140.235 1.00 17.56 1049 LEU B C 1
ATOM 18560 O O . LEU B 2 1049 ? 135.524 178.702 141.475 1.00 18.00 1049 LEU B O 1
ATOM 18565 N N . GLU B 2 1050 ? 135.249 179.809 139.491 1.00 19.48 1050 GLU B N 1
ATOM 18566 C CA . GLU B 2 1050 ? 134.360 180.829 140.086 1.00 22.29 1050 GLU B CA 1
ATOM 18567 C C . GLU B 2 1050 ? 133.122 181.022 139.218 1.00 20.53 1050 GLU B C 1
ATOM 18568 O O . GLU B 2 1050 ? 133.236 181.048 137.988 1.00 20.34 1050 GLU B O 1
ATOM 18574 N N . TYR B 2 1051 ? 131.987 181.232 139.867 1.00 21.58 1051 TYR B N 1
ATOM 18575 C CA . TYR B 2 1051 ? 130.752 181.685 139.188 1.00 20.62 1051 TYR B CA 1
ATOM 18576 C C . TYR B 2 1051 ? 130.932 183.119 138.712 1.00 24.14 1051 TYR B C 1
ATOM 18577 O O . TYR B 2 1051 ? 131.578 183.922 139.393 1.00 24.48 1051 TYR B O 1
ATOM 18586 N N . ASN B 2 1052 ? 130.345 183.407 137.551 1.00 34.56 1052 ASN B N 1
ATOM 18587 C CA . ASN B 2 1052 ? 130.220 184.776 137.003 1.00 37.73 1052 ASN B CA 1
ATOM 18588 C C . ASN B 2 1052 ? 131.604 185.300 136.610 1.00 32.58 1052 ASN B C 1
ATOM 18589 O O . ASN B 2 1052 ? 131.889 186.465 136.854 1.00 34.66 1052 ASN B O 1
ATOM 18594 N N . LYS B 2 1053 ? 132.455 184.444 136.057 1.00 32.50 1053 LYS B N 1
ATOM 18595 C CA . LYS B 2 1053 ? 133.801 184.825 135.565 1.00 30.24 1053 LYS B CA 1
ATOM 18596 C C . LYS B 2 1053 ? 133.999 184.245 134.161 1.00 26.24 1053 LYS B C 1
ATOM 18597 O O . LYS B 2 1053 ? 133.636 183.066 133.914 1.00 25.23 1053 LYS B O 1
ATOM 18603 N N . THR B 2 1054 ? 134.591 185.024 133.284 1.00 25.57 1054 THR B N 1
ATOM 18604 C CA . THR B 2 1054 ? 134.773 184.621 131.870 1.00 29.28 1054 THR B CA 1
ATOM 18605 C C . THR B 2 1054 ? 135.861 183.551 131.747 1.00 26.25 1054 THR B C 1
ATOM 18606 O O . THR B 2 1054 ? 136.741 183.474 132.604 1.00 25.39 1054 THR B O 1
ATOM 18610 N N . TYR B 2 1055 ? 135.756 182.740 130.708 1.00 23.35 1055 TYR B N 1
ATOM 18611 C CA . TYR B 2 1055 ? 136.632 181.568 130.492 1.00 20.96 1055 TYR B CA 1
ATOM 18612 C C . TYR B 2 1055 ? 136.703 181.242 129.012 1.00 20.10 1055 TYR B C 1
ATOM 18613 O O . TYR B 2 1055 ? 135.891 181.705 128.226 1.00 22.05 1055 TYR B O 1
ATOM 18622 N N . GLU B 2 1056 ? 137.682 180.438 128.659 1.00 18.05 1056 GLU B N 1
ATOM 18623 C CA . GLU B 2 1056 ? 137.775 179.781 127.354 1.00 17.43 1056 GLU B CA 1
ATOM 18624 C C . GLU B 2 1056 ? 137.716 178.270 127.571 1.00 15.03 1056 GLU B C 1
ATOM 18625 O O . GLU B 2 1056 ? 138.118 177.773 128.653 1.00 14.07 1056 GLU B O 1
ATOM 18631 N N . LEU B 2 1057 ? 137.196 177.555 126.580 1.00 13.76 1057 LEU B N 1
ATOM 18632 C CA . LEU B 2 1057 ? 136.875 176.118 126.746 1.00 14.36 1057 LEU B CA 1
ATOM 18633 C C . LEU B 2 1057 ? 137.766 175.271 125.850 1.00 11.29 1057 LEU B C 1
ATOM 18634 O O . LEU B 2 1057 ? 137.827 175.521 124.664 1.00 10.82 1057 LEU B O 1
ATOM 18639 N N . TYR B 2 1058 ? 138.417 174.293 126.437 1.00 12.29 1058 TYR B N 1
ATOM 18640 C CA . TYR B 2 1058 ? 139.330 173.376 125.722 1.00 15.75 1058 TYR B CA 1
ATOM 18641 C C . TYR B 2 1058 ? 138.906 171.932 125.958 1.00 14.77 1058 TYR B C 1
ATOM 18642 O O . TYR B 2 1058 ? 138.322 171.629 127.013 1.00 13.23 1058 TYR B O 1
ATOM 18651 N N . ASN B 2 1059 ? 139.216 171.073 124.970 1.00 13.47 1059 ASN B N 1
ATOM 18652 C CA . ASN B 2 1059 ? 138.959 169.617 125.092 1.00 12.20 1059 ASN B CA 1
ATOM 18653 C C . ASN B 2 1059 ? 140.268 168.884 125.318 1.00 12.24 1059 ASN B C 1
ATOM 18654 O O . ASN B 2 1059 ? 141.225 169.165 124.672 1.00 11.33 1059 ASN B O 1
ATOM 18659 N N . TYR B 2 1060 ? 140.281 167.967 126.267 1.00 17.70 1060 TYR B N 1
ATOM 18660 C CA . TYR B 2 1060 ? 141.512 167.247 126.667 1.00 22.72 1060 TYR B CA 1
ATOM 18661 C C . TYR B 2 1060 ? 142.182 166.594 125.450 1.00 19.86 1060 TYR B C 1
ATOM 18662 O O . TYR B 2 1060 ? 143.411 166.551 125.389 1.00 20.88 1060 TYR B O 1
ATOM 18671 N N . VAL B 2 1061 ? 141.401 166.097 124.515 1.00 18.40 1061 VAL B N 1
ATOM 18672 C CA . VAL B 2 1061 ? 141.966 165.445 123.320 1.00 20.21 1061 VAL B CA 1
ATOM 18673 C C . VAL B 2 1061 ? 142.661 166.496 122.457 1.00 22.17 1061 VAL B C 1
ATOM 18674 O O . VAL B 2 1061 ? 143.707 166.167 121.866 1.00 23.60 1061 VAL B O 1
ATOM 18678 N N . PHE B 2 1062 ? 142.113 167.694 122.364 1.00 25.53 1062 PHE B N 1
ATOM 18679 C CA . PHE B 2 1062 ? 142.745 168.797 121.593 1.00 33.21 1062 PHE B CA 1
ATOM 18680 C C . PHE B 2 1062 ? 143.034 169.970 122.513 1.00 38.80 1062 PHE B C 1
ATOM 18681 O O . PHE B 2 1062 ? 142.231 170.901 122.621 1.00 43.50 1062 PHE B O 1
ATOM 18689 N N . PRO B 2 1063 ? 144.152 169.932 123.258 1.00 46.02 1063 PRO B N 1
ATOM 18690 C CA . PRO B 2 1063 ? 144.358 170.876 124.358 1.00 49.92 1063 PRO B CA 1
ATOM 18691 C C . PRO B 2 1063 ? 144.666 172.329 123.962 1.00 52.12 1063 PRO B C 1
ATOM 18692 O O . PRO B 2 1063 ? 144.677 173.170 124.823 1.00 52.02 1063 PRO B O 1
ATOM 18696 N N . GLU B 2 1064 ? 144.880 172.610 122.685 1.00 66.28 1064 GLU B N 1
ATOM 18697 C CA . GLU B 2 1064 ? 145.285 173.973 122.236 1.00 75.73 1064 GLU B CA 1
ATOM 18698 C C . GLU B 2 1064 ? 144.245 174.612 121.299 1.00 64.77 1064 GLU B C 1
ATOM 18699 O O . GLU B 2 1064 ? 144.450 175.767 120.912 1.00 68.84 1064 GLU B O 1
ATOM 18705 N N . ASN B 2 1065 ? 143.177 173.916 120.937 1.00 52.89 1065 ASN B N 1
ATOM 18706 C CA . ASN B 2 1065 ? 142.070 174.514 120.155 1.00 44.63 1065 ASN B CA 1
ATOM 18707 C C . ASN B 2 1065 ? 140.960 174.880 121.125 1.00 42.72 1065 ASN B C 1
ATOM 18708 O O . ASN B 2 1065 ? 140.576 174.030 121.980 1.00 57.55 1065 ASN B O 1
ATOM 18713 N N . SER B 2 1066 ? 140.444 176.089 121.008 1.00 34.96 1066 SER B N 1
ATOM 18714 C CA . SER B 2 1066 ? 139.295 176.535 121.818 1.00 36.63 1066 SER B CA 1
ATOM 18715 C C . SER B 2 1066 ? 138.028 176.489 120.960 1.00 33.68 1066 SER B C 1
ATOM 18716 O O . SER B 2 1066 ? 138.092 176.755 119.744 1.00 33.18 1066 SER B O 1
ATOM 18719 N N . LEU B 2 1067 ? 136.901 176.202 121.600 1.00 30.56 1067 LEU B N 1
ATOM 18720 C CA . LEU B 2 1067 ? 135.589 176.156 120.909 1.00 31.28 1067 LEU B CA 1
ATOM 18721 C C . LEU B 2 1067 ? 135.198 177.544 120.402 1.00 28.25 1067 LEU B C 1
ATOM 18722 O O . LEU B 2 1067 ? 135.493 178.540 121.062 1.00 28.94 1067 LEU B O 1
ATOM 18727 N N . TYR B 2 1068 ? 134.545 177.576 119.255 1.00 26.86 1068 TYR B N 1
ATOM 18728 C CA . TYR B 2 1068 ? 134.004 178.821 118.691 1.00 31.21 1068 TYR B CA 1
ATOM 18729 C C . TYR B 2 1068 ? 132.665 178.543 118.040 1.00 33.09 1068 TYR B C 1
ATOM 18730 O O . TYR B 2 1068 ? 132.402 177.427 117.621 1.00 34.99 1068 TYR B O 1
ATOM 18739 N N . GLU B 2 1069 ? 131.863 179.591 117.919 1.00 38.46 1069 GLU B N 1
ATOM 18740 C CA . GLU B 2 1069 ? 130.474 179.487 117.421 1.00 41.35 1069 GLU B CA 1
ATOM 18741 C C . GLU B 2 1069 ? 130.478 179.264 115.916 1.00 39.32 1069 GLU B C 1
ATOM 18742 O O . GLU B 2 1069 ? 131.331 179.825 115.212 1.00 43.92 1069 GLU B O 1
ATOM 18748 N N . VAL B 2 1070 ? 129.548 178.447 115.448 1.00 43.00 1070 VAL B N 1
ATOM 18749 C CA . VAL B 2 1070 ? 129.353 178.217 113.992 1.00 46.65 1070 VAL B CA 1
ATOM 18750 C C . VAL B 2 1070 ? 127.859 178.230 113.703 1.00 50.45 1070 VAL B C 1
ATOM 18751 O O . VAL B 2 1070 ? 127.084 177.631 114.456 1.00 44.38 1070 VAL B O 1
ATOM 18755 N N . THR B 2 1071 ? 127.488 178.903 112.626 1.00 63.62 1071 THR B N 1
ATOM 18756 C CA . THR B 2 1071 ? 126.099 178.933 112.127 1.00 72.47 1071 THR B CA 1
ATOM 18757 C C . THR B 2 1071 ? 126.027 178.122 110.840 1.00 77.68 1071 THR B C 1
ATOM 18758 O O . THR B 2 1071 ? 126.707 178.492 109.865 1.00 83.23 1071 THR B O 1
ATOM 18762 N N . GLU B 2 1072 ? 125.202 177.082 110.834 1.00 84.47 1072 GLU B N 1
ATOM 18763 C CA . GLU B 2 1072 ? 124.976 176.233 109.637 1.00 106.20 1072 GLU B CA 1
ATOM 18764 C C . GLU B 2 1072 ? 123.565 176.474 109.094 1.00 113.53 1072 GLU B C 1
ATOM 18765 O O . GLU B 2 1072 ? 123.439 176.942 107.953 1.00 117.17 1072 GLU B O 1
ATOM 18771 N N . ASN B 2 1073 ? 122.540 176.153 109.873 1.00 119.27 1073 ASN B N 1
ATOM 18772 C CA . ASN B 2 1073 ? 121.163 176.639 109.618 1.00 128.99 1073 ASN B CA 1
ATOM 18773 C C . ASN B 2 1073 ? 120.916 177.788 110.587 1.00 133.36 1073 ASN B C 1
ATOM 18774 O O . ASN B 2 1073 ? 121.852 178.190 111.290 1.00 148.63 1073 ASN B O 1
ATOM 18779 N N . ASN B 2 1074 ? 119.683 178.262 110.676 1.00 121.96 1074 ASN B N 1
ATOM 18780 C CA . ASN B 2 1074 ? 119.319 179.350 111.616 1.00 124.07 1074 ASN B CA 1
ATOM 18781 C C . ASN B 2 1074 ? 119.862 179.066 113.020 1.00 108.27 1074 ASN B C 1
ATOM 18782 O O . ASN B 2 1074 ? 120.066 180.038 113.762 1.00 108.07 1074 ASN B O 1
ATOM 18787 N N . ASN B 2 1075 ? 120.137 177.807 113.345 1.00 88.10 1075 ASN B N 1
ATOM 18788 C CA . ASN B 2 1075 ? 120.692 177.418 114.664 1.00 77.55 1075 ASN B CA 1
ATOM 18789 C C . ASN B 2 1075 ? 122.181 177.756 114.774 1.00 62.50 1075 ASN B C 1
ATOM 18790 O O . ASN B 2 1075 ? 122.837 177.977 113.757 1.00 59.77 1075 ASN B O 1
ATOM 18795 N N . ILE B 2 1076 ? 122.670 177.814 116.007 1.00 55.82 1076 ILE B N 1
ATOM 18796 C CA . ILE B 2 1076 ? 124.091 178.128 116.317 1.00 49.17 1076 ILE B CA 1
ATOM 18797 C C . ILE B 2 1076 ? 124.678 176.968 117.111 1.00 40.88 1076 ILE B C 1
ATOM 18798 O O . ILE B 2 1076 ? 124.068 176.543 118.099 1.00 40.19 1076 ILE B O 1
ATOM 18803 N N . TYR B 2 1077 ? 125.821 176.462 116.678 1.00 33.87 1077 TYR B N 1
ATOM 18804 C CA . TYR B 2 1077 ? 126.469 175.285 117.291 1.00 31.88 1077 TYR B CA 1
ATOM 18805 C C . TYR B 2 1077 ? 127.865 175.660 117.789 1.00 26.81 1077 TYR B C 1
ATOM 18806 O O . TYR B 2 1077 ? 128.292 176.814 117.659 1.00 26.32 1077 TYR B O 1
ATOM 18815 N N . LEU B 2 1078 ? 128.562 174.691 118.376 1.00 24.22 1078 LEU B N 1
ATOM 18816 C CA . LEU B 2 1078 ? 129.985 174.849 118.775 1.00 23.11 1078 LEU B CA 1
ATOM 18817 C C . LEU B 2 1078 ? 130.851 173.745 118.168 1.00 21.84 1078 LEU B C 1
ATOM 18818 O O . LEU B 2 1078 ? 130.378 172.618 118.033 1.00 25.56 1078 LEU B O 1
ATOM 18823 N N . SER B 2 1079 ? 132.070 174.087 117.786 1.00 18.14 1079 SER B N 1
ATOM 18824 C CA . SER B 2 1079 ? 133.066 173.095 117.364 1.00 18.18 1079 SER B CA 1
ATOM 18825 C C . SER B 2 1079 ? 134.472 173.631 117.589 1.00 18.52 1079 SER B C 1
ATOM 18826 O O . SER B 2 1079 ? 134.628 174.843 117.765 1.00 17.31 1079 SER B O 1
ATOM 18829 N N . ILE B 2 1080 ? 135.459 172.756 117.509 1.00 19.79 1080 ILE B N 1
ATOM 18830 C CA . ILE B 2 1080 ? 136.881 173.177 117.552 1.00 22.43 1080 ILE B CA 1
ATOM 18831 C C . ILE B 2 1080 ? 137.260 173.754 116.191 1.00 27.30 1080 ILE B C 1
ATOM 18832 O O . ILE B 2 1080 ? 136.695 173.355 115.155 1.00 27.69 1080 ILE B O 1
ATOM 18837 N N . LYS B 2 1081 ? 138.231 174.648 116.191 1.00 40.14 1081 LYS B N 1
ATOM 18838 C CA . LYS B 2 1081 ? 138.721 175.293 114.947 1.00 48.08 1081 LYS B CA 1
ATOM 18839 C C . LYS B 2 1081 ? 139.483 174.268 114.111 1.00 53.26 1081 LYS B C 1
ATOM 18840 O O . LYS B 2 1081 ? 140.167 173.398 114.669 1.00 47.59 1081 LYS B O 1
ATOM 18846 N N . ASP B 2 1082 ? 139.389 174.397 112.800 1.00 77.23 1082 ASP B N 1
ATOM 18847 C CA . ASP B 2 1082 ? 140.112 173.500 111.867 1.00 105.46 1082 ASP B CA 1
ATOM 18848 C C . ASP B 2 1082 ? 141.618 173.771 111.943 1.00 118.81 1082 ASP B C 1
ATOM 18849 O O . ASP B 2 1082 ? 142.073 174.655 112.697 1.00 126.91 1082 ASP B O 1
ATOM 18854 N N . THR B 2 1083 ? 142.381 173.045 111.145 1.00 141.06 1083 THR B N 1
ATOM 18855 C CA . THR B 2 1083 ? 143.860 173.117 111.167 1.00 161.89 1083 THR B CA 1
ATOM 18856 C C . THR B 2 1083 ? 144.378 174.381 110.469 1.00 165.57 1083 THR B C 1
ATOM 18857 O O . THR B 2 1083 ? 145.571 174.652 110.601 1.00 170.08 1083 THR B O 1
ATOM 18861 N N . ASN B 2 1084 ? 143.549 175.102 109.726 1.00 166.81 1084 ASN B N 1
ATOM 18862 C CA . ASN B 2 1084 ? 144.006 176.278 108.937 1.00 166.32 1084 ASN B CA 1
ATOM 18863 C C . ASN B 2 1084 ? 143.529 177.595 109.548 1.00 159.09 1084 ASN B C 1
ATOM 18864 O O . ASN B 2 1084 ? 144.292 178.567 109.507 1.00 162.43 1084 ASN B O 1
ATOM 18869 N N . ASN B 2 1085 ? 142.316 177.643 110.082 1.00 153.85 1085 ASN B N 1
ATOM 18870 C CA . ASN B 2 1085 ? 141.728 178.896 110.621 1.00 153.04 1085 ASN B CA 1
ATOM 18871 C C . ASN B 2 1085 ? 142.010 179.018 112.122 1.00 145.63 1085 ASN B C 1
ATOM 18872 O O . ASN B 2 1085 ? 141.199 179.643 112.826 1.00 147.17 1085 ASN B O 1
ATOM 18877 N N . LEU B 2 1086 ? 143.127 178.483 112.607 1.00 137.06 1086 LEU B N 1
ATOM 18878 C CA . LEU B 2 1086 ? 143.455 178.506 114.056 1.00 134.66 1086 LEU B CA 1
ATOM 18879 C C . LEU B 2 1086 ? 143.582 179.943 114.559 1.00 131.91 1086 LEU B C 1
ATOM 18880 O O . LEU B 2 1086 ? 143.450 180.144 115.779 1.00 132.59 1086 LEU B O 1
ATOM 18885 N N . ASN B 2 1087 ? 143.783 180.905 113.663 1.00 131.78 1087 ASN B N 1
ATOM 18886 C CA . ASN B 2 1087 ? 143.903 182.328 114.060 1.00 130.51 1087 ASN B CA 1
ATOM 18887 C C . ASN B 2 1087 ? 142.593 182.844 114.665 1.00 122.89 1087 ASN B C 1
ATOM 18888 O O . ASN B 2 1087 ? 142.654 183.868 115.364 1.00 127.66 1087 ASN B O 1
ATOM 18893 N N . ILE B 2 1088 ? 141.467 182.177 114.419 1.00 110.93 1088 ILE B N 1
ATOM 18894 C CA . ILE B 2 1088 ? 140.143 182.671 114.890 1.00 102.40 1088 ILE B CA 1
ATOM 18895 C C . ILE B 2 1088 ? 140.147 182.744 116.417 1.00 90.70 1088 ILE B C 1
ATOM 18896 O O . ILE B 2 1088 ? 140.860 181.975 117.081 1.00 75.19 1088 ILE B O 1
ATOM 18901 N N . GLN B 2 1089 ? 139.387 183.684 116.951 1.00 94.53 1089 GLN B N 1
ATOM 18902 C CA . GLN B 2 1089 ? 139.258 183.859 118.413 1.00 96.17 1089 GLN B CA 1
ATOM 18903 C C . GLN B 2 1089 ? 138.187 182.918 118.966 1.00 75.46 1089 GLN B C 1
ATOM 18904 O O . GLN B 2 1089 ? 137.075 182.850 118.396 1.00 73.79 1089 GLN B O 1
ATOM 18910 N N . GLY B 2 1090 ? 138.506 182.246 120.068 1.00 50.08 1090 GLY B N 1
ATOM 18911 C CA . GLY B 2 1090 ? 137.578 181.317 120.721 1.00 42.07 1090 GLY B CA 1
ATOM 18912 C C . GLY B 2 1090 ? 136.425 182.030 121.383 1.00 38.15 1090 GLY B C 1
ATOM 18913 O O . GLY B 2 1090 ? 136.564 183.218 121.733 1.00 48.66 1090 GLY B O 1
ATOM 18914 N N . ALA B 2 1091 ? 135.335 181.318 121.620 1.00 31.45 1091 ALA B N 1
ATOM 18915 C CA . ALA B 2 1091 ? 134.167 181.851 122.345 1.00 32.60 1091 ALA B CA 1
ATOM 18916 C C . ALA B 2 1091 ? 134.512 182.086 123.819 1.00 31.77 1091 ALA B C 1
ATOM 18917 O O . ALA B 2 1091 ? 135.562 181.618 124.300 1.00 33.34 1091 ALA B O 1
ATOM 18919 N N . LYS B 2 1092 ? 133.636 182.793 124.519 1.00 35.44 1092 LYS B N 1
ATOM 18920 C CA . LYS B 2 1092 ? 133.829 183.146 125.943 1.00 38.72 1092 LYS B CA 1
ATOM 18921 C C . LYS B 2 1092 ? 132.623 182.682 126.757 1.00 33.41 1092 LYS B C 1
ATOM 18922 O O . LYS B 2 1092 ? 131.493 182.961 126.367 1.00 37.04 1092 LYS B O 1
ATOM 18928 N N . PHE B 2 1093 ? 132.857 181.992 127.854 1.00 26.79 1093 PHE B N 1
ATOM 18929 C CA . PHE B 2 1093 ? 131.799 181.296 128.597 1.00 24.16 1093 PHE B CA 1
ATOM 18930 C C . PHE B 2 1093 ? 131.760 181.789 130.030 1.00 25.59 1093 PHE B C 1
ATOM 18931 O O . PHE B 2 1093 ? 132.697 182.407 130.523 1.00 26.28 1093 PHE B O 1
ATOM 18939 N N . LYS B 2 1094 ? 130.654 181.487 130.691 1.00 28.26 1094 LYS B N 1
ATOM 18940 C CA . LYS B 2 1094 ? 130.434 181.804 132.118 1.00 28.87 1094 LYS B CA 1
ATOM 18941 C C . LYS B 2 1094 ? 129.545 180.727 132.723 1.00 26.73 1094 LYS B C 1
ATOM 18942 O O . LYS B 2 1094 ? 128.787 180.072 132.008 1.00 32.35 1094 LYS B O 1
ATOM 18948 N N . LEU B 2 1095 ? 129.669 180.538 134.022 1.00 21.50 1095 LEU B N 1
ATOM 18949 C CA . LEU B 2 1095 ? 128.873 179.571 134.782 1.00 20.32 1095 LEU B CA 1
ATOM 18950 C C . LEU B 2 1095 ? 127.953 180.359 135.704 1.00 24.93 1095 LEU B C 1
ATOM 18951 O O . LEU B 2 1095 ? 128.349 181.431 136.238 1.00 23.73 1095 LEU B O 1
ATOM 18956 N N . ILE B 2 1096 ? 126.741 179.856 135.888 1.00 29.83 1096 ILE B N 1
ATOM 18957 C CA . ILE B 2 1096 ? 125.684 180.552 136.672 1.00 32.75 1096 ILE B CA 1
ATOM 18958 C C . ILE B 2 1096 ? 125.008 179.532 137.575 1.00 36.11 1096 ILE B C 1
ATOM 18959 O O . ILE B 2 1096 ? 124.704 178.441 137.130 1.00 44.20 1096 ILE B O 1
ATOM 18964 N N . ASN B 2 1097 ? 124.761 179.914 138.809 1.00 43.72 1097 ASN B N 1
ATOM 18965 C CA . ASN B 2 1097 ? 123.974 179.122 139.773 1.00 56.16 1097 ASN B CA 1
ATOM 18966 C C . ASN B 2 1097 ? 122.774 179.971 140.190 1.00 71.84 1097 ASN B C 1
ATOM 18967 O O . ASN B 2 1097 ? 122.922 181.207 140.330 1.00 75.04 1097 ASN B O 1
ATOM 18972 N N . ILE B 2 1098 ? 121.649 179.321 140.443 1.00 85.99 1098 ILE B N 1
ATOM 18973 C CA . ILE B 2 1098 ? 120.404 180.028 140.852 1.00 102.76 1098 ILE B CA 1
ATOM 18974 C C . ILE B 2 1098 ? 120.668 180.797 142.146 1.00 103.05 1098 ILE B C 1
ATOM 18975 O O . ILE B 2 1098 ? 120.184 181.940 142.274 1.00 105.44 1098 ILE B O 1
ATOM 18980 N N . ASP B 2 1099 ? 121.438 180.205 143.051 1.00 106.52 1099 ASP B N 1
ATOM 18981 C CA . ASP B 2 1099 ? 121.757 180.844 144.342 1.00 112.35 1099 ASP B CA 1
ATOM 18982 C C . ASP B 2 1099 ? 122.846 181.891 144.110 1.00 109.70 1099 ASP B C 1
ATOM 18983 O O . ASP B 2 1099 ? 124.030 181.558 144.223 1.00 119.93 1099 ASP B O 1
ATOM 18988 N N . ALA B 2 1100 ? 122.466 183.134 143.847 1.00 107.40 1100 ALA B N 1
ATOM 18989 C CA . ALA B 2 1100 ? 123.451 184.231 143.708 1.00 105.73 1100 ALA B CA 1
ATOM 18990 C C . ALA B 2 1100 ? 124.236 184.366 145.016 1.00 106.01 1100 ALA B C 1
ATOM 18991 O O . ALA B 2 1100 ? 123.808 183.815 146.050 1.00 101.43 1100 ALA B O 1
ATOM 18993 N N . ASN B 2 1101 ? 125.378 185.045 144.956 1.00 105.68 1101 ASN B N 1
ATOM 18994 C CA . ASN B 2 1101 ? 126.324 185.235 146.093 1.00 106.66 1101 ASN B CA 1
ATOM 18995 C C . ASN B 2 1101 ? 127.160 183.974 146.329 1.00 88.24 1101 ASN B C 1
ATOM 18996 O O . ASN B 2 1101 ? 128.130 184.062 147.107 1.00 87.15 1101 ASN B O 1
ATOM 19001 N N . LYS B 2 1102 ? 126.851 182.861 145.661 1.00 72.35 1102 LYS B N 1
ATOM 19002 C CA . LYS B 2 1102 ? 127.764 181.698 145.596 1.00 58.95 1102 LYS B CA 1
ATOM 19003 C C . LYS B 2 1102 ? 128.931 182.058 144.674 1.00 49.44 1102 LYS B C 1
ATOM 19004 O O . LYS B 2 1102 ? 128.704 182.617 143.582 1.00 44.28 1102 LYS B O 1
ATOM 19010 N N . GLN B 2 1103 ? 130.146 181.749 145.108 1.00 41.84 1103 GLN B N 1
ATOM 19011 C CA . GLN B 2 1103 ? 131.371 182.211 144.420 1.00 36.84 1103 GLN B CA 1
ATOM 19012 C C . GLN B 2 1103 ? 132.103 181.042 143.759 1.00 27.75 1103 GLN B C 1
ATOM 19013 O O . GLN B 2 1103 ? 132.401 181.131 142.561 1.00 28.96 1103 GLN B O 1
ATOM 19019 N N . TYR B 2 1104 ? 132.427 180.007 144.507 1.00 24.45 1104 TYR B N 1
ATOM 19020 C CA . TYR B 2 1104 ? 133.296 178.925 144.000 1.00 27.91 1104 TYR B CA 1
ATOM 19021 C C . TYR B 2 1104 ? 132.463 177.684 143.660 1.00 25.45 1104 TYR B C 1
ATOM 19022 O O . TYR B 2 1104 ? 131.540 177.326 144.434 1.00 24.64 1104 TYR B O 1
ATOM 19031 N N . VAL B 2 1105 ? 132.839 177.026 142.568 1.00 18.27 1105 VAL B N 1
ATOM 19032 C CA . VAL B 2 1105 ? 132.100 175.850 142.071 1.00 17.04 1105 VAL B CA 1
ATOM 19033 C C . VAL B 2 1105 ? 132.564 174.608 142.816 1.00 16.36 1105 VAL B C 1
ATOM 19034 O O . VAL B 2 1105 ? 133.795 174.363 142.875 1.00 15.93 1105 VAL B O 1
ATOM 19038 N N . GLN B 2 1106 ? 131.627 173.833 143.352 1.00 15.53 1106 GLN B N 1
ATOM 19039 C CA . GLN B 2 1106 ? 131.964 172.539 143.996 1.00 17.37 1106 GLN B CA 1
ATOM 19040 C C . GLN B 2 1106 ? 131.370 171.384 143.213 1.00 17.15 1106 GLN B C 1
ATOM 19041 O O . GLN B 2 1106 ? 130.480 171.603 142.374 1.00 17.71 1106 GLN B O 1
ATOM 19047 N N . LYS B 2 1107 ? 131.840 170.185 143.494 1.00 18.36 1107 LYS B N 1
ATOM 19048 C CA . LYS B 2 1107 ? 131.374 168.977 142.773 1.00 21.17 1107 LYS B CA 1
ATOM 19049 C C . LYS B 2 1107 ? 129.907 168.717 143.081 1.00 24.77 1107 LYS B C 1
ATOM 19050 O O . LYS B 2 1107 ? 129.482 168.937 144.231 1.00 32.33 1107 LYS B O 1
ATOM 19056 N N . TRP B 2 1108 ? 129.157 168.308 142.058 1.00 26.07 1108 TRP B N 1
ATOM 19057 C CA . TRP B 2 1108 ? 127.699 167.978 142.134 1.00 26.92 1108 TRP B CA 1
ATOM 19058 C C . TRP B 2 1108 ? 126.849 169.244 142.192 1.00 26.49 1108 TRP B C 1
ATOM 19059 O O . TRP B 2 1108 ? 125.681 169.117 142.543 1.00 32.48 1108 TRP B O 1
ATOM 19070 N N . ASP B 2 1109 ? 127.373 170.404 141.850 1.00 24.89 1109 ASP B N 1
ATOM 19071 C CA . ASP B 2 1109 ? 126.522 171.601 141.733 1.00 27.89 1109 ASP B CA 1
ATOM 19072 C C . ASP B 2 1109 ? 125.889 171.645 140.342 1.00 29.43 1109 ASP B C 1
ATOM 19073 O O . ASP B 2 1109 ? 126.458 171.176 139.365 1.00 24.91 1109 ASP B O 1
ATOM 19078 N N . GLU B 2 1110 ? 124.715 172.254 140.286 1.00 32.52 1110 GLU B N 1
ATOM 19079 C CA . GLU B 2 1110 ? 123.912 172.398 139.065 1.00 33.21 1110 GLU B CA 1
ATOM 19080 C C . GLU B 2 1110 ? 123.944 173.858 138.649 1.00 31.28 1110 GLU B C 1
ATOM 19081 O O . GLU B 2 1110 ? 123.985 174.775 139.538 1.00 36.13 1110 GLU B O 1
ATOM 19087 N N . GLY B 2 1111 ? 123.849 174.070 137.344 1.00 25.68 1111 GLY B N 1
ATOM 19088 C CA . GLY B 2 1111 ? 123.821 175.430 136.815 1.00 24.46 1111 GLY B CA 1
ATOM 19089 C C . GLY B 2 1111 ? 123.550 175.465 135.352 1.00 22.61 1111 GLY B C 1
ATOM 19090 O O . GLY B 2 1111 ? 123.228 174.437 134.783 1.00 28.05 1111 GLY B O 1
ATOM 19091 N N . VAL B 2 1112 ? 123.722 176.636 134.770 1.00 24.13 1112 VAL B N 1
ATOM 19092 C CA . VAL B 2 1112 ? 123.601 176.831 133.300 1.00 28.57 1112 VAL B CA 1
ATOM 19093 C C . VAL B 2 1112 ? 124.907 177.394 132.776 1.00 24.61 1112 VAL B C 1
ATOM 19094 O O . VAL B 2 1112 ? 125.747 177.850 133.575 1.00 27.67 1112 VAL B O 1
ATOM 19098 N N . VAL B 2 1113 ? 125.037 177.421 131.471 1.00 20.74 1113 VAL B N 1
ATOM 19099 C CA . VAL B 2 1113 ? 126.250 177.968 130.816 1.00 20.74 1113 VAL B CA 1
ATOM 19100 C C . VAL B 2 1113 ? 125.816 179.110 129.905 1.00 21.34 1113 VAL B C 1
ATOM 19101 O O . VAL B 2 1113 ? 124.919 178.935 129.105 1.00 22.47 1113 VAL B O 1
ATOM 19105 N N . CYS B 2 1114 ? 126.445 180.252 130.046 1.00 25.38 1114 CYS B N 1
ATOM 19106 C CA . CYS B 2 1114 ? 126.084 181.486 129.328 1.00 32.77 1114 CYS B CA 1
ATOM 19107 C C . CYS B 2 1114 ? 127.265 181.903 128.472 1.00 33.06 1114 CYS B C 1
ATOM 19108 O O . CYS B 2 1114 ? 128.415 181.702 128.889 1.00 39.97 1114 CYS B O 1
ATOM 19111 N N . LEU B 2 1115 ? 126.978 182.496 127.323 1.00 39.03 1115 LEU B N 1
ATOM 19112 C CA . LEU B 2 1115 ? 128.024 183.019 126.417 1.00 48.50 1115 LEU B CA 1
ATOM 19113 C C . LEU B 2 1115 ? 127.896 184.531 126.339 1.00 57.65 1115 LEU B C 1
ATOM 19114 O O . LEU B 2 1115 ? 126.795 185.039 126.086 1.00 57.81 1115 LEU B O 1
ATOM 19119 N N . LEU B 2 1116 ? 129.010 185.224 126.508 1.00 75.57 1116 LEU B N 1
ATOM 19120 C CA . LEU B 2 1116 ? 129.039 186.693 126.355 1.00 90.99 1116 LEU B CA 1
ATOM 19121 C C . LEU B 2 1116 ? 128.847 187.057 124.884 1.00 103.48 1116 LEU B C 1
ATOM 19122 O O . LEU B 2 1116 ? 129.223 186.261 123.982 1.00 100.53 1116 LEU B O 1
ATOM 19127 N N . GLY B 2 1117 ? 128.316 188.253 124.674 1.00 118.82 1117 GLY B N 1
ATOM 19128 C CA . GLY B 2 1117 ? 128.125 188.844 123.344 1.00 129.96 1117 GLY B CA 1
ATOM 19129 C C . GLY B 2 1117 ? 127.139 189.986 123.392 1.00 143.06 1117 GLY B C 1
ATOM 19130 O O . GLY B 2 1117 ? 126.654 190.342 124.491 1.00 151.54 1117 GLY B O 1
ATOM 19131 N N . ASP B 2 1118 ? 126.880 190.574 122.233 1.00 154.37 1118 ASP B N 1
ATOM 19132 C CA . ASP B 2 1118 ? 125.820 191.594 122.045 1.00 158.94 1118 ASP B CA 1
ATOM 19133 C C . ASP B 2 1118 ? 124.498 191.094 122.635 1.00 151.32 1118 ASP B C 1
ATOM 19134 O O . ASP B 2 1118 ? 123.772 191.904 123.207 1.00 143.93 1118 ASP B O 1
ATOM 19139 N N . GLU B 2 1119 ? 124.205 189.805 122.501 1.00 148.41 1119 GLU B N 1
ATOM 19140 C CA . GLU B 2 1119 ? 122.966 189.208 123.044 1.00 141.90 1119 GLU B CA 1
ATOM 19141 C C . GLU B 2 1119 ? 123.344 188.037 123.942 1.00 126.57 1119 GLU B C 1
ATOM 19142 O O . GLU B 2 1119 ? 124.264 187.255 123.585 1.00 124.47 1119 GLU B O 1
ATOM 19148 N N . GLU B 2 1120 ? 122.630 187.891 125.048 1.00 114.46 1120 GLU B N 1
ATOM 19149 C CA . GLU B 2 1120 ? 122.805 186.725 125.940 1.00 111.81 1120 GLU B CA 1
ATOM 19150 C C . GLU B 2 1120 ? 122.393 185.452 125.199 1.00 90.04 1120 GLU B C 1
ATOM 19151 O O . GLU B 2 1120 ? 121.388 185.457 124.466 1.00 90.80 1120 GLU B O 1
ATOM 19157 N N . LYS B 2 1121 ? 123.175 184.401 125.380 1.00 75.26 1121 LYS B N 1
ATOM 19158 C CA . LYS B 2 1121 ? 122.873 183.059 124.835 1.00 61.61 1121 LYS B CA 1
ATOM 19159 C C . LYS B 2 1121 ? 123.047 182.028 125.942 1.00 49.57 1121 LYS B C 1
ATOM 19160 O O . LYS B 2 1121 ? 123.805 182.271 126.908 1.00 54.79 1121 LYS B O 1
ATOM 19166 N N . TYR B 2 1122 ? 122.366 180.910 125.815 1.00 38.13 1122 TYR B N 1
ATOM 19167 C CA . TYR B 2 1122 ? 122.457 179.819 126.799 1.00 37.39 1122 TYR B CA 1
ATOM 19168 C C . TYR B 2 1122 ? 122.439 178.493 126.061 1.00 44.06 1122 TYR B C 1
ATOM 19169 O O . TYR B 2 1122 ? 121.882 178.393 124.947 1.00 57.63 1122 TYR B O 1
ATOM 19178 N N . VAL B 2 1123 ? 123.064 177.489 126.651 1.00 44.99 1123 VAL B N 1
ATOM 19179 C CA . VAL B 2 1123 ? 123.268 176.187 125.954 1.00 46.90 1123 VAL B CA 1
ATOM 19180 C C . VAL B 2 1123 ? 121.994 175.354 126.112 1.00 45.47 1123 VAL B C 1
ATOM 19181 O O . VAL B 2 1123 ? 121.383 175.343 127.187 1.00 35.48 1123 VAL B O 1
ATOM 19185 N N . ASP B 2 1124 ? 121.633 174.667 125.039 1.00 52.15 1124 ASP B N 1
ATOM 19186 C CA . ASP B 2 1124 ? 120.479 173.756 125.027 1.00 55.37 1124 ASP B CA 1
ATOM 19187 C C . ASP B 2 1124 ? 120.802 172.581 124.110 1.00 50.15 1124 ASP B C 1
ATOM 19188 O O . ASP B 2 1124 ? 121.544 172.757 123.125 1.00 50.49 1124 ASP B O 1
ATOM 19193 N N . ILE B 2 1125 ? 120.197 171.445 124.394 1.00 49.10 1125 ILE B N 1
ATOM 19194 C CA . ILE B 2 1125 ? 120.415 170.204 123.613 1.00 51.17 1125 ILE B CA 1
ATOM 19195 C C . ILE B 2 1125 ? 119.365 170.140 122.515 1.00 54.23 1125 ILE B C 1
ATOM 19196 O O . ILE B 2 1125 ? 118.161 170.166 122.829 1.00 65.62 1125 ILE B O 1
ATOM 19201 N N . SER B 2 1126 ? 119.808 170.007 121.276 1.00 56.27 1126 SER B N 1
ATOM 19202 C CA . SER B 2 1126 ? 118.904 169.790 120.122 1.00 61.85 1126 SER B CA 1
ATOM 19203 C C . SER B 2 1126 ? 118.255 168.407 120.218 1.00 65.00 1126 SER B C 1
ATOM 19204 O O . SER B 2 1126 ? 118.800 167.511 120.855 1.00 62.08 1126 SER B O 1
ATOM 19207 N N . SER B 2 1127 ? 117.118 168.242 119.567 1.00 81.93 1127 SER B N 1
ATOM 19208 C CA . SER B 2 1127 ? 116.379 166.951 119.517 1.00 89.02 1127 SER B CA 1
ATOM 19209 C C . SER B 2 1127 ? 116.586 166.238 118.176 1.00 87.39 1127 SER B C 1
ATOM 19210 O O . SER B 2 1127 ? 116.719 164.997 118.191 1.00 85.87 1127 SER B O 1
ATOM 19213 N N . GLU B 2 1128 ? 116.598 166.977 117.070 1.00 87.50 1128 GLU B N 1
ATOM 19214 C CA . GLU B 2 1128 ? 116.821 166.398 115.720 1.00 100.56 1128 GLU B CA 1
ATOM 19215 C C . GLU B 2 1128 ? 118.152 165.637 115.718 1.00 89.91 1128 GLU B C 1
ATOM 19216 O O . GLU B 2 1128 ? 118.187 164.465 115.316 1.00 97.35 1128 GLU B O 1
ATOM 19222 N N . ASN B 2 1129 ? 119.205 166.290 116.179 1.00 72.85 1129 ASN B N 1
ATOM 19223 C CA . ASN B 2 1129 ? 120.508 165.646 116.452 1.00 61.74 1129 ASN B CA 1
ATOM 19224 C C . ASN B 2 1129 ? 120.907 166.067 117.852 1.00 61.85 1129 ASN B C 1
ATOM 19225 O O . ASN B 2 1129 ? 120.498 167.166 118.310 1.00 73.39 1129 ASN B O 1
ATOM 19230 N N . ASN B 2 1130 ? 121.738 165.277 118.507 1.00 54.33 1130 ASN B N 1
ATOM 19231 C CA . ASN B 2 1130 ? 122.047 165.545 119.932 1.00 50.28 1130 ASN B CA 1
ATOM 19232 C C . ASN B 2 1130 ? 123.097 166.650 120.060 1.00 38.19 1130 ASN B C 1
ATOM 19233 O O . ASN B 2 1130 ? 123.691 166.771 121.131 1.00 33.19 1130 ASN B O 1
ATOM 19238 N N . ARG B 2 1131 ? 123.323 167.439 119.018 1.00 31.66 1131 ARG B N 1
ATOM 19239 C CA . ARG B 2 1131 ? 124.283 168.556 119.111 1.00 31.15 1131 ARG B CA 1
ATOM 19240 C C . ARG B 2 1131 ? 123.817 169.562 120.166 1.00 31.89 1131 ARG B C 1
ATOM 19241 O O . ARG B 2 1131 ? 122.632 169.636 120.475 1.00 36.05 1131 ARG B O 1
ATOM 19249 N N . ILE B 2 1132 ? 124.752 170.316 120.703 1.00 31.46 1132 ILE B N 1
ATOM 19250 C CA . ILE B 2 1132 ? 124.444 171.441 121.616 1.00 30.37 1132 ILE B CA 1
ATOM 19251 C C . ILE B 2 1132 ? 124.264 172.702 120.791 1.00 30.67 1132 ILE B C 1
ATOM 19252 O O . ILE B 2 1132 ? 125.158 173.034 119.978 1.00 37.42 1132 ILE B O 1
ATOM 19257 N N . GLN B 2 1133 ? 123.161 173.391 121.016 1.00 32.02 1133 GLN B N 1
ATOM 19258 C CA . GLN B 2 1133 ? 122.855 174.646 120.299 1.00 35.55 1133 GLN B CA 1
ATOM 19259 C C . GLN B 2 1133 ? 122.593 175.762 121.300 1.00 39.54 1133 GLN B C 1
ATOM 19260 O O . GLN B 2 1133 ? 122.174 175.495 122.451 1.00 39.85 1133 GLN B O 1
ATOM 19266 N N . LEU B 2 1134 ? 122.789 176.991 120.847 1.00 39.42 1134 LEU B N 1
ATOM 19267 C CA . LEU B 2 1134 ? 122.592 178.191 121.689 1.00 39.79 1134 LEU B CA 1
ATOM 19268 C C . LEU B 2 1134 ? 121.180 178.716 121.498 1.00 40.55 1134 LEU B C 1
ATOM 19269 O O . LEU B 2 1134 ? 120.681 178.748 120.364 1.00 48.00 1134 LEU B O 1
ATOM 19274 N N . VAL B 2 1135 ? 120.579 179.143 122.588 1.00 44.78 1135 VAL B N 1
ATOM 19275 C CA . VAL B 2 1135 ? 119.241 179.787 122.575 1.00 49.82 1135 VAL B CA 1
ATOM 19276 C C . VAL B 2 1135 ? 119.356 181.128 123.283 1.00 52.18 1135 VAL B C 1
ATOM 19277 O O . VAL B 2 1135 ? 120.285 181.326 124.075 1.00 58.03 1135 VAL B O 1
ATOM 19281 N N . ASN B 2 1136 ? 118.388 181.992 123.049 1.00 60.42 1136 ASN B N 1
ATOM 19282 C CA . ASN B 2 1136 ? 118.405 183.381 123.569 1.00 67.01 1136 ASN B CA 1
ATOM 19283 C C . ASN B 2 1136 ? 117.448 183.511 124.753 1.00 65.13 1136 ASN B C 1
ATOM 19284 O O . ASN B 2 1136 ? 117.164 184.649 125.145 1.00 69.84 1136 ASN B O 1
ATOM 19289 N N . SER B 2 1137 ? 116.954 182.403 125.297 1.00 74.50 1137 SER B N 1
ATOM 19290 C CA . SER B 2 1137 ? 115.983 182.418 126.419 1.00 82.67 1137 SER B CA 1
ATOM 19291 C C . SER B 2 1137 ? 116.557 181.641 127.595 1.00 80.88 1137 SER B C 1
ATOM 19292 O O . SER B 2 1137 ? 116.937 180.473 127.410 1.00 93.24 1137 SER B O 1
ATOM 19295 N N . LYS B 2 1138 ? 116.575 182.243 128.776 1.00 81.61 1138 LYS B N 1
ATOM 19296 C CA . LYS B 2 1138 ? 117.074 181.552 129.989 1.00 84.04 1138 LYS B CA 1
ATOM 19297 C C . LYS B 2 1138 ? 116.067 180.503 130.465 1.00 77.56 1138 LYS B C 1
ATOM 19298 O O . LYS B 2 1138 ? 116.418 179.713 131.332 1.00 66.57 1138 LYS B O 1
ATOM 19304 N N . ASP B 2 1139 ? 114.856 180.493 129.930 1.00 87.12 1139 ASP B N 1
ATOM 19305 C CA . ASP B 2 1139 ? 113.822 179.533 130.387 1.00 99.73 1139 ASP B CA 1
ATOM 19306 C C . ASP B 2 1139 ? 114.142 178.146 129.832 1.00 93.12 1139 ASP B C 1
ATOM 19307 O O . ASP B 2 1139 ? 113.961 177.153 130.551 1.00 92.78 1139 ASP B O 1
ATOM 19312 N N . THR B 2 1140 ? 114.609 178.082 128.595 1.00 89.78 1140 THR B N 1
ATOM 19313 C CA . THR B 2 1140 ? 114.874 176.799 127.903 1.00 90.97 1140 THR B CA 1
ATOM 19314 C C . THR B 2 1140 ? 116.305 176.323 128.155 1.00 80.02 1140 THR B C 1
ATOM 19315 O O . THR B 2 1140 ? 116.637 175.225 127.676 1.00 88.72 1140 THR B O 1
ATOM 19319 N N . ALA B 2 1141 ? 117.126 177.091 128.869 1.00 60.65 1141 ALA B N 1
ATOM 19320 C CA . ALA B 2 1141 ? 118.515 176.682 129.171 1.00 49.23 1141 ALA B CA 1
ATOM 19321 C C . ALA B 2 1141 ? 118.491 175.385 129.981 1.00 44.41 1141 ALA B C 1
ATOM 19322 O O . ALA B 2 1141 ? 117.687 175.263 130.930 1.00 46.20 1141 ALA B O 1
ATOM 19324 N N . LYS B 2 1142 ? 119.356 174.452 129.619 1.00 43.03 1142 LYS B N 1
ATOM 19325 C CA . LYS B 2 1142 ? 119.472 173.155 130.322 1.00 45.77 1142 LYS B CA 1
ATOM 19326 C C . LYS B 2 1142 ? 120.230 173.322 131.641 1.00 42.72 1142 LYS B C 1
ATOM 19327 O O . LYS B 2 1142 ? 121.151 174.160 131.724 1.00 40.49 1142 LYS B O 1
ATOM 19333 N N . ARG B 2 1143 ? 119.874 172.511 132.623 1.00 39.44 1143 ARG B N 1
ATOM 19334 C CA . ARG B 2 1143 ? 120.626 172.463 133.893 1.00 42.58 1143 ARG B CA 1
ATOM 19335 C C . ARG B 2 1143 ? 121.649 171.349 133.796 1.00 42.33 1143 ARG B C 1
ATOM 19336 O O . ARG B 2 1143 ? 121.284 170.211 133.406 1.00 50.35 1143 ARG B O 1
ATOM 19344 N N . ILE B 2 1144 ? 122.899 171.666 134.116 1.00 37.61 1144 ILE B N 1
ATOM 19345 C CA . ILE B 2 1144 ? 124.043 170.742 133.920 1.00 30.71 1144 ILE B CA 1
ATOM 19346 C C . ILE B 2 1144 ? 124.746 170.532 135.254 1.00 27.50 1144 ILE B C 1
ATOM 19347 O O . ILE B 2 1144 ? 124.728 171.435 136.114 1.00 29.86 1144 ILE B O 1
ATOM 19352 N N . ILE B 2 1145 ? 125.353 169.369 135.409 1.00 24.09 1145 ILE B N 1
ATOM 19353 C CA . ILE B 2 1145 ? 126.076 169.008 136.651 1.00 22.89 1145 ILE B CA 1
ATOM 19354 C C . ILE B 2 1145 ? 127.575 169.037 136.396 1.00 19.46 1145 ILE B C 1
ATOM 19355 O O . ILE B 2 1145 ? 128.007 168.420 135.452 1.00 16.74 1145 ILE B O 1
ATOM 19360 N N . PHE B 2 1146 ? 128.311 169.668 137.306 1.00 18.32 1146 PHE B N 1
ATOM 19361 C CA . PHE B 2 1146 ? 129.783 169.785 137.235 1.00 17.42 1146 PHE B CA 1
ATOM 19362 C C . PHE B 2 1146 ? 130.452 168.737 138.122 1.00 14.21 1146 PHE B C 1
ATOM 19363 O O . PHE B 2 1146 ? 129.973 168.467 139.227 1.00 11.91 1146 PHE B O 1
ATOM 19371 N N . ASN B 2 1147 ? 131.536 168.163 137.616 1.00 13.97 1147 ASN B N 1
ATOM 19372 C CA . ASN B 2 1147 ? 132.314 167.135 138.343 1.00 15.16 1147 ASN B CA 1
ATOM 19373 C C . ASN B 2 1147 ? 133.697 166.966 137.716 1.00 14.52 1147 ASN B C 1
ATOM 19374 O O . ASN B 2 1147 ? 133.951 167.531 136.658 1.00 13.09 1147 ASN B O 1
ATOM 19379 N N . ASN B 2 1148 ? 134.542 166.197 138.370 1.00 15.71 1148 ASN B N 1
ATOM 19380 C CA . ASN B 2 1148 ? 135.905 165.941 137.866 1.00 21.16 1148 ASN B CA 1
ATOM 19381 C C . ASN B 2 1148 ? 136.337 164.520 138.204 1.00 25.37 1148 ASN B C 1
ATOM 19382 O O . ASN B 2 1148 ? 135.558 163.756 138.775 1.00 26.53 1148 ASN B O 1
ATOM 19387 N N . ASP B 2 1149 ? 137.567 164.193 137.861 1.00 34.06 1149 ASP B N 1
ATOM 19388 C CA . ASP B 2 1149 ? 138.141 162.856 138.120 1.00 44.27 1149 ASP B CA 1
ATOM 19389 C C . ASP B 2 1149 ? 139.281 162.981 139.131 1.00 43.74 1149 ASP B C 1
ATOM 19390 O O . ASP B 2 1149 ? 140.007 163.985 139.114 1.00 49.53 1149 ASP B O 1
ATOM 19395 N N . ILE B 2 1150 ? 139.433 161.975 139.972 1.00 44.91 1150 ILE B N 1
ATOM 19396 C CA . ILE B 2 1150 ? 140.496 161.965 141.017 1.00 47.91 1150 ILE B CA 1
ATOM 19397 C C . ILE B 2 1150 ? 141.891 162.025 140.380 1.00 40.88 1150 ILE B C 1
ATOM 19398 O O . ILE B 2 1150 ? 142.724 162.774 140.865 1.00 43.75 1150 ILE B O 1
ATOM 19403 N N . PHE B 2 1151 ? 142.122 161.285 139.316 1.00 36.69 1151 PHE B N 1
ATOM 19404 C CA . PHE B 2 1151 ? 143.458 161.183 138.700 1.00 36.94 1151 PHE B CA 1
ATOM 19405 C C . PHE B 2 1151 ? 143.634 162.211 137.580 1.00 36.12 1151 PHE B C 1
ATOM 19406 O O . PHE B 2 1151 ? 144.667 162.140 136.873 1.00 30.65 1151 PHE B O 1
ATOM 19414 N N . MET B 2 1152 ? 142.677 163.120 137.384 1.00 34.94 1152 MET B N 1
ATOM 19415 C CA . MET B 2 1152 ? 142.841 164.252 136.434 1.00 32.00 1152 MET B CA 1
ATOM 19416 C C . MET B 2 1152 ? 142.390 165.515 137.154 1.00 29.98 1152 MET B C 1
ATOM 19417 O O . MET B 2 1152 ? 141.287 166.027 136.956 1.00 30.78 1152 MET B O 1
ATOM 19422 N N . PRO B 2 1153 ? 143.221 166.050 138.069 1.00 27.69 1153 PRO B N 1
ATOM 19423 C CA . PRO B 2 1153 ? 142.730 167.036 139.042 1.00 23.05 1153 PRO B CA 1
ATOM 19424 C C . PRO B 2 1153 ? 142.250 168.357 138.434 1.00 17.95 1153 PRO B C 1
ATOM 19425 O O . PRO B 2 1153 ? 141.314 168.911 138.895 1.00 22.28 1153 PRO B O 1
ATOM 19429 N N . ASN B 2 1154 ? 142.852 168.798 137.364 1.00 18.37 1154 ASN B N 1
ATOM 19430 C CA . ASN B 2 1154 ? 142.557 170.139 136.800 1.00 20.92 1154 ASN B CA 1
ATOM 19431 C C . ASN B 2 1154 ? 141.631 170.054 135.585 1.00 20.35 1154 ASN B C 1
ATOM 19432 O O . ASN B 2 1154 ? 141.483 171.061 134.900 1.00 22.96 1154 ASN B O 1
ATOM 19437 N N . CYS B 2 1155 ? 141.021 168.911 135.312 1.00 19.51 1155 CYS B N 1
ATOM 19438 C CA . CYS B 2 1155 ? 140.080 168.757 134.177 1.00 19.61 1155 CYS B CA 1
ATOM 19439 C C . CYS B 2 1155 ? 138.659 168.743 134.729 1.00 16.65 1155 CYS B C 1
ATOM 19440 O O . CYS B 2 1155 ? 138.471 168.591 135.953 1.00 20.27 1155 CYS B O 1
ATOM 19443 N N . LEU B 2 1156 ? 137.681 168.790 133.853 1.00 14.95 1156 LEU B N 1
ATOM 19444 C CA . LEU B 2 1156 ? 136.272 168.926 134.268 1.00 14.67 1156 LEU B CA 1
ATOM 19445 C C . LEU B 2 1156 ? 135.395 168.071 133.331 1.00 14.26 1156 LEU B C 1
ATOM 19446 O O . LEU B 2 1156 ? 135.796 167.728 132.193 1.00 12.30 1156 LEU B O 1
ATOM 19451 N N . THR B 2 1157 ? 134.180 167.798 133.785 1.00 14.38 1157 THR B N 1
ATOM 19452 C CA . THR B 2 1157 ? 133.133 167.100 133.004 1.00 14.61 1157 THR B CA 1
ATOM 19453 C C . THR B 2 1157 ? 131.761 167.730 133.218 1.00 14.68 1157 THR B C 1
ATOM 19454 O O . THR B 2 1157 ? 131.453 168.140 134.300 1.00 15.19 1157 THR B O 1
ATOM 19458 N N . PHE B 2 1158 ? 130.962 167.781 132.170 1.00 15.18 1158 PHE B N 1
ATOM 19459 C CA . PHE B 2 1158 ? 129.545 168.190 132.194 1.00 15.29 1158 PHE B CA 1
ATOM 19460 C C . PHE B 2 1158 ? 128.675 166.960 131.930 1.00 16.24 1158 PHE B C 1
ATOM 19461 O O . PHE B 2 1158 ? 128.923 166.197 131.001 1.00 19.41 1158 PHE B O 1
ATOM 19469 N N . ALA B 2 1159 ? 127.654 166.759 132.731 1.00 18.60 1159 ALA B N 1
ATOM 19470 C CA . ALA B 2 1159 ? 126.724 165.618 132.634 1.00 20.55 1159 ALA B CA 1
ATOM 19471 C C . ALA B 2 1159 ? 125.294 166.136 132.533 1.00 24.05 1159 ALA B C 1
ATOM 19472 O O . ALA B 2 1159 ? 124.929 167.073 133.260 1.00 24.71 1159 ALA B O 1
ATOM 19474 N N . TYR B 2 1160 ? 124.508 165.522 131.659 1.00 33.29 1160 TYR B N 1
ATOM 19475 C CA . TYR B 2 1160 ? 123.070 165.825 131.505 1.00 39.54 1160 TYR B CA 1
ATOM 19476 C C . TYR B 2 1160 ? 122.280 164.524 131.555 1.00 43.34 1160 TYR B C 1
ATOM 19477 O O . TYR B 2 1160 ? 122.378 163.707 130.631 1.00 40.09 1160 TYR B O 1
ATOM 19486 N N . ASN B 2 1161 ? 121.520 164.336 132.631 1.00 51.04 1161 ASN B N 1
ATOM 19487 C CA . ASN B 2 1161 ? 120.695 163.121 132.838 1.00 55.93 1161 ASN B CA 1
ATOM 19488 C C . ASN B 2 1161 ? 121.575 161.880 132.711 1.00 52.03 1161 ASN B C 1
ATOM 19489 O O . ASN B 2 1161 ? 121.157 160.895 132.074 1.00 59.05 1161 ASN B O 1
ATOM 19494 N N . ASN B 2 1162 ? 122.762 161.925 133.304 1.00 52.93 1162 ASN B N 1
ATOM 19495 C CA . ASN B 2 1162 ? 123.707 160.776 133.373 1.00 58.82 1162 ASN B CA 1
ATOM 19496 C C . ASN B 2 1162 ? 124.315 160.467 131.999 1.00 47.49 1162 ASN B C 1
ATOM 19497 O O . ASN B 2 1162 ? 124.926 159.396 131.839 1.00 43.49 1162 ASN B O 1
ATOM 19502 N N . LYS B 2 1163 ? 124.202 161.384 131.052 1.00 42.97 1163 LYS B N 1
ATOM 19503 C CA . LYS B 2 1163 ? 124.932 161.284 129.770 1.00 41.21 1163 LYS B CA 1
ATOM 19504 C C . LYS B 2 1163 ? 125.965 162.399 129.760 1.00 33.11 1163 LYS B C 1
ATOM 19505 O O . LYS B 2 1163 ? 125.553 163.577 129.857 1.00 32.69 1163 LYS B O 1
ATOM 19511 N N . TYR B 2 1164 ? 127.228 162.071 129.555 1.00 25.40 1164 TYR B N 1
ATOM 19512 C CA . TYR B 2 1164 ? 128.291 163.103 129.492 1.00 22.75 1164 TYR B CA 1
ATOM 19513 C C . TYR B 2 1164 ? 128.268 163.831 128.155 1.00 20.18 1164 TYR B C 1
ATOM 19514 O O . TYR B 2 1164 ? 127.844 163.268 127.129 1.00 26.39 1164 TYR B O 1
ATOM 19523 N N . LEU B 2 1165 ? 128.723 165.065 128.156 1.00 17.93 1165 LEU B N 1
ATOM 19524 C CA . LEU B 2 1165 ? 128.940 165.850 126.917 1.00 18.00 1165 LEU B CA 1
ATOM 19525 C C . LEU B 2 1165 ? 130.379 165.607 126.422 1.00 16.89 1165 LEU B C 1
ATOM 19526 O O . LEU B 2 1165 ? 131.342 165.734 127.211 1.00 16.28 1165 LEU B O 1
ATOM 19531 N N . SER B 2 1166 ? 130.514 165.280 125.152 1.00 14.71 1166 SER B N 1
ATOM 19532 C CA . SER B 2 1166 ? 131.816 164.994 124.547 1.00 15.35 1166 SER B CA 1
ATOM 19533 C C . SER B 2 1166 ? 131.896 165.543 123.132 1.00 15.09 1166 SER B C 1
ATOM 19534 O O . SER B 2 1166 ? 130.913 166.089 122.645 1.00 16.26 1166 SER B O 1
ATOM 19537 N N . LEU B 2 1167 ? 133.071 165.436 122.524 1.00 13.98 1167 LEU B N 1
ATOM 19538 C CA . LEU B 2 1167 ? 133.215 165.778 121.110 1.00 16.02 1167 LEU B CA 1
ATOM 19539 C C . LEU B 2 1167 ? 132.707 164.618 120.260 1.00 16.52 1167 LEU B C 1
ATOM 19540 O O . LEU B 2 1167 ? 132.524 163.508 120.768 1.00 18.40 1167 LEU B O 1
ATOM 19545 N N . SER B 2 1168 ? 132.509 164.860 118.978 1.00 16.21 1168 SER B N 1
ATOM 19546 C CA . SER B 2 1168 ? 132.056 163.832 118.019 1.00 15.92 1168 SER B CA 1
ATOM 19547 C C . SER B 2 1168 ? 133.173 163.479 117.032 1.00 16.50 1168 SER B C 1
ATOM 19548 O O . SER B 2 1168 ? 134.209 164.170 116.986 1.00 16.46 1168 SER B O 1
ATOM 19551 N N . LEU B 2 1169 ? 132.924 162.481 116.203 1.00 18.46 1169 LEU B N 1
ATOM 19552 C CA . LEU B 2 1169 ? 133.855 162.133 115.112 1.00 21.63 1169 LEU B CA 1
ATOM 19553 C C . LEU B 2 1169 ? 133.795 163.200 114.025 1.00 22.16 1169 LEU B C 1
ATOM 19554 O O . LEU B 2 1169 ? 132.808 163.958 113.944 1.00 24.87 1169 LEU B O 1
ATOM 19559 N N . ARG B 2 1170 ? 134.830 163.282 113.219 1.00 24.36 1170 ARG B N 1
ATOM 19560 C CA . ARG B 2 1170 ? 134.924 164.372 112.225 1.00 30.54 1170 ARG B CA 1
ATOM 19561 C C . ARG B 2 1170 ? 133.701 164.368 111.304 1.00 33.98 1170 ARG B C 1
ATOM 19562 O O . ARG B 2 1170 ? 133.195 163.314 110.954 1.00 36.68 1170 ARG B O 1
ATOM 19570 N N . ASP B 2 1171 ? 133.224 165.552 110.964 1.00 38.76 1171 ASP B N 1
ATOM 19571 C CA . ASP B 2 1171 ? 132.123 165.762 110.002 1.00 37.00 1171 ASP B CA 1
ATOM 19572 C C . ASP B 2 1171 ? 132.521 166.913 109.093 1.00 37.52 1171 ASP B C 1
ATOM 19573 O O . ASP B 2 1171 ? 132.392 168.065 109.498 1.00 40.62 1171 ASP B O 1
ATOM 19578 N N . ARG B 2 1172 ? 133.019 166.606 107.907 1.00 47.03 1172 ARG B N 1
ATOM 19579 C CA . ARG B 2 1172 ? 133.554 167.631 106.972 1.00 59.97 1172 ARG B CA 1
ATOM 19580 C C . ARG B 2 1172 ? 134.698 168.382 107.673 1.00 66.01 1172 ARG B C 1
ATOM 19581 O O . ARG B 2 1172 ? 135.809 167.837 107.741 1.00 68.73 1172 ARG B O 1
ATOM 19589 N N . ASN B 2 1173 ? 134.439 169.563 108.229 1.00 66.72 1173 ASN B N 1
ATOM 19590 C CA . ASN B 2 1173 ? 135.478 170.357 108.917 1.00 64.51 1173 ASN B CA 1
ATOM 19591 C C . ASN B 2 1173 ? 135.210 170.435 110.413 1.00 52.26 1173 ASN B C 1
ATOM 19592 O O . ASN B 2 1173 ? 136.062 171.003 111.111 1.00 61.83 1173 ASN B O 1
ATOM 19597 N N . TYR B 2 1174 ? 134.102 169.901 110.903 1.00 38.31 1174 TYR B N 1
ATOM 19598 C CA . TYR B 2 1174 ? 133.642 170.180 112.284 1.00 35.84 1174 TYR B CA 1
ATOM 19599 C C . TYR B 2 1174 ? 133.762 168.930 113.153 1.00 26.31 1174 TYR B C 1
ATOM 19600 O O . TYR B 2 1174 ? 133.435 167.834 112.710 1.00 26.13 1174 TYR B O 1
ATOM 19609 N N . ASN B 2 1175 ? 134.142 169.149 114.401 1.00 20.23 1175 ASN B N 1
ATOM 19610 C CA . ASN B 2 1175 ? 133.903 168.195 115.491 1.00 18.64 1175 ASN B CA 1
ATOM 19611 C C . ASN B 2 1175 ? 132.915 168.840 116.462 1.00 18.58 1175 ASN B C 1
ATOM 19612 O O . ASN B 2 1175 ? 133.333 169.673 117.261 1.00 20.00 1175 ASN B O 1
ATOM 19617 N N . TRP B 2 1176 ? 131.668 168.435 116.434 1.00 19.34 1176 TRP B N 1
ATOM 19618 C CA . TRP B 2 1176 ? 130.610 169.097 117.238 1.00 20.90 1176 TRP B CA 1
ATOM 19619 C C . TRP B 2 1176 ? 130.695 168.698 118.713 1.00 18.66 1176 TRP B C 1
ATOM 19620 O O . TRP B 2 1176 ? 131.243 167.654 119.040 1.00 18.86 1176 TRP B O 1
ATOM 19631 N N . MET B 2 1177 ? 130.144 169.537 119.568 1.00 17.78 1177 MET B N 1
ATOM 19632 C CA . MET B 2 1177 ? 129.941 169.231 120.993 1.00 18.92 1177 MET B CA 1
ATOM 19633 C C . MET B 2 1177 ? 128.526 168.630 121.184 1.00 18.17 1177 MET B C 1
ATOM 19634 O O . MET B 2 1177 ? 127.498 169.312 120.921 1.00 16.83 1177 MET B O 1
ATOM 19639 N N . ILE B 2 1178 ? 128.472 167.375 121.605 1.00 17.50 1178 ILE B N 1
ATOM 19640 C CA . ILE B 2 1178 ? 127.235 166.553 121.563 1.00 19.05 1178 ILE B CA 1
ATOM 19641 C C . ILE B 2 1178 ? 126.908 165.873 122.879 1.00 21.97 1178 ILE B C 1
ATOM 19642 O O . ILE B 2 1178 ? 127.764 165.779 123.734 1.00 25.03 1178 ILE B O 1
ATOM 19647 N N . CYS B 2 1179 ? 125.686 165.367 123.003 1.00 27.15 1179 CYS B N 1
ATOM 19648 C CA . CYS B 2 1179 ? 125.257 164.474 124.110 1.00 34.14 1179 CYS B CA 1
ATOM 19649 C C . CYS B 2 1179 ? 125.484 163.031 123.697 1.00 41.24 1179 CYS B C 1
ATOM 19650 O O . CYS B 2 1179 ? 124.693 162.470 122.905 1.00 46.44 1179 CYS B O 1
ATOM 19653 N N . ASN B 2 1180 ? 126.564 162.444 124.173 1.00 52.16 1180 ASN B N 1
ATOM 19654 C CA . ASN B 2 1180 ? 127.068 161.172 123.594 1.00 59.80 1180 ASN B CA 1
ATOM 19655 C C . ASN B 2 1180 ? 126.446 159.969 124.304 1.00 66.99 1180 ASN B C 1
ATOM 19656 O O . ASN B 2 1180 ? 126.244 160.015 125.533 1.00 62.65 1180 ASN B O 1
ATOM 19661 N N . ASN B 2 1181 ? 126.207 158.908 123.546 1.00 79.98 1181 ASN B N 1
ATOM 19662 C CA . ASN B 2 1181 ? 125.837 157.597 124.129 1.00 90.37 1181 ASN B CA 1
ATOM 19663 C C . ASN B 2 1181 ? 126.568 156.425 123.464 1.00 90.62 1181 ASN B C 1
ATOM 19664 O O . ASN B 2 1181 ? 126.388 155.292 123.945 1.00 94.08 1181 ASN B O 1
ATOM 19669 N N . ASN B 2 1182 ? 127.380 156.658 122.439 1.00 87.19 1182 ASN B N 1
ATOM 19670 C CA . ASN B 2 1182 ? 128.045 155.567 121.685 1.00 85.71 1182 ASN B CA 1
ATOM 19671 C C . ASN B 2 1182 ? 129.279 155.073 122.435 1.00 87.89 1182 ASN B C 1
ATOM 19672 O O . ASN B 2 1182 ? 129.841 155.801 123.262 1.00 90.34 1182 ASN B O 1
ATOM 19677 N N . ASP B 2 1183 ? 129.699 153.858 122.116 1.00 94.42 1183 ASP B N 1
ATOM 19678 C CA . ASP B 2 1183 ? 130.944 153.257 122.655 1.00 91.80 1183 ASP B CA 1
ATOM 19679 C C . ASP B 2 1183 ? 132.083 153.366 121.642 1.00 72.23 1183 ASP B C 1
ATOM 19680 O O . ASP B 2 1183 ? 133.209 152.977 121.990 1.00 68.97 1183 ASP B O 1
ATOM 19685 N N . ASN B 2 1184 ? 131.825 153.880 120.447 1.00 56.70 1184 ASN B N 1
ATOM 19686 C CA . ASN B 2 1184 ? 132.878 154.016 119.413 1.00 54.41 1184 ASN B CA 1
ATOM 19687 C C . ASN B 2 1184 ? 133.612 155.357 119.557 1.00 43.87 1184 ASN B C 1
ATOM 19688 O O . ASN B 2 1184 ? 134.466 155.643 118.716 1.00 44.22 1184 ASN B O 1
ATOM 19693 N N . ILE B 2 1185 ? 133.267 156.167 120.546 1.00 37.71 1185 ILE B N 1
ATOM 19694 C CA . ILE B 2 1185 ? 134.000 157.424 120.844 1.00 34.76 1185 ILE B CA 1
ATOM 19695 C C . ILE B 2 1185 ? 134.890 157.167 122.050 1.00 30.11 1185 ILE B C 1
ATOM 19696 O O . ILE B 2 1185 ? 134.434 156.620 123.050 1.00 28.17 1185 ILE B O 1
ATOM 19701 N N . PRO B 2 1186 ? 136.173 157.575 122.013 1.00 28.23 1186 PRO B N 1
ATOM 19702 C CA . PRO B 2 1186 ? 137.056 157.390 123.163 1.00 27.21 1186 PRO B CA 1
ATOM 19703 C C . PRO B 2 1186 ? 136.536 158.057 124.444 1.00 30.17 1186 PRO B C 1
ATOM 19704 O O . PRO B 2 1186 ? 135.878 159.084 124.409 1.00 28.11 1186 PRO B O 1
ATOM 19708 N N . LYS B 2 1187 ? 136.781 157.398 125.562 1.00 33.03 1187 LYS B N 1
ATOM 19709 C CA . LYS B 2 1187 ? 136.330 157.861 126.889 1.00 34.49 1187 LYS B CA 1
ATOM 19710 C C . LYS B 2 1187 ? 136.983 159.194 127.246 1.00 29.84 1187 LYS B C 1
ATOM 19711 O O . LYS B 2 1187 ? 136.342 160.011 127.869 1.00 26.83 1187 LYS B O 1
ATOM 19717 N N . ALA B 2 1188 ? 138.216 159.424 126.812 1.00 28.66 1188 ALA B N 1
ATOM 19718 C CA . ALA B 2 1188 ? 138.957 160.697 126.999 1.00 25.70 1188 ALA B CA 1
ATOM 19719 C C . ALA B 2 1188 ? 138.195 161.886 126.415 1.00 23.26 1188 ALA B C 1
ATOM 19720 O O . ALA B 2 1188 ? 138.437 162.998 126.856 1.00 23.29 1188 ALA B O 1
ATOM 19722 N N . ALA B 2 1189 ? 137.311 161.674 125.441 1.00 20.39 1189 ALA B N 1
ATOM 19723 C CA . ALA B 2 1189 ? 136.694 162.787 124.688 1.00 15.73 1189 ALA B CA 1
ATOM 19724 C C . ALA B 2 1189 ? 135.753 163.560 125.615 1.00 16.02 1189 ALA B C 1
ATOM 19725 O O . ALA B 2 1189 ? 135.460 164.720 125.279 1.00 17.46 1189 ALA B O 1
ATOM 19727 N N . HIS B 2 1190 ? 135.353 163.013 126.758 1.00 14.42 1190 HIS B N 1
ATOM 19728 C CA . HIS B 2 1190 ? 134.447 163.745 127.655 1.00 17.13 1190 HIS B CA 1
ATOM 19729 C C . HIS B 2 1190 ? 135.173 164.371 128.857 1.00 15.96 1190 HIS B C 1
ATOM 19730 O O . HIS B 2 1190 ? 134.578 164.422 129.927 1.00 21.18 1190 HIS B O 1
ATOM 19737 N N . LEU B 2 1191 ? 136.380 164.869 128.680 1.00 12.78 1191 LEU B N 1
ATOM 19738 C CA . LEU B 2 1191 ? 137.093 165.666 129.699 1.00 11.27 1191 LEU B CA 1
ATOM 19739 C C . LEU B 2 1191 ? 137.418 167.046 129.135 1.00 9.42 1191 LEU B C 1
ATOM 19740 O O . LEU B 2 1191 ? 137.982 167.145 128.026 1.00 8.30 1191 LEU B O 1
ATOM 19745 N N . TRP B 2 1192 ? 137.059 168.084 129.891 1.00 7.72 1192 TRP B N 1
ATOM 19746 C CA . TRP B 2 1192 ? 137.223 169.476 129.436 1.00 7.13 1192 TRP B CA 1
ATOM 19747 C C . TRP B 2 1192 ? 138.023 170.298 130.456 1.00 7.88 1192 TRP B C 1
ATOM 19748 O O . TRP B 2 1192 ? 138.233 169.866 131.580 1.00 6.13 1192 TRP B O 1
ATOM 19759 N N . ALA B 2 1193 ? 138.491 171.458 130.010 1.00 9.57 1193 ALA B N 1
ATOM 19760 C CA . ALA B 2 1193 ? 139.340 172.393 130.780 1.00 10.23 1193 ALA B CA 1
ATOM 19761 C C . ALA B 2 1193 ? 138.894 173.810 130.473 1.00 11.21 1193 ALA B C 1
ATOM 19762 O O . ALA B 2 1193 ? 138.444 174.075 129.372 1.00 13.59 1193 ALA B O 1
ATOM 19764 N N . LEU B 2 1194 ? 139.040 174.707 131.442 1.00 13.06 1194 LEU B N 1
ATOM 19765 C CA . LEU B 2 1194 ? 138.557 176.095 131.365 1.00 12.78 1194 LEU B CA 1
ATOM 19766 C C . LEU B 2 1194 ? 139.686 177.086 131.603 1.00 15.04 1194 LEU B C 1
ATOM 19767 O O . LEU B 2 1194 ? 140.536 176.854 132.422 1.00 11.12 1194 LEU B O 1
ATOM 19772 N N . LYS B 2 1195 ? 139.717 178.136 130.764 1.00 26.53 1195 LYS B N 1
ATOM 19773 C CA . LYS B 2 1195 ? 140.706 179.263 130.711 1.00 28.51 1195 LYS B CA 1
ATOM 19774 C C . LYS B 2 1195 ? 142.048 178.767 130.174 1.00 30.50 1195 LYS B C 1
ATOM 19775 O O . LYS B 2 1195 ? 142.261 177.571 130.027 1.00 36.15 1195 LYS B O 1
#

InterPro domains:
  IPR000395 Botulinum/Tetanus toxin, catalytic chain [PF01742] (3-417)
  IPR000395 Botulinum/Tetanus toxin, catalytic chain [PR00760] (7-23)
  IPR000395 Botulinum/Tetanus toxin, catalytic chain [PR00760] (34-50)
  IPR000395 Botulinum/Tetanus toxin, catalytic chain [PR00760] (73-89)
  IPR000395 Botulinum/Tetanus toxin, catalytic chain [PR00760] (98-120)
  IPR000395 Botulinum/Tetanus toxin, catalytic chain [PR00760] (220-232)
  IPR000395 Botulinum/Tetanus toxin, catalytic chain [PR00760] (265-281)
  IPR011065 Kunitz inhibitor STI-like superfamily [SSF50386] (1082-1291)
  IPR012500 Clostridium neurotoxin, translocation [PF07952] (536-842)
  IPR012928 Clostridium neurotoxin, receptor binding N-terminal [PF07953] (872-1066)
  IPR013104 Clostridium neurotoxin, receptor-binding C-terminal [PF07951] (1075-1291)
  IPR013320 Concanavalin A-like lectin/glucanase domain superfamily [SSF49899] (860-1066)
  IPR036248 Clostridium neurotoxin, translocation domain [G3DSA:1.20.1120.10] (441-856)
  IPR036248 Clostridium neurotoxin, translocation domain [SSF58091] (536-861)

Nearest PDB structures (foldseek):
  1s0f-assembly1_A  TM=6.514E-01  e=0.000E+00  Clostridium botulinum
  6ul4-assembly1_A  TM=9.738E-01  e=7.521E-69  Clostridium botulinum
  6zvm-assembly1_AAA  TM=9.629E-01  e=8.887E-66  Clostridium botulinum
  6g5f-assembly1_A  TM=9.862E-01  e=1.674E-64  Clostridium botulinum
  1f82-assembly1_A  TM=9.259E-01  e=1.578E-59  Clostridium botulinum

Secondary structure (DSSP, 8-state):
--------TTPPP-SSSEEEEE-GGGTTS---EEEEEEETTEEEEEEE--TT--GGGGS--SEES-SSS-EE--TTSS-SHHHHHHHHHHHHHHHHHHTTSHHHHHHHHHHHH-PPPS--TTS-TTEE----TTTEEEEE-S-TTS---EEEEE-SEEEEE--S-TT--EEE--EETTEEGGGTTS---EEEE--SSEEEEE--TT----S-SSSSS-EE--HHHHHHHHHHHHHHHHHT-------B-B--SSTTB-----B-HHHHHHH-TTGGGGS-HHHHHHHHHHHHHHHHHHHHHHTT--EESS-TT--HHHHHHHHHHHTT-EE-TTS-EE--HHHHHHHHHIIIIIS-HHHHHHHHT----S-TT---EEEEEES-SS-TTT-BTTTBT--TTTT--GGGGGGBTTT-TTSEEEPPGGGEE--EEEEE---EEEEEGGGSB--B-GGGS--GGGS-EEE-TT-------S---HHHHHHT--SSS-------EEPPP------------EESEEEEE-----HHHHHHTT---TT----EEES-HHHHHH-TTEEE--S-HHHHHHHT----TTTHHHHHHHHHHHHHHHTT--EE--SSSS--EE-TTHHHHH--SS-TTSS-HHHHHHHHGGGGT-S-PPPPP-PPPPPEEE---SS-HHHHHHHHHHHHHHHHHHHHHHHHHHHHHHHHHTHHHHHHHHHHHHHHHHHHHHHHHHHHHHHHHHS-HHHHTT----HHHHHHHHHHHHHHHHHHHHHHHHHHHHHHHHHHTHHHHHHHHHHHHHHHHHHHHHHHHHTTGGGTTTHHHHHHHHHHHTTSBPPP-GGGTS----TTTTEEE--BEE-SSSEE--SSS--EEEE-TT-B--TTT-EEEESSTT--EEEE--TT----TTT--EEEEEEEE--PPPSS-HHHHHH-EEEEEEEEETTEEEEEEEETTEEEEEEE-TT--EEEEEEE--S--SS-SSTTS-EEEEEEE-SSEEEEEETTEEEEEEE-TT-------SEEEEEEEES--TT-EEEEEEEEEESSPPPHHHHHHHHHHHH--SB-B-TTSPBPBSS--EEEEEGGGTTEEEEE-SSSSSEEEEE--B-SS--TT---B--S-S-EEEEEESS-----B-BTTEEEEEEEEETTEEEEEEEES--SSSEEEPEEEES---SSEE--EEEE----S--S-BEEEEES-SS---EEEEEEEEEE--EEEEEEESTHHHHTTSSSP-TT-TT-EEEE---TT---/----S--TTPPP-SSSEEEEE-TTSS-EEEEEEEETTEEEEEEE-TTS-S---STTPPTT----TTTT-SHHHHHHHHHHHHHHHHHHHTSHHHHHHHHHHHH--PPPB---BB---EEBTTSS-EE--SEEEEE--SSTT---EEES-TGGGTSSS---EEE---TTEEEEETTEEPPHHHHHHHHHHHHHHHHHT-PPPTT-EEEEEE-TTSSS--EEEEEHHHHHHH-SSGGGGTS-SS-----HHHHHHHHHHHHHHHHHHHHS----TTTHHHHHHHHHS-HHHHHH--HHHHHHHHT-----SSTT-HHHH----EEE--TTTTEETTEETTHHHH----B-GGGGG-----SEEEEEE-TTS-EEEEEEE------EE-S-TGGG-B--S---TT--HHHHHTSPPP----B-S---PPP-----PPP-EEEEESS--HHHHHHTT----SS-EEES-HHHHHH-SS--EEE---HHHHHHHHTSTTSPPP-SHHHHHHHHHHHHHHHHHHHT-EEEEEETTEEEEEETTHHHHHTSSTTSS-HHHHHHHH-GGGSSS--------B-----S----S--SGGGHHHHHHHHHHHHHHHHHHHHHHHHHIIIIIIHHHHHHHHHHHHHHHHHHHHHHHHHHHHHHHHTTSS--HHHHHHHHHHHHHHHHHHHHHHHHHHHHHHHHHHHHHHHHIIIIIHHHHHHHHHHHHHHHHHHHHHHHHH--SS-HHHHHHHHHHT---TTTT----HHHHHHHH--HHHHHHHHS--SEEEEEEEEEETTEEEEEE-SSS--EEEE-TT-EEEE-SSSEEEEE-SSS-EEEEE-GGG--BSS--EEEEEEEEE---S---EEEEE--SSS-EEEEEE-SSSEEEEEE-TTS-EEEEEE----TT-EEEEEEEEETTTTEEEEEETTEEEEEEE-TT---B---SEEEEE-SS--EEEEEEEEESS---HHHHHHHHHHHH-SSB-B-TTSPBPBTT--B-EEETTEEEEEEEEEESSSSEEEEE--SS-TTSPPP-EEEE-SSTT--B-BTT-EEEEEE-SSS-EEEEE-SSSSBEEEES-SSSPPPEEEEEETTEEEEEEEEETTEEEEE---BTTB-BEEE---SSS-GGGG-EEE-

Radius of gyration: 44.8 Å; Cα contacts (8 Å, |Δi|>4): 4428; chains: 2; bounding box: 93×104×158 Å

Solvent-accessible surface area: 104204 Å² total; per-residue (Å²): 50,11,94,24,43,122,20,81,28,115,44,114,78,77,60,94,43,7,1,60,0,12,2,15,11,14,109,32,118,17,149,54,22,40,0,1,21,1,9,66,13,1,2,1,0,1,40,28,2,60,28,28,26,131,101,122,20,25,80,91,60,102,10,0,45,68,82,34,48,21,2,21,2,33,66,84,32,12,80,59,78,99,88,26,41,95,6,1,48,10,0,14,21,1,2,46,5,0,53,51,54,12,1,0,23,22,0,3,44,28,0,3,32,0,7,9,1,6,2,12,114,111,13,66,65,77,39,0,36,2,53,9,6,4,4,2,3,4,9,36,52,11,96,145,83,72,113,101,120,73,89,0,0,16,1,1,0,0,0,1,0,1,0,1,5,0,35,43,37,67,35,20,17,3,3,14,84,131,81,58,9,1,69,41,0,11,2,1,0,3,0,0,0,1,3,6,50,13,2,57,1,7,32,11,1,58,68,65,43,17,10,26,38,61,5,1,84,1,0,0,16,5,0,0,11,30,0,0,33,18,0,0,40,0,0,1,0,0,3,1,4,45,21,66,43,63,32,4,58,10,20,96,166,103,56,10,10,30,22,24,106,52,5,53,7,26,53,0,4,0,7,4,42,54,2,12,17,8,10,6,33,18,9,6,42,40,8,37,73,89,2,23,98,40,4,113,35,2,15,70,20,0,49,78,4,139,86,22,122,21,8,116,133,21,80,36,107,91,10,42,90,32,0,62,75,11,5,90,10,46,73,68,128,134,38,108,14,54,37,48,87,123,21,10,42,94,17,6,37,14,4,6,15,0,2,7,16,55,41,1,4,126,46,10,137,9,24,38,73,71,31,62,48,15,41,43,72,62,5,0,70,2,125,79,13,65,58,102,109,39,0,24,60,125,66,0,6,17,16,57,122,96,30,24,67,88,56,73,18,0,2,0,37,23,37,7,138,104,1,18,92,102,28,63,152,132,63,16,9,29,18,70,9,49,3,17,54,116,127,51,14,82,17,46,1,27,45,8,0,14,2,7,24,104,107,7,14,18,85,60,6,54,124,103,44,132,0,58,79,79,37,133,63,79,143,23,83,56,74,16,74,48,42,34,5,10,0,49,7,37,56,122,38,158,34,125,42,26,80,25,84,12,96,33,14,96,74,65,72,3,60,40,54,107,57,128,51,56,103,17,98,106,125,30,134,22,98,96,52,5,4,15,8,13,20,111,4,3,51,52,63,160,120,45,99,82,7,33,6,18,64,53,23,103,43,7,34,129,101,73,68,58,1,11,2,6,18,49,115,80,4,5,132,11,0,52,98,109,33,127,27,71,108,1,36,41,10,4,50,88,0,0,32,37,0,23,116,44,0,59,44,64,62,75,22,68,58,29,24,51,6,69,35,3,1,40,17,0,0,79,0,0,13,0,19,125,109,13,13,132,77,82,14,47,95,41,0,80,148,43,22,8,32,20,0,8,35,42,97,27,117,44,34,24,10,109,13,10,51,6,94,29,52,81,39,131,111,72,90,92,58,0,40,81,0,0,54,24,0,4,66,14,2,41,20,11,2,47,11,0,12,3,4,0,0,0,8,10,10,0,8,0,43,15,1,4,47,21,2,18,28,5,0,41,71,0,0,39,57,4,8,105,1,1,42,30,5,1,80,54,41,35,84,111,31,66,131,163,70,44,68,118,9,117,34,69,64,117,9,4,62,20,19,1,25,16,5,5,6,64,1,2,15,29,1,3,74,0,1,78,10,0,5,43,9,20,0,41,91,104,5,15,52,85,0,34,113,83,0,74,89,14,5,93,84,5,57,155,48,0,44,80,16,1,65,129,14,117,120,62,2,144,65,15,12,104,118,4,73,39,48,0,67,91,37,9,108,8,19,38,24,18,34,38,64,117,40,19,114,98,184,126,58,128,58,22,16,17,3,30,0,0,49,59,109,114,114,75,8,56,20,78,11,10,44,37,14,125,34,62,46,71,132,22,14,101,43,44,94,90,25,24,2,28,0,39,40,59,93,60,2,44,0,70,0,49,34,37,148,64,23,73,30,26,24,28,2,10,12,6,0,0,0,0,14,0,14,10,24,18,10,108,55,131,28,31,39,99,52,16,28,39,76,23,27,0,0,51,11,65,94,130,121,2,0,9,55,1,2,6,19,5,5,21,4,8,2,16,6,21,1,78,113,51,89,79,50,46,2,34,10,55,14,79,10,104,85,40,15,13,88,37,12,3,31,11,2,2,0,3,3,9,0,27,32,51,18,3,23,1,12,0,30,5,82,15,15,14,29,37,83,4,127,85,4,136,34,1,83,6,45,29,65,9,39,1,66,11,78,41,106,41,84,200,76,45,24,0,36,0,30,52,0,1,15,4,28,20,83,28,57,68,76,69,2,58,92,21,38,82,103,38,15,134,16,66,47,8,43,1,4,2,11,37,26,0,64,8,89,86,88,1,28,10,13,3,17,32,51,72,50,19,26,11,69,28,67,187,126,34,56,34,5,59,24,66,100,3,55,93,28,103,160,55,50,173,56,7,24,10,37,43,3,48,47,28,28,74,6,6,0,73,52,63,45,104,19,70,124,60,37,0,42,62,32,32,28,1,39,2,2,4,66,20,136,146,95,42,44,26,3,11,1,89,62,141,33,196,114,91,32,51,68,4,37,9,18,72,84,70,136,63,128,103,43,16,35,12,2,12,0,42,43,47,14,103,85,44,41,39,10,7,1,0,8,0,14,71,67,53,74,26,36,13,32,14,0,0,0,2,16,59,113,62,164,203,104,28,45,6,2,0,5,52,120,16,11,60,28,4,90,89,103,99,13,60,86,134,20,13,0,1,2,17,2,0,6,147,35,112,6,19,52,145,141,34,52,54,146,47,44,21,136,42,107,81,56,95,159,60,3,0,53,0,48,3,19,124,68,127,68,76,27,62,2,4,35,7,10,46,9,8,6,1,0,2,34,26,3,62,19,41,71,56,90,41,86,114,89,58,39,60,19,12,0,0,37,35,60,100,20,4,64,96,91,80,65,26,45,121,0,11,72,0,4,19,20,0,8,74,29,0,34,71,35,47,3,0,65,42,0,15,11,5,0,13,1,0,5,3,20,10,50,89,104,97,95,14,13,5,28,10,23,7,84,107,108,83,38,65,25,25,0,0,1,4,7,3,0,0,0,12,17,0,33,50,51,58,24,21,55,14,28,96,106,5,0,55,65,17,49,2,0,1,0,8,0,10,4,16,0,30,20,6,36,78,27,70,57,5,25,7,4,6,0,4,53,5,1,68,11,6,0,58,0,0,1,8,0,10,2,12,34,2,57,87,119,12,38,5,8,8,9,4,20,19,21,3,119,66,86,24,11,0,28,9,32,1,9,37,8,20,4,4,2,4,1,9,18,79,8,21,68,26,113,26,124,3,17,39,68,110,33,49,74,64,9,111,122,38,26,93,86,27,78,102,87,2,88,110,6,46,84,97,105,29,96,24,30,26,79,9,1,75,9,11,12,97,6,69,9,71,44,1,22,89,13,37,8,44,87,0,2,132,65,21,74,5,6,14,14,16,32,0,28,38,1,16,74,28,13,50,86,60,100,14,25,91,4,51,31,94,117,29,0,44,67,134,4,14,72,102,35,30,62,79,4,150,27,65,125,11,116,70,36,166,66,39,31,84,44,24,27,1,23,0,10,5,35,43,81,121,117,84,51,58,26,123,1,56,18,39,14,8,62,44,153,44,45,102,104,51,50,1,43,107,33,99,0,19,20,110,176,38,141,64,9,74,41,42,58,12,79,121,13,76,87,39,162,116,27,72,34,74,167,105,6,22,40,207,60,94,53,146,88,122,107,57,97,79,111,103,26,90,27,103,129,31,56,39,33,0,18,14,79,9,1,102,43,141,64,109,144,37,52,28,22,82,60,17,97,76,15,18,44,15,174,104,114,38,54,1,8,1,11,1,64,52,1,36,147,38,47,84,68,47,162,132,93,86,112,37,69,57,15,97,85,0,4,74,14,0,17,54,0,11,44,24,0,2,21,17,2,40,39,51,65,85,7,112,40,49,24,21,82,12,89,0,3,55,11,0,2,85,0,0,36,18,34,47,136,47,154,35,16,14,108,48,7,104,117,104,14,30,34,19,12,6,103,43,97,108,27,30,25,71,8,84,45,39,31,132,5,97,11,169,106,172,50,69,82,116,52,109,2,35,116,54,4,22,76,42,7,36,96,1,20,74,6,0,68,24,4,18,33,0,2,17,4,0,0,6,4,2,10,2,5,16,0,9,36,14,6,16,31,0,33,62,0,0,96,15,0,24,147,10,1,48,65,30,1,60,36,57,5,97,77,6,92,166,40,134,21,61,146,91,101,8,94,63,0,61,72,1,4,91,49,2,32,106,22,1,50,84,34,2,50,80,2,19,71,38,0,50,60,0,0,28,62,2,0,8,11,1,1,18,62,49,3,25,64,89,1,34,53,68,2,69,117,18,11,94,62,2,29,64,52,16,43,59,17,4,96,147,8,111,89,13,73,115,95,52,33,109,115,5,53,151,44,13,44,10,81,72,29,8,0,51,31,30,40,7,55,56,8,67,81,41,9,58,14,29,18,56,105,21,45,109,130,117,84,49,54,64,14,0,59,16,10,25,27,40,28,54,152,79,86,40,10,49,15,15,16,68,77,122,12,106,29,134,78,47,129,73,5,44,13,54,55,9,9,55,25,21,0,1,36,0,107,84,66,125,10,41,1,28,0,32,25,137,40,8,13,12,1,3,11,40,28,28,1,5,20,3,12,1,37,16,35,12,113,93,102,86,50,12,83,1,4,38,4,55,39,146,95,11,0,9,15,1,27,13,11,50,85,0,0,0,6,6,3,6,4,52,63,44,42,83,20,12,0,27,4,65,78,3,96,29,107,37,28,22,20,1,2,4,2,6,21,13,59,95,21,29,0,24,0,4,6,40,54,124,60,25,0,58,35,70,1,109,74,0,6,0,7,44,9,47,52,49,4,35,2,36,10,76,117,16,35,3,31,3,6,34,3,7,9,15,59,89,30,24,66,48,115,58,5,58,100,83,22,28,82,72,15,63,20,12,24,0,11,6,83,27,8,36,38,0,44,20,101,84,47,1,42,6,41,0,106,15,31,86,146,17,5,1,36,76,16,96,75,103,153,59,36,11,2,0,11,19,48,88,106,37,85,130,72,140,9,12,101,5,39,2,43,13,129,52,72,157,43,65,42,1,16,54,95,5,60,3,5,13,13,3,82,57,153,105,114,36,15,6,19,19,9,112,173,56,86,38,2,26,14,31,118,40,103,129,78,8,55,112,2,56,0,29,30,60,78,133,45,22,50,15,2,10,9,17,45,96,147,85,102,2,2,0,15,23,81,14,126,91,48,11,8,13,24,18,28,121,89,148,61,17,22,166,21,0,40,22,0,11,5,117

Organism: Clostridium botulinum (NCBI:txid1491)

GO terms:
  GO:0008270 zinc ion binding (F, IDA)
  GO:0005576 extracellular region (C, EXP)
  GO:0004222 metalloendopeptidase activity (F, EXP)
  GO:0008320 transmembrane protein transporter activity (F, EXP)
  GO:0005515 protein binding (F, IPI)